Protein AF-0000000079811947 (afdb_homodimer)

Organism: NCBI:txid164759

pLDDT: mean 90.36, std 11.95, range [21.62, 98.85]

Structure (mmCIF, N/CA/C/O backbone):
data_AF-0000000079811947-model_v1
#
loop_
_entity.id
_entity.type
_entity.pdbx_description
1 polymer 'Indolepyruvate ferredoxin oxidoreductase'
#
loop_
_atom_site.group_PDB
_atom_site.id
_atom_site.type_symbol
_atom_site.label_atom_id
_atom_site.label_alt_id
_atom_site.label_comp_id
_atom_site.label_asym_id
_atom_site.label_entity_id
_atom_site.label_seq_id
_atom_site.pdbx_PDB_ins_code
_atom_site.Cartn_x
_atom_site.Cartn_y
_atom_site.Cartn_z
_atom_site.occupancy
_atom_site.B_iso_or_equiv
_atom_site.auth_seq_id
_atom_site.auth_comp_id
_atom_site.auth_asym_id
_atom_site.auth_atom_id
_atom_site.pdbx_PDB_model_num
ATOM 1 N N . MET A 1 1 ? 15.472 59.55 -11.015 1 23.84 1 MET A N 1
ATOM 2 C CA . MET A 1 1 ? 14.933 58.221 -10.739 1 23.84 1 MET A CA 1
ATOM 3 C C . MET A 1 1 ? 13.987 57.776 -11.849 1 23.84 1 MET A C 1
ATOM 5 O O . MET A 1 1 ? 13.243 56.807 -11.685 1 23.84 1 MET A O 1
ATOM 9 N N . ASN A 1 2 ? 13.659 58.74 -12.715 1 32.26 2 ASN A N 1
ATOM 10 C CA . ASN A 1 2 ? 12.814 58.668 -13.902 1 32.26 2 ASN A CA 1
ATOM 11 C C . ASN A 1 2 ? 13.448 57.808 -14.992 1 32.26 2 ASN A C 1
ATOM 13 O O . ASN A 1 2 ? 13.295 58.093 -16.181 1 32.26 2 ASN A O 1
ATOM 17 N N . ALA A 1 3 ? 14.489 57.061 -14.61 1 42.93 3 ALA A N 1
ATOM 18 C CA . ALA A 1 3 ? 15.051 56.309 -15.73 1 42.93 3 ALA A CA 1
ATOM 19 C C . ALA A 1 3 ? 13.996 55.414 -16.374 1 42.93 3 ALA A C 1
ATOM 21 O O . ALA A 1 3 ? 13.211 54.768 -15.676 1 42.93 3 ALA A O 1
ATOM 22 N N . PRO A 1 4 ? 13.808 55.761 -17.505 1 48.73 4 PRO A N 1
ATOM 23 C CA . PRO A 1 4 ? 12.836 54.958 -18.251 1 48.73 4 PRO A CA 1
ATOM 24 C C . PRO A 1 4 ? 13.058 53.456 -18.082 1 48.73 4 PRO A C 1
ATOM 26 O O . PRO A 1 4 ? 14.194 53.014 -17.889 1 48.73 4 PRO A O 1
ATOM 29 N N . LEU A 1 5 ? 12.103 52.808 -17.611 1 61.78 5 LEU A N 1
ATOM 30 C CA . LEU A 1 5 ? 12.156 51.353 -17.514 1 61.78 5 LEU A CA 1
ATOM 31 C C . LEU A 1 5 ? 12.822 50.75 -18.747 1 61.78 5 LEU A C 1
ATOM 33 O O . LEU A 1 5 ? 12.631 51.24 -19.862 1 61.78 5 LEU A O 1
ATOM 37 N N . PRO A 1 6 ? 13.879 49.937 -18.548 1 66.42 6 PRO A N 1
ATOM 38 C CA . PRO A 1 6 ? 14.433 49.225 -19.701 1 66.42 6 PRO A CA 1
ATOM 39 C C . PRO A 1 6 ? 13.353 48.658 -20.62 1 66.42 6 PRO A C 1
ATOM 41 O O . PRO A 1 6 ? 12.256 48.33 -20.16 1 66.42 6 PRO A O 1
ATOM 44 N N . GLU A 1 7 ? 13.578 48.6 -21.884 1 66.15 7 GLU A N 1
ATOM 45 C CA . GLU A 1 7 ? 12.621 48.226 -22.922 1 66.15 7 GLU A CA 1
ATOM 46 C C . GLU A 1 7 ? 12.004 46.859 -22.637 1 66.15 7 GLU A C 1
ATOM 48 O O . GLU A 1 7 ? 10.808 46.655 -22.853 1 66.15 7 GLU A O 1
ATOM 53 N N . HIS A 1 8 ? 12.875 46.01 -22.162 1 71.32 8 HIS A N 1
ATOM 54 C CA . HIS A 1 8 ? 12.344 44.674 -21.919 1 71.32 8 HIS A CA 1
ATOM 55 C C . HIS A 1 8 ? 11.344 44.679 -20.768 1 71.32 8 HIS A C 1
ATOM 57 O O . HIS A 1 8 ? 10.37 43.922 -20.782 1 71.32 8 HIS A O 1
ATOM 63 N N . VAL A 1 9 ? 11.397 45.459 -19.792 1 70.35 9 VAL A N 1
ATOM 64 C CA . VAL A 1 9 ? 10.468 45.6 -18.675 1 70.35 9 VAL A CA 1
ATOM 65 C C . VAL A 1 9 ? 9.185 46.276 -19.153 1 70.35 9 VAL A C 1
ATOM 67 O O . VAL A 1 9 ? 8.083 45.862 -18.784 1 70.35 9 VAL A O 1
ATOM 70 N N . ARG A 1 10 ? 9.376 47.264 -19.998 1 75.29 10 ARG A N 1
ATOM 71 C CA . ARG A 1 10 ? 8.216 47.964 -20.539 1 75.29 10 ARG A CA 1
ATOM 72 C C . ARG A 1 10 ? 7.317 47.012 -21.321 1 75.29 10 ARG A C 1
ATOM 74 O O . ARG A 1 10 ? 6.094 47.038 -21.169 1 75.29 10 ARG A O 1
ATOM 81 N N . ARG A 1 11 ? 7.932 46.272 -22.177 1 74.57 11 ARG A N 1
ATOM 82 C CA . ARG A 1 11 ? 7.171 45.312 -22.971 1 74.57 11 ARG A CA 1
ATOM 83 C C . ARG A 1 11 ? 6.459 44.304 -22.075 1 74.57 11 ARG A C 1
ATOM 85 O O . ARG A 1 11 ? 5.322 43.915 -22.351 1 74.57 11 ARG A O 1
ATOM 92 N N . ALA A 1 12 ? 7.112 43.898 -21.093 1 75.83 12 ALA A N 1
ATOM 93 C CA . ALA A 1 12 ? 6.515 42.938 -20.169 1 75.83 12 ALA A CA 1
ATOM 94 C C . ALA A 1 12 ? 5.307 43.541 -19.457 1 75.83 12 ALA A C 1
ATOM 96 O O . ALA A 1 12 ? 4.302 42.859 -19.24 1 75.83 12 ALA A O 1
ATOM 97 N N . LEU A 1 13 ? 5.412 44.73 -19.106 1 71.4 13 LEU A N 1
ATOM 98 C CA . LEU A 1 13 ? 4.337 45.435 -18.415 1 71.4 13 LEU A CA 1
ATOM 99 C C . LEU A 1 13 ? 3.096 45.53 -19.296 1 71.4 13 LEU A C 1
ATOM 101 O O . LEU A 1 13 ? 1.972 45.565 -18.791 1 71.4 13 LEU A O 1
ATOM 105 N N . GLU A 1 14 ? 3.399 45.426 -20.551 1 74.6 14 GLU A N 1
ATOM 106 C CA . GLU A 1 14 ? 2.287 45.604 -21.48 1 74.6 14 GLU A CA 1
ATOM 107 C C . GLU A 1 14 ? 1.735 44.26 -21.945 1 74.6 14 GLU A C 1
ATOM 109 O O . GLU A 1 14 ? 0.546 44.143 -22.248 1 74.6 14 GLU A O 1
ATOM 114 N N . THR A 1 15 ? 2.461 43.238 -21.929 1 79.75 15 THR A N 1
ATOM 115 C CA . THR A 1 15 ? 2.056 42.056 -22.683 1 79.75 15 THR A CA 1
ATOM 116 C C . THR A 1 15 ? 1.842 40.867 -21.751 1 79.75 15 THR A C 1
ATOM 118 O O . THR A 1 15 ? 1.172 39.899 -22.116 1 79.75 15 THR A O 1
ATOM 121 N N . VAL A 1 16 ? 2.298 40.85 -20.615 1 81.72 16 VAL A N 1
ATOM 122 C CA . VAL A 1 16 ? 2.256 39.685 -19.737 1 81.72 16 VAL A CA 1
ATOM 123 C C . VAL A 1 16 ? 0.822 39.435 -19.276 1 81.72 16 VAL A C 1
ATOM 125 O O . VAL A 1 16 ? 0.085 40.379 -18.982 1 81.72 16 VAL A O 1
ATOM 128 N N . THR A 1 17 ? 0.377 38.181 -19.291 1 83.96 17 THR A N 1
ATOM 129 C CA . THR A 1 17 ? -0.928 37.763 -18.792 1 83.96 17 THR A CA 1
ATOM 130 C C . THR A 1 17 ? -0.787 36.593 -17.822 1 83.96 17 THR A C 1
ATOM 132 O O . THR A 1 17 ? 0.25 35.928 -17.79 1 83.96 17 THR A O 1
ATOM 135 N N . LEU A 1 18 ? -1.871 36.332 -17.084 1 84.12 18 LEU A N 1
ATOM 136 C CA . LEU A 1 18 ? -1.845 35.238 -16.121 1 84.12 18 LEU A CA 1
ATOM 137 C C . LEU A 1 18 ? -1.899 33.888 -16.829 1 84.12 18 LEU A C 1
ATOM 139 O O . LEU A 1 18 ? -1.563 32.859 -16.24 1 84.12 18 LEU A O 1
ATOM 143 N N . GLU A 1 19 ? -2.267 33.838 -18.063 1 86.24 19 GLU A N 1
ATOM 144 C CA . GLU A 1 19 ? -2.406 32.6 -18.824 1 86.24 19 GLU A CA 1
ATOM 145 C C . GLU A 1 19 ? -1.085 32.202 -19.477 1 86.24 19 GLU A C 1
ATOM 147 O O . GLU A 1 19 ? -0.946 31.084 -19.978 1 86.24 19 GLU A O 1
ATOM 152 N N . ASP A 1 20 ? -0.154 33.045 -19.407 1 88.58 20 ASP A N 1
ATOM 153 C CA . ASP A 1 20 ? 1.135 32.79 -20.041 1 88.58 20 ASP A CA 1
ATOM 154 C C . ASP A 1 20 ? 1.746 31.484 -19.538 1 88.58 20 ASP A C 1
ATOM 156 O O . ASP A 1 20 ? 2.471 30.808 -20.271 1 88.58 20 ASP A O 1
ATOM 160 N N . LYS A 1 21 ? 1.383 31.148 -18.393 1 90.33 21 LYS A N 1
ATOM 161 C CA . LYS A 1 21 ? 1.944 29.929 -17.818 1 90.33 21 LYS A CA 1
ATOM 162 C C . LYS A 1 21 ? 1.524 28.699 -18.618 1 90.33 21 LYS A C 1
ATOM 164 O O . LYS A 1 21 ? 2.247 27.701 -18.658 1 90.33 21 LYS A O 1
ATOM 169 N N . TYR A 1 22 ? 0.369 28.744 -19.404 1 90.99 22 TYR A N 1
ATOM 170 C CA . TYR A 1 22 ? -0.113 27.592 -20.157 1 90.99 22 TYR A CA 1
ATOM 171 C C . TYR A 1 22 ? -0.054 27.857 -21.657 1 90.99 22 TYR A C 1
ATOM 173 O O . TYR A 1 22 ? -0.005 26.92 -22.457 1 90.99 22 TYR A O 1
ATOM 181 N N . THR A 1 23 ? -0.07 29.221 -22.159 1 88.76 23 THR A N 1
ATOM 182 C CA . THR A 1 23 ? -0.285 29.561 -23.561 1 88.76 23 THR A CA 1
ATOM 183 C C . THR A 1 23 ? 1.009 30.052 -24.204 1 88.76 23 THR A C 1
ATOM 185 O O . THR A 1 23 ? 1.143 30.042 -25.429 1 88.76 23 THR A O 1
ATOM 188 N N . LEU A 1 24 ? 2.002 30.337 -23.377 1 89.61 24 LEU A N 1
ATOM 189 C CA . LEU A 1 24 ? 3.249 30.858 -23.924 1 89.61 24 LEU A CA 1
ATOM 190 C C . LEU A 1 24 ? 4.068 29.743 -24.567 1 89.61 24 LEU A C 1
ATOM 192 O O . LEU A 1 24 ? 4.36 28.732 -23.925 1 89.61 24 LEU A O 1
ATOM 196 N N . GLY A 1 25 ? 4.514 29.56 -25.865 1 85.46 25 GLY A N 1
ATOM 197 C CA . GLY A 1 25 ? 5.268 28.534 -26.567 1 85.46 25 GLY A CA 1
ATOM 198 C C . GLY A 1 25 ? 6.762 28.616 -26.317 1 85.46 25 GLY A C 1
ATOM 199 O O . GLY A 1 25 ? 7.458 27.598 -26.346 1 85.46 25 GLY A O 1
ATOM 200 N N . HIS A 1 26 ? 7.205 29.725 -26.279 1 89.35 26 HIS A N 1
ATOM 201 C CA . HIS A 1 26 ? 8.619 29.983 -26.03 1 89.35 26 HIS A CA 1
ATOM 202 C C . HIS A 1 26 ? 8.804 31.135 -25.048 1 89.35 26 HIS A C 1
ATOM 204 O O . HIS A 1 26 ? 7.957 32.027 -24.964 1 89.35 26 HIS A O 1
ATOM 210 N N . GLY A 1 27 ? 10.046 31.493 -24.074 1 89.34 27 GLY A N 1
ATOM 211 C CA . GLY A 1 27 ? 10.333 32.579 -23.151 1 89.34 27 GLY A CA 1
ATOM 212 C C . GLY A 1 27 ? 10.171 32.184 -21.695 1 89.34 27 GLY A C 1
ATOM 213 O O . GLY A 1 27 ? 10.242 31.001 -21.356 1 89.34 27 GLY A O 1
ATOM 214 N N . ARG A 1 28 ? 9.981 33.278 -20.801 1 91.52 28 ARG A N 1
ATOM 215 C CA . ARG A 1 28 ? 9.874 33.044 -19.364 1 91.52 28 ARG A CA 1
ATOM 216 C C . ARG A 1 28 ? 8.45 33.286 -18.874 1 91.52 28 ARG A C 1
ATOM 218 O O . ARG A 1 28 ? 7.781 34.217 -19.329 1 91.52 28 ARG A O 1
ATOM 225 N N . ALA A 1 29 ? 7.995 32.477 -18.061 1 93.14 29 ALA A N 1
ATOM 226 C CA . ALA A 1 29 ? 6.685 32.596 -17.426 1 93.14 29 ALA A CA 1
ATOM 227 C C . ALA A 1 29 ? 6.793 32.445 -15.912 1 93.14 29 ALA A C 1
ATOM 229 O O . ALA A 1 29 ? 7.641 31.7 -15.414 1 93.14 29 ALA A O 1
ATOM 230 N N . PHE A 1 30 ? 5.972 33.206 -15.222 1 94.3 30 PHE A N 1
ATOM 231 C CA . PHE A 1 30 ? 5.889 33.086 -13.771 1 94.3 30 PHE A CA 1
ATOM 232 C C . PHE A 1 30 ? 4.877 32.018 -13.373 1 94.3 30 PHE A C 1
ATOM 234 O O . PHE A 1 30 ? 3.704 32.098 -13.744 1 94.3 30 PHE A O 1
ATOM 241 N N . MET A 1 31 ? 5.346 30.955 -12.655 1 95.03 31 MET A N 1
ATOM 242 C CA . MET A 1 31 ? 4.4 29.907 -12.282 1 95.03 31 MET A CA 1
ATOM 243 C C . MET A 1 31 ? 4.877 29.159 -11.041 1 95.03 31 MET A C 1
ATOM 245 O O . MET A 1 31 ? 6.063 29.195 -10.708 1 95.03 31 MET A O 1
ATOM 249 N N . SER A 1 32 ? 3.997 28.501 -10.354 1 94.94 32 SER A N 1
ATOM 250 C CA . SER A 1 32 ? 4.295 27.655 -9.203 1 94.94 32 SER A CA 1
ATOM 251 C C . SER A 1 32 ? 4.704 26.252 -9.639 1 94.94 32 SER A C 1
ATOM 253 O O . SER A 1 32 ? 4.576 25.9 -10.813 1 94.94 32 SER A O 1
ATOM 255 N N . GLY A 1 33 ? 5.218 25.458 -8.666 1 96.12 33 GLY A N 1
ATOM 256 C CA . GLY A 1 33 ? 5.543 24.069 -8.953 1 96.12 33 GLY A CA 1
ATOM 257 C C . GLY A 1 33 ? 4.348 23.263 -9.427 1 96.12 33 GLY A C 1
ATOM 258 O O . GLY A 1 33 ? 4.478 22.412 -10.309 1 96.12 33 GLY A O 1
ATOM 259 N N . VAL A 1 34 ? 3.165 23.483 -8.892 1 95.81 34 VAL A N 1
ATOM 260 C CA . VAL A 1 34 ? 1.936 22.798 -9.278 1 95.81 34 VAL A CA 1
ATOM 261 C C . VAL A 1 34 ? 1.582 23.146 -10.722 1 95.81 34 VAL A C 1
ATOM 263 O O . VAL A 1 34 ? 1.202 22.271 -11.503 1 95.81 34 VAL A O 1
ATOM 266 N N . GLN A 1 35 ? 1.721 24.394 -11.065 1 96.64 35 GLN A N 1
ATOM 267 C CA . GLN A 1 35 ? 1.411 24.84 -12.419 1 96.64 35 GLN A CA 1
ATOM 268 C C . GLN A 1 35 ? 2.413 24.28 -13.425 1 96.64 35 GLN A C 1
ATOM 270 O O . GLN A 1 35 ? 2.055 23.985 -14.567 1 96.64 35 GLN A O 1
ATOM 275 N N . ALA A 1 36 ? 3.657 24.135 -12.984 1 97.51 36 ALA A N 1
ATOM 276 C CA . ALA A 1 36 ? 4.658 23.495 -13.835 1 97.51 36 ALA A CA 1
ATOM 277 C C . ALA A 1 36 ? 4.282 22.045 -14.128 1 97.51 36 ALA A C 1
ATOM 279 O O . ALA A 1 36 ? 4.493 21.556 -15.24 1 97.51 36 ALA A O 1
ATOM 280 N N . LEU A 1 37 ? 3.744 21.37 -13.162 1 98.09 37 LEU A N 1
ATOM 281 C CA . LEU A 1 37 ? 3.3 19.992 -13.343 1 98.09 37 LEU A CA 1
ATOM 282 C C . LEU A 1 37 ? 2.144 19.919 -14.335 1 98.09 37 LEU A C 1
ATOM 284 O O . LEU A 1 37 ? 2.003 18.93 -15.059 1 98.09 37 LEU A O 1
ATOM 288 N N . VAL A 1 38 ? 1.289 20.966 -14.333 1 97.87 38 VAL A N 1
ATOM 289 C CA . VAL A 1 38 ? 0.188 21.025 -15.289 1 97.87 38 VAL A CA 1
ATOM 290 C C . VAL A 1 38 ? 0.738 21.24 -16.697 1 97.87 38 VAL A C 1
ATOM 292 O O . VAL A 1 38 ? 0.225 20.669 -17.663 1 97.87 38 VAL A O 1
ATOM 295 N N . ARG A 1 39 ? 1.798 22.036 -16.844 1 97.26 39 ARG A N 1
ATOM 296 C CA . ARG A 1 39 ? 2.393 22.385 -18.13 1 97.26 39 ARG A CA 1
ATOM 297 C C . ARG A 1 39 ? 3.184 21.214 -18.702 1 97.26 39 ARG A C 1
ATOM 299 O O . ARG A 1 39 ? 3.308 21.078 -19.921 1 97.26 39 ARG A O 1
ATOM 306 N N . LEU A 1 40 ? 3.723 20.304 -17.9 1 97.68 40 LEU A N 1
ATOM 307 C CA . LEU A 1 40 ? 4.66 19.247 -18.264 1 97.68 40 LEU A CA 1
ATOM 308 C C . LEU A 1 40 ? 4.063 18.335 -19.331 1 97.68 40 LEU A C 1
ATOM 310 O O . LEU A 1 40 ? 4.691 18.083 -20.361 1 97.68 40 LEU A O 1
ATOM 314 N N . PRO A 1 41 ? 2.832 17.77 -19.125 1 97.94 41 PRO A N 1
ATOM 315 C CA . PRO A 1 41 ? 2.289 16.89 -20.163 1 97.94 41 PRO A CA 1
ATOM 316 C C . PRO A 1 41 ? 2.024 17.62 -21.477 1 97.94 41 PRO A C 1
ATOM 318 O O . PRO A 1 41 ? 2.101 17.016 -22.55 1 97.94 41 PRO A O 1
ATOM 321 N N . MET A 1 42 ? 1.718 18.931 -21.475 1 96.94 42 MET A N 1
ATOM 322 C CA . MET A 1 42 ? 1.542 19.715 -22.694 1 96.94 42 MET A CA 1
ATOM 323 C C . MET A 1 42 ? 2.854 19.827 -23.463 1 96.94 42 MET A C 1
ATOM 325 O O . MET A 1 42 ? 2.877 19.677 -24.686 1 96.94 42 MET A O 1
ATOM 329 N N . LEU A 1 43 ? 3.891 20.076 -22.69 1 96.34 43 LEU A N 1
ATOM 330 C CA . LEU A 1 43 ? 5.212 20.18 -23.298 1 96.34 43 LEU A CA 1
ATOM 331 C C . LEU A 1 43 ? 5.624 18.856 -23.934 1 96.34 43 LEU A C 1
ATOM 333 O O . LEU A 1 43 ? 6.233 18.84 -25.006 1 96.34 43 LEU A O 1
ATOM 337 N N . GLN A 1 44 ? 5.356 17.728 -23.262 1 97.14 44 GLN A N 1
ATOM 338 C CA . GLN A 1 44 ? 5.684 16.415 -23.807 1 97.14 44 GLN A CA 1
ATOM 339 C C . GLN A 1 44 ? 4.945 16.163 -25.118 1 97.14 44 GLN A C 1
ATOM 341 O O . GLN A 1 44 ? 5.527 15.651 -26.077 1 97.14 44 GLN A O 1
ATOM 346 N N . ARG A 1 45 ? 3.651 16.473 -25.215 1 97.02 45 ARG A N 1
ATOM 347 C CA . ARG A 1 45 ? 2.86 16.305 -26.43 1 97.02 45 ARG A CA 1
ATOM 348 C C . ARG A 1 45 ? 3.424 17.145 -27.571 1 97.02 45 ARG A C 1
ATOM 350 O O . ARG A 1 45 ? 3.5 16.682 -28.711 1 97.02 45 ARG A O 1
ATOM 357 N N . GLN A 1 46 ? 3.793 18.4 -27.214 1 95.63 46 GLN A N 1
ATOM 358 C CA . GLN A 1 46 ? 4.386 19.282 -28.214 1 95.63 46 GLN A CA 1
ATOM 359 C C . GLN A 1 46 ? 5.67 18.684 -28.783 1 95.63 46 GLN A C 1
ATOM 361 O O . GLN A 1 46 ? 5.896 18.724 -29.995 1 95.63 46 GLN A O 1
ATOM 366 N N . ARG A 1 47 ? 6.436 18.159 -27.973 1 96.31 47 ARG A N 1
ATOM 367 C CA . ARG A 1 47 ? 7.695 17.555 -28.398 1 96.31 47 ARG A CA 1
ATOM 368 C C . ARG A 1 47 ? 7.447 16.316 -29.252 1 96.31 47 ARG A C 1
ATOM 370 O O . ARG A 1 47 ? 8.142 16.09 -30.245 1 96.31 47 ARG A O 1
ATOM 377 N N . ASP A 1 48 ? 6.517 15.474 -28.885 1 97.48 48 ASP A N 1
ATOM 378 C CA . ASP A 1 48 ? 6.168 14.285 -29.656 1 97.48 48 ASP A CA 1
ATOM 379 C C . ASP A 1 48 ? 5.662 14.661 -31.047 1 97.48 48 ASP A C 1
ATOM 381 O O . ASP A 1 48 ? 6.037 14.034 -32.04 1 97.48 48 ASP A O 1
ATOM 385 N N . ALA A 1 49 ? 4.796 15.65 -31.099 1 96.4 49 ALA A N 1
ATOM 386 C CA . ALA A 1 49 ? 4.27 16.117 -32.379 1 96.4 49 ALA A CA 1
ATOM 387 C C . ALA A 1 49 ? 5.393 16.613 -33.285 1 96.4 49 ALA A C 1
ATOM 389 O O . ALA A 1 49 ? 5.343 16.428 -34.504 1 96.4 49 ALA A O 1
ATOM 390 N N . ALA A 1 50 ? 6.362 17.23 -32.681 1 95.4 50 ALA A N 1
ATOM 391 C CA . ALA A 1 50 ? 7.479 17.794 -33.434 1 95.4 50 ALA A CA 1
ATOM 392 C C . ALA A 1 50 ? 8.289 16.696 -34.118 1 95.4 50 ALA A C 1
ATOM 394 O O . ALA A 1 50 ? 8.934 16.937 -35.141 1 95.4 50 ALA A O 1
ATOM 395 N N . VAL A 1 51 ? 8.245 15.464 -33.622 1 95.33 51 VAL A N 1
ATOM 396 C CA . VAL A 1 51 ? 9 14.378 -34.239 1 95.33 51 VAL A CA 1
ATOM 397 C C . VAL A 1 51 ? 8.046 13.433 -34.966 1 95.33 51 VAL A C 1
ATOM 399 O O . VAL A 1 51 ? 8.4 12.289 -35.261 1 95.33 51 VAL A O 1
ATOM 402 N N . GLY A 1 52 ? 6.78 13.764 -35.109 1 96.39 52 GLY A N 1
ATOM 403 C CA . GLY A 1 52 ? 5.835 13.055 -35.956 1 96.39 52 GLY A CA 1
ATOM 404 C C . GLY A 1 52 ? 5.05 11.99 -35.213 1 96.39 52 GLY A C 1
ATOM 405 O O . GLY A 1 52 ? 4.451 11.108 -35.832 1 96.39 52 GLY A O 1
ATOM 406 N N . LEU A 1 53 ? 5.077 12.006 -33.904 1 97.63 53 LEU A N 1
ATOM 407 C CA . LEU A 1 53 ? 4.327 11.033 -33.116 1 97.63 53 LEU A CA 1
ATOM 408 C C . LEU A 1 53 ? 2.99 11.611 -32.666 1 97.63 53 LEU A C 1
ATOM 410 O O . LEU A 1 53 ? 2.931 12.744 -32.181 1 97.63 53 LEU A O 1
ATOM 414 N N . ASN A 1 54 ? 2.013 10.896 -32.907 1 97.84 54 ASN A N 1
ATOM 415 C CA . ASN A 1 54 ? 0.695 11.255 -32.395 1 97.84 54 ASN A CA 1
ATOM 416 C C . ASN A 1 54 ? 0.409 10.579 -31.058 1 97.84 54 ASN A C 1
ATOM 418 O O . ASN A 1 54 ? -0.241 9.533 -31.012 1 97.84 54 ASN A O 1
ATOM 422 N N . THR A 1 55 ? 0.796 11.214 -30.021 1 98.22 55 THR A N 1
ATOM 423 C CA . THR A 1 55 ? 0.635 10.659 -28.682 1 98.22 55 THR A CA 1
ATOM 424 C C . THR A 1 55 ? -0.441 11.416 -27.909 1 98.22 55 THR A C 1
ATOM 426 O O . THR A 1 55 ? -0.947 12.438 -28.377 1 98.22 55 THR A O 1
ATOM 429 N N . ALA A 1 56 ? -0.871 10.903 -26.8 1 98.54 56 ALA A N 1
ATOM 430 C CA . ALA A 1 56 ? -1.787 11.517 -25.842 1 98.54 56 ALA A CA 1
ATOM 431 C C . ALA A 1 56 ? -1.273 11.357 -24.414 1 98.54 56 ALA A C 1
ATOM 433 O O . ALA A 1 56 ? -0.251 10.707 -24.184 1 98.54 56 ALA A O 1
ATOM 434 N N . GLY A 1 57 ? -1.925 12.069 -23.539 1 98.56 57 GLY A N 1
ATOM 435 C CA . GLY A 1 57 ? -1.544 11.988 -22.138 1 98.56 57 GLY A CA 1
ATOM 436 C C . GLY A 1 57 ? -2.707 11.659 -21.221 1 98.56 57 GLY A C 1
ATOM 437 O O . GLY A 1 57 ? -3.864 11.916 -21.561 1 98.56 57 GLY A O 1
ATOM 438 N N . PHE A 1 58 ? -2.421 11.025 -20.144 1 98.75 58 PHE A N 1
ATOM 439 C CA . PHE A 1 58 ? -3.39 10.673 -19.112 1 98.75 58 PHE A CA 1
ATOM 440 C C . PHE A 1 58 ? -2.84 10.983 -17.725 1 98.75 58 PHE A C 1
ATOM 442 O O . PHE A 1 58 ? -1.752 10.528 -17.367 1 98.75 58 PHE A O 1
ATOM 449 N N . VAL A 1 59 ? -3.533 11.808 -16.939 1 98.71 59 VAL A N 1
ATOM 450 C CA . VAL A 1 59 ? -3.121 12.157 -15.584 1 98.71 59 VAL A CA 1
ATOM 451 C C . VAL A 1 59 ? -4.158 11.655 -14.582 1 98.71 59 VAL A C 1
ATOM 453 O O . VAL A 1 59 ? -5.356 11.898 -14.745 1 98.71 59 VAL A O 1
ATOM 456 N N . SER A 1 60 ? -3.757 10.897 -13.556 1 98.32 60 SER A N 1
ATOM 457 C CA . SER A 1 60 ? -4.638 10.428 -12.491 1 98.32 60 SER A CA 1
ATOM 458 C C . SER A 1 60 ? -3.918 10.406 -11.147 1 98.32 60 SER A C 1
ATOM 460 O O . SER A 1 60 ? -2.705 10.192 -11.09 1 98.32 60 SER A O 1
ATOM 462 N N . GLY A 1 61 ? -4.502 10.638 -10.121 1 97.08 61 GLY A N 1
ATOM 463 C CA . GLY A 1 61 ? -3.974 10.666 -8.766 1 97.08 61 GLY A CA 1
ATOM 464 C C . GLY A 1 61 ? -5.011 11.054 -7.729 1 97.08 61 GLY A C 1
ATOM 465 O O . GLY A 1 61 ? -6.213 10.984 -7.99 1 97.08 61 GLY A O 1
ATOM 466 N N . TYR A 1 62 ? -4.57 11.282 -6.536 1 95.37 62 TYR A N 1
ATOM 467 C CA . TYR A 1 62 ? -5.435 11.711 -5.442 1 95.37 62 TYR A CA 1
ATOM 468 C C . TYR A 1 62 ? -4.834 12.903 -4.708 1 95.37 62 TYR A C 1
ATOM 470 O O . TYR A 1 62 ? -3.619 12.969 -4.508 1 95.37 62 TYR A O 1
ATOM 478 N N . ARG A 1 63 ? -5.602 13.72 -4.314 1 92.54 63 ARG A N 1
ATOM 479 C CA . ARG A 1 63 ? -5.195 14.989 -3.721 1 92.54 63 ARG A CA 1
ATOM 480 C C . ARG A 1 63 ? -4.655 14.786 -2.309 1 92.54 63 ARG A C 1
ATOM 482 O O . ARG A 1 63 ? -5.171 13.959 -1.555 1 92.54 63 ARG A O 1
ATOM 489 N N . GLY A 1 64 ? -3.65 15.527 -1.941 1 89.54 64 GLY A N 1
ATOM 490 C CA . GLY A 1 64 ? -3.006 15.595 -0.638 1 89.54 64 GLY A CA 1
ATOM 491 C C . GLY A 1 64 ? -1.791 16.502 -0.62 1 89.54 64 GLY A C 1
ATOM 492 O O . GLY A 1 64 ? -1.028 16.547 -1.588 1 89.54 64 GLY A O 1
ATOM 493 N N . SER A 1 65 ? -1.646 17.25 0.469 1 85.3 65 SER A N 1
ATOM 494 C CA . SER A 1 65 ? -0.502 18.15 0.573 1 85.3 65 SER A CA 1
ATOM 495 C C . SER A 1 65 ? 0.812 17.398 0.394 1 85.3 65 SER A C 1
ATOM 497 O O . SER A 1 65 ? 0.977 16.293 0.914 1 85.3 65 SER A O 1
ATOM 499 N N . PRO A 1 66 ? 1.71 17.988 -0.471 1 90.28 66 PRO A N 1
ATOM 500 C CA . PRO A 1 66 ? 1.785 19.324 -1.068 1 90.28 66 PRO A CA 1
ATOM 501 C C . PRO A 1 66 ? 1.197 19.375 -2.476 1 90.28 66 PRO A C 1
ATOM 503 O O . PRO A 1 66 ? 1.282 20.406 -3.148 1 90.28 66 PRO A O 1
ATOM 506 N N . LEU A 1 67 ? 0.542 18.276 -2.898 1 93.72 67 LEU A N 1
ATOM 507 C CA . LEU A 1 67 ? -0.075 18.225 -4.219 1 93.72 67 LEU A CA 1
ATOM 508 C C . LEU A 1 67 ? -1.59 18.372 -4.118 1 93.72 67 LEU A C 1
ATOM 510 O O . LEU A 1 67 ? -2.327 17.832 -4.946 1 93.72 67 LEU A O 1
ATOM 514 N N . GLY A 1 68 ? -2.067 18.953 -3.057 1 88.6 68 GLY A N 1
ATOM 515 C CA . GLY A 1 68 ? -3.494 19.055 -2.797 1 88.6 68 GLY A CA 1
ATOM 516 C C . GLY A 1 68 ? -4.234 19.866 -3.844 1 88.6 68 GLY A C 1
ATOM 517 O O . GLY A 1 68 ? -5.386 19.57 -4.167 1 88.6 68 GLY A O 1
ATOM 518 N N . GLY A 1 69 ? -3.611 20.906 -4.444 1 89.54 69 GLY A N 1
ATOM 519 C CA . GLY A 1 69 ? -4.262 21.784 -5.404 1 89.54 69 GLY A CA 1
ATOM 520 C C . GLY A 1 69 ? -3.999 21.392 -6.845 1 89.54 69 GLY A C 1
ATOM 521 O O . GLY A 1 69 ? -4.445 22.072 -7.771 1 89.54 69 GLY A O 1
ATOM 522 N N . TYR A 1 70 ? -3.278 20.32 -7.093 1 95.52 70 TYR A N 1
ATOM 523 C CA . TYR A 1 70 ? -2.911 19.901 -8.441 1 95.52 70 TYR A CA 1
ATOM 524 C C . TYR A 1 70 ? -4.147 19.543 -9.257 1 95.52 70 TYR A C 1
ATOM 526 O O . TYR A 1 70 ? -4.254 19.914 -10.429 1 95.52 70 TYR A O 1
ATOM 534 N N . ASP A 1 71 ? -5.097 18.764 -8.662 1 94.61 71 ASP A N 1
ATOM 535 C CA . ASP A 1 71 ? -6.307 18.383 -9.384 1 94.61 71 ASP A CA 1
ATOM 536 C C . ASP A 1 71 ? -7.129 19.612 -9.767 1 94.61 71 ASP A C 1
ATOM 538 O O . ASP A 1 71 ? -7.637 19.701 -10.886 1 94.61 71 ASP A O 1
ATOM 542 N N . GLN A 1 72 ? -7.227 20.58 -8.809 1 92.21 72 GLN A N 1
ATOM 543 C CA . GLN A 1 72 ? -7.942 21.815 -9.113 1 92.21 72 GLN A CA 1
ATOM 544 C C . GLN A 1 72 ? -7.269 22.574 -10.253 1 92.21 72 GLN A C 1
ATOM 546 O O . GLN A 1 72 ? -7.946 23.151 -11.107 1 92.21 72 GLN A O 1
ATOM 551 N N . ALA A 1 73 ? -5.938 22.571 -10.212 1 94.63 73 ALA A N 1
ATOM 552 C CA . ALA A 1 73 ? -5.195 23.234 -11.28 1 94.63 73 ALA A CA 1
ATOM 553 C C . ALA A 1 73 ? -5.428 22.544 -12.621 1 94.63 73 ALA A C 1
ATOM 555 O O . ALA A 1 73 ? -5.525 23.205 -13.658 1 94.63 73 ALA A O 1
ATOM 556 N N . LEU A 1 74 ? -5.5 21.233 -12.636 1 96.82 74 LEU A N 1
ATOM 557 C CA . LEU A 1 74 ? -5.769 20.473 -13.852 1 96.82 74 LEU A CA 1
ATOM 558 C C . LEU A 1 74 ? -7.166 20.775 -14.384 1 96.82 74 LEU A C 1
ATOM 560 O O . LEU A 1 74 ? -7.351 20.945 -15.591 1 96.82 74 LEU A O 1
ATOM 564 N N . TRP A 1 75 ? -8.161 20.877 -13.546 1 93.36 75 TRP A N 1
ATOM 565 C CA . TRP A 1 75 ? -9.519 21.227 -13.949 1 93.36 75 TRP A CA 1
ATOM 566 C C . TRP A 1 75 ? -9.573 22.646 -14.505 1 93.36 75 TRP A C 1
ATOM 568 O O . TRP A 1 75 ? -10.262 22.906 -15.494 1 93.36 75 TRP A O 1
ATOM 578 N N . GLY A 1 76 ? -8.812 23.537 -13.787 1 92.19 76 GLY A N 1
ATOM 579 C CA . GLY A 1 76 ? -8.768 24.917 -14.242 1 92.19 76 GLY A CA 1
ATOM 580 C C . GLY A 1 76 ? -8.16 25.071 -15.623 1 92.19 76 GLY A C 1
ATOM 581 O O . GLY A 1 76 ? -8.52 25.985 -16.368 1 92.19 76 GLY A O 1
ATOM 582 N N . ALA A 1 77 ? -7.264 24.117 -15.981 1 96.3 77 ALA A N 1
ATOM 583 C CA . ALA A 1 77 ? -6.563 24.193 -17.26 1 96.3 77 ALA A CA 1
ATOM 584 C C . ALA A 1 77 ? -7.155 23.213 -18.269 1 96.3 77 ALA A C 1
ATOM 586 O O . ALA A 1 77 ? -6.514 22.876 -19.267 1 96.3 77 ALA A O 1
ATOM 587 N N . ARG A 1 78 ? -8.331 22.715 -18.074 1 95.22 78 ARG A N 1
ATOM 588 C CA . ARG A 1 78 ? -8.922 21.623 -18.84 1 95.22 78 ARG A CA 1
ATOM 589 C C . ARG A 1 78 ? -8.948 21.949 -20.329 1 95.22 78 ARG A C 1
ATOM 591 O O . ARG A 1 78 ? -8.723 21.072 -21.166 1 95.22 78 ARG A O 1
ATOM 598 N N . LYS A 1 79 ? -9.191 23.227 -20.744 1 95.95 79 LYS A N 1
ATOM 599 C CA . LYS A 1 79 ? -9.248 23.62 -22.148 1 95.95 79 LYS A CA 1
ATOM 600 C C . LYS A 1 79 ? -7.887 23.459 -22.82 1 95.95 79 LYS A C 1
ATOM 602 O O . LYS A 1 79 ? -7.793 22.912 -23.921 1 95.95 79 LYS A O 1
ATOM 607 N N . HIS A 1 80 ? -6.901 23.933 -22.119 1 96.42 80 HIS A N 1
ATOM 608 C CA . HIS A 1 80 ? -5.546 23.84 -22.651 1 96.42 80 HIS A CA 1
ATOM 609 C C . HIS A 1 80 ? -5.084 22.389 -22.729 1 96.42 80 HIS A C 1
ATOM 611 O O . HIS A 1 80 ? -4.403 22 -23.682 1 96.42 80 HIS A O 1
ATOM 617 N N . LEU A 1 81 ? -5.446 21.544 -21.763 1 97.86 81 LEU A N 1
ATOM 618 C CA . LEU A 1 81 ? -5.08 20.132 -21.741 1 97.86 81 LEU A CA 1
ATOM 619 C C . LEU A 1 81 ? -5.735 19.382 -22.896 1 97.86 81 LEU A C 1
ATOM 621 O O . LEU A 1 81 ? -5.091 18.561 -23.553 1 97.86 81 LEU A O 1
ATOM 625 N N . ALA A 1 82 ? -7.011 19.654 -23.153 1 97 82 ALA A N 1
ATOM 626 C CA . ALA A 1 82 ? -7.75 18.993 -24.226 1 97 82 ALA A CA 1
ATOM 627 C C . ALA A 1 82 ? -7.121 19.283 -25.585 1 97 82 ALA A C 1
ATOM 629 O O . ALA A 1 82 ? -7.084 18.413 -26.458 1 97 82 ALA A O 1
ATOM 630 N N . GLU A 1 83 ? -6.636 20.487 -25.73 1 96.15 83 GLU A N 1
ATOM 631 C CA . GLU A 1 83 ? -5.981 20.875 -26.976 1 96.15 83 GLU A CA 1
ATOM 632 C C . GLU A 1 83 ? -4.711 20.062 -27.208 1 96.15 83 GLU A C 1
ATOM 634 O O . GLU A 1 83 ? -4.275 19.893 -28.349 1 96.15 83 GLU A O 1
ATOM 639 N N . HIS A 1 84 ? -4.195 19.537 -26.179 1 96.96 84 HIS A N 1
ATOM 640 C CA . HIS A 1 84 ? -2.977 18.74 -26.27 1 96.96 84 HIS A CA 1
ATOM 641 C C . HIS A 1 84 ? -3.272 17.258 -26.063 1 96.96 84 HIS A C 1
ATOM 643 O O . HIS A 1 84 ? -2.368 16.478 -25.753 1 96.96 84 HIS A O 1
ATOM 649 N N . HIS A 1 85 ? -4.485 16.813 -26.149 1 97.67 85 HIS A N 1
ATOM 650 C CA . HIS A 1 85 ? -4.938 15.432 -26.035 1 97.67 85 HIS A CA 1
ATOM 651 C C . HIS A 1 85 ? -4.614 14.857 -24.66 1 97.67 85 HIS A C 1
ATOM 653 O O . HIS A 1 85 ? -4.198 13.701 -24.548 1 97.67 85 HIS A O 1
ATOM 659 N N . VAL A 1 86 ? -4.651 15.679 -23.591 1 98.41 86 VAL A N 1
ATOM 660 C CA . VAL A 1 86 ? -4.381 15.199 -22.24 1 98.41 86 VAL A CA 1
ATOM 661 C C . VAL A 1 86 ? -5.692 15.053 -21.472 1 98.41 86 VAL A C 1
ATOM 663 O O . VAL A 1 86 ? -6.474 16.002 -21.378 1 98.41 86 VAL A O 1
ATOM 666 N N . VAL A 1 87 ? -5.927 13.835 -20.941 1 98.17 87 VAL A N 1
ATOM 667 C CA . VAL A 1 87 ? -7.131 13.549 -20.168 1 98.17 87 VAL A CA 1
ATOM 668 C C . VAL A 1 87 ? -6.786 13.476 -18.683 1 98.17 87 VAL A C 1
ATOM 670 O O . VAL A 1 87 ? -5.836 12.793 -18.292 1 98.17 87 VAL A O 1
ATOM 673 N N . PHE A 1 88 ? -7.496 14.29 -17.952 1 97.43 88 PHE A N 1
ATOM 674 C CA . PHE A 1 88 ? -7.385 14.187 -16.502 1 97.43 88 PHE A CA 1
ATOM 675 C C . PHE A 1 88 ? -8.561 13.41 -15.923 1 97.43 88 PHE A C 1
ATOM 677 O O . PHE A 1 88 ? -9.719 13.757 -16.162 1 97.43 88 PHE A O 1
ATOM 684 N N . GLN A 1 89 ? -8.286 12.278 -15.2 1 96.35 89 GLN A N 1
ATOM 685 C CA . GLN A 1 89 ? -9.268 11.433 -14.53 1 96.35 89 GLN A CA 1
ATOM 686 C C . GLN A 1 89 ? -8.891 11.202 -13.069 1 96.35 89 GLN A C 1
ATOM 688 O O . GLN A 1 89 ? -8.047 10.356 -12.767 1 96.35 89 GLN A O 1
ATOM 693 N N . PRO A 1 90 ? -9.586 11.914 -12.101 1 94.54 90 PRO A N 1
ATOM 694 C CA . PRO A 1 90 ? -9.239 11.715 -10.692 1 94.54 90 PRO A CA 1
ATOM 695 C C . PRO A 1 90 ? -9.453 10.276 -10.229 1 94.54 90 PRO A C 1
ATOM 697 O O . PRO A 1 90 ? -10.383 9.607 -10.689 1 94.54 90 PRO A O 1
ATOM 700 N N . GLY A 1 91 ? -8.597 9.799 -9.343 1 95.67 91 GLY A N 1
ATOM 701 C CA . GLY A 1 91 ? -8.781 8.494 -8.728 1 95.67 91 GLY A CA 1
ATOM 702 C C . GLY A 1 91 ? -9.618 8.542 -7.464 1 95.67 91 GLY A C 1
ATOM 703 O O . GLY A 1 91 ? -9.566 9.521 -6.716 1 95.67 91 GLY A O 1
ATOM 704 N N . VAL A 1 92 ? -10.385 7.476 -7.191 1 95.55 92 VAL A N 1
ATOM 705 C CA . VAL A 1 92 ? -11.064 7.314 -5.909 1 95.55 92 VAL A CA 1
ATOM 706 C C . VAL A 1 92 ? -10.039 7.316 -4.777 1 95.55 92 VAL A C 1
ATOM 708 O O . VAL A 1 92 ? -10.292 7.867 -3.703 1 95.55 92 VAL A O 1
ATOM 711 N N . ASN A 1 93 ? -8.993 6.728 -4.985 1 95.74 93 ASN A N 1
ATOM 712 C CA . ASN A 1 93 ? -7.814 6.721 -4.125 1 95.74 93 ASN A CA 1
ATOM 713 C C . ASN A 1 93 ? -6.529 6.581 -4.936 1 95.74 93 ASN A C 1
ATOM 715 O O . ASN A 1 93 ? -6.571 6.5 -6.165 1 95.74 93 ASN A O 1
ATOM 719 N N . GLU A 1 94 ? -5.371 6.613 -4.383 1 97.18 94 GLU A N 1
ATOM 720 C CA . GLU A 1 94 ? -4.077 6.632 -5.057 1 97.18 94 GLU A CA 1
ATOM 721 C C . GLU A 1 94 ? -3.807 5.312 -5.773 1 97.18 94 GLU A C 1
ATOM 723 O O . GLU A 1 94 ? -3.259 5.299 -6.877 1 97.18 94 GLU A O 1
ATOM 728 N N . GLU A 1 95 ? -4.174 4.184 -5.191 1 97.14 95 GLU A N 1
ATOM 729 C CA . GLU A 1 95 ? -3.929 2.864 -5.764 1 97.14 95 GLU A CA 1
ATOM 730 C C . GLU A 1 95 ? -4.713 2.67 -7.058 1 97.14 95 GLU A C 1
ATOM 732 O O . GLU A 1 95 ? -4.182 2.143 -8.039 1 97.14 95 GLU A O 1
ATOM 737 N N . LEU A 1 96 ? -5.998 3.04 -7.114 1 98.25 96 LEU A N 1
ATOM 738 C CA . LEU A 1 96 ? -6.832 2.883 -8.301 1 98.25 96 LEU A CA 1
ATOM 739 C C . LEU A 1 96 ? -6.429 3.879 -9.384 1 98.25 96 LEU A C 1
ATOM 741 O O . LEU A 1 96 ? -6.526 3.579 -10.576 1 98.25 96 LEU A O 1
ATOM 745 N N . ALA A 1 97 ? -5.914 5.084 -8.946 1 98.48 97 ALA A N 1
ATOM 746 C CA . ALA A 1 97 ? -5.326 6.008 -9.912 1 98.48 97 ALA A CA 1
ATOM 747 C C . ALA A 1 97 ? -4.133 5.375 -10.622 1 98.48 97 ALA A C 1
ATOM 749 O O . ALA A 1 97 ? -4.006 5.474 -11.845 1 98.48 97 ALA A O 1
ATOM 750 N N . ALA A 1 98 ? -3.235 4.747 -9.843 1 98.71 98 ALA A N 1
ATOM 751 C CA . ALA A 1 98 ? -2.067 4.087 -10.421 1 98.71 98 ALA A CA 1
ATOM 752 C C . ALA A 1 98 ? -2.483 2.95 -11.35 1 98.71 98 ALA A C 1
ATOM 754 O O . ALA A 1 98 ? -1.843 2.714 -12.377 1 98.71 98 ALA A O 1
ATOM 755 N N . THR A 1 99 ? -3.524 2.218 -10.975 1 98.65 99 THR A N 1
ATOM 756 C CA . THR A 1 99 ? -4.032 1.126 -11.799 1 98.65 99 THR A CA 1
ATOM 757 C C . THR A 1 99 ? -4.541 1.651 -13.138 1 98.65 99 THR A C 1
ATOM 759 O O . THR A 1 99 ? -4.31 1.035 -14.181 1 98.65 99 THR A O 1
ATOM 762 N N . ALA A 1 100 ? -5.26 2.779 -13.115 1 98.73 100 ALA A N 1
ATOM 763 C CA . ALA A 1 100 ? -5.731 3.406 -14.347 1 98.73 100 ALA A CA 1
ATOM 764 C C . ALA A 1 100 ? -4.561 3.815 -15.237 1 98.73 100 ALA A C 1
ATOM 766 O O . ALA A 1 100 ? -4.594 3.607 -16.452 1 98.73 100 ALA A O 1
ATOM 767 N N . VAL A 1 101 ? -3.529 4.392 -14.648 1 98.8 101 VAL A N 1
ATOM 768 C CA . VAL A 1 101 ? -2.352 4.792 -15.412 1 98.8 101 VAL A CA 1
ATOM 769 C C . VAL A 1 101 ? -1.705 3.563 -16.046 1 98.8 101 VAL A C 1
ATOM 771 O O . VAL A 1 101 ? -1.248 3.615 -17.19 1 98.8 101 VAL A O 1
ATOM 774 N N . TRP A 1 102 ? -1.616 2.46 -15.253 1 98.56 102 TRP A N 1
ATOM 775 C CA . TRP A 1 102 ? -1.085 1.21 -15.788 1 98.56 102 TRP A CA 1
ATOM 776 C C . TRP A 1 102 ? -1.855 0.78 -17.032 1 98.56 102 TRP A C 1
ATOM 778 O O . TRP A 1 102 ? -1.269 0.256 -17.982 1 98.56 102 TRP A O 1
ATOM 788 N N . GLY A 1 103 ? -3.175 1.031 -17.085 1 98.06 103 GLY A N 1
ATOM 789 C CA . GLY A 1 103 ? -4.013 0.672 -18.218 1 98.06 103 GLY A CA 1
ATOM 790 C C . GLY A 1 103 ? -3.616 1.377 -19.501 1 98.06 103 GLY A C 1
ATOM 791 O O . GLY A 1 103 ? -3.737 0.811 -20.59 1 98.06 103 GLY A O 1
ATOM 792 N N . THR A 1 104 ? -3.126 2.616 -19.426 1 98.42 104 THR A N 1
ATOM 793 C CA . THR A 1 104 ? -2.728 3.374 -20.606 1 98.42 104 THR A CA 1
ATOM 794 C C . THR A 1 104 ? -1.537 2.715 -21.297 1 98.42 104 THR A C 1
ATOM 796 O O . THR A 1 104 ? -1.337 2.888 -22.501 1 98.42 104 THR A O 1
ATOM 799 N N . GLN A 1 105 ? -0.764 1.971 -20.526 1 98.06 105 GLN A N 1
ATOM 800 C CA . GLN A 1 105 ? 0.439 1.35 -21.068 1 98.06 105 GLN A CA 1
ATOM 801 C C . GLN A 1 105 ? 0.114 0.023 -21.749 1 98.06 105 GLN A C 1
ATOM 803 O O . GLN A 1 105 ? 0.988 -0.599 -22.357 1 98.06 105 GLN A O 1
ATOM 808 N N . GLN A 1 106 ? -1.116 -0.437 -21.717 1 96.83 106 GLN A N 1
ATOM 809 C CA . GLN A 1 106 ? -1.495 -1.753 -22.22 1 96.83 106 GLN A CA 1
ATOM 810 C C . GLN A 1 106 ? -2.098 -1.655 -23.618 1 96.83 106 GLN A C 1
ATOM 812 O O . GLN A 1 106 ? -2.498 -2.666 -24.199 1 96.83 106 GLN A O 1
ATOM 817 N N . LEU A 1 107 ? -2.155 -0.507 -24.214 1 96.38 107 LEU A N 1
ATOM 818 C CA . LEU A 1 107 ? -2.855 -0.298 -25.476 1 96.38 107 LEU A CA 1
ATOM 819 C C . LEU A 1 107 ? -2.131 -0.997 -26.622 1 96.38 107 LEU A C 1
ATOM 821 O O . LEU A 1 107 ? -2.759 -1.412 -27.599 1 96.38 107 LEU A O 1
ATOM 825 N N . ASP A 1 108 ? -0.838 -1.211 -26.473 1 94.05 108 ASP A N 1
ATOM 826 C CA . ASP A 1 108 ? -0.061 -1.899 -27.5 1 94.05 108 ASP A CA 1
ATOM 827 C C . ASP A 1 108 ? -0.389 -3.39 -27.53 1 94.05 108 ASP A C 1
ATOM 829 O O . ASP A 1 108 ? -0.058 -4.084 -28.493 1 94.05 108 ASP A O 1
ATOM 833 N N . ILE A 1 109 ? -0.984 -3.848 -26.517 1 94.09 109 ILE A N 1
ATOM 834 C CA . ILE A 1 109 ? -1.41 -5.242 -26.472 1 94.09 109 ILE A CA 1
ATOM 835 C C . ILE A 1 109 ? -2.591 -5.452 -27.417 1 94.09 109 ILE A C 1
ATOM 837 O O . ILE A 1 109 ? -2.821 -6.566 -27.895 1 94.09 109 ILE A O 1
ATOM 841 N N . TYR A 1 110 ? -3.272 -4.276 -27.716 1 93.28 110 TYR A N 1
ATOM 842 C CA . TYR A 1 110 ? -4.412 -4.28 -28.627 1 93.28 110 TYR A CA 1
ATOM 843 C C . TYR A 1 110 ? -4.206 -3.286 -29.763 1 93.28 110 TYR A C 1
ATOM 845 O O . TYR A 1 110 ? -4.964 -2.322 -29.898 1 93.28 110 TYR A O 1
ATOM 853 N N . PRO A 1 111 ? -3.317 -3.482 -30.663 1 92.43 111 PRO A N 1
ATOM 854 C CA . PRO A 1 111 ? -2.888 -2.487 -31.649 1 92.43 111 PRO A CA 1
ATOM 855 C C . PRO A 1 111 ? -3.994 -2.118 -32.635 1 92.43 111 PRO A C 1
ATOM 857 O O . PRO A 1 111 ? -4.01 -1.003 -33.162 1 92.43 111 PRO A O 1
ATOM 860 N N . GLN A 1 112 ? -4.934 -3.02 -32.807 1 92.62 112 GLN A N 1
ATOM 861 C CA . GLN A 1 112 ? -5.971 -2.774 -33.803 1 92.62 112 GLN A CA 1
ATOM 862 C C . GLN A 1 112 ? -6.973 -1.734 -33.308 1 92.62 112 GLN A C 1
ATOM 864 O O . GLN A 1 112 ? -7.654 -1.09 -34.109 1 92.62 112 GLN A O 1
ATOM 869 N N . SER A 1 113 ? -6.926 -1.523 -32.054 1 94.2 113 SER A N 1
ATOM 870 C CA . SER A 1 113 ? -7.984 -0.679 -31.509 1 94.2 113 SER A CA 1
ATOM 871 C C . SER A 1 113 ? -7.421 0.627 -30.958 1 94.2 113 SER A C 1
ATOM 873 O O . SER A 1 113 ? -8.174 1.487 -30.496 1 94.2 113 SER A O 1
ATOM 875 N N . LYS A 1 114 ? -6.149 0.91 -30.973 1 95.66 114 LYS A N 1
ATOM 876 C CA . LYS A 1 114 ? -5.593 2.095 -30.327 1 95.66 114 LYS A CA 1
ATOM 877 C C . LYS A 1 114 ? -5.753 3.329 -31.21 1 95.66 114 LYS A C 1
ATOM 879 O O . LYS A 1 114 ? -5.627 3.243 -32.434 1 95.66 114 LYS A O 1
ATOM 884 N N . LYS A 1 115 ? -6.012 4.497 -30.704 1 97.31 115 LYS A N 1
ATOM 885 C CA . LYS A 1 115 ? -6.242 5.763 -31.394 1 97.31 115 LYS A CA 1
ATOM 886 C C . LYS A 1 115 ? -4.941 6.543 -31.559 1 97.31 115 LYS A C 1
ATOM 888 O O . LYS A 1 115 ? -4.826 7.387 -32.45 1 97.31 115 LYS A O 1
ATOM 893 N N . TYR A 1 116 ? -4.003 6.267 -30.697 1 98.12 116 TYR A N 1
ATOM 894 C CA . TYR A 1 116 ? -2.766 7.037 -30.636 1 98.12 116 TYR A CA 1
ATOM 895 C C . TYR A 1 116 ? -1.55 6.12 -30.685 1 98.12 116 TYR A C 1
ATOM 897 O O . TYR A 1 116 ? -1.662 4.916 -30.443 1 98.12 116 TYR A O 1
ATOM 905 N N . ASP A 1 117 ? -0.426 6.629 -30.989 1 97.41 117 ASP A N 1
ATOM 906 C CA . ASP A 1 117 ? 0.807 5.851 -31.057 1 97.41 117 ASP A CA 1
ATOM 907 C C . ASP A 1 117 ? 1.27 5.431 -29.664 1 97.41 117 ASP A C 1
ATOM 909 O O . ASP A 1 117 ? 1.979 4.434 -29.513 1 97.41 117 ASP A O 1
ATOM 913 N N . GLY A 1 118 ? 0.909 6.221 -28.689 1 97.44 118 GLY A N 1
ATOM 914 C CA . GLY A 1 118 ? 1.212 5.994 -27.285 1 97.44 118 GLY A CA 1
ATOM 915 C C . GLY A 1 118 ? 0.522 6.979 -26.359 1 97.44 118 GLY A C 1
ATOM 916 O O . GLY A 1 118 ? 0.147 8.075 -26.779 1 97.44 118 GLY A O 1
ATOM 917 N N . VAL A 1 119 ? 0.335 6.585 -25.174 1 98.6 119 VAL A N 1
ATOM 918 C CA . VAL A 1 119 ? -0.258 7.449 -24.159 1 98.6 119 VAL A CA 1
ATOM 919 C C . VAL A 1 119 ? 0.681 7.559 -22.96 1 98.6 119 VAL A C 1
ATOM 921 O O . VAL A 1 119 ? 0.898 6.58 -22.242 1 98.6 119 VAL A O 1
ATOM 924 N N . PHE A 1 120 ? 1.271 8.701 -22.783 1 98.53 120 PHE A N 1
ATOM 925 C CA . PHE A 1 120 ? 2.113 8.862 -21.604 1 98.53 120 PHE A CA 1
ATOM 926 C C . PHE A 1 120 ? 1.266 9.125 -20.364 1 98.53 120 PHE A C 1
ATOM 928 O O . PHE A 1 120 ? 0.211 9.757 -20.45 1 98.53 120 PHE A O 1
ATOM 935 N N . GLY A 1 121 ? 1.667 8.575 -19.269 1 98.57 121 GLY A N 1
ATOM 936 C CA . GLY A 1 121 ? 0.885 8.643 -18.045 1 98.57 121 GLY A CA 1
ATOM 937 C C . GLY A 1 121 ? 1.578 9.413 -16.936 1 98.57 121 GLY A C 1
ATOM 938 O O . GLY A 1 121 ? 2.802 9.358 -16.806 1 98.57 121 GLY A O 1
ATOM 939 N N . ILE A 1 122 ? 0.854 10.152 -16.105 1 98.85 122 ILE A N 1
ATOM 940 C CA . ILE A 1 122 ? 1.328 10.787 -14.88 1 98.85 122 ILE A CA 1
ATOM 941 C C . ILE A 1 122 ? 0.45 10.361 -13.706 1 98.85 122 ILE A C 1
ATOM 943 O O . ILE A 1 122 ? -0.766 10.568 -13.725 1 98.85 122 ILE A O 1
ATOM 947 N N . TRP A 1 123 ? 1.017 9.718 -12.766 1 98.73 123 TRP A N 1
ATOM 948 C CA . TRP A 1 123 ? 0.386 9.451 -11.478 1 98.73 123 TRP A CA 1
ATOM 949 C C . TRP A 1 123 ? 0.83 10.468 -10.433 1 98.73 123 TRP A C 1
ATOM 951 O O . TRP A 1 123 ? 1.99 10.886 -10.417 1 98.73 123 TRP A O 1
ATOM 961 N N . TYR A 1 124 ? -0.031 10.902 -9.532 1 98.29 124 TYR A N 1
ATOM 962 C CA . TYR A 1 124 ? 0.407 11.786 -8.457 1 98.29 124 TYR A CA 1
ATOM 963 C C . TYR A 1 124 ? -0.236 11.394 -7.132 1 98.29 124 TYR A C 1
ATOM 965 O O . TYR A 1 124 ? -1.369 10.908 -7.105 1 98.29 124 TYR A O 1
ATOM 973 N N . GLY A 1 125 ? 0.407 11.523 -6.067 1 96.53 125 GLY A N 1
ATOM 974 C CA . GLY A 1 125 ? -0.043 11.287 -4.705 1 96.53 125 GLY A CA 1
ATOM 975 C C . GLY A 1 125 ? 0.915 11.826 -3.659 1 96.53 125 GLY A C 1
ATOM 976 O O . GLY A 1 125 ? 2.089 12.066 -3.949 1 96.53 125 GLY A O 1
ATOM 977 N N . LYS A 1 126 ? 0.455 12.1 -2.456 1 94.22 126 LYS A N 1
ATOM 978 C CA . LYS A 1 126 ? 1.327 12.498 -1.355 1 94.22 126 LYS A CA 1
ATOM 979 C C . LYS A 1 126 ? 2.129 11.309 -0.832 1 94.22 126 LYS A C 1
ATOM 981 O O . LYS A 1 126 ? 1.945 10.18 -1.291 1 94.22 126 LYS A O 1
ATOM 986 N N . GLY A 1 127 ? 3.039 11.503 0.156 1 94.19 127 GLY A N 1
ATOM 987 C CA . GLY A 1 127 ? 3.899 10.459 0.689 1 94.19 127 GLY A CA 1
ATOM 988 C C . GLY A 1 127 ? 3.137 9.217 1.112 1 94.19 127 GLY A C 1
ATOM 989 O O . GLY A 1 127 ? 3.394 8.122 0.605 1 94.19 127 GLY A O 1
ATOM 990 N N . PRO A 1 128 ? 2.132 9.325 1.97 1 94.46 128 PRO A N 1
ATOM 991 C CA . PRO A 1 128 ? 1.331 8.169 2.379 1 94.46 128 PRO A CA 1
ATOM 992 C C . PRO A 1 128 ? 0.624 7.496 1.205 1 94.46 128 PRO A C 1
ATOM 994 O O . PRO A 1 128 ? 0.409 6.282 1.223 1 94.46 128 PRO A O 1
ATOM 997 N N . GLY A 1 129 ? 0.276 8.319 0.191 1 95.77 129 GLY A N 1
ATOM 998 C CA . GLY A 1 129 ? -0.308 7.753 -1.014 1 95.77 129 GLY A CA 1
ATOM 999 C C . GLY A 1 129 ? 0.642 6.839 -1.765 1 95.77 129 GLY A C 1
ATOM 1000 O O . GLY A 1 129 ? 0.223 5.819 -2.316 1 95.77 129 GLY A O 1
ATOM 1001 N N . VAL A 1 130 ? 1.969 7.204 -1.826 1 97.58 130 VAL A N 1
ATOM 1002 C CA . VAL A 1 130 ? 2.996 6.36 -2.428 1 97.58 130 VAL A CA 1
ATOM 1003 C C . VAL A 1 130 ? 3.069 5.027 -1.687 1 97.58 130 VAL A C 1
ATOM 1005 O O . VAL A 1 130 ? 3.149 3.966 -2.31 1 97.58 130 VAL A O 1
ATOM 1008 N N . ASP A 1 131 ? 2.98 5.126 -0.346 1 97.02 131 ASP A N 1
ATOM 1009 C CA . ASP A 1 131 ? 3.079 3.939 0.498 1 97.02 131 ASP A CA 1
ATOM 1010 C C . ASP A 1 131 ? 1.928 2.974 0.225 1 97.02 131 ASP A C 1
ATOM 1012 O O . ASP A 1 131 ? 2.098 1.756 0.309 1 97.02 131 ASP A O 1
ATOM 1016 N N . ARG A 1 132 ? 0.844 3.451 -0.152 1 95.4 132 ARG A N 1
ATOM 1017 C CA . ARG A 1 132 ? -0.338 2.628 -0.389 1 95.4 132 ARG A CA 1
ATOM 1018 C C . ARG A 1 132 ? -0.261 1.938 -1.747 1 95.4 132 ARG A C 1
ATOM 1020 O O . ARG A 1 132 ? -0.947 0.941 -1.982 1 95.4 132 ARG A O 1
ATOM 1027 N N . CYS A 1 133 ? 0.607 2.395 -2.675 1 97.64 133 CYS A N 1
ATOM 1028 C CA . CYS A 1 133 ? 0.557 2.002 -4.078 1 97.64 133 CYS A CA 1
ATOM 1029 C C . CYS A 1 133 ? 1.645 0.983 -4.398 1 97.64 133 CYS A C 1
ATOM 1031 O O . CYS A 1 133 ? 1.856 0.638 -5.562 1 97.64 133 CYS A O 1
ATOM 1033 N N . SER A 1 134 ? 2.379 0.436 -3.396 1 97.6 134 SER A N 1
ATOM 1034 C CA . SER A 1 134 ? 3.533 -0.405 -3.695 1 97.6 134 SER A CA 1
ATOM 1035 C C . SER A 1 134 ? 3.125 -1.642 -4.49 1 97.6 134 SER A C 1
ATOM 1037 O O . SER A 1 134 ? 3.878 -2.113 -5.344 1 97.6 134 SER A O 1
ATOM 1039 N N . ASP A 1 135 ? 1.934 -2.182 -4.253 1 96.96 135 ASP A N 1
ATOM 1040 C CA . ASP A 1 135 ? 1.489 -3.381 -4.957 1 96.96 135 ASP A CA 1
ATOM 1041 C C . ASP A 1 135 ? 1.311 -3.109 -6.448 1 96.96 135 ASP A C 1
ATOM 1043 O O . ASP A 1 135 ? 1.832 -3.847 -7.287 1 96.96 135 ASP A O 1
ATOM 1047 N N . VAL A 1 136 ? 0.585 -2.078 -6.832 1 97.76 136 VAL A N 1
ATOM 1048 C CA . VAL A 1 136 ? 0.356 -1.751 -8.236 1 97.76 136 VAL A CA 1
ATOM 1049 C C . VAL A 1 136 ? 1.658 -1.275 -8.876 1 97.76 136 VAL A C 1
ATOM 1051 O O . VAL A 1 136 ? 1.915 -1.546 -10.051 1 97.76 136 VAL A O 1
ATOM 1054 N N . PHE A 1 137 ? 2.541 -0.519 -8.137 1 98.24 137 PHE A N 1
ATOM 1055 C CA . PHE A 1 137 ? 3.82 -0.062 -8.668 1 98.24 137 PHE A CA 1
ATOM 1056 C C . PHE A 1 137 ? 4.688 -1.244 -9.082 1 98.24 137 PHE A C 1
ATOM 1058 O O . PHE A 1 137 ? 5.29 -1.232 -10.157 1 98.24 137 PHE A O 1
ATOM 1065 N N . LYS A 1 138 ? 4.763 -2.26 -8.255 1 97.29 138 LYS A N 1
ATOM 1066 C CA . LYS A 1 138 ? 5.595 -3.42 -8.56 1 97.29 138 LYS A CA 1
ATOM 1067 C C . LYS A 1 138 ? 5.054 -4.183 -9.766 1 97.29 138 LYS A C 1
ATOM 1069 O O . LYS A 1 138 ? 5.812 -4.553 -10.665 1 97.29 138 LYS A O 1
ATOM 1074 N N . HIS A 1 139 ? 3.724 -4.41 -9.822 1 96.53 139 HIS A N 1
ATOM 1075 C CA . HIS A 1 139 ? 3.118 -5.133 -10.935 1 96.53 139 HIS A CA 1
ATOM 1076 C C . HIS A 1 139 ? 3.318 -4.388 -12.25 1 96.53 139 HIS A C 1
ATOM 1078 O O . HIS A 1 139 ? 3.729 -4.982 -13.249 1 96.53 139 HIS A O 1
ATOM 1084 N N . ALA A 1 140 ? 3.038 -3.118 -12.209 1 97.28 140 ALA A N 1
ATOM 1085 C CA . ALA A 1 140 ? 3.115 -2.305 -13.42 1 97.28 140 ALA A CA 1
ATOM 1086 C C . ALA A 1 140 ? 4.556 -2.175 -13.903 1 97.28 140 ALA A C 1
ATOM 1088 O O . ALA A 1 140 ? 4.821 -2.219 -15.107 1 97.28 140 ALA A O 1
ATOM 1089 N N . ASN A 1 141 ? 5.415 -1.986 -12.93 1 97.26 141 ASN A N 1
ATOM 1090 C CA . ASN A 1 141 ? 6.818 -1.82 -13.294 1 97.26 141 ASN A CA 1
ATOM 1091 C C . ASN A 1 141 ? 7.404 -3.105 -13.871 1 97.26 141 ASN A C 1
ATOM 1093 O O . ASN A 1 141 ? 8.234 -3.061 -14.78 1 97.26 141 ASN A O 1
ATOM 1097 N N . MET A 1 142 ? 7.065 -4.252 -13.349 1 95.93 142 MET A N 1
ATOM 1098 C CA . MET A 1 142 ? 7.495 -5.538 -13.889 1 95.93 142 MET A CA 1
ATOM 1099 C C . MET A 1 142 ? 6.946 -5.749 -15.296 1 95.93 142 MET A C 1
ATOM 1101 O O . MET A 1 142 ? 7.648 -6.258 -16.171 1 95.93 142 MET A O 1
ATOM 1105 N N . ALA A 1 143 ? 5.677 -5.357 -15.527 1 95.96 143 ALA A N 1
ATOM 1106 C CA . ALA A 1 143 ? 5.059 -5.496 -16.843 1 95.96 143 ALA A CA 1
ATOM 1107 C C . ALA A 1 143 ? 5.761 -4.617 -17.874 1 95.96 143 ALA A C 1
ATOM 1109 O O . ALA A 1 143 ? 5.968 -5.035 -19.016 1 95.96 143 ALA A O 1
ATOM 1110 N N . GLY A 1 144 ? 6.067 -3.372 -17.44 1 96.68 144 GLY A N 1
ATOM 1111 C CA . GLY A 1 144 ? 6.749 -2.439 -18.322 1 96.68 144 GLY A CA 1
ATOM 1112 C C . GLY A 1 144 ? 5.813 -1.427 -18.958 1 96.68 144 GLY A C 1
ATOM 1113 O O . GLY A 1 144 ? 4.591 -1.557 -18.861 1 96.68 144 GLY A O 1
ATOM 1114 N N . THR A 1 145 ? 6.341 -0.398 -19.531 1 98.15 145 THR A N 1
ATOM 1115 C CA . THR A 1 145 ? 5.574 0.649 -20.197 1 98.15 145 THR A CA 1
ATOM 1116 C C . THR A 1 145 ? 5.437 0.354 -21.688 1 98.15 145 THR A C 1
ATOM 1118 O O . THR A 1 145 ? 6.108 -0.537 -22.213 1 98.15 145 THR A O 1
ATOM 1121 N N . ALA A 1 146 ? 4.542 1.061 -22.376 1 97.29 146 ALA A N 1
ATOM 1122 C CA . ALA A 1 146 ? 4.435 1.017 -23.832 1 97.29 146 ALA A CA 1
ATOM 1123 C C . ALA A 1 146 ? 5.599 1.753 -24.49 1 97.29 146 ALA A C 1
ATOM 1125 O O . ALA A 1 146 ? 6.167 2.678 -23.905 1 97.29 146 ALA A O 1
ATOM 1126 N N . ARG A 1 147 ? 5.891 1.453 -25.705 1 95.13 147 ARG A N 1
ATOM 1127 C CA . ARG A 1 147 ? 7.043 1.978 -26.432 1 95.13 147 ARG A CA 1
ATOM 1128 C C . ARG A 1 147 ? 7.006 3.501 -26.49 1 95.13 147 ARG A C 1
ATOM 1130 O O . ARG A 1 147 ? 8.029 4.16 -26.292 1 95.13 147 ARG A O 1
ATOM 1137 N N . HIS A 1 148 ? 5.845 4.11 -26.781 1 96.85 148 HIS A N 1
ATOM 1138 C CA . HIS A 1 148 ? 5.706 5.559 -26.885 1 96.85 148 HIS A CA 1
ATOM 1139 C C . HIS A 1 148 ? 4.811 6.107 -25.778 1 96.85 148 HIS A C 1
ATOM 1141 O O . HIS A 1 148 ? 4.209 7.172 -25.931 1 96.85 148 HIS A O 1
ATOM 1147 N N . GLY A 1 149 ? 4.613 5.332 -24.761 1 97.38 149 GLY A N 1
ATOM 1148 C CA . GLY A 1 149 ? 3.917 5.799 -23.572 1 97.38 149 GLY A CA 1
ATOM 1149 C C . GLY A 1 149 ? 4.827 6.514 -22.591 1 97.38 149 GLY A C 1
ATOM 1150 O O . GLY A 1 149 ? 5.285 7.627 -22.858 1 97.38 149 GLY A O 1
ATOM 1151 N N . GLY A 1 150 ? 5.292 5.699 -21.545 1 97.73 150 GLY A N 1
ATOM 1152 C CA . GLY A 1 150 ? 6.085 6.254 -20.459 1 97.73 150 GLY A CA 1
ATOM 1153 C C . GLY A 1 150 ? 5.244 6.741 -19.295 1 97.73 150 GLY A C 1
ATOM 1154 O O . GLY A 1 150 ? 4.143 7.26 -19.491 1 97.73 150 GLY A O 1
ATOM 1155 N N . VAL A 1 151 ? 5.72 6.558 -18.122 1 98.76 151 VAL A N 1
ATOM 1156 C CA . VAL A 1 151 ? 4.936 6.914 -16.944 1 98.76 151 VAL A CA 1
ATOM 1157 C C . VAL A 1 151 ? 5.826 7.623 -15.925 1 98.76 151 VAL A C 1
ATOM 1159 O O . VAL A 1 151 ? 6.973 7.223 -15.709 1 98.76 151 VAL A O 1
ATOM 1162 N N . ILE A 1 152 ? 5.33 8.705 -15.346 1 98.72 152 ILE A N 1
ATOM 1163 C CA . ILE A 1 152 ? 5.959 9.38 -14.215 1 98.72 152 ILE A CA 1
ATOM 1164 C C . ILE A 1 152 ? 5.068 9.257 -12.981 1 98.72 152 ILE A C 1
ATOM 1166 O O . ILE A 1 152 ? 3.866 9.524 -13.046 1 98.72 152 ILE A O 1
ATOM 1170 N N . ALA A 1 153 ? 5.612 8.796 -11.911 1 98.72 153 ALA A N 1
ATOM 1171 C CA . ALA A 1 153 ? 4.935 8.811 -10.617 1 98.72 153 ALA A CA 1
ATOM 1172 C C . ALA A 1 153 ? 5.405 9.987 -9.766 1 98.72 153 ALA A C 1
ATOM 1174 O O . ALA A 1 153 ? 6.484 9.938 -9.17 1 98.72 153 ALA A O 1
ATOM 1175 N N . VAL A 1 154 ? 4.583 11.002 -9.631 1 98.59 154 VAL A N 1
ATOM 1176 C CA . VAL A 1 154 ? 4.939 12.212 -8.896 1 98.59 154 VAL A CA 1
ATOM 1177 C C . VAL A 1 154 ? 4.585 12.043 -7.421 1 98.59 154 VAL A C 1
ATOM 1179 O O . VAL A 1 154 ? 3.414 11.88 -7.072 1 98.59 154 VAL A O 1
ATOM 1182 N N . ALA A 1 155 ? 5.568 12.067 -6.57 1 97.79 155 ALA A N 1
ATOM 1183 C CA . ALA A 1 155 ? 5.365 11.942 -5.129 1 97.79 155 ALA A CA 1
ATOM 1184 C C . ALA A 1 155 ? 5.487 13.298 -4.439 1 97.79 155 ALA A C 1
ATOM 1186 O O . ALA A 1 155 ? 6.439 14.043 -4.685 1 97.79 155 ALA A O 1
ATOM 1187 N N . GLY A 1 156 ? 4.47 13.656 -3.641 1 96.21 156 GLY A N 1
ATOM 1188 C CA . GLY A 1 156 ? 4.547 14.842 -2.803 1 96.21 156 GLY A CA 1
ATOM 1189 C C . GLY A 1 156 ? 4.985 14.541 -1.382 1 96.21 156 GLY A C 1
ATOM 1190 O O . GLY A 1 156 ? 4.151 14.272 -0.514 1 96.21 156 GLY A O 1
ATOM 1191 N N . ASP A 1 157 ? 6.279 14.704 -1.069 1 95.26 157 ASP A N 1
ATOM 1192 C CA . ASP A 1 157 ? 6.817 14.401 0.253 1 95.26 157 ASP A CA 1
ATOM 1193 C C . ASP A 1 157 ? 6.74 15.619 1.17 1 95.26 157 ASP A C 1
ATOM 1195 O O . ASP A 1 157 ? 7.041 16.738 0.751 1 95.26 157 ASP A O 1
ATOM 1199 N N . ASP A 1 158 ? 6.266 15.367 2.341 1 91.87 158 ASP A N 1
ATOM 1200 C CA . ASP A 1 158 ? 6.281 16.349 3.421 1 91.87 158 ASP A CA 1
ATOM 1201 C C . ASP A 1 158 ? 7.307 15.976 4.488 1 91.87 158 ASP A C 1
ATOM 1203 O O . ASP A 1 158 ? 6.964 15.36 5.499 1 91.87 158 ASP A O 1
ATOM 1207 N N . HIS A 1 159 ? 8.512 16.439 4.325 1 92.49 159 HIS A N 1
ATOM 1208 C CA . HIS A 1 159 ? 9.642 15.992 5.131 1 92.49 159 HIS A CA 1
ATOM 1209 C C . HIS A 1 159 ? 9.469 16.391 6.592 1 92.49 159 HIS A C 1
ATOM 1211 O O . HIS A 1 159 ? 9.958 15.702 7.491 1 92.49 159 HIS A O 1
ATOM 1217 N N . ILE A 1 160 ? 8.753 17.514 6.859 1 90.73 160 ILE A N 1
ATOM 1218 C CA . ILE A 1 160 ? 8.661 18.005 8.229 1 90.73 160 ILE A CA 1
ATOM 1219 C C . ILE A 1 160 ? 7.231 17.841 8.741 1 90.73 160 ILE A C 1
ATOM 1221 O O . ILE A 1 160 ? 6.886 18.348 9.811 1 90.73 160 ILE A O 1
ATOM 1225 N N . SER A 1 161 ? 6.338 17.187 7.98 1 89.23 161 SER A N 1
ATOM 1226 C CA . SER A 1 161 ? 4.961 16.894 8.364 1 89.23 161 SER A CA 1
ATOM 1227 C C . SER A 1 161 ? 4.209 18.166 8.742 1 89.23 161 SER A C 1
ATOM 1229 O O . SER A 1 161 ? 3.639 18.256 9.831 1 89.23 161 SER A O 1
ATOM 1231 N N . LYS A 1 162 ? 4.257 19.111 7.917 1 79.91 162 LYS A N 1
ATOM 1232 C CA . LYS A 1 162 ? 3.526 20.355 8.142 1 79.91 162 LYS A CA 1
ATOM 1233 C C . LYS A 1 162 ? 2.026 20.154 7.942 1 79.91 162 LYS A C 1
ATOM 1235 O O . LYS A 1 162 ? 1.214 20.799 8.609 1 79.91 162 LYS A O 1
ATOM 1240 N N . SER A 1 163 ? 1.708 19.281 7.024 1 78.62 163 SER A N 1
ATOM 1241 C CA . SER A 1 163 ? 0.303 19.054 6.701 1 78.62 163 SER A CA 1
ATOM 1242 C C . SER A 1 163 ? 0.005 17.567 6.544 1 78.62 163 SER A C 1
ATOM 1244 O O . SER A 1 163 ? -0.923 17.186 5.827 1 78.62 163 SER A O 1
ATOM 1246 N N . SER A 1 164 ? 0.842 16.754 7.088 1 85.59 164 SER A N 1
ATOM 1247 C CA . SER A 1 164 ? 0.667 15.31 6.965 1 85.59 164 SER A CA 1
ATOM 1248 C C . SER A 1 164 ? 0.689 14.632 8.33 1 85.59 164 SER A C 1
ATOM 1250 O O . SER A 1 164 ? 1.078 15.244 9.327 1 85.59 164 SER A O 1
ATOM 1252 N N . THR A 1 165 ? 0.299 13.446 8.348 1 86.75 165 THR A N 1
ATOM 1253 C CA . THR A 1 165 ? 0.223 12.686 9.59 1 86.75 165 THR A CA 1
ATOM 1254 C C . THR A 1 165 ? 1.579 12.078 9.936 1 86.75 165 THR A C 1
ATOM 1256 O O . THR A 1 165 ? 1.794 11.626 11.062 1 86.75 165 THR A O 1
ATOM 1259 N N . ALA A 1 166 ? 2.493 12.145 8.946 1 88.55 166 ALA A N 1
ATOM 1260 C CA . ALA A 1 166 ? 3.822 11.578 9.158 1 88.55 166 ALA A CA 1
ATOM 1261 C C . ALA A 1 166 ? 4.877 12.336 8.357 1 88.55 166 ALA A C 1
ATOM 1263 O O . ALA A 1 166 ? 4.592 12.845 7.27 1 88.55 166 ALA A O 1
ATOM 1264 N N . ALA A 1 167 ? 6.097 12.448 8.957 1 91.94 167 ALA A N 1
ATOM 1265 C CA . ALA A 1 167 ? 7.231 12.936 8.176 1 91.94 167 ALA A CA 1
ATOM 1266 C C . ALA A 1 167 ? 7.671 11.901 7.144 1 91.94 167 ALA A C 1
ATOM 1268 O O . ALA A 1 167 ? 8.008 10.768 7.496 1 91.94 167 ALA A O 1
ATOM 1269 N N . HIS A 1 168 ? 7.631 12.29 5.876 1 91.73 168 HIS A N 1
ATOM 1270 C CA . HIS A 1 168 ? 7.657 11.226 4.878 1 91.73 168 HIS A CA 1
ATOM 1271 C C . HIS A 1 168 ? 8.842 11.387 3.933 1 91.73 168 HIS A C 1
ATOM 1273 O O . HIS A 1 168 ? 9.259 12.509 3.636 1 91.73 168 HIS A O 1
ATOM 1279 N N . GLN A 1 169 ? 9.363 10.292 3.483 1 95.09 169 GLN A N 1
ATOM 1280 C CA . GLN A 1 169 ? 10.36 10.123 2.432 1 95.09 169 GLN A CA 1
ATOM 1281 C C . GLN A 1 169 ? 9.99 8.969 1.504 1 95.09 169 GLN A C 1
ATOM 1283 O O . GLN A 1 169 ? 9.917 7.817 1.936 1 95.09 169 GLN A O 1
ATOM 1288 N N . SER A 1 170 ? 9.794 9.266 0.204 1 97.01 170 SER A N 1
ATOM 1289 C CA . SER A 1 170 ? 9.268 8.265 -0.719 1 97.01 170 SER A CA 1
ATOM 1290 C C . SER A 1 170 ? 10.394 7.496 -1.401 1 97.01 170 SER A C 1
ATOM 1292 O O . SER A 1 170 ? 10.158 6.45 -2.01 1 97.01 170 SER A O 1
ATOM 1294 N N . ASP A 1 171 ? 11.674 7.864 -1.254 1 96.96 171 ASP A N 1
ATOM 1295 C CA . ASP A 1 171 ? 12.803 7.275 -1.968 1 96.96 171 ASP A CA 1
ATOM 1296 C C . ASP A 1 171 ? 12.889 5.772 -1.715 1 96.96 171 ASP A C 1
ATOM 1298 O O . ASP A 1 171 ? 13.096 4.991 -2.646 1 96.96 171 ASP A O 1
ATOM 1302 N N . HIS A 1 172 ? 12.686 5.414 -0.516 1 97.26 172 HIS A N 1
ATOM 1303 C CA . HIS A 1 172 ? 12.895 4.022 -0.137 1 97.26 172 HIS A CA 1
ATOM 1304 C C . HIS A 1 172 ? 11.796 3.126 -0.698 1 97.26 172 HIS A C 1
ATOM 1306 O O . HIS A 1 172 ? 12.045 1.967 -1.035 1 97.26 172 HIS A O 1
ATOM 1312 N N . ILE A 1 173 ? 10.592 3.63 -0.837 1 98.08 173 ILE A N 1
ATOM 1313 C CA . ILE A 1 173 ? 9.504 2.857 -1.425 1 98.08 173 ILE A CA 1
ATOM 1314 C C . ILE A 1 173 ? 9.698 2.758 -2.937 1 98.08 173 ILE A C 1
ATOM 1316 O O . ILE A 1 173 ? 9.525 1.687 -3.523 1 98.08 173 ILE A O 1
ATOM 1320 N N . PHE A 1 174 ? 10.047 3.892 -3.614 1 98.34 174 PHE A N 1
ATOM 1321 C CA . PHE A 1 174 ? 10.313 3.856 -5.047 1 98.34 174 PHE A CA 1
ATOM 1322 C C . PHE A 1 174 ? 11.444 2.885 -5.363 1 98.34 174 PHE A C 1
ATOM 1324 O O . PHE A 1 174 ? 11.364 2.124 -6.33 1 98.34 174 PHE A O 1
ATOM 1331 N N . LYS A 1 175 ? 12.454 2.945 -4.497 1 97.41 175 LYS A N 1
ATOM 1332 C CA . LYS A 1 175 ? 13.571 2.018 -4.658 1 97.41 175 LYS A CA 1
ATOM 1333 C C . LYS A 1 175 ? 13.111 0.571 -4.504 1 97.41 175 LYS A C 1
ATOM 1335 O O . LYS A 1 175 ? 13.509 -0.298 -5.282 1 97.41 175 LYS A O 1
ATOM 1340 N N . ALA A 1 176 ? 12.309 0.309 -3.499 1 97.5 176 ALA A N 1
ATOM 1341 C CA . ALA A 1 176 ? 11.803 -1.041 -3.266 1 97.5 176 ALA A CA 1
ATOM 1342 C C . ALA A 1 176 ? 10.986 -1.534 -4.457 1 97.5 176 ALA A C 1
ATOM 1344 O O . ALA A 1 176 ? 10.997 -2.725 -4.775 1 97.5 176 ALA A O 1
ATOM 1345 N N . CYS A 1 177 ? 10.324 -0.627 -5.199 1 97.49 177 CYS A N 1
ATOM 1346 C CA . CYS A 1 177 ? 9.479 -0.976 -6.335 1 97.49 177 CYS A CA 1
ATOM 1347 C C . CYS A 1 177 ? 10.269 -0.931 -7.637 1 97.49 177 CYS A C 1
ATOM 1349 O O . CYS A 1 177 ? 9.741 -1.26 -8.701 1 97.49 177 CYS A O 1
ATOM 1351 N N . GLY A 1 178 ? 11.511 -0.472 -7.597 1 96.77 178 GLY A N 1
ATOM 1352 C CA . GLY A 1 178 ? 12.398 -0.465 -8.75 1 96.77 178 GLY A CA 1
ATOM 1353 C C . GLY A 1 178 ? 12.187 0.732 -9.657 1 96.77 178 GLY A C 1
ATOM 1354 O O . GLY A 1 178 ? 12.467 0.666 -10.856 1 96.77 178 GLY A O 1
ATOM 1355 N N . LEU A 1 179 ? 11.66 1.846 -9.177 1 98.27 179 LEU A N 1
ATOM 1356 C CA . LEU A 1 179 ? 11.44 3.053 -9.966 1 98.27 179 LEU A CA 1
ATOM 1357 C C . LEU A 1 179 ? 12.615 4.016 -9.826 1 98.27 179 LEU A C 1
ATOM 1359 O O . LEU A 1 179 ? 12.954 4.431 -8.716 1 98.27 179 LEU A O 1
ATOM 1363 N N . PRO A 1 180 ? 13.208 4.383 -10.922 1 98.39 180 PRO A N 1
ATOM 1364 C CA . PRO A 1 180 ? 14.2 5.455 -10.803 1 98.39 180 PRO A CA 1
ATOM 1365 C C . PRO A 1 180 ? 13.621 6.731 -10.196 1 98.39 180 PRO A C 1
ATOM 1367 O O . PRO A 1 180 ? 12.477 7.092 -10.485 1 98.39 180 PRO A O 1
ATOM 1370 N N . VAL A 1 181 ? 14.454 7.462 -9.39 1 98.45 181 VAL A N 1
ATOM 1371 C CA . VAL A 1 181 ? 13.902 8.571 -8.618 1 98.45 181 VAL A CA 1
ATOM 1372 C C . VAL A 1 181 ? 14.561 9.879 -9.049 1 98.45 181 VAL A C 1
ATOM 1374 O O . VAL A 1 181 ? 15.722 10.134 -8.721 1 98.45 181 VAL A O 1
ATOM 1377 N N . PHE A 1 182 ? 13.8 10.684 -9.767 1 98.66 182 PHE A N 1
ATOM 1378 C CA . PHE A 1 182 ? 14.202 12.054 -10.064 1 98.66 182 PHE A CA 1
ATOM 1379 C C . PHE A 1 182 ? 13.863 12.981 -8.902 1 98.66 182 PHE A C 1
ATOM 1381 O O . PHE A 1 182 ? 12.799 12.857 -8.293 1 98.66 182 PHE A O 1
ATOM 1388 N N . PHE A 1 183 ? 14.788 13.862 -8.524 1 98 183 PHE A N 1
ATOM 1389 C CA . PHE A 1 183 ? 14.547 14.775 -7.412 1 98 183 PHE A CA 1
ATOM 1390 C C . PHE A 1 183 ? 14.837 16.214 -7.821 1 98 183 PHE A C 1
ATOM 1392 O O . PHE A 1 183 ? 15.941 16.717 -7.6 1 98 183 PHE A O 1
ATOM 1399 N N . PRO A 1 184 ? 13.829 16.93 -8.305 1 97.22 184 PRO A N 1
ATOM 1400 C CA . PRO A 1 184 ? 14.019 18.317 -8.736 1 97.22 184 PRO A CA 1
ATOM 1401 C C . PRO A 1 184 ? 14.38 19.25 -7.583 1 97.22 184 PRO A C 1
ATOM 1403 O O . PRO A 1 184 ? 13.853 19.103 -6.477 1 97.22 184 PRO A O 1
ATOM 1406 N N . SER A 1 185 ? 15.218 20.216 -7.858 1 96.34 185 SER A N 1
ATOM 1407 C CA . SER A 1 185 ? 15.644 21.166 -6.836 1 96.34 185 SER A CA 1
ATOM 1408 C C . SER A 1 185 ? 14.911 22.496 -6.977 1 96.34 185 SER A C 1
ATOM 1410 O O . SER A 1 185 ? 14.982 23.347 -6.088 1 96.34 185 SER A O 1
ATOM 1412 N N . SER A 1 186 ? 14.228 22.744 -8.09 1 95.77 186 SER A N 1
ATOM 1413 C CA . SER A 1 186 ? 13.542 24 -8.375 1 95.77 186 SER A CA 1
ATOM 1414 C C . SER A 1 186 ? 12.318 23.774 -9.257 1 95.77 186 SER A C 1
ATOM 1416 O O . SER A 1 186 ? 12.104 22.668 -9.759 1 95.77 186 SER A O 1
ATOM 1418 N N . VAL A 1 187 ? 11.562 24.804 -9.499 1 96.2 187 VAL A N 1
ATOM 1419 C CA . VAL A 1 187 ? 10.389 24.726 -10.362 1 96.2 187 VAL A CA 1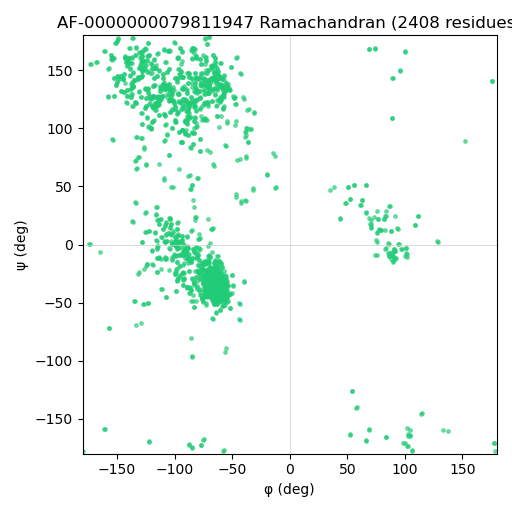
ATOM 1420 C C . VAL A 1 187 ? 10.821 24.425 -11.795 1 96.2 187 VAL A C 1
ATOM 1422 O O . VAL A 1 187 ? 10.171 23.645 -12.495 1 96.2 187 VAL A O 1
ATOM 1425 N N . GLN A 1 188 ? 11.94 25.06 -12.249 1 95.73 188 GLN A N 1
ATOM 1426 C CA . GLN A 1 188 ? 12.485 24.786 -13.574 1 95.73 188 GLN A CA 1
ATOM 1427 C C . GLN A 1 188 ? 12.801 23.302 -13.742 1 95.73 188 GLN A C 1
ATOM 1429 O O . GLN A 1 188 ? 12.529 22.719 -14.794 1 95.73 188 GLN A O 1
ATOM 1434 N N . ASP A 1 189 ? 13.331 22.696 -12.695 1 96.41 189 ASP A N 1
ATOM 1435 C CA . ASP A 1 189 ? 13.72 21.289 -12.733 1 96.41 189 ASP A CA 1
ATOM 1436 C C . ASP A 1 189 ? 12.5 20.387 -12.911 1 96.41 189 ASP A C 1
ATOM 1438 O O . ASP A 1 189 ? 12.612 19.282 -13.445 1 96.41 189 ASP A O 1
ATOM 1442 N N . ILE A 1 190 ? 11.373 20.798 -12.426 1 97.5 190 ILE A N 1
ATOM 1443 C CA . ILE A 1 190 ? 10.173 19.984 -12.583 1 97.5 190 ILE A CA 1
ATOM 1444 C C . ILE A 1 190 ? 9.902 19.745 -14.067 1 97.5 190 ILE A C 1
ATOM 1446 O O . ILE A 1 190 ? 9.599 18.622 -14.475 1 97.5 190 ILE A O 1
ATOM 1450 N N . LEU A 1 191 ? 10.081 20.779 -14.89 1 97.09 191 LEU A N 1
ATOM 1451 C CA . LEU A 1 191 ? 9.852 20.64 -16.324 1 97.09 191 LEU A CA 1
ATOM 1452 C C . LEU A 1 191 ? 10.995 19.877 -16.985 1 97.09 191 LEU A C 1
ATOM 1454 O O . LEU A 1 191 ? 10.762 18.91 -17.713 1 97.09 191 LEU A O 1
ATOM 1458 N N . ASP A 1 192 ? 12.233 20.297 -16.691 1 97.67 192 ASP A N 1
ATOM 1459 C CA . ASP A 1 192 ? 13.39 19.701 -17.353 1 97.67 192 ASP A CA 1
ATOM 1460 C C . ASP A 1 192 ? 13.517 18.219 -17.008 1 97.67 192 ASP A C 1
ATOM 1462 O O . ASP A 1 192 ? 13.666 17.379 -17.898 1 97.67 192 ASP A O 1
ATOM 1466 N N . MET A 1 193 ? 13.472 17.911 -15.764 1 97.87 193 MET A N 1
ATOM 1467 C CA . MET A 1 193 ? 13.626 16.527 -15.326 1 97.87 193 MET A CA 1
ATOM 1468 C C . MET A 1 193 ? 12.388 15.706 -15.672 1 97.87 193 MET A C 1
ATOM 1470 O O . MET A 1 193 ? 12.483 14.5 -15.907 1 97.87 193 MET A O 1
ATOM 1474 N N . GLY A 1 194 ? 11.213 16.398 -15.659 1 98.26 194 GLY A N 1
ATOM 1475 C CA . GLY A 1 194 ? 10.016 15.693 -16.089 1 98.26 194 GLY A CA 1
ATOM 1476 C C . GLY A 1 194 ? 10.118 15.151 -17.502 1 98.26 194 GLY A C 1
ATOM 1477 O O . GLY A 1 194 ? 9.721 14.014 -17.767 1 98.26 194 GLY A O 1
ATOM 1478 N N . LEU A 1 195 ? 10.667 15.938 -18.403 1 98.3 195 LEU A N 1
ATOM 1479 C CA . LEU A 1 195 ? 10.85 15.498 -19.781 1 98.3 195 LEU A CA 1
ATOM 1480 C C . LEU A 1 195 ? 11.849 14.349 -19.857 1 98.3 195 LEU A C 1
ATOM 1482 O O . LEU A 1 195 ? 11.647 13.393 -20.61 1 98.3 195 LEU A O 1
ATOM 1486 N N . HIS A 1 196 ? 12.919 14.465 -19.072 1 98.57 196 HIS A N 1
ATOM 1487 C CA . HIS A 1 196 ? 13.877 13.368 -19.006 1 98.57 196 HIS A CA 1
ATOM 1488 C C . HIS A 1 196 ? 13.245 12.12 -18.398 1 98.57 196 HIS A C 1
ATOM 1490 O O . HIS A 1 196 ? 13.554 10.999 -18.808 1 98.57 196 HIS A O 1
ATOM 1496 N N . ALA A 1 197 ? 12.414 12.294 -17.393 1 98.67 197 ALA A N 1
ATOM 1497 C CA . ALA A 1 197 ? 11.771 11.158 -16.738 1 98.67 197 ALA A CA 1
ATOM 1498 C C . ALA A 1 197 ? 10.888 10.389 -17.716 1 98.67 197 ALA A C 1
ATOM 1500 O O . ALA A 1 197 ? 10.858 9.156 -17.698 1 98.67 197 ALA A O 1
ATOM 1501 N N . PHE A 1 198 ? 10.14 11.076 -18.618 1 98.46 198 PHE A N 1
ATOM 1502 C CA . PHE A 1 198 ? 9.357 10.416 -19.656 1 98.46 198 PHE A CA 1
ATOM 1503 C C . PHE A 1 198 ? 10.263 9.645 -20.609 1 98.46 198 PHE A C 1
ATOM 1505 O O . PHE A 1 198 ? 9.979 8.495 -20.95 1 98.46 198 PHE A O 1
ATOM 1512 N N . ALA A 1 199 ? 11.289 10.328 -20.999 1 98.42 199 ALA A N 1
ATOM 1513 C CA . ALA A 1 199 ? 12.192 9.726 -21.976 1 98.42 199 ALA A CA 1
ATOM 1514 C C . ALA A 1 199 ? 12.859 8.476 -21.409 1 98.42 199 ALA A C 1
ATOM 1516 O O . ALA A 1 199 ? 13 7.469 -22.108 1 98.42 199 ALA A O 1
ATOM 1517 N N . LEU A 1 200 ? 13.287 8.581 -20.177 1 98.5 200 LEU A N 1
ATOM 1518 C CA . LEU A 1 200 ? 13.878 7.421 -19.52 1 98.5 200 LEU A CA 1
ATOM 1519 C C . LEU A 1 200 ? 12.869 6.282 -19.416 1 98.5 200 LEU A C 1
ATOM 1521 O O . LEU A 1 200 ? 13.207 5.123 -19.664 1 98.5 200 LEU A O 1
ATOM 1525 N N . SER A 1 201 ? 11.684 6.572 -19.017 1 98.67 201 SER A N 1
ATOM 1526 C CA . SER A 1 201 ? 10.622 5.577 -18.913 1 98.67 201 SER A CA 1
ATOM 1527 C C . SER A 1 201 ? 10.382 4.884 -20.25 1 98.67 201 SER A C 1
ATOM 1529 O O . SER A 1 201 ? 10.249 3.659 -20.305 1 98.67 201 SER A O 1
ATOM 1531 N N . ARG A 1 202 ? 10.328 5.628 -21.374 1 97.98 202 ARG A N 1
ATOM 1532 C CA . ARG A 1 202 ? 10.107 5.092 -22.713 1 97.98 202 ARG A CA 1
ATOM 1533 C C . ARG A 1 202 ? 11.269 4.204 -23.146 1 97.98 202 ARG A C 1
ATOM 1535 O O . ARG A 1 202 ? 11.062 3.165 -23.777 1 97.98 202 ARG A O 1
ATOM 1542 N N . PHE A 1 203 ? 12.451 4.571 -22.831 1 97.68 203 PHE A N 1
ATOM 1543 C CA . PHE A 1 203 ? 13.63 3.836 -23.275 1 97.68 203 PHE A CA 1
ATOM 1544 C C . PHE A 1 203 ? 13.777 2.531 -22.502 1 97.68 203 PHE A C 1
ATOM 1546 O O . PHE A 1 203 ? 14.07 1.487 -23.088 1 97.68 203 PHE A O 1
ATOM 1553 N N . SER A 1 204 ? 13.543 2.57 -21.179 1 97.58 204 SER A N 1
ATOM 1554 C CA . SER A 1 204 ? 13.89 1.455 -20.303 1 97.58 204 SER A CA 1
ATOM 1555 C C . SER A 1 204 ? 12.681 0.566 -20.034 1 97.58 204 SER A C 1
ATOM 1557 O O . SER A 1 204 ? 12.824 -0.55 -19.53 1 97.58 204 SER A O 1
ATOM 1559 N N . GLY A 1 205 ? 11.495 1.057 -20.337 1 97.79 205 GLY A N 1
ATOM 1560 C CA . GLY A 1 205 ? 10.29 0.315 -20.005 1 97.79 205 GLY A CA 1
ATOM 1561 C C . GLY A 1 205 ? 9.93 0.388 -18.533 1 97.79 205 GLY A C 1
ATOM 1562 O O . GLY A 1 205 ? 9.022 -0.309 -18.075 1 97.79 205 GLY A O 1
ATOM 1563 N N . LEU A 1 206 ? 10.578 1.266 -17.703 1 98.54 206 LEU A N 1
ATOM 1564 C CA . LEU A 1 206 ? 10.326 1.428 -16.275 1 98.54 206 LEU A CA 1
ATOM 1565 C C . LEU A 1 206 ? 9.375 2.592 -16.019 1 98.54 206 LEU A C 1
ATOM 1567 O O . LEU A 1 206 ? 9.303 3.528 -16.819 1 98.54 206 LEU A O 1
ATOM 1571 N N . TRP A 1 207 ? 8.617 2.499 -14.942 1 98.64 207 TRP A N 1
ATOM 1572 C CA . TRP A 1 207 ? 8.032 3.719 -14.394 1 98.64 207 TRP A CA 1
ATOM 1573 C C . TRP A 1 207 ? 9.1 4.588 -13.74 1 98.64 207 TRP A C 1
ATOM 1575 O O . TRP A 1 207 ? 10.021 4.075 -13.1 1 98.64 207 TRP A O 1
ATOM 1585 N N . SER A 1 208 ? 9.016 5.894 -13.906 1 98.56 208 SER A N 1
ATOM 1586 C CA . SER A 1 208 ? 9.952 6.812 -13.266 1 98.56 208 SER A CA 1
ATOM 1587 C C . SER A 1 208 ? 9.287 7.569 -12.121 1 98.56 208 SER A C 1
ATOM 1589 O O . SER A 1 208 ? 8.142 8.009 -12.243 1 98.56 208 SER A O 1
ATOM 1591 N N . GLY A 1 209 ? 10.004 7.62 -11.02 1 98.33 209 GLY A N 1
ATOM 1592 C CA . GLY A 1 209 ? 9.536 8.457 -9.926 1 98.33 209 GLY A CA 1
ATOM 1593 C C . GLY A 1 209 ? 10.035 9.887 -10.014 1 98.33 209 GLY A C 1
ATOM 1594 O O . GLY A 1 209 ? 11.171 10.129 -10.426 1 98.33 209 GLY A O 1
ATOM 1595 N N . LEU A 1 210 ? 9.211 10.821 -9.72 1 98.46 210 LEU A N 1
ATOM 1596 C CA . LEU A 1 210 ? 9.555 12.228 -9.547 1 98.46 210 LEU A CA 1
ATOM 1597 C C . LEU A 1 210 ? 9.189 12.709 -8.147 1 98.46 210 LEU A C 1
ATOM 1599 O O . LEU A 1 210 ? 8.027 13.021 -7.877 1 98.46 210 LEU A O 1
ATOM 1603 N N . LYS A 1 211 ? 10.153 12.775 -7.306 1 97.6 211 LYS A N 1
ATOM 1604 C CA . LYS A 1 211 ? 9.934 13.182 -5.921 1 97.6 211 LYS A CA 1
ATOM 1605 C C . LYS A 1 211 ? 9.915 14.702 -5.791 1 97.6 211 LYS A C 1
ATOM 1607 O O . LYS A 1 211 ? 10.886 15.373 -6.146 1 97.6 211 LYS A O 1
ATOM 1612 N N . THR A 1 212 ? 8.829 15.185 -5.358 1 96.28 212 THR A N 1
ATOM 1613 C CA . THR A 1 212 ? 8.724 16.616 -5.097 1 96.28 212 THR A CA 1
ATOM 1614 C C . THR A 1 212 ? 8.454 16.878 -3.618 1 96.28 212 THR A C 1
ATOM 1616 O O . THR A 1 212 ? 7.903 16.023 -2.921 1 96.28 212 THR A O 1
ATOM 1619 N N . ILE A 1 213 ? 8.878 17.982 -3.149 1 94.26 213 ILE A N 1
ATOM 1620 C CA . ILE A 1 213 ? 8.663 18.333 -1.749 1 94.26 213 ILE A CA 1
ATOM 1621 C C . ILE A 1 213 ? 7.901 19.654 -1.66 1 94.26 213 ILE A C 1
ATOM 1623 O O . ILE A 1 213 ? 7.807 20.391 -2.644 1 94.26 213 ILE A O 1
ATOM 1627 N N . GLN A 1 214 ? 7.384 19.913 -0.589 1 89.92 214 GLN A N 1
ATOM 1628 C CA . GLN A 1 214 ? 6.541 21.08 -0.351 1 89.92 214 GLN A CA 1
ATOM 1629 C C . GLN A 1 214 ? 7.267 22.369 -0.726 1 89.92 214 GLN A C 1
ATOM 1631 O O . GLN A 1 214 ? 6.703 23.23 -1.404 1 89.92 214 GLN A O 1
ATOM 1636 N N . GLU A 1 215 ? 8.537 22.505 -0.462 1 91.02 215 GLU A N 1
ATOM 1637 C CA . GLU A 1 215 ? 9.307 23.73 -0.655 1 91.02 215 GLU A CA 1
ATOM 1638 C C . GLU A 1 215 ? 9.504 24.03 -2.138 1 91.02 215 GLU A C 1
ATOM 1640 O O . GLU A 1 215 ? 9.762 25.174 -2.517 1 91.02 215 GLU A O 1
ATOM 1645 N N . VAL A 1 216 ? 9.356 22.964 -2.944 1 93.06 216 VAL A N 1
ATOM 1646 C CA . VAL A 1 216 ? 9.546 23.178 -4.375 1 93.06 216 VAL A CA 1
ATOM 1647 C C . VAL A 1 216 ? 8.189 23.344 -5.057 1 93.06 216 VAL A C 1
ATOM 1649 O O . VAL A 1 216 ? 7.995 24.268 -5.85 1 93.06 216 VAL A O 1
ATOM 1652 N N . VAL A 1 217 ? 7.197 22.588 -4.677 1 92.94 217 VAL A N 1
ATOM 1653 C CA . VAL A 1 217 ? 5.903 22.583 -5.351 1 92.94 217 VAL A CA 1
ATOM 1654 C C . VAL A 1 217 ? 5.12 23.84 -4.977 1 92.94 217 VAL A C 1
ATOM 1656 O O . VAL A 1 217 ? 4.374 24.381 -5.797 1 92.94 217 VAL A O 1
ATOM 1659 N N . GLU A 1 218 ? 5.311 24.324 -3.786 1 90.1 218 GLU A N 1
ATOM 1660 C CA . GLU A 1 218 ? 4.578 25.498 -3.321 1 90.1 218 GLU A CA 1
ATOM 1661 C C . GLU A 1 218 ? 5.41 26.767 -3.479 1 90.1 218 GLU A C 1
ATOM 1663 O O . GLU A 1 218 ? 5.139 27.779 -2.828 1 90.1 218 GLU A O 1
ATOM 1668 N N . SER A 1 219 ? 6.4 26.668 -4.308 1 94.44 219 SER A N 1
ATOM 1669 C CA . SER A 1 219 ? 7.19 27.84 -4.671 1 94.44 219 SER A CA 1
ATOM 1670 C C . SER A 1 219 ? 6.869 28.307 -6.087 1 94.44 219 SER A C 1
ATOM 1672 O O . SER A 1 219 ? 6.402 27.521 -6.914 1 94.44 219 SER A O 1
ATOM 1674 N N . SER A 1 220 ? 6.966 29.532 -6.274 1 95.46 220 SER A N 1
ATOM 1675 C CA . SER A 1 220 ? 6.792 30.116 -7.601 1 95.46 220 SER A CA 1
ATOM 1676 C C . SER A 1 220 ? 8.063 30.817 -8.068 1 95.46 220 SER A C 1
ATOM 1678 O O . SER A 1 220 ? 8.82 31.348 -7.253 1 95.46 220 SER A O 1
ATOM 1680 N N . SER A 1 221 ? 8.314 30.712 -9.318 1 95.06 221 SER A N 1
ATOM 1681 C CA . SER A 1 221 ? 9.495 31.341 -9.902 1 95.06 221 SER A CA 1
ATOM 1682 C C . SER A 1 221 ? 9.28 31.658 -11.378 1 95.06 221 SER A C 1
ATOM 1684 O O . SER A 1 221 ? 8.33 31.166 -11.992 1 95.06 221 SER A O 1
ATOM 1686 N N . SER A 1 222 ? 10.071 32.521 -11.861 1 93.4 222 SER A N 1
ATOM 1687 C CA . SER A 1 222 ? 10.126 32.782 -13.295 1 93.4 222 SER A CA 1
ATOM 1688 C C . SER A 1 222 ? 10.981 31.743 -14.013 1 93.4 222 SER A C 1
ATOM 1690 O O . SER A 1 222 ? 12.18 31.628 -13.749 1 93.4 222 SER A O 1
ATOM 1692 N N . ILE A 1 223 ? 10.333 30.97 -14.884 1 92.89 223 ILE A N 1
ATOM 1693 C CA . ILE A 1 223 ? 11.101 29.875 -15.467 1 92.89 223 ILE A CA 1
ATOM 1694 C C . ILE A 1 223 ? 10.946 29.889 -16.986 1 92.89 223 ILE A C 1
ATOM 1696 O O . ILE A 1 223 ? 9.99 30.461 -17.514 1 92.89 223 ILE A O 1
ATOM 1700 N N . SER A 1 224 ? 11.852 29.241 -17.661 1 93.2 224 SER A N 1
ATOM 1701 C CA . SER A 1 224 ? 11.817 29.087 -19.111 1 93.2 224 SER A CA 1
ATOM 1702 C C . SER A 1 224 ? 10.881 27.956 -19.525 1 93.2 224 SER A C 1
ATOM 1704 O O . SER A 1 224 ? 10.913 26.872 -18.94 1 93.2 224 SER A O 1
ATOM 1706 N N . VAL A 1 225 ? 9.998 28.172 -20.55 1 92.17 225 VAL A N 1
ATOM 1707 C CA . VAL A 1 225 ? 9.043 27.153 -20.975 1 92.17 225 VAL A CA 1
ATOM 1708 C C . VAL A 1 225 ? 9.364 26.705 -22.399 1 92.17 225 VAL A C 1
ATOM 1710 O O . VAL A 1 225 ? 8.515 26.123 -23.079 1 92.17 225 VAL A O 1
ATOM 1713 N N . ASP A 1 226 ? 10.605 26.908 -22.869 1 92.17 226 ASP A N 1
ATOM 1714 C CA . ASP A 1 226 ? 11.011 26.541 -24.222 1 92.17 226 ASP A CA 1
ATOM 1715 C C . ASP A 1 226 ? 11.024 25.024 -24.398 1 92.17 226 ASP A C 1
ATOM 1717 O O . ASP A 1 226 ? 11.752 24.319 -23.697 1 92.17 226 ASP A O 1
ATOM 1721 N N . PRO A 1 227 ? 10.302 24.492 -25.364 1 89.12 227 PRO A N 1
ATOM 1722 C CA . PRO A 1 227 ? 10.244 23.039 -25.545 1 89.12 227 PRO A CA 1
ATOM 1723 C C . PRO A 1 227 ? 11.585 22.442 -25.962 1 89.12 227 PRO A C 1
ATOM 1725 O O . PRO A 1 227 ? 11.823 21.248 -25.763 1 89.12 227 PRO A O 1
ATOM 1728 N N . ASP A 1 228 ? 12.477 23.237 -26.529 1 90.28 228 ASP A N 1
ATOM 1729 C CA . ASP A 1 228 ? 13.739 22.729 -27.057 1 90.28 228 ASP A CA 1
ATOM 1730 C C . ASP A 1 228 ? 14.875 22.934 -26.056 1 90.28 228 ASP A C 1
ATOM 1732 O O . ASP A 1 228 ? 16.04 22.688 -26.374 1 90.28 228 ASP A O 1
ATOM 1736 N N . ARG A 1 229 ? 14.459 23.379 -24.879 1 91.99 229 ARG A N 1
ATOM 1737 C CA . ARG A 1 229 ? 15.463 23.627 -23.849 1 91.99 229 ARG A CA 1
ATOM 1738 C C . ARG A 1 229 ? 16.167 22.335 -23.448 1 91.99 229 ARG A C 1
ATOM 1740 O O . ARG A 1 229 ? 17.382 22.324 -23.237 1 91.99 229 ARG A O 1
ATOM 1747 N N . VAL A 1 230 ? 15.413 21.273 -23.345 1 95.06 230 VAL A N 1
ATOM 1748 C CA . VAL A 1 230 ? 15.946 19.982 -22.925 1 95.06 230 VAL A CA 1
ATOM 1749 C C . VAL A 1 230 ? 16.352 19.166 -24.15 1 95.06 230 VAL A C 1
ATOM 1751 O O . VAL A 1 230 ? 15.533 18.92 -25.039 1 95.06 230 VAL A O 1
ATOM 1754 N N . LYS A 1 231 ? 17.606 18.827 -24.226 1 95.37 231 LYS A N 1
ATOM 1755 C CA . LYS A 1 231 ? 18.115 17.986 -25.305 1 95.37 231 LYS A CA 1
ATOM 1756 C C . LYS A 1 231 ? 18.319 16.549 -24.832 1 95.37 231 LYS A C 1
ATOM 1758 O O . LYS A 1 231 ? 19.205 16.278 -24.018 1 95.37 231 LYS A O 1
ATOM 1763 N N . ILE A 1 232 ? 17.6 15.636 -25.374 1 96.85 232 ILE A N 1
ATOM 1764 C CA . ILE A 1 232 ? 17.625 14.238 -24.957 1 96.85 232 ILE A CA 1
ATOM 1765 C C . ILE A 1 232 ? 18.555 13.443 -25.87 1 96.85 232 ILE A C 1
ATOM 1767 O O . ILE A 1 232 ? 18.43 13.502 -27.096 1 96.85 232 ILE A O 1
ATOM 1771 N N . VAL A 1 233 ? 19.458 12.685 -25.283 1 97.17 233 VAL A N 1
ATOM 1772 C CA . VAL A 1 233 ? 20.399 11.828 -25.996 1 97.17 233 VAL A CA 1
ATOM 1773 C C . VAL A 1 233 ? 20.089 10.362 -25.703 1 97.17 233 VAL A C 1
ATOM 1775 O O . VAL A 1 233 ? 20.026 9.955 -24.541 1 97.17 233 VAL A O 1
ATOM 1778 N N . MET A 1 234 ? 19.858 9.565 -26.732 1 95.79 234 MET A N 1
ATOM 1779 C CA . MET A 1 234 ? 19.594 8.14 -26.549 1 95.79 234 MET A CA 1
ATOM 1780 C C . MET A 1 234 ? 20.896 7.363 -26.385 1 95.79 234 MET A C 1
ATOM 1782 O O . MET A 1 234 ? 21.87 7.619 -27.094 1 95.79 234 MET A O 1
ATOM 1786 N N . PRO A 1 235 ? 20.904 6.382 -25.449 1 94.44 235 PRO A N 1
ATOM 1787 C CA . PRO A 1 235 ? 22.124 5.606 -25.216 1 94.44 235 PRO A CA 1
ATOM 1788 C C . PRO A 1 235 ? 22.536 4.775 -26.429 1 94.44 235 PRO A C 1
ATOM 1790 O O . PRO A 1 235 ? 21.68 4.213 -27.116 1 94.44 235 PRO A O 1
ATOM 1793 N N . GLU A 1 236 ? 23.82 4.59 -26.665 1 89.65 236 GLU A N 1
ATOM 1794 C CA . GLU A 1 236 ? 24.363 3.775 -27.747 1 89.65 236 GLU A CA 1
ATOM 1795 C C . GLU A 1 236 ? 25.086 2.546 -27.203 1 89.65 236 GLU A C 1
ATOM 1797 O O . GLU A 1 236 ? 25.401 1.621 -27.955 1 89.65 236 GLU A O 1
ATOM 1802 N N . ASP A 1 237 ? 25.319 2.485 -25.977 1 86.42 237 ASP A N 1
ATOM 1803 C CA . ASP A 1 237 ? 26.143 1.437 -25.383 1 86.42 237 ASP A CA 1
ATOM 1804 C C . ASP A 1 237 ? 25.28 0.395 -24.675 1 86.42 237 ASP A C 1
ATOM 1806 O O . ASP A 1 237 ? 25.766 -0.339 -23.812 1 86.42 237 ASP A O 1
ATOM 1810 N N . PHE A 1 238 ? 23.996 0.338 -24.877 1 92.42 238 PHE A N 1
ATOM 1811 C CA . PHE A 1 238 ? 23.123 -0.66 -24.271 1 92.42 238 PHE A CA 1
ATOM 1812 C C . PHE A 1 238 ? 22.555 -1.597 -25.33 1 92.42 238 PHE A C 1
ATOM 1814 O O . PHE A 1 238 ? 21.972 -1.145 -26.318 1 92.42 238 PHE A O 1
ATOM 1821 N N . THR A 1 239 ? 22.729 -2.94 -25.109 1 91.92 239 THR A N 1
ATOM 1822 C CA . THR A 1 239 ? 22.184 -3.933 -26.029 1 91.92 239 THR A CA 1
ATOM 1823 C C . THR A 1 239 ? 20.765 -4.323 -25.625 1 91.92 239 THR A C 1
ATOM 1825 O O . THR A 1 239 ? 20.561 -4.957 -24.588 1 91.92 239 THR A O 1
ATOM 1828 N N . MET A 1 240 ? 19.821 -4.004 -26.453 1 93.42 240 MET A N 1
ATOM 1829 C CA . MET A 1 240 ? 18.418 -4.31 -26.187 1 93.42 240 MET A CA 1
ATOM 1830 C C . MET A 1 240 ? 18.157 -5.808 -26.302 1 93.42 240 MET A C 1
ATOM 1832 O O . MET A 1 240 ? 18.636 -6.457 -27.234 1 93.42 240 MET A O 1
ATOM 1836 N N . PRO A 1 241 ? 17.504 -6.408 -25.336 1 92.25 241 PRO A N 1
ATOM 1837 C CA . PRO A 1 241 ? 17.153 -7.824 -25.47 1 92.25 241 PRO A CA 1
ATOM 1838 C C . PRO A 1 241 ? 16.129 -8.076 -26.575 1 92.25 241 PRO A C 1
ATOM 1840 O O . PRO A 1 241 ? 15.451 -7.145 -27.017 1 92.25 241 PRO A O 1
ATOM 1843 N N . PRO A 1 242 ? 16.057 -9.451 -26.995 1 91 242 PRO A N 1
ATOM 1844 C CA . PRO A 1 242 ? 15.025 -9.771 -27.984 1 91 242 PRO A CA 1
ATOM 1845 C C . PRO A 1 242 ? 13.621 -9.394 -27.515 1 91 242 PRO A C 1
ATOM 1847 O O . PRO A 1 242 ? 13.245 -9.693 -26.379 1 91 242 PRO A O 1
ATOM 1850 N N . GLY A 1 243 ? 12.932 -8.739 -28.355 1 91.2 243 GLY A N 1
ATOM 1851 C CA . GLY A 1 243 ? 11.569 -8.329 -28.057 1 91.2 243 GLY A CA 1
ATOM 1852 C C . GLY A 1 243 ? 11.492 -7.008 -27.316 1 91.2 243 GLY A C 1
ATOM 1853 O O . GLY A 1 243 ? 10.405 -6.46 -27.123 1 91.2 243 GLY A O 1
ATOM 1854 N N . GLY A 1 244 ? 12.619 -6.518 -26.872 1 94.46 244 GLY A N 1
ATOM 1855 C CA . GLY A 1 244 ? 12.666 -5.213 -26.231 1 94.46 244 GLY A CA 1
ATOM 1856 C C . GLY A 1 244 ? 12.309 -5.26 -24.757 1 94.46 244 GLY A C 1
ATOM 1857 O O . GLY A 1 244 ? 12.353 -6.324 -24.136 1 94.46 244 GLY A O 1
ATOM 1858 N N . LEU A 1 245 ? 12.029 -4.103 -24.104 1 96.29 245 LEU A N 1
ATOM 1859 C CA . LEU A 1 245 ? 11.87 -4.009 -22.657 1 96.29 245 LEU A CA 1
ATOM 1860 C C . LEU A 1 245 ? 10.444 -3.611 -22.291 1 96.29 245 LEU A C 1
ATOM 1862 O O . LEU A 1 245 ? 10.093 -3.562 -21.11 1 96.29 245 LEU A O 1
ATOM 1866 N N . HIS A 1 246 ? 9.666 -3.364 -23.269 1 97.13 246 HIS A N 1
ATOM 1867 C CA . HIS A 1 246 ? 8.323 -2.831 -23.07 1 97.13 246 HIS A CA 1
ATOM 1868 C C . HIS A 1 246 ? 7.332 -3.942 -22.742 1 97.13 246 HIS A C 1
ATOM 1870 O O . HIS A 1 246 ? 7.688 -5.122 -22.757 1 97.13 246 HIS A O 1
ATOM 1876 N N . ILE A 1 247 ? 6.145 -3.562 -22.309 1 95.73 247 ILE A N 1
ATOM 1877 C CA . ILE A 1 247 ? 5.102 -4.494 -21.894 1 95.73 247 ILE A CA 1
ATOM 1878 C C . ILE A 1 247 ? 4.761 -5.435 -23.048 1 95.73 247 ILE A C 1
ATOM 1880 O O . ILE A 1 247 ? 4.674 -5.006 -24.201 1 95.73 247 ILE A O 1
ATOM 1884 N N . ARG A 1 248 ? 4.704 -6.683 -22.68 1 92.38 248 ARG A N 1
ATOM 1885 C CA . ARG A 1 248 ? 4.366 -7.754 -23.612 1 92.38 248 ARG A CA 1
ATOM 1886 C C . ARG A 1 248 ? 3.393 -8.744 -22.978 1 92.38 248 ARG A C 1
ATOM 1888 O O . ARG A 1 248 ? 3.478 -9.026 -21.782 1 92.38 248 ARG A O 1
ATOM 1895 N N . TRP A 1 249 ? 2.504 -9.161 -23.686 1 89.67 249 TRP A N 1
ATOM 1896 C CA . TRP A 1 249 ? 1.614 -10.249 -23.295 1 89.67 249 TRP A CA 1
ATOM 1897 C C . TRP A 1 249 ? 1.755 -11.436 -24.242 1 89.67 249 TRP A C 1
ATOM 1899 O O . TRP A 1 249 ? 1.856 -11.259 -25.458 1 89.67 249 TRP A O 1
ATOM 1909 N N . PRO A 1 250 ? 1.794 -12.699 -23.577 1 89.56 250 PRO A N 1
ATOM 1910 C CA . PRO A 1 250 ? 1.452 -13.218 -22.251 1 89.56 250 PRO A CA 1
ATOM 1911 C C . PRO A 1 250 ? 2.682 -13.597 -21.431 1 89.56 250 PRO A C 1
ATOM 1913 O O . PRO A 1 250 ? 2.715 -14.668 -20.819 1 89.56 250 PRO A O 1
ATOM 1916 N N . ASP A 1 251 ? 3.563 -12.677 -21.228 1 88.93 251 ASP A N 1
ATOM 1917 C CA . ASP A 1 251 ? 4.765 -13.003 -20.466 1 88.93 251 ASP A CA 1
ATOM 1918 C C . ASP A 1 251 ? 4.409 -13.528 -19.077 1 88.93 251 ASP A C 1
ATOM 1920 O O . ASP A 1 251 ? 3.566 -12.952 -18.387 1 88.93 251 ASP A O 1
ATOM 1924 N N . ALA A 1 252 ? 5.07 -14.601 -18.67 1 89.83 252 ALA A N 1
ATOM 1925 C CA . ALA A 1 252 ? 4.92 -15.151 -17.325 1 89.83 252 ALA A CA 1
ATOM 1926 C C . ALA A 1 252 ? 5.599 -14.259 -16.289 1 89.83 252 ALA A C 1
ATOM 1928 O O . ALA A 1 252 ? 6.475 -13.46 -16.627 1 89.83 252 ALA A O 1
ATOM 1929 N N . PRO A 1 253 ? 5.248 -14.4 -15.04 1 91.85 253 PRO A N 1
ATOM 1930 C CA . PRO A 1 253 ? 5.823 -13.563 -13.985 1 91.85 253 PRO A CA 1
ATOM 1931 C C . PRO A 1 253 ? 7.345 -13.66 -13.918 1 91.85 253 PRO A C 1
ATOM 1933 O O . PRO A 1 253 ? 8.025 -12.646 -13.739 1 91.85 253 PRO A O 1
ATOM 1936 N N . LEU A 1 254 ? 7.91 -14.842 -14.102 1 94.2 254 LEU A N 1
ATOM 1937 C CA . LEU A 1 254 ? 9.356 -15.011 -14.012 1 94.2 254 LEU A CA 1
ATOM 1938 C C . LEU A 1 254 ? 10.057 -14.336 -15.186 1 94.2 254 LEU A C 1
ATOM 1940 O O . LEU A 1 254 ? 11.18 -13.846 -15.046 1 94.2 254 LEU A O 1
ATOM 1944 N N . GLU A 1 255 ? 9.367 -14.306 -16.34 1 94.36 255 GLU A N 1
ATOM 1945 C CA . GLU A 1 255 ? 9.919 -13.594 -17.489 1 94.36 255 GLU A CA 1
ATOM 1946 C C . GLU A 1 255 ? 9.922 -12.086 -17.255 1 94.36 255 GLU A C 1
ATOM 1948 O O . GLU A 1 255 ? 10.864 -11.394 -17.647 1 94.36 255 GLU A O 1
ATOM 1953 N N . GLN A 1 256 ? 8.855 -11.625 -16.672 1 95.15 256 GLN A N 1
ATOM 1954 C CA . GLN A 1 256 ? 8.776 -10.204 -16.348 1 95.15 256 GLN A CA 1
ATOM 1955 C C . GLN A 1 256 ? 9.857 -9.806 -15.347 1 95.15 256 GLN A C 1
ATOM 1957 O O . GLN A 1 256 ? 10.494 -8.762 -15.496 1 95.15 256 GLN A O 1
ATOM 1962 N N . GLU A 1 257 ? 10.055 -10.629 -14.325 1 95.42 257 GLU A N 1
ATOM 1963 C CA . GLU A 1 257 ? 11.108 -10.368 -13.349 1 95.42 257 GLU A CA 1
ATOM 1964 C C . GLU A 1 257 ? 12.484 -10.366 -14.008 1 95.42 257 GLU A C 1
ATOM 1966 O O . GLU A 1 257 ? 13.327 -9.523 -13.695 1 95.42 257 GLU A O 1
ATOM 1971 N N . ALA A 1 258 ? 12.712 -11.367 -14.901 1 94.55 258 ALA A N 1
ATOM 1972 C CA . ALA A 1 258 ? 13.997 -11.46 -15.59 1 94.55 258 ALA A CA 1
ATOM 1973 C C . ALA A 1 258 ? 14.276 -10.198 -16.402 1 94.55 258 ALA A C 1
ATOM 1975 O O . ALA A 1 258 ? 15.408 -9.707 -16.428 1 94.55 258 ALA A O 1
ATOM 1976 N N . ARG A 1 259 ? 13.315 -9.693 -17.029 1 94.62 259 ARG A N 1
ATOM 1977 C CA . ARG A 1 259 ? 13.497 -8.479 -17.817 1 94.62 259 ARG A CA 1
ATOM 1978 C C . ARG A 1 259 ? 13.834 -7.291 -16.923 1 94.62 259 ARG A C 1
ATOM 1980 O O . ARG A 1 259 ? 14.618 -6.42 -17.307 1 94.62 259 ARG A O 1
ATOM 1987 N N . LEU A 1 260 ? 13.18 -7.219 -15.781 1 95.26 260 LEU A N 1
ATOM 1988 C CA . LEU A 1 260 ? 13.427 -6.138 -14.833 1 95.26 260 LEU A CA 1
ATOM 1989 C C . LEU A 1 260 ? 14.845 -6.214 -14.278 1 95.26 260 LEU A C 1
ATOM 1991 O O . LEU A 1 260 ? 15.59 -5.233 -14.329 1 95.26 260 LEU A O 1
ATOM 1995 N N . MET A 1 261 ? 15.284 -7.409 -13.83 1 93.43 261 MET A N 1
ATOM 1996 C CA . MET A 1 261 ? 16.526 -7.595 -13.085 1 93.43 261 MET A CA 1
ATOM 1997 C C . MET A 1 261 ? 17.723 -7.652 -14.029 1 93.43 261 MET A C 1
ATOM 1999 O O . MET A 1 261 ? 18.831 -7.261 -13.658 1 93.43 261 MET A O 1
ATOM 2003 N N . ASP A 1 262 ? 17.46 -8.106 -15.27 1 93.11 262 ASP A N 1
ATOM 2004 C CA . ASP A 1 262 ? 18.582 -8.336 -16.175 1 93.11 262 ASP A CA 1
ATOM 2005 C C . ASP A 1 262 ? 18.816 -7.127 -17.077 1 93.11 262 ASP A C 1
ATOM 2007 O O . ASP A 1 262 ? 19.932 -6.909 -17.554 1 93.11 262 ASP A O 1
ATOM 2011 N N . TYR A 1 263 ? 17.737 -6.33 -17.331 1 94.36 263 TYR A N 1
ATOM 2012 C CA . TYR A 1 263 ? 17.92 -5.394 -18.435 1 94.36 263 TYR A CA 1
ATOM 2013 C C . TYR A 1 263 ? 17.413 -4.005 -18.062 1 94.36 263 TYR A C 1
ATOM 2015 O O . TYR A 1 263 ? 18.124 -3.012 -18.232 1 94.36 263 TYR A O 1
ATOM 2023 N N . LYS A 1 264 ? 16.242 -3.83 -17.522 1 96.23 264 LYS A N 1
ATOM 2024 C CA . LYS A 1 264 ? 15.546 -2.549 -17.43 1 96.23 264 LYS A CA 1
ATOM 2025 C C . LYS A 1 264 ? 16.335 -1.555 -16.583 1 96.23 264 LYS A C 1
ATOM 2027 O O . LYS A 1 264 ? 16.47 -0.386 -16.953 1 96.23 264 LYS A O 1
ATOM 2032 N N . TRP A 1 265 ? 16.803 -1.904 -15.435 1 95.3 265 TRP A N 1
ATOM 2033 C CA . TRP A 1 265 ? 17.55 -0.99 -14.577 1 95.3 265 TRP A CA 1
ATOM 2034 C C . TRP A 1 265 ? 18.848 -0.553 -15.247 1 95.3 265 TRP A C 1
ATOM 2036 O O . TRP A 1 265 ? 19.288 0.587 -15.078 1 95.3 265 TRP A O 1
ATOM 2046 N N . TYR A 1 266 ? 19.45 -1.402 -15.994 1 94.24 266 TYR A N 1
ATOM 2047 C CA . TYR A 1 266 ? 20.705 -1.095 -16.671 1 94.24 266 TYR A CA 1
ATOM 2048 C C . TYR A 1 266 ? 20.468 -0.188 -17.873 1 94.24 266 TYR A C 1
ATOM 2050 O O . TYR A 1 266 ? 21.312 0.647 -18.205 1 94.24 266 TYR A O 1
ATOM 2058 N N . ALA A 1 267 ? 19.292 -0.43 -18.462 1 96.03 267 ALA A N 1
ATOM 2059 C CA . ALA A 1 267 ? 18.895 0.524 -19.494 1 96.03 267 ALA A CA 1
ATOM 2060 C C . ALA A 1 267 ? 18.733 1.926 -18.912 1 96.03 267 ALA A C 1
ATOM 2062 O O . ALA A 1 267 ? 19.118 2.914 -19.541 1 96.03 267 ALA A O 1
ATOM 2063 N N . ALA A 1 268 ? 18.163 2.032 -17.748 1 96.81 268 ALA A N 1
ATOM 2064 C CA . ALA A 1 268 ? 18.011 3.321 -17.079 1 96.81 268 ALA A CA 1
ATOM 2065 C C . ALA A 1 268 ? 19.37 3.951 -16.787 1 96.81 268 ALA A C 1
ATOM 2067 O O . ALA A 1 268 ? 19.555 5.157 -16.969 1 96.81 268 ALA A O 1
ATOM 2068 N N . LEU A 1 269 ? 20.313 3.169 -16.329 1 95.83 269 LEU A N 1
ATOM 2069 C CA . LEU A 1 269 ? 21.655 3.658 -16.03 1 95.83 269 LEU A CA 1
ATOM 2070 C C . LEU A 1 269 ? 22.346 4.155 -17.295 1 95.83 269 LEU A C 1
ATOM 2072 O O . LEU A 1 269 ? 23.041 5.173 -17.269 1 95.83 269 LEU A O 1
ATOM 2076 N N . ALA A 1 270 ? 22.134 3.414 -18.376 1 95.77 270 ALA A N 1
ATOM 2077 C CA . ALA A 1 270 ? 22.693 3.85 -19.653 1 95.77 270 ALA A CA 1
ATOM 2078 C C . ALA A 1 270 ? 22.141 5.214 -20.057 1 95.77 270 ALA A C 1
ATOM 2080 O O . ALA A 1 270 ? 22.881 6.069 -20.549 1 95.77 270 ALA A O 1
ATOM 2081 N N . TYR A 1 271 ? 20.887 5.399 -19.858 1 97.19 271 TYR A N 1
ATOM 2082 C CA . TYR A 1 271 ? 20.258 6.674 -20.185 1 97.19 271 TYR A CA 1
ATOM 2083 C C . TYR A 1 271 ? 20.819 7.796 -19.32 1 97.19 271 TYR A C 1
ATOM 2085 O O . TYR A 1 271 ? 21.109 8.886 -19.818 1 97.19 271 TYR A O 1
ATOM 2093 N N . ILE A 1 272 ? 20.91 7.587 -18.018 1 97.44 272 ILE A N 1
ATOM 2094 C CA . ILE A 1 272 ? 21.413 8.585 -17.08 1 97.44 272 ILE A CA 1
ATOM 2095 C C . ILE A 1 272 ? 22.833 8.989 -17.468 1 97.44 272 ILE A C 1
ATOM 2097 O O . ILE A 1 272 ? 23.183 10.171 -17.424 1 97.44 272 ILE A O 1
ATOM 2101 N N . ARG A 1 273 ? 23.621 8.062 -17.857 1 95.14 273 ARG A N 1
ATOM 2102 C CA . ARG A 1 273 ? 25.001 8.306 -18.264 1 95.14 273 ARG A CA 1
ATOM 2103 C C . ARG A 1 273 ? 25.056 9.125 -19.549 1 95.14 273 ARG A C 1
ATOM 2105 O O . ARG A 1 273 ? 25.782 10.118 -19.628 1 95.14 273 ARG A O 1
ATOM 2112 N N . ALA A 1 274 ? 24.258 8.73 -20.53 1 96.35 274 ALA A N 1
ATOM 2113 C CA . ALA A 1 274 ? 24.274 9.378 -21.839 1 96.35 274 ALA A CA 1
ATOM 2114 C C . ALA A 1 274 ? 23.849 10.84 -21.732 1 96.35 274 ALA A C 1
ATOM 2116 O O . ALA A 1 274 ? 24.353 11.695 -22.465 1 96.35 274 ALA A O 1
ATOM 2117 N N . ASN A 1 275 ? 22.926 11.118 -20.835 1 97.8 275 ASN A N 1
ATOM 2118 C CA . ASN A 1 275 ? 22.385 12.468 -20.722 1 97.8 275 ASN A CA 1
ATOM 2119 C C . ASN A 1 275 ? 23.049 13.245 -19.589 1 97.8 275 ASN A C 1
ATOM 2121 O O . ASN A 1 275 ? 22.674 14.385 -19.308 1 97.8 275 ASN A O 1
ATOM 2125 N N . LYS A 1 276 ? 23.989 12.67 -18.823 1 96.33 276 LYS A N 1
ATOM 2126 C CA . LYS A 1 276 ? 24.727 13.302 -17.733 1 96.33 276 LYS A CA 1
ATOM 2127 C C . LYS A 1 276 ? 23.779 13.987 -16.752 1 96.33 276 LYS A C 1
ATOM 2129 O O . LYS A 1 276 ? 23.933 15.174 -16.459 1 96.33 276 LYS A O 1
ATOM 2134 N N . LEU A 1 277 ? 22.796 13.25 -16.345 1 97.78 277 LEU A N 1
ATOM 2135 C CA . LEU A 1 277 ? 21.782 13.817 -15.463 1 97.78 277 LEU A CA 1
ATOM 2136 C C . LEU A 1 277 ? 22.369 14.131 -14.091 1 97.78 277 LEU A C 1
ATOM 2138 O O . LEU A 1 277 ? 21.834 14.967 -13.358 1 97.78 277 LEU A O 1
ATOM 2142 N N . ASN A 1 278 ? 23.434 13.413 -13.667 1 98.01 278 ASN A N 1
ATOM 2143 C CA . ASN A 1 278 ? 24.28 13.778 -12.536 1 98.01 278 ASN A CA 1
ATOM 2144 C C . ASN A 1 278 ? 25.599 14.391 -12.996 1 98.01 278 ASN A C 1
ATOM 2146 O O . ASN A 1 278 ? 26.244 13.873 -13.909 1 98.01 278 ASN A O 1
ATOM 2150 N N . TYR A 1 279 ? 25.976 15.547 -12.452 1 97.46 279 TYR A N 1
ATOM 2151 C CA . TYR A 1 279 ? 27.153 16.208 -13.003 1 97.46 279 TYR A CA 1
ATOM 2152 C C . TYR A 1 279 ? 27.803 17.118 -11.968 1 97.46 279 TYR A C 1
ATOM 2154 O O . TYR A 1 279 ? 27.176 17.481 -10.97 1 97.46 279 TYR A O 1
ATOM 2162 N N . ASN A 1 280 ? 29.034 17.533 -12.152 1 97.98 280 ASN A N 1
ATOM 2163 C CA . ASN A 1 280 ? 29.771 18.472 -11.314 1 97.98 280 ASN A CA 1
ATOM 2164 C C . ASN A 1 280 ? 29.426 19.919 -11.656 1 97.98 280 ASN A C 1
ATOM 2166 O O . ASN A 1 280 ? 29.512 20.324 -12.816 1 97.98 280 ASN A O 1
ATOM 2170 N N . VAL A 1 281 ? 29.006 20.627 -10.699 1 97 281 VAL A N 1
ATOM 2171 C CA . VAL A 1 281 ? 28.675 22.035 -10.893 1 97 281 VAL A CA 1
ATOM 2172 C C . VAL A 1 281 ? 29.917 22.893 -10.662 1 97 281 VAL A C 1
ATOM 2174 O O . VAL A 1 281 ? 30.082 23.94 -11.293 1 97 281 VAL A O 1
ATOM 2177 N N . ILE A 1 282 ? 30.753 22.52 -9.705 1 97.32 282 ILE A N 1
ATOM 2178 C CA . ILE A 1 282 ? 32.065 23.098 -9.434 1 97.32 282 ILE A CA 1
ATOM 2179 C C . ILE A 1 282 ? 33.135 22.012 -9.523 1 97.32 282 ILE A C 1
ATOM 2181 O O . ILE A 1 282 ? 32.987 20.936 -8.939 1 97.32 282 ILE A O 1
ATOM 2185 N N . GLN A 1 283 ? 34.093 22.244 -10.259 1 96.76 283 GLN A N 1
ATOM 2186 C CA . GLN A 1 283 ? 35.18 21.279 -10.387 1 96.76 283 GLN A CA 1
ATOM 2187 C C . GLN A 1 283 ? 36.49 21.971 -10.752 1 96.76 283 GLN A C 1
ATOM 2189 O O . GLN A 1 283 ? 36.494 22.946 -11.506 1 96.76 283 GLN A O 1
ATOM 2194 N N . GLY A 1 284 ? 37.647 21.494 -10.21 1 93.42 284 GLY A N 1
ATOM 2195 C CA . GLY A 1 284 ? 38.993 21.932 -10.541 1 93.42 284 GLY A CA 1
ATOM 2196 C C . GLY A 1 284 ? 39.984 20.788 -10.649 1 93.42 284 GLY A C 1
ATOM 2197 O O . GLY A 1 284 ? 39.677 19.657 -10.268 1 93.42 284 GLY A O 1
ATOM 2198 N N . PRO A 1 285 ? 41.112 20.953 -11.113 1 90.86 285 PRO A N 1
ATOM 2199 C CA . PRO A 1 285 ? 42.1 19.903 -11.372 1 90.86 285 PRO A CA 1
ATOM 2200 C C . PRO A 1 285 ? 42.708 19.336 -10.091 1 90.86 285 PRO A C 1
ATOM 2202 O O . PRO A 1 285 ? 43.199 18.204 -10.084 1 90.86 285 PRO A O 1
ATOM 2205 N N . GLN A 1 286 ? 42.733 20.037 -9.047 1 91.7 286 GLN A N 1
ATOM 2206 C CA . GLN A 1 286 ? 43.375 19.588 -7.815 1 91.7 286 GLN A CA 1
ATOM 2207 C C . GLN A 1 286 ? 42.355 19.423 -6.692 1 91.7 286 GLN A C 1
ATOM 2209 O O . GLN A 1 286 ? 42.665 19.669 -5.525 1 91.7 286 GLN A O 1
ATOM 2214 N N . ASP A 1 287 ? 41.237 19.069 -7.028 1 96.5 287 ASP A N 1
ATOM 2215 C CA . ASP A 1 287 ? 40.165 18.937 -6.046 1 96.5 287 ASP A CA 1
ATOM 2216 C C . ASP A 1 287 ? 40.476 17.83 -5.04 1 96.5 287 ASP A C 1
ATOM 2218 O O . ASP A 1 287 ? 41.021 16.787 -5.406 1 96.5 287 ASP A O 1
ATOM 2222 N N . ARG A 1 288 ? 40.178 17.97 -3.804 1 96.17 288 ARG A N 1
ATOM 2223 C CA . ARG A 1 288 ? 40.467 16.991 -2.761 1 96.17 288 ARG A CA 1
ATOM 2224 C C . ARG A 1 288 ? 39.238 16.736 -1.894 1 96.17 288 ARG A C 1
ATOM 2226 O O . ARG A 1 288 ? 39.17 15.729 -1.186 1 96.17 288 ARG A O 1
ATOM 2233 N N . PHE A 1 289 ? 38.345 17.774 -1.867 1 97.03 289 PHE A N 1
ATOM 2234 C CA . PHE A 1 289 ? 37.128 17.662 -1.072 1 97.03 289 PHE A CA 1
ATOM 2235 C C . PHE A 1 289 ? 35.892 17.722 -1.962 1 97.03 289 PHE A C 1
ATOM 2237 O O . PHE A 1 289 ? 35.677 18.709 -2.668 1 97.03 289 PHE A O 1
ATOM 2244 N N . GLY A 1 290 ? 35.107 16.592 -1.934 1 98.28 290 GLY A N 1
ATOM 2245 C CA . GLY A 1 290 ? 33.905 16.531 -2.75 1 98.28 290 GLY A CA 1
ATOM 2246 C C . GLY A 1 290 ? 32.628 16.659 -1.942 1 98.28 290 GLY A C 1
ATOM 2247 O O . GLY A 1 290 ? 32.532 16.127 -0.834 1 98.28 290 GLY A O 1
ATOM 2248 N N . ILE A 1 291 ? 31.658 17.46 -2.369 1 98.62 291 ILE A N 1
ATOM 2249 C CA . ILE A 1 291 ? 30.313 17.552 -1.813 1 98.62 291 ILE A CA 1
ATOM 2250 C C . ILE A 1 291 ? 29.295 17.059 -2.838 1 98.62 291 ILE A C 1
ATOM 2252 O O . ILE A 1 291 ? 29.265 17.539 -3.973 1 98.62 291 ILE A O 1
ATOM 2256 N N . ILE A 1 292 ? 28.534 16.056 -2.508 1 98.51 292 ILE A N 1
ATOM 2257 C CA . ILE A 1 292 ? 27.486 15.537 -3.378 1 98.51 292 ILE A CA 1
ATOM 2258 C C . ILE A 1 292 ? 26.119 15.777 -2.741 1 98.51 292 ILE A C 1
ATOM 2260 O O . ILE A 1 292 ? 25.93 15.521 -1.549 1 98.51 292 ILE A O 1
ATOM 2264 N N . ALA A 1 293 ? 25.193 16.415 -3.457 1 98.23 293 ALA A N 1
ATOM 2265 C CA . ALA A 1 293 ? 23.896 16.81 -2.914 1 98.23 293 ALA A CA 1
ATOM 2266 C C . ALA A 1 293 ? 22.794 16.656 -3.959 1 98.23 293 ALA A C 1
ATOM 2268 O O . ALA A 1 293 ? 23.074 16.566 -5.156 1 98.23 293 ALA A O 1
ATOM 2269 N N . SER A 1 294 ? 21.547 16.59 -3.528 1 97.07 294 SER A N 1
ATOM 2270 C CA . SER A 1 294 ? 20.405 16.44 -4.424 1 97.07 294 SER A CA 1
ATOM 2271 C C . SER A 1 294 ? 19.209 17.249 -3.935 1 97.07 294 SER A C 1
ATOM 2273 O O . SER A 1 294 ? 19.109 17.564 -2.747 1 97.07 294 SER A O 1
ATOM 2275 N N . GLY A 1 295 ? 18.266 17.6 -4.845 1 95.45 295 GLY A N 1
ATOM 2276 C CA . GLY A 1 295 ? 17.023 18.267 -4.491 1 95.45 295 GLY A CA 1
ATOM 2277 C C . GLY A 1 295 ? 17.238 19.585 -3.771 1 95.45 295 GLY A C 1
ATOM 2278 O O . GLY A 1 295 ? 18.169 20.328 -4.089 1 95.45 295 GLY A O 1
ATOM 2279 N N . LYS A 1 296 ? 16.471 19.847 -2.841 1 94.34 296 LYS A N 1
ATOM 2280 C CA . LYS A 1 296 ? 16.528 21.075 -2.054 1 94.34 296 LYS A CA 1
ATOM 2281 C C . LYS A 1 296 ? 17.853 21.187 -1.306 1 94.34 296 LYS A C 1
ATOM 2283 O O . LYS A 1 296 ? 18.386 22.286 -1.136 1 94.34 296 LYS A O 1
ATOM 2288 N N . ALA A 1 297 ? 18.414 20.078 -0.913 1 96.64 297 ALA A N 1
ATOM 2289 C CA . ALA A 1 297 ? 19.673 20.074 -0.173 1 96.64 297 ALA A CA 1
ATOM 2290 C C . ALA A 1 297 ? 20.82 20.586 -1.039 1 96.64 297 ALA A C 1
ATOM 2292 O O . ALA A 1 297 ? 21.762 21.2 -0.533 1 96.64 297 ALA A O 1
ATOM 2293 N N . TYR A 1 298 ? 20.787 20.456 -2.377 1 97.19 298 TYR A N 1
ATOM 2294 C CA . TYR A 1 298 ? 21.781 21.019 -3.283 1 97.19 298 TYR A CA 1
ATOM 2295 C C . TYR A 1 298 ? 21.765 22.542 -3.234 1 97.19 298 TYR A C 1
ATOM 2297 O O . TYR A 1 298 ? 22.817 23.177 -3.125 1 97.19 298 TYR A O 1
ATOM 2305 N N . ASN A 1 299 ? 20.499 23.045 -3.306 1 96.48 299 ASN A N 1
ATOM 2306 C CA . ASN A 1 299 ? 20.359 24.496 -3.238 1 96.48 299 ASN A CA 1
ATOM 2307 C C . ASN A 1 299 ? 20.812 25.04 -1.886 1 96.48 299 ASN A C 1
ATOM 2309 O O . ASN A 1 299 ? 21.467 26.082 -1.82 1 96.48 299 ASN A O 1
ATOM 2313 N N . ASP A 1 300 ? 20.452 24.326 -0.888 1 96.98 300 ASP A N 1
ATOM 2314 C CA . ASP A 1 300 ? 20.869 24.734 0.45 1 96.98 300 ASP A CA 1
ATOM 2315 C C . ASP A 1 300 ? 22.387 24.668 0.596 1 96.98 300 ASP A C 1
ATOM 2317 O O . ASP A 1 300 ? 22.982 25.473 1.315 1 96.98 300 ASP A O 1
ATOM 2321 N N . THR A 1 301 ? 22.971 23.663 -0.037 1 98.11 301 THR A N 1
ATOM 2322 C CA . THR A 1 301 ? 24.425 23.538 -0.028 1 98.11 301 THR A CA 1
ATOM 2323 C C . THR A 1 301 ? 25.074 24.723 -0.737 1 98.11 301 THR A C 1
ATOM 2325 O O . THR A 1 301 ? 26.051 25.29 -0.243 1 98.11 301 THR A O 1
ATOM 2328 N N . ARG A 1 302 ? 24.593 25.06 -1.908 1 96.93 302 ARG A N 1
ATOM 2329 C CA . ARG A 1 302 ? 25.112 26.212 -2.639 1 96.93 302 ARG A CA 1
ATOM 2330 C C . ARG A 1 302 ? 25.018 27.481 -1.8 1 96.93 302 ARG A C 1
ATOM 2332 O O . ARG A 1 302 ? 25.952 28.285 -1.773 1 96.93 302 ARG A O 1
ATOM 2339 N N . GLN A 1 303 ? 23.863 27.664 -1.107 1 95.96 303 GLN A N 1
ATOM 2340 C CA . GLN A 1 303 ? 23.688 28.824 -0.24 1 95.96 303 GLN A CA 1
ATOM 2341 C C . GLN A 1 303 ? 24.666 28.789 0.93 1 95.96 303 GLN A C 1
ATOM 2343 O O . GLN A 1 303 ? 25.222 29.821 1.313 1 95.96 303 GLN A O 1
ATOM 2348 N N . ALA A 1 304 ? 24.82 27.607 1.512 1 97.13 304 ALA A N 1
ATOM 2349 C CA . ALA A 1 304 ? 25.752 27.451 2.626 1 97.13 304 ALA A CA 1
ATOM 2350 C C . ALA A 1 304 ? 27.163 27.868 2.223 1 97.13 304 ALA A C 1
ATOM 2352 O O . ALA A 1 304 ? 27.871 28.516 2.998 1 97.13 304 ALA A O 1
ATOM 2353 N N . LEU A 1 305 ? 27.603 27.46 1.031 1 97.38 305 LEU A N 1
ATOM 2354 C CA . LEU A 1 305 ? 28.925 27.819 0.53 1 97.38 305 LEU A CA 1
ATOM 2355 C C . LEU A 1 305 ? 29.059 29.331 0.382 1 97.38 305 LEU A C 1
ATOM 2357 O O . LEU A 1 305 ? 30.053 29.916 0.818 1 97.38 305 LEU A O 1
ATOM 2361 N N . VAL A 1 306 ? 28.056 29.956 -0.17 1 94.1 306 VAL A N 1
ATOM 2362 C CA . VAL A 1 306 ? 28.073 31.402 -0.36 1 94.1 306 VAL A CA 1
ATOM 2363 C C . VAL A 1 306 ? 28.092 32.102 0.998 1 94.1 306 VAL A C 1
ATOM 2365 O O . VAL A 1 306 ? 28.812 33.085 1.186 1 94.1 306 VAL A O 1
ATOM 2368 N N . ASP A 1 307 ? 27.311 31.595 1.905 1 94.23 307 ASP A N 1
ATOM 2369 C CA . ASP A 1 307 ? 27.243 32.181 3.24 1 94.23 307 ASP A CA 1
ATOM 2370 C C . ASP A 1 307 ? 28.599 32.114 3.939 1 94.23 307 ASP A C 1
ATOM 2372 O O . ASP A 1 307 ? 28.945 33.002 4.72 1 94.23 307 ASP A O 1
ATOM 2376 N N . LEU A 1 308 ? 29.335 31.075 3.676 1 96.25 308 LEU A N 1
ATOM 2377 C CA . LEU A 1 308 ? 30.645 30.878 4.288 1 96.25 308 LEU A CA 1
ATOM 2378 C C . LEU A 1 308 ? 31.713 31.684 3.557 1 96.25 308 LEU A C 1
ATOM 2380 O O . LEU A 1 308 ? 32.889 31.645 3.928 1 96.25 308 LEU A O 1
ATOM 2384 N N . GLY A 1 309 ? 31.325 32.359 2.51 1 93.22 309 GLY A N 1
ATOM 2385 C CA . GLY A 1 309 ? 32.257 33.145 1.718 1 93.22 309 GLY A CA 1
ATOM 2386 C C . GLY A 1 309 ? 33.031 32.315 0.71 1 93.22 309 GLY A C 1
ATOM 2387 O O . GLY A 1 309 ? 34.124 32.7 0.289 1 93.22 309 GLY A O 1
ATOM 2388 N N . LEU A 1 310 ? 32.489 31.221 0.392 1 96.31 310 LEU A N 1
ATOM 2389 C CA . LEU A 1 310 ? 33.132 30.318 -0.555 1 96.31 310 LEU A CA 1
ATOM 2390 C C . LEU A 1 310 ? 32.446 30.378 -1.916 1 96.31 310 LEU A C 1
ATOM 2392 O O . LEU A 1 310 ? 31.693 29.469 -2.276 1 96.31 310 LEU A O 1
ATOM 2396 N N . ASP A 1 311 ? 32.697 31.375 -2.668 1 93.18 311 ASP A N 1
ATOM 2397 C CA . ASP A 1 311 ? 32.158 31.449 -4.023 1 93.18 311 ASP A CA 1
ATOM 2398 C C . ASP A 1 311 ? 32.826 30.424 -4.937 1 93.18 311 ASP A C 1
ATOM 2400 O O . ASP A 1 311 ? 33.727 29.699 -4.511 1 93.18 311 ASP A O 1
ATOM 2404 N N . ASP A 1 312 ? 32.459 30.346 -6.125 1 94.97 312 ASP A N 1
ATOM 2405 C CA . ASP A 1 312 ? 32.938 29.312 -7.038 1 94.97 312 ASP A CA 1
ATOM 2406 C C . ASP A 1 312 ? 34.455 29.381 -7.197 1 94.97 312 ASP A C 1
ATOM 2408 O O . ASP A 1 312 ? 35.129 28.349 -7.22 1 94.97 312 ASP A O 1
ATOM 2412 N N . ASP A 1 313 ? 34.969 30.565 -7.289 1 94.4 313 ASP A N 1
ATOM 2413 C CA . ASP A 1 313 ? 36.407 30.74 -7.468 1 94.4 313 ASP A CA 1
ATOM 2414 C C . ASP A 1 313 ? 37.172 30.308 -6.219 1 94.4 313 ASP A C 1
ATOM 2416 O O . ASP A 1 313 ? 38.216 29.66 -6.317 1 94.4 313 ASP A O 1
ATOM 2420 N N . THR A 1 314 ? 36.65 30.709 -5.103 1 95.33 314 THR A N 1
ATOM 2421 C CA . THR A 1 314 ? 37.278 30.301 -3.851 1 95.33 314 THR A CA 1
ATOM 2422 C C . THR A 1 314 ? 37.219 28.786 -3.685 1 95.33 314 THR A C 1
ATOM 2424 O O . THR A 1 314 ? 38.166 28.173 -3.187 1 95.33 314 THR A O 1
ATOM 2427 N N . CYS A 1 315 ? 36.13 28.145 -4.068 1 97.19 315 CYS A N 1
ATOM 2428 C CA . CYS A 1 315 ? 36 26.694 -4.01 1 97.19 315 CYS A CA 1
ATOM 2429 C C . CYS A 1 315 ? 37.061 26.016 -4.869 1 97.19 315 CYS A C 1
ATOM 2431 O O . CYS A 1 315 ? 37.715 25.071 -4.425 1 97.19 315 CYS A O 1
ATOM 2433 N N . ARG A 1 316 ? 37.255 26.477 -6.041 1 96.39 316 ARG A N 1
ATOM 2434 C CA . ARG A 1 316 ? 38.263 25.912 -6.934 1 96.39 316 ARG A CA 1
ATOM 2435 C C . ARG A 1 316 ? 39.663 26.08 -6.354 1 96.39 316 ARG A C 1
ATOM 2437 O O . ARG A 1 316 ? 40.49 25.17 -6.442 1 96.39 316 ARG A O 1
ATOM 2444 N N . GLN A 1 317 ? 39.87 27.182 -5.724 1 94.31 317 GLN A N 1
ATOM 2445 C CA . GLN A 1 317 ? 41.167 27.451 -5.11 1 94.31 317 GLN A CA 1
ATOM 2446 C C . GLN A 1 317 ? 41.439 26.492 -3.955 1 94.31 317 GLN A C 1
ATOM 2448 O O . GLN A 1 317 ? 42.574 26.051 -3.761 1 94.31 317 GLN A O 1
ATOM 2453 N N . LEU A 1 318 ? 40.44 26.146 -3.303 1 95.78 318 LEU A N 1
ATOM 2454 C CA . LEU A 1 318 ? 40.58 25.31 -2.116 1 95.78 318 LEU A CA 1
ATOM 2455 C C . LEU A 1 318 ? 40.497 23.832 -2.479 1 95.78 318 LEU A C 1
ATOM 2457 O O . LEU A 1 318 ? 40.689 22.966 -1.622 1 95.78 318 LEU A O 1
ATOM 2461 N N . GLY A 1 319 ? 40.204 23.342 -4.053 1 96.84 319 GLY A N 1
ATOM 2462 C CA . GLY A 1 319 ? 40.068 21.961 -4.487 1 96.84 319 GLY A CA 1
ATOM 2463 C C . GLY A 1 319 ? 38.755 21.33 -4.064 1 96.84 319 GLY A C 1
ATOM 2464 O O . GLY A 1 319 ? 38.724 20.17 -3.648 1 96.84 319 GLY A O 1
ATOM 2465 N N . ILE A 1 320 ? 37.648 22.27 -3.809 1 97.95 320 ILE A N 1
ATOM 2466 C CA . ILE A 1 320 ? 36.313 21.776 -3.487 1 97.95 320 ILE A CA 1
ATOM 2467 C C . ILE A 1 320 ? 35.554 21.464 -4.774 1 97.95 320 ILE A C 1
ATOM 2469 O O . ILE A 1 320 ? 35.46 22.308 -5.668 1 97.95 320 ILE A O 1
ATOM 2473 N N . ARG A 1 321 ? 35.073 20.259 -4.905 1 98.21 321 ARG A N 1
ATOM 2474 C CA . ARG A 1 321 ? 34.23 19.816 -6.011 1 98.21 321 ARG A CA 1
ATOM 2475 C C . ARG A 1 321 ? 32.781 19.654 -5.565 1 98.21 321 ARG A C 1
ATOM 2477 O O . ARG A 1 321 ? 32.514 19.111 -4.49 1 98.21 321 ARG A O 1
ATOM 2484 N N . VAL A 1 322 ? 31.777 20.222 -6.264 1 98.42 322 VAL A N 1
ATOM 2485 C CA . VAL A 1 322 ? 30.365 20.078 -5.926 1 98.42 322 VAL A CA 1
ATOM 2486 C C . VAL A 1 322 ? 29.645 19.305 -7.029 1 98.42 322 VAL A C 1
ATOM 2488 O O . VAL A 1 322 ? 29.714 19.678 -8.202 1 98.42 322 VAL A O 1
ATOM 2491 N N . HIS A 1 323 ? 28.984 18.227 -6.639 1 98.43 323 HIS A N 1
ATOM 2492 C CA . HIS A 1 323 ? 28.296 17.324 -7.555 1 98.43 323 HIS A CA 1
ATOM 2493 C C . HIS A 1 323 ? 26.789 17.343 -7.319 1 98.43 323 HIS A C 1
ATOM 2495 O O . HIS A 1 323 ? 26.327 17.069 -6.209 1 98.43 323 HIS A O 1
ATOM 2501 N N . LYS A 1 324 ? 26.01 17.696 -8.316 1 98.31 324 LYS A N 1
ATOM 2502 C CA . LYS A 1 324 ? 24.552 17.678 -8.234 1 98.31 324 LYS A CA 1
ATOM 2503 C C . LYS A 1 324 ? 23.989 16.353 -8.738 1 98.31 324 LYS A C 1
ATOM 2505 O O . LYS A 1 324 ? 24.286 15.932 -9.858 1 98.31 324 LYS A O 1
ATOM 2510 N N . VAL A 1 325 ? 23.195 15.689 -7.926 1 98.23 325 VAL A N 1
ATOM 2511 C CA . VAL A 1 325 ? 22.55 14.431 -8.287 1 98.23 325 VAL A CA 1
ATOM 2512 C C . VAL A 1 325 ? 21.076 14.677 -8.601 1 98.23 325 VAL A C 1
ATOM 2514 O O . VAL A 1 325 ? 20.291 15.002 -7.708 1 98.23 325 VAL A O 1
ATOM 2517 N N . ASN A 1 326 ? 20.657 14.487 -9.824 1 98.14 326 ASN A N 1
ATOM 2518 C CA . ASN A 1 326 ? 19.266 14.663 -10.226 1 98.14 326 ASN A CA 1
ATOM 2519 C C . ASN A 1 326 ? 18.488 13.353 -10.138 1 98.14 326 ASN A C 1
ATOM 2521 O O . ASN A 1 326 ? 17.274 13.36 -9.924 1 98.14 326 ASN A O 1
ATOM 2525 N N . VAL A 1 327 ? 19.149 12.225 -10.433 1 98.32 327 VAL A N 1
ATOM 2526 C CA . VAL A 1 327 ? 18.553 10.906 -10.248 1 98.32 327 VAL A CA 1
ATOM 2527 C C . VAL A 1 327 ? 19.217 10.2 -9.069 1 98.32 327 VAL A C 1
ATOM 2529 O O . VAL A 1 327 ? 20.331 9.686 -9.191 1 98.32 327 VAL A O 1
ATOM 2532 N N . VAL A 1 328 ? 18.465 10.05 -8.043 1 97.32 328 VAL A N 1
ATOM 2533 C CA . VAL A 1 328 ? 19.032 9.647 -6.76 1 97.32 328 VAL A CA 1
ATOM 2534 C C . VAL A 1 328 ? 19.147 8.125 -6.702 1 97.32 328 VAL A C 1
ATOM 2536 O O . VAL A 1 328 ? 19.978 7.588 -5.966 1 97.32 328 VAL A O 1
ATOM 2539 N N . TRP A 1 329 ? 18.331 7.416 -7.354 1 97.13 329 TRP A N 1
ATOM 2540 C CA . TRP A 1 329 ? 18.377 5.96 -7.438 1 97.13 329 TRP A CA 1
ATOM 2541 C C . TRP A 1 329 ? 17.891 5.478 -8.8 1 97.13 329 TRP A C 1
ATOM 2543 O O . TRP A 1 329 ? 16.865 5.945 -9.301 1 97.13 329 TRP A O 1
ATOM 2553 N N . PRO A 1 330 ? 18.524 4.645 -9.445 1 95.33 330 PRO A N 1
ATOM 2554 C CA . PRO A 1 330 ? 19.86 4.179 -9.069 1 95.33 330 PRO A CA 1
ATOM 2555 C C . PRO A 1 330 ? 20.948 5.21 -9.361 1 95.33 330 PRO A C 1
ATOM 2557 O O . PRO A 1 330 ? 20.876 5.922 -10.366 1 95.33 330 PRO A O 1
ATOM 2560 N N . LEU A 1 331 ? 21.888 5.244 -8.46 1 95.91 331 LEU A N 1
ATOM 2561 C CA . LEU A 1 331 ? 23.022 6.135 -8.68 1 95.91 331 LEU A CA 1
ATOM 2562 C C . LEU A 1 331 ? 23.953 5.576 -9.751 1 95.91 331 LEU A C 1
ATOM 2564 O O . LEU A 1 331 ? 24.473 4.467 -9.61 1 95.91 331 LEU A O 1
ATOM 2568 N N . GLU A 1 332 ? 24.202 6.296 -10.825 1 93.66 332 GLU A N 1
ATOM 2569 C CA . GLU A 1 332 ? 24.993 5.807 -11.95 1 93.66 332 GLU A CA 1
ATOM 2570 C C . GLU A 1 332 ? 26.466 5.678 -11.575 1 93.66 332 GLU A C 1
ATOM 2572 O O . GLU A 1 332 ? 27.079 6.638 -11.102 1 93.66 332 GLU A O 1
ATOM 2577 N N . ALA A 1 333 ? 27.092 4.628 -11.821 1 90.64 333 ALA A N 1
ATOM 2578 C CA . ALA A 1 333 ? 28.386 4.24 -11.265 1 90.64 333 ALA A CA 1
ATOM 2579 C C . ALA A 1 333 ? 29.523 5.003 -11.936 1 90.64 333 ALA A C 1
ATOM 2581 O O . ALA A 1 333 ? 30.442 5.479 -11.265 1 90.64 333 ALA A O 1
ATOM 2582 N N . THR A 1 334 ? 29.588 5.129 -13.229 1 89.83 334 THR A N 1
ATOM 2583 C CA . THR A 1 334 ? 30.691 5.756 -13.948 1 89.83 334 THR A CA 1
ATOM 2584 C C . THR A 1 334 ? 30.794 7.237 -13.595 1 89.83 334 THR A C 1
ATOM 2586 O O . THR A 1 334 ? 31.887 7.744 -13.333 1 89.83 334 THR A O 1
ATOM 2589 N N . ILE A 1 335 ? 29.671 7.841 -13.569 1 93.24 335 ILE A N 1
ATOM 2590 C CA . ILE A 1 335 ? 29.632 9.256 -13.216 1 93.24 335 ILE A CA 1
ATOM 2591 C C . ILE A 1 335 ? 30.072 9.438 -11.765 1 93.24 335 ILE A C 1
ATOM 2593 O O . ILE A 1 335 ? 30.804 10.377 -11.445 1 93.24 335 ILE A O 1
ATOM 2597 N N . THR A 1 336 ? 29.639 8.579 -10.921 1 93.31 336 THR A N 1
ATOM 2598 C CA . THR A 1 336 ? 29.971 8.649 -9.502 1 93.31 336 THR A CA 1
ATOM 2599 C C . THR A 1 336 ? 31.465 8.422 -9.284 1 93.31 336 THR A C 1
ATOM 2601 O O . THR A 1 336 ? 32.089 9.103 -8.468 1 93.31 336 THR A O 1
ATOM 2604 N N . ARG A 1 337 ? 32.078 7.564 -9.963 1 91.56 337 ARG A N 1
ATOM 2605 C CA . ARG A 1 337 ? 33.507 7.287 -9.855 1 91.56 337 ARG A CA 1
ATOM 2606 C C . ARG A 1 337 ? 34.333 8.453 -10.39 1 91.56 337 ARG A C 1
ATOM 2608 O O . ARG A 1 337 ? 35.363 8.807 -9.813 1 91.56 337 ARG A O 1
ATOM 2615 N N . ASP A 1 338 ? 33.844 8.933 -11.507 1 92.46 338 ASP A N 1
ATOM 2616 C CA . ASP A 1 338 ? 34.508 10.114 -12.05 1 92.46 338 ASP A CA 1
ATOM 2617 C C . ASP A 1 338 ? 34.496 11.262 -11.044 1 92.46 338 ASP A C 1
ATOM 2619 O O . ASP A 1 338 ? 35.495 11.967 -10.885 1 92.46 338 ASP A O 1
ATOM 2623 N N . PHE A 1 339 ? 33.521 11.448 -10.401 1 96.1 339 PHE A N 1
ATOM 2624 C CA . PHE A 1 339 ? 33.401 12.457 -9.356 1 96.1 339 PHE A CA 1
ATOM 2625 C C . PHE A 1 339 ? 34.364 12.169 -8.211 1 96.1 339 PHE A C 1
ATOM 2627 O O . PHE A 1 339 ? 35.012 13.081 -7.694 1 96.1 339 PHE A O 1
ATOM 2634 N N . ALA A 1 340 ? 34.379 10.952 -7.828 1 94.94 340 ALA A N 1
ATOM 2635 C CA . ALA A 1 340 ? 35.125 10.556 -6.635 1 94.94 340 ALA A CA 1
ATOM 2636 C C . ALA A 1 340 ? 36.629 10.585 -6.894 1 94.94 340 ALA A C 1
ATOM 2638 O O . ALA A 1 340 ? 37.425 10.672 -5.956 1 94.94 340 ALA A O 1
ATOM 2639 N N . GLN A 1 341 ? 37.07 10.487 -8.123 1 93.01 341 GLN A N 1
ATOM 2640 C CA . GLN A 1 341 ? 38.478 10.364 -8.485 1 93.01 341 GLN A CA 1
ATOM 2641 C C . GLN A 1 341 ? 39.281 11.562 -7.986 1 93.01 341 GLN A C 1
ATOM 2643 O O . GLN A 1 341 ? 38.92 12.711 -8.251 1 93.01 341 GLN A O 1
ATOM 2648 N N . GLY A 1 342 ? 40.284 11.245 -7.271 1 93.66 342 GLY A N 1
ATOM 2649 C CA . GLY A 1 342 ? 41.209 12.273 -6.819 1 93.66 342 GLY A CA 1
ATOM 2650 C C . GLY A 1 342 ? 40.814 12.887 -5.489 1 93.66 342 GLY A C 1
ATOM 2651 O O . GLY A 1 342 ? 41.585 13.644 -4.896 1 93.66 342 GLY A O 1
ATOM 2652 N N . LEU A 1 343 ? 39.701 12.58 -4.952 1 96.35 343 LEU A N 1
ATOM 2653 C CA . LEU A 1 343 ? 39.214 13.183 -3.717 1 96.35 343 LEU A CA 1
ATOM 2654 C C . LEU A 1 343 ? 39.734 12.425 -2.5 1 96.35 343 LEU A C 1
ATOM 2656 O O . LEU A 1 343 ? 39.859 11.199 -2.534 1 96.35 343 LEU A O 1
ATOM 2660 N N . GLN A 1 344 ? 39.95 13.116 -1.468 1 94.22 344 GLN A N 1
ATOM 2661 C CA . GLN A 1 344 ? 40.311 12.522 -0.185 1 94.22 344 GLN A CA 1
ATOM 2662 C C . GLN A 1 344 ? 39.07 12.195 0.64 1 94.22 344 GLN A C 1
ATOM 2664 O O . GLN A 1 344 ? 39.064 11.23 1.406 1 94.22 344 GLN A O 1
ATOM 2669 N N . GLU A 1 345 ? 38.115 13.077 0.508 1 94.56 345 GLU A N 1
ATOM 2670 C CA . GLU A 1 345 ? 36.886 12.935 1.281 1 94.56 345 GLU A CA 1
ATOM 2671 C C . GLU A 1 345 ? 35.674 13.407 0.483 1 94.56 345 GLU A C 1
ATOM 2673 O O . GLU A 1 345 ? 35.77 14.358 -0.296 1 94.56 345 GLU A O 1
ATOM 2678 N N . ILE A 1 346 ? 34.589 12.685 0.684 1 96.98 346 ILE A N 1
ATOM 2679 C CA . ILE A 1 346 ? 33.311 13.066 0.091 1 96.98 346 ILE A CA 1
ATOM 2680 C C . ILE A 1 346 ? 32.287 13.32 1.194 1 96.98 346 ILE A C 1
ATOM 2682 O O . ILE A 1 346 ? 32.102 12.485 2.083 1 96.98 346 ILE A O 1
ATOM 2686 N N . LEU A 1 347 ? 31.653 14.467 1.207 1 97.47 347 LEU A N 1
ATOM 2687 C CA . LEU A 1 347 ? 30.52 14.771 2.075 1 97.47 347 LEU A CA 1
ATOM 2688 C C . LEU A 1 347 ? 29.203 14.628 1.319 1 97.47 347 LEU A C 1
ATOM 2690 O O . LEU A 1 347 ? 28.988 15.297 0.306 1 97.47 347 LEU A O 1
ATOM 2694 N N . VAL A 1 348 ? 28.351 13.731 1.766 1 97.71 348 VAL A N 1
ATOM 2695 C CA . VAL A 1 348 ? 27.044 13.536 1.148 1 97.71 348 VAL A CA 1
ATOM 2696 C C . VAL A 1 348 ? 25.996 14.368 1.882 1 97.71 348 VAL A C 1
ATOM 2698 O O . VAL A 1 348 ? 25.758 14.166 3.076 1 97.71 348 VAL A O 1
ATOM 2701 N N . VAL A 1 349 ? 25.389 15.334 1.194 1 98.19 349 VAL A N 1
ATOM 2702 C CA . VAL A 1 349 ? 24.352 16.188 1.763 1 98.19 349 VAL A CA 1
ATOM 2703 C C . VAL A 1 349 ? 22.99 15.796 1.195 1 98.19 349 VAL A C 1
ATOM 2705 O O . VAL A 1 349 ? 22.611 16.242 0.109 1 98.19 349 VAL A O 1
ATOM 2708 N N . GLU A 1 350 ? 22.304 14.999 1.854 1 96.41 350 GLU A N 1
ATOM 2709 C CA . GLU A 1 350 ? 20.963 14.587 1.45 1 96.41 350 GLU A CA 1
ATOM 2710 C C . GLU A 1 350 ? 19.979 14.695 2.611 1 96.41 350 GLU A C 1
ATOM 2712 O O . GLU A 1 350 ? 20.343 14.454 3.764 1 96.41 350 GLU A O 1
ATOM 2717 N N . GLU A 1 351 ? 18.828 15.087 2.282 1 94.45 351 GLU A N 1
ATOM 2718 C CA . GLU A 1 351 ? 17.793 15.228 3.302 1 94.45 351 GLU A CA 1
ATOM 2719 C C . GLU A 1 351 ? 17.202 13.873 3.68 1 94.45 351 GLU A C 1
ATOM 2721 O O . GLU A 1 351 ? 17.027 13.005 2.822 1 94.45 351 GLU A O 1
ATOM 2726 N N . LYS A 1 352 ? 16.867 13.717 4.995 1 95.45 352 LYS A N 1
ATOM 2727 C CA . LYS A 1 352 ? 16.227 12.513 5.519 1 95.45 352 LYS A CA 1
ATOM 2728 C C . LYS A 1 352 ? 17.184 11.325 5.488 1 95.45 352 LYS A C 1
ATOM 2730 O O . LYS A 1 352 ? 18.404 11.502 5.506 1 95.45 352 LYS A O 1
ATOM 2735 N N . ARG A 1 353 ? 16.681 10.097 5.515 1 93.44 353 ARG A N 1
ATOM 2736 C CA . ARG A 1 353 ? 17.468 8.869 5.566 1 93.44 353 ARG A CA 1
ATOM 2737 C C . ARG A 1 353 ? 18.341 8.725 4.324 1 93.44 353 ARG A C 1
ATOM 2739 O O . ARG A 1 353 ? 17.934 9.109 3.225 1 93.44 353 ARG A O 1
ATOM 2746 N N . GLN A 1 354 ? 19.46 8.121 4.452 1 94.16 354 GLN A N 1
ATOM 2747 C CA . GLN A 1 354 ? 20.491 8.02 3.425 1 94.16 354 GLN A CA 1
ATOM 2748 C C . GLN A 1 354 ? 20.011 7.179 2.245 1 94.16 354 GLN A C 1
ATOM 2750 O O . GLN A 1 354 ? 19.403 6.124 2.435 1 94.16 354 GLN A O 1
ATOM 2755 N N . VAL A 1 355 ? 20.218 7.63 1.113 1 95.79 355 VAL A N 1
ATOM 2756 C CA . VAL A 1 355 ? 20.019 6.884 -0.125 1 95.79 355 VAL A CA 1
ATOM 2757 C C . VAL A 1 355 ? 21.291 6.934 -0.968 1 95.79 355 VAL A C 1
ATOM 2759 O O . VAL A 1 355 ? 21.842 5.893 -1.334 1 95.79 355 VAL A O 1
ATOM 2762 N N . ILE A 1 356 ? 21.796 8.144 -1.173 1 9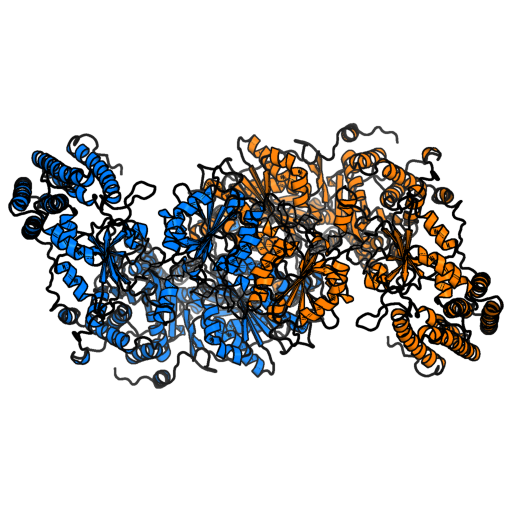7 356 ILE A N 1
ATOM 2763 C CA . ILE A 1 356 ? 22.984 8.367 -1.99 1 97 356 ILE A CA 1
ATOM 2764 C C . ILE A 1 356 ? 24.218 7.839 -1.262 1 97 356 ILE A C 1
ATOM 2766 O O . ILE A 1 356 ? 25.067 7.178 -1.865 1 97 356 ILE A O 1
ATOM 2770 N N . GLU A 1 357 ? 24.32 8.107 0.002 1 95.32 357 GLU A N 1
ATOM 2771 C CA . GLU A 1 357 ? 25.484 7.714 0.79 1 95.32 357 GLU A CA 1
ATOM 2772 C C . GLU A 1 357 ? 25.716 6.207 0.718 1 95.32 357 GLU A C 1
ATOM 2774 O O . GLU A 1 357 ? 26.846 5.756 0.52 1 95.32 357 GLU A O 1
ATOM 2779 N N . TYR A 1 358 ? 24.618 5.428 0.845 1 92.86 358 TYR A N 1
ATOM 2780 C CA . TYR A 1 358 ? 24.725 3.975 0.781 1 92.86 358 TYR A CA 1
ATOM 2781 C C . TYR A 1 358 ? 25.212 3.525 -0.592 1 92.86 358 TYR A C 1
ATOM 2783 O O . TYR A 1 358 ? 26.047 2.624 -0.696 1 92.86 358 TYR A O 1
ATOM 2791 N N . GLN A 1 359 ? 24.743 4.139 -1.561 1 94.08 359 GLN A N 1
ATOM 2792 C CA . GLN A 1 359 ? 25.055 3.728 -2.926 1 94.08 359 GLN A CA 1
ATOM 2793 C C . GLN A 1 359 ? 26.506 4.046 -3.278 1 94.08 359 GLN A C 1
ATOM 2795 O O . GLN A 1 359 ? 27.168 3.268 -3.968 1 94.08 359 GLN A O 1
ATOM 2800 N N . ILE A 1 360 ? 27.011 5.215 -2.816 1 93.83 360 ILE A N 1
ATOM 2801 C CA . ILE A 1 360 ? 28.392 5.59 -3.101 1 93.83 360 ILE A CA 1
ATOM 2802 C C . ILE A 1 360 ? 29.344 4.591 -2.448 1 93.83 360 ILE A C 1
ATOM 2804 O O . ILE A 1 360 ? 30.314 4.15 -3.069 1 93.83 360 ILE A O 1
ATOM 2808 N N . LYS A 1 361 ? 29.093 4.25 -1.264 1 91.36 361 LYS A N 1
ATOM 2809 C CA . LYS A 1 361 ? 29.931 3.289 -0.552 1 91.36 361 LYS A CA 1
ATOM 2810 C C . LYS A 1 361 ? 29.911 1.927 -1.24 1 91.36 361 LYS A C 1
ATOM 2812 O O . LYS A 1 361 ? 30.939 1.25 -1.319 1 91.36 361 LYS A O 1
ATOM 2817 N N . GLU A 1 362 ? 28.74 1.551 -1.683 1 89.1 362 GLU A N 1
ATOM 2818 C CA . GLU A 1 362 ? 28.617 0.282 -2.395 1 89.1 362 GLU A CA 1
ATOM 2819 C C . GLU A 1 362 ? 29.409 0.302 -3.699 1 89.1 362 GLU A C 1
ATOM 2821 O O . GLU A 1 362 ? 30.143 -0.642 -3.999 1 89.1 362 GLU A O 1
ATOM 2826 N N . GLU A 1 363 ? 29.229 1.393 -4.404 1 88.26 363 GLU A N 1
ATOM 2827 C CA . GLU A 1 363 ? 29.83 1.502 -5.73 1 88.26 363 GLU A CA 1
ATOM 2828 C C . GLU A 1 363 ? 31.352 1.565 -5.642 1 88.26 363 GLU A C 1
ATOM 2830 O O . GLU A 1 363 ? 32.051 1.11 -6.55 1 88.26 363 GLU A O 1
ATOM 2835 N N . LEU A 1 364 ? 31.908 2.133 -4.581 1 90.21 364 LEU A N 1
ATOM 2836 C CA . LEU A 1 364 ? 33.343 2.374 -4.484 1 90.21 364 LEU A CA 1
ATOM 2837 C C . LEU A 1 364 ? 34.023 1.285 -3.662 1 90.21 364 LEU A C 1
ATOM 2839 O O . LEU A 1 364 ? 35.252 1.249 -3.566 1 90.21 364 LEU A O 1
ATOM 2843 N N . TYR A 1 365 ? 33.332 0.324 -3.137 1 89.04 365 TYR A N 1
ATOM 2844 C CA . TYR A 1 365 ? 33.878 -0.623 -2.171 1 89.04 365 TYR A CA 1
ATOM 2845 C C . TYR A 1 365 ? 34.984 -1.464 -2.797 1 89.04 365 TYR A C 1
ATOM 2847 O O . TYR A 1 365 ? 36.093 -1.539 -2.264 1 89.04 365 TYR A O 1
ATOM 2855 N N . ASN A 1 366 ? 34.613 -2.169 -3.859 1 84.07 366 ASN A N 1
ATOM 2856 C CA . ASN A 1 366 ? 35.576 -3.075 -4.475 1 84.07 366 ASN A CA 1
ATOM 2857 C C . ASN A 1 366 ? 36.466 -2.349 -5.48 1 84.07 366 ASN A C 1
ATOM 2859 O O . ASN A 1 366 ? 37.178 -2.985 -6.259 1 84.07 366 ASN A O 1
ATOM 2863 N N . TRP A 1 367 ? 36.417 -0.976 -5.456 1 81.31 367 TRP A N 1
ATOM 2864 C CA . TRP A 1 367 ? 37.281 -0.178 -6.32 1 81.31 367 TRP A CA 1
ATOM 2865 C C . TRP A 1 367 ? 38.728 -0.231 -5.843 1 81.31 367 TRP A C 1
ATOM 2867 O O . TRP A 1 367 ? 39.024 -0.824 -4.803 1 81.31 367 TRP A O 1
ATOM 2877 N N . ARG A 1 368 ? 39.682 0.328 -6.603 1 76.73 368 ARG A N 1
ATOM 2878 C CA . ARG A 1 368 ? 41.097 0.357 -6.245 1 76.73 368 ARG A CA 1
ATOM 2879 C C . ARG A 1 368 ? 41.31 1.068 -4.913 1 76.73 368 ARG A C 1
ATOM 2881 O O . ARG A 1 368 ? 40.767 2.151 -4.687 1 76.73 368 ARG A O 1
ATOM 2888 N N . ALA A 1 369 ? 41.987 0.448 -4.006 1 70.69 369 ALA A N 1
ATOM 2889 C CA . ALA A 1 369 ? 42.127 0.897 -2.623 1 70.69 369 ALA A CA 1
ATOM 2890 C C . ALA A 1 369 ? 42.869 2.228 -2.551 1 70.69 369 ALA A C 1
ATOM 2892 O O . ALA A 1 369 ? 42.636 3.028 -1.641 1 70.69 369 ALA A O 1
ATOM 2893 N N . ASP A 1 370 ? 43.713 2.487 -3.491 1 74.97 370 ASP A N 1
ATOM 2894 C CA . ASP A 1 370 ? 44.579 3.66 -3.411 1 74.97 370 ASP A CA 1
ATOM 2895 C C . ASP A 1 370 ? 43.828 4.925 -3.819 1 74.97 370 ASP A C 1
ATOM 2897 O O . ASP A 1 370 ? 44.304 6.038 -3.588 1 74.97 370 ASP A O 1
ATOM 2901 N N . VAL A 1 371 ? 42.705 4.747 -4.311 1 78.13 371 VAL A N 1
ATOM 2902 C CA . VAL A 1 371 ? 42.014 5.932 -4.81 1 78.13 371 VAL A CA 1
ATOM 2903 C C . VAL A 1 371 ? 40.667 6.078 -4.106 1 78.13 371 VAL A C 1
ATOM 2905 O O . VAL A 1 371 ? 39.868 6.949 -4.457 1 78.13 371 VAL A O 1
ATOM 2908 N N . ARG A 1 372 ? 40.366 5.402 -3.107 1 86.02 372 ARG A N 1
ATOM 2909 C CA . ARG A 1 372 ? 39.052 5.444 -2.473 1 86.02 372 ARG A CA 1
ATOM 2910 C C . ARG A 1 372 ? 38.99 6.541 -1.415 1 86.02 372 ARG A C 1
ATOM 2912 O O . ARG A 1 372 ? 39.746 6.515 -0.442 1 86.02 372 ARG A O 1
ATOM 2919 N N . PRO A 1 373 ? 38.053 7.43 -1.61 1 92.47 373 PRO A N 1
ATOM 2920 C CA . PRO A 1 373 ? 37.923 8.499 -0.617 1 92.47 373 PRO A CA 1
ATOM 2921 C C . PRO A 1 373 ? 37.139 8.063 0.619 1 92.47 373 PRO A C 1
ATOM 2923 O O . PRO A 1 373 ? 36.409 7.069 0.573 1 92.47 373 PRO A O 1
ATOM 2926 N N . ASN A 1 374 ? 37.338 8.827 1.706 1 90.49 374 ASN A N 1
ATOM 2927 C CA . ASN A 1 374 ? 36.43 8.702 2.842 1 90.49 374 ASN A CA 1
ATOM 2928 C C . ASN A 1 374 ? 35.046 9.255 2.515 1 90.49 374 ASN A C 1
ATOM 2930 O O . ASN A 1 374 ? 34.924 10.287 1.854 1 90.49 374 ASN A O 1
ATOM 2934 N N . VAL A 1 375 ? 34.028 8.588 2.831 1 93.6 375 VAL A N 1
ATOM 2935 C CA . VAL A 1 375 ? 32.671 9.035 2.534 1 93.6 375 VAL A CA 1
ATOM 2936 C C . VAL A 1 375 ? 31.904 9.26 3.835 1 93.6 375 VAL A C 1
ATOM 2938 O O . VAL A 1 375 ? 31.782 8.349 4.657 1 93.6 375 VAL A O 1
ATOM 2941 N N . LEU A 1 376 ? 31.418 10.46 4.027 1 92.16 376 LEU A N 1
ATOM 2942 C CA . LEU A 1 376 ? 30.624 10.821 5.197 1 92.16 376 LEU A CA 1
ATOM 2943 C C . LEU A 1 376 ? 29.338 11.527 4.784 1 92.16 376 LEU A C 1
ATOM 2945 O O . LEU A 1 376 ? 29.264 12.109 3.699 1 92.16 376 LEU A O 1
ATOM 2949 N N . GLY A 1 377 ? 28.343 11.483 5.54 1 93.21 377 GLY A N 1
ATOM 2950 C CA . GLY A 1 377 ? 27.086 12.187 5.346 1 93.21 377 GLY A CA 1
ATOM 2951 C C . GLY A 1 377 ? 26.312 12.393 6.634 1 93.21 377 GLY A C 1
ATOM 2952 O O . GLY A 1 377 ? 26.445 13.431 7.285 1 93.21 377 GLY A O 1
ATOM 2953 N N . LYS A 1 378 ? 25.781 11.363 7.149 1 91.37 378 LYS A N 1
ATOM 2954 C CA . LYS A 1 378 ? 24.949 11.457 8.345 1 91.37 378 LYS A CA 1
ATOM 2955 C C . LYS A 1 378 ? 25.795 11.367 9.612 1 91.37 378 LYS A C 1
ATOM 2957 O O . LYS A 1 378 ? 25.594 12.135 10.555 1 91.37 378 LYS A O 1
ATOM 2962 N N . PHE A 1 379 ? 26.749 10.469 9.594 1 88.18 379 PHE A N 1
ATOM 2963 C CA . PHE A 1 379 ? 27.512 10.17 10.8 1 88.18 379 PHE A CA 1
ATOM 2964 C C . PHE A 1 379 ? 28.892 10.814 10.74 1 88.18 379 PHE A C 1
ATOM 2966 O O . PHE A 1 379 ? 29.558 10.773 9.703 1 88.18 379 PHE A O 1
ATOM 2973 N N . ASP A 1 380 ? 29.17 11.455 11.874 1 87.08 380 ASP A N 1
ATOM 2974 C CA . ASP A 1 380 ? 30.482 12.084 11.983 1 87.08 380 ASP A CA 1
ATOM 2975 C C . ASP A 1 380 ? 31.536 11.081 12.447 1 87.08 380 ASP A C 1
ATOM 2977 O O . ASP A 1 380 ? 31.263 10.238 13.304 1 87.08 380 ASP A O 1
ATOM 2981 N N . GLU A 1 381 ? 32.668 11.075 11.835 1 78.36 381 GLU A N 1
ATOM 2982 C CA . GLU A 1 381 ? 33.76 10.203 12.255 1 78.36 381 GLU A CA 1
ATOM 2983 C C . GLU A 1 381 ? 34.54 10.815 13.415 1 78.36 381 GLU A C 1
ATOM 2985 O O . GLU A 1 381 ? 34.826 12.014 13.413 1 78.36 381 GLU A O 1
ATOM 2990 N N . ILE A 1 382 ? 34.619 10.122 14.484 1 71.62 382 ILE A N 1
ATOM 2991 C CA . ILE A 1 382 ? 35.443 10.569 15.601 1 71.62 382 ILE A CA 1
ATOM 2992 C C . ILE A 1 382 ? 36.9 10.188 15.353 1 71.62 382 ILE A C 1
ATOM 2994 O O . ILE A 1 382 ? 37.187 9.095 14.858 1 71.62 382 ILE A O 1
ATOM 2998 N N . GLU A 1 383 ? 37.682 11.202 15.546 1 64.35 383 GLU A N 1
ATOM 2999 C CA . GLU A 1 383 ? 39.108 10.971 15.332 1 64.35 383 GLU A CA 1
ATOM 3000 C C . GLU A 1 383 ? 39.576 9.709 16.051 1 64.35 383 GLU A C 1
ATOM 3002 O O . GLU A 1 383 ? 39.311 9.533 17.242 1 64.35 383 GLU A O 1
ATOM 3007 N N . GLY A 1 384 ? 40.134 8.89 15.432 1 61.87 384 GLY A N 1
ATOM 3008 C CA . GLY A 1 384 ? 40.677 7.67 16.007 1 61.87 384 GLY A CA 1
ATOM 3009 C C . GLY A 1 384 ? 39.681 6.526 16.029 1 61.87 384 GLY A C 1
ATOM 3010 O O . GLY A 1 384 ? 40.032 5.397 16.38 1 61.87 384 GLY A O 1
ATOM 3011 N N . ASP A 1 385 ? 38.443 6.94 15.692 1 62.13 385 ASP A N 1
ATOM 3012 C CA . ASP A 1 385 ? 37.407 5.913 15.74 1 62.13 385 ASP A CA 1
ATOM 3013 C C . ASP A 1 385 ? 37.359 5.119 14.436 1 62.13 385 ASP A C 1
ATOM 3015 O O . ASP A 1 385 ? 37.076 5.677 13.374 1 62.13 385 ASP A O 1
ATOM 3019 N N . ASN A 1 386 ? 37.973 4.062 14.429 1 62.34 386 ASN A N 1
ATOM 3020 C CA . ASN A 1 386 ? 37.963 3.185 13.263 1 62.34 386 ASN A CA 1
ATOM 3021 C C . ASN A 1 386 ? 36.718 2.303 13.236 1 62.34 386 ASN A C 1
ATOM 3023 O O . ASN A 1 386 ? 36.766 1.169 12.756 1 62.34 386 ASN A O 1
ATOM 3027 N N . SER A 1 387 ? 35.687 2.81 13.923 1 59.53 387 SER A N 1
ATOM 3028 C CA . SER A 1 387 ? 34.558 1.912 14.142 1 59.53 387 SER A CA 1
ATOM 3029 C C . SER A 1 387 ? 33.698 1.79 12.888 1 59.53 387 SER A C 1
ATOM 3031 O O . SER A 1 387 ? 32.794 0.954 12.828 1 59.53 387 SER A O 1
ATOM 3033 N N . GLY A 1 388 ? 34.038 2.308 11.858 1 58.3 388 GLY A N 1
ATOM 3034 C CA . GLY A 1 388 ? 33.438 1.917 10.593 1 58.3 388 GLY A CA 1
ATOM 3035 C C . GLY A 1 388 ? 32.121 2.617 10.315 1 58.3 388 GLY A C 1
ATOM 3036 O O . GLY A 1 388 ? 31.433 2.294 9.344 1 58.3 388 GLY A O 1
ATOM 3037 N N . GLY A 1 389 ? 31.449 3.517 11.16 1 65.11 389 GLY A N 1
ATOM 3038 C CA . GLY A 1 389 ? 30.305 4.275 10.679 1 65.11 389 GLY A CA 1
ATOM 3039 C C . GLY A 1 389 ? 29.127 4.246 11.633 1 65.11 389 GLY A C 1
ATOM 3040 O O . GLY A 1 389 ? 29.287 3.944 12.818 1 65.11 389 GLY A O 1
ATOM 3041 N N . GLU A 1 390 ? 27.868 4.548 11.132 1 70.54 390 GLU A N 1
ATOM 3042 C CA . GLU A 1 390 ? 26.628 4.829 11.85 1 70.54 390 GLU A CA 1
ATOM 3043 C C . GLU A 1 390 ? 26.146 3.602 12.619 1 70.54 390 GLU A C 1
ATOM 3045 O O . GLU A 1 390 ? 25.712 3.714 13.768 1 70.54 390 GLU A O 1
ATOM 3050 N N . TRP A 1 391 ? 26.304 2.428 12.128 1 76.83 391 TRP A N 1
ATOM 3051 C CA . TRP A 1 391 ? 25.645 1.24 12.662 1 76.83 391 TRP A CA 1
ATOM 3052 C C . TRP A 1 391 ? 26.518 0.558 13.71 1 76.83 391 TRP A C 1
ATOM 3054 O O . TRP A 1 391 ? 26.073 -0.371 14.388 1 76.83 391 TRP A O 1
ATOM 3064 N N . SER A 1 392 ? 27.832 1.051 13.916 1 74.23 392 SER A N 1
ATOM 3065 C CA . SER A 1 392 ? 28.778 0.407 14.821 1 74.23 392 SER A CA 1
ATOM 3066 C C . SER A 1 392 ? 28.722 1.028 16.213 1 74.23 392 SER A C 1
ATOM 3068 O O . SER A 1 392 ? 29.264 0.471 17.169 1 74.23 392 SER A O 1
ATOM 3070 N N . MET A 1 393 ? 28.009 2.09 16.249 1 74.32 393 MET A N 1
ATOM 3071 C CA . MET A 1 393 ? 27.923 2.774 17.537 1 74.32 393 MET A CA 1
ATOM 3072 C C . MET A 1 393 ? 26.61 2.447 18.24 1 74.32 393 MET A C 1
ATOM 3074 O O . MET A 1 393 ? 25.548 2.458 17.616 1 74.32 393 MET A O 1
ATOM 3078 N N . PRO A 1 394 ? 26.711 2.116 19.491 1 72.53 394 PRO A N 1
ATOM 3079 C CA . PRO A 1 394 ? 25.48 1.8 20.22 1 72.53 394 PRO A CA 1
ATOM 3080 C C . PRO A 1 394 ? 24.492 2.964 20.241 1 72.53 394 PRO A C 1
ATOM 3082 O O . PRO A 1 394 ? 23.279 2.75 20.158 1 72.53 394 PRO A O 1
ATOM 3085 N N . ASN A 1 395 ? 25.088 4.254 20.412 1 75.07 395 ASN A N 1
ATOM 3086 C CA . ASN A 1 395 ? 24.226 5.43 20.421 1 75.07 395 ASN A CA 1
ATOM 3087 C C . ASN A 1 395 ? 24.693 6.476 19.412 1 75.07 395 ASN A C 1
ATOM 3089 O O . ASN A 1 395 ? 25.283 7.489 19.79 1 75.07 395 ASN A O 1
ATOM 3093 N N . PRO A 1 396 ? 24.332 6.293 18.244 1 69.06 396 PRO A N 1
ATOM 3094 C CA . PRO A 1 396 ? 24.896 7.154 17.202 1 69.06 396 PRO A CA 1
ATOM 3095 C C . PRO A 1 396 ? 24.288 8.555 17.2 1 69.06 396 PRO A C 1
ATOM 3097 O O . PRO A 1 396 ? 24.869 9.483 16.633 1 69.06 396 PRO A O 1
ATOM 3100 N N . SER A 1 397 ? 23.109 8.749 17.866 1 75.97 397 SER A N 1
ATOM 3101 C CA . SER A 1 397 ? 22.421 10.035 17.797 1 75.97 397 SER A CA 1
ATOM 3102 C C . SER A 1 397 ? 23.274 11.151 18.39 1 75.97 397 SER A C 1
ATOM 3104 O O . SER A 1 397 ? 23.023 12.331 18.139 1 75.97 397 SER A O 1
ATOM 3106 N N . GLN A 1 398 ? 24.304 10.767 19.002 1 76.81 398 GLN A N 1
ATOM 3107 C CA . GLN A 1 398 ? 25.166 11.764 19.628 1 76.81 398 GLN A CA 1
ATOM 3108 C C . GLN A 1 398 ? 26.246 12.243 18.661 1 76.81 398 GLN A C 1
ATOM 3110 O O . GLN A 1 398 ? 26.894 13.263 18.902 1 76.81 398 GLN A O 1
ATOM 3115 N N . ASN A 1 399 ? 26.33 11.67 17.483 1 84.21 399 ASN A N 1
ATOM 3116 C CA . ASN A 1 399 ? 27.435 11.982 16.582 1 84.21 399 ASN A CA 1
ATOM 3117 C C . ASN A 1 399 ? 26.945 12.231 15.159 1 84.21 399 ASN A C 1
ATOM 3119 O O . ASN A 1 399 ? 27.604 11.839 14.194 1 84.21 399 ASN A O 1
ATOM 3123 N N . TRP A 1 400 ? 25.824 12.827 15.054 1 89.85 400 TRP A N 1
ATOM 3124 C CA . TRP A 1 400 ? 25.336 13.153 13.718 1 89.85 400 TRP A CA 1
ATOM 3125 C C . TRP A 1 400 ? 26.116 14.32 13.123 1 89.85 400 TRP A C 1
ATOM 3127 O O . TRP A 1 400 ? 26.388 15.308 13.81 1 89.85 400 TRP A O 1
ATOM 3137 N N . LEU A 1 401 ? 26.565 14.171 11.996 1 93.41 401 LEU A N 1
ATOM 3138 C CA . LEU A 1 401 ? 27.093 15.291 11.225 1 93.41 401 LEU A CA 1
ATOM 3139 C C . LEU A 1 401 ? 25.97 16.045 10.522 1 93.41 401 LEU A C 1
ATOM 3141 O O . LEU A 1 401 ? 25.855 17.265 10.659 1 93.41 401 LEU A O 1
ATOM 3145 N N . LEU A 1 402 ? 25.125 15.377 9.747 1 95.25 402 LEU A N 1
ATOM 3146 C CA . LEU A 1 402 ? 23.856 15.827 9.186 1 95.25 402 LEU A CA 1
ATOM 3147 C C . LEU A 1 402 ? 22.711 14.93 9.645 1 95.25 402 LEU A C 1
ATOM 3149 O O . LEU A 1 402 ? 22.786 13.705 9.517 1 95.25 402 LEU A O 1
ATOM 3153 N N . ARG A 1 403 ? 21.742 15.429 10.176 1 93 403 ARG A N 1
ATOM 3154 C CA . ARG A 1 403 ? 20.673 14.651 10.795 1 93 403 ARG A CA 1
ATOM 3155 C C . ARG A 1 403 ? 19.871 13.89 9.744 1 93 403 ARG A C 1
ATOM 3157 O O . ARG A 1 403 ? 19.636 14.399 8.646 1 93 403 ARG A O 1
ATOM 3164 N N . PRO A 1 404 ? 19.393 12.64 9.986 1 93.49 404 PRO A N 1
ATOM 3165 C CA . PRO A 1 404 ? 18.581 11.838 9.067 1 93.49 404 PRO A CA 1
ATOM 3166 C C . PRO A 1 404 ? 17.084 12.089 9.23 1 93.49 404 PRO A C 1
ATOM 3168 O O . PRO A 1 404 ? 16.266 11.325 8.711 1 93.49 404 PRO A O 1
ATOM 3171 N N . LYS A 1 405 ? 16.674 13.053 10.022 1 93.93 405 LYS A N 1
ATOM 3172 C CA . LYS A 1 405 ? 15.286 13.4 10.31 1 93.93 405 LYS A CA 1
ATOM 3173 C C . LYS A 1 405 ? 15.006 14.864 9.982 1 93.93 405 LYS A C 1
ATOM 3175 O O . LYS A 1 405 ? 15.936 15.658 9.821 1 93.93 405 LYS A O 1
ATOM 3180 N N . ALA A 1 406 ? 13.827 15.208 9.851 1 93.22 406 ALA A N 1
ATOM 3181 C CA . ALA A 1 406 ? 13.413 16.578 9.559 1 93.22 406 ALA A CA 1
ATOM 3182 C C . ALA A 1 406 ? 14.144 17.123 8.336 1 93.22 406 ALA A C 1
ATOM 3184 O O . ALA A 1 406 ? 14.635 16.356 7.505 1 93.22 406 ALA A O 1
ATOM 3185 N N . ASP A 1 407 ? 14.181 18.352 8.08 1 92.61 407 ASP A N 1
ATOM 3186 C CA . ASP A 1 407 ? 14.817 18.967 6.92 1 92.61 407 ASP A CA 1
ATOM 3187 C C . ASP A 1 407 ? 16.214 19.479 7.266 1 92.61 407 ASP A C 1
ATOM 3189 O O . ASP A 1 407 ? 16.577 19.56 8.441 1 92.61 407 ASP A O 1
ATOM 3193 N N . LEU A 1 408 ? 17.018 19.7 6.307 1 95.44 408 LEU A N 1
ATOM 3194 C CA . LEU A 1 408 ? 18.289 20.406 6.427 1 95.44 408 LEU A CA 1
ATOM 3195 C C . LEU A 1 408 ? 18.132 21.876 6.053 1 95.44 408 LEU A C 1
ATOM 3197 O O . LEU A 1 408 ? 17.268 22.226 5.246 1 95.44 408 LEU A O 1
ATOM 3201 N N . THR A 1 409 ? 18.879 22.767 6.692 1 93.93 409 THR A N 1
ATOM 3202 C CA . THR A 1 409 ? 18.932 24.186 6.357 1 93.93 409 THR A CA 1
ATOM 3203 C C . THR A 1 409 ? 20.34 24.587 5.926 1 93.93 409 THR A C 1
ATOM 3205 O O . THR A 1 409 ? 21.306 23.873 6.2 1 93.93 409 THR A O 1
ATOM 3208 N N . PRO A 1 410 ? 20.479 25.653 5.223 1 95.9 410 PRO A N 1
ATOM 3209 C CA . PRO A 1 410 ? 21.823 26.116 4.87 1 95.9 410 PRO A CA 1
ATOM 3210 C C . PRO A 1 410 ? 22.733 26.269 6.087 1 95.9 410 PRO A C 1
ATOM 3212 O O . PRO A 1 410 ? 23.928 25.972 6.009 1 95.9 410 PRO A O 1
ATOM 3215 N N . ALA A 1 411 ? 22.148 26.688 7.202 1 94.6 411 ALA A N 1
ATOM 3216 C CA . ALA A 1 411 ? 22.931 26.865 8.421 1 94.6 411 ALA A CA 1
ATOM 3217 C C . ALA A 1 411 ? 23.502 25.534 8.904 1 94.6 411 ALA A C 1
ATOM 3219 O O . ALA A 1 411 ? 24.672 25.456 9.287 1 94.6 411 ALA A O 1
ATOM 3220 N N . ILE A 1 412 ? 22.703 24.49 8.917 1 95.11 412 ILE A N 1
ATOM 3221 C CA . ILE A 1 412 ? 23.13 23.161 9.342 1 95.11 412 ILE A CA 1
ATOM 3222 C C . ILE A 1 412 ? 24.224 22.647 8.408 1 95.11 412 ILE A C 1
ATOM 3224 O O . ILE A 1 412 ? 25.226 22.092 8.862 1 95.11 412 ILE A O 1
ATOM 3228 N N . ILE A 1 413 ? 24.04 22.815 7.144 1 97.56 413 ILE A N 1
ATOM 3229 C CA . ILE A 1 413 ? 24.984 22.348 6.135 1 97.56 413 ILE A CA 1
ATOM 3230 C C . ILE A 1 413 ? 26.288 23.135 6.244 1 97.56 413 ILE A C 1
ATOM 3232 O O . ILE A 1 413 ? 27.375 22.567 6.121 1 97.56 413 ILE A O 1
ATOM 3236 N N . ALA A 1 414 ? 26.196 24.475 6.47 1 97.11 414 ALA A N 1
ATOM 3237 C CA . ALA A 1 414 ? 27.377 25.322 6.618 1 97.11 414 ALA A CA 1
ATOM 3238 C C . ALA A 1 414 ? 28.249 24.848 7.777 1 97.11 414 ALA A C 1
ATOM 3240 O O . ALA A 1 414 ? 29.477 24.813 7.665 1 97.11 414 ALA A O 1
ATOM 3241 N N . LYS A 1 415 ? 27.625 24.515 8.883 1 95.92 415 LYS A N 1
ATOM 3242 C CA . LYS A 1 415 ? 28.363 24.016 10.04 1 95.92 415 LYS A CA 1
ATOM 3243 C C . LYS A 1 415 ? 29.112 22.73 9.7 1 95.92 415 LYS A C 1
ATOM 3245 O O . LYS A 1 415 ? 30.261 22.548 10.108 1 95.92 415 LYS A O 1
ATOM 3250 N N . ALA A 1 416 ? 28.453 21.815 8.98 1 96.7 416 ALA A N 1
ATOM 3251 C CA . ALA A 1 416 ? 29.067 20.547 8.595 1 96.7 416 ALA A CA 1
ATOM 3252 C C . ALA A 1 416 ? 30.25 20.773 7.658 1 96.7 416 ALA A C 1
ATOM 3254 O O . ALA A 1 416 ? 31.303 20.15 7.816 1 96.7 416 ALA A O 1
ATOM 3255 N N . ILE A 1 417 ? 30.097 21.621 6.669 1 97.59 417 ILE A N 1
ATOM 3256 C CA . ILE A 1 417 ? 31.142 21.907 5.693 1 97.59 417 ILE A CA 1
ATOM 3257 C C . ILE A 1 417 ? 32.339 22.549 6.391 1 97.59 417 ILE A C 1
ATOM 3259 O O . ILE A 1 417 ? 33.486 22.166 6.149 1 97.59 417 ILE A O 1
ATOM 3263 N N . ALA A 1 418 ? 32.074 23.568 7.238 1 96.97 418 ALA A N 1
ATOM 3264 C CA . ALA A 1 418 ? 33.141 24.25 7.965 1 96.97 418 ALA A CA 1
ATOM 3265 C C . ALA A 1 418 ? 33.951 23.265 8.803 1 96.97 418 ALA A C 1
ATOM 3267 O O . ALA A 1 418 ? 35.182 23.334 8.837 1 96.97 418 ALA A O 1
ATOM 3268 N N . LYS A 1 419 ? 33.257 22.425 9.466 1 94.49 419 LYS A N 1
ATOM 3269 C CA . LYS A 1 419 ? 33.914 21.426 10.303 1 94.49 419 LYS A CA 1
ATOM 3270 C C . LYS A 1 419 ? 34.855 20.551 9.479 1 94.49 419 LYS A C 1
ATOM 3272 O O . LYS A 1 419 ? 35.993 20.303 9.883 1 94.49 419 LYS A O 1
ATOM 3277 N N . ARG A 1 420 ? 34.406 20.042 8.324 1 95.33 420 ARG A N 1
ATOM 3278 C CA . ARG A 1 420 ? 35.201 19.151 7.484 1 95.33 420 ARG A CA 1
ATOM 3279 C C . ARG A 1 420 ? 36.382 19.891 6.865 1 95.33 420 ARG A C 1
ATOM 3281 O O . ARG A 1 420 ? 37.486 19.348 6.78 1 95.33 420 ARG A O 1
ATOM 3288 N N . LEU A 1 421 ? 36.18 21.119 6.4 1 96.1 421 LEU A N 1
ATOM 3289 C CA . LEU A 1 421 ? 37.229 21.901 5.754 1 96.1 421 LEU A CA 1
ATOM 3290 C C . LEU A 1 421 ? 38.331 22.258 6.747 1 96.1 421 LEU A C 1
ATOM 3292 O O . LEU A 1 421 ? 39.512 22.263 6.394 1 96.1 421 LEU A O 1
ATOM 3296 N N . LYS A 1 422 ? 37.936 22.611 7.934 1 94.68 422 LYS A N 1
ATOM 3297 C CA . LYS A 1 422 ? 38.929 22.884 8.969 1 94.68 422 LYS A CA 1
ATOM 3298 C C . LYS A 1 422 ? 39.799 21.659 9.232 1 94.68 422 LYS A C 1
ATOM 3300 O O . LYS A 1 422 ? 41.016 21.777 9.39 1 94.68 422 LYS A O 1
ATOM 3305 N N . LYS A 1 423 ? 39.17 20.531 9.283 1 92.38 423 LYS A N 1
ATOM 3306 C CA . LYS A 1 423 ? 39.896 19.283 9.498 1 92.38 423 LYS A CA 1
ATOM 3307 C C . LYS A 1 423 ? 40.869 19.008 8.355 1 92.38 423 LYS A C 1
ATOM 3309 O O . LYS A 1 423 ? 41.977 18.518 8.581 1 92.38 423 LYS A O 1
ATOM 3314 N N . LEU A 1 424 ? 40.471 19.245 7.103 1 92.55 424 LEU A N 1
ATOM 3315 C CA . LEU A 1 424 ? 41.297 18.994 5.927 1 92.55 424 LEU A CA 1
ATOM 3316 C C . LEU A 1 424 ? 42.383 20.055 5.788 1 92.55 424 LEU A C 1
ATOM 3318 O O . LEU A 1 424 ? 43.354 19.864 5.053 1 92.55 424 LEU A O 1
ATOM 3322 N N . GLY A 1 425 ? 42.24 21.216 6.492 1 92.67 425 GLY A N 1
ATOM 3323 C CA . GLY A 1 425 ? 43.23 22.281 6.473 1 92.67 425 GLY A CA 1
ATOM 3324 C C . GLY A 1 425 ? 43.004 23.288 5.361 1 92.67 425 GLY A C 1
ATOM 3325 O O . GLY A 1 425 ? 43.055 22.938 4.18 1 92.67 425 GLY A O 1
ATOM 3326 N N . VAL A 1 426 ? 42.568 24.539 5.71 1 94.09 426 VAL A N 1
ATOM 3327 C CA . VAL A 1 426 ? 42.392 25.645 4.774 1 94.09 426 VAL A CA 1
ATOM 3328 C C . VAL A 1 426 ? 43.08 26.896 5.316 1 94.09 426 VAL A C 1
ATOM 3330 O O . VAL A 1 426 ? 43.416 26.963 6.501 1 94.09 426 VAL A O 1
ATOM 3333 N N . PRO A 1 427 ? 43.302 27.924 4.503 1 94.93 427 PRO A N 1
ATOM 3334 C CA . PRO A 1 427 ? 43.974 29.143 4.957 1 94.93 427 PRO A CA 1
ATOM 3335 C C . PRO A 1 427 ? 43.233 29.836 6.098 1 94.93 427 PRO A C 1
ATOM 3337 O O . PRO A 1 427 ? 42.005 29.751 6.183 1 94.93 427 PRO A O 1
ATOM 3340 N N . GLU A 1 428 ? 43.962 30.573 6.819 1 95.02 428 GLU A N 1
ATOM 3341 C CA . GLU A 1 428 ? 43.45 31.183 8.043 1 95.02 428 GLU A CA 1
ATOM 3342 C C . GLU A 1 428 ? 42.384 32.23 7.733 1 95.02 428 GLU A C 1
ATOM 3344 O O . GLU A 1 428 ? 41.441 32.411 8.507 1 95.02 428 GLU A O 1
ATOM 3349 N N . ASP A 1 429 ? 42.596 32.921 6.703 1 94.53 429 ASP A N 1
ATOM 3350 C CA . ASP A 1 429 ? 41.624 33.943 6.327 1 94.53 429 ASP A CA 1
ATOM 3351 C C . ASP A 1 429 ? 40.268 33.32 6.003 1 94.53 429 ASP A C 1
ATOM 3353 O O . ASP A 1 429 ? 39.224 33.9 6.306 1 94.53 429 ASP A O 1
ATOM 3357 N N . ILE A 1 430 ? 40.385 32.189 5.421 1 95.02 430 ILE A N 1
ATOM 3358 C CA . ILE A 1 430 ? 39.163 31.465 5.091 1 95.02 430 ILE A CA 1
ATOM 3359 C C . ILE A 1 430 ? 38.51 30.946 6.371 1 95.02 430 ILE A C 1
ATOM 3361 O O . ILE A 1 430 ? 37.285 30.99 6.512 1 95.02 430 ILE A O 1
ATOM 3365 N N . VAL A 1 431 ? 39.27 30.418 7.267 1 96.43 431 VAL A N 1
ATOM 3366 C CA . VAL A 1 431 ? 38.759 29.948 8.55 1 96.43 431 VAL A CA 1
ATOM 3367 C C . VAL A 1 431 ? 38.05 31.09 9.274 1 96.43 431 VAL A C 1
ATOM 3369 O O . VAL A 1 431 ? 36.97 30.9 9.84 1 96.43 431 VAL A O 1
ATOM 3372 N N . ALA A 1 432 ? 38.661 32.236 9.206 1 95.53 432 ALA A N 1
ATOM 3373 C CA . ALA A 1 432 ? 38.094 33.399 9.884 1 95.53 432 ALA A CA 1
ATOM 3374 C C . ALA A 1 432 ? 36.747 33.784 9.279 1 95.53 432 ALA A C 1
ATOM 3376 O O . ALA A 1 432 ? 35.82 34.161 10 1 95.53 432 ALA A O 1
ATOM 3377 N N . ARG A 1 433 ? 36.686 33.744 8.044 1 93.49 433 ARG A N 1
ATOM 3378 C CA . ARG A 1 433 ? 35.442 34.066 7.352 1 93.49 433 ARG A CA 1
ATOM 3379 C C . ARG A 1 433 ? 34.342 33.073 7.712 1 93.49 433 ARG A C 1
ATOM 3381 O O . ARG A 1 433 ? 33.197 33.465 7.948 1 93.49 433 ARG A O 1
ATOM 3388 N N . MET A 1 434 ? 34.637 31.815 7.662 1 96.16 434 MET A N 1
ATOM 3389 C CA . MET A 1 434 ? 33.666 30.778 7.998 1 96.16 434 MET A CA 1
ATOM 3390 C C . MET A 1 434 ? 33.197 30.92 9.442 1 96.16 434 MET A C 1
ATOM 3392 O O . MET A 1 434 ? 32.001 30.827 9.723 1 96.16 434 MET A O 1
ATOM 3396 N N . ASP A 1 435 ? 34.133 31.19 10.305 1 95.92 435 ASP A N 1
ATOM 3397 C CA . ASP A 1 435 ? 33.807 31.32 11.722 1 95.92 435 ASP A CA 1
ATOM 3398 C C . ASP A 1 435 ? 32.91 32.531 11.97 1 95.92 435 ASP A C 1
ATOM 3400 O O . ASP A 1 435 ? 32.056 32.506 12.859 1 95.92 435 ASP A O 1
ATOM 3404 N N . ALA A 1 436 ? 33.209 33.558 11.217 1 94.24 436 ALA A N 1
ATOM 3405 C CA . ALA A 1 436 ? 32.38 34.752 11.355 1 94.24 436 ALA A CA 1
ATOM 3406 C C . ALA A 1 436 ? 30.915 34.439 11.059 1 94.24 436 ALA A C 1
ATOM 3408 O O . ALA A 1 436 ? 30.02 34.891 11.777 1 94.24 436 ALA A O 1
ATOM 3409 N N . ARG A 1 437 ? 30.671 33.735 10.003 1 93.05 437 ARG A N 1
ATOM 3410 C CA . ARG A 1 437 ? 29.304 33.367 9.648 1 93.05 437 ARG A CA 1
ATOM 3411 C C . ARG A 1 437 ? 28.704 32.422 10.684 1 93.05 437 ARG A C 1
ATOM 3413 O O . ARG A 1 437 ? 27.545 32.577 11.075 1 93.05 437 ARG A O 1
ATOM 3420 N N . ILE A 1 438 ? 29.413 31.422 11.131 1 94.94 438 ILE A N 1
ATOM 3421 C CA . ILE A 1 438 ? 28.94 30.426 12.086 1 94.94 438 ILE A CA 1
ATOM 3422 C C . ILE A 1 438 ? 28.588 31.104 13.408 1 94.94 438 ILE A C 1
ATOM 3424 O O . ILE A 1 438 ? 27.592 30.754 14.046 1 94.94 438 ILE A O 1
ATOM 3428 N N . SER A 1 439 ? 29.449 32.077 13.807 1 93.33 439 SER A N 1
ATOM 3429 C CA . SER A 1 439 ? 29.209 32.8 15.052 1 93.33 439 SER A CA 1
ATOM 3430 C C . SER A 1 439 ? 27.884 33.554 15.007 1 93.33 439 SER A C 1
ATOM 3432 O O . SER A 1 439 ? 27.185 33.652 16.017 1 93.33 439 SER A O 1
ATOM 3434 N N . VAL A 1 440 ? 27.515 34.087 13.849 1 92.03 440 VAL A N 1
ATOM 3435 C CA . VAL A 1 440 ? 26.251 34.79 13.659 1 92.03 440 VAL A CA 1
ATOM 3436 C C . VAL A 1 440 ? 25.088 33.812 13.809 1 92.03 440 VAL A C 1
ATOM 3438 O O . VAL A 1 440 ? 24.092 34.118 14.468 1 92.03 440 VAL A O 1
ATOM 3441 N N . VAL A 1 441 ? 25.13 32.687 13.134 1 92.78 441 VAL A N 1
ATOM 3442 C CA . VAL A 1 441 ? 24.09 31.664 13.177 1 92.78 441 VAL A CA 1
ATOM 3443 C C . VAL A 1 441 ? 23.92 31.159 14.608 1 92.78 441 VAL A C 1
ATOM 3445 O O . VAL A 1 441 ? 22.795 31.018 15.093 1 92.78 441 VAL A O 1
ATOM 3448 N N . GLU A 1 442 ? 24.993 30.863 15.267 1 93.43 442 GLU A N 1
ATOM 3449 C CA . GLU A 1 442 ? 24.953 30.351 16.634 1 93.43 442 GLU A CA 1
ATOM 3450 C C . GLU A 1 442 ? 24.384 31.391 17.596 1 93.43 442 GLU A C 1
ATOM 3452 O O . GLU A 1 442 ? 23.664 31.046 18.535 1 93.43 442 GLU A O 1
ATOM 3457 N N . ALA A 1 443 ? 24.784 32.625 17.368 1 91.37 443 ALA A N 1
ATOM 3458 C CA . ALA A 1 443 ? 24.242 33.694 18.202 1 91.37 443 ALA A CA 1
ATOM 3459 C C . ALA A 1 443 ? 22.723 33.77 18.076 1 91.37 443 ALA A C 1
ATOM 3461 O O . ALA A 1 443 ? 22.021 33.986 19.067 1 91.37 443 ALA A O 1
ATOM 3462 N N . ARG A 1 444 ? 22.233 33.652 16.865 1 89.75 444 ARG A N 1
ATOM 3463 C CA . ARG A 1 444 ? 20.792 33.69 16.636 1 89.75 444 ARG A CA 1
ATOM 3464 C C . ARG A 1 444 ? 20.106 32.484 17.269 1 89.75 444 ARG A C 1
ATOM 3466 O O . ARG A 1 444 ? 19.034 32.615 17.863 1 89.75 444 ARG A O 1
ATOM 3473 N N . GLU A 1 445 ? 20.631 31.307 17.06 1 88.64 445 GLU A N 1
ATOM 3474 C CA . GLU A 1 445 ? 20.071 30.092 17.645 1 88.64 445 GLU A CA 1
ATOM 3475 C C . GLU A 1 445 ? 20.024 30.183 19.168 1 88.64 445 GLU A C 1
ATOM 3477 O O . GLU A 1 445 ? 19.043 29.772 19.79 1 88.64 445 GLU A O 1
ATOM 3482 N N . ARG A 1 446 ? 21.092 30.653 19.794 1 88.56 446 ARG A N 1
ATOM 3483 C CA . ARG A 1 446 ? 21.131 30.855 21.239 1 88.56 446 ARG A CA 1
ATOM 3484 C C . ARG A 1 446 ? 20.081 31.87 21.678 1 88.56 446 ARG A C 1
ATOM 3486 O O . ARG A 1 446 ? 19.424 31.687 22.705 1 88.56 446 ARG A O 1
ATOM 3493 N N . GLY A 1 447 ? 19.967 32.951 20.909 1 85.69 447 GLY A N 1
ATOM 3494 C CA . GLY A 1 447 ? 18.964 33.959 21.213 1 85.69 447 GLY A CA 1
ATOM 3495 C C . GLY A 1 447 ? 17.548 33.417 21.196 1 85.69 447 GLY A C 1
ATOM 3496 O O . GLY A 1 447 ? 16.706 33.84 21.991 1 85.69 447 GLY A O 1
ATOM 3497 N N . LEU A 1 448 ? 17.276 32.549 20.284 1 86.96 448 LEU A N 1
ATOM 3498 C CA . LEU A 1 448 ? 15.949 31.954 20.166 1 86.96 448 LEU A CA 1
ATOM 3499 C C . LEU A 1 448 ? 15.622 31.107 21.391 1 86.96 448 LEU A C 1
ATOM 3501 O O . LEU A 1 448 ? 14.462 31.021 21.8 1 86.96 448 LEU A O 1
ATOM 3505 N N . LEU A 1 449 ? 16.641 30.403 21.945 1 81.9 449 LEU A N 1
ATOM 3506 C CA . LEU A 1 449 ? 16.446 29.587 23.139 1 81.9 449 LEU A CA 1
ATOM 3507 C C . LEU A 1 449 ? 16.154 30.462 24.354 1 81.9 449 LEU A C 1
ATOM 3509 O O . LEU A 1 449 ? 15.506 30.016 25.303 1 81.9 449 LEU A O 1
ATOM 3513 N N . GLU A 1 450 ? 16.529 31.691 24.316 1 78.47 450 GLU A N 1
ATOM 3514 C CA . GLU A 1 450 ? 16.419 32.587 25.463 1 78.47 450 GLU A CA 1
ATOM 3515 C C . GLU A 1 450 ? 15.093 33.341 25.449 1 78.47 450 GLU A C 1
ATOM 3517 O O . GLU A 1 450 ? 14.701 33.938 26.455 1 78.47 450 GLU A O 1
ATOM 3522 N N . VAL A 1 451 ? 14.535 33.268 24.28 1 80.99 451 VAL A N 1
ATOM 3523 C CA . VAL A 1 451 ? 13.242 33.942 24.231 1 80.99 451 VAL A CA 1
ATOM 3524 C C . VAL A 1 451 ? 12.275 33.277 25.208 1 80.99 451 VAL A C 1
ATOM 3526 O O . VAL A 1 451 ? 11.872 32.129 25.008 1 80.99 451 VAL A O 1
ATOM 3529 N N . LYS A 1 452 ? 12.04 33.797 26.313 1 74.91 452 LYS A N 1
ATOM 3530 C CA . LYS A 1 452 ? 11.2 33.252 27.375 1 74.91 452 LYS A CA 1
ATOM 3531 C C . LYS A 1 452 ? 9.836 33.936 27.402 1 74.91 452 LYS A C 1
ATOM 3533 O O . LYS A 1 452 ? 8.906 33.452 28.051 1 74.91 452 LYS A O 1
ATOM 3538 N N . THR A 1 453 ? 9.742 35.023 26.644 1 77.55 453 THR A N 1
ATOM 3539 C CA . THR A 1 453 ? 8.474 35.742 26.7 1 77.55 453 THR A CA 1
ATOM 3540 C C . THR A 1 453 ? 7.372 34.951 26.001 1 77.55 453 THR A C 1
ATOM 3542 O O . THR A 1 453 ? 7.624 34.279 24.999 1 77.55 453 THR A O 1
ATOM 3545 N N . ASP A 1 454 ? 6.281 34.999 26.572 1 83.1 454 ASP A N 1
ATOM 3546 C CA . ASP A 1 454 ? 5.13 34.321 25.983 1 83.1 454 ASP A CA 1
ATOM 3547 C C . ASP A 1 454 ? 4.633 35.06 24.742 1 83.1 454 ASP A C 1
ATOM 3549 O O . ASP A 1 454 ? 4.179 36.203 24.834 1 83.1 454 ASP A O 1
ATOM 3553 N N . THR A 1 455 ? 4.829 34.594 23.598 1 86.57 455 THR A N 1
ATOM 3554 C CA . THR A 1 455 ? 4.396 35.211 22.349 1 86.57 455 THR A CA 1
ATOM 3555 C C . THR A 1 455 ? 3.099 34.577 21.853 1 86.57 455 THR A C 1
ATOM 3557 O O . THR A 1 455 ? 2.544 35.002 20.838 1 86.57 455 THR A O 1
ATOM 3560 N N . GLY A 1 456 ? 2.623 33.639 22.717 1 85 456 GLY A N 1
ATOM 3561 C CA . GLY A 1 456 ? 1.403 32.968 22.3 1 85 456 GLY A CA 1
ATOM 3562 C C . GLY A 1 456 ? 1.604 32.047 21.112 1 85 456 GLY A C 1
ATOM 3563 O O . GLY A 1 456 ? 2.703 31.971 20.558 1 85 456 GLY A O 1
ATOM 3564 N N . GLU A 1 457 ? 0.634 31.209 20.776 1 84.96 457 GLU A N 1
ATOM 3565 C CA . GLU A 1 457 ? 0.649 30.294 19.639 1 84.96 457 GLU A CA 1
ATOM 3566 C C . GLU A 1 457 ? -0.689 30.303 18.905 1 84.96 457 GLU A C 1
ATOM 3568 O O . GLU A 1 457 ? -1.745 30.416 19.53 1 84.96 457 GLU A O 1
ATOM 3573 N N . ARG A 1 458 ? -0.602 30.332 17.624 1 87.05 458 ARG A N 1
ATOM 3574 C CA . ARG A 1 458 ? -1.807 30.191 16.813 1 87.05 458 ARG A CA 1
ATOM 3575 C C . ARG A 1 458 ? -2.023 28.738 16.403 1 87.05 458 ARG A C 1
ATOM 3577 O O . ARG A 1 458 ? -1.612 28.327 15.316 1 87.05 458 ARG A O 1
ATOM 3584 N N . MET A 1 459 ? -2.691 28.033 17.21 1 84.24 459 MET A N 1
ATOM 3585 C CA . MET A 1 459 ? -3.003 26.628 16.96 1 84.24 459 MET A CA 1
ATOM 3586 C C . MET A 1 459 ? -4.068 26.491 15.878 1 84.24 459 MET A C 1
ATOM 3588 O O . MET A 1 459 ? -5.031 27.26 15.847 1 84.24 459 MET A O 1
ATOM 3592 N N . PRO A 1 460 ? -3.851 25.509 14.967 1 84.59 460 PRO A N 1
ATOM 3593 C CA . PRO A 1 460 ? -4.938 25.249 14.02 1 84.59 460 PRO A CA 1
ATOM 3594 C C . PRO A 1 460 ? -6.261 24.932 14.713 1 84.59 460 PRO A C 1
ATOM 3596 O O . PRO A 1 460 ? -6.278 24.227 15.725 1 84.59 460 PRO A O 1
ATOM 3599 N N . TRP A 1 461 ? -7.331 25.486 14.163 1 89.25 461 TRP A N 1
ATOM 3600 C CA . TRP A 1 461 ? -8.652 25.369 14.772 1 89.25 461 TRP A CA 1
ATOM 3601 C C . TRP A 1 461 ? -9.732 25.22 13.705 1 89.25 461 TRP A C 1
ATOM 3603 O O . TRP A 1 461 ? -9.486 25.474 12.524 1 89.25 461 TRP A O 1
ATOM 3613 N N . PHE A 1 462 ? -10.858 24.767 14.074 1 91.79 462 PHE A N 1
ATOM 3614 C CA . PHE A 1 462 ? -11.963 24.684 13.126 1 91.79 462 PHE A CA 1
ATOM 3615 C C . PHE A 1 462 ? -12.401 26.075 12.682 1 91.79 462 PHE A C 1
ATOM 3617 O O . PHE A 1 462 ? -12.322 27.033 13.454 1 91.79 462 PHE A O 1
ATOM 3624 N N . CYS A 1 463 ? -12.881 26.253 11.475 1 90.02 463 CYS A N 1
ATOM 3625 C CA . CYS A 1 463 ? -13.387 27.515 10.947 1 90.02 463 CYS A CA 1
ATOM 3626 C C . CYS A 1 463 ? -14.632 27.963 11.703 1 90.02 463 CYS A C 1
ATOM 3628 O O . CYS A 1 463 ? -15.328 27.142 12.302 1 90.02 463 CYS A O 1
ATOM 3630 N N . SER A 1 464 ? -14.889 29.261 11.656 1 90.84 464 SER A N 1
ATOM 3631 C CA . SER A 1 464 ? -16.133 29.781 12.215 1 90.84 464 SER A CA 1
ATOM 3632 C C . SER A 1 464 ? -17.348 29.146 11.546 1 90.84 464 SER A C 1
ATOM 3634 O O . SER A 1 464 ? -17.451 29.134 10.317 1 90.84 464 SER A O 1
ATOM 3636 N N . GLY A 1 465 ? -18.217 28.615 12.376 1 91.83 465 GLY A N 1
ATOM 3637 C CA . GLY A 1 465 ? -19.435 28.021 11.847 1 91.83 465 GLY A CA 1
ATOM 3638 C C . GLY A 1 465 ? -19.224 26.629 11.283 1 91.83 465 GLY A C 1
ATOM 3639 O O . GLY A 1 465 ? -20.114 26.075 10.634 1 91.83 465 GLY A O 1
ATOM 3640 N N . CYS A 1 466 ? -18.115 26.06 11.556 1 93.73 466 CYS A N 1
ATOM 3641 C CA . CYS A 1 466 ? -17.752 24.76 11.004 1 93.73 466 CYS A CA 1
ATOM 3642 C C . CYS A 1 466 ? -18.601 23.652 11.616 1 93.73 466 CYS A C 1
ATOM 3644 O O . CYS A 1 466 ? -18.793 23.611 12.832 1 93.73 466 CYS A O 1
ATOM 3646 N N . PRO A 1 467 ? -19.107 22.7 10.829 1 95.7 467 PRO A N 1
ATOM 3647 C CA . PRO A 1 467 ? -19.882 21.586 11.379 1 95.7 467 PRO A CA 1
ATOM 3648 C C . PRO A 1 467 ? -19.059 20.695 12.306 1 95.7 467 PRO A C 1
ATOM 3650 O O . PRO A 1 467 ? -19.617 20.01 13.167 1 95.7 467 PRO A O 1
ATOM 3653 N N . HIS A 1 468 ? -17.787 20.652 12.203 1 95.4 468 HIS A N 1
ATOM 3654 C CA . HIS A 1 468 ? -16.934 19.86 13.081 1 95.4 468 HIS A CA 1
ATOM 3655 C C . HIS A 1 468 ? -17.042 20.333 14.527 1 95.4 468 HIS A C 1
ATOM 3657 O O . HIS A 1 468 ? -16.761 19.573 15.456 1 95.4 468 HIS A O 1
ATOM 3663 N N . ASN A 1 469 ? -17.354 21.614 14.722 1 94.26 469 ASN A N 1
ATOM 3664 C CA . ASN A 1 469 ? -17.487 22.178 16.061 1 94.26 469 ASN A CA 1
ATOM 3665 C C . ASN A 1 469 ? -18.545 21.44 16.877 1 94.26 469 ASN A C 1
ATOM 3667 O O . ASN A 1 469 ? -18.468 21.397 18.106 1 94.26 469 ASN A O 1
ATOM 3671 N N . THR A 1 470 ? -19.504 20.872 16.19 1 93.92 470 THR A N 1
ATOM 3672 C CA . THR A 1 470 ? -20.565 20.144 16.877 1 93.92 470 THR A CA 1
ATOM 3673 C C . THR A 1 470 ? -20.401 18.639 16.683 1 93.92 470 THR A C 1
ATOM 3675 O O . THR A 1 470 ? -20.49 17.871 17.643 1 93.92 470 THR A O 1
ATOM 3678 N N . SER A 1 471 ? -20.126 18.208 15.491 1 96.14 471 SER A N 1
ATOM 3679 C CA . SER A 1 471 ? -20.146 16.795 15.124 1 96.14 471 SER A CA 1
ATOM 3680 C C . SER A 1 471 ? -19.064 16.016 15.863 1 96.14 471 SER A C 1
ATOM 3682 O O . SER A 1 471 ? -19.172 14.8 16.03 1 96.14 471 SER A O 1
ATOM 3684 N N . THR A 1 472 ? -17.98 16.641 16.327 1 96.69 472 THR A N 1
ATOM 3685 C CA . THR A 1 472 ? -16.864 15.923 16.932 1 96.69 472 THR A CA 1
ATOM 3686 C C . THR A 1 472 ? -17.05 15.808 18.443 1 96.69 472 THR A C 1
ATOM 3688 O O . THR A 1 472 ? -16.238 15.183 19.128 1 96.69 472 THR A O 1
ATOM 3691 N N . ARG A 1 473 ? -18.068 16.426 19.01 1 95.69 473 ARG A N 1
ATOM 3692 C CA . ARG A 1 473 ? -18.367 16.293 20.432 1 95.69 473 ARG A CA 1
ATOM 3693 C C . ARG A 1 473 ? -18.862 14.888 20.759 1 95.69 473 ARG A C 1
ATOM 3695 O O . ARG A 1 473 ? -19.594 14.283 19.972 1 95.69 473 ARG A O 1
ATOM 3702 N N . VAL A 1 474 ? -18.449 14.344 21.851 1 96.54 474 VAL A N 1
ATOM 3703 C CA . VAL A 1 474 ? -18.936 13.052 22.323 1 96.54 474 VAL A CA 1
ATOM 3704 C C . VAL A 1 474 ? -19.474 13.19 23.745 1 96.54 474 VAL A C 1
ATOM 3706 O O . VAL A 1 474 ? -19.081 14.101 24.478 1 96.54 474 VAL A O 1
ATOM 3709 N N . PRO A 1 475 ? -20.379 12.369 24.188 1 95.34 475 PRO A N 1
ATOM 3710 C CA . PRO A 1 475 ? -20.933 12.451 25.542 1 95.34 475 PRO A CA 1
ATOM 3711 C C . PRO A 1 475 ? -19.889 12.182 26.623 1 95.34 475 PRO A C 1
ATOM 3713 O O . PRO A 1 475 ? -18.879 11.524 26.362 1 95.34 475 PRO A O 1
ATOM 3716 N N . GLU A 1 476 ? -20.179 12.75 27.75 1 92.73 476 GLU A N 1
ATOM 3717 C CA . GLU A 1 476 ? -19.323 12.484 28.902 1 92.73 476 GLU A CA 1
ATOM 3718 C C . GLU A 1 476 ? -19.156 10.985 29.131 1 92.73 476 GLU A C 1
ATOM 3720 O O . GLU A 1 476 ? -20.117 10.222 29.013 1 92.73 476 GLU A O 1
ATOM 3725 N N . GLY A 1 477 ? -17.976 10.629 29.351 1 92.73 477 GLY A N 1
ATOM 3726 C CA . GLY A 1 477 ? -17.683 9.226 29.597 1 92.73 477 GLY A CA 1
ATOM 3727 C C . GLY A 1 477 ? -17.352 8.455 28.333 1 92.73 477 GLY A C 1
ATOM 3728 O O . GLY A 1 477 ? -17.029 7.266 28.391 1 92.73 477 GLY A O 1
ATOM 3729 N N . SER A 1 478 ? -17.445 9.102 27.244 1 96.04 478 SER A N 1
ATOM 3730 C CA . SER A 1 478 ? -17.125 8.477 25.965 1 96.04 478 SER A CA 1
ATOM 3731 C C . SER A 1 478 ? -15.816 9.016 25.398 1 96.04 478 SER A C 1
ATOM 3733 O O . SER A 1 478 ? -15.346 10.079 25.81 1 96.04 478 SER A O 1
ATOM 3735 N N . ARG A 1 479 ? -15.2 8.251 24.552 1 94.72 479 ARG A N 1
ATOM 3736 C CA . ARG A 1 479 ? -14.028 8.727 23.823 1 94.72 479 ARG A CA 1
ATOM 3737 C C . ARG A 1 479 ? -14.185 8.495 22.324 1 94.72 479 ARG A C 1
ATOM 3739 O O . ARG A 1 479 ? -14.997 7.671 21.899 1 94.72 479 ARG A O 1
ATOM 3746 N N . ALA A 1 480 ? -13.463 9.25 21.568 1 97.08 480 ALA A N 1
ATOM 3747 C CA . ALA A 1 480 ? -13.507 9.146 20.112 1 97.08 480 ALA A CA 1
ATOM 3748 C C . ALA A 1 480 ? -12.102 9.018 19.529 1 97.08 480 ALA A C 1
ATOM 3750 O O . ALA A 1 480 ? -11.113 9.3 20.21 1 97.08 480 ALA A O 1
ATOM 3751 N N . VAL A 1 481 ? -12.029 8.483 18.367 1 96.53 481 VAL A N 1
ATOM 3752 C CA . VAL A 1 481 ? -10.792 8.466 17.592 1 96.53 481 VAL A CA 1
ATOM 3753 C C . VAL A 1 481 ? -10.924 9.397 16.389 1 96.53 481 VAL A C 1
ATOM 3755 O O . VAL A 1 481 ? -12.011 9.546 15.827 1 96.53 481 VAL A O 1
ATOM 3758 N N . ALA A 1 482 ? -9.852 10.001 16.02 1 94.74 482 ALA A N 1
ATOM 3759 C CA . ALA A 1 482 ? -9.874 11.059 15.012 1 94.74 482 ALA A CA 1
ATOM 3760 C C . ALA A 1 482 ? -9.881 10.474 13.603 1 94.74 482 ALA A C 1
ATOM 3762 O O . ALA A 1 482 ? -9.276 9.427 13.355 1 94.74 482 ALA A O 1
ATOM 3763 N N . GLY A 1 483 ? -10.533 11.157 12.687 1 93.74 483 GLY A N 1
ATOM 3764 C CA . GLY A 1 483 ? -10.446 10.852 11.268 1 93.74 483 GLY A CA 1
ATOM 3765 C C . GLY A 1 483 ? -9.451 11.727 10.529 1 93.74 483 GLY A C 1
ATOM 3766 O O . GLY A 1 483 ? -9.089 12.804 11.007 1 93.74 483 GLY A O 1
ATOM 3767 N N . ILE A 1 484 ? -9.02 11.267 9.357 1 93.41 484 ILE A N 1
ATOM 3768 C CA . ILE A 1 484 ? -8.113 12.045 8.521 1 93.41 484 ILE A CA 1
ATOM 3769 C C . ILE A 1 484 ? -8.873 13.195 7.864 1 93.41 484 ILE A C 1
ATOM 3771 O O . ILE A 1 484 ? -10.024 13.031 7.452 1 93.41 484 ILE A O 1
ATOM 3775 N N . GLY A 1 485 ? -8.334 14.361 7.815 1 89.69 485 GLY A N 1
ATOM 3776 C CA . GLY A 1 485 ? -8.973 15.587 7.365 1 89.69 485 GLY A CA 1
ATOM 3777 C C . GLY A 1 485 ? -9.132 16.617 8.468 1 89.69 485 GLY A C 1
ATOM 3778 O O . GLY A 1 485 ? -8.322 16.671 9.395 1 89.69 485 GLY A O 1
ATOM 3779 N N . CYS A 1 486 ? -10.171 17.322 8.414 1 91.16 486 CYS A N 1
ATOM 3780 C CA . CYS A 1 486 ? -10.367 18.368 9.411 1 91.16 486 CYS A CA 1
ATOM 3781 C C . CYS A 1 486 ? -10.629 17.768 10.787 1 91.16 486 CYS A C 1
ATOM 3783 O O . CYS A 1 486 ? -10.344 18.397 11.808 1 91.16 486 CYS A O 1
ATOM 3785 N N . HIS A 1 487 ? -11.074 16.454 10.837 1 92.12 487 HIS A N 1
ATOM 3786 C CA . HIS A 1 487 ? -11.324 15.747 12.088 1 92.12 487 HIS A CA 1
ATOM 3787 C C . HIS A 1 487 ? -10.052 15.633 12.921 1 92.12 487 HIS A C 1
ATOM 3789 O O . HIS A 1 487 ? -10.116 15.501 14.145 1 92.12 487 HIS A O 1
ATOM 3795 N N . TYR A 1 488 ? -8.961 15.693 12.227 1 91.44 488 TYR A N 1
ATOM 3796 C CA . TYR A 1 488 ? -7.671 15.49 12.878 1 91.44 488 TYR A CA 1
ATOM 3797 C C . TYR A 1 488 ? -7.427 16.548 13.947 1 91.44 488 TYR A C 1
ATOM 3799 O O . TYR A 1 488 ? -6.807 16.268 14.976 1 91.44 488 TYR A O 1
ATOM 3807 N N . MET A 1 489 ? -7.95 17.727 13.784 1 90.5 489 MET A N 1
ATOM 3808 C CA . MET A 1 489 ? -7.716 18.857 14.679 1 90.5 489 MET A CA 1
ATOM 3809 C C . MET A 1 489 ? -8.404 18.639 16.022 1 90.5 489 MET A C 1
ATOM 3811 O O . MET A 1 489 ? -8.056 19.281 17.015 1 90.5 489 MET A O 1
ATOM 3815 N N . ALA A 1 490 ? -9.366 17.658 16.075 1 93.48 490 ALA A N 1
ATOM 3816 C CA . ALA A 1 490 ? -10.034 17.335 17.333 1 93.48 490 ALA A CA 1
ATOM 3817 C C . ALA A 1 490 ? -9.038 16.815 18.365 1 93.48 490 ALA A C 1
ATOM 3819 O O . ALA A 1 490 ? -9.282 16.9 19.571 1 93.48 490 ALA A O 1
ATOM 3820 N N . ASN A 1 491 ? -7.892 16.358 17.903 1 91.23 491 ASN A N 1
ATOM 3821 C CA . ASN A 1 491 ? -6.87 15.837 18.804 1 91.23 491 ASN A CA 1
ATOM 3822 C C . ASN A 1 491 ? -6.3 16.934 19.699 1 91.23 491 ASN A C 1
ATOM 3824 O O . ASN A 1 491 ? -5.776 16.651 20.778 1 91.23 491 ASN A O 1
ATOM 3828 N N . TRP A 1 492 ? -6.457 18.19 19.282 1 87.5 492 TRP A N 1
ATOM 3829 C CA . TRP A 1 492 ? -5.855 19.297 20.019 1 87.5 492 TRP A CA 1
ATOM 3830 C C . TRP A 1 492 ? -6.897 20.017 20.868 1 87.5 492 TRP A C 1
ATOM 3832 O O . TRP A 1 492 ? -6.588 21.01 21.531 1 87.5 492 TRP A O 1
ATOM 3842 N N . MET A 1 493 ? -8.082 19.521 20.802 1 89.59 493 MET A N 1
ATOM 3843 C CA . MET A 1 493 ? -9.178 20.137 21.545 1 89.59 493 MET A CA 1
ATOM 3844 C C . MET A 1 493 ? -9.595 19.263 22.724 1 89.59 493 MET A C 1
ATOM 3846 O O . MET A 1 493 ? -10.286 18.26 22.545 1 89.59 493 MET A O 1
ATOM 3850 N N . PRO A 1 494 ? -9.225 19.59 23.858 1 82.7 494 PRO A N 1
ATOM 3851 C CA . PRO A 1 494 ? -9.407 18.731 25.031 1 82.7 494 PRO A CA 1
ATOM 3852 C C . PRO A 1 494 ? -10.87 18.367 25.275 1 82.7 494 PRO A C 1
ATOM 3854 O O . PRO A 1 494 ? -11.163 17.287 25.794 1 82.7 494 PRO A O 1
ATOM 3857 N N . ASP A 1 495 ? -11.731 19.203 24.912 1 87.31 495 ASP A N 1
ATOM 3858 C CA . ASP A 1 495 ? -13.139 18.976 25.22 1 87.31 495 ASP A CA 1
ATOM 3859 C C . ASP A 1 495 ? -13.754 17.957 24.262 1 87.31 495 ASP A C 1
ATOM 3861 O O . ASP A 1 495 ? -14.903 17.547 24.438 1 87.31 495 ASP A O 1
ATOM 3865 N N . ARG A 1 496 ? -13.042 17.48 23.288 1 92.86 496 ARG A N 1
ATOM 3866 C CA . ARG A 1 496 ? -13.582 16.558 22.294 1 92.86 496 ARG A CA 1
ATOM 3867 C C . ARG A 1 496 ? -13.27 15.111 22.663 1 92.86 496 ARG A C 1
ATOM 3869 O O . ARG A 1 496 ? -13.78 14.181 22.034 1 92.86 496 ARG A O 1
ATOM 3876 N N . ALA A 1 497 ? -12.454 14.87 23.662 1 94.39 497 ALA A N 1
ATOM 3877 C CA . ALA A 1 497 ? -12.087 13.535 24.127 1 94.39 497 ALA A CA 1
ATOM 3878 C C . ALA A 1 497 ? -11.675 12.642 22.96 1 94.39 497 ALA A C 1
ATOM 3880 O O . ALA A 1 497 ? -12.14 11.505 22.846 1 94.39 497 ALA A O 1
ATOM 3881 N N . THR A 1 498 ? -11.036 13.225 22.019 1 95.12 498 THR A N 1
ATOM 3882 C CA . THR A 1 498 ? -10.545 12.509 20.846 1 95.12 498 THR A CA 1
ATOM 3883 C C . THR A 1 498 ? -9.045 12.252 20.959 1 95.12 498 THR A C 1
ATOM 3885 O O . THR A 1 498 ? -8.274 13.165 21.26 1 95.12 498 THR A O 1
ATOM 3888 N N . SER A 1 499 ? -8.756 10.957 20.846 1 93.1 499 SER A N 1
ATOM 3889 C CA . SER A 1 499 ? -7.333 10.645 20.928 1 93.1 499 SER A CA 1
ATOM 3890 C C . SER A 1 499 ? -6.923 9.645 19.852 1 93.1 499 SER A C 1
ATOM 3892 O O . SER A 1 499 ? -7.683 8.731 19.524 1 93.1 499 SER A O 1
ATOM 3894 N N . THR A 1 500 ? -5.706 9.896 19.321 1 92.79 500 THR A N 1
ATOM 3895 C CA . THR A 1 500 ? -5.025 9.038 18.358 1 92.79 500 THR A CA 1
ATOM 3896 C C . THR A 1 500 ? -5.672 9.151 16.981 1 92.79 500 THR A C 1
ATOM 3898 O O . THR A 1 500 ? -6.699 9.815 16.824 1 92.79 500 THR A O 1
ATOM 3901 N N . PHE A 1 501 ? -5.018 8.608 15.965 1 93.01 501 PHE A N 1
ATOM 3902 C CA . PHE A 1 501 ? -5.45 8.582 14.573 1 93.01 501 PHE A CA 1
ATOM 3903 C C . PHE A 1 501 ? -4.892 7.359 13.856 1 93.01 501 PHE A C 1
ATOM 3905 O O . PHE A 1 501 ? -4.187 6.547 14.459 1 93.01 501 PHE A O 1
ATOM 3912 N N . THR A 1 502 ? -5.301 7.148 12.677 1 94.35 502 THR A N 1
ATOM 3913 C CA . THR A 1 502 ? -4.782 6.076 11.835 1 94.35 502 THR A CA 1
ATOM 3914 C C . THR A 1 502 ? -4.537 6.576 10.414 1 94.35 502 THR A C 1
ATOM 3916 O O . THR A 1 502 ? -4.704 7.764 10.13 1 94.35 502 THR A O 1
ATOM 3919 N N . GLN A 1 503 ? -4.016 5.72 9.564 1 95.19 503 GLN A N 1
ATOM 3920 C CA . GLN A 1 503 ? -3.881 6.068 8.153 1 95.19 503 GLN A CA 1
ATOM 3921 C C . GLN A 1 503 ? -5.247 6.258 7.501 1 95.19 503 GLN A C 1
ATOM 3923 O O . GLN A 1 503 ? -6.26 5.78 8.017 1 95.19 503 GLN A O 1
ATOM 3928 N N . MET A 1 504 ? -5.329 6.91 6.43 1 95.42 504 MET A N 1
ATOM 3929 C CA . MET A 1 504 ? -6.579 7.191 5.73 1 95.42 504 MET A CA 1
ATOM 3930 C C . MET A 1 504 ? -7.245 5.899 5.268 1 95.42 504 MET A C 1
ATOM 3932 O O . MET A 1 504 ? -6.621 5.083 4.588 1 95.42 504 MET A O 1
ATOM 3936 N N . GLY A 1 505 ? -8.457 5.68 5.635 1 95.35 505 GLY A N 1
ATOM 3937 C CA . GLY A 1 505 ? -9.207 4.493 5.255 1 95.35 505 GLY A CA 1
ATOM 3938 C C . GLY A 1 505 ? -9.268 3.449 6.353 1 95.35 505 GLY A C 1
ATOM 3939 O O . GLY A 1 505 ? -10.004 2.466 6.243 1 95.35 505 GLY A O 1
ATOM 3940 N N . GLY A 1 506 ? -8.53 3.647 7.453 1 97.37 506 GLY A N 1
ATOM 3941 C CA . GLY A 1 506 ? -8.496 2.699 8.556 1 97.37 506 GLY A CA 1
ATOM 3942 C C . GLY A 1 506 ? -9.18 3.216 9.808 1 97.37 506 GLY A C 1
ATOM 3943 O O . GLY A 1 506 ? -9.074 2.608 10.875 1 97.37 506 GLY A O 1
ATOM 3944 N N . GLU A 1 507 ? -9.949 4.282 9.755 1 97.41 507 GLU A N 1
ATOM 3945 C CA . GLU A 1 507 ? -10.555 4.935 10.912 1 97.41 507 GLU A CA 1
ATOM 3946 C C . GLU A 1 507 ? -11.43 3.963 11.699 1 97.41 507 GLU A C 1
ATOM 3948 O O . GLU A 1 507 ? -12.283 3.283 11.124 1 97.41 507 GLU A O 1
ATOM 3953 N N . GLY A 1 508 ? -11.171 3.895 12.944 1 97.76 508 GLY A N 1
ATOM 3954 C CA . GLY A 1 508 ? -11.996 3.086 13.828 1 97.76 508 GLY A CA 1
ATOM 3955 C C . GLY A 1 508 ? -11.514 1.653 13.948 1 97.76 508 GLY A C 1
ATOM 3956 O O . GLY A 1 508 ? -11.862 0.954 14.902 1 97.76 508 GLY A O 1
ATOM 3957 N N . VAL A 1 509 ? -10.637 1.169 13.078 1 98.48 509 VAL A N 1
ATOM 3958 C CA . VAL A 1 509 ? -10.29 -0.247 13.017 1 98.48 509 VAL A CA 1
ATOM 3959 C C . VAL A 1 509 ? -9.299 -0.585 14.128 1 98.48 509 VAL A C 1
ATOM 3961 O O . VAL A 1 509 ? -9.177 -1.745 14.528 1 98.48 509 VAL A O 1
ATOM 3964 N N . THR A 1 510 ? -8.534 0.385 14.622 1 98.26 510 THR A N 1
ATOM 3965 C CA . THR A 1 510 ? -7.694 0.117 15.784 1 98.26 510 THR A CA 1
ATOM 3966 C C . THR A 1 510 ? -8.531 -0.407 16.947 1 98.26 510 THR A C 1
ATOM 3968 O O . THR A 1 510 ? -8.045 -1.191 17.765 1 98.26 510 THR A O 1
ATOM 3971 N N . TRP A 1 511 ? -9.828 -0.021 17.039 1 98.13 511 TRP A N 1
ATOM 3972 C CA . TRP A 1 511 ? -10.741 -0.49 18.077 1 98.13 511 TRP A CA 1
ATOM 3973 C C . TRP A 1 511 ? -10.984 -1.991 17.95 1 98.13 511 TRP A C 1
ATOM 3975 O O . TRP A 1 511 ? -11.138 -2.688 18.956 1 98.13 511 TRP A O 1
ATOM 3985 N N . VAL A 1 512 ? -10.998 -2.531 16.747 1 97.83 512 VAL A N 1
ATOM 3986 C CA . VAL A 1 512 ? -11.189 -3.958 16.514 1 97.83 512 VAL A CA 1
ATOM 3987 C C . VAL A 1 512 ? -10.117 -4.752 17.257 1 97.83 512 VAL A C 1
ATOM 3989 O O . VAL A 1 512 ? -10.393 -5.825 17.799 1 97.83 512 VAL A O 1
ATOM 3992 N N . GLY A 1 513 ? -8.891 -4.214 17.263 1 98 513 GLY A N 1
ATOM 3993 C CA . GLY A 1 513 ? -7.794 -4.855 17.97 1 98 513 GLY A CA 1
ATOM 3994 C C . GLY A 1 513 ? -7.827 -4.613 19.468 1 98 513 GLY A C 1
ATOM 3995 O O . GLY A 1 513 ? -7.317 -5.424 20.244 1 98 513 GLY A O 1
ATOM 3996 N N . GLN A 1 514 ? -8.453 -3.514 19.933 1 97.89 514 GLN A N 1
ATOM 3997 C CA . GLN A 1 514 ? -8.502 -3.139 21.342 1 97.89 514 GLN A CA 1
ATOM 3998 C C . GLN A 1 514 ? -9.66 -3.832 22.056 1 97.89 514 GLN A C 1
ATOM 4000 O O . GLN A 1 514 ? -9.515 -4.278 23.196 1 97.89 514 GLN A O 1
ATOM 4005 N N . ALA A 1 515 ? -10.77 -3.952 21.448 1 97.79 515 ALA A N 1
ATOM 4006 C CA . ALA A 1 515 ? -12.079 -4.253 22.022 1 97.79 515 ALA A CA 1
ATOM 4007 C C . ALA A 1 515 ? -12.03 -5.525 22.864 1 97.79 515 ALA A C 1
ATOM 4009 O O . ALA A 1 515 ? -12.574 -5.566 23.97 1 97.79 515 ALA A O 1
ATOM 4010 N N . PRO A 1 516 ? -11.344 -6.614 22.354 1 97.54 516 PRO A N 1
ATOM 4011 C CA . PRO A 1 516 ? -11.358 -7.839 23.157 1 97.54 516 PRO A CA 1
ATOM 4012 C C . PRO A 1 516 ? -10.549 -7.709 24.445 1 97.54 516 PRO A C 1
ATOM 4014 O O . PRO A 1 516 ? -10.682 -8.538 25.349 1 97.54 516 PRO A O 1
ATOM 4017 N N . PHE A 1 517 ? -9.748 -6.627 24.625 1 98.27 517 PHE A N 1
ATOM 4018 C CA . PHE A 1 517 ? -8.758 -6.616 25.696 1 98.27 517 PHE A CA 1
ATOM 4019 C C . PHE A 1 517 ? -8.939 -5.394 26.588 1 98.27 517 PHE A C 1
ATOM 4021 O O . PHE A 1 517 ? -8.042 -5.043 27.358 1 98.27 517 PHE A O 1
ATOM 4028 N N . THR A 1 518 ? -9.995 -4.647 26.467 1 97.52 518 THR A N 1
ATOM 4029 C CA . THR A 1 518 ? -10.283 -3.451 27.251 1 97.52 518 THR A CA 1
ATOM 4030 C C . THR A 1 518 ? -11.635 -3.574 27.948 1 97.52 518 THR A C 1
ATOM 4032 O O . THR A 1 518 ? -12.472 -4.389 27.552 1 97.52 518 THR A O 1
ATOM 4035 N N . LYS A 1 519 ? -11.817 -2.826 28.972 1 96.59 519 LYS A N 1
ATOM 4036 C CA . LYS A 1 519 ? -13.089 -2.776 29.686 1 96.59 519 LYS A CA 1
ATOM 4037 C C . LYS A 1 519 ? -14.038 -1.765 29.049 1 96.59 519 LYS A C 1
ATOM 4039 O O . LYS A 1 519 ? -15.242 -1.782 29.315 1 96.59 519 LYS A O 1
ATOM 4044 N N . ASP A 1 520 ? -13.491 -0.943 28.174 1 95.79 520 ASP A N 1
ATOM 4045 C CA . ASP A 1 520 ? -14.358 -0.022 27.446 1 95.79 520 ASP A CA 1
ATOM 4046 C C . ASP A 1 520 ? -15.339 -0.78 26.554 1 95.79 520 ASP A C 1
ATOM 4048 O O . ASP A 1 520 ? -14.96 -1.744 25.885 1 95.79 520 ASP A O 1
ATOM 4052 N N . LYS A 1 521 ? -16.472 -0.355 26.53 1 95.8 521 LYS A N 1
ATOM 4053 C CA . LYS A 1 521 ? -17.508 -1.117 25.839 1 95.8 521 LYS A CA 1
ATOM 4054 C C . LYS A 1 521 ? -17.749 -0.57 24.435 1 95.8 521 LYS A C 1
ATOM 4056 O O . LYS A 1 521 ? -18.335 -1.251 23.59 1 95.8 521 LYS A O 1
ATOM 4061 N N . HIS A 1 522 ? -17.327 0.742 24.277 1 97.38 522 HIS A N 1
ATOM 4062 C CA . HIS A 1 522 ? -17.716 1.409 23.04 1 97.38 522 HIS A CA 1
ATOM 4063 C C . HIS A 1 522 ? -16.782 2.572 22.723 1 97.38 522 HIS A C 1
ATOM 4065 O O . HIS A 1 522 ? -16.207 3.177 23.631 1 97.38 522 HIS A O 1
ATOM 4071 N N . VAL A 1 523 ? -16.632 2.877 21.436 1 97.84 523 VAL A N 1
ATOM 4072 C CA . VAL A 1 523 ? -15.928 4.088 21.029 1 97.84 523 VAL A CA 1
ATOM 4073 C C . VAL A 1 523 ? -16.663 4.747 19.863 1 97.84 523 VAL A C 1
ATOM 4075 O O . VAL A 1 523 ? -17.427 4.09 19.153 1 97.84 523 VAL A O 1
ATOM 4078 N N . PHE A 1 524 ? -16.477 6.057 19.687 1 98.33 524 PHE A N 1
ATOM 4079 C CA . PHE A 1 524 ? -16.916 6.779 18.498 1 98.33 524 PHE A CA 1
ATOM 4080 C C . PHE A 1 524 ? -15.764 6.954 17.515 1 98.33 524 PHE A C 1
ATOM 4082 O O . PHE A 1 524 ? -14.617 7.148 17.923 1 98.33 524 PHE A O 1
ATOM 4089 N N . ALA A 1 525 ? -16.026 6.812 16.272 1 98.12 525 ALA A N 1
ATOM 4090 C CA . ALA A 1 525 ? -15.018 7.042 15.24 1 98.12 525 ALA A CA 1
ATOM 4091 C C . ALA A 1 525 ? -15.45 8.156 14.29 1 98.12 525 ALA A C 1
ATOM 4093 O O . ALA A 1 525 ? -16.491 8.055 13.637 1 98.12 525 ALA A O 1
ATOM 4094 N N . ASN A 1 526 ? -14.67 9.237 14.222 1 97.92 526 ASN A N 1
ATOM 4095 C CA . ASN A 1 526 ? -14.941 10.309 13.27 1 97.92 526 ASN A CA 1
ATOM 4096 C C . ASN A 1 526 ? -14.476 9.94 11.864 1 97.92 526 ASN A C 1
ATOM 4098 O O . ASN A 1 526 ? -13.372 9.422 11.686 1 97.92 526 ASN A O 1
ATOM 4102 N N . LEU A 1 527 ? -15.315 10.139 10.872 1 97.66 527 LEU A N 1
ATOM 4103 C CA . LEU A 1 527 ? -15.038 9.825 9.475 1 97.66 527 LEU A CA 1
ATOM 4104 C C . LEU A 1 527 ? -15.616 10.893 8.553 1 97.66 527 LEU A C 1
ATOM 4106 O O . LEU A 1 527 ? -16.785 11.264 8.682 1 97.66 527 LEU A O 1
ATOM 4110 N N . GLY A 1 528 ? -14.85 11.433 7.691 1 96.31 528 GLY A N 1
ATOM 4111 C CA . GLY A 1 528 ? -15.341 12.409 6.732 1 96.31 528 GLY A CA 1
ATOM 4112 C C . GLY A 1 528 ? -15.949 11.776 5.494 1 96.31 528 GLY A C 1
ATOM 4113 O O . GLY A 1 528 ? -15.637 10.631 5.159 1 96.31 528 GLY A O 1
ATOM 4114 N N . ASP A 1 529 ? -16.774 12.531 4.766 1 95.17 529 ASP A N 1
ATOM 4115 C CA . ASP A 1 529 ? -17.402 12.041 3.543 1 95.17 529 ASP A CA 1
ATOM 4116 C C . ASP A 1 529 ? -16.356 11.735 2.473 1 95.17 529 ASP A C 1
ATOM 4118 O O . ASP A 1 529 ? -16.469 10.741 1.753 1 95.17 529 ASP A O 1
ATOM 4122 N N . GLY A 1 530 ? -15.331 12.604 2.36 1 94.7 530 GLY A N 1
ATOM 4123 C CA . GLY A 1 530 ? -14.262 12.336 1.411 1 94.7 530 GLY A CA 1
ATOM 4124 C C . GLY A 1 530 ? -13.526 11.039 1.692 1 94.7 530 GLY A C 1
ATOM 4125 O O . GLY A 1 530 ? -13.22 10.28 0.77 1 94.7 530 GLY A O 1
ATOM 4126 N N . THR A 1 531 ? -13.189 10.733 2.969 1 95.98 531 THR A N 1
ATOM 4127 C CA . THR A 1 531 ? -12.483 9.512 3.343 1 95.98 531 THR A CA 1
ATOM 4128 C C . THR A 1 531 ? -13.391 8.295 3.192 1 95.98 531 THR A C 1
ATOM 4130 O O . THR A 1 531 ? -12.929 7.211 2.83 1 95.98 531 THR A O 1
ATOM 4133 N N . TYR A 1 532 ? -14.692 8.49 3.523 1 96.41 532 TYR A N 1
ATOM 4134 C CA . TYR A 1 532 ? -15.646 7.413 3.281 1 96.41 532 TYR A CA 1
ATOM 4135 C C . TYR A 1 532 ? -15.594 6.954 1.829 1 96.41 532 TYR A C 1
ATOM 4137 O O . TYR A 1 532 ? -15.546 5.753 1.552 1 96.41 532 TYR A O 1
ATOM 4145 N N . PHE A 1 533 ? -15.65 7.991 0.858 1 96.13 533 PHE A N 1
ATOM 4146 C CA . PHE A 1 533 ? -15.629 7.704 -0.571 1 96.13 533 PHE A CA 1
ATOM 4147 C C . PHE A 1 533 ? -14.298 7.086 -0.98 1 96.13 533 PHE A C 1
ATOM 4149 O O . PHE A 1 533 ? -14.255 6.201 -1.837 1 96.13 533 PHE A O 1
ATOM 4156 N N . HIS A 1 534 ? -13.243 7.571 -0.369 1 95.64 534 HIS A N 1
ATOM 4157 C CA . HIS A 1 534 ? -11.889 7.1 -0.639 1 95.64 534 HIS A CA 1
ATOM 4158 C C . HIS A 1 534 ? -11.751 5.614 -0.326 1 95.64 534 HIS A C 1
ATOM 4160 O O . HIS A 1 534 ? -11.349 4.829 -1.188 1 95.64 534 HIS A O 1
ATOM 4166 N N . SER A 1 535 ? -12.069 5.146 0.935 1 95.98 535 SER A N 1
ATOM 4167 C CA . SER A 1 535 ? -11.927 3.743 1.308 1 95.98 535 SER A CA 1
ATOM 4168 C C . SER A 1 535 ? -12.49 3.481 2.701 1 95.98 535 SER A C 1
ATOM 4170 O O . SER A 1 535 ? -12.4 2.363 3.213 1 95.98 535 SER A O 1
ATOM 4172 N N . GLY A 1 536 ? -13.011 4.493 3.354 1 97.12 536 GLY A N 1
ATOM 4173 C CA . GLY A 1 536 ? -13.508 4.361 4.714 1 97.12 536 GLY A CA 1
ATOM 4174 C C . GLY A 1 536 ? -14.616 3.334 4.848 1 97.12 536 GLY A C 1
ATOM 4175 O O . GLY A 1 536 ? -14.835 2.787 5.931 1 97.12 536 GLY A O 1
ATOM 4176 N N . LEU A 1 537 ? -15.324 3.091 3.765 1 96.93 537 LEU A N 1
ATOM 4177 C CA . LEU A 1 537 ? -16.371 2.075 3.763 1 96.93 537 LEU A CA 1
ATOM 4178 C C . LEU A 1 537 ? -15.811 0.716 4.171 1 96.93 537 LEU A C 1
ATOM 4180 O O . LEU A 1 537 ? -16.489 -0.064 4.842 1 96.93 537 LEU A O 1
ATOM 4184 N N . LEU A 1 538 ? -14.583 0.404 3.791 1 96.97 538 LEU A N 1
ATOM 4185 C CA . LEU A 1 538 ? -13.98 -0.883 4.117 1 96.97 538 LEU A CA 1
ATOM 4186 C C . LEU A 1 538 ? -13.683 -0.981 5.61 1 96.97 538 LEU A C 1
ATOM 4188 O O . LEU A 1 538 ? -13.704 -2.074 6.181 1 96.97 538 LEU A O 1
ATOM 4192 N N . ALA A 1 539 ? -13.341 0.185 6.212 1 98.01 539 ALA A N 1
ATOM 4193 C CA . ALA A 1 539 ? -13.152 0.193 7.66 1 98.01 539 ALA A CA 1
ATOM 4194 C C . ALA A 1 539 ? -14.446 -0.169 8.384 1 98.01 539 ALA A C 1
ATOM 4196 O O . ALA A 1 539 ? -14.427 -0.91 9.37 1 98.01 539 ALA A O 1
ATOM 4197 N N . ILE A 1 540 ? -15.523 0.374 7.937 1 97.57 540 ILE A N 1
ATOM 4198 C CA . ILE A 1 540 ? -16.827 0.055 8.509 1 97.57 540 ILE A CA 1
ATOM 4199 C C . ILE A 1 540 ? -17.136 -1.425 8.298 1 97.57 540 ILE A C 1
ATOM 4201 O O . ILE A 1 540 ? -17.611 -2.103 9.212 1 97.57 540 ILE A O 1
ATOM 4205 N N . ARG A 1 541 ? -16.895 -1.944 7.09 1 96.11 541 ARG A N 1
ATOM 4206 C CA . ARG A 1 541 ? -17.073 -3.362 6.798 1 96.11 541 ARG A CA 1
ATOM 4207 C C . ARG A 1 541 ? -16.274 -4.226 7.769 1 96.11 541 ARG A C 1
ATOM 4209 O O . ARG A 1 541 ? -16.768 -5.247 8.25 1 96.11 541 ARG A O 1
ATOM 4216 N N . GLN A 1 542 ? -14.975 -3.87 8.013 1 97.13 542 GLN A N 1
ATOM 4217 C CA . GLN A 1 542 ? -14.13 -4.597 8.954 1 97.13 542 GLN A CA 1
ATOM 4218 C C . GLN A 1 542 ? -14.737 -4.596 10.353 1 97.13 542 GLN A C 1
ATOM 4220 O O . GLN A 1 542 ? -14.708 -5.613 11.049 1 97.13 542 GLN A O 1
ATOM 4225 N N . SER A 1 543 ? -15.235 -3.465 10.791 1 97.43 543 SER A N 1
ATOM 4226 C CA . SER A 1 543 ? -15.838 -3.35 12.115 1 97.43 543 SER A CA 1
ATOM 4227 C C . SER A 1 543 ? -17.08 -4.226 12.234 1 97.43 543 SER A C 1
ATOM 4229 O O . SER A 1 543 ? -17.305 -4.856 13.27 1 97.43 543 SER A O 1
ATOM 4231 N N . ILE A 1 544 ? -17.894 -4.239 11.193 1 95.46 544 ILE A N 1
ATOM 4232 C CA . ILE A 1 544 ? -19.087 -5.078 11.178 1 95.46 544 ILE A CA 1
ATOM 4233 C C . ILE A 1 544 ? -18.682 -6.55 11.211 1 95.46 544 ILE A C 1
ATOM 4235 O O . ILE A 1 544 ? -19.233 -7.335 11.988 1 95.46 544 ILE A O 1
ATOM 4239 N N . ALA A 1 545 ? -17.717 -6.955 10.377 1 94.14 545 ALA A N 1
ATOM 4240 C CA . ALA A 1 545 ? -17.265 -8.34 10.279 1 94.14 545 ALA A CA 1
ATOM 4241 C C . ALA A 1 545 ? -16.709 -8.832 11.613 1 94.14 545 ALA A C 1
ATOM 4243 O O . ALA A 1 545 ? -16.838 -10.011 11.949 1 94.14 545 ALA A O 1
ATOM 4244 N N . SER A 1 546 ? -16.1 -7.951 12.389 1 95.03 546 SER A N 1
ATOM 4245 C CA . SER A 1 546 ? -15.474 -8.327 13.652 1 95.03 546 SER A CA 1
ATOM 4246 C C . SER A 1 546 ? -16.487 -8.328 14.792 1 95.03 546 SER A C 1
ATOM 4248 O O . SER A 1 546 ? -16.186 -8.787 15.896 1 95.03 546 SER A O 1
ATOM 4250 N N . GLY A 1 547 ? -17.704 -7.684 14.55 1 93.13 547 GLY A N 1
ATOM 4251 C CA . GLY A 1 547 ? -18.702 -7.58 15.602 1 93.13 547 GLY A CA 1
ATOM 4252 C C . GLY A 1 547 ? -18.372 -6.517 16.633 1 93.13 547 GLY A C 1
ATOM 4253 O O . GLY A 1 547 ? -18.913 -6.531 17.741 1 93.13 547 GLY A O 1
ATOM 4254 N N . ALA A 1 548 ? -17.563 -5.552 16.31 1 95.44 548 ALA A N 1
ATOM 4255 C CA . ALA A 1 548 ? -17.114 -4.523 17.244 1 95.44 548 ALA A CA 1
ATOM 4256 C C . ALA A 1 548 ? -18.25 -3.564 17.591 1 95.44 548 ALA A C 1
ATOM 4258 O O . ALA A 1 548 ? -19.06 -3.214 16.729 1 95.44 548 ALA A O 1
ATOM 4259 N N . ASN A 1 549 ? -18.31 -3.14 18.879 1 97.7 549 ASN A N 1
ATOM 4260 C CA . ASN A 1 549 ? -19.226 -2.093 19.318 1 97.7 549 ASN A CA 1
ATOM 4261 C C . ASN A 1 549 ? -18.654 -0.703 19.058 1 97.7 549 ASN A C 1
ATOM 4263 O O . ASN A 1 549 ? -17.907 -0.17 19.881 1 97.7 549 ASN A O 1
ATOM 4267 N N . ILE A 1 550 ? -19.02 -0.133 17.977 1 98.34 550 ILE A N 1
ATOM 4268 C CA . ILE A 1 550 ? -18.447 1.131 17.528 1 98.34 550 ILE A CA 1
ATOM 4269 C C . ILE A 1 550 ? -19.51 1.948 16.797 1 98.34 550 ILE A C 1
ATOM 4271 O O . ILE A 1 550 ? -20.407 1.387 16.164 1 98.34 550 ILE A O 1
ATOM 4275 N N . THR A 1 551 ? -19.483 3.234 16.921 1 98.68 551 THR A N 1
ATOM 4276 C CA . THR A 1 551 ? -20.343 4.131 16.156 1 98.68 551 THR A CA 1
ATOM 4277 C C . THR A 1 551 ? -19.513 5.025 15.24 1 98.68 551 THR A C 1
ATOM 4279 O O . THR A 1 551 ? -18.676 5.799 15.711 1 98.68 551 THR A O 1
ATOM 4282 N N . TYR A 1 552 ? -19.757 4.893 14.004 1 98.58 552 TYR A N 1
ATOM 4283 C CA . TYR A 1 552 ? -19.125 5.799 13.051 1 98.58 552 TYR A CA 1
ATOM 4284 C C . TYR A 1 552 ? -19.939 7.078 12.893 1 98.58 552 TYR A C 1
ATOM 4286 O O . TYR A 1 552 ? -21.15 7.026 12.667 1 98.58 552 TYR A O 1
ATOM 4294 N N . LYS A 1 553 ? -19.32 8.198 13.062 1 98.19 553 LYS A N 1
ATOM 4295 C CA . LYS A 1 553 ? -19.906 9.502 12.764 1 98.19 553 LYS A CA 1
ATOM 4296 C C . LYS A 1 553 ? -19.381 10.052 11.441 1 98.19 553 LYS A C 1
ATOM 4298 O O . LYS A 1 553 ? -18.325 10.686 11.402 1 98.19 553 LYS A O 1
ATOM 4303 N N . ILE A 1 554 ? -20.176 9.906 10.423 1 98.04 554 ILE A N 1
ATOM 4304 C CA . ILE A 1 554 ? -19.783 10.343 9.088 1 98.04 554 ILE A CA 1
ATOM 4305 C C . ILE A 1 554 ? -20.226 11.788 8.867 1 98.04 554 ILE A C 1
ATOM 4307 O O . ILE A 1 554 ? -21.418 12.061 8.712 1 98.04 554 ILE A O 1
ATOM 4311 N N . LEU A 1 555 ? -19.318 12.662 8.884 1 97.79 555 LEU A N 1
ATOM 4312 C CA . LEU A 1 555 ? -19.649 14.055 8.605 1 97.79 555 LEU A CA 1
ATOM 4313 C C . LEU A 1 555 ? -19.724 14.306 7.103 1 97.79 555 LEU A C 1
ATOM 4315 O O . LEU A 1 555 ? -18.708 14.241 6.407 1 97.79 555 LEU A O 1
ATOM 4319 N N . TYR A 1 556 ? -20.859 14.512 6.607 1 96.54 556 TYR A N 1
ATOM 4320 C CA . TYR A 1 556 ? -21.079 14.881 5.213 1 96.54 556 TYR A CA 1
ATOM 4321 C C . TYR A 1 556 ? -21.132 16.396 5.051 1 96.54 556 TYR A C 1
ATOM 4323 O O . TYR A 1 556 ? -22.176 17.014 5.269 1 96.54 556 TYR A O 1
ATOM 4331 N N . ASN A 1 557 ? -20.053 16.982 4.651 1 94.25 557 ASN A N 1
ATOM 4332 C CA . ASN A 1 557 ? -20.018 18.426 4.446 1 94.25 557 ASN A CA 1
ATOM 4333 C C . ASN A 1 557 ? -19.951 18.78 2.963 1 94.25 557 ASN A C 1
ATOM 4335 O O . ASN A 1 557 ? -19.733 19.939 2.606 1 94.25 557 ASN A O 1
ATOM 4339 N N . ASP A 1 558 ? -19.99 17.692 2.083 1 90.55 558 ASP A N 1
ATOM 4340 C CA . ASP A 1 558 ? -20.147 17.729 0.632 1 90.55 558 ASP A CA 1
ATOM 4341 C C . ASP A 1 558 ? -18.898 18.295 -0.04 1 90.55 558 ASP A C 1
ATOM 4343 O O . ASP A 1 558 ? -18.98 18.875 -1.125 1 90.55 558 ASP A O 1
ATOM 4347 N N . ALA A 1 559 ? -17.775 18.323 0.664 1 91.18 559 ALA A N 1
ATOM 4348 C CA . ALA A 1 559 ? -16.507 18.801 0.121 1 91.18 559 ALA A CA 1
ATOM 4349 C C . ALA A 1 559 ? -15.327 18.072 0.758 1 91.18 559 ALA A C 1
ATOM 4351 O O . ALA A 1 559 ? -15.365 17.734 1.944 1 91.18 559 ALA A O 1
ATOM 4352 N N . VAL A 1 560 ? -14.337 17.811 -0.028 1 90.55 560 VAL A N 1
ATOM 4353 C CA . VAL A 1 560 ? -13.055 17.441 0.561 1 90.55 560 VAL A CA 1
ATOM 4354 C C . VAL A 1 560 ? -12.337 18.691 1.064 1 90.55 560 VAL A C 1
ATOM 4356 O O . VAL A 1 560 ? -11.507 19.265 0.355 1 90.55 560 VAL A O 1
ATOM 4359 N N . ALA A 1 561 ? -12.503 19.06 2.195 1 85.78 561 ALA A N 1
ATOM 4360 C CA . ALA A 1 561 ? -12.342 20.412 2.722 1 85.78 561 ALA A CA 1
ATOM 4361 C C . ALA A 1 561 ? -10.868 20.75 2.925 1 85.78 561 ALA A C 1
ATOM 4363 O O . ALA A 1 561 ? -10.412 21.827 2.534 1 85.78 561 ALA A O 1
ATOM 4364 N N . MET A 1 562 ? -10.09 19.845 3.463 1 83.53 562 MET A N 1
ATOM 4365 C CA . MET A 1 562 ? -8.724 20.15 3.877 1 83.53 562 MET A CA 1
ATOM 4366 C C . MET A 1 562 ? -7.825 20.373 2.666 1 83.53 562 MET A C 1
ATOM 4368 O O . MET A 1 562 ? -6.796 21.044 2.766 1 83.53 562 MET A O 1
ATOM 4372 N N . THR A 1 563 ? -8.233 19.819 1.58 1 81.1 563 THR A N 1
ATOM 4373 C CA . THR A 1 563 ? -7.374 19.918 0.406 1 81.1 563 THR A CA 1
ATOM 4374 C C . THR A 1 563 ? -7.862 21.021 -0.529 1 81.1 563 THR A C 1
ATOM 4376 O O . THR A 1 563 ? -7.393 21.132 -1.664 1 81.1 563 THR A O 1
ATOM 4379 N N . GLY A 1 564 ? -8.821 21.801 -0.17 1 78.98 564 GLY A N 1
ATOM 4380 C CA . GLY A 1 564 ? -9.188 22.953 -0.978 1 78.98 564 GLY A CA 1
ATOM 4381 C C . GLY A 1 564 ? -10.667 23.002 -1.31 1 78.98 564 GLY A C 1
ATOM 4382 O O . GLY A 1 564 ? -11.118 23.896 -2.029 1 78.98 564 GLY A O 1
ATOM 4383 N N . GLY A 1 565 ? -11.44 22.032 -0.783 1 85.03 565 GLY A N 1
ATOM 4384 C CA . GLY A 1 565 ? -12.886 22.095 -0.931 1 85.03 565 GLY A CA 1
ATOM 4385 C C . GLY A 1 565 ? -13.38 21.486 -2.23 1 85.03 565 GLY A C 1
ATOM 4386 O O . GLY A 1 565 ? -14.313 22.002 -2.848 1 85.03 565 GLY A O 1
ATOM 4387 N N . GLN A 1 566 ? -12.703 20.466 -2.69 1 87.09 566 GLN A N 1
ATOM 4388 C CA . GLN A 1 566 ? -13.137 19.764 -3.893 1 87.09 566 GLN A CA 1
ATOM 4389 C C . GLN A 1 566 ? -14.455 19.031 -3.658 1 87.09 566 GLN A C 1
ATOM 4391 O O . GLN A 1 566 ? -14.767 18.652 -2.527 1 87.09 566 GLN A O 1
ATOM 4396 N N . GLN A 1 567 ? -15.142 18.841 -4.662 1 84.87 567 GLN A N 1
ATOM 4397 C CA . GLN A 1 567 ? -16.394 18.097 -4.569 1 84.87 567 GLN A CA 1
ATOM 4398 C C . GLN A 1 567 ? -16.14 16.639 -4.198 1 84.87 567 GLN A C 1
ATOM 4400 O O . GLN A 1 567 ? -15.191 16.024 -4.688 1 84.87 567 GLN A O 1
ATOM 4405 N N . VAL A 1 568 ? -17.039 16.102 -3.373 1 87.65 568 VAL A N 1
ATOM 4406 C CA . VAL A 1 568 ? -16.903 14.711 -2.955 1 87.65 568 VAL A CA 1
ATOM 4407 C C . VAL A 1 568 ? -17.462 13.789 -4.037 1 87.65 568 VAL A C 1
ATOM 4409 O O . VAL A 1 568 ? -18.502 14.08 -4.633 1 87.65 568 VAL A O 1
ATOM 4412 N N . GLY A 1 569 ? -16.853 12.621 -4.3 1 76.62 569 GLY A N 1
ATOM 4413 C CA . GLY A 1 569 ? -17.351 11.566 -5.168 1 76.62 569 GLY A CA 1
ATOM 4414 C C . GLY A 1 569 ? -16.692 11.557 -6.534 1 76.62 569 GLY A C 1
ATOM 4415 O O . GLY A 1 569 ? -16.799 10.577 -7.274 1 76.62 569 GLY A O 1
ATOM 4416 N N . GLU A 1 570 ? -15.851 12.455 -6.802 1 68.08 570 GLU A N 1
ATOM 4417 C CA . GLU A 1 570 ? -15.124 12.554 -8.064 1 68.08 570 GLU A CA 1
ATOM 4418 C C . GLU A 1 570 ? -16.045 12.302 -9.253 1 68.08 570 GLU A C 1
ATOM 4420 O O . GLU A 1 570 ? -15.648 11.661 -10.229 1 68.08 570 GLU A O 1
ATOM 4425 N N . ARG A 1 571 ? -17.347 12.499 -9.055 1 69.65 571 ARG A N 1
ATOM 4426 C CA . ARG A 1 571 ? -18.334 12.353 -10.12 1 69.65 571 ARG A CA 1
ATOM 4427 C C . ARG A 1 571 ? -19.243 13.575 -10.196 1 69.65 571 ARG A C 1
ATOM 4429 O O . ARG A 1 571 ? -19.381 14.314 -9.219 1 69.65 571 ARG A O 1
ATOM 4436 N N . PRO A 1 572 ? -19.679 13.773 -11.33 1 64.83 572 PRO A N 1
ATOM 4437 C CA . PRO A 1 572 ? -20.475 14.989 -11.513 1 64.83 572 PRO A CA 1
ATOM 4438 C C . PRO A 1 572 ? -21.657 15.071 -10.55 1 64.83 572 PRO A C 1
ATOM 4440 O O . PRO A 1 572 ? -22.003 16.158 -10.081 1 64.83 572 PRO A O 1
ATOM 4443 N N . GLU A 1 573 ? -22.183 13.846 -10.216 1 67.3 573 GLU A N 1
ATOM 4444 C CA . GLU A 1 573 ? -23.35 13.868 -9.34 1 67.3 573 GLU A CA 1
ATOM 4445 C C . GLU A 1 573 ? -22.938 13.855 -7.871 1 67.3 573 GLU A C 1
ATOM 4447 O O . GLU A 1 573 ? -23.78 14.009 -6.983 1 67.3 573 GLU A O 1
ATOM 4452 N N . GLY A 1 574 ? -21.693 13.775 -7.674 1 76.32 574 GLY A N 1
ATOM 4453 C CA . GLY A 1 574 ? -21.203 13.67 -6.309 1 76.32 574 GLY A CA 1
ATOM 4454 C C . GLY A 1 574 ? -21.598 12.371 -5.632 1 76.32 574 GLY A C 1
ATOM 4455 O O . GLY A 1 574 ? -21.877 11.375 -6.302 1 76.32 574 GLY A O 1
ATOM 4456 N N . HIS A 1 575 ? -21.409 12.246 -4.36 1 87.06 575 HIS A N 1
ATOM 4457 C CA . HIS A 1 575 ? -21.801 11.137 -3.497 1 87.06 575 HIS A CA 1
ATOM 4458 C C . HIS A 1 575 ? -22.75 11.603 -2.398 1 87.06 575 HIS A C 1
ATOM 4460 O O . HIS A 1 575 ? -22.315 12.193 -1.406 1 87.06 575 HIS A O 1
ATOM 4466 N N . SER A 1 576 ? -23.972 11.324 -2.478 1 89.43 576 SER A N 1
ATOM 4467 C CA . SER A 1 576 ? -25.011 11.932 -1.653 1 89.43 576 SER A CA 1
ATOM 4468 C C . SER A 1 576 ? -25.158 11.203 -0.322 1 89.43 576 SER A C 1
ATOM 4470 O O . SER A 1 576 ? -24.643 10.096 -0.154 1 89.43 576 SER A O 1
ATOM 4472 N N . VAL A 1 577 ? -25.874 11.802 0.609 1 93.17 577 VAL A N 1
ATOM 4473 C CA . VAL A 1 577 ? -26.197 11.209 1.903 1 93.17 577 VAL A CA 1
ATOM 4474 C C . VAL A 1 577 ? -27.023 9.941 1.7 1 93.17 577 VAL A C 1
ATOM 4476 O O . VAL A 1 577 ? -26.822 8.943 2.396 1 93.17 577 VAL A O 1
ATOM 4479 N N . ALA A 1 578 ? -27.976 9.986 0.755 1 90.23 578 ALA A N 1
ATOM 4480 C CA . ALA A 1 578 ? -28.822 8.832 0.463 1 90.23 578 ALA A CA 1
ATOM 4481 C C . ALA A 1 578 ? -27.984 7.638 0.014 1 90.23 578 ALA A C 1
ATOM 4483 O O . ALA A 1 578 ? -28.232 6.505 0.434 1 90.23 578 ALA A O 1
ATOM 4484 N N . GLN A 1 579 ? -27.082 7.85 -0.894 1 90.69 579 GLN A N 1
ATOM 4485 C CA . GLN A 1 579 ? -26.21 6.78 -1.365 1 90.69 579 GLN A CA 1
ATOM 4486 C C . GLN A 1 579 ? -25.428 6.16 -0.211 1 90.69 579 GLN A C 1
ATOM 4488 O O . GLN A 1 579 ? -25.286 4.938 -0.135 1 90.69 579 GLN A O 1
ATOM 4493 N N . ILE A 1 580 ? -24.85 7.026 0.676 1 94.86 580 ILE A N 1
ATOM 4494 C CA . ILE A 1 580 ? -24.106 6.546 1.835 1 94.86 580 ILE A CA 1
ATOM 4495 C C . ILE A 1 580 ? -25.021 5.706 2.724 1 94.86 580 ILE A C 1
ATOM 4497 O O . ILE A 1 580 ? -24.636 4.625 3.176 1 94.86 580 ILE A O 1
ATOM 4501 N N . ALA A 1 581 ? -26.246 6.187 2.948 1 94.07 581 ALA A N 1
ATOM 4502 C CA . ALA A 1 581 ? -27.195 5.493 3.814 1 94.07 581 ALA A CA 1
ATOM 4503 C C . ALA A 1 581 ? -27.551 4.121 3.249 1 94.07 581 ALA A C 1
ATOM 4505 O O . ALA A 1 581 ? -27.605 3.134 3.987 1 94.07 581 ALA A O 1
ATOM 4506 N N . HIS A 1 582 ? -27.874 4.058 1.962 1 91.55 582 HIS A N 1
ATOM 4507 C CA . HIS A 1 582 ? -28.197 2.784 1.329 1 91.55 582 HIS A CA 1
ATOM 4508 C C . HIS A 1 582 ? -27.025 1.812 1.417 1 91.55 582 HIS A C 1
ATOM 4510 O O . HIS A 1 582 ? -27.22 0.618 1.654 1 91.55 582 HIS A O 1
ATOM 4516 N N . SER A 1 583 ? -25.868 2.314 1.183 1 93.22 583 SER A N 1
ATOM 4517 C CA . SER A 1 583 ? -24.672 1.481 1.254 1 93.22 583 SER A CA 1
ATOM 4518 C C . SER A 1 583 ? -24.466 0.93 2.661 1 93.22 583 SER A C 1
ATOM 4520 O O . SER A 1 583 ? -24.151 -0.25 2.831 1 93.22 583 SER A O 1
ATOM 4522 N N . LEU A 1 584 ? -24.566 1.786 3.65 1 95.21 584 LEU A N 1
ATOM 4523 C CA . LEU A 1 584 ? -24.352 1.371 5.032 1 95.21 584 LEU A CA 1
ATOM 4524 C C . LEU A 1 584 ? -25.392 0.339 5.457 1 95.21 584 LEU A C 1
ATOM 4526 O O . LEU A 1 584 ? -25.072 -0.612 6.174 1 95.21 584 LEU A O 1
ATOM 4530 N N . ARG A 1 585 ? -26.583 0.565 5.042 1 90.74 585 ARG A N 1
ATOM 4531 C CA . ARG A 1 585 ? -27.626 -0.419 5.316 1 90.74 585 ARG A CA 1
ATOM 4532 C C . ARG A 1 585 ? -27.282 -1.769 4.696 1 90.74 585 ARG A C 1
ATOM 4534 O O . ARG A 1 585 ? -27.45 -2.811 5.333 1 90.74 585 ARG A O 1
ATOM 4541 N N . ALA A 1 586 ? -26.845 -1.712 3.474 1 90.17 586 ALA A N 1
ATOM 4542 C CA . ALA A 1 586 ? -26.476 -2.936 2.767 1 90.17 586 ALA A CA 1
ATOM 4543 C C . ALA A 1 586 ? -25.333 -3.656 3.477 1 90.17 586 ALA A C 1
ATOM 4545 O O . ALA A 1 586 ? -25.263 -4.887 3.462 1 90.17 586 ALA A O 1
ATOM 4546 N N . GLU A 1 587 ? -24.437 -2.947 4.084 1 91.37 587 GLU A N 1
ATOM 4547 C CA . GLU A 1 587 ? -23.298 -3.525 4.791 1 91.37 587 GLU A CA 1
ATOM 4548 C C . GLU A 1 587 ? -23.74 -4.212 6.08 1 91.37 587 GLU A C 1
ATOM 4550 O O . GLU A 1 587 ? -23.052 -5.104 6.581 1 91.37 587 GLU A O 1
ATOM 4555 N N . GLY A 1 588 ? -24.835 -3.704 6.695 1 88.58 588 GLY A N 1
ATOM 4556 C CA . GLY A 1 588 ? -25.35 -4.371 7.881 1 88.58 588 GLY A CA 1
ATOM 4557 C C . GLY A 1 588 ? -25.168 -3.558 9.148 1 88.58 588 GLY A C 1
ATOM 4558 O O . GLY A 1 588 ? -25.127 -4.114 10.248 1 88.58 588 GLY A O 1
ATOM 4559 N N . VAL A 1 589 ? -25.057 -2.222 9.027 1 93.3 589 VAL A N 1
ATOM 4560 C CA . VAL A 1 589 ? -25.044 -1.375 10.215 1 93.3 589 VAL A CA 1
ATOM 4561 C C . VAL A 1 589 ? -26.319 -1.601 11.025 1 93.3 589 VAL A C 1
ATOM 4563 O O . VAL A 1 589 ? -27.418 -1.642 10.467 1 93.3 589 VAL A O 1
ATOM 4566 N N . VAL A 1 590 ? -26.159 -1.717 12.35 1 92.39 590 VAL A N 1
ATOM 4567 C CA . VAL A 1 590 ? -27.264 -2.13 13.209 1 92.39 590 VAL A CA 1
ATOM 4568 C C . VAL A 1 590 ? -28.28 -0.996 13.325 1 92.39 590 VAL A C 1
ATOM 4570 O O . VAL A 1 590 ? -29.489 -1.238 13.35 1 92.39 590 VAL A O 1
ATOM 4573 N N . ARG A 1 591 ? -27.808 0.232 13.47 1 95.04 591 ARG A N 1
ATOM 4574 C CA . ARG A 1 591 ? -28.634 1.43 13.576 1 95.04 591 ARG A CA 1
ATOM 4575 C C . ARG A 1 591 ? -27.998 2.601 12.833 1 95.04 591 ARG A C 1
ATOM 4577 O O . ARG A 1 591 ? -26.78 2.785 12.88 1 95.04 591 ARG A O 1
ATOM 4584 N N . LEU A 1 592 ? -28.834 3.266 12.062 1 96.42 592 LEU A N 1
ATOM 4585 C CA . LEU A 1 592 ? -28.385 4.373 11.224 1 96.42 592 LEU A CA 1
ATOM 4586 C C . LEU A 1 592 ? -29.37 5.535 11.285 1 96.42 592 LEU A C 1
ATOM 4588 O O . LEU A 1 592 ? -30.581 5.334 11.164 1 96.42 592 LEU A O 1
ATOM 4592 N N . VAL A 1 593 ? -28.872 6.758 11.554 1 96.63 593 VAL A N 1
ATOM 4593 C CA . VAL A 1 593 ? -29.717 7.947 11.555 1 96.63 593 VAL A CA 1
ATOM 4594 C C . VAL A 1 593 ? -29 9.091 10.842 1 96.63 593 VAL A C 1
ATOM 4596 O O . VAL A 1 593 ? -27.797 9.013 10.582 1 96.63 593 VAL A O 1
ATOM 4599 N N . VAL A 1 594 ? -29.704 10.105 10.402 1 96.4 594 VAL A N 1
ATOM 4600 C CA . VAL A 1 594 ? -29.154 11.333 9.838 1 96.4 594 VAL A CA 1
ATOM 4601 C C . VAL A 1 594 ? -29.392 12.495 10.799 1 96.4 594 VAL A C 1
ATOM 4603 O O . VAL A 1 594 ? -30.482 12.632 11.361 1 96.4 594 VAL A O 1
ATOM 4606 N N . VAL A 1 595 ? -28.408 13.202 11.125 1 97.02 595 VAL A N 1
ATOM 4607 C CA . VAL A 1 595 ? -28.479 14.431 11.908 1 97.02 595 VAL A CA 1
ATOM 4608 C C . VAL A 1 595 ? -28.1 15.624 11.033 1 97.02 595 VAL A C 1
ATOM 4610 O O . VAL A 1 595 ? -27.144 15.555 10.257 1 97.02 595 VAL A O 1
ATOM 4613 N N . THR A 1 596 ? -28.872 16.699 11.109 1 95.14 596 THR A N 1
ATOM 4614 C CA . THR A 1 596 ? -28.632 17.843 10.238 1 95.14 596 THR A CA 1
ATOM 4615 C C . THR A 1 596 ? -29.152 19.128 10.877 1 95.14 596 THR A C 1
ATOM 4617 O O . THR A 1 596 ? -29.918 19.082 11.841 1 95.14 596 THR A O 1
ATOM 4620 N N . ASP A 1 597 ? -28.67 20.235 10.422 1 91.47 597 ASP A N 1
ATOM 4621 C CA . ASP A 1 597 ? -29.208 21.528 10.833 1 91.47 597 ASP A CA 1
ATOM 4622 C C . ASP A 1 597 ? -30.464 21.879 10.038 1 91.47 597 ASP A C 1
ATOM 4624 O O . ASP A 1 597 ? -31.185 22.816 10.387 1 91.47 597 ASP A O 1
ATOM 4628 N N . GLU A 1 598 ? -30.759 21.019 9.015 1 91.19 598 GLU A N 1
ATOM 4629 C CA . GLU A 1 598 ? -31.928 21.238 8.168 1 91.19 598 GLU A CA 1
ATOM 4630 C C . GLU A 1 598 ? -32.714 19.945 7.967 1 91.19 598 GLU A C 1
ATOM 4632 O O . GLU A 1 598 ? -32.814 19.441 6.847 1 91.19 598 GLU A O 1
ATOM 4637 N N . PRO A 1 599 ? -33.401 19.437 8.901 1 92.32 599 PRO A N 1
ATOM 4638 C CA . PRO A 1 599 ? -34.125 18.172 8.751 1 92.32 599 PRO A CA 1
ATOM 4639 C C . PRO A 1 599 ? -35.182 18.224 7.651 1 92.32 599 PRO A C 1
ATOM 4641 O O . PRO A 1 599 ? -35.488 17.2 7.034 1 92.32 599 PRO A O 1
ATOM 4644 N N . GLU A 1 600 ? -35.733 19.438 7.379 1 86.65 600 GLU A N 1
ATOM 4645 C CA . GLU A 1 600 ? -36.823 19.609 6.423 1 86.65 600 GLU A CA 1
ATOM 4646 C C . GLU A 1 600 ? -36.394 19.198 5.017 1 86.65 600 GLU A C 1
ATOM 4648 O O . GLU A 1 600 ? -37.23 18.827 4.191 1 86.65 600 GLU A O 1
ATOM 4653 N N . LYS A 1 601 ? -35.116 19.291 4.787 1 85.16 601 LYS A N 1
ATOM 4654 C CA . LYS A 1 601 ? -34.644 18.965 3.444 1 85.16 601 LYS A CA 1
ATOM 4655 C C . LYS A 1 601 ? -34.887 17.495 3.118 1 85.16 601 LYS A C 1
ATOM 4657 O O . LYS A 1 601 ? -34.907 17.108 1.947 1 85.16 601 LYS A O 1
ATOM 4662 N N . TYR A 1 602 ? -35.093 16.638 4.094 1 85.9 602 TYR A N 1
ATOM 4663 C CA . TYR A 1 602 ? -35.326 15.215 3.874 1 85.9 602 TYR A CA 1
ATOM 4664 C C . TYR A 1 602 ? -36.815 14.892 3.926 1 85.9 602 TYR A C 1
ATOM 4666 O O . TYR A 1 602 ? -37.216 13.748 3.7 1 85.9 602 TYR A O 1
ATOM 4674 N N . HIS A 1 603 ? -37.591 15.953 4.377 1 69.6 603 HIS A N 1
ATOM 4675 C CA . HIS A 1 603 ? -39.036 15.761 4.404 1 69.6 603 HIS A CA 1
ATOM 4676 C C . HIS A 1 603 ? -39.646 15.975 3.023 1 69.6 603 HIS A C 1
ATOM 4678 O O . HIS A 1 603 ? -39.605 17.085 2.487 1 69.6 603 HIS A O 1
ATOM 4684 N N . GLY A 1 604 ? -40.042 15.102 2.253 1 54.48 604 GLY A N 1
ATOM 4685 C CA . GLY A 1 604 ? -40.806 15.18 1.018 1 54.48 604 GLY A CA 1
ATOM 4686 C C . GLY A 1 604 ? -39.936 15.356 -0.212 1 54.48 604 GLY A C 1
ATOM 4687 O O . GLY A 1 604 ? -40.439 15.649 -1.298 1 54.48 604 GLY A O 1
ATOM 4688 N N . ARG A 1 605 ? -38.625 15.682 -0.095 1 47.03 605 ARG A N 1
ATOM 4689 C CA . ARG A 1 605 ? -37.848 16.153 -1.237 1 47.03 605 ARG A CA 1
ATOM 4690 C C . ARG A 1 605 ? -37.47 14.998 -2.157 1 47.03 605 ARG A C 1
ATOM 4692 O O . ARG A 1 605 ? -37.008 13.953 -1.692 1 47.03 605 ARG A O 1
ATOM 4699 N N . THR A 1 606 ? -38.123 15.006 -3.243 1 40.51 606 THR A N 1
ATOM 4700 C CA . THR A 1 606 ? -37.693 14.259 -4.42 1 40.51 606 THR A CA 1
ATOM 4701 C C . THR A 1 606 ? -36.433 14.876 -5.02 1 40.51 606 THR A C 1
ATOM 4703 O O . THR A 1 606 ? -36.399 16.073 -5.31 1 40.51 606 THR A O 1
ATOM 4706 N N . HIS A 1 607 ? -35.323 14.685 -4.561 1 39.16 607 HIS A N 1
ATOM 4707 C CA . HIS A 1 607 ? -34.133 15.257 -5.181 1 39.16 607 HIS A CA 1
ATOM 4708 C C . HIS A 1 607 ? -34.134 15.027 -6.689 1 39.16 607 HIS A C 1
ATOM 4710 O O . HIS A 1 607 ? -34.637 14.007 -7.166 1 39.16 607 HIS A O 1
ATOM 4716 N N . PRO A 1 608 ? -33.977 16.047 -7.419 1 37.14 608 PRO A N 1
ATOM 4717 C CA . PRO A 1 608 ? -33.918 15.89 -8.874 1 37.14 608 PRO A CA 1
ATOM 4718 C C . PRO A 1 608 ? -32.897 14.843 -9.315 1 37.14 608 PRO A C 1
ATOM 4720 O O . PRO A 1 608 ? -31.868 14.666 -8.659 1 37.14 608 PRO A O 1
ATOM 4723 N N . ALA A 1 609 ? -33.402 14.055 -10.185 1 37.12 609 ALA A N 1
ATOM 4724 C CA . ALA A 1 609 ? -32.728 12.917 -10.805 1 37.12 609 ALA A CA 1
ATOM 4725 C C . ALA A 1 609 ? -31.422 13.347 -11.466 1 37.12 609 ALA A C 1
ATOM 4727 O O . ALA A 1 609 ? -31.405 14.277 -12.276 1 37.12 609 ALA A O 1
ATOM 4728 N N . ASN A 1 610 ? -30.317 13.475 -10.92 1 31.3 610 ASN A N 1
ATOM 4729 C CA . ASN A 1 610 ? -29.118 13.667 -11.729 1 31.3 610 ASN A CA 1
ATOM 4730 C C . ASN A 1 610 ? -28.968 12.57 -12.779 1 31.3 610 ASN A C 1
ATOM 4732 O O . ASN A 1 610 ? -29.52 11.479 -12.626 1 31.3 610 ASN A O 1
ATOM 4736 N N . ALA A 1 611 ? -28.586 12.836 -14.026 1 37.12 611 ALA A N 1
ATOM 4737 C CA . ALA A 1 611 ? -28.437 11.947 -15.176 1 37.12 611 ALA A CA 1
ATOM 4738 C C . ALA A 1 611 ? -27.759 10.64 -14.774 1 37.12 611 ALA A C 1
ATOM 4740 O O . ALA A 1 611 ? -28.06 9.581 -15.329 1 37.12 611 ALA A O 1
ATOM 4741 N N . ALA A 1 612 ? -26.691 10.831 -14.146 1 35.54 612 ALA A N 1
ATOM 4742 C CA . ALA A 1 612 ? -25.918 9.622 -13.873 1 35.54 612 ALA A CA 1
ATOM 4743 C C . ALA A 1 612 ? -26.744 8.607 -13.089 1 35.54 612 ALA A C 1
ATOM 4745 O O . ALA A 1 612 ? -26.336 7.455 -12.93 1 35.54 612 ALA A O 1
ATOM 4746 N N . ARG A 1 613 ? -27.762 9.099 -12.395 1 43.05 613 ARG A N 1
ATOM 4747 C CA . ARG A 1 613 ? -28.727 8.429 -11.528 1 43.05 613 ARG A CA 1
ATOM 4748 C C . ARG A 1 613 ? -30.05 8.205 -12.252 1 43.05 613 ARG A C 1
ATOM 4750 O O . ARG A 1 613 ? -31.033 7.781 -11.642 1 43.05 613 ARG A O 1
ATOM 4757 N N . ALA A 1 614 ? -30.169 8.724 -13.321 1 43.87 614 ALA A N 1
ATOM 4758 C CA . ALA A 1 614 ? -31.388 8.596 -14.116 1 43.87 614 ALA A CA 1
ATOM 4759 C C . ALA A 1 614 ? -31.954 7.181 -14.027 1 43.87 614 ALA A C 1
ATOM 4761 O O . ALA A 1 614 ? -33.173 6.992 -14.027 1 43.87 614 ALA A O 1
ATOM 4762 N N . GLY A 1 615 ? -31.079 6.244 -13.886 1 44.14 615 GLY A N 1
ATOM 4763 C CA . GLY A 1 615 ? -31.696 4.93 -13.967 1 44.14 615 GLY A CA 1
ATOM 4764 C C . GLY A 1 615 ? -32.169 4.409 -12.623 1 44.14 615 GLY A C 1
ATOM 4765 O O . GLY A 1 615 ? -32.788 3.345 -12.547 1 44.14 615 GLY A O 1
ATOM 4766 N N . HIS A 1 616 ? -31.689 5.144 -11.494 1 47.2 616 HIS A N 1
ATOM 4767 C CA . HIS A 1 616 ? -32.184 4.633 -10.22 1 47.2 616 HIS A CA 1
ATOM 4768 C C . HIS A 1 616 ? -32.699 5.764 -9.336 1 47.2 616 HIS A C 1
ATOM 4770 O O . HIS A 1 616 ? -32.083 6.093 -8.32 1 47.2 616 HIS A O 1
ATOM 4776 N N . PRO A 1 617 ? -33.774 6.414 -9.76 1 46.78 617 PRO A N 1
ATOM 4777 C CA . PRO A 1 617 ? -34.311 7.599 -9.087 1 46.78 617 PRO A CA 1
ATOM 4778 C C . PRO A 1 617 ? -34.502 7.39 -7.587 1 46.78 617 PRO A C 1
ATOM 4780 O O . PRO A 1 617 ? -34.47 8.353 -6.816 1 46.78 617 PRO A O 1
ATOM 4783 N N . GLU A 1 618 ? -34.686 6.156 -7.196 1 48.59 618 GLU A N 1
ATOM 4784 C CA . GLU A 1 618 ? -34.979 5.866 -5.796 1 48.59 618 GLU A CA 1
ATOM 4785 C C . GLU A 1 618 ? -33.762 6.123 -4.912 1 48.59 618 GLU A C 1
ATOM 4787 O O . GLU A 1 618 ? -33.895 6.3 -3.7 1 48.59 618 GLU A O 1
ATOM 4792 N N . LEU A 1 619 ? -32.563 6.166 -5.463 1 52.19 619 LEU A N 1
ATOM 4793 C CA . LEU A 1 619 ? -31.344 6.354 -4.685 1 52.19 619 LEU A CA 1
ATOM 4794 C C . LEU A 1 619 ? -31.046 7.837 -4.491 1 52.19 619 LEU A C 1
ATOM 4796 O O . LEU A 1 619 ? -30.135 8.199 -3.743 1 52.19 619 LEU A O 1
ATOM 4800 N N . LEU A 1 620 ? -31.53 8.619 -5.282 1 47.86 620 LEU A N 1
ATOM 4801 C CA . LEU A 1 620 ? -31.156 10.029 -5.26 1 47.86 620 LEU A CA 1
ATOM 4802 C C . LEU A 1 620 ? -31.64 10.699 -3.979 1 47.86 620 LEU A C 1
ATOM 4804 O O . LEU A 1 620 ? -30.929 11.521 -3.396 1 47.86 620 LEU A O 1
ATOM 4808 N N . ASN A 1 621 ? -32.824 10.785 -3.77 1 54.87 621 ASN A N 1
ATOM 4809 C CA . ASN A 1 621 ? -33.248 11.719 -2.732 1 54.87 621 ASN A CA 1
ATOM 4810 C C . ASN A 1 621 ? -33.933 10.998 -1.575 1 54.87 621 ASN A C 1
ATOM 4812 O O . ASN A 1 621 ? -34.307 11.625 -0.582 1 54.87 621 ASN A O 1
ATOM 4816 N N . ASP A 1 622 ? -33.771 9.601 -1.685 1 73.3 622 ASP A N 1
ATOM 4817 C CA . ASP A 1 622 ? -34.558 8.975 -0.628 1 73.3 622 ASP A CA 1
ATOM 4818 C C . ASP A 1 622 ? -33.679 8.11 0.273 1 73.3 622 ASP A C 1
ATOM 4820 O O . ASP A 1 622 ? -32.846 7.343 -0.215 1 73.3 622 ASP A O 1
ATOM 4824 N N . LEU A 1 623 ? -33.767 8.554 1.478 1 87.52 623 LEU A N 1
ATOM 4825 C CA . LEU A 1 623 ? -33.164 7.698 2.494 1 87.52 623 LEU A CA 1
ATOM 4826 C C . LEU A 1 623 ? -33.828 6.325 2.512 1 87.52 623 LEU A C 1
ATOM 4828 O O . LEU A 1 623 ? -35.004 6.195 2.165 1 87.52 623 LEU A O 1
ATOM 4832 N N . PRO A 1 624 ? -33.06 5.294 2.748 1 83.28 624 PRO A N 1
ATOM 4833 C CA . PRO A 1 624 ? -33.721 4 2.931 1 83.28 624 PRO A CA 1
ATOM 4834 C C . PRO A 1 624 ? -34.851 4.054 3.957 1 83.28 624 PRO A C 1
ATOM 4836 O O . PRO A 1 624 ? -34.819 4.88 4.873 1 83.28 624 PRO A O 1
ATOM 4839 N N . PRO A 1 625 ? -35.798 3.175 3.792 1 78.5 625 PRO A N 1
ATOM 4840 C CA . PRO A 1 625 ? -36.89 3.162 4.768 1 78.5 625 PRO A CA 1
ATOM 4841 C C . PRO A 1 625 ? -36.405 2.915 6.194 1 78.5 625 PRO A C 1
ATOM 4843 O O . PRO A 1 625 ? -35.503 2.101 6.411 1 78.5 625 PRO A O 1
ATOM 4846 N N . GLY A 1 626 ? -36.948 3.656 7.109 1 80.21 626 GLY A N 1
ATOM 4847 C CA . GLY A 1 626 ? -36.671 3.41 8.515 1 80.21 626 GLY A CA 1
ATOM 4848 C C . GLY A 1 626 ? -35.581 4.305 9.074 1 80.21 626 GLY A C 1
ATOM 4849 O O . GLY A 1 626 ? -35.335 4.312 10.282 1 80.21 626 GLY A O 1
ATOM 4850 N N . ILE A 1 627 ? -34.985 5.111 8.254 1 90.12 627 ILE A N 1
ATOM 4851 C CA . ILE A 1 627 ? -33.938 6.001 8.742 1 90.12 627 ILE A CA 1
ATOM 4852 C C . ILE A 1 627 ? -34.561 7.295 9.26 1 90.12 627 ILE A C 1
ATOM 4854 O O . ILE A 1 627 ? -35.247 8.002 8.517 1 90.12 627 ILE A O 1
ATOM 4858 N N . GLU A 1 628 ? -34.317 7.536 10.471 1 92.66 628 GLU A N 1
ATOM 4859 C CA . GLU A 1 628 ? -34.843 8.744 11.097 1 92.66 628 GLU A CA 1
ATOM 4860 C C . GLU A 1 628 ? -33.895 9.924 10.903 1 92.66 628 GLU A C 1
ATOM 4862 O O . GLU A 1 628 ? -32.683 9.739 10.776 1 92.66 628 GLU A O 1
ATOM 4867 N N . VAL A 1 629 ? -34.484 11.105 10.724 1 94.79 629 VAL A N 1
ATOM 4868 C CA . VAL A 1 629 ? -33.73 12.344 10.565 1 94.79 629 VAL A CA 1
ATOM 4869 C C . VAL A 1 629 ? -33.973 13.254 11.767 1 94.79 629 VAL A C 1
ATOM 4871 O O . VAL A 1 629 ? -35.122 13.527 12.124 1 94.79 629 VAL A O 1
ATOM 4874 N N . PHE A 1 630 ? -32.89 13.667 12.422 1 95.11 630 PHE A N 1
ATOM 4875 C CA . PHE A 1 630 ? -32.988 14.509 13.609 1 95.11 630 PHE A CA 1
ATOM 4876 C C . PHE A 1 630 ? -32.252 15.827 13.4 1 95.11 630 PHE A C 1
ATOM 4878 O O . PHE A 1 630 ? -31.38 15.927 12.534 1 95.11 630 PHE A O 1
ATOM 4885 N N . HIS A 1 631 ? -32.643 16.848 14.137 1 93.55 631 HIS A N 1
ATOM 4886 C CA . HIS A 1 631 ? -31.87 18.085 14.175 1 93.55 631 HIS A CA 1
ATOM 4887 C C . HIS A 1 631 ? -30.558 17.891 14.929 1 93.55 631 HIS A C 1
ATOM 4889 O O . HIS A 1 631 ? -30.494 17.111 15.882 1 93.55 631 HIS A O 1
ATOM 4895 N N . ARG A 1 632 ? -29.595 18.574 14.612 1 94.5 632 ARG A N 1
ATOM 4896 C CA . ARG A 1 632 ? -28.257 18.429 15.175 1 94.5 632 ARG A CA 1
ATOM 4897 C C . ARG A 1 632 ? -28.267 18.672 16.681 1 94.5 632 ARG A C 1
ATOM 4899 O O . ARG A 1 632 ? -27.377 18.206 17.396 1 94.5 632 ARG A O 1
ATOM 4906 N N . ASP A 1 633 ? -29.16 19.364 17.205 1 90.73 633 ASP A N 1
ATOM 4907 C CA . ASP A 1 633 ? -29.256 19.635 18.636 1 90.73 633 ASP A CA 1
ATOM 4908 C C . ASP A 1 633 ? -29.543 18.355 19.419 1 90.73 633 ASP A C 1
ATOM 4910 O O . ASP A 1 633 ? -29.35 18.31 20.636 1 90.73 633 ASP A O 1
ATOM 4914 N N . GLU A 1 634 ? -29.979 17.288 18.744 1 93.91 634 GLU A N 1
ATOM 4915 C CA . GLU A 1 634 ? -30.299 16.024 19.4 1 93.91 634 GLU A CA 1
ATOM 4916 C C . GLU A 1 634 ? -29.103 15.077 19.388 1 93.91 634 GLU A C 1
ATOM 4918 O O . GLU A 1 634 ? -29.203 13.936 19.843 1 93.91 634 GLU A O 1
ATOM 4923 N N . LEU A 1 635 ? -28.035 15.516 18.906 1 96.22 635 LEU A N 1
ATOM 4924 C CA . LEU A 1 635 ? -26.865 14.668 18.706 1 96.22 635 LEU A CA 1
ATOM 4925 C C . LEU A 1 635 ? -26.449 14 20.012 1 96.22 635 LEU A C 1
ATOM 4927 O O . LEU A 1 635 ? -26.143 12.805 20.034 1 96.22 635 LEU A O 1
ATOM 4931 N N . ASP A 1 636 ? -26.347 14.763 21.129 1 94.8 636 ASP A N 1
ATOM 4932 C CA . ASP A 1 636 ? -25.911 14.205 22.405 1 94.8 636 ASP A CA 1
ATOM 4933 C C . ASP A 1 636 ? -26.813 13.051 22.837 1 94.8 636 ASP A C 1
ATOM 4935 O O . ASP A 1 636 ? -26.326 11.996 23.248 1 94.8 636 ASP A O 1
ATOM 4939 N N . ARG A 1 637 ? -28.137 13.217 22.772 1 94.81 637 ARG A N 1
ATOM 4940 C CA . ARG A 1 637 ? -29.099 12.178 23.123 1 94.81 637 ARG A CA 1
ATOM 4941 C C . ARG A 1 637 ? -28.914 10.942 22.25 1 94.81 637 ARG A C 1
ATOM 4943 O O . ARG A 1 637 ? -28.902 9.816 22.753 1 94.81 637 ARG A O 1
ATOM 4950 N N . ILE A 1 638 ? -28.759 11.157 20.952 1 97.48 638 ILE A N 1
ATOM 4951 C CA . ILE A 1 638 ? -28.6 10.066 19.995 1 97.48 638 ILE A CA 1
ATOM 4952 C C . ILE A 1 638 ? -27.319 9.294 20.302 1 97.48 638 ILE A C 1
ATOM 4954 O O . ILE A 1 638 ? -27.309 8.061 20.28 1 97.48 638 ILE A O 1
ATOM 4958 N N . GLN A 1 639 ? -26.273 9.98 20.556 1 98.18 639 GLN A N 1
ATOM 4959 C CA . GLN A 1 639 ? -24.996 9.342 20.859 1 98.18 639 GLN A CA 1
ATOM 4960 C C . GLN A 1 639 ? -25.088 8.505 22.133 1 98.18 639 GLN A C 1
ATOM 4962 O O . GLN A 1 639 ? -24.517 7.415 22.208 1 98.18 639 GLN A O 1
ATOM 4967 N N . ARG A 1 640 ? -25.71 9 23.174 1 97.03 640 ARG A N 1
ATOM 4968 C CA . ARG A 1 640 ? -25.893 8.243 24.408 1 97.03 640 ARG A CA 1
ATOM 4969 C C . ARG A 1 640 ? -26.678 6.961 24.153 1 97.03 640 ARG A C 1
ATOM 4971 O O . ARG A 1 640 ? -26.379 5.917 24.736 1 97.03 640 ARG A O 1
ATOM 4978 N N . GLU A 1 641 ? -27.658 7.085 23.288 1 97.36 641 GLU A N 1
ATOM 4979 C CA . GLU A 1 641 ? -28.411 5.896 22.9 1 97.36 641 GLU A CA 1
ATOM 4980 C C . GLU A 1 641 ? -27.525 4.901 22.156 1 97.36 641 GLU A C 1
ATOM 4982 O O . GLU A 1 641 ? -27.53 3.707 22.463 1 97.36 641 GLU A O 1
ATOM 4987 N N . PHE A 1 642 ? -26.756 5.358 21.251 1 98.04 642 PHE A N 1
ATOM 4988 C CA . PHE A 1 642 ? -25.978 4.515 20.351 1 98.04 642 PHE A CA 1
ATOM 4989 C C . PHE A 1 642 ? -24.846 3.823 21.1 1 98.04 642 PHE A C 1
ATOM 4991 O O . PHE A 1 642 ? -24.478 2.693 20.773 1 98.04 642 PHE A O 1
ATOM 4998 N N . ARG A 1 643 ? -24.183 4.467 22.014 1 97.28 643 ARG A N 1
ATOM 4999 C CA . ARG A 1 643 ? -23.053 3.879 22.725 1 97.28 643 ARG A CA 1
ATOM 5000 C C . ARG A 1 643 ? -23.473 2.617 23.472 1 97.28 643 ARG A C 1
ATOM 5002 O O . ARG A 1 643 ? -22.63 1.794 23.834 1 97.28 643 ARG A O 1
ATOM 5009 N N . GLU A 1 644 ? -24.851 2.4 23.682 1 96.55 644 GLU A N 1
ATOM 5010 C CA . GLU A 1 644 ? -25.371 1.248 24.412 1 96.55 644 GLU A CA 1
ATOM 5011 C C . GLU A 1 644 ? -25.82 0.145 23.458 1 96.55 644 GLU A C 1
ATOM 5013 O O . GLU A 1 644 ? -26.188 -0.948 23.892 1 96.55 644 GLU A O 1
ATOM 5018 N N . ILE A 1 645 ? -25.753 0.382 22.202 1 96.66 645 ILE A N 1
ATOM 5019 C CA . ILE A 1 645 ? -26.176 -0.604 21.213 1 96.66 645 ILE A CA 1
ATOM 5020 C C . ILE A 1 645 ? -24.997 -1.501 20.842 1 96.66 645 ILE A C 1
ATOM 5022 O O . ILE A 1 645 ? -23.912 -1.01 20.522 1 96.66 645 ILE A O 1
ATOM 5026 N N . THR A 1 646 ? -25.2 -2.769 20.878 1 95.53 646 THR A N 1
ATOM 5027 C CA . THR A 1 646 ? -24.156 -3.715 20.498 1 95.53 646 THR A CA 1
ATOM 5028 C C . THR A 1 646 ? -24.024 -3.794 18.98 1 95.53 646 THR A C 1
ATOM 5030 O O . THR A 1 646 ? -25.028 -3.87 18.268 1 95.53 646 THR A O 1
ATOM 5033 N N . GLY A 1 647 ? -22.763 -3.799 18.524 1 94.86 647 GLY A N 1
ATOM 5034 C CA . GLY A 1 647 ? -22.491 -3.851 17.097 1 94.86 647 GLY A CA 1
ATOM 5035 C C . GLY A 1 647 ? -22.095 -2.507 16.515 1 94.86 647 GLY A C 1
ATOM 5036 O O . GLY A 1 647 ? -21.907 -1.537 17.252 1 94.86 647 GLY A O 1
ATOM 5037 N N . CYS A 1 648 ? -21.953 -2.429 15.189 1 96.37 648 CYS A N 1
ATOM 5038 C CA . CYS A 1 648 ? -21.525 -1.217 14.498 1 96.37 648 CYS A CA 1
ATOM 5039 C C . CYS A 1 648 ? -22.719 -0.337 14.151 1 96.37 648 CYS A C 1
ATOM 5041 O O . CYS A 1 648 ? -23.661 -0.79 13.499 1 96.37 648 CYS A O 1
ATOM 5043 N N . THR A 1 649 ? -22.752 0.831 14.638 1 97.55 649 THR A N 1
ATOM 5044 C CA . THR A 1 649 ? -23.778 1.822 14.33 1 97.55 649 THR A CA 1
ATOM 5045 C C . THR A 1 649 ? -23.175 3.016 13.596 1 97.55 649 THR A C 1
ATOM 5047 O O . THR A 1 649 ? -21.952 3.158 13.532 1 97.55 649 THR A O 1
ATOM 5050 N N . ALA A 1 650 ? -24.076 3.848 12.959 1 98.2 650 ALA A N 1
ATOM 5051 C CA . ALA A 1 650 ? -23.558 4.99 12.211 1 98.2 650 ALA A CA 1
ATOM 5052 C C . ALA A 1 650 ? -24.497 6.188 12.319 1 98.2 650 ALA A C 1
ATOM 5054 O O . ALA A 1 650 ? -25.719 6.026 12.354 1 98.2 650 ALA A O 1
ATOM 5055 N N . ILE A 1 651 ? -23.945 7.323 12.406 1 98.41 651 ILE A N 1
ATOM 5056 C CA . ILE A 1 651 ? -24.629 8.609 12.333 1 98.41 651 ILE A CA 1
ATOM 5057 C C . ILE A 1 651 ? -24.107 9.404 11.139 1 98.41 651 ILE A C 1
ATOM 5059 O O . ILE A 1 651 ? -22.907 9.667 11.037 1 98.41 651 ILE A O 1
ATOM 5063 N N . ILE A 1 652 ? -24.952 9.712 10.201 1 97.91 652 ILE A N 1
ATOM 5064 C CA . ILE A 1 652 ? -24.565 10.634 9.139 1 97.91 652 ILE A CA 1
ATOM 5065 C C . ILE A 1 652 ? -24.879 12.068 9.56 1 97.91 652 ILE A C 1
ATOM 5067 O O . ILE A 1 652 ? -26.046 12.433 9.719 1 97.91 652 ILE A O 1
ATOM 5071 N N . TYR A 1 653 ? -23.871 12.811 9.862 1 97.9 653 TYR A N 1
ATOM 5072 C CA . TYR A 1 653 ? -24.019 14.223 10.198 1 97.9 653 TYR A CA 1
ATOM 5073 C C . TYR A 1 653 ? -23.944 15.091 8.947 1 97.9 653 TYR A C 1
ATOM 5075 O O . TYR A 1 653 ? -22.856 15.354 8.431 1 97.9 653 TYR A O 1
ATOM 5083 N N . ASP A 1 654 ? -25.06 15.583 8.486 1 96.41 654 ASP A N 1
ATOM 5084 C CA . ASP A 1 654 ? -25.15 16.326 7.233 1 96.41 654 ASP A CA 1
ATOM 5085 C C . ASP A 1 654 ? -25.17 17.831 7.488 1 96.41 654 ASP A C 1
ATOM 5087 O O . ASP A 1 654 ? -26.169 18.372 7.968 1 96.41 654 ASP A O 1
ATOM 5091 N N . GLN A 1 655 ? -24.128 18.522 7.212 1 95.64 655 GLN A N 1
ATOM 5092 C CA . GLN A 1 655 ? -24.011 19.976 7.264 1 95.64 655 GLN A CA 1
ATOM 5093 C C . GLN A 1 655 ? -22.866 20.467 6.383 1 95.64 655 GLN A C 1
ATOM 5095 O O . GLN A 1 655 ? -21.721 20.041 6.548 1 95.64 655 GLN A O 1
ATOM 5100 N N . THR A 1 656 ? -23.101 21.357 5.533 1 94.38 656 THR A N 1
ATOM 5101 C CA . THR A 1 656 ? -22.139 21.824 4.541 1 94.38 656 THR A CA 1
ATOM 5102 C C . THR A 1 656 ? -20.955 22.511 5.216 1 94.38 656 THR A C 1
ATOM 5104 O O . THR A 1 656 ? -21.122 23.19 6.232 1 94.38 656 THR A O 1
ATOM 5107 N N . CYS A 1 657 ? -19.791 22.406 4.685 1 94.17 657 CYS A N 1
ATOM 5108 C CA . CYS A 1 657 ? -18.568 23.056 5.142 1 94.17 657 CYS A CA 1
ATOM 5109 C C . CYS A 1 657 ? -18.753 24.566 5.231 1 94.17 657 CYS A C 1
ATOM 5111 O O . CYS A 1 657 ? -19.264 25.189 4.299 1 94.17 657 CYS A O 1
ATOM 5113 N N . ALA A 1 658 ? -18.3 25.174 6.304 1 92.62 658 ALA A N 1
ATOM 5114 C CA . ALA A 1 658 ? -18.493 26.602 6.54 1 92.62 658 ALA A CA 1
ATOM 5115 C C . ALA A 1 658 ? -17.74 27.435 5.507 1 92.62 658 ALA A C 1
ATOM 5117 O O . ALA A 1 658 ? -18.254 28.445 5.02 1 92.62 658 ALA A O 1
ATOM 5118 N N . THR A 1 659 ? -16.57 27.001 5.199 1 88.63 659 THR A N 1
ATOM 5119 C CA . THR A 1 659 ? -15.77 27.726 4.218 1 88.63 659 THR A CA 1
ATOM 5120 C C . THR A 1 659 ? -16.395 27.626 2.83 1 88.63 659 THR A C 1
ATOM 5122 O O . THR A 1 659 ? -16.39 28.597 2.07 1 88.63 659 THR A O 1
ATOM 5125 N N . GLU A 1 660 ? -16.913 26.484 2.512 1 90.36 660 GLU A N 1
ATOM 5126 C CA . GLU A 1 660 ? -17.565 26.317 1.216 1 90.36 660 GLU A CA 1
ATOM 5127 C C . GLU A 1 660 ? -18.856 27.127 1.14 1 90.36 660 GLU A C 1
ATOM 5129 O O . GLU A 1 660 ? -19.201 27.656 0.081 1 90.36 660 GLU A O 1
ATOM 5134 N N . LYS A 1 661 ? -19.596 27.228 2.237 1 91.21 661 LYS A N 1
ATOM 5135 C CA . LYS A 1 661 ? -20.778 28.085 2.268 1 91.21 661 LYS A CA 1
ATOM 5136 C C . LYS A 1 661 ? -20.415 29.534 1.957 1 91.21 661 LYS A C 1
ATOM 5138 O O . LYS A 1 661 ? -21.1 30.197 1.176 1 91.21 661 LYS A O 1
ATOM 5143 N N . ARG A 1 662 ? -19.404 29.932 2.583 1 86.49 662 ARG A N 1
ATOM 5144 C CA . ARG A 1 662 ? -18.963 31.306 2.369 1 86.49 662 ARG A CA 1
ATOM 5145 C C . ARG A 1 662 ? -18.594 31.543 0.909 1 86.49 662 ARG A C 1
ATOM 5147 O O . ARG A 1 662 ? -18.974 32.56 0.324 1 86.49 662 ARG A O 1
ATOM 5154 N N . ARG A 1 663 ? -17.825 30.613 0.325 1 83.78 663 ARG A N 1
ATOM 5155 C CA . ARG A 1 663 ? -17.411 30.733 -1.069 1 83.78 663 ARG A CA 1
ATOM 5156 C C . ARG A 1 663 ? -18.619 30.743 -2 1 83.78 663 ARG A C 1
ATOM 5158 O O . ARG A 1 663 ? -18.683 31.543 -2.936 1 83.78 663 ARG A O 1
ATOM 5165 N N . ARG A 1 664 ? -19.553 29.863 -1.74 1 89.65 664 ARG A N 1
ATOM 5166 C CA . ARG A 1 664 ? -20.736 29.758 -2.588 1 89.65 664 ARG A CA 1
ATOM 5167 C C . ARG A 1 664 ? -21.629 30.985 -2.436 1 89.65 664 ARG A C 1
ATOM 5169 O O . ARG A 1 664 ? -22.241 31.438 -3.406 1 89.65 664 ARG A O 1
ATOM 5176 N N . ARG A 1 665 ? -21.71 31.525 -1.234 1 89.29 665 ARG A N 1
ATOM 5177 C CA . ARG A 1 665 ? -22.47 32.751 -1.017 1 89.29 665 ARG A CA 1
ATOM 5178 C C . ARG A 1 665 ? -21.834 33.928 -1.75 1 89.29 665 ARG A C 1
ATOM 5180 O O . ARG A 1 665 ? -22.533 34.729 -2.373 1 89.29 665 ARG A O 1
ATOM 5187 N N . LYS A 1 666 ? -20.576 33.981 -1.653 1 80.03 666 LYS A N 1
ATOM 5188 C CA . LYS A 1 666 ? -19.851 35.044 -2.343 1 80.03 666 LYS A CA 1
ATOM 5189 C C . LYS A 1 666 ? -20.067 34.967 -3.852 1 80.03 666 LYS A C 1
ATOM 5191 O O . LYS A 1 666 ? -20.1 35.994 -4.533 1 80.03 666 LYS A O 1
ATOM 5196 N N . ARG A 1 667 ? -20.25 33.76 -4.349 1 83.8 667 ARG A N 1
ATOM 5197 C CA . ARG A 1 667 ? -20.422 33.557 -5.784 1 83.8 667 ARG A CA 1
ATOM 5198 C C . ARG A 1 667 ? -21.898 33.579 -6.167 1 83.8 667 ARG A C 1
ATOM 5200 O O . ARG A 1 667 ? -22.245 33.384 -7.334 1 83.8 667 ARG A O 1
ATOM 5207 N N . GLY A 1 668 ? -22.764 33.681 -5.211 1 84.97 668 GLY A N 1
ATOM 5208 C CA . GLY A 1 668 ? -24.194 33.744 -5.465 1 84.97 668 GLY A CA 1
ATOM 5209 C C . GLY A 1 668 ? -24.825 32.379 -5.667 1 84.97 668 GLY A C 1
ATOM 5210 O O . GLY A 1 668 ? -25.947 32.275 -6.166 1 84.97 668 GLY A O 1
ATOM 5211 N N . LEU A 1 669 ? -24.117 31.288 -5.355 1 89.3 669 LEU A N 1
ATOM 5212 C CA . LEU A 1 669 ? -24.599 29.929 -5.578 1 89.3 669 LEU A CA 1
ATOM 5213 C C . LEU A 1 669 ? -25.382 29.426 -4.37 1 89.3 669 LEU A C 1
ATOM 5215 O O . LEU A 1 669 ? -26.047 28.39 -4.444 1 89.3 669 LEU A O 1
ATOM 5219 N N . LEU A 1 670 ? -25.333 30.132 -3.238 1 90.67 670 LEU A N 1
ATOM 5220 C CA . LEU A 1 670 ? -26.074 29.833 -2.017 1 90.67 670 LEU A CA 1
ATOM 5221 C C . LEU A 1 670 ? -26.648 31.106 -1.404 1 90.67 670 LEU A C 1
ATOM 5223 O O . LEU A 1 670 ? -25.985 32.146 -1.388 1 90.67 670 LEU A O 1
ATOM 5227 N N . ALA A 1 671 ? -27.796 31.043 -0.964 1 88.09 671 ALA A N 1
ATOM 5228 C CA . ALA A 1 671 ? -28.452 32.205 -0.371 1 88.09 671 ALA A CA 1
ATOM 5229 C C . ALA A 1 671 ? -27.822 32.566 0.971 1 88.09 671 ALA A C 1
ATOM 5231 O O . ALA A 1 671 ? -27.48 31.682 1.76 1 88.09 671 ALA A O 1
ATOM 5232 N N . THR A 1 672 ? -27.575 33.82 1.251 1 88.95 672 THR A N 1
ATOM 5233 C CA . THR A 1 672 ? -27.12 34.304 2.55 1 88.95 672 THR A CA 1
ATOM 5234 C C . THR A 1 672 ? -28.305 34.57 3.473 1 88.95 672 THR A C 1
ATOM 5236 O O . THR A 1 672 ? -29.216 35.322 3.122 1 88.95 672 THR A O 1
ATOM 5239 N N . PRO A 1 673 ? -28.356 33.967 4.592 1 87.97 673 PRO A N 1
ATOM 5240 C CA . PRO A 1 673 ? -29.464 34.23 5.514 1 87.97 673 PRO A CA 1
ATOM 5241 C C . PRO A 1 673 ? -29.538 35.692 5.947 1 87.97 673 PRO A C 1
ATOM 5243 O O . PRO A 1 673 ? -28.508 36.307 6.236 1 87.97 673 PRO A O 1
ATOM 5246 N N . ALA A 1 674 ? -30.675 36.215 5.948 1 88.64 674 ALA A N 1
ATOM 5247 C CA . ALA A 1 674 ? -30.89 37.589 6.393 1 88.64 674 ALA A CA 1
ATOM 5248 C C . ALA A 1 674 ? -31.057 37.654 7.909 1 88.64 674 ALA A C 1
ATOM 5250 O O . ALA A 1 674 ? -32.083 38.125 8.406 1 88.64 674 ALA A O 1
ATOM 5251 N N . LYS A 1 675 ? -30.221 37.118 8.647 1 92.29 675 LYS A N 1
ATOM 5252 C CA . LYS A 1 675 ? -30.205 37.034 10.104 1 92.29 675 LYS A CA 1
ATOM 5253 C C . LYS A 1 675 ? -28.787 37.184 10.648 1 92.29 675 LYS A C 1
ATOM 5255 O O . LYS A 1 675 ? -27.865 36.51 10.186 1 92.29 675 LYS A O 1
ATOM 5260 N N . THR A 1 676 ? -28.515 38.11 11.485 1 94.09 676 THR A N 1
ATOM 5261 C CA . THR A 1 676 ? -27.209 38.317 12.1 1 94.09 676 THR A CA 1
ATOM 5262 C C . THR A 1 676 ? -27.328 38.362 13.62 1 94.09 676 THR A C 1
ATOM 5264 O O . THR A 1 676 ? -28.39 38.687 14.156 1 94.09 676 THR A O 1
ATOM 5267 N N . VAL A 1 677 ? -26.323 37.999 14.307 1 95.4 677 VAL A N 1
ATOM 5268 C CA . VAL A 1 677 ? -26.317 37.95 15.766 1 95.4 677 VAL A CA 1
ATOM 5269 C C . VAL A 1 677 ? -25.536 39.14 16.319 1 95.4 677 VAL A C 1
ATOM 5271 O O . VAL A 1 677 ? -24.462 39.476 15.814 1 95.4 677 VAL A O 1
ATOM 5274 N N . VAL A 1 678 ? -26.055 39.801 17.271 1 95.55 678 VAL A N 1
ATOM 5275 C CA . VAL A 1 678 ? -25.4 40.897 17.978 1 95.55 678 VAL A CA 1
ATOM 5276 C C . VAL A 1 678 ? -25.454 40.647 19.483 1 95.55 678 VAL A C 1
ATOM 5278 O O . VAL A 1 678 ? -26.431 40.091 19.992 1 95.55 678 VAL A O 1
ATOM 5281 N N . ILE A 1 679 ? -24.489 41.033 20.166 1 96.41 679 ILE A N 1
ATOM 5282 C CA . ILE A 1 679 ? -24.44 40.88 21.616 1 96.41 679 ILE A CA 1
ATOM 5283 C C . ILE A 1 679 ? -24.523 42.252 22.282 1 96.41 679 ILE A C 1
ATOM 5285 O O . ILE A 1 679 ? -23.801 43.177 21.904 1 96.41 679 ILE A O 1
ATOM 5289 N N . ASN A 1 680 ? -25.431 42.453 23.21 1 96.7 680 ASN A N 1
ATOM 5290 C CA . ASN A 1 680 ? -25.424 43.636 24.064 1 96.7 680 ASN A CA 1
ATOM 5291 C C . ASN A 1 680 ? -24.309 43.57 25.104 1 96.7 680 ASN A C 1
ATOM 5293 O O . ASN A 1 680 ? -24.431 42.863 26.106 1 96.7 680 ASN A O 1
ATOM 5297 N N . GLU A 1 681 ? -23.365 44.295 24.972 1 95.17 681 GLU A N 1
ATOM 5298 C CA . GLU A 1 681 ? -22.15 44.216 25.778 1 95.17 681 GLU A CA 1
ATOM 5299 C C . GLU A 1 681 ? -22.435 44.554 27.239 1 95.17 681 GLU A C 1
ATOM 5301 O O . GLU A 1 681 ? -21.766 44.046 28.141 1 95.17 681 GLU A O 1
ATOM 5306 N N . LEU A 1 682 ? -23.426 45.396 27.481 1 95.33 682 LEU A N 1
ATOM 5307 C CA . LEU A 1 682 ? -23.732 45.789 28.853 1 95.33 682 LEU A CA 1
ATOM 5308 C C . LEU A 1 682 ? -24.451 44.666 29.592 1 95.33 682 LEU A C 1
ATOM 5310 O O . LEU A 1 682 ? -24.397 44.593 30.822 1 95.33 682 LEU A O 1
ATOM 5314 N N . VAL A 1 683 ? -25.155 43.84 28.863 1 96.73 683 VAL A N 1
ATOM 5315 C CA . VAL A 1 683 ? -25.816 42.689 29.469 1 96.73 683 VAL A CA 1
ATOM 5316 C C . VAL A 1 683 ? -24.822 41.538 29.612 1 96.73 683 VAL A C 1
ATOM 5318 O O . VAL A 1 683 ? -24.91 40.747 30.554 1 96.73 683 VAL A O 1
ATOM 5321 N N . CYS A 1 684 ? -23.893 41.409 28.702 1 96.33 684 CYS A N 1
ATOM 5322 C CA . CYS A 1 684 ? -22.901 40.341 28.678 1 96.33 684 CYS A CA 1
ATOM 5323 C C . CYS A 1 684 ? -22.037 40.369 29.933 1 96.33 684 CYS A C 1
ATOM 5325 O O . CYS A 1 684 ? -21.622 41.439 30.382 1 96.33 684 CYS A O 1
ATOM 5327 N N . GLU A 1 685 ? -21.773 39.21 30.469 1 94.77 685 GLU A N 1
ATOM 5328 C CA . GLU A 1 685 ? -20.956 39.1 31.674 1 94.77 685 GLU A CA 1
ATOM 5329 C C . GLU A 1 685 ? -19.573 38.539 31.354 1 94.77 685 GLU A C 1
ATOM 5331 O O . GLU A 1 685 ? -18.801 38.222 32.261 1 94.77 685 GLU A O 1
ATOM 5336 N N . GLY A 1 686 ? -19.317 38.301 30.06 1 93.63 686 GLY A N 1
ATOM 5337 C CA . GLY A 1 686 ? -18.005 37.836 29.637 1 93.63 686 GLY A CA 1
ATOM 5338 C C . GLY A 1 686 ? -17.677 36.442 30.137 1 93.63 686 GLY A C 1
ATOM 5339 O O . GLY A 1 686 ? -16.51 36.116 30.362 1 93.63 686 GLY A O 1
ATOM 5340 N N . CYS A 1 687 ? -18.656 35.605 30.375 1 93.64 687 CYS A N 1
ATOM 5341 C CA . CYS A 1 687 ? -18.459 34.298 30.991 1 93.64 687 CYS A CA 1
ATOM 5342 C C . CYS A 1 687 ? -17.872 33.307 29.993 1 93.64 687 CYS A C 1
ATOM 5344 O O . CYS A 1 687 ? -17.301 32.288 30.385 1 93.64 687 CYS A O 1
ATOM 5346 N N . GLY A 1 688 ? -17.997 33.528 28.677 1 92.05 688 GLY A N 1
ATOM 5347 C CA . GLY A 1 688 ? -17.377 32.682 27.669 1 92.05 688 GLY A CA 1
ATOM 5348 C C . GLY A 1 688 ? -18.218 31.472 27.306 1 92.05 688 GLY A C 1
ATOM 5349 O O . GLY A 1 688 ? -17.843 30.689 26.432 1 92.05 688 GLY A O 1
ATOM 5350 N N . ASP A 1 689 ? -19.372 31.266 27.849 1 94.03 689 ASP A N 1
ATOM 5351 C CA . ASP A 1 689 ? -20.207 30.106 27.556 1 94.03 689 ASP A CA 1
ATOM 5352 C C . ASP A 1 689 ? -20.561 30.045 26.072 1 94.03 689 ASP A C 1
ATOM 5354 O O . ASP A 1 689 ? -20.695 28.959 25.504 1 94.03 689 ASP A O 1
ATOM 5358 N N . CYS A 1 690 ? -20.776 31.195 25.473 1 94.25 690 CYS A N 1
ATOM 5359 C CA . CYS A 1 690 ? -21.072 31.241 24.045 1 94.25 690 CYS A CA 1
ATOM 5360 C C . CYS A 1 690 ? -19.924 30.657 23.231 1 94.25 690 CYS A C 1
ATOM 5362 O O . CYS A 1 690 ? -20.151 29.989 22.221 1 94.25 690 CYS A O 1
ATOM 5364 N N . SER A 1 691 ? -18.662 30.851 23.634 1 92.65 691 SER A N 1
ATOM 5365 C CA . SER A 1 691 ? -17.495 30.279 22.969 1 92.65 691 SER A CA 1
ATOM 5366 C C . SER A 1 691 ? -17.42 28.771 23.186 1 92.65 691 SER A C 1
ATOM 5368 O O . SER A 1 691 ? -17.04 28.027 22.28 1 92.65 691 SER A O 1
ATOM 5370 N N . VAL A 1 692 ? -17.763 28.351 24.339 1 91.1 692 VAL A N 1
ATOM 5371 C CA . VAL A 1 692 ? -17.74 26.926 24.65 1 91.1 692 VAL A CA 1
ATOM 5372 C C . VAL A 1 692 ? -18.769 26.193 23.792 1 91.1 692 VAL A C 1
ATOM 5374 O O . VAL A 1 692 ? -18.494 25.109 23.272 1 91.1 692 VAL A O 1
ATOM 5377 N N . GLN A 1 693 ? -19.941 26.851 23.657 1 91.78 693 GLN A N 1
ATOM 5378 C CA . GLN A 1 693 ? -21.024 26.214 22.915 1 91.78 693 GLN A CA 1
ATOM 5379 C C . GLN A 1 693 ? -20.737 26.214 21.416 1 91.78 693 GLN A C 1
ATOM 5381 O O . GLN A 1 693 ? -21.052 25.247 20.719 1 91.78 693 GLN A O 1
ATOM 5386 N N . SER A 1 694 ? -20.14 27.207 20.979 1 93.2 694 SER A N 1
ATOM 5387 C CA . SER A 1 694 ? -19.964 27.334 19.536 1 93.2 694 SER A CA 1
ATOM 5388 C C . SER A 1 694 ? -18.57 26.889 19.107 1 93.2 694 SER A C 1
ATOM 5390 O O . SER A 1 694 ? -18.357 26.529 17.948 1 93.2 694 SER A O 1
ATOM 5392 N N . ASN A 1 695 ? -17.593 26.948 19.961 1 92.71 695 ASN A N 1
ATOM 5393 C CA . ASN A 1 695 ? -16.197 26.708 19.613 1 92.71 695 ASN A CA 1
ATOM 5394 C C . ASN A 1 695 ? -15.756 27.57 18.433 1 92.71 695 ASN A C 1
ATOM 5396 O O . ASN A 1 695 ? -15.006 27.112 17.57 1 92.71 695 ASN A O 1
ATOM 5400 N N . CYS A 1 696 ? -16.241 28.865 18.417 1 91.74 696 CYS A N 1
ATOM 5401 C CA . CYS A 1 696 ? -16.148 29.71 17.232 1 91.74 696 CYS A CA 1
ATOM 5402 C C . CYS A 1 696 ? -15.144 30.837 17.443 1 91.74 696 CYS A C 1
ATOM 5404 O O . CYS A 1 696 ? -15.124 31.467 18.502 1 91.74 696 CYS A O 1
ATOM 5406 N N . LEU A 1 697 ? -14.431 31.167 16.373 1 88.2 697 LEU A N 1
ATOM 5407 C CA . LEU A 1 697 ? -13.414 32.21 16.444 1 88.2 697 LEU A CA 1
ATOM 5408 C C . LEU A 1 697 ? -14.012 33.575 16.118 1 88.2 697 LEU A C 1
ATOM 5410 O O . LEU A 1 697 ? -13.375 34.606 16.344 1 88.2 697 LEU A O 1
ATOM 5414 N N . SER A 1 698 ? -15.231 33.61 15.728 1 90.25 698 SER A N 1
ATOM 5415 C CA . SER A 1 698 ? -15.874 34.882 15.417 1 90.25 698 SER A CA 1
ATOM 5416 C C . SER A 1 698 ? -16.498 35.505 16.661 1 90.25 698 SER A C 1
ATOM 5418 O O . SER A 1 698 ? -16.953 36.65 16.627 1 90.25 698 SER A O 1
ATOM 5420 N N . VAL A 1 699 ? -16.566 34.7 17.722 1 93.29 699 VAL A N 1
ATOM 5421 C CA . VAL A 1 699 ? -16.912 35.273 19.019 1 93.29 699 VAL A CA 1
ATOM 5422 C C . VAL A 1 699 ? -15.664 35.863 19.672 1 93.29 699 VAL A C 1
ATOM 5424 O O . VAL A 1 699 ? -14.822 35.128 20.194 1 93.29 699 VAL A O 1
ATOM 5427 N N . GLU A 1 700 ? -15.605 37.17 19.683 1 90.4 700 GLU A N 1
ATOM 5428 C CA . GLU A 1 700 ? -14.361 37.817 20.088 1 90.4 700 GLU A CA 1
ATOM 5429 C C . GLU A 1 700 ? -14.537 38.581 21.397 1 90.4 700 GLU A C 1
ATOM 5431 O O . GLU A 1 700 ? -15.63 39.065 21.698 1 90.4 700 GLU A O 1
ATOM 5436 N N . PRO A 1 701 ? -13.463 38.648 22.146 1 90.55 701 PRO A N 1
ATOM 5437 C CA . PRO A 1 701 ? -13.513 39.505 23.333 1 90.55 701 PRO A CA 1
ATOM 5438 C C . PRO A 1 701 ? -13.463 40.992 22.989 1 90.55 701 PRO A C 1
ATOM 5440 O O . PRO A 1 701 ? -12.808 41.384 22.02 1 90.55 701 PRO A O 1
ATOM 5443 N N . VAL A 1 702 ? -14.204 41.784 23.686 1 89.08 702 VAL A N 1
ATOM 5444 C CA . VAL A 1 702 ? -14.166 43.235 23.537 1 89.08 702 VAL A CA 1
ATOM 5445 C C . VAL A 1 702 ? -13.996 43.891 24.905 1 89.08 702 VAL A C 1
ATOM 5447 O O . VAL A 1 702 ? -14.676 43.524 25.866 1 89.08 702 VAL A O 1
ATOM 5450 N N . GLU A 1 703 ? -13.019 44.737 25.023 1 87.17 703 GLU A N 1
ATOM 5451 C CA . GLU A 1 703 ? -12.795 45.448 26.278 1 87.17 703 GLU A CA 1
ATOM 5452 C C . GLU A 1 703 ? -13.736 46.642 26.412 1 87.17 703 GLU A C 1
ATOM 5454 O O . GLU A 1 703 ? -13.865 47.444 25.485 1 87.17 703 GLU A O 1
ATOM 5459 N N . THR A 1 704 ? -14.504 46.691 27.519 1 88.82 704 THR A N 1
ATOM 5460 C CA . THR A 1 704 ? -15.415 47.797 27.796 1 88.82 704 THR A CA 1
ATOM 5461 C C . THR A 1 704 ? -15.095 48.437 29.143 1 88.82 704 THR A C 1
ATOM 5463 O O . THR A 1 704 ? -14.28 47.914 29.907 1 88.82 704 THR A O 1
ATOM 5466 N N . GLU A 1 705 ? -15.739 49.48 29.413 1 87.72 705 GLU A N 1
ATOM 5467 C CA . GLU A 1 705 ? -15.58 50.168 30.691 1 87.72 705 GLU A CA 1
ATOM 5468 C C . GLU A 1 705 ? -16.017 49.281 31.853 1 87.72 705 GLU A C 1
ATOM 5470 O O . GLU A 1 705 ? -15.497 49.403 32.964 1 87.72 705 GLU A O 1
ATOM 5475 N N . PHE A 1 706 ? -16.871 48.415 31.602 1 91.57 706 PHE A N 1
ATOM 5476 C CA . PHE A 1 706 ? -17.41 47.557 32.65 1 91.57 706 PHE A CA 1
ATOM 5477 C C . PHE A 1 706 ? -16.804 46.161 32.571 1 91.57 706 PHE A C 1
ATOM 5479 O O . PHE A 1 706 ? -17.44 45.179 32.962 1 91.57 706 PHE A O 1
ATOM 5486 N N . GLY A 1 707 ? -15.582 46.099 31.915 1 87.32 707 GLY A N 1
ATOM 5487 C CA . GLY A 1 707 ? -14.855 44.841 31.837 1 87.32 707 GLY A CA 1
ATOM 5488 C C . GLY A 1 707 ? -14.9 44.211 30.458 1 87.32 707 GLY A C 1
ATOM 5489 O O . GLY A 1 707 ? -15.525 44.751 29.543 1 87.32 707 GLY A O 1
ATOM 5490 N N . ARG A 1 708 ? -14.316 43.061 30.338 1 89.79 708 ARG A N 1
ATOM 5491 C CA . ARG A 1 708 ? -14.244 42.337 29.073 1 89.79 708 ARG A CA 1
ATOM 5492 C C . ARG A 1 708 ? -15.568 41.648 28.76 1 89.79 708 ARG A C 1
ATOM 5494 O O . ARG A 1 708 ? -16.143 40.977 29.62 1 89.79 708 ARG A O 1
ATOM 5501 N N . LYS A 1 709 ? -16.056 41.895 27.659 1 94.4 709 LYS A N 1
ATOM 5502 C CA . LYS A 1 709 ? -17.289 41.294 27.159 1 94.4 709 LYS A CA 1
ATOM 5503 C C . LYS A 1 709 ? -17.05 40.566 25.839 1 94.4 709 LYS A C 1
ATOM 5505 O O . LYS A 1 709 ? -15.909 40.247 25.499 1 94.4 709 LYS A O 1
ATOM 5510 N N . ARG A 1 710 ? -18.156 40.156 25.156 1 94.04 710 ARG A N 1
ATOM 5511 C CA . ARG A 1 710 ? -18.044 39.462 23.878 1 94.04 710 ARG A CA 1
ATOM 5512 C C . ARG A 1 710 ? -18.746 40.239 22.769 1 94.04 710 ARG A C 1
ATOM 5514 O O . ARG A 1 710 ? -19.666 41.016 23.035 1 94.04 710 ARG A O 1
ATOM 5521 N N . ARG A 1 711 ? -18.259 40.075 21.576 1 93.12 711 ARG A N 1
ATOM 5522 C CA . ARG A 1 711 ? -18.887 40.606 20.37 1 93.12 711 ARG A CA 1
ATOM 5523 C C . ARG A 1 711 ? -18.776 39.617 19.215 1 93.12 711 ARG A C 1
ATOM 5525 O O . ARG A 1 711 ? -17.893 38.757 19.21 1 93.12 711 ARG A O 1
ATOM 5532 N N . ILE A 1 712 ? -19.676 39.687 18.305 1 93.81 712 ILE A N 1
ATOM 5533 C CA . ILE A 1 712 ? -19.613 38.849 17.112 1 93.81 712 ILE A CA 1
ATOM 5534 C C . ILE A 1 712 ? -18.94 39.616 15.977 1 93.81 712 ILE A C 1
ATOM 5536 O O . ILE A 1 712 ? -19.379 40.709 15.612 1 93.81 712 ILE A O 1
ATOM 5540 N N . ASN A 1 713 ? -17.877 39.087 15.443 1 87.88 713 ASN A N 1
ATOM 5541 C CA . ASN A 1 713 ? -17.256 39.652 14.25 1 87.88 713 ASN A CA 1
ATOM 5542 C C . ASN A 1 713 ? -18.066 39.342 12.995 1 87.88 713 ASN A C 1
ATOM 5544 O O . ASN A 1 713 ? -18.058 38.21 12.509 1 87.88 713 ASN A O 1
ATOM 5548 N N . GLN A 1 714 ? -18.692 40.337 12.488 1 86.69 714 GLN A N 1
ATOM 5549 C CA . GLN A 1 714 ? -19.626 40.142 11.385 1 86.69 714 GLN A CA 1
ATOM 5550 C C . GLN A 1 714 ? -18.891 39.774 10.1 1 86.69 714 GLN A C 1
ATOM 5552 O O . GLN A 1 714 ? -19.475 39.173 9.195 1 86.69 714 GLN A O 1
ATOM 5557 N N . SER A 1 715 ? -17.636 40.11 10.007 1 76.42 715 SER A N 1
ATOM 5558 C CA . SER A 1 715 ? -16.875 39.855 8.788 1 76.42 715 SER A CA 1
ATOM 5559 C C . SER A 1 715 ? -16.456 38.392 8.694 1 76.42 715 SER A C 1
ATOM 5561 O O . SER A 1 715 ? -16.255 37.868 7.596 1 76.42 715 SER A O 1
ATOM 5563 N N . THR A 1 716 ? -16.259 37.748 9.803 1 83.08 716 THR A N 1
ATOM 5564 C CA . THR A 1 716 ? -15.745 36.383 9.787 1 83.08 716 THR A CA 1
ATOM 5565 C C . THR A 1 716 ? -16.842 35.388 10.154 1 83.08 716 THR A C 1
ATOM 5567 O O . THR A 1 716 ? -16.672 34.178 9.987 1 83.08 716 THR A O 1
ATOM 5570 N N . CYS A 1 717 ? -17.955 35.872 10.651 1 90.61 717 CYS A N 1
ATOM 5571 C CA . CYS A 1 717 ? -19.052 34.993 11.043 1 90.61 717 CYS A CA 1
ATOM 5572 C C . CYS A 1 717 ? -19.663 34.308 9.826 1 90.61 717 CYS A C 1
ATOM 5574 O O . CYS A 1 717 ? -19.916 34.954 8.807 1 90.61 717 CYS A O 1
ATOM 5576 N N . ASN A 1 718 ? -19.9 32.994 9.905 1 90.36 718 ASN A N 1
ATOM 5577 C CA . ASN A 1 718 ? -20.479 32.235 8.802 1 90.36 718 ASN A CA 1
ATOM 5578 C C . ASN A 1 718 ? -21.934 31.868 9.077 1 90.36 718 ASN A C 1
ATOM 5580 O O . ASN A 1 718 ? -22.502 31.011 8.397 1 90.36 718 ASN A O 1
ATOM 5584 N N . LYS A 1 719 ? -22.518 32.447 10.13 1 91.49 719 LYS A N 1
ATOM 5585 C CA . LYS A 1 719 ? -23.952 32.443 10.401 1 91.49 719 LYS A CA 1
ATOM 5586 C C . LYS A 1 719 ? -24.451 31.033 10.703 1 91.49 719 LYS A C 1
ATOM 5588 O O . LYS A 1 719 ? -25.422 30.57 10.1 1 91.49 719 LYS A O 1
ATOM 5593 N N . ASP A 1 720 ? -23.854 30.295 11.609 1 90.97 720 ASP A N 1
ATOM 5594 C CA . ASP A 1 720 ? -24.334 28.983 12.031 1 90.97 720 ASP A CA 1
ATOM 5595 C C . ASP A 1 720 ? -25.184 29.089 13.294 1 90.97 720 ASP A C 1
ATOM 5597 O O . ASP A 1 720 ? -25.843 28.124 13.689 1 90.97 720 ASP A O 1
ATOM 5601 N N . TYR A 1 721 ? -25.12 30.176 14.07 1 92.78 721 TYR A N 1
ATOM 5602 C CA . TYR A 1 721 ? -25.989 30.597 15.163 1 92.78 721 TYR A CA 1
ATOM 5603 C C . TYR A 1 721 ? -25.808 29.7 16.382 1 92.78 721 TYR A C 1
ATOM 5605 O O . TYR A 1 721 ? -26.676 29.645 17.255 1 92.78 721 TYR A O 1
ATOM 5613 N N . SER A 1 722 ? -24.717 28.904 16.387 1 92.68 722 SER A N 1
ATOM 5614 C CA . SER A 1 722 ? -24.476 28.045 17.541 1 92.68 722 SER A CA 1
ATOM 5615 C C . SER A 1 722 ? -24.133 28.866 18.779 1 92.68 722 SER A C 1
ATOM 5617 O O . SER A 1 722 ? -24.355 28.421 19.907 1 92.68 722 SER A O 1
ATOM 5619 N N . CYS A 1 723 ? -23.616 30.07 18.628 1 94.17 723 CYS A N 1
ATOM 5620 C CA . CYS A 1 723 ? -23.221 30.925 19.742 1 94.17 723 CYS A CA 1
ATOM 5621 C C . CYS A 1 723 ? -24.433 31.345 20.564 1 94.17 723 CYS A C 1
ATOM 5623 O O . CYS A 1 723 ? -24.327 31.553 21.774 1 94.17 723 CYS A O 1
ATOM 5625 N N . VAL A 1 724 ? -25.616 31.362 19.943 1 94.53 724 VAL A N 1
ATOM 5626 C CA . VAL A 1 724 ? -26.837 31.803 20.61 1 94.53 724 VAL A CA 1
ATOM 5627 C C . VAL A 1 724 ? -27.256 30.772 21.655 1 94.53 724 VAL A C 1
ATOM 5629 O O . VAL A 1 724 ? -28.034 31.079 22.562 1 94.53 724 VAL A O 1
ATOM 5632 N N . LYS A 1 725 ? -26.669 29.634 21.568 1 92.14 725 LYS A N 1
ATOM 5633 C CA . LYS A 1 725 ? -26.987 28.582 22.53 1 92.14 725 LYS A CA 1
ATOM 5634 C C . LYS A 1 725 ? -26.317 28.846 23.875 1 92.14 725 LYS A C 1
ATOM 5636 O O . LYS A 1 725 ? -26.677 28.237 24.884 1 92.14 725 LYS A O 1
ATOM 5641 N N . GLY A 1 726 ? -25.342 29.726 23.882 1 93.14 726 GLY A N 1
ATOM 5642 C CA . GLY A 1 726 ? -24.831 30.147 25.176 1 93.14 726 GLY A CA 1
ATOM 5643 C C . GLY A 1 726 ? -25.91 30.681 26.099 1 93.14 726 GLY A C 1
ATOM 5644 O O . GLY A 1 726 ? -26.821 31.385 25.657 1 93.14 726 GLY A O 1
ATOM 5645 N N . PHE A 1 727 ? -25.871 30.275 27.35 1 94.74 727 PHE A N 1
ATOM 5646 C CA . PHE A 1 727 ? -26.92 30.645 28.293 1 94.74 727 PHE A CA 1
ATOM 5647 C C . PHE A 1 727 ? -26.733 32.078 28.777 1 94.74 727 PHE A C 1
ATOM 5649 O O . PHE A 1 727 ? -26.223 32.306 29.876 1 94.74 727 PHE A O 1
ATOM 5656 N N . CYS A 1 728 ? -27.174 33.008 27.93 1 94.25 728 CYS A N 1
ATOM 5657 C CA . CYS A 1 728 ? -26.939 34.432 28.139 1 94.25 728 CYS A CA 1
ATOM 5658 C C . CYS A 1 728 ? -28.037 35.267 27.491 1 94.25 728 CYS A C 1
ATOM 5660 O O . CYS A 1 728 ? -28.378 35.055 26.326 1 94.25 728 CYS A O 1
ATOM 5662 N N . PRO A 1 729 ? -28.628 36.124 28.194 1 95.6 729 PRO A N 1
ATOM 5663 C CA . PRO A 1 729 ? -29.698 36.947 27.625 1 95.6 729 PRO A CA 1
ATOM 5664 C C . PRO A 1 729 ? -29.167 38.108 26.788 1 95.6 729 PRO A C 1
ATOM 5666 O O . PRO A 1 729 ? -29.949 38.922 26.289 1 95.6 729 PRO A O 1
ATOM 5669 N N . SER A 1 730 ? -27.939 38.222 26.571 1 96.77 730 SER A N 1
ATOM 5670 C CA . SER A 1 730 ? -27.349 39.361 25.875 1 96.77 730 SER A CA 1
ATOM 5671 C C . SER A 1 730 ? -27.528 39.241 24.366 1 96.77 730 SER A C 1
ATOM 5673 O O . SER A 1 730 ? -27.328 40.211 23.632 1 96.77 730 SER A O 1
ATOM 5675 N N . PHE A 1 731 ? -27.917 38.075 23.8 1 96.79 731 PHE A N 1
ATOM 5676 C CA . PHE A 1 731 ? -27.973 37.821 22.365 1 96.79 731 PHE A CA 1
ATOM 5677 C C . PHE A 1 731 ? -29.243 38.407 21.76 1 96.79 731 PHE A C 1
ATOM 5679 O O . PHE A 1 731 ? -30.336 38.224 22.301 1 96.79 731 PHE A O 1
ATOM 5686 N N . VAL A 1 732 ? -29.059 39.098 20.702 1 96.06 732 VAL A N 1
ATOM 5687 C CA . VAL A 1 732 ? -30.142 39.621 19.875 1 96.06 732 VAL A CA 1
ATOM 5688 C C . VAL A 1 732 ? -29.879 39.287 18.408 1 96.06 732 VAL A C 1
ATOM 5690 O O . VAL A 1 732 ? -28.746 39.394 17.934 1 96.06 732 VAL A O 1
ATOM 5693 N N . THR A 1 733 ? -30.847 38.77 17.748 1 95.82 733 THR A N 1
ATOM 5694 C CA . THR A 1 733 ? -30.701 38.56 16.312 1 95.82 733 THR A CA 1
ATOM 5695 C C . THR A 1 733 ? -31.441 39.641 15.528 1 95.82 733 THR A C 1
ATOM 5697 O O . THR A 1 733 ? -32.569 40.001 15.871 1 95.82 733 THR A O 1
ATOM 5700 N N . VAL A 1 734 ? -30.752 40.172 14.574 1 95.54 734 VAL A N 1
ATOM 5701 C CA . VAL A 1 734 ? -31.338 41.129 13.642 1 95.54 734 VAL A CA 1
ATOM 5702 C C . VAL A 1 734 ? -31.766 40.411 12.364 1 95.54 734 VAL A C 1
ATOM 5704 O O . VAL A 1 734 ? -30.925 39.898 11.622 1 95.54 734 VAL A O 1
ATOM 5707 N N . GLU A 1 735 ? -33.036 40.397 12.16 1 94.9 735 GLU A N 1
ATOM 5708 C CA . GLU A 1 735 ? -33.555 39.628 11.033 1 94.9 735 GLU A CA 1
ATOM 5709 C C . GLU A 1 735 ? -34.145 40.545 9.965 1 94.9 735 GLU A C 1
ATOM 5711 O O . GLU A 1 735 ? -34.93 41.444 10.276 1 94.9 735 GLU A O 1
ATOM 5716 N N . GLY A 1 736 ? -33.819 40.371 8.722 1 88.99 736 GLY A N 1
ATOM 5717 C CA . GLY A 1 736 ? -34.34 41.14 7.603 1 88.99 736 GLY A CA 1
ATOM 5718 C C . GLY A 1 736 ? -33.507 42.366 7.282 1 88.99 736 GLY A C 1
ATOM 5719 O O . GLY A 1 736 ? -33.713 43.011 6.252 1 88.99 736 GLY A O 1
ATOM 5720 N N . GLY A 1 737 ? -32.572 42.704 8.153 1 86.71 737 GLY A N 1
ATOM 5721 C CA . GLY A 1 737 ? -31.734 43.875 7.948 1 86.71 737 GLY A CA 1
ATOM 5722 C C . GLY A 1 737 ? -30.418 43.554 7.266 1 86.71 737 GLY A C 1
ATOM 5723 O O . GLY A 1 737 ? -30.016 42.391 7.196 1 86.71 737 GLY A O 1
ATOM 5724 N N . GLN A 1 738 ? -29.92 44.575 6.647 1 86.03 738 GLN A N 1
ATOM 5725 C CA . GLN A 1 738 ? -28.602 44.458 6.032 1 86.03 738 GLN A CA 1
ATOM 5726 C C . GLN A 1 738 ? -27.575 45.315 6.766 1 86.03 738 GLN A C 1
ATOM 5728 O O . GLN A 1 738 ? -27.895 46.407 7.241 1 86.03 738 GLN A O 1
ATOM 5733 N N . LEU A 1 739 ? -26.377 44.806 7.023 1 84.82 739 LEU A N 1
ATOM 5734 C CA . LEU A 1 739 ? -25.298 45.566 7.644 1 84.82 739 LEU A CA 1
ATOM 5735 C C . LEU A 1 739 ? -24.969 46.81 6.826 1 84.82 739 LEU A C 1
ATOM 5737 O O . LEU A 1 739 ? -24.865 46.742 5.599 1 84.82 739 LEU A O 1
ATOM 5741 N N . LYS A 1 740 ? -24.937 47.852 7.502 1 78.39 740 LYS A N 1
ATOM 5742 C CA . LYS A 1 740 ? -24.592 49.092 6.812 1 78.39 740 LYS A CA 1
ATOM 5743 C C . LYS A 1 740 ? -23.168 49.038 6.264 1 78.39 740 LYS A C 1
ATOM 5745 O O . LYS A 1 740 ? -22.261 48.533 6.928 1 78.39 74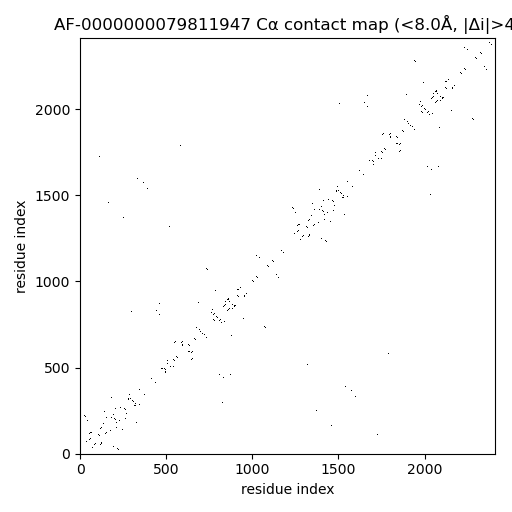0 LYS A O 1
ATOM 5750 N N . LYS A 1 741 ? -23.18 49.17 4.941 1 67.21 741 LYS A N 1
ATOM 5751 C CA . LYS A 1 741 ? -21.856 49.293 4.337 1 67.21 741 LYS A CA 1
ATOM 5752 C C . LYS A 1 741 ? -21.146 50.554 4.821 1 67.21 741 LYS A C 1
ATOM 5754 O O . LYS A 1 741 ? -21.764 51.615 4.938 1 67.21 741 LYS A O 1
ATOM 5759 N N . PRO A 1 742 ? -20.052 50.376 5.653 1 57.38 742 PRO A N 1
ATOM 5760 C CA . PRO A 1 742 ? -19.345 51.577 6.105 1 57.38 742 PRO A CA 1
ATOM 5761 C C . PRO A 1 742 ? -19.334 52.685 5.055 1 57.38 742 PRO A C 1
ATOM 5763 O O . PRO A 1 742 ? -19.122 52.416 3.87 1 57.38 742 PRO A O 1
ATOM 5766 N N . LYS A 1 743 ? -20.251 53.718 5.175 1 51.7 743 LYS A N 1
ATOM 5767 C CA . LYS A 1 743 ? -20.211 54.86 4.266 1 51.7 743 LYS A CA 1
ATOM 5768 C C . LYS A 1 743 ? -18.773 55.252 3.939 1 51.7 743 LYS A C 1
ATOM 5770 O O . LYS A 1 743 ? -17.931 55.35 4.835 1 51.7 743 LYS A O 1
ATOM 5775 N N . LYS A 1 744 ? -18.3 54.841 2.808 1 50.24 744 LYS A N 1
ATOM 5776 C CA . LYS A 1 744 ? -17.062 55.419 2.292 1 50.24 744 LYS A CA 1
ATOM 5777 C C . LYS A 1 744 ? -16.919 56.879 2.714 1 50.24 744 LYS A C 1
ATOM 5779 O O . LYS A 1 744 ? -17.422 57.778 2.038 1 50.24 744 LYS A O 1
ATOM 5784 N N . GLU A 1 745 ? -17.117 57.148 3.962 1 48.3 745 GLU A N 1
ATOM 5785 C CA . GLU A 1 745 ? -16.815 58.561 4.174 1 48.3 745 GLU A CA 1
ATOM 5786 C C . GLU A 1 745 ? -15.409 58.903 3.692 1 48.3 745 GLU A C 1
ATOM 5788 O O . GLU A 1 745 ? -14.46 58.159 3.948 1 48.3 745 GLU A O 1
ATOM 5793 N N . LYS A 1 746 ? -15.326 59.544 2.638 1 51.51 746 LYS A N 1
ATOM 5794 C CA . LYS A 1 746 ? -14.146 60.101 1.983 1 51.51 746 LYS A CA 1
ATOM 5795 C C . LYS A 1 746 ? -13.26 60.84 2.982 1 51.51 746 LYS A C 1
ATOM 5797 O O . LYS A 1 746 ? -13.193 62.071 2.967 1 51.51 746 LYS A O 1
ATOM 5802 N N . LYS A 1 747 ? -13.096 60.283 4.193 1 58.22 747 LYS A N 1
ATOM 5803 C CA . LYS A 1 747 ? -12.319 61.03 5.177 1 58.22 747 LYS A CA 1
ATOM 5804 C C . LYS A 1 747 ? -10.913 61.324 4.66 1 58.22 747 LYS A C 1
ATOM 5806 O O . LYS A 1 747 ? -10.336 62.367 4.973 1 58.22 747 LYS A O 1
ATOM 5811 N N . GLY A 1 748 ? -10.354 60.297 3.977 1 64.36 748 GLY A N 1
ATOM 5812 C CA . GLY A 1 748 ? -9.043 60.612 3.433 1 64.36 748 GLY A CA 1
ATOM 5813 C C . GLY A 1 748 ? -8.961 60.429 1.929 1 64.36 748 GLY A C 1
ATOM 5814 O O . GLY A 1 748 ? -9.285 59.358 1.411 1 64.36 748 GLY A O 1
ATOM 5815 N N . ASP A 1 749 ? -9.041 61.582 1.242 1 77 749 ASP A N 1
ATOM 5816 C CA . ASP A 1 749 ? -8.904 61.579 -0.211 1 77 749 ASP A CA 1
ATOM 5817 C C . ASP A 1 749 ? -7.44 61.705 -0.626 1 77 749 ASP A C 1
ATOM 5819 O O . ASP A 1 749 ? -6.803 62.729 -0.37 1 77 749 ASP A O 1
ATOM 5823 N N . LEU A 1 750 ? -6.904 60.644 -1.144 1 83.17 750 LEU A N 1
ATOM 5824 C CA . LEU A 1 750 ? -5.502 60.58 -1.543 1 83.17 750 LEU A CA 1
ATOM 5825 C C . LEU A 1 750 ? -5.168 61.69 -2.533 1 83.17 750 LEU A C 1
ATOM 5827 O O . LEU A 1 750 ? -4.024 62.146 -2.598 1 83.17 750 LEU A O 1
ATOM 5831 N N . SER A 1 751 ? -6.162 62.12 -3.319 1 78.21 751 SER A N 1
ATOM 5832 C CA . SER A 1 751 ? -5.954 63.125 -4.357 1 78.21 751 SER A CA 1
ATOM 5833 C C . SER A 1 751 ? -5.66 64.493 -3.75 1 78.21 751 SER A C 1
ATOM 5835 O O . SER A 1 751 ? -5.037 65.342 -4.392 1 78.21 751 SER A O 1
ATOM 5837 N N . THR A 1 752 ? -6.057 64.678 -2.491 1 77.96 752 THR A N 1
ATOM 5838 C CA . THR A 1 752 ? -5.909 65.983 -1.857 1 77.96 752 THR A CA 1
ATOM 5839 C C . THR A 1 752 ? -4.631 66.038 -1.025 1 77.96 752 THR A C 1
ATOM 5841 O O . THR A 1 752 ? -4.255 67.1 -0.523 1 77.96 752 THR A O 1
ATOM 5844 N N . MET A 1 753 ? -4.021 65.006 -1.01 1 83.99 753 MET A N 1
ATOM 5845 C CA . MET A 1 753 ? -2.831 64.957 -0.165 1 83.99 753 MET A CA 1
ATOM 5846 C C . MET A 1 753 ? -1.578 65.287 -0.969 1 83.99 753 MET A C 1
ATOM 5848 O O . MET A 1 753 ? -1.509 64.999 -2.165 1 83.99 753 MET A O 1
ATOM 5852 N N . ALA A 1 754 ? -0.652 65.93 -0.438 1 86.53 754 ALA A N 1
ATOM 5853 C CA . ALA A 1 754 ? 0.603 66.32 -1.075 1 86.53 754 ALA A CA 1
ATOM 5854 C C . ALA A 1 754 ? 1.42 65.094 -1.474 1 86.53 754 ALA A C 1
ATOM 5856 O O . ALA A 1 754 ? 1.388 64.069 -0.788 1 86.53 754 ALA A O 1
ATOM 5857 N N . PRO A 1 755 ? 2.024 65.16 -2.532 1 89.77 755 PRO A N 1
ATOM 5858 C CA . PRO A 1 755 ? 2.894 64.047 -2.922 1 89.77 755 PRO A CA 1
ATOM 5859 C C . PRO A 1 755 ? 4.003 63.782 -1.907 1 89.77 755 PRO A C 1
ATOM 5861 O O . PRO A 1 755 ? 4.498 64.715 -1.269 1 89.77 755 PRO A O 1
ATOM 5864 N N . ILE A 1 756 ? 4.259 62.617 -1.751 1 93.44 756 ILE A N 1
ATOM 5865 C CA . ILE A 1 756 ? 5.314 62.245 -0.816 1 93.44 756 ILE A CA 1
ATOM 5866 C C . ILE A 1 756 ? 6.563 61.823 -1.588 1 93.44 756 ILE A C 1
ATOM 5868 O O . ILE A 1 756 ? 6.472 61.394 -2.74 1 93.44 756 ILE A O 1
ATOM 5872 N N . PRO A 1 757 ? 7.763 61.985 -1.057 1 94.12 757 PRO A N 1
ATOM 5873 C CA . PRO A 1 757 ? 9.006 61.653 -1.758 1 94.12 757 PRO A CA 1
ATOM 5874 C C . PRO A 1 757 ? 9.117 60.166 -2.088 1 94.12 757 PRO A C 1
ATOM 5876 O O . PRO A 1 757 ? 8.64 59.323 -1.324 1 94.12 757 PRO A O 1
ATOM 5879 N N . GLU A 1 758 ? 9.699 59.86 -3.137 1 94.63 758 GLU A N 1
ATOM 5880 C CA . GLU A 1 758 ? 9.982 58.475 -3.501 1 94.63 758 GLU A CA 1
ATOM 5881 C C . GLU A 1 758 ? 11.152 57.92 -2.694 1 94.63 758 GLU A C 1
ATOM 5883 O O . GLU A 1 758 ? 12.131 58.627 -2.444 1 94.63 758 GLU A O 1
ATOM 5888 N N . PRO A 1 759 ? 11.006 56.752 -2.265 1 95.95 759 PRO A N 1
ATOM 5889 C CA . PRO A 1 759 ? 12.104 56.182 -1.48 1 95.95 759 PRO A CA 1
ATOM 5890 C C . PRO A 1 759 ? 13.262 55.699 -2.35 1 95.95 759 PRO A C 1
ATOM 5892 O O . PRO A 1 759 ? 13.087 55.483 -3.552 1 95.95 759 PRO A O 1
ATOM 5895 N N . VAL A 1 760 ? 14.367 55.579 -1.732 1 94.82 760 VAL A N 1
ATOM 5896 C CA . VAL A 1 760 ? 15.496 54.922 -2.383 1 94.82 760 VAL A CA 1
ATOM 5897 C C . VAL A 1 760 ? 15.364 53.408 -2.243 1 94.82 760 VAL A C 1
ATOM 5899 O O . VAL A 1 760 ? 15.306 52.884 -1.128 1 94.82 760 VAL A O 1
ATOM 5902 N N . LEU A 1 761 ? 15.281 52.781 -3.316 1 94.88 761 LEU A N 1
ATOM 5903 C CA . LEU A 1 761 ? 15.062 51.339 -3.299 1 94.88 761 LEU A CA 1
ATOM 5904 C C . LEU A 1 761 ? 16.383 50.591 -3.156 1 94.88 761 LEU A C 1
ATOM 5906 O O . LEU A 1 761 ? 17.415 51.042 -3.66 1 94.88 761 LEU A O 1
ATOM 5910 N N . PRO A 1 762 ? 16.36 49.54 -2.429 1 94.2 762 PRO A N 1
ATOM 5911 C CA . PRO A 1 762 ? 17.599 48.772 -2.276 1 94.2 762 PRO A CA 1
ATOM 5912 C C . PRO A 1 762 ? 18.046 48.108 -3.576 1 94.2 762 PRO A C 1
ATOM 5914 O O . PRO A 1 762 ? 17.211 47.763 -4.416 1 94.2 762 PRO A O 1
ATOM 5917 N N . ALA A 1 763 ? 19.349 47.943 -3.631 1 89.29 763 ALA A N 1
ATOM 5918 C CA . ALA A 1 763 ? 19.911 47.19 -4.749 1 89.29 763 ALA A CA 1
ATOM 5919 C C . ALA A 1 763 ? 19.95 45.696 -4.439 1 89.29 763 ALA A C 1
ATOM 5921 O O . ALA A 1 763 ? 20.47 45.284 -3.399 1 89.29 763 ALA A O 1
ATOM 5922 N N . ALA A 1 764 ? 19.261 44.88 -5.038 1 92.4 764 ALA A N 1
ATOM 5923 C CA . ALA A 1 764 ? 19.17 43.442 -4.8 1 92.4 764 ALA A CA 1
ATOM 5924 C C . ALA A 1 764 ? 20.246 42.689 -5.578 1 92.4 764 ALA A C 1
ATOM 5926 O O . ALA A 1 764 ? 19.945 41.744 -6.31 1 92.4 764 ALA A O 1
ATOM 5927 N N . GLU A 1 765 ? 21.534 43.005 -5.313 1 91.27 765 GLU A N 1
ATOM 5928 C CA . GLU A 1 765 ? 22.642 42.295 -5.945 1 91.27 765 GLU A CA 1
ATOM 5929 C C . GLU A 1 765 ? 22.74 40.86 -5.437 1 91.27 765 GLU A C 1
ATOM 5931 O O . GLU A 1 765 ? 23.127 39.957 -6.182 1 91.27 765 GLU A O 1
ATOM 5936 N N . ALA A 1 766 ? 22.513 40.766 -4.196 1 91.02 766 ALA A N 1
ATOM 5937 C CA . ALA A 1 766 ? 22.279 39.463 -3.58 1 91.02 766 ALA A CA 1
ATOM 5938 C C . ALA A 1 766 ? 20.799 39.261 -3.269 1 91.02 766 ALA A C 1
ATOM 5940 O O . ALA A 1 766 ? 20.001 40.194 -3.386 1 91.02 766 ALA A O 1
ATOM 5941 N N . ALA A 1 767 ? 20.482 38.101 -2.967 1 94.76 767 ALA A N 1
ATOM 5942 C CA . ALA A 1 767 ? 19.08 37.799 -2.691 1 94.76 767 ALA A CA 1
ATOM 5943 C C . ALA A 1 767 ? 18.546 38.666 -1.555 1 94.76 767 ALA A C 1
ATOM 5945 O O . ALA A 1 767 ? 19.133 38.712 -0.472 1 94.76 767 ALA A O 1
ATOM 5946 N N . TRP A 1 768 ? 17.564 39.48 -1.833 1 97.04 768 TRP A N 1
ATOM 5947 C CA . TRP A 1 768 ? 16.841 40.27 -0.841 1 97.04 768 TRP A CA 1
ATOM 5948 C C . TRP A 1 768 ? 15.706 39.46 -0.222 1 97.04 768 TRP A C 1
ATOM 5950 O O . TRP A 1 768 ? 14.738 39.115 -0.904 1 97.04 768 TRP A O 1
ATOM 5960 N N . GLY A 1 769 ? 15.834 39.066 1.056 1 97.14 769 GLY A N 1
ATOM 5961 C CA . GLY A 1 769 ? 14.884 38.165 1.69 1 97.14 769 GLY A CA 1
ATOM 5962 C C . GLY A 1 769 ? 13.737 38.89 2.369 1 97.14 769 GLY A C 1
ATOM 5963 O O . GLY A 1 769 ? 13.959 39.755 3.219 1 97.14 769 GLY A O 1
ATOM 5964 N N . ILE A 1 770 ? 12.508 38.604 1.992 1 98.09 770 ILE A N 1
ATOM 5965 C CA . ILE A 1 770 ? 11.293 39.16 2.578 1 98.09 770 ILE A CA 1
ATOM 5966 C C . ILE A 1 770 ? 10.447 38.038 3.174 1 98.09 770 ILE A C 1
ATOM 5968 O O . ILE A 1 770 ? 10.208 37.019 2.522 1 98.09 770 ILE A O 1
ATOM 5972 N N . VAL A 1 771 ? 10.039 38.139 4.409 1 97.79 771 VAL A N 1
ATOM 5973 C CA . VAL A 1 771 ? 9.125 37.186 5.032 1 97.79 771 VAL A CA 1
ATOM 5974 C C . VAL A 1 771 ? 7.806 37.878 5.367 1 97.79 771 VAL A C 1
ATOM 5976 O O . VAL A 1 771 ? 7.79 38.891 6.07 1 97.79 771 VAL A O 1
ATOM 5979 N N . VAL A 1 772 ? 6.748 37.399 4.814 1 97.28 772 VAL A N 1
ATOM 5980 C CA . VAL A 1 772 ? 5.412 37.868 5.165 1 97.28 772 VAL A CA 1
ATOM 5981 C C . VAL A 1 772 ? 4.763 36.894 6.146 1 97.28 772 VAL A C 1
ATOM 5983 O O . VAL A 1 772 ? 4.58 35.716 5.831 1 97.28 772 VAL A O 1
ATOM 5986 N N . ALA A 1 773 ? 4.472 37.294 7.326 1 95.3 773 ALA A N 1
ATOM 5987 C CA . ALA A 1 773 ? 3.921 36.432 8.369 1 95.3 773 ALA A CA 1
ATOM 5988 C C . ALA A 1 773 ? 2.526 36.893 8.781 1 95.3 773 ALA A C 1
ATOM 5990 O O . ALA A 1 773 ? 2.334 38.051 9.159 1 95.3 773 ALA A O 1
ATOM 5991 N N . GLY A 1 774 ? 1.598 36.13 8.644 1 92 774 GLY A N 1
ATOM 5992 C CA . GLY A 1 774 ? 0.24 36.499 9.012 1 92 774 GLY A CA 1
ATOM 5993 C C . GLY A 1 774 ? -0.673 35.302 9.201 1 92 774 GLY A C 1
ATOM 5994 O O . GLY A 1 774 ? -0.214 34.216 9.563 1 92 774 GLY A O 1
ATOM 5995 N N . VAL A 1 775 ? -1.968 35.563 9.093 1 87.09 775 VAL A N 1
ATOM 5996 C CA . VAL A 1 775 ? -2.988 34.547 9.327 1 87.09 775 VAL A CA 1
ATOM 5997 C C . VAL A 1 775 ? -3.565 34.077 7.994 1 87.09 775 VAL A C 1
ATOM 5999 O O . VAL A 1 775 ? -3.776 34.882 7.084 1 87.09 775 VAL A O 1
ATOM 6002 N N . GLY A 1 776 ? -3.735 32.746 7.956 1 80.16 776 GLY A N 1
ATOM 6003 C CA . GLY A 1 776 ? -4.293 32.172 6.742 1 80.16 776 GLY A CA 1
ATOM 6004 C C . GLY A 1 776 ? -5.63 32.776 6.357 1 80.16 776 GLY A C 1
ATOM 6005 O O . GLY A 1 776 ? -6.479 33.019 7.218 1 80.16 776 GLY A O 1
ATOM 6006 N N . GLY A 1 777 ? -5.779 33.087 5.125 1 74.3 777 GLY A N 1
ATOM 6007 C CA . GLY A 1 777 ? -7.036 33.6 4.603 1 74.3 777 GLY A CA 1
ATOM 6008 C C . GLY A 1 777 ? -7.094 35.115 4.568 1 74.3 777 GLY A C 1
ATOM 6009 O O . GLY A 1 777 ? -8.067 35.693 4.08 1 74.3 777 GLY A O 1
ATOM 6010 N N . THR A 1 778 ? -5.996 35.774 5.008 1 77.52 778 THR A N 1
ATOM 6011 C CA . THR A 1 778 ? -6.014 37.23 5.093 1 77.52 778 THR A CA 1
ATOM 6012 C C . THR A 1 778 ? -5.212 37.848 3.952 1 77.52 778 THR A C 1
ATOM 6014 O O . THR A 1 778 ? -5.087 39.072 3.866 1 77.52 778 THR A O 1
ATOM 6017 N N . GLY A 1 779 ? -4.618 36.996 3.172 1 81.59 779 GLY A N 1
ATOM 6018 C CA . GLY A 1 779 ? -3.971 37.527 1.983 1 81.59 779 GLY A CA 1
ATOM 6019 C C . GLY A 1 779 ? -2.457 37.495 2.062 1 81.59 779 GLY A C 1
ATOM 6020 O O . GLY A 1 779 ? -1.774 38.155 1.276 1 81.59 779 GLY A O 1
ATOM 6021 N N . VAL A 1 780 ? -1.881 36.753 2.933 1 90.52 780 VAL A N 1
ATOM 6022 C CA . VAL A 1 780 ? -0.433 36.63 3.068 1 90.52 780 VAL A CA 1
ATOM 6023 C C . VAL A 1 780 ? 0.161 36.068 1.778 1 90.52 780 VAL A C 1
ATOM 6025 O O . VAL A 1 780 ? 1.153 36.591 1.265 1 90.52 780 VAL A O 1
ATOM 6028 N N . ILE A 1 781 ? -0.435 35.059 1.244 1 89.35 781 ILE A N 1
ATOM 6029 C CA . ILE A 1 781 ? 0.039 34.415 0.024 1 89.35 781 ILE A CA 1
ATOM 6030 C C . ILE A 1 781 ? -0.153 35.354 -1.164 1 89.35 781 ILE A C 1
ATOM 6032 O O . ILE A 1 781 ? 0.676 35.388 -2.077 1 89.35 781 ILE A O 1
ATOM 6036 N N . THR A 1 782 ? -1.123 36.187 -1.116 1 90.25 782 THR A N 1
ATOM 6037 C CA . THR A 1 782 ? -1.379 37.161 -2.171 1 90.25 782 THR A CA 1
ATOM 6038 C C . THR A 1 782 ? -0.247 38.181 -2.252 1 90.25 782 THR A C 1
ATOM 6040 O O . THR A 1 782 ? 0.18 38.558 -3.345 1 90.25 782 THR A O 1
ATOM 6043 N N . ILE A 1 783 ? 0.207 38.6 -1.106 1 94.97 783 ILE A N 1
ATOM 6044 C CA . ILE A 1 783 ? 1.313 39.551 -1.082 1 94.97 783 ILE A CA 1
ATOM 6045 C C . ILE A 1 783 ? 2.546 38.926 -1.73 1 94.97 783 ILE A C 1
ATOM 6047 O O . ILE A 1 783 ? 3.255 39.585 -2.494 1 94.97 783 ILE A O 1
ATOM 6051 N N . GLY A 1 784 ? 2.787 37.667 -1.377 1 94.73 784 GLY A N 1
ATOM 6052 C CA . GLY A 1 784 ? 3.89 36.961 -2.01 1 94.73 784 GLY A CA 1
ATOM 6053 C C . GLY A 1 784 ? 3.761 36.884 -3.519 1 94.73 784 GLY A C 1
ATOM 6054 O O . GLY A 1 784 ? 4.74 37.083 -4.242 1 94.73 784 GLY A O 1
ATOM 6055 N N . SER A 1 785 ? 2.588 36.645 -3.972 1 94 785 SER A N 1
ATOM 6056 C CA . SER A 1 785 ? 2.332 36.525 -5.404 1 94 785 SER A CA 1
ATOM 6057 C C . SER A 1 785 ? 2.495 37.868 -6.109 1 94 785 SER A C 1
ATOM 6059 O O . SER A 1 785 ? 2.948 37.923 -7.254 1 94 785 SER A O 1
ATOM 6061 N N . LEU A 1 786 ? 2.073 38.927 -5.471 1 95.41 786 LEU A N 1
ATOM 6062 C CA . LEU A 1 786 ? 2.206 40.266 -6.034 1 95.41 786 LEU A CA 1
ATOM 6063 C C . LEU A 1 786 ? 3.674 40.646 -6.192 1 95.41 786 LEU A C 1
ATOM 6065 O O . LEU A 1 786 ? 4.076 41.171 -7.233 1 95.41 786 LEU A O 1
ATOM 6069 N N . LEU A 1 787 ? 4.408 40.376 -5.16 1 97.16 787 LEU A N 1
ATOM 6070 C CA . LEU A 1 787 ? 5.838 40.66 -5.216 1 97.16 787 LEU A CA 1
ATOM 6071 C C . LEU A 1 787 ? 6.514 39.83 -6.302 1 97.16 787 LEU A C 1
ATOM 6073 O O . LEU A 1 787 ? 7.378 40.332 -7.024 1 97.16 787 LEU A O 1
ATOM 6077 N N . GLY A 1 788 ? 6.11 38.565 -6.356 1 96.35 788 GLY A N 1
ATOM 6078 C CA . GLY A 1 788 ? 6.67 37.682 -7.367 1 96.35 788 GLY A CA 1
ATOM 6079 C C . GLY A 1 788 ? 6.387 38.143 -8.784 1 96.35 788 GLY A C 1
ATOM 6080 O O . GLY A 1 788 ? 7.288 38.172 -9.625 1 96.35 788 GLY A O 1
ATOM 6081 N N . MET A 1 789 ? 5.18 38.466 -9.089 1 95.59 789 MET A N 1
ATOM 6082 C CA . MET A 1 789 ? 4.791 38.923 -10.42 1 95.59 789 MET A CA 1
ATOM 6083 C C . MET A 1 789 ? 5.489 40.232 -10.773 1 95.59 789 MET A C 1
ATOM 6085 O O . MET A 1 789 ? 5.953 40.409 -11.9 1 95.59 789 MET A O 1
ATOM 6089 N N . ALA A 1 790 ? 5.551 41.181 -9.816 1 96.42 790 ALA A N 1
ATOM 6090 C CA . ALA A 1 790 ? 6.23 42.452 -10.051 1 96.42 790 ALA A CA 1
ATOM 6091 C C . ALA A 1 790 ? 7.698 42.232 -10.407 1 96.42 790 ALA A C 1
ATOM 6093 O O . ALA A 1 790 ? 8.233 42.897 -11.298 1 96.42 790 ALA A O 1
ATOM 6094 N N . ALA A 1 791 ? 8.336 41.365 -9.645 1 96.57 791 ALA A N 1
ATOM 6095 C CA . ALA A 1 791 ? 9.731 41.048 -9.938 1 96.57 791 ALA A CA 1
ATOM 6096 C C . ALA A 1 791 ? 9.875 40.439 -11.33 1 96.57 791 ALA A C 1
ATOM 6098 O O . ALA A 1 791 ? 10.828 40.743 -12.052 1 96.57 791 ALA A O 1
ATOM 6099 N N . HIS A 1 792 ? 8.986 39.528 -11.702 1 94.89 792 HIS A N 1
ATOM 6100 C CA . HIS A 1 792 ? 8.978 38.915 -13.025 1 94.89 792 HIS A CA 1
ATOM 6101 C C . HIS A 1 792 ? 8.838 39.968 -14.119 1 94.89 792 HIS A C 1
ATOM 6103 O O . HIS A 1 792 ? 9.52 39.9 -15.144 1 94.89 792 HIS A O 1
ATOM 6109 N N . LEU A 1 793 ? 8.003 40.937 -13.947 1 94.32 793 LEU A N 1
ATOM 6110 C CA . LEU A 1 793 ? 7.768 42.01 -14.907 1 94.32 793 LEU A CA 1
ATOM 6111 C C . LEU A 1 793 ? 9.032 42.834 -15.123 1 94.32 793 LEU A C 1
ATOM 6113 O O . LEU A 1 793 ? 9.274 43.331 -16.225 1 94.32 793 LEU A O 1
ATOM 6117 N N . GLU A 1 794 ? 9.847 42.909 -14.082 1 93.67 794 GLU A N 1
ATOM 6118 C CA . GLU A 1 794 ? 11.072 43.7 -14.162 1 93.67 794 GLU A CA 1
ATOM 6119 C C . GLU A 1 794 ? 12.24 42.859 -14.668 1 93.67 794 GLU A C 1
ATOM 6121 O O . GLU A 1 794 ? 13.372 43.342 -14.743 1 93.67 794 GLU A O 1
ATOM 6126 N N . GLY A 1 795 ? 11.955 41.542 -14.883 1 91.22 795 GLY A N 1
ATOM 6127 C CA . GLY A 1 795 ? 12.997 40.654 -15.372 1 91.22 795 GLY A CA 1
ATOM 6128 C C . GLY A 1 795 ? 13.976 40.232 -14.294 1 91.22 795 GLY A C 1
ATOM 6129 O O . GLY A 1 795 ? 15.046 39.698 -14.594 1 91.22 795 GLY A O 1
ATOM 6130 N N . LYS A 1 796 ? 13.647 40.473 -13.051 1 94.34 796 LYS A N 1
ATOM 6131 C CA . LYS A 1 796 ? 14.487 40.07 -11.927 1 94.34 796 LYS A CA 1
ATOM 6132 C C . LYS A 1 796 ? 14.274 38.6 -11.579 1 94.34 796 LYS A C 1
ATOM 6134 O O . LYS A 1 796 ? 13.294 37.99 -12.012 1 94.34 796 LYS A O 1
ATOM 6139 N N . GLY A 1 797 ? 15.283 38.098 -10.814 1 94.07 797 GLY A N 1
ATOM 6140 C CA . GLY A 1 797 ? 15.065 36.78 -10.238 1 94.07 797 GLY A CA 1
ATOM 6141 C C . GLY A 1 797 ? 14.144 36.801 -9.034 1 94.07 797 GLY A C 1
ATOM 6142 O O . GLY A 1 797 ? 14.186 37.733 -8.228 1 94.07 797 GLY A O 1
ATOM 6143 N N . VAL A 1 798 ? 13.27 35.821 -8.971 1 96.13 798 VAL A N 1
ATOM 6144 C CA . VAL A 1 798 ? 12.361 35.793 -7.83 1 96.13 798 VAL A CA 1
ATOM 6145 C C . VAL A 1 798 ? 11.989 34.349 -7.501 1 96.13 798 VAL A C 1
ATOM 6147 O O . VAL A 1 798 ? 11.818 33.524 -8.402 1 96.13 798 VAL A O 1
ATOM 6150 N N . ILE A 1 799 ? 11.919 34.01 -6.225 1 96.34 799 ILE A N 1
ATOM 6151 C CA . ILE A 1 799 ? 11.353 32.772 -5.7 1 96.34 799 ILE A CA 1
ATOM 6152 C C . ILE A 1 799 ? 10.433 33.085 -4.522 1 96.34 799 ILE A C 1
ATOM 6154 O O . ILE A 1 799 ? 10.804 33.838 -3.619 1 96.34 799 ILE A O 1
ATOM 6158 N N . THR A 1 800 ? 9.223 32.708 -4.606 1 96.45 800 THR A N 1
ATOM 6159 C CA . THR A 1 800 ? 8.29 32.808 -3.489 1 96.45 800 THR A CA 1
ATOM 6160 C C . THR A 1 800 ? 7.952 31.425 -2.94 1 96.45 800 THR A C 1
ATOM 6162 O O . THR A 1 800 ? 7.802 30.469 -3.703 1 96.45 800 THR A O 1
ATOM 6165 N N . GLN A 1 801 ? 7.954 31.196 -1.68 1 95.13 801 GLN A N 1
ATOM 6166 C CA . GLN A 1 801 ? 7.565 29.947 -1.035 1 95.13 801 GLN A CA 1
ATOM 6167 C C . GLN A 1 801 ? 6.474 30.181 0.006 1 95.13 801 GLN A C 1
ATOM 6169 O O . GLN A 1 801 ? 6.67 30.936 0.96 1 95.13 801 GLN A O 1
ATOM 6174 N N . ASP A 1 802 ? 5.408 29.576 -0.212 1 90.43 802 ASP A N 1
ATOM 6175 C CA . ASP A 1 802 ? 4.261 29.748 0.675 1 90.43 802 ASP A CA 1
ATOM 6176 C C . ASP A 1 802 ? 4.102 28.547 1.604 1 90.43 802 ASP A C 1
ATOM 6178 O O . ASP A 1 802 ? 4.299 27.403 1.189 1 90.43 802 ASP A O 1
ATOM 6182 N N . ALA A 1 803 ? 3.908 28.775 2.826 1 83.69 803 ALA A N 1
ATOM 6183 C CA . ALA A 1 803 ? 3.626 27.744 3.82 1 83.69 803 ALA A CA 1
ATOM 6184 C C . ALA A 1 803 ? 2.274 27.98 4.487 1 83.69 803 ALA A C 1
ATOM 6186 O O . ALA A 1 803 ? 2.149 28.836 5.366 1 83.69 803 ALA A O 1
ATOM 6187 N N . ALA A 1 804 ? 1.341 27.191 3.935 1 72.77 804 ALA A N 1
ATOM 6188 C CA . ALA A 1 804 ? 0.013 27.261 4.538 1 72.77 804 ALA A CA 1
ATOM 6189 C C . ALA A 1 804 ? -0.148 26.211 5.634 1 72.77 804 ALA A C 1
ATOM 6191 O O . ALA A 1 804 ? 0.359 25.094 5.512 1 72.77 804 ALA A O 1
ATOM 6192 N N . GLY A 1 805 ? -0.381 26.546 6.862 1 64.59 805 GLY A N 1
ATOM 6193 C CA . GLY A 1 805 ? -0.617 25.6 7.94 1 64.59 805 GLY A CA 1
ATOM 6194 C C . GLY A 1 805 ? -1.798 24.683 7.682 1 64.59 805 GLY A C 1
ATOM 6195 O O . GLY A 1 805 ? -2.273 24.579 6.549 1 64.59 805 GLY A O 1
ATOM 6196 N N . LEU A 1 806 ? -2.183 23.793 8.591 1 66.42 806 LEU A N 1
ATOM 6197 C CA . LEU A 1 806 ? -3.203 22.752 8.528 1 66.42 806 LEU A CA 1
ATOM 6198 C C . LEU A 1 806 ? -4.599 23.362 8.451 1 66.42 806 LEU A C 1
ATOM 6200 O O . LEU A 1 806 ? -5.54 22.712 7.992 1 66.42 806 LEU A O 1
ATOM 6204 N N . ALA A 1 807 ? -4.711 24.613 8.861 1 63.8 807 ALA A N 1
ATOM 6205 C CA . ALA A 1 807 ? -6.035 25.229 8.857 1 63.8 807 ALA A CA 1
ATOM 6206 C C . ALA A 1 807 ? -6.178 26.214 7.7 1 63.8 807 ALA A C 1
ATOM 6208 O O . ALA A 1 807 ? -5.266 26.998 7.428 1 63.8 807 ALA A O 1
ATOM 6209 N N . GLN A 1 808 ? -7.253 26.019 7.138 1 60.12 808 GLN A N 1
ATOM 6210 C CA . GLN A 1 808 ? -7.508 26.911 6.011 1 60.12 808 GLN A CA 1
ATOM 6211 C C . GLN A 1 808 ? -7.598 28.364 6.468 1 60.12 808 GLN A C 1
ATOM 6213 O O . GLN A 1 808 ? -7.199 29.275 5.74 1 60.12 808 GLN A O 1
ATOM 6218 N N . LYS A 1 809 ? -8.177 28.483 7.691 1 66.44 809 LYS A N 1
ATOM 6219 C CA . LYS A 1 809 ? -8.316 29.837 8.218 1 66.44 809 LYS A CA 1
ATOM 6220 C C . LYS A 1 809 ? -7.914 29.898 9.689 1 66.44 809 LYS A C 1
ATOM 6222 O O . LYS A 1 809 ? -8.201 28.977 10.456 1 66.44 809 LYS A O 1
ATOM 6227 N N . GLY A 1 810 ? -7.183 30.871 9.994 1 69.78 810 GLY A N 1
ATOM 6228 C CA . GLY A 1 810 ? -6.917 31.128 11.4 1 69.78 810 GLY A CA 1
ATOM 6229 C C . GLY A 1 810 ? -5.55 30.644 11.847 1 69.78 810 GLY A C 1
ATOM 6230 O O . GLY A 1 810 ? -5.078 31.008 12.925 1 69.78 810 GLY A O 1
ATOM 6231 N N . GLY A 1 811 ? -4.959 29.897 10.942 1 77.72 811 GLY A N 1
ATOM 6232 C CA . GLY A 1 811 ? -3.65 29.388 11.321 1 77.72 811 GLY A CA 1
ATOM 6233 C C . GLY A 1 811 ? -2.507 30.253 10.825 1 77.72 811 GLY A C 1
ATOM 6234 O O . GLY A 1 811 ? -2.724 31.209 10.078 1 77.72 811 GLY A O 1
ATOM 6235 N N . SER A 1 812 ? -1.348 29.975 11.318 1 87.72 812 SER A N 1
ATOM 6236 C CA . SER A 1 812 ? -0.153 30.704 10.908 1 87.72 812 SER A CA 1
ATOM 6237 C C . SER A 1 812 ? 0.167 30.459 9.437 1 87.72 812 SER A C 1
ATOM 6239 O O . SER A 1 812 ? 0.07 29.329 8.955 1 87.72 812 SER A O 1
ATOM 6241 N N . THR A 1 813 ? 0.464 31.474 8.737 1 89.57 813 THR A N 1
ATOM 6242 C CA . THR A 1 813 ? 0.84 31.387 7.33 1 89.57 813 THR A CA 1
ATOM 6243 C C . THR A 1 813 ? 2.064 32.251 7.043 1 89.57 813 THR A C 1
ATOM 6245 O O . THR A 1 813 ? 2.205 33.342 7.6 1 89.57 813 THR A O 1
ATOM 6248 N N . TRP A 1 814 ? 2.923 31.755 6.221 1 93.05 814 TRP A N 1
ATOM 6249 C CA . TRP A 1 814 ? 4.118 32.49 5.82 1 93.05 814 TRP A CA 1
ATOM 6250 C C . TRP A 1 814 ? 4.246 32.535 4.301 1 93.05 814 TRP A C 1
ATOM 6252 O O . TRP A 1 814 ? 3.816 31.61 3.608 1 93.05 814 TRP A O 1
ATOM 6262 N N . SER A 1 815 ? 4.798 33.545 3.809 1 95.55 815 SER A N 1
ATOM 6263 C CA . SER A 1 815 ? 5.315 33.636 2.448 1 95.55 815 SER A CA 1
ATOM 6264 C C . SER A 1 815 ? 6.755 34.139 2.435 1 95.55 815 SER A C 1
ATOM 6266 O O . SER A 1 815 ? 7.029 35.264 2.857 1 95.55 815 SER A O 1
ATOM 6268 N N . HIS A 1 816 ? 7.652 33.371 2.06 1 96.9 816 HIS A N 1
ATOM 6269 C CA . HIS A 1 816 ? 9.045 33.756 1.866 1 96.9 816 HIS A CA 1
ATOM 6270 C C . HIS A 1 816 ? 9.295 34.221 0.435 1 96.9 816 HIS A C 1
ATOM 6272 O O . HIS A 1 816 ? 8.966 33.512 -0.518 1 96.9 816 HIS A O 1
ATOM 6278 N N . VAL A 1 817 ? 9.816 35.401 0.303 1 97.34 817 VAL A N 1
ATOM 6279 C CA . VAL A 1 817 ? 10.079 35.957 -1.02 1 97.34 817 VAL A CA 1
ATOM 6280 C C . VAL A 1 817 ? 11.546 36.366 -1.127 1 97.34 817 VAL A C 1
ATOM 6282 O O . VAL A 1 817 ? 12.062 37.083 -0.267 1 97.34 817 VAL A O 1
ATOM 6285 N N . GLN A 1 818 ? 12.158 35.886 -2.073 1 97.26 818 GLN A N 1
ATOM 6286 C CA . GLN A 1 818 ? 13.524 36.298 -2.376 1 97.26 818 GLN A CA 1
ATOM 6287 C C . GLN A 1 818 ? 13.613 36.936 -3.76 1 97.26 818 GLN A C 1
ATOM 6289 O O . GLN A 1 818 ? 13.153 36.357 -4.746 1 97.26 818 GLN A O 1
ATOM 6294 N N . ILE A 1 819 ? 14.179 38.126 -3.858 1 97.3 819 ILE A N 1
ATOM 6295 C CA . ILE A 1 819 ? 14.296 38.873 -5.105 1 97.3 819 ILE A CA 1
ATOM 6296 C C . ILE A 1 819 ? 15.755 39.259 -5.34 1 97.3 819 ILE A C 1
ATOM 6298 O O . ILE A 1 819 ? 16.452 39.671 -4.41 1 97.3 819 ILE A O 1
ATOM 6302 N N . ALA A 1 820 ? 16.218 39.067 -6.514 1 96.9 820 ALA A N 1
ATOM 6303 C CA . ALA A 1 820 ? 17.562 39.487 -6.901 1 96.9 820 ALA A CA 1
ATOM 6304 C C . ALA A 1 820 ? 17.573 40.054 -8.318 1 96.9 820 ALA A C 1
ATOM 6306 O O . ALA A 1 820 ? 16.719 39.708 -9.139 1 96.9 820 ALA A O 1
ATOM 6307 N N . ASN A 1 821 ? 18.548 40.849 -8.638 1 94.68 821 ASN A N 1
ATOM 6308 C CA . ASN A 1 821 ? 18.672 41.418 -9.976 1 94.68 821 ASN A CA 1
ATOM 6309 C C . ASN A 1 821 ? 18.94 40.339 -11.021 1 94.68 821 ASN A C 1
ATOM 6311 O O . ASN A 1 821 ? 18.507 40.458 -12.169 1 94.68 821 ASN A O 1
ATOM 6315 N N . ARG A 1 822 ? 19.619 39.279 -10.543 1 91.74 822 ARG A N 1
ATOM 6316 C CA . ARG A 1 822 ? 19.895 38.12 -11.385 1 91.74 822 ARG A CA 1
ATOM 6317 C C . ARG A 1 822 ? 19.36 36.841 -10.75 1 91.74 822 ARG A C 1
ATOM 6319 O O . ARG A 1 822 ? 19.609 36.575 -9.572 1 91.74 822 ARG A O 1
ATOM 6326 N N . PRO A 1 823 ? 18.699 36.049 -11.528 1 90.01 823 PRO A N 1
ATOM 6327 C CA . PRO A 1 823 ? 18.1 34.832 -10.976 1 90.01 823 PRO A CA 1
ATOM 6328 C C . PRO A 1 823 ? 19.13 33.907 -10.332 1 90.01 823 PRO A C 1
ATOM 6330 O O . PRO A 1 823 ? 18.822 33.22 -9.355 1 90.01 823 PRO A O 1
ATOM 6333 N N . GLU A 1 824 ? 20.333 33.898 -10.703 1 88.67 824 GLU A N 1
ATOM 6334 C CA . GLU A 1 824 ? 21.363 32.968 -10.248 1 88.67 824 GLU A CA 1
ATOM 6335 C C . GLU A 1 824 ? 21.822 33.304 -8.832 1 88.67 824 GLU A C 1
ATOM 6337 O O . GLU A 1 824 ? 22.466 32.486 -8.172 1 88.67 824 GLU A O 1
ATOM 6342 N N . ALA A 1 825 ? 21.444 34.508 -8.434 1 92.28 825 ALA A N 1
ATOM 6343 C CA . ALA A 1 825 ? 21.86 34.934 -7.1 1 92.28 825 ALA A CA 1
ATOM 6344 C C . ALA A 1 825 ? 20.953 34.339 -6.026 1 92.28 825 ALA A C 1
ATOM 6346 O O . ALA A 1 825 ? 21.289 34.362 -4.84 1 92.28 825 ALA A O 1
ATOM 6347 N N . ILE A 1 826 ? 19.878 33.752 -6.427 1 94.38 826 ILE A N 1
ATOM 6348 C CA . ILE A 1 826 ? 18.961 33.128 -5.48 1 94.38 826 ILE A CA 1
ATOM 6349 C C . ILE A 1 826 ? 19.166 31.615 -5.484 1 94.38 826 ILE A C 1
ATOM 6351 O O . ILE A 1 826 ? 19.004 30.963 -6.518 1 94.38 826 ILE A O 1
ATOM 6355 N N . HIS A 1 827 ? 19.425 31.074 -4.358 1 91.44 827 HIS A N 1
ATOM 6356 C CA . HIS A 1 827 ? 19.694 29.641 -4.319 1 91.44 827 HIS A CA 1
ATOM 6357 C C . HIS A 1 827 ? 18.583 28.893 -3.59 1 91.44 827 HIS A C 1
ATOM 6359 O O . HIS A 1 827 ? 18.199 27.794 -3.996 1 91.44 827 HIS A O 1
ATOM 6365 N N . THR A 1 828 ? 18.065 29.467 -2.548 1 92.39 828 THR A N 1
ATOM 6366 C CA . THR A 1 828 ? 17.13 28.741 -1.695 1 92.39 828 THR A CA 1
ATOM 6367 C C . THR A 1 828 ? 15.701 29.224 -1.925 1 92.39 828 THR A C 1
ATOM 6369 O O . THR A 1 828 ? 15.486 30.294 -2.497 1 92.39 828 THR A O 1
ATOM 6372 N N . THR A 1 829 ? 14.793 28.465 -1.428 1 91.58 829 THR A N 1
ATOM 6373 C CA . THR A 1 829 ? 13.387 28.823 -1.576 1 91.58 829 THR A CA 1
ATOM 6374 C C . THR A 1 829 ? 12.903 29.623 -0.37 1 91.58 829 THR A C 1
ATOM 6376 O O . THR A 1 829 ? 11.923 30.365 -0.463 1 91.58 829 THR A O 1
ATOM 6379 N N . LYS A 1 830 ? 13.57 29.453 0.746 1 92.85 830 LYS A N 1
ATOM 6380 C CA . LYS A 1 830 ? 13.177 30.145 1.97 1 92.85 830 LYS A CA 1
ATOM 6381 C C . LYS A 1 830 ? 14.275 31.095 2.441 1 92.85 830 LYS A C 1
ATOM 6383 O O . LYS A 1 830 ? 15.453 30.885 2.145 1 92.85 830 LYS A O 1
ATOM 6388 N N . VAL A 1 831 ? 13.773 32.083 3.098 1 94.94 831 VAL A N 1
ATOM 6389 C CA . VAL A 1 831 ? 14.727 32.964 3.763 1 94.94 831 VAL A CA 1
ATOM 6390 C C . VAL A 1 831 ? 15.343 32.248 4.963 1 94.94 831 VAL A C 1
ATOM 6392 O O . VAL A 1 831 ? 14.626 31.78 5.85 1 94.94 831 VAL A O 1
ATOM 6395 N N . ASP A 1 832 ? 16.568 32.123 5.005 1 91.83 832 ASP A N 1
ATOM 6396 C CA . ASP A 1 832 ? 17.256 31.299 5.995 1 91.83 832 ASP A CA 1
ATOM 6397 C C . ASP A 1 832 ? 17.482 32.073 7.292 1 91.83 832 ASP A C 1
ATOM 6399 O O . ASP A 1 832 ? 17.042 33.217 7.423 1 91.83 832 ASP A O 1
ATOM 6403 N N . THR A 1 833 ? 18.194 31.444 8.201 1 92.56 833 THR A N 1
ATOM 6404 C CA . THR A 1 833 ? 18.478 31.982 9.526 1 92.56 833 THR A CA 1
ATOM 6405 C C . THR A 1 833 ? 19.258 33.29 9.423 1 92.56 833 THR A C 1
ATOM 6407 O O . THR A 1 833 ? 20.308 33.344 8.779 1 92.56 833 THR A O 1
ATOM 6410 N N . ALA A 1 834 ? 18.711 34.302 9.999 1 93.85 834 ALA A N 1
ATOM 6411 C CA . ALA A 1 834 ? 19.363 35.602 10.131 1 93.85 834 ALA A CA 1
ATOM 6412 C C . ALA A 1 834 ? 19.631 36.222 8.763 1 93.85 834 ALA A C 1
ATOM 6414 O O . ALA A 1 834 ? 20.648 36.891 8.566 1 93.85 834 ALA A O 1
ATOM 6415 N N . LYS A 1 835 ? 18.671 36.03 7.85 1 94.02 835 LYS A N 1
ATOM 6416 C CA . LYS A 1 835 ? 18.938 36.506 6.496 1 94.02 835 LYS A CA 1
ATOM 6417 C C . LYS A 1 835 ? 17.802 37.392 5.991 1 94.02 835 LYS A C 1
ATOM 6419 O O . LYS A 1 835 ? 17.863 37.911 4.874 1 94.02 835 LYS A O 1
ATOM 6424 N N . ALA A 1 836 ? 16.813 37.644 6.782 1 96.82 836 ALA A N 1
ATOM 6425 C CA . ALA A 1 836 ? 15.7 38.483 6.347 1 96.82 836 ALA A CA 1
ATOM 6426 C C . ALA A 1 836 ? 16.105 39.954 6.306 1 96.82 836 ALA A C 1
ATOM 6428 O O . ALA A 1 836 ? 16.783 40.443 7.213 1 96.82 836 ALA A O 1
ATOM 6429 N N . ASP A 1 837 ? 15.783 40.605 5.237 1 97.93 837 ASP A N 1
ATOM 6430 C CA . ASP A 1 837 ? 15.975 42.048 5.131 1 97.93 837 ASP A CA 1
ATOM 6431 C C . ASP A 1 837 ? 14.719 42.802 5.562 1 97.93 837 ASP A C 1
ATOM 6433 O O . ASP A 1 837 ? 14.803 43.93 6.052 1 97.93 837 ASP A O 1
ATOM 6437 N N . LEU A 1 838 ? 13.65 42.108 5.334 1 98.32 838 LEU A N 1
ATOM 6438 C CA . LEU A 1 838 ? 12.351 42.694 5.648 1 98.32 838 LEU A CA 1
ATOM 6439 C C . LEU A 1 838 ? 11.385 41.632 6.161 1 98.32 838 LEU A C 1
ATOM 6441 O O . LEU A 1 838 ? 11.32 40.529 5.612 1 98.32 838 LEU A O 1
ATOM 6445 N N . VAL A 1 839 ? 10.739 41.888 7.245 1 98.41 839 VAL A N 1
ATOM 6446 C CA . VAL A 1 839 ? 9.62 41.078 7.714 1 98.41 839 VAL A CA 1
ATOM 6447 C C . VAL A 1 839 ? 8.349 41.924 7.749 1 98.41 839 VAL A C 1
ATOM 6449 O O . VAL A 1 839 ? 8.315 42.978 8.388 1 98.41 839 VAL A O 1
ATOM 6452 N N . ILE A 1 840 ? 7.401 41.527 6.979 1 98.21 840 ILE A N 1
ATOM 6453 C CA . ILE A 1 840 ? 6.079 42.138 7.066 1 98.21 840 ILE A CA 1
ATOM 6454 C C . ILE A 1 840 ? 5.193 41.318 8.002 1 98.21 840 ILE A C 1
ATOM 6456 O O . ILE A 1 840 ? 4.662 40.277 7.61 1 98.21 840 ILE A O 1
ATOM 6460 N N . GLY A 1 841 ? 5.106 41.809 9.236 1 96.98 841 GLY A N 1
ATOM 6461 C CA . GLY A 1 841 ? 4.319 41.107 10.238 1 96.98 841 GLY A CA 1
ATOM 6462 C C . GLY A 1 841 ? 2.859 41.518 10.245 1 96.98 841 GLY A C 1
ATOM 6463 O O . GLY A 1 841 ? 2.468 42.425 10.981 1 96.98 841 GLY A O 1
ATOM 6464 N N . CYS A 1 842 ? 2.076 40.788 9.537 1 95.1 842 CYS A N 1
ATOM 6465 C CA . CYS A 1 842 ? 0.656 41.105 9.437 1 95.1 842 CYS A CA 1
ATOM 6466 C C . CYS A 1 842 ? -0.087 40.681 10.698 1 95.1 842 CYS A C 1
ATOM 6468 O O . CYS A 1 842 ? -1.199 41.146 10.955 1 95.1 842 CYS A O 1
ATOM 6470 N N . ASP A 1 843 ? 0.524 39.789 11.469 1 93.23 843 ASP A N 1
ATOM 6471 C CA . ASP A 1 843 ? 0.039 39.309 12.759 1 93.23 843 ASP A CA 1
ATOM 6472 C C . ASP A 1 843 ? 1.179 39.2 13.769 1 93.23 843 ASP A C 1
ATOM 6474 O O . ASP A 1 843 ? 2.191 38.549 13.502 1 93.23 843 ASP A O 1
ATOM 6478 N N . PRO A 1 844 ? 1.015 39.802 14.895 1 94.46 844 PRO A N 1
ATOM 6479 C CA . PRO A 1 844 ? 2.123 39.847 15.852 1 94.46 844 PRO A CA 1
ATOM 6480 C C . PRO A 1 844 ? 2.525 38.463 16.355 1 94.46 844 PRO A C 1
ATOM 6482 O O . PRO A 1 844 ? 3.715 38.185 16.525 1 94.46 844 PRO A O 1
ATOM 6485 N N . ILE A 1 845 ? 1.563 37.621 16.603 1 93.39 845 ILE A N 1
ATOM 6486 C CA . ILE A 1 845 ? 1.855 36.297 17.141 1 93.39 845 ILE A CA 1
ATOM 6487 C C . ILE A 1 845 ? 2.704 35.511 16.145 1 93.39 845 ILE A C 1
ATOM 6489 O O . ILE A 1 845 ? 3.684 34.867 16.528 1 93.39 845 ILE A O 1
ATOM 6493 N N . VAL A 1 846 ? 2.387 35.552 14.88 1 93.57 846 VAL A N 1
ATOM 6494 C CA . VAL A 1 846 ? 3.116 34.809 13.857 1 93.57 846 VAL A CA 1
ATOM 6495 C C . VAL A 1 846 ? 4.463 35.477 13.594 1 93.57 846 VAL A C 1
ATOM 6497 O O . VAL A 1 846 ? 5.461 34.798 13.34 1 93.57 846 VAL A O 1
ATOM 6500 N N . ALA A 1 847 ? 4.495 36.758 13.653 1 95.6 847 ALA A N 1
ATOM 6501 C CA . ALA A 1 847 ? 5.742 37.491 13.453 1 95.6 847 ALA A CA 1
ATOM 6502 C C . ALA A 1 847 ? 6.742 37.185 14.564 1 95.6 847 ALA A C 1
ATOM 6504 O O . ALA A 1 847 ? 7.953 37.18 14.333 1 95.6 847 ALA A O 1
ATOM 6505 N N . ALA A 1 848 ? 6.179 36.897 15.754 1 94.9 848 ALA A N 1
ATOM 6506 C CA . ALA A 1 848 ? 7.038 36.645 16.908 1 94.9 848 ALA A CA 1
ATOM 6507 C C . ALA A 1 848 ? 7.26 35.149 17.11 1 94.9 848 ALA A C 1
ATOM 6509 O O . ALA A 1 848 ? 7.898 34.735 18.081 1 94.9 848 ALA A O 1
ATOM 6510 N N . ASN A 1 849 ? 6.716 34.442 16.241 1 92.48 849 ASN A N 1
ATOM 6511 C CA . ASN A 1 849 ? 6.933 33 16.291 1 92.48 849 ASN A CA 1
ATOM 6512 C C . ASN A 1 849 ? 8.405 32.648 16.095 1 92.48 849 ASN A C 1
ATOM 6514 O O . ASN A 1 849 ? 9.127 33.352 15.387 1 92.48 849 ASN A O 1
ATOM 6518 N N . LYS A 1 850 ? 8.826 31.572 16.652 1 90.72 850 LYS A N 1
ATOM 6519 C CA . LYS A 1 850 ? 10.229 31.169 16.625 1 90.72 850 LYS A CA 1
ATOM 6520 C C . LYS A 1 850 ? 10.739 31.052 15.191 1 90.72 850 LYS A C 1
ATOM 6522 O O . LYS A 1 850 ? 11.884 31.406 14.903 1 90.72 850 LYS A O 1
ATOM 6527 N N . ALA A 1 851 ? 9.941 30.542 14.35 1 89.73 851 ALA A N 1
ATOM 6528 C CA . ALA A 1 851 ? 10.337 30.355 12.957 1 89.73 851 ALA A CA 1
ATOM 6529 C C . ALA A 1 851 ? 10.604 31.695 12.278 1 89.73 851 ALA A C 1
ATOM 6531 O O . ALA A 1 851 ? 11.522 31.814 11.464 1 89.73 851 ALA A O 1
ATOM 6532 N N . THR A 1 852 ? 9.763 32.679 12.559 1 95.03 852 THR A N 1
ATOM 6533 C CA . THR A 1 852 ? 9.953 33.999 11.969 1 95.03 852 THR A CA 1
ATOM 6534 C C . THR A 1 852 ? 11.15 34.705 12.6 1 95.03 852 THR A C 1
ATOM 6536 O O . THR A 1 852 ? 11.947 35.333 11.899 1 95.03 852 THR A O 1
ATOM 6539 N N . LEU A 1 853 ? 11.241 34.563 13.913 1 95.23 853 LEU A N 1
ATOM 6540 C CA . LEU A 1 853 ? 12.337 35.192 14.642 1 95.23 853 LEU A CA 1
ATOM 6541 C C . LEU A 1 853 ? 13.683 34.645 14.178 1 95.23 853 LEU A C 1
ATOM 6543 O O . LEU A 1 853 ? 14.678 35.373 14.153 1 95.23 853 LEU A O 1
ATOM 6547 N N . ALA A 1 854 ? 13.655 33.45 13.812 1 94.02 854 ALA A N 1
ATOM 6548 C CA . ALA A 1 854 ? 14.891 32.802 13.381 1 94.02 854 ALA A CA 1
ATOM 6549 C C . ALA A 1 854 ? 15.463 33.481 12.14 1 94.02 854 ALA A C 1
ATOM 6551 O O . ALA A 1 854 ? 16.682 33.529 11.957 1 94.02 854 ALA A O 1
ATOM 6552 N N . ALA A 1 855 ? 14.64 34.04 11.313 1 95.73 855 ALA A N 1
ATOM 6553 C CA . ALA A 1 855 ? 15.077 34.646 10.058 1 95.73 855 ALA A CA 1
ATOM 6554 C C . ALA A 1 855 ? 15.585 36.068 10.283 1 95.73 855 ALA A C 1
ATOM 6556 O O . ALA A 1 855 ? 16.225 36.651 9.405 1 95.73 855 ALA A O 1
ATOM 6557 N N . MET A 1 856 ? 15.471 36.635 11.475 1 96.58 856 MET A N 1
ATOM 6558 C CA . MET A 1 856 ? 15.769 38.038 11.751 1 96.58 856 MET A CA 1
ATOM 6559 C C . MET A 1 856 ? 17.2 38.202 12.254 1 96.58 856 MET A C 1
ATOM 6561 O O . MET A 1 856 ? 17.753 37.29 12.872 1 96.58 856 MET A O 1
ATOM 6565 N N . GLN A 1 857 ? 17.728 39.307 11.929 1 94.13 857 GLN A N 1
ATOM 6566 C CA . GLN A 1 857 ? 19.064 39.675 12.387 1 94.13 857 GLN A CA 1
ATOM 6567 C C . GLN A 1 857 ? 19.113 41.138 12.819 1 94.13 857 GLN A C 1
ATOM 6569 O O . GLN A 1 857 ? 18.653 42.021 12.092 1 94.13 857 GLN A O 1
ATOM 6574 N N . PRO A 1 858 ? 19.717 41.43 13.976 1 91.8 858 PRO A N 1
ATOM 6575 C CA . PRO A 1 858 ? 19.868 42.826 14.394 1 91.8 858 PRO A CA 1
ATOM 6576 C C . PRO A 1 858 ? 20.72 43.643 13.425 1 91.8 858 PRO A C 1
ATOM 6578 O O . PRO A 1 858 ? 21.731 43.149 12.918 1 91.8 858 PRO A O 1
ATOM 6581 N N . GLY A 1 859 ? 20.284 44.798 13.155 1 90.97 859 GLY A N 1
ATOM 6582 C CA . GLY A 1 859 ? 21.043 45.687 12.29 1 90.97 859 GLY A CA 1
ATOM 6583 C C . GLY A 1 859 ? 20.767 45.463 10.815 1 90.97 859 GLY A C 1
ATOM 6584 O O . GLY A 1 859 ? 21.128 46.293 9.978 1 90.97 859 GLY A O 1
ATOM 6585 N N . ARG A 1 860 ? 20.041 44.472 10.481 1 92.94 860 ARG A N 1
ATOM 6586 C CA . ARG A 1 860 ? 19.779 44.15 9.081 1 92.94 860 ARG A CA 1
ATOM 6587 C C . ARG A 1 860 ? 18.281 44.127 8.796 1 92.94 860 ARG A C 1
ATOM 6589 O O . ARG A 1 860 ? 17.815 44.759 7.845 1 92.94 860 ARG A O 1
ATOM 6596 N N . THR A 1 861 ? 17.539 43.434 9.571 1 97.62 861 THR A N 1
ATOM 6597 C CA . THR A 1 861 ? 16.133 43.159 9.297 1 97.62 861 THR A CA 1
ATOM 6598 C C . THR A 1 861 ? 15.256 44.321 9.755 1 97.62 861 THR A C 1
ATOM 6600 O O . THR A 1 861 ? 15.322 44.736 10.914 1 97.62 861 THR A O 1
ATOM 6603 N N . PHE A 1 862 ? 14.505 44.879 8.889 1 98.03 862 PHE A N 1
ATOM 6604 C CA . PHE A 1 862 ? 13.435 45.803 9.244 1 98.03 862 PHE A CA 1
ATOM 6605 C C . PHE A 1 862 ? 12.109 45.066 9.391 1 98.03 862 PHE A C 1
ATOM 6607 O O . PHE A 1 862 ? 11.797 44.175 8.598 1 98.03 862 PHE A O 1
ATOM 6614 N N . VAL A 1 863 ? 11.366 45.363 10.444 1 98.34 863 VAL A N 1
ATOM 6615 C CA . VAL A 1 863 ? 10.083 44.702 10.661 1 98.34 863 VAL A CA 1
ATOM 6616 C C . VAL A 1 863 ? 8.955 45.729 10.598 1 98.34 863 VAL A C 1
ATOM 6618 O O . VAL A 1 863 ? 8.95 46.702 11.355 1 98.34 863 VAL A O 1
ATOM 6621 N N . ALA A 1 864 ? 8.067 45.621 9.625 1 98.12 864 ALA A N 1
ATOM 6622 C CA . ALA A 1 864 ? 6.786 46.324 9.635 1 98.12 864 ALA A CA 1
ATOM 6623 C C . ALA A 1 864 ? 5.714 45.499 10.34 1 98.12 864 ALA A C 1
ATOM 6625 O O . ALA A 1 864 ? 5.3 44.45 9.841 1 98.12 864 ALA A O 1
ATOM 6626 N N . LEU A 1 865 ? 5.289 45.937 11.496 1 97.24 865 LEU A N 1
ATOM 6627 C CA . LEU A 1 865 ? 4.442 45.103 12.343 1 97.24 865 LEU A CA 1
ATOM 6628 C C . LEU A 1 865 ? 3.06 45.726 12.511 1 97.24 865 LEU A C 1
ATOM 6630 O O . LEU A 1 865 ? 2.943 46.886 12.915 1 97.24 865 LEU A O 1
ATOM 6634 N N . ASN A 1 866 ? 2.108 44.977 12.132 1 96.04 866 ASN A N 1
ATOM 6635 C CA . ASN A 1 866 ? 0.743 45.324 12.515 1 96.04 866 ASN A CA 1
ATOM 6636 C C . ASN A 1 866 ? 0.483 45.028 13.989 1 96.04 866 ASN A C 1
ATOM 6638 O O . ASN A 1 866 ? 0.547 43.874 14.416 1 96.04 866 ASN A O 1
ATOM 6642 N N . SER A 1 867 ? 0.135 45.948 14.753 1 93.3 867 SER A N 1
ATOM 6643 C CA . SER A 1 867 ? 0.013 45.777 16.198 1 93.3 867 SER A CA 1
ATOM 6644 C C . SER A 1 867 ? -1.385 45.303 16.582 1 93.3 867 SER A C 1
ATOM 6646 O O . SER A 1 867 ? -1.639 44.981 17.745 1 93.3 867 SER A O 1
ATOM 6648 N N . HIS A 1 868 ? -2.243 45.19 15.57 1 88.4 868 HIS A N 1
ATOM 6649 C CA . HIS A 1 868 ? -3.615 44.801 15.874 1 88.4 868 HIS A CA 1
ATOM 6650 C C . HIS A 1 868 ? -3.674 43.387 16.443 1 88.4 868 HIS A C 1
ATOM 6652 O O . HIS A 1 868 ? -3.106 42.457 15.866 1 88.4 868 HIS A O 1
ATOM 6658 N N . GLY A 1 869 ? -4.342 43.265 17.57 1 83.4 869 GLY A N 1
ATOM 6659 C CA . GLY A 1 869 ? -4.464 41.956 18.193 1 83.4 869 GLY A CA 1
ATOM 6660 C C . GLY A 1 869 ? -5.695 41.193 17.742 1 83.4 869 GLY A C 1
ATOM 6661 O O . GLY A 1 869 ? -6.823 41.598 18.031 1 83.4 869 GLY A O 1
ATOM 6662 N N . THR A 1 870 ? -5.52 40.209 16.944 1 81.7 870 THR A N 1
ATOM 6663 C CA . THR A 1 870 ? -6.605 39.301 16.587 1 81.7 870 THR A CA 1
ATOM 6664 C C . THR A 1 870 ? -6.615 38.083 17.507 1 81.7 870 THR A C 1
ATOM 6666 O O . THR A 1 870 ? -5.566 37.494 17.777 1 81.7 870 THR A O 1
ATOM 6669 N N . PRO A 1 871 ? -7.776 37.716 18 1 83.29 871 PRO A N 1
ATOM 6670 C CA . PRO A 1 871 ? -7.846 36.594 18.94 1 83.29 871 PRO A CA 1
ATOM 6671 C C . PRO A 1 871 ? -7.34 35.286 18.336 1 83.29 871 PRO A C 1
ATOM 6673 O O . PRO A 1 871 ? -7.517 35.045 17.139 1 83.29 871 PRO A O 1
ATOM 6676 N N . ALA A 1 872 ? -6.675 34.483 19.182 1 86.9 872 ALA A N 1
ATOM 6677 C CA . ALA A 1 872 ? -6.233 33.136 18.83 1 86.9 872 ALA A CA 1
ATOM 6678 C C . ALA A 1 872 ? -7.186 32.082 19.387 1 86.9 872 ALA A C 1
ATOM 6680 O O . ALA A 1 872 ? -8.073 32.398 20.183 1 86.9 872 ALA A O 1
ATOM 6681 N N . ALA A 1 873 ? -7.005 30.844 19.059 1 86.54 873 ALA A N 1
ATOM 6682 C CA . ALA A 1 873 ? -7.889 29.747 19.443 1 86.54 873 ALA A CA 1
ATOM 6683 C C . ALA A 1 873 ? -7.913 29.568 20.959 1 86.54 873 ALA A C 1
ATOM 6685 O O . ALA A 1 873 ? -8.913 29.114 21.521 1 86.54 873 ALA A O 1
ATOM 6686 N N . ALA A 1 874 ? -6.866 29.935 21.621 1 85.06 874 ALA A N 1
ATOM 6687 C CA . ALA A 1 874 ? -6.765 29.777 23.069 1 85.06 874 ALA A CA 1
ATOM 6688 C C . ALA A 1 874 ? -7.883 30.531 23.783 1 85.06 874 ALA A C 1
ATOM 6690 O O . ALA A 1 874 ? -8.304 30.142 24.875 1 85.06 874 ALA A O 1
ATOM 6691 N N . PHE A 1 875 ? -8.424 31.579 23.202 1 86.87 875 PHE A N 1
ATOM 6692 C CA . PHE A 1 875 ? -9.441 32.41 23.835 1 86.87 875 PHE A CA 1
ATOM 6693 C C . PHE A 1 875 ? -10.749 31.643 23.987 1 86.87 875 PHE A C 1
ATOM 6695 O O . PHE A 1 875 ? -11.575 31.976 24.84 1 86.87 875 PHE A O 1
ATOM 6702 N N . VAL A 1 876 ? -10.932 30.617 23.181 1 86.57 876 VAL A N 1
ATOM 6703 C CA . VAL A 1 876 ? -12.189 29.877 23.153 1 86.57 876 VAL A CA 1
ATOM 6704 C C . VAL A 1 876 ? -12.412 29.184 24.495 1 86.57 876 VAL A C 1
ATOM 6706 O O . VAL A 1 876 ? -13.542 29.111 24.984 1 86.57 876 VAL A O 1
ATOM 6709 N N . HIS A 1 877 ? -11.306 28.822 25.116 1 83.22 877 HIS A N 1
ATOM 6710 C CA . HIS A 1 877 ? -11.463 28.093 26.369 1 83.22 877 HIS A CA 1
ATOM 6711 C C . HIS A 1 877 ? -10.903 28.887 27.544 1 83.22 877 HIS A C 1
ATOM 6713 O O . HIS A 1 877 ? -10.857 28.389 28.671 1 83.22 877 HIS A O 1
ATOM 6719 N N . ASN A 1 878 ? -10.481 30.053 27.24 1 86.59 878 ASN A N 1
ATOM 6720 C CA . ASN A 1 878 ? -9.962 30.936 28.279 1 86.59 878 ASN A CA 1
ATOM 6721 C C . ASN A 1 878 ? -10.543 32.342 28.163 1 86.59 878 ASN A C 1
ATOM 6723 O O . ASN A 1 878 ? -9.977 33.197 27.48 1 86.59 878 ASN A O 1
ATOM 6727 N N . PRO A 1 879 ? -11.566 32.51 28.853 1 84.27 879 PRO A N 1
ATOM 6728 C CA . PRO A 1 879 ? -12.221 33.817 28.758 1 84.27 879 PRO A CA 1
ATOM 6729 C C . PRO A 1 879 ? -11.301 34.968 29.158 1 84.27 879 PRO A C 1
ATOM 6731 O O . PRO A 1 879 ? -11.57 36.124 28.821 1 84.27 879 PRO A O 1
ATOM 6734 N N . ASN A 1 880 ? -10.238 34.636 29.889 1 85.41 880 ASN A N 1
ATOM 6735 C CA . ASN A 1 880 ? -9.327 35.674 30.357 1 85.41 880 ASN A CA 1
ATOM 6736 C C . ASN A 1 880 ? -8.106 35.801 29.45 1 85.41 880 ASN A C 1
ATOM 6738 O O . ASN A 1 880 ? -7.147 36.497 29.786 1 85.41 880 ASN A O 1
ATOM 6742 N N . TRP A 1 881 ? -8.226 35.183 28.329 1 86.75 881 TRP A N 1
ATOM 6743 C CA . TRP A 1 881 ? -7.093 35.24 27.411 1 86.75 881 TRP A CA 1
ATOM 6744 C C . TRP A 1 881 ? -6.823 36.674 26.967 1 86.75 881 TRP A C 1
ATOM 6746 O O . TRP A 1 881 ? -7.757 37.432 26.692 1 86.75 881 TRP A O 1
ATOM 6756 N N . GLN A 1 882 ? -5.596 37.088 26.996 1 85.3 882 GLN A N 1
ATOM 6757 C CA . GLN A 1 882 ? -5.178 38.4 26.513 1 85.3 882 GLN A CA 1
ATOM 6758 C C . GLN A 1 882 ? -4.179 38.272 25.368 1 85.3 882 GLN A C 1
ATOM 6760 O O . GLN A 1 882 ? -3.313 37.395 25.387 1 85.3 882 GLN A O 1
ATOM 6765 N N . PHE A 1 883 ? -4.48 39.125 24.426 1 88.7 883 PHE A N 1
ATOM 6766 C CA . PHE A 1 883 ? -3.536 39.139 23.315 1 88.7 883 PHE A CA 1
ATOM 6767 C C . PHE A 1 883 ? -2.141 39.522 23.795 1 88.7 883 PHE A C 1
ATOM 6769 O O . PHE A 1 883 ? -1.971 40.53 24.485 1 88.7 883 PHE A O 1
ATOM 6776 N N . PRO A 1 884 ? -1.161 38.75 23.509 1 90.3 884 PRO A N 1
ATOM 6777 C CA . PRO A 1 884 ? 0.187 39.02 24.014 1 90.3 884 PRO A CA 1
ATOM 6778 C C . PRO A 1 884 ? 0.919 40.086 23.201 1 90.3 884 PRO A C 1
ATOM 6780 O O . PRO A 1 884 ? 2.011 39.833 22.686 1 90.3 884 PRO A O 1
ATOM 6783 N N . ALA A 1 885 ? 0.384 41.223 23.092 1 88.82 885 ALA A N 1
ATOM 6784 C CA . ALA A 1 885 ? 0.917 42.293 22.253 1 88.82 885 ALA A CA 1
ATOM 6785 C C . ALA A 1 885 ? 2.308 42.714 22.719 1 88.82 885 ALA A C 1
ATOM 6787 O O . ALA A 1 885 ? 3.235 42.816 21.912 1 88.82 885 ALA A O 1
ATOM 6788 N N . ASP A 1 886 ? 2.47 42.943 24.041 1 88.06 886 ASP A N 1
ATOM 6789 C CA . ASP A 1 886 ? 3.736 43.424 24.586 1 88.06 886 ASP A CA 1
ATOM 6790 C C . ASP A 1 886 ? 4.833 42.373 24.435 1 88.06 886 ASP A C 1
ATOM 6792 O O . ASP A 1 886 ? 5.979 42.703 24.12 1 88.06 886 ASP A O 1
ATOM 6796 N N . GLY A 1 887 ? 4.35 41.229 24.697 1 91.93 887 GLY A N 1
ATOM 6797 C CA . GLY A 1 887 ? 5.322 40.157 24.551 1 91.93 887 GLY A CA 1
ATOM 6798 C C . GLY A 1 887 ? 5.826 39.999 23.128 1 91.93 887 GLY A C 1
ATOM 6799 O O . GLY A 1 887 ? 7.018 39.778 22.908 1 91.93 887 GLY A O 1
ATOM 6800 N N . CYS A 1 888 ? 4.943 40.099 22.15 1 94.54 888 CYS A N 1
ATOM 6801 C CA . CYS A 1 888 ? 5.31 39.961 20.745 1 94.54 888 CYS A CA 1
ATOM 6802 C C . CYS A 1 888 ? 6.22 41.101 20.305 1 94.54 888 CYS A C 1
ATOM 6804 O O . CYS A 1 888 ? 7.249 40.869 19.666 1 94.54 888 CYS A O 1
ATOM 6806 N N . GLU A 1 889 ? 5.883 42.309 20.663 1 93.83 889 GLU A N 1
ATOM 6807 C CA . GLU A 1 889 ? 6.676 43.475 20.283 1 93.83 889 GLU A CA 1
ATOM 6808 C C . GLU A 1 889 ? 8.061 43.432 20.923 1 93.83 889 GLU A C 1
ATOM 6810 O O . GLU A 1 889 ? 9.059 43.762 20.278 1 93.83 889 GLU A O 1
ATOM 6815 N N . ALA A 1 890 ? 8.057 42.977 22.182 1 92.8 890 ALA A N 1
ATOM 6816 C CA . ALA A 1 890 ? 9.329 42.888 22.895 1 92.8 890 ALA A CA 1
ATOM 6817 C C . ALA A 1 890 ? 10.244 41.847 22.257 1 92.8 890 ALA A C 1
ATOM 6819 O O . ALA A 1 890 ? 11.45 42.069 22.124 1 92.8 890 ALA A O 1
ATOM 6820 N N . ALA A 1 891 ? 9.622 40.762 21.939 1 94.48 891 ALA A N 1
ATOM 6821 C CA . ALA A 1 891 ? 10.409 39.693 21.328 1 94.48 891 ALA A CA 1
ATOM 6822 C C . ALA A 1 891 ? 10.993 40.138 19.991 1 94.48 891 ALA A C 1
ATOM 6824 O O . ALA A 1 891 ? 12.142 39.821 19.672 1 94.48 891 ALA A O 1
ATOM 6825 N N . ILE A 1 892 ? 10.256 40.867 19.192 1 95.85 892 ILE A N 1
ATOM 6826 C CA . ILE A 1 892 ? 10.699 41.329 17.881 1 95.85 892 ILE A CA 1
ATOM 6827 C C . ILE A 1 892 ? 11.728 42.445 18.047 1 95.85 892 ILE A C 1
ATOM 6829 O O . ILE A 1 892 ? 12.733 42.482 17.333 1 95.85 892 ILE A O 1
ATOM 6833 N N . ALA A 1 893 ? 11.482 43.321 19.005 1 94.08 893 ALA A N 1
ATOM 6834 C CA . ALA A 1 893 ? 12.427 44.403 19.269 1 94.08 893 ALA A CA 1
ATOM 6835 C C . ALA A 1 893 ? 13.783 43.853 19.701 1 94.08 893 ALA A C 1
ATOM 6837 O O . ALA A 1 893 ? 14.827 44.391 19.323 1 94.08 893 ALA A O 1
ATOM 6838 N N . GLN A 1 894 ? 13.676 42.878 20.478 1 91.63 894 GLN A N 1
ATOM 6839 C CA . GLN A 1 894 ? 14.913 42.241 20.919 1 91.63 894 GLN A CA 1
ATOM 6840 C C . GLN A 1 894 ? 15.642 41.587 19.749 1 91.63 894 GLN A C 1
ATOM 6842 O O . GLN A 1 894 ? 16.874 41.558 19.717 1 91.63 894 GLN A O 1
ATOM 6847 N N . ALA A 1 895 ? 14.884 41.085 18.828 1 93.78 895 ALA A N 1
ATOM 6848 C CA . ALA A 1 895 ? 15.454 40.333 17.714 1 93.78 895 ALA A CA 1
ATOM 6849 C C . ALA A 1 895 ? 16.104 41.267 16.697 1 93.78 895 ALA A C 1
ATOM 6851 O O . ALA A 1 895 ? 17.099 40.909 16.062 1 93.78 895 ALA A O 1
ATOM 6852 N N . VAL A 1 896 ? 15.598 42.545 16.457 1 95.3 896 VAL A N 1
ATOM 6853 C CA . VAL A 1 896 ? 16.089 43.358 15.349 1 95.3 896 VAL A CA 1
ATOM 6854 C C . VAL A 1 896 ? 16.596 44.698 15.876 1 95.3 896 VAL A C 1
ATOM 6856 O O . VAL A 1 896 ? 17.335 45.404 15.185 1 95.3 896 VAL A O 1
ATOM 6859 N N . GLY A 1 897 ? 16.284 45.142 17.083 1 92.08 897 GLY A N 1
ATOM 6860 C CA . GLY A 1 897 ? 16.532 46.471 17.617 1 92.08 897 GLY A CA 1
ATOM 6861 C C . GLY A 1 897 ? 15.343 47.403 17.476 1 92.08 897 GLY A C 1
ATOM 6862 O O . GLY A 1 897 ? 14.612 47.339 16.485 1 92.08 897 GLY A O 1
ATOM 6863 N N . ALA A 1 898 ? 15.142 48.301 18.299 1 91.01 898 ALA A N 1
ATOM 6864 C CA . ALA A 1 898 ? 13.98 49.184 18.361 1 91.01 898 ALA A CA 1
ATOM 6865 C C . ALA A 1 898 ? 13.941 50.125 17.16 1 91.01 898 ALA A C 1
ATOM 6867 O O . ALA A 1 898 ? 12.863 50.479 16.677 1 91.01 898 ALA A O 1
ATOM 6868 N N . GLU A 1 899 ? 15.101 50.398 16.636 1 92.53 899 GLU A N 1
ATOM 6869 C CA . GLU A 1 899 ? 15.193 51.35 15.533 1 92.53 899 GLU A CA 1
ATOM 6870 C C . GLU A 1 899 ? 14.714 50.727 14.225 1 92.53 899 GLU A C 1
ATOM 6872 O O . GLU A 1 899 ? 14.313 51.439 13.302 1 92.53 899 GLU A O 1
ATOM 6877 N N . LEU A 1 900 ? 14.707 49.468 14.144 1 96.46 900 LEU A N 1
ATOM 6878 C CA . LEU A 1 900 ? 14.337 48.784 12.91 1 96.46 900 LEU A CA 1
ATOM 6879 C C . LEU A 1 900 ? 12.961 48.139 13.037 1 96.46 900 LEU A C 1
ATOM 6881 O O . LEU A 1 900 ? 12.63 47.219 12.286 1 96.46 900 LEU A O 1
ATOM 6885 N N . LEU A 1 901 ? 12.219 48.609 14.006 1 96.63 901 LEU A N 1
ATOM 6886 C CA . LEU A 1 901 ? 10.853 48.133 14.199 1 96.63 901 LEU A CA 1
ATOM 6887 C C . LEU A 1 901 ? 9.847 49.247 13.931 1 96.63 901 LEU A C 1
ATOM 6889 O O . LEU A 1 901 ? 9.86 50.278 14.608 1 96.63 901 LEU A O 1
ATOM 6893 N N . GLY A 1 902 ? 9.061 49.109 12.823 1 96.26 902 GLY A N 1
ATOM 6894 C CA . GLY A 1 902 ? 7.916 49.97 12.571 1 96.26 902 GLY A CA 1
ATOM 6895 C C . GLY A 1 902 ? 6.598 49.347 12.988 1 96.26 902 GLY A C 1
ATOM 6896 O O . GLY A 1 902 ? 6.188 48.322 12.439 1 96.26 902 GLY A O 1
ATOM 6897 N N . VAL A 1 903 ? 5.985 49.919 13.997 1 95.09 903 VAL A N 1
ATOM 6898 C CA . VAL A 1 903 ? 4.78 49.317 14.558 1 95.09 903 VAL A CA 1
ATOM 6899 C C . VAL A 1 903 ? 3.633 50.323 14.519 1 95.09 903 VAL A C 1
ATOM 6901 O O . VAL A 1 903 ? 3.829 51.51 14.793 1 95.09 903 VAL A O 1
ATOM 6904 N N . PHE A 1 904 ? 2.506 49.94 14.032 1 94.52 904 PHE A N 1
ATOM 6905 C CA . PHE A 1 904 ? 1.277 50.72 14.116 1 94.52 904 PHE A CA 1
ATOM 6906 C C . PHE A 1 904 ? 0.058 49.835 13.888 1 94.52 904 PHE A C 1
ATOM 6908 O O . PHE A 1 904 ? 0.19 48.683 13.47 1 94.52 904 PHE A O 1
ATOM 6915 N N . ASP A 1 905 ? -1.051 50.267 14.169 1 94.15 905 ASP A N 1
ATOM 6916 C CA . ASP A 1 905 ? -2.288 49.518 13.967 1 94.15 905 ASP A CA 1
ATOM 6917 C C . ASP A 1 905 ? -2.791 49.667 12.533 1 94.15 905 ASP A C 1
ATOM 6919 O O . ASP A 1 905 ? -3.678 50.479 12.261 1 94.15 905 ASP A O 1
ATOM 6923 N N . ALA A 1 906 ? -2.307 48.843 11.716 1 94.98 906 ALA A N 1
ATOM 6924 C CA . ALA A 1 906 ? -2.614 48.921 10.29 1 94.98 906 ALA A CA 1
ATOM 6925 C C . ALA A 1 906 ? -4.069 48.548 10.021 1 94.98 906 ALA A C 1
ATOM 6927 O O . ALA A 1 906 ? -4.685 49.063 9.085 1 94.98 906 ALA A O 1
ATOM 6928 N N . GLU A 1 907 ? -4.538 47.685 10.771 1 90.53 907 GLU A N 1
ATOM 6929 C CA . GLU A 1 907 ? -5.923 47.267 10.576 1 90.53 907 GLU A CA 1
ATOM 6930 C C . GLU A 1 907 ? -6.891 48.414 10.852 1 90.53 907 GLU A C 1
ATOM 6932 O O . GLU A 1 907 ? -7.895 48.568 10.154 1 90.53 907 GLU A O 1
ATOM 6937 N N . GLN A 1 908 ? -6.606 49.151 11.882 1 86.48 908 GLN A N 1
ATOM 6938 C CA . GLN A 1 908 ? -7.426 50.322 12.175 1 86.48 908 GLN A CA 1
ATOM 6939 C C . GLN A 1 908 ? -7.405 51.313 11.015 1 86.48 908 GLN A C 1
ATOM 6941 O O . GLN A 1 908 ? -8.446 51.847 10.629 1 86.48 908 GLN A O 1
ATOM 6946 N N . VAL A 1 909 ? -6.263 51.518 10.491 1 90.54 909 VAL A N 1
ATOM 6947 C CA . VAL A 1 909 ? -6.114 52.442 9.372 1 90.54 909 VAL A CA 1
ATOM 6948 C C . VAL A 1 909 ? -6.905 51.931 8.17 1 90.54 909 VAL A C 1
ATOM 6950 O O . VAL A 1 909 ? -7.629 52.694 7.526 1 90.54 909 VAL A O 1
ATOM 6953 N N . ALA A 1 910 ? -6.733 50.666 7.871 1 90.7 910 ALA A N 1
ATOM 6954 C CA . ALA A 1 910 ? -7.421 50.067 6.73 1 90.7 910 ALA A CA 1
ATOM 6955 C C . ALA A 1 910 ? -8.936 50.138 6.904 1 90.7 910 ALA A C 1
ATOM 6957 O O . ALA A 1 910 ? -9.662 50.451 5.957 1 90.7 910 ALA A O 1
ATOM 6958 N N . SER A 1 911 ? -9.384 49.813 8.093 1 83.54 911 SER A N 1
ATOM 6959 C CA . SER A 1 911 ? -10.818 49.815 8.364 1 83.54 911 SER A CA 1
ATOM 6960 C C . SER A 1 911 ? -11.392 51.226 8.294 1 83.54 911 SER A C 1
ATOM 6962 O O . SER A 1 911 ? -12.498 51.428 7.789 1 83.54 911 SER A O 1
ATOM 6964 N N . GLN A 1 912 ? -10.653 52.215 8.757 1 83.23 912 GLN A N 1
ATOM 6965 C CA . GLN A 1 912 ? -11.145 53.586 8.853 1 83.23 912 GLN A CA 1
ATOM 6966 C C . GLN A 1 912 ? -11.074 54.291 7.502 1 83.23 912 GLN A C 1
ATOM 6968 O O . GLN A 1 912 ? -11.975 55.053 7.144 1 83.23 912 GLN A O 1
ATOM 6973 N N . LEU A 1 913 ? -10.088 53.991 6.798 1 87.25 913 LEU A N 1
ATOM 6974 C CA . LEU A 1 913 ? -9.877 54.755 5.573 1 87.25 913 LEU A CA 1
ATOM 6975 C C . LEU A 1 913 ? -10.431 54.008 4.364 1 87.25 913 LEU A C 1
ATOM 6977 O O . LEU A 1 913 ? -10.835 54.628 3.378 1 87.25 913 LEU A O 1
ATOM 6981 N N . LEU A 1 914 ? -10.394 52.677 4.454 1 87.43 914 LEU A N 1
ATOM 6982 C CA . LEU A 1 914 ? -10.788 51.899 3.285 1 87.43 914 LEU A CA 1
ATOM 6983 C C . LEU A 1 914 ? -12.051 51.093 3.569 1 87.43 914 LEU A C 1
ATOM 6985 O O . LEU A 1 914 ? -12.615 50.475 2.663 1 87.43 914 LEU A O 1
ATOM 6989 N N . GLY A 1 915 ? -12.435 51.024 4.802 1 75.67 915 GLY A N 1
ATOM 6990 C CA . GLY A 1 915 ? -13.715 50.426 5.148 1 75.67 915 GLY A CA 1
ATOM 6991 C C . GLY A 1 915 ? -13.617 48.943 5.454 1 75.67 915 GLY A C 1
ATOM 6992 O O . GLY A 1 915 ? -14.604 48.319 5.848 1 75.67 915 GLY A O 1
ATOM 6993 N N . ASP A 1 916 ? -12.457 48.408 5.263 1 78.14 916 ASP A N 1
ATOM 6994 C CA . ASP A 1 916 ? -12.342 46.967 5.468 1 78.14 916 ASP A CA 1
ATOM 6995 C C . ASP A 1 916 ? -10.93 46.586 5.907 1 78.14 916 ASP A C 1
ATOM 6997 O O . ASP A 1 916 ? -9.947 47.096 5.366 1 78.14 916 ASP A O 1
ATOM 7001 N N . SER A 1 917 ? -10.907 45.729 6.84 1 82.46 917 SER A N 1
ATOM 7002 C CA . SER A 1 917 ? -9.621 45.284 7.367 1 82.46 917 SER A CA 1
ATOM 7003 C C . SER A 1 917 ? -8.894 44.389 6.369 1 82.46 917 SER A C 1
ATOM 7005 O O . SER A 1 917 ? -7.693 44.147 6.504 1 82.46 917 SER A O 1
ATOM 7007 N N . ILE A 1 918 ? -9.567 43.875 5.303 1 79.15 918 ILE A N 1
ATOM 7008 C CA . ILE A 1 918 ? -8.985 42.959 4.328 1 79.15 918 ILE A CA 1
ATOM 7009 C C . ILE A 1 918 ? -7.827 43.642 3.605 1 79.15 918 ILE A C 1
ATOM 7011 O O . ILE A 1 918 ? -6.965 42.973 3.029 1 79.15 918 ILE A O 1
ATOM 7015 N N . TYR A 1 919 ? -7.702 45.031 3.636 1 89.94 919 TYR A N 1
ATOM 7016 C CA . TYR A 1 919 ? -6.695 45.794 2.908 1 89.94 919 TYR A CA 1
ATOM 7017 C C . TYR A 1 919 ? -5.468 46.045 3.777 1 89.94 919 TYR A C 1
ATOM 7019 O O . TYR A 1 919 ? -4.535 46.735 3.36 1 89.94 919 TYR A O 1
ATOM 7027 N N . THR A 1 920 ? -5.457 45.405 4.954 1 92.66 920 THR A N 1
ATOM 7028 C CA . THR A 1 920 ? -4.36 45.595 5.896 1 92.66 920 THR A CA 1
ATOM 7029 C C . THR A 1 920 ? -3.031 45.179 5.271 1 92.66 920 THR A C 1
ATOM 7031 O O . THR A 1 920 ? -2.03 45.886 5.399 1 92.66 920 THR A O 1
ATOM 7034 N N . ASN A 1 921 ? -3.003 44.077 4.516 1 94.42 921 ASN A N 1
ATOM 7035 C CA . ASN A 1 921 ? -1.747 43.526 4.016 1 94.42 921 ASN A CA 1
ATOM 7036 C C . ASN A 1 921 ? -1.17 44.378 2.89 1 94.42 921 ASN A C 1
ATOM 7038 O O . ASN A 1 921 ? 0.025 44.682 2.886 1 94.42 921 ASN A O 1
ATOM 7042 N N . PRO A 1 922 ? -1.976 44.816 1.941 1 95.38 922 PRO A N 1
ATOM 7043 C CA . PRO A 1 922 ? -1.433 45.743 0.945 1 95.38 922 PRO A CA 1
ATOM 7044 C C . PRO A 1 922 ? -0.983 47.068 1.556 1 95.38 922 PRO A C 1
ATOM 7046 O O . PRO A 1 922 ? -0.031 47.685 1.069 1 95.38 922 PRO A O 1
ATOM 7049 N N . LEU A 1 923 ? -1.668 47.517 2.602 1 96.69 923 LEU A N 1
ATOM 7050 C CA . LEU A 1 923 ? -1.272 48.725 3.318 1 96.69 923 LEU A CA 1
ATOM 7051 C C . LEU A 1 923 ? 0.105 48.556 3.95 1 96.69 923 LEU A C 1
ATOM 7053 O O . LEU A 1 923 ? 0.958 49.439 3.835 1 96.69 923 LEU A O 1
ATOM 7057 N N . MET A 1 924 ? 0.292 47.419 4.551 1 97.63 924 MET A N 1
ATOM 7058 C CA . MET A 1 924 ? 1.586 47.126 5.162 1 97.63 924 MET A CA 1
ATOM 7059 C C . MET A 1 924 ? 2.686 47.074 4.108 1 97.63 924 MET A C 1
ATOM 7061 O O . MET A 1 924 ? 3.824 47.465 4.373 1 97.63 924 MET A O 1
ATOM 7065 N N . LEU A 1 925 ? 2.36 46.5 2.948 1 97.85 925 LEU A N 1
ATOM 7066 C CA . LEU A 1 925 ? 3.317 46.468 1.847 1 97.85 925 LEU A CA 1
ATOM 7067 C C . LEU A 1 925 ? 3.708 47.88 1.425 1 97.85 925 LEU A C 1
ATOM 7069 O O . LEU A 1 925 ? 4.882 48.152 1.164 1 97.85 925 LEU A O 1
ATOM 7073 N N . GLY A 1 926 ? 2.728 48.785 1.314 1 97.86 926 GLY A N 1
ATOM 7074 C CA . GLY A 1 926 ? 3.016 50.176 1.006 1 97.86 926 GLY A CA 1
ATOM 7075 C C . GLY A 1 926 ? 3.908 50.843 2.036 1 97.86 926 GLY A C 1
ATOM 7076 O O . GLY A 1 926 ? 4.792 51.627 1.684 1 97.86 926 GLY A O 1
ATOM 7077 N N . TYR A 1 927 ? 3.635 50.582 3.319 1 98.1 927 TYR A N 1
ATOM 7078 C CA . TYR A 1 927 ? 4.461 51.1 4.404 1 98.1 927 TYR A CA 1
ATOM 7079 C C . TYR A 1 927 ? 5.911 50.657 4.245 1 98.1 927 TYR A C 1
ATOM 7081 O O . TYR A 1 927 ? 6.828 51.479 4.314 1 98.1 927 TYR A O 1
ATOM 7089 N N . ALA A 1 928 ? 6.104 49.365 4.015 1 98.17 928 ALA A N 1
ATOM 7090 C CA . ALA A 1 928 ? 7.443 48.799 3.877 1 98.17 928 ALA A CA 1
ATOM 7091 C C . ALA A 1 928 ? 8.157 49.37 2.655 1 98.17 928 ALA A C 1
ATOM 7093 O O . ALA A 1 928 ? 9.368 49.601 2.687 1 98.17 928 ALA A O 1
ATOM 7094 N N . TRP A 1 929 ? 7.422 49.502 1.541 1 98.27 929 TRP A N 1
ATOM 7095 C CA . TRP A 1 929 ? 8.005 50.043 0.318 1 98.27 929 TRP A CA 1
ATOM 7096 C C . TRP A 1 929 ? 8.482 51.476 0.529 1 98.27 929 TRP A C 1
ATOM 7098 O O . TRP A 1 929 ? 9.568 51.848 0.078 1 98.27 929 TRP A O 1
ATOM 7108 N N . GLN A 1 930 ? 7.691 52.342 1.151 1 97.58 930 GLN A N 1
ATOM 7109 C CA . GLN A 1 930 ? 8.035 53.739 1.391 1 97.58 930 GLN A CA 1
ATOM 7110 C C . GLN A 1 930 ? 9.248 53.856 2.31 1 97.58 930 GLN A C 1
ATOM 7112 O O . GLN A 1 930 ? 9.993 54.836 2.242 1 97.58 930 GLN A O 1
ATOM 7117 N N . LYS A 1 931 ? 9.448 52.817 3.112 1 97.25 931 LYS A N 1
ATOM 7118 C CA . LYS A 1 931 ? 10.623 52.777 3.978 1 97.25 931 LYS A CA 1
ATOM 7119 C C . LYS A 1 931 ? 11.855 52.303 3.212 1 97.25 931 LYS A C 1
ATOM 7121 O O . LYS A 1 931 ? 12.94 52.184 3.785 1 97.25 931 LYS A O 1
ATOM 7126 N N . GLY A 1 932 ? 11.987 51.634 1.756 1 96.43 932 GLY A N 1
ATOM 7127 C CA . GLY A 1 932 ? 13.097 51.258 0.896 1 96.43 932 GLY A CA 1
ATOM 7128 C C . GLY A 1 932 ? 13.557 49.827 1.106 1 96.43 932 GLY A C 1
ATOM 7129 O O . GLY A 1 932 ? 14.738 49.518 0.938 1 96.43 932 GLY A O 1
ATOM 7130 N N . ARG A 1 933 ? 12.372 49.372 1.608 1 97.19 933 ARG A N 1
ATOM 7131 C CA . ARG A 1 933 ? 12.783 48.025 1.992 1 97.19 933 ARG A CA 1
ATOM 7132 C C . ARG A 1 933 ? 12.285 46.993 0.986 1 97.19 933 ARG A C 1
ATOM 7134 O O . ARG A 1 933 ? 12.451 45.789 1.191 1 97.19 933 ARG A O 1
ATOM 7141 N N . VAL A 1 934 ? 11.624 47.371 -0.093 1 98.06 934 VAL A N 1
ATOM 7142 C CA . VAL A 1 934 ? 11.18 46.492 -1.17 1 98.06 934 VAL A CA 1
ATOM 7143 C C . VAL A 1 934 ? 11.915 46.844 -2.461 1 98.06 934 VAL A C 1
ATOM 7145 O O . VAL A 1 934 ? 11.818 47.973 -2.95 1 98.06 934 VAL A O 1
ATOM 7148 N N . PRO A 1 935 ? 12.626 45.9 -3.051 1 97.54 935 PRO A N 1
ATOM 7149 C CA . PRO A 1 935 ? 13.487 46.211 -4.194 1 97.54 935 PRO A CA 1
ATOM 7150 C C . PRO A 1 935 ? 12.74 46.164 -5.525 1 97.54 935 PRO A C 1
ATOM 7152 O O . PRO A 1 935 ? 13.243 45.599 -6.5 1 97.54 935 PRO A O 1
ATOM 7155 N N . LEU A 1 936 ? 11.556 46.789 -5.68 1 97 936 LEU A N 1
ATOM 7156 C CA . LEU A 1 936 ? 10.741 46.808 -6.89 1 97 936 LEU A CA 1
ATOM 7157 C C . LEU A 1 936 ? 10.2 48.209 -7.158 1 97 936 LEU A C 1
ATOM 7159 O O . LEU A 1 936 ? 9.877 48.944 -6.222 1 97 936 LEU A O 1
ATOM 7163 N N . SER A 1 937 ? 10.055 48.491 -8.568 1 95.1 937 SER A N 1
ATOM 7164 C CA . SER A 1 937 ? 9.572 49.808 -8.97 1 95.1 937 SER A CA 1
ATOM 7165 C C . SER A 1 937 ? 8.086 49.968 -8.666 1 95.1 937 SER A C 1
ATOM 7167 O O . SER A 1 937 ? 7.359 48.978 -8.56 1 95.1 937 SER A O 1
ATOM 7169 N N . HIS A 1 938 ? 7.692 51.173 -8.343 1 95.43 938 HIS A N 1
ATOM 7170 C CA . HIS A 1 938 ? 6.284 51.494 -8.138 1 95.43 938 HIS A CA 1
ATOM 7171 C C . HIS A 1 938 ? 5.431 51.001 -9.302 1 95.43 938 HIS A C 1
ATOM 7173 O O . HIS A 1 938 ? 4.36 50.427 -9.094 1 95.43 938 HIS A O 1
ATOM 7179 N N . ALA A 1 939 ? 5.811 51.13 -10.51 1 94.23 939 ALA A N 1
ATOM 7180 C CA . ALA A 1 939 ? 5.075 50.757 -11.716 1 94.23 939 ALA A CA 1
ATOM 7181 C C . ALA A 1 939 ? 4.855 49.248 -11.779 1 94.23 939 ALA A C 1
ATOM 7183 O O . ALA A 1 939 ? 3.788 48.787 -12.192 1 94.23 939 ALA A O 1
ATOM 7184 N N . ALA A 1 940 ? 5.847 48.523 -11.468 1 95.31 940 ALA A N 1
ATOM 7185 C CA . ALA A 1 940 ? 5.737 47.067 -11.507 1 95.31 940 ALA A CA 1
ATOM 7186 C C . ALA A 1 940 ? 4.73 46.565 -10.476 1 95.31 940 ALA A C 1
ATOM 7188 O O . ALA A 1 940 ? 3.974 45.629 -10.743 1 95.31 940 ALA A O 1
ATOM 7189 N N . LEU A 1 941 ? 4.692 47.11 -9.258 1 96.62 941 LEU A N 1
ATOM 7190 C CA . LEU A 1 941 ? 3.767 46.709 -8.203 1 96.62 941 LEU A CA 1
ATOM 7191 C C . LEU A 1 941 ? 2.329 47.038 -8.588 1 96.62 941 LEU A C 1
ATOM 7193 O O . LEU A 1 941 ? 1.421 46.236 -8.356 1 96.62 941 LEU A O 1
ATOM 7197 N N . MET A 1 942 ? 2.124 48.209 -9.197 1 95.5 942 MET A N 1
ATOM 7198 C CA . MET A 1 942 ? 0.786 48.59 -9.639 1 95.5 942 MET A CA 1
ATOM 7199 C C . MET A 1 942 ? 0.287 47.654 -10.735 1 95.5 942 MET A C 1
ATOM 7201 O O . MET A 1 942 ? -0.869 47.228 -10.714 1 95.5 942 MET A O 1
ATOM 7205 N N . ARG A 1 943 ? 1.159 47.291 -11.611 1 94.84 943 ARG A N 1
ATOM 7206 C CA . ARG A 1 943 ? 0.781 46.385 -12.691 1 94.84 943 ARG A CA 1
ATOM 7207 C C . ARG A 1 943 ? 0.449 44.998 -12.151 1 94.84 943 ARG A C 1
ATOM 7209 O O . ARG A 1 943 ? -0.475 44.342 -12.637 1 94.84 943 ARG A O 1
ATOM 7216 N N . ALA A 1 944 ? 1.213 44.562 -11.242 1 95.38 944 ALA A N 1
ATOM 7217 C CA . ALA A 1 944 ? 0.945 43.263 -10.63 1 95.38 944 ALA A CA 1
ATOM 7218 C C . ALA A 1 944 ? -0.437 43.237 -9.983 1 95.38 944 ALA A C 1
ATOM 7220 O O . ALA A 1 944 ? -1.139 42.225 -10.046 1 95.38 944 ALA A O 1
ATOM 7221 N N . MET A 1 945 ? -0.859 44.273 -9.286 1 95 945 MET A N 1
ATOM 7222 C CA . MET A 1 945 ? -2.178 44.358 -8.667 1 95 945 MET A CA 1
ATOM 7223 C C . MET A 1 945 ? -3.277 44.349 -9.725 1 95 945 MET A C 1
ATOM 7225 O O . MET A 1 945 ? -4.346 43.774 -9.511 1 95 945 MET A O 1
ATOM 7229 N N . GLU A 1 946 ? -3.03 44.945 -10.884 1 93.62 946 GLU A N 1
ATOM 7230 C CA . GLU A 1 946 ? -3.986 44.928 -11.987 1 93.62 946 GLU A CA 1
ATOM 7231 C C . GLU A 1 946 ? -4.166 43.516 -12.538 1 93.62 946 GLU A C 1
ATOM 7233 O O . GLU A 1 946 ? -5.29 43.091 -12.814 1 93.62 946 GLU A O 1
ATOM 7238 N N . LEU A 1 947 ? -3.125 42.833 -12.689 1 91.27 947 LEU A N 1
ATOM 7239 C CA . LEU A 1 947 ? -3.159 41.477 -13.228 1 91.27 947 LEU A CA 1
ATOM 7240 C C . LEU A 1 947 ? -3.869 40.528 -12.268 1 91.27 947 LEU A C 1
ATOM 7242 O O . LEU A 1 947 ? -4.536 39.586 -12.701 1 91.27 947 LEU A O 1
ATOM 7246 N N . ASN A 1 948 ? -3.621 40.766 -10.968 1 87.81 948 ASN A N 1
ATOM 7247 C CA . ASN A 1 948 ? -4.321 39.938 -9.992 1 87.81 948 ASN A CA 1
ATOM 7248 C C . ASN A 1 948 ? -5.836 40.059 -10.138 1 87.81 948 ASN A C 1
ATOM 7250 O O . ASN A 1 948 ? -6.571 39.123 -9.82 1 87.81 948 ASN A O 1
ATOM 7254 N N . GLY A 1 949 ? -6.368 41.308 -10.569 1 81.5 949 GLY A N 1
ATOM 7255 C CA . GLY A 1 949 ? -7.732 41.518 -11.028 1 81.5 949 GLY A CA 1
ATOM 7256 C C . GLY A 1 949 ? -8.744 41.543 -9.899 1 81.5 949 GLY A C 1
ATOM 7257 O O . GLY A 1 949 ? -9.945 41.686 -10.138 1 81.5 949 GLY A O 1
ATOM 7258 N N . VAL A 1 950 ? -8.336 41.43 -8.652 1 79.15 950 VAL A N 1
ATOM 7259 C CA . VAL A 1 950 ? -9.27 41.42 -7.531 1 79.15 950 VAL A CA 1
ATOM 7260 C C . VAL A 1 950 ? -9.221 42.763 -6.806 1 79.15 950 VAL A C 1
ATOM 7262 O O . VAL A 1 950 ? -8.171 43.165 -6.3 1 79.15 950 VAL A O 1
ATOM 7265 N N . GLN A 1 951 ? -10.324 43.56 -6.603 1 83.78 951 GLN A N 1
ATOM 7266 C CA . GLN A 1 951 ? -10.443 44.838 -5.908 1 83.78 951 GLN A CA 1
ATOM 7267 C C . GLN A 1 951 ? -9.228 45.722 -6.172 1 83.78 951 GLN A C 1
ATOM 7269 O O . GLN A 1 951 ? -8.588 46.202 -5.234 1 83.78 951 GLN A O 1
ATOM 7274 N N . VAL A 1 952 ? -8.901 45.835 -7.526 1 91.22 952 VAL A N 1
ATOM 7275 C CA . VAL A 1 952 ? -7.671 46.469 -7.987 1 91.22 952 VAL A CA 1
ATOM 7276 C C . VAL A 1 952 ? -7.574 47.883 -7.42 1 91.22 952 VAL A C 1
ATOM 7278 O O . VAL A 1 952 ? -6.561 48.25 -6.819 1 91.22 952 VAL A O 1
ATOM 7281 N N . GLU A 1 953 ? -8.561 48.686 -7.383 1 91.13 953 GLU A N 1
ATOM 7282 C CA . GLU A 1 953 ? -8.519 50.085 -6.965 1 91.13 953 GLU A CA 1
ATOM 7283 C C . GLU A 1 953 ? -8.336 50.204 -5.455 1 91.13 953 GLU A C 1
ATOM 7285 O O . GLU A 1 953 ? -7.56 51.038 -4.983 1 91.13 953 GLU A O 1
ATOM 7290 N N . ASN A 1 954 ? -9.043 49.624 -4.32 1 90.12 954 ASN A N 1
ATOM 7291 C CA . ASN A 1 954 ? -8.925 49.629 -2.866 1 90.12 954 ASN A CA 1
ATOM 7292 C C . ASN A 1 954 ? -7.542 49.168 -2.414 1 90.12 954 ASN A C 1
ATOM 7294 O O . ASN A 1 954 ? -7.01 49.667 -1.421 1 90.12 954 ASN A O 1
ATOM 7298 N N . ASN A 1 955 ? -6.967 48.051 -3.505 1 94.16 955 ASN A N 1
ATOM 7299 C CA . ASN A 1 955 ? -5.63 47.577 -3.164 1 94.16 955 ASN A CA 1
ATOM 7300 C C . ASN A 1 955 ? -4.567 48.626 -3.475 1 94.16 955 ASN A C 1
ATOM 7302 O O . ASN A 1 955 ? -3.595 48.771 -2.731 1 94.16 955 ASN A O 1
ATOM 7306 N N . LYS A 1 956 ? -4.715 49.32 -4.611 1 95.52 956 LYS A N 1
ATOM 7307 C CA . LYS A 1 956 ? -3.803 50.412 -4.941 1 95.52 956 LYS A CA 1
ATOM 7308 C C . LYS A 1 956 ? -3.901 51.539 -3.917 1 95.52 956 LYS A C 1
ATOM 7310 O O . LYS A 1 956 ? -2.883 52.092 -3.496 1 95.52 956 LYS A O 1
ATOM 7315 N N . ALA A 1 957 ? -5.133 51.817 -3.52 1 94.57 957 ALA A N 1
ATOM 7316 C CA . ALA A 1 957 ? -5.344 52.84 -2.499 1 94.57 957 ALA A CA 1
ATOM 7317 C C . ALA A 1 957 ? -4.728 52.42 -1.167 1 94.57 957 ALA A C 1
ATOM 7319 O O . ALA A 1 957 ? -4.151 53.245 -0.455 1 94.57 957 ALA A O 1
ATOM 7320 N N . ALA A 1 958 ? -4.927 51.191 -0.795 1 95.76 958 ALA A N 1
ATOM 7321 C CA . ALA A 1 958 ? -4.343 50.667 0.438 1 95.76 958 ALA A CA 1
ATOM 7322 C C . ALA A 1 958 ? -2.824 50.814 0.431 1 95.76 958 ALA A C 1
ATOM 7324 O O . ALA A 1 958 ? -2.227 51.192 1.442 1 95.76 958 ALA A O 1
ATOM 7325 N N . PHE A 1 959 ? -2.241 50.496 -0.716 1 96.81 959 PHE A N 1
ATOM 7326 C CA . PHE A 1 959 ? -0.798 50.643 -0.874 1 96.81 959 PHE A CA 1
ATOM 7327 C C . PHE A 1 959 ? -0.373 52.088 -0.645 1 96.81 959 PHE A C 1
ATOM 7329 O O . PHE A 1 959 ? 0.605 52.349 0.058 1 96.81 959 PHE A O 1
ATOM 7336 N N . GLU A 1 960 ? -1.098 52.985 -1.16 1 95.86 960 GLU A N 1
ATOM 7337 C CA . GLU A 1 960 ? -0.761 54.401 -1.055 1 95.86 960 GLU A CA 1
ATOM 7338 C C . GLU A 1 960 ? -0.942 54.907 0.374 1 95.86 960 GLU A C 1
ATOM 7340 O O . GLU A 1 960 ? -0.167 55.742 0.845 1 95.86 960 GLU A O 1
ATOM 7345 N N . TRP A 1 961 ? -1.946 54.49 1.012 1 95.86 961 TRP A N 1
ATOM 7346 C CA . TRP A 1 961 ? -2.136 54.854 2.413 1 95.86 961 TRP A CA 1
ATOM 7347 C C . TRP A 1 961 ? -0.991 54.328 3.272 1 95.86 961 TRP A C 1
ATOM 7349 O O . TRP A 1 961 ? -0.583 54.976 4.238 1 95.86 961 TRP A O 1
ATOM 7359 N N . GLY A 1 962 ? -0.566 53.127 2.931 1 97.28 962 GLY A N 1
ATOM 7360 C CA . GLY A 1 962 ? 0.602 52.601 3.62 1 97.28 962 GLY A CA 1
ATOM 7361 C C . GLY A 1 962 ? 1.829 53.48 3.471 1 97.28 962 GLY A C 1
ATOM 7362 O O . GLY A 1 962 ? 2.562 53.701 4.438 1 97.28 962 GLY A O 1
ATOM 7363 N N . ARG A 1 963 ? 2.036 53.952 2.256 1 97.15 963 ARG A N 1
ATOM 7364 C CA . ARG A 1 963 ? 3.15 54.861 2.007 1 97.15 963 ARG A CA 1
ATOM 7365 C C . ARG A 1 963 ? 3.046 56.107 2.88 1 97.15 963 ARG A C 1
ATOM 7367 O O . ARG A 1 963 ? 4.042 56.558 3.451 1 97.15 963 ARG A O 1
ATOM 7374 N N . ARG A 1 964 ? 1.885 56.587 3.044 1 96.19 964 ARG A N 1
ATOM 7375 C CA . ARG A 1 964 ? 1.664 57.812 3.805 1 96.19 964 ARG A CA 1
ATOM 7376 C C . ARG A 1 964 ? 1.84 57.567 5.3 1 96.19 964 ARG A C 1
ATOM 7378 O O . ARG A 1 964 ? 2.299 58.449 6.029 1 96.19 964 ARG A O 1
ATOM 7385 N N . CYS A 1 965 ? 1.444 56.382 5.768 1 96.81 965 CYS A N 1
ATOM 7386 C CA . CYS A 1 965 ? 1.675 56.026 7.163 1 96.81 965 CYS A CA 1
ATOM 7387 C C . CYS A 1 965 ? 3.166 55.984 7.475 1 96.81 965 CYS A C 1
ATOM 7389 O O . CYS A 1 965 ? 3.585 56.35 8.575 1 96.81 965 CYS A O 1
ATOM 7391 N N . ALA A 1 966 ? 3.891 55.547 6.519 1 97.04 966 ALA A N 1
ATOM 7392 C CA . ALA A 1 966 ? 5.337 55.454 6.701 1 97.04 966 ALA A CA 1
ATOM 7393 C C . ALA A 1 966 ? 5.977 56.839 6.731 1 97.04 966 ALA A C 1
ATOM 7395 O O . ALA A 1 966 ? 6.958 57.062 7.444 1 97.04 966 ALA A O 1
ATOM 7396 N N . HIS A 1 967 ? 5.436 57.742 5.903 1 95.5 967 HIS A N 1
ATOM 7397 C CA . HIS A 1 967 ? 5.97 59.095 5.801 1 95.5 967 HIS A CA 1
ATOM 7398 C C . HIS A 1 967 ? 5.563 59.941 7.003 1 95.5 967 HIS A C 1
ATOM 7400 O O . HIS A 1 967 ? 6.393 60.648 7.579 1 95.5 967 HIS A O 1
ATOM 7406 N N . ASN A 1 968 ? 4.249 59.888 7.366 1 94.1 968 ASN A N 1
ATOM 7407 C CA . ASN A 1 968 ? 3.713 60.644 8.493 1 94.1 968 ASN A CA 1
ATOM 7408 C C . ASN A 1 968 ? 2.474 59.973 9.08 1 94.1 968 ASN A C 1
ATOM 7410 O O . ASN A 1 968 ? 1.348 60.294 8.697 1 94.1 968 ASN A O 1
ATOM 7414 N N . LEU A 1 969 ? 2.711 59.129 10.011 1 93.44 969 LEU A N 1
ATOM 7415 C CA . LEU A 1 969 ? 1.631 58.349 10.608 1 93.44 969 LEU A CA 1
ATOM 7416 C C . LEU A 1 969 ? 0.643 59.256 11.334 1 93.44 969 LEU A C 1
ATOM 7418 O O . LEU A 1 969 ? -0.568 59.032 11.277 1 93.44 969 LEU A O 1
ATOM 7422 N N . ALA A 1 970 ? 1.16 60.265 11.974 1 90.29 970 ALA A N 1
ATOM 7423 C CA . ALA A 1 970 ? 0.33 61.174 12.76 1 90.29 970 ALA A CA 1
ATOM 7424 C C . ALA A 1 970 ? -0.662 61.918 11.87 1 90.29 970 ALA A C 1
ATOM 7426 O O . ALA A 1 970 ? -1.812 62.135 12.26 1 90.29 970 ALA A O 1
ATOM 7427 N N . GLU A 1 971 ? -0.145 62.277 10.719 1 89.11 971 GLU A N 1
ATOM 7428 C CA . GLU A 1 971 ? -1.008 62.984 9.778 1 89.11 971 GLU A CA 1
ATOM 7429 C C . GLU A 1 971 ? -2.144 62.089 9.292 1 89.11 971 GLU A C 1
ATOM 7431 O O . GLU A 1 971 ? -3.277 62.548 9.129 1 89.11 971 GLU A O 1
ATOM 7436 N N . VAL A 1 972 ? -1.829 60.888 9.052 1 92.03 972 VAL A N 1
ATOM 7437 C CA . VAL A 1 972 ? -2.837 59.947 8.576 1 92.03 972 VAL A CA 1
ATOM 7438 C C . VAL A 1 972 ? -3.843 59.66 9.689 1 92.03 972 VAL A C 1
ATOM 7440 O O . VAL A 1 972 ? -5.05 59.601 9.443 1 92.03 972 VAL A O 1
ATOM 7443 N N . GLN A 1 973 ? -3.315 59.483 10.913 1 88.4 973 GLN A N 1
ATOM 7444 C CA . GLN A 1 973 ? -4.181 59.194 12.051 1 88.4 973 GLN A CA 1
ATOM 7445 C C . GLN A 1 973 ? -5.104 60.371 12.354 1 88.4 973 GLN A C 1
ATOM 7447 O O . GLN A 1 973 ? -6.235 60.18 12.805 1 88.4 973 GLN A O 1
ATOM 7452 N N . ALA A 1 974 ? -4.686 61.676 12.012 1 83.02 974 ALA A N 1
ATOM 7453 C CA . ALA A 1 974 ? -5.457 62.895 12.245 1 83.02 974 ALA A CA 1
ATOM 7454 C C . ALA A 1 974 ? -6.697 62.938 11.358 1 83.02 974 ALA A C 1
ATOM 7456 O O . ALA A 1 974 ? -7.685 63.597 11.692 1 83.02 974 ALA A O 1
ATOM 7457 N N . LEU A 1 975 ? -6.599 62.158 10.297 1 85.39 975 LEU A N 1
ATOM 7458 C CA . LEU A 1 975 ? -7.705 62.142 9.347 1 85.39 975 LEU A CA 1
ATOM 7459 C C . LEU A 1 975 ? -8.909 61.407 9.928 1 85.39 975 LEU A C 1
ATOM 7461 O O . LEU A 1 975 ? -10.046 61.648 9.515 1 85.39 975 LEU A O 1
ATOM 7465 N N . PHE A 1 976 ? -8.73 60.509 10.683 1 76.89 976 PHE A N 1
ATOM 7466 C CA . PHE A 1 976 ? -9.866 59.782 11.238 1 76.89 976 PHE A CA 1
ATOM 7467 C C . PHE A 1 976 ? -9.884 59.885 12.758 1 76.89 976 PHE A C 1
ATOM 7469 O O . PHE A 1 976 ? -10.818 59.409 13.407 1 76.89 976 PHE A O 1
ATOM 7476 N N . LYS A 1 977 ? -8.93 60.441 13.248 1 62.8 977 LYS A N 1
ATOM 7477 C CA . LYS A 1 977 ? -8.982 60.718 14.68 1 62.8 977 LYS A CA 1
ATOM 7478 C C . LYS A 1 977 ? -9.965 61.845 14.987 1 62.8 977 LYS A C 1
ATOM 7480 O O . LYS A 1 977 ? -10.298 62.086 16.149 1 62.8 977 LYS A O 1
ATOM 7485 N N . ALA A 1 978 ? -10.286 62.845 14.023 1 48.81 978 ALA A N 1
ATOM 7486 C CA . ALA A 1 978 ? -11.175 63.891 14.524 1 48.81 978 ALA A CA 1
ATOM 7487 C C . ALA A 1 978 ? -12.322 63.294 15.334 1 48.81 978 ALA A C 1
ATOM 7489 O O . ALA A 1 978 ? -12.73 63.857 16.352 1 48.81 978 ALA A O 1
ATOM 7490 N N . ALA A 1 979 ? -13.04 62.557 14.543 1 41.7 979 ALA A N 1
ATOM 7491 C CA . ALA A 1 979 ? -14.283 62.156 15.198 1 41.7 979 ALA A CA 1
ATOM 7492 C C . ALA A 1 979 ? -14.007 61.227 16.376 1 41.7 979 ALA A C 1
ATOM 7494 O O . ALA A 1 979 ? -14.935 60.792 17.062 1 41.7 979 ALA A O 1
ATOM 7495 N N . GLN A 1 980 ? -12.908 60.563 16.221 1 38.26 980 GLN A N 1
ATOM 7496 C CA . GLN A 1 980 ? -12.734 59.743 17.415 1 38.26 980 GLN A CA 1
ATOM 7497 C C . GLN A 1 980 ? -12.481 60.609 18.646 1 38.26 980 GLN A C 1
ATOM 7499 O O . GLN A 1 980 ? -11.503 61.358 18.693 1 38.26 980 GLN A O 1
ATOM 7504 N N . VAL A 1 981 ? -13.445 61.307 19.059 1 34.65 981 VAL A N 1
ATOM 7505 C CA . VAL A 1 981 ? -13.33 61.694 20.462 1 34.65 981 VAL A CA 1
ATOM 7506 C C . VAL A 1 981 ? -12.25 60.856 21.142 1 34.65 981 VAL A C 1
ATOM 7508 O O . VAL A 1 981 ? -12.301 59.624 21.113 1 34.65 981 VAL A O 1
ATOM 7511 N N . ILE A 1 982 ? -11.002 61.204 20.927 1 34.85 982 ILE A N 1
ATOM 7512 C CA . ILE A 1 982 ? -9.989 60.638 21.811 1 34.85 982 ILE A CA 1
ATOM 7513 C C . ILE A 1 982 ? -10.661 59.992 23.019 1 34.85 982 ILE A C 1
ATOM 7515 O O . ILE A 1 982 ? -11.18 60.688 23.895 1 34.85 982 ILE A O 1
ATOM 7519 N N . GLN A 1 983 ? -11.536 59.285 22.784 1 33.43 983 GLN A N 1
ATOM 7520 C CA . GLN A 1 983 ? -11.836 58.531 23.996 1 33.43 983 GLN A CA 1
ATOM 7521 C C . GLN A 1 983 ? -10.558 58.139 24.731 1 33.43 983 GLN A C 1
ATOM 7523 O O . GLN A 1 983 ? -9.9 57.162 24.365 1 33.43 983 GLN A O 1
ATOM 7528 N N . PHE A 1 984 ? -9.558 59.021 24.771 1 34.32 984 PHE A N 1
ATOM 7529 C CA . PHE A 1 984 ? -8.592 58.783 25.837 1 34.32 984 PHE A CA 1
ATOM 7530 C C . PHE A 1 984 ? -9.193 57.898 26.923 1 34.32 984 PHE A C 1
ATOM 7532 O O . PHE A 1 984 ? -10.019 58.355 27.716 1 34.32 984 PHE A O 1
ATOM 7539 N N . VAL A 1 985 ? -9.531 56.846 26.557 1 39.44 985 VAL A N 1
ATOM 7540 C CA . VAL A 1 985 ? -9.854 55.939 27.653 1 39.44 985 VAL A CA 1
ATOM 7541 C C . VAL A 1 985 ? -8.815 56.079 28.764 1 39.44 985 VAL A C 1
ATOM 7543 O O . VAL A 1 985 ? -7.722 55.515 28.674 1 39.44 985 VAL A O 1
ATOM 7546 N N . LYS A 1 986 ? -8.33 57.305 28.984 1 43.83 986 LYS A N 1
ATOM 7547 C CA . LYS A 1 986 ? -7.664 57.424 30.278 1 43.83 986 LYS A CA 1
ATOM 7548 C C . LYS A 1 986 ? -8.301 56.498 31.31 1 43.83 986 LYS A C 1
ATOM 7550 O O . LYS A 1 986 ? -9.527 56.394 31.386 1 43.83 986 LYS A O 1
ATOM 7555 N N . LYS A 1 987 ? -7.517 55.652 31.638 1 54.32 987 LYS A N 1
ATOM 7556 C CA . LYS A 1 987 ? -8.018 54.909 32.791 1 54.32 987 LYS A CA 1
ATOM 7557 C C . LYS A 1 987 ? -8.732 55.834 33.773 1 54.32 987 LYS A C 1
ATOM 7559 O O . LYS A 1 987 ? -8.146 56.805 34.256 1 54.32 987 LYS A O 1
ATOM 7564 N N . PRO A 1 988 ? -10.028 55.936 33.598 1 63.48 988 PRO A N 1
ATOM 7565 C CA . PRO A 1 988 ? -10.722 56.83 34.528 1 63.48 988 PRO A CA 1
ATOM 7566 C C . PRO A 1 988 ? -10.119 56.805 35.931 1 63.48 988 PRO A C 1
ATOM 7568 O O . PRO A 1 988 ? -9.696 55.748 36.407 1 63.48 988 PRO A O 1
ATOM 7571 N N . GLY A 1 989 ? -9.649 57.933 36.245 1 77.14 989 GLY A N 1
ATOM 7572 C CA . GLY A 1 989 ? -9.23 57.981 37.637 1 77.14 989 GLY A CA 1
ATOM 7573 C C . GLY A 1 989 ? -10.261 57.407 38.59 1 77.14 989 GLY A C 1
ATOM 7574 O O . GLY A 1 989 ? -11.395 57.131 38.193 1 77.14 989 GLY A O 1
ATOM 7575 N N . LEU A 1 990 ? -9.93 57.066 39.667 1 89.27 990 LEU A N 1
ATOM 7576 C CA . LEU A 1 990 ? -10.815 56.468 40.66 1 89.27 990 LEU A CA 1
ATOM 7577 C C . LEU A 1 990 ? -12.093 57.286 40.812 1 89.27 990 LEU A C 1
ATOM 7579 O O . LEU A 1 990 ? -13.187 56.724 40.904 1 89.27 990 LEU A O 1
ATOM 7583 N N . ALA A 1 991 ? -11.973 58.623 40.707 1 90.64 991 ALA A N 1
ATOM 7584 C CA . ALA A 1 991 ? -13.134 59.49 40.891 1 90.64 991 ALA A CA 1
ATOM 7585 C C . ALA A 1 991 ? -14.105 59.362 39.72 1 90.64 991 ALA A C 1
ATOM 7587 O O . ALA A 1 991 ? -15.323 59.334 39.915 1 90.64 991 ALA A O 1
ATOM 7588 N N . GLU A 1 992 ? -13.552 59.358 38.576 1 91.41 992 GLU A N 1
ATOM 7589 C CA . GLU A 1 992 ? -14.38 59.215 37.383 1 91.41 992 GLU A CA 1
ATOM 7590 C C . GLU A 1 992 ? -15.035 57.838 37.327 1 91.41 992 GLU A C 1
ATOM 7592 O O . GLU A 1 992 ? -16.183 57.707 36.896 1 91.41 992 GLU A O 1
ATOM 7597 N N . MET A 1 993 ? -14.265 56.847 37.696 1 92.96 993 MET A N 1
ATOM 7598 C CA . MET A 1 993 ? -14.794 55.487 37.735 1 92.96 993 MET A CA 1
ATOM 7599 C C . MET A 1 993 ? -15.964 55.386 38.708 1 92.96 993 MET A C 1
ATOM 7601 O O . MET A 1 993 ? -16.999 54.801 38.382 1 92.96 993 MET A O 1
ATOM 7605 N N . VAL A 1 994 ? -15.826 56.005 39.857 1 94.93 994 VAL A N 1
ATOM 7606 C CA . VAL A 1 994 ? -16.863 55.953 40.882 1 94.93 994 VAL A CA 1
ATOM 7607 C C . VAL A 1 994 ? -18.074 56.77 40.435 1 94.93 994 VAL A C 1
ATOM 7609 O O . VAL A 1 994 ? -19.217 56.347 40.618 1 94.93 994 VAL A O 1
ATOM 7612 N N . ALA A 1 995 ? -17.782 57.932 39.818 1 94.8 995 ALA A N 1
ATOM 7613 C CA . ALA A 1 995 ? -18.871 58.794 39.366 1 94.8 995 ALA A CA 1
ATOM 7614 C C . ALA A 1 995 ? -19.738 58.084 38.329 1 94.8 995 ALA A C 1
ATOM 7616 O O . ALA A 1 995 ? -20.965 58.203 38.35 1 94.8 995 ALA A O 1
ATOM 7617 N N . LYS A 1 996 ? -19.107 57.429 37.46 1 94.13 996 LYS A N 1
ATOM 7618 C CA . LYS A 1 996 ? -19.827 56.693 36.425 1 94.13 996 LYS A CA 1
ATOM 7619 C C . LYS A 1 996 ? -20.67 55.575 37.031 1 94.13 996 LYS A C 1
ATOM 7621 O O . LYS A 1 996 ? -21.776 55.3 36.562 1 94.13 996 LYS A O 1
ATOM 7626 N N . ARG A 1 997 ? -20.167 54.953 37.965 1 96.79 997 ARG A N 1
ATOM 7627 C CA . ARG A 1 997 ? -20.869 53.845 38.603 1 96.79 997 ARG A CA 1
ATOM 7628 C C . ARG A 1 997 ? -21.999 54.352 39.493 1 96.79 997 ARG A C 1
ATOM 7630 O O . ARG A 1 997 ? -23.033 53.695 39.626 1 96.79 997 ARG A O 1
ATOM 7637 N N . VAL A 1 998 ? -21.814 55.565 40.164 1 96.53 998 VAL A N 1
ATOM 7638 C CA . VAL A 1 998 ? -22.89 56.192 40.925 1 96.53 998 VAL 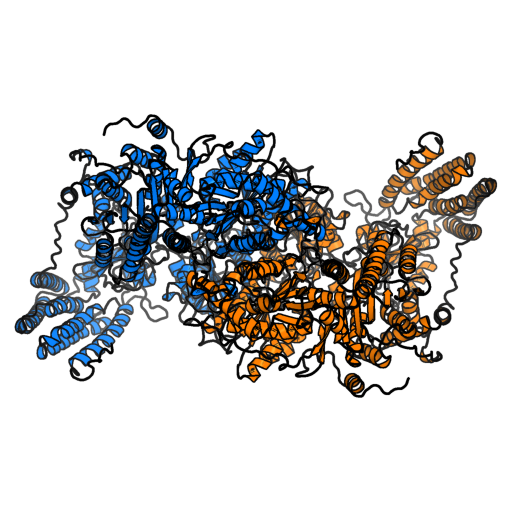A CA 1
ATOM 7639 C C . VAL A 1 998 ? -24.045 56.545 39.991 1 96.53 998 VAL A C 1
ATOM 7641 O O . VAL A 1 998 ? -25.211 56.312 40.32 1 96.53 998 VAL A O 1
ATOM 7644 N N . ASP A 1 999 ? -23.676 57.064 38.925 1 95.63 999 ASP A N 1
ATOM 7645 C CA . ASP A 1 999 ? -24.692 57.402 37.932 1 95.63 999 ASP A CA 1
ATOM 7646 C C . ASP A 1 999 ? -25.429 56.153 37.454 1 95.63 999 ASP A C 1
ATOM 7648 O O . ASP A 1 999 ? -26.654 56.162 37.321 1 95.63 999 ASP A O 1
ATOM 7652 N N . PHE A 1 1000 ? -24.659 55.125 37.186 1 96.01 1000 PHE A N 1
ATOM 7653 C CA . PHE A 1 1000 ? -25.238 53.872 36.717 1 96.01 1000 PHE A CA 1
ATOM 7654 C C . PHE A 1 1000 ? -26.175 53.282 37.765 1 96.01 1000 PHE A C 1
ATOM 7656 O O . PHE A 1 1000 ? -27.274 52.83 37.438 1 96.01 1000 PHE A O 1
ATOM 7663 N N . LEU A 1 1001 ? -25.816 53.251 39.068 1 96.89 1001 LEU A N 1
ATOM 7664 C CA . LEU A 1 1001 ? -26.606 52.662 40.143 1 96.89 1001 LEU A CA 1
ATOM 7665 C C . LEU A 1 1001 ? -27.855 53.493 40.418 1 96.89 1001 LEU A C 1
ATOM 7667 O O . LEU A 1 1001 ? -28.868 52.965 40.882 1 96.89 1001 LEU A O 1
ATOM 7671 N N . THR A 1 1002 ? -27.726 54.867 40.217 1 96.21 1002 THR A N 1
ATOM 7672 C CA . THR A 1 1002 ? -28.91 55.71 40.337 1 96.21 1002 THR A CA 1
ATOM 7673 C C . THR A 1 1002 ? -29.973 55.298 39.323 1 96.21 1002 THR A C 1
ATOM 7675 O O . THR A 1 1002 ? -31.162 55.26 39.643 1 96.21 1002 THR A O 1
ATOM 7678 N N . GLY A 1 1003 ? -29.46 54.988 38.117 1 94.05 1003 GLY A N 1
ATOM 7679 C CA . GLY A 1 1003 ? -30.358 54.471 37.096 1 94.05 1003 GLY A CA 1
ATOM 7680 C C . GLY A 1 1003 ? -30.816 53.051 37.369 1 94.05 1003 GLY A C 1
ATOM 7681 O O . GLY A 1 1003 ? -31.946 52.683 37.041 1 94.05 1003 GLY A O 1
ATOM 7682 N N . TYR A 1 1004 ? -29.98 52.177 38.038 1 95.72 1004 TYR A N 1
ATOM 7683 C CA . TYR A 1 1004 ? -30.265 50.79 38.388 1 95.72 1004 TYR A CA 1
ATOM 7684 C C . TYR A 1 1004 ? -31.365 50.708 39.439 1 95.72 1004 TYR A C 1
ATOM 7686 O O . TYR A 1 1004 ? -32.314 49.933 39.295 1 95.72 1004 TYR A O 1
ATOM 7694 N N . GLN A 1 1005 ? -31.237 51.528 40.498 1 94.83 1005 GLN A N 1
ATOM 7695 C CA . GLN A 1 1005 ? -32.191 51.515 41.602 1 94.83 1005 GLN A CA 1
ATOM 7696 C C . GLN A 1 1005 ? -32.612 52.932 41.982 1 94.83 1005 GLN A C 1
ATOM 7698 O O . GLN A 1 1005 ? -33.72 53.363 41.659 1 94.83 1005 GLN A O 1
ATOM 7703 N N . ASN A 1 1006 ? -31.699 53.777 42.577 1 94.67 1006 ASN A N 1
ATOM 7704 C CA . ASN A 1 1006 ? -31.952 55.164 42.95 1 94.67 1006 ASN A CA 1
ATOM 7705 C C . ASN A 1 1006 ? -30.719 55.811 43.574 1 94.67 1006 ASN A C 1
ATOM 7707 O O . ASN A 1 1006 ? -29.675 55.169 43.704 1 94.67 1006 ASN A O 1
ATOM 7711 N N . ALA A 1 1007 ? -30.863 57.054 43.98 1 95.65 1007 ALA A N 1
ATOM 7712 C CA . ALA A 1 1007 ? -29.746 57.846 44.49 1 95.65 1007 ALA A CA 1
ATOM 7713 C C . ALA A 1 1007 ? -29.28 57.326 45.848 1 95.65 1007 ALA A C 1
ATOM 7715 O O . ALA A 1 1007 ? -28.089 57.377 46.163 1 95.65 1007 ALA A O 1
ATOM 7716 N N . ALA A 1 1008 ? -30.189 56.833 46.637 1 95.61 1008 ALA A N 1
ATOM 7717 C CA . ALA A 1 1008 ? -29.83 56.323 47.957 1 95.61 1008 ALA A CA 1
ATOM 7718 C C . ALA A 1 1008 ? -28.961 55.073 47.844 1 95.61 1008 ALA A C 1
ATOM 7720 O O . ALA A 1 1008 ? -28.011 54.899 48.611 1 95.61 1008 ALA A O 1
ATOM 7721 N N . TYR A 1 1009 ? -29.421 54.328 46.927 1 95.68 1009 TYR A N 1
ATOM 7722 C CA . TYR A 1 1009 ? -28.657 53.111 46.68 1 95.68 1009 TYR A CA 1
ATOM 7723 C C . TYR A 1 1009 ? -27.254 53.439 46.183 1 95.68 1009 TYR A C 1
ATOM 7725 O O . TYR A 1 1009 ? -26.278 52.81 46.6 1 95.68 1009 TYR A O 1
ATOM 7733 N N . ALA A 1 1010 ? -2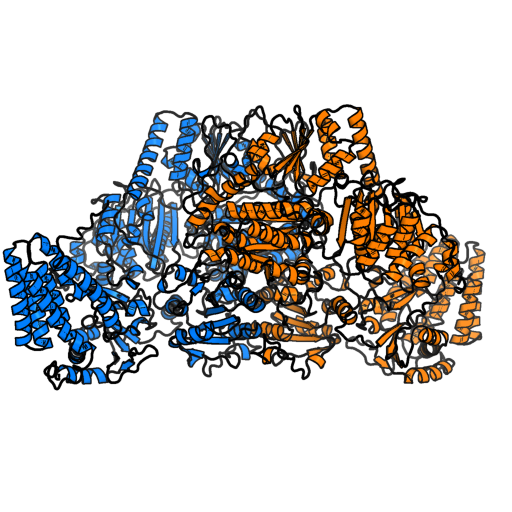7.098 54.385 45.333 1 97.35 1010 ALA A N 1
ATOM 7734 C CA . ALA A 1 1010 ? -25.813 54.85 44.818 1 97.35 1010 ALA A CA 1
ATOM 7735 C C . ALA A 1 1010 ? -24.964 55.459 45.929 1 97.35 1010 ALA A C 1
ATOM 7737 O O . ALA A 1 1010 ? -23.739 55.319 45.931 1 97.35 1010 ALA A O 1
ATOM 7738 N N . ALA A 1 1011 ? -25.618 56.075 46.85 1 96.77 1011 ALA A N 1
ATOM 7739 C CA . ALA A 1 1011 ? -24.916 56.706 47.965 1 96.77 1011 ALA A CA 1
ATOM 7740 C C . ALA A 1 1011 ? -24.296 55.66 48.886 1 96.77 1011 ALA A C 1
ATOM 7742 O O . ALA A 1 1011 ? -23.225 55.882 49.456 1 96.77 1011 ALA A O 1
ATOM 7743 N N . GLU A 1 1012 ? -25.062 54.604 49.038 1 96.01 1012 GLU A N 1
ATOM 7744 C CA . GLU A 1 1012 ? -24.508 53.513 49.834 1 96.01 1012 GLU A CA 1
ATOM 7745 C C . GLU A 1 1012 ? -23.203 52.999 49.233 1 96.01 1012 GLU A C 1
ATOM 7747 O O . GLU A 1 1012 ? -22.26 52.684 49.961 1 96.01 1012 GLU A O 1
ATOM 7752 N N . TYR A 1 1013 ? -23.233 52.792 47.95 1 96.56 1013 TYR A N 1
ATOM 7753 C CA . TYR A 1 1013 ? -22.04 52.381 47.218 1 96.56 1013 TYR A CA 1
ATOM 7754 C C . TYR A 1 1013 ? -20.905 53.378 47.421 1 96.56 1013 TYR A C 1
ATOM 7756 O O . TYR A 1 1013 ? -19.783 52.992 47.755 1 96.56 1013 TYR A O 1
ATOM 7764 N N . GLN A 1 1014 ? -21.272 54.693 47.311 1 96.76 1014 GLN A N 1
ATOM 7765 C CA . GLN A 1 1014 ? -20.258 55.735 47.431 1 96.76 1014 GLN A CA 1
ATOM 7766 C C . GLN A 1 1014 ? -19.695 55.794 48.848 1 96.76 1014 GLN A C 1
ATOM 7768 O O . GLN A 1 1014 ? -18.484 55.929 49.036 1 96.76 1014 GLN A O 1
ATOM 7773 N N . ALA A 1 1015 ? -20.747 55.66 49.852 1 96.9 1015 ALA A N 1
ATOM 7774 C CA . ALA A 1 1015 ? -20.35 55.711 51.256 1 96.9 1015 ALA A CA 1
ATOM 7775 C C . ALA A 1 1015 ? -19.385 54.578 51.595 1 96.9 1015 ALA A C 1
ATOM 7777 O O . ALA A 1 1015 ? -18.43 54.773 52.351 1 96.9 1015 ALA A O 1
ATOM 7778 N N . PHE A 1 1016 ? -19.486 53.55 51.001 1 97.19 1016 PHE A N 1
ATOM 7779 C CA . PHE A 1 1016 ? -18.659 52.382 51.282 1 97.19 1016 PHE A CA 1
ATOM 7780 C C . PHE A 1 1016 ? -17.304 52.499 50.594 1 97.19 1016 PHE A C 1
ATOM 7782 O O . PHE A 1 1016 ? -16.274 52.158 51.179 1 97.19 1016 PHE A O 1
ATOM 7789 N N . VAL A 1 1017 ? -17.215 52.831 49.31 1 97.46 1017 VAL A N 1
ATOM 7790 C CA . VAL A 1 1017 ? -15.967 53.004 48.574 1 97.46 1017 VAL A CA 1
ATOM 7791 C C . VAL A 1 1017 ? -15.102 54.055 49.264 1 97.46 1017 VAL A C 1
ATOM 7793 O O . VAL A 1 1017 ? -13.879 53.911 49.337 1 97.46 1017 VAL A O 1
ATOM 7796 N N . ASP A 1 1018 ? -15.735 55.103 49.842 1 95.69 1018 ASP A N 1
ATOM 7797 C CA . ASP A 1 1018 ? -15.016 56.15 50.561 1 95.69 1018 ASP A CA 1
ATOM 7798 C C . ASP A 1 1018 ? -14.393 55.605 51.845 1 95.69 1018 ASP A C 1
ATOM 7800 O O . ASP A 1 1018 ? -13.299 56.018 52.234 1 95.69 1018 ASP A O 1
ATOM 7804 N N . LYS A 1 1019 ? -15.144 54.768 52.4 1 96.35 1019 LYS A N 1
ATOM 7805 C CA . LYS A 1 1019 ? -14.627 54.116 53.6 1 96.35 1019 LYS A CA 1
ATOM 7806 C C . LYS A 1 1019 ? -13.362 53.319 53.291 1 96.35 1019 LYS A C 1
ATOM 7808 O O . LYS A 1 1019 ? -12.391 53.368 54.048 1 96.35 1019 LYS A O 1
ATOM 7813 N N . VAL A 1 1020 ? -13.408 52.568 52.206 1 97.35 1020 VAL A N 1
ATOM 7814 C CA . VAL A 1 1020 ? -12.252 51.778 51.794 1 97.35 1020 VAL A CA 1
ATOM 7815 C C . VAL A 1 1020 ? -11.099 52.706 51.418 1 97.35 1020 VAL A C 1
ATOM 7817 O O . VAL A 1 1020 ? -9.947 52.45 51.776 1 97.35 1020 VAL A O 1
ATOM 7820 N N . ARG A 1 1021 ? -11.417 53.74 50.722 1 95.44 1021 ARG A N 1
ATOM 7821 C CA . ARG A 1 1021 ? -10.41 54.709 50.303 1 95.44 1021 ARG A CA 1
ATOM 7822 C C . ARG A 1 1021 ? -9.713 55.332 51.508 1 95.44 1021 ARG A C 1
ATOM 7824 O O . ARG A 1 1021 ? -8.489 55.476 51.519 1 95.44 1021 ARG A O 1
ATOM 7831 N N . ALA A 1 1022 ? -10.344 55.626 52.591 1 94.58 1022 ALA A N 1
ATOM 7832 C CA . ALA A 1 1022 ? -9.792 56.236 53.797 1 94.58 1022 ALA A CA 1
ATOM 7833 C C . ALA A 1 1022 ? -8.831 55.285 54.503 1 94.58 1022 ALA A C 1
ATOM 7835 O O . ALA A 1 1022 ? -7.777 55.704 54.987 1 94.58 1022 ALA A O 1
ATOM 7836 N N . ALA A 1 1023 ? -8.773 53.866 54.705 1 94.92 1023 ALA A N 1
ATOM 7837 C CA . ALA A 1 1023 ? -7.927 52.848 55.324 1 94.92 1023 ALA A CA 1
ATOM 7838 C C . ALA A 1 1023 ? -6.65 52.632 54.518 1 94.92 1023 ALA A C 1
ATOM 7840 O O . ALA A 1 1023 ? -5.571 52.456 55.088 1 94.92 1023 ALA A O 1
ATOM 7841 N N . GLU A 1 1024 ? -7.283 52.725 53.102 1 94.52 1024 GLU A N 1
ATOM 7842 C CA . GLU A 1 1024 ? -6.135 52.483 52.234 1 94.52 1024 GLU A CA 1
ATOM 7843 C C . GLU A 1 1024 ? -5.199 53.689 52.207 1 94.52 1024 GLU A C 1
ATOM 7845 O O . GLU A 1 1024 ? -3.98 53.533 52.114 1 94.52 1024 GLU A O 1
ATOM 7850 N N . ASP A 1 1025 ? -5.684 54.901 52.335 1 89.27 1025 ASP A N 1
ATOM 7851 C CA . ASP A 1 1025 ? -4.888 56.125 52.342 1 89.27 1025 ASP A CA 1
ATOM 7852 C C . ASP A 1 1025 ? -3.962 56.171 53.555 1 89.27 1025 ASP A C 1
ATOM 7854 O O . ASP A 1 1025 ? -2.858 56.715 53.48 1 89.27 1025 ASP A O 1
ATOM 7858 N N . SER A 1 1026 ? -4.406 55.502 54.711 1 85.87 1026 SER A N 1
ATOM 7859 C CA . SER A 1 1026 ? -3.606 55.435 55.929 1 85.87 1026 SER A CA 1
ATOM 7860 C C . SER A 1 1026 ? -2.355 54.588 55.724 1 85.87 1026 SER A C 1
ATOM 7862 O O . SER A 1 1026 ? -1.382 54.716 56.47 1 85.87 1026 SER A O 1
ATOM 7864 N N . LEU A 1 1027 ? -2.348 53.978 54.505 1 90.19 1027 LEU A N 1
ATOM 7865 C CA . LEU A 1 1027 ? -1.194 53.128 54.233 1 90.19 1027 LEU A CA 1
ATOM 7866 C C . LEU A 1 1027 ? -0.235 53.808 53.262 1 90.19 1027 LEU A C 1
ATOM 7868 O O . LEU A 1 1027 ? 0.933 53.425 53.165 1 90.19 1027 LEU A O 1
ATOM 7872 N N . GLY A 1 1028 ? -0.6 54.811 52.408 1 82.19 1028 GLY A N 1
ATOM 7873 C CA . GLY A 1 1028 ? 0.221 55.554 51.466 1 82.19 1028 GLY A CA 1
ATOM 7874 C C . GLY A 1 1028 ? 0.67 54.721 50.28 1 82.19 1028 GLY A C 1
ATOM 7875 O O . GLY A 1 1028 ? 1.734 54.97 49.707 1 82.19 1028 GLY A O 1
ATOM 7876 N N . GLN A 1 1029 ? 0.071 53.576 49.854 1 77.6 1029 GLN A N 1
ATOM 7877 C CA . GLN A 1 1029 ? 0.57 52.664 48.831 1 77.6 1029 GLN A CA 1
ATOM 7878 C C . GLN A 1 1029 ? -0.37 52.617 47.63 1 77.6 1029 GLN A C 1
ATOM 7880 O O . GLN A 1 1029 ? -0.476 51.59 46.957 1 77.6 1029 GLN A O 1
ATOM 7885 N N . GLY A 1 1030 ? -1.215 53.738 47.329 1 84.02 1030 GLY A N 1
ATOM 7886 C CA . GLY A 1 1030 ? -2.018 53.794 46.118 1 84.02 1030 GLY A CA 1
ATOM 7887 C C . GLY A 1 1030 ? -3.485 53.49 46.36 1 84.02 1030 GLY A C 1
ATOM 7888 O O . GLY A 1 1030 ? -3.986 53.666 47.472 1 84.02 1030 GLY A O 1
ATOM 7889 N N . THR A 1 1031 ? -4.291 53.177 45.186 1 92.55 1031 THR A N 1
ATOM 7890 C CA . THR A 1 1031 ? -5.735 53.001 45.294 1 92.55 1031 THR A CA 1
ATOM 7891 C C . THR A 1 1031 ? -6.159 51.649 44.729 1 92.55 1031 THR A C 1
ATOM 7893 O O . THR A 1 1031 ? -7.26 51.512 44.192 1 92.55 1031 THR A O 1
ATOM 7896 N N . ARG A 1 1032 ? -5.243 50.623 44.771 1 93.44 1032 ARG A N 1
ATOM 7897 C CA . ARG A 1 1032 ? -5.522 49.341 44.132 1 93.44 1032 ARG A CA 1
ATOM 7898 C C . ARG A 1 1032 ? -6.705 48.644 44.797 1 93.44 1032 ARG A C 1
ATOM 7900 O O . ARG A 1 1032 ? -7.548 48.057 44.116 1 93.44 1032 ARG A O 1
ATOM 7907 N N . LEU A 1 1033 ? -6.66 48.668 46.04 1 95.4 1033 LEU A N 1
ATOM 7908 C CA . LEU A 1 1033 ? -7.758 48.032 46.76 1 95.4 1033 LEU A CA 1
ATOM 7909 C C . LEU A 1 1033 ? -9.067 48.778 46.525 1 95.4 1033 LEU A C 1
ATOM 7911 O O . LEU A 1 1033 ? -10.106 48.157 46.288 1 95.4 1033 LEU A O 1
ATOM 7915 N N . THR A 1 1034 ? -9.005 50.137 46.59 1 96.01 1034 THR A N 1
ATOM 7916 C CA . THR A 1 1034 ? -10.189 50.959 46.363 1 96.01 1034 THR A CA 1
ATOM 7917 C C . THR A 1 1034 ? -10.736 50.743 44.955 1 96.01 1034 THR A C 1
ATOM 7919 O O . THR A 1 1034 ? -11.951 50.676 44.759 1 96.01 1034 THR A O 1
ATOM 7922 N N . GLU A 1 1035 ? -9.883 50.638 44.006 1 95.15 1035 GLU A N 1
ATOM 7923 C CA . GLU A 1 1035 ? -10.309 50.404 42.629 1 95.15 1035 GLU A CA 1
ATOM 7924 C C . GLU A 1 1035 ? -10.98 49.042 42.483 1 95.15 1035 GLU A C 1
ATOM 7926 O O . GLU A 1 1035 ? -11.997 48.915 41.797 1 95.15 1035 GLU A O 1
ATOM 7931 N N . ALA A 1 1036 ? -10.369 48.047 43.063 1 95.79 1036 ALA A N 1
ATOM 7932 C CA . ALA A 1 1036 ? -10.954 46.709 43.016 1 95.79 1036 ALA A CA 1
ATOM 7933 C C . ALA A 1 1036 ? -12.346 46.697 43.64 1 95.79 1036 ALA A C 1
ATOM 7935 O O . ALA A 1 1036 ? -13.284 46.136 43.068 1 95.79 1036 ALA A O 1
ATOM 7936 N N . VAL A 1 1037 ? -12.415 47.328 44.762 1 97.13 1037 VAL A N 1
ATOM 7937 C CA . VAL A 1 1037 ? -13.699 47.342 45.456 1 97.13 1037 VAL A CA 1
ATOM 7938 C C . VAL A 1 1037 ? -14.707 48.168 44.661 1 97.13 1037 VAL A C 1
ATOM 7940 O O . VAL A 1 1037 ? -15.886 47.814 44.584 1 97.13 1037 VAL A O 1
ATOM 7943 N N . ALA A 1 1038 ? -14.203 49.277 44.145 1 96.49 1038 ALA A N 1
ATOM 7944 C CA . ALA A 1 1038 ? -15.091 50.098 43.325 1 96.49 1038 ALA A CA 1
ATOM 7945 C C . ALA A 1 1038 ? -15.652 49.296 42.154 1 96.49 1038 ALA A C 1
ATOM 7947 O O . ALA A 1 1038 ? -16.837 49.403 41.832 1 96.49 1038 ALA A O 1
ATOM 7948 N N . ARG A 1 1039 ? -14.872 48.513 41.525 1 95.56 1039 ARG A N 1
ATOM 7949 C CA . ARG A 1 1039 ? -15.279 47.735 40.359 1 95.56 1039 ARG A CA 1
ATOM 7950 C C . ARG A 1 1039 ? -16.198 46.587 40.761 1 95.56 1039 ARG A C 1
ATOM 7952 O O . ARG A 1 1039 ? -17.226 46.354 40.121 1 95.56 1039 ARG A O 1
ATOM 7959 N N . TYR A 1 1040 ? -15.874 45.928 41.769 1 96.41 1040 TYR A N 1
ATOM 7960 C CA . TYR A 1 1040 ? -16.525 44.638 41.969 1 96.41 1040 TYR A CA 1
ATOM 7961 C C . TYR A 1 1040 ? -17.702 44.764 42.929 1 96.41 1040 TYR A C 1
ATOM 7963 O O . TYR A 1 1040 ? -18.639 43.964 42.881 1 96.41 1040 TYR A O 1
ATOM 7971 N N . LEU A 1 1041 ? -17.644 45.769 43.911 1 97.45 1041 LEU A N 1
ATOM 7972 C CA . LEU A 1 1041 ? -18.878 46.045 44.638 1 97.45 1041 LEU A CA 1
ATOM 7973 C C . LEU A 1 1041 ? -19.977 46.508 43.688 1 97.45 1041 LEU A C 1
ATOM 7975 O O . LEU A 1 1041 ? -21.136 46.11 43.831 1 97.45 1041 LEU A O 1
ATOM 7979 N N . PHE A 1 1042 ? -19.565 47.341 42.824 1 96.86 1042 PHE A N 1
ATOM 7980 C CA . PHE A 1 1042 ? -20.508 47.786 41.806 1 96.86 1042 PHE A CA 1
ATOM 7981 C C . PHE A 1 1042 ? -21.085 46.598 41.045 1 96.86 1042 PHE A C 1
ATOM 7983 O O . PHE A 1 1042 ? -22.297 46.52 40.832 1 96.86 1042 PHE A O 1
ATOM 7990 N N . LYS A 1 1043 ? -20.203 45.692 40.511 1 96.29 1043 LYS A N 1
ATOM 7991 C CA . LYS A 1 1043 ? -20.632 44.52 39.754 1 96.29 1043 LYS A CA 1
ATOM 7992 C C . LYS A 1 1043 ? -21.658 43.705 40.537 1 96.29 1043 LYS A C 1
ATOM 7994 O O . LYS A 1 1043 ? -22.65 43.241 39.972 1 96.29 1043 LYS A O 1
ATOM 7999 N N . LEU A 1 1044 ? -21.437 43.523 41.808 1 97.03 1044 LEU A N 1
ATOM 8000 C CA . LEU A 1 1044 ? -22.342 42.741 42.645 1 97.03 1044 LEU A CA 1
ATOM 8001 C C . LEU A 1 1044 ? -23.645 43.494 42.887 1 97.03 1044 LEU A C 1
ATOM 8003 O O . LEU A 1 1044 ? -24.714 42.884 42.963 1 97.03 1044 LEU A O 1
ATOM 8007 N N . MET A 1 1045 ? -23.535 44.808 43.062 1 97.03 1045 MET A N 1
ATOM 8008 C CA . MET A 1 1045 ? -24.709 45.619 43.372 1 97.03 1045 MET A CA 1
ATOM 8009 C C . MET A 1 1045 ? -25.588 45.797 42.138 1 97.03 1045 MET A C 1
ATOM 8011 O O . MET A 1 1045 ? -26.805 45.954 42.255 1 97.03 1045 MET A O 1
ATOM 8015 N N . ALA A 1 1046 ? -24.892 45.777 41 1 96.3 1046 ALA A N 1
ATOM 8016 C CA . ALA A 1 1046 ? -25.643 45.949 39.759 1 96.3 1046 ALA A CA 1
ATOM 8017 C C . ALA A 1 1046 ? -25.835 44.615 39.044 1 96.3 1046 ALA A C 1
ATOM 8019 O O . ALA A 1 1046 ? -25.509 44.483 37.862 1 96.3 1046 ALA A O 1
ATOM 8020 N N . TYR A 1 1047 ? -26.305 43.602 39.796 1 95.1 1047 TYR A N 1
ATOM 8021 C CA . TYR A 1 1047 ? -26.54 42.311 39.16 1 95.1 1047 TYR A CA 1
ATOM 8022 C C . TYR A 1 1047 ? -27.669 42.402 38.14 1 95.1 1047 TYR A C 1
ATOM 8024 O O . TYR A 1 1047 ? -28.555 43.252 38.261 1 95.1 1047 TYR A O 1
ATOM 8032 N N . LYS A 1 1048 ? -27.574 41.622 37.128 1 95.42 1048 LYS A N 1
ATOM 8033 C CA . LYS A 1 1048 ? -28.472 41.689 35.979 1 95.42 1048 LYS A CA 1
ATOM 8034 C C . LYS A 1 1048 ? -29.733 40.863 36.217 1 95.42 1048 LYS A C 1
ATOM 8036 O O . LYS A 1 1048 ? -29.852 39.743 35.715 1 95.42 1048 LYS A O 1
ATOM 8041 N N . ASP A 1 1049 ? -30.657 41.429 36.878 1 93.94 1049 ASP A N 1
ATOM 8042 C CA . ASP A 1 1049 ? -31.954 40.786 37.065 1 93.94 1049 ASP A CA 1
ATOM 8043 C C . ASP A 1 1049 ? -32.898 41.107 35.908 1 93.94 1049 ASP A C 1
ATOM 8045 O O . ASP A 1 1049 ? -32.485 41.702 34.911 1 93.94 1049 ASP A O 1
ATOM 8049 N N . GLU A 1 1050 ? -34.106 40.743 35.998 1 93.78 1050 GLU A N 1
ATOM 8050 C CA . GLU A 1 1050 ? -35.087 40.886 34.927 1 93.78 1050 GLU A CA 1
ATOM 8051 C C . GLU A 1 1050 ? -35.34 42.355 34.603 1 93.78 1050 GLU A C 1
ATOM 8053 O O . GLU A 1 1050 ? -35.459 42.727 33.434 1 93.78 1050 GLU A O 1
ATOM 8058 N N . TYR A 1 1051 ? -35.444 43.225 35.531 1 95.59 1051 TYR A N 1
ATOM 8059 C CA . TYR A 1 1051 ? -35.673 44.651 35.33 1 95.59 1051 TYR A CA 1
ATOM 8060 C C . TYR A 1 1051 ? -34.48 45.303 34.642 1 95.59 1051 TYR A C 1
ATOM 8062 O O . TYR A 1 1051 ? -34.649 46.147 33.759 1 95.59 1051 TYR A O 1
ATOM 8070 N N . GLU A 1 1052 ? -33.285 44.929 35.254 1 95.91 1052 GLU A N 1
ATOM 8071 C CA . GLU A 1 1052 ? -32.072 45.531 34.708 1 95.91 1052 GLU A CA 1
ATOM 8072 C C . GLU A 1 1052 ? -31.836 45.087 33.267 1 95.91 1052 GLU A C 1
ATOM 8074 O O . GLU A 1 1052 ? -31.432 45.889 32.422 1 95.91 1052 GLU A O 1
ATOM 8079 N N . VAL A 1 1053 ? -31.98 43.78 32.913 1 96.17 1053 VAL A N 1
ATOM 8080 C CA . VAL A 1 1053 ? -31.852 43.291 31.544 1 96.17 1053 VAL A CA 1
ATOM 8081 C C . VAL A 1 1053 ? -32.825 44.037 30.635 1 96.17 1053 VAL A C 1
ATOM 8083 O O . VAL A 1 1053 ? -32.469 44.426 29.52 1 96.17 1053 VAL A O 1
ATOM 8086 N N . ALA A 1 1054 ? -34 44.194 31.147 1 95.89 1054 ALA A N 1
ATOM 8087 C CA . ALA A 1 1054 ? -35.003 44.941 30.393 1 95.89 1054 ALA A CA 1
ATOM 8088 C C . ALA A 1 1054 ? -34.549 46.377 30.148 1 95.89 1054 ALA A C 1
ATOM 8090 O O . ALA A 1 1054 ? -34.678 46.895 29.036 1 95.89 1054 ALA A O 1
ATOM 8091 N N . ARG A 1 1055 ? -34.083 47.033 31.209 1 96.49 1055 ARG A N 1
ATOM 8092 C CA . ARG A 1 1055 ? -33.623 48.414 31.106 1 96.49 1055 ARG A CA 1
ATOM 8093 C C . ARG A 1 1055 ? -32.482 48.537 30.101 1 96.49 1055 ARG A C 1
ATOM 8095 O O . ARG A 1 1055 ? -32.469 49.456 29.278 1 96.49 1055 ARG A O 1
ATOM 8102 N N . LEU A 1 1056 ? -31.588 47.626 30.127 1 96.7 1056 LEU A N 1
ATOM 8103 C CA . LEU A 1 1056 ? -30.398 47.708 29.288 1 96.7 1056 LEU A CA 1
ATOM 8104 C C . LEU A 1 1056 ? -30.74 47.426 27.829 1 96.7 1056 LEU A C 1
ATOM 8106 O O . LEU A 1 1056 ? -30.131 47.998 26.922 1 96.7 1056 LEU A O 1
ATOM 8110 N N . HIS A 1 1057 ? -31.701 46.586 27.533 1 96.08 1057 HIS A N 1
ATOM 8111 C CA . HIS A 1 1057 ? -32.104 46.288 26.163 1 96.08 1057 HIS A CA 1
ATOM 8112 C C . HIS A 1 1057 ? -32.91 47.435 25.564 1 96.08 1057 HIS A C 1
ATOM 8114 O O . HIS A 1 1057 ? -33.022 47.548 24.341 1 96.08 1057 HIS A O 1
ATOM 8120 N N . THR A 1 1058 ? -33.555 48.257 26.505 1 93.7 1058 THR A N 1
ATOM 8121 C CA . THR A 1 1058 ? -34.383 49.36 26.03 1 93.7 1058 THR A CA 1
ATOM 8122 C C . THR A 1 1058 ? -33.636 50.685 26.145 1 93.7 1058 THR A C 1
ATOM 8124 O O . THR A 1 1058 ? -34.19 51.744 25.84 1 93.7 1058 THR A O 1
ATOM 8127 N N . ASP A 1 1059 ? -32.388 50.523 26.399 1 93.04 1059 ASP A N 1
ATOM 8128 C CA . ASP A 1 1059 ? -31.538 51.705 26.507 1 93.04 1059 ASP A CA 1
ATOM 8129 C C . ASP A 1 1059 ? -31.24 52.294 25.13 1 93.04 1059 ASP A C 1
ATOM 8131 O O . ASP A 1 1059 ? -31.026 51.556 24.166 1 93.04 1059 ASP A O 1
ATOM 8135 N N . LYS A 1 1060 ? -30.697 53.626 24.265 1 90.75 1060 LYS A N 1
ATOM 8136 C CA . LYS A 1 1060 ? -30.481 54.348 23.014 1 90.75 1060 LYS A CA 1
ATOM 8137 C C . LYS A 1 1060 ? -29.101 54.044 22.436 1 90.75 1060 LYS A C 1
ATOM 8139 O O . LYS A 1 1060 ? -28.934 53.98 21.216 1 90.75 1060 LYS A O 1
ATOM 8144 N N . ALA A 1 1061 ? -28.675 53.815 24.106 1 90.62 1061 ALA A N 1
ATOM 8145 C CA . ALA A 1 1061 ? -27.322 53.538 23.63 1 90.62 1061 ALA A CA 1
ATOM 8146 C C . ALA A 1 1061 ? -27.279 52.247 22.818 1 90.62 1061 ALA A C 1
ATOM 8148 O O . ALA A 1 1061 ? -26.567 52.16 21.814 1 90.62 1061 ALA A O 1
ATOM 8149 N N . PHE A 1 1062 ? -28.005 51.212 23.237 1 93.22 1062 PHE A N 1
ATOM 8150 C CA . PHE A 1 1062 ? -28.015 49.935 22.533 1 93.22 1062 PHE A CA 1
ATOM 8151 C C . PHE A 1 1062 ? -28.805 50.041 21.233 1 93.22 1062 PHE A C 1
ATOM 8153 O O . PHE A 1 1062 ? -28.387 49.509 20.203 1 93.22 1062 PHE A O 1
ATOM 8160 N N . THR A 1 1063 ? -29.886 50.713 21.347 1 91.24 1063 THR A N 1
ATOM 8161 C CA . THR A 1 1063 ? -30.713 50.872 20.156 1 91.24 1063 THR A CA 1
ATOM 8162 C C . THR A 1 1063 ? -29.981 51.688 19.095 1 91.24 1063 THR A C 1
ATOM 8164 O O . THR A 1 1063 ? -30.079 51.393 17.901 1 91.24 1063 THR A O 1
ATOM 8167 N N . ASP A 1 1064 ? -29.313 52.699 19.593 1 92.08 1064 ASP A N 1
ATOM 8168 C CA . ASP A 1 1064 ? -28.547 53.53 18.669 1 92.08 1064 ASP A CA 1
ATOM 8169 C C . ASP A 1 1064 ? -27.407 52.738 18.033 1 92.08 1064 ASP A C 1
ATOM 8171 O O . ASP A 1 1064 ? -27.08 52.942 16.862 1 92.08 1064 ASP A O 1
ATOM 8175 N N . LYS A 1 1065 ? -26.89 51.944 18.824 1 90.97 1065 LYS A N 1
ATOM 8176 C CA . LYS A 1 1065 ? -25.821 51.098 18.3 1 90.97 1065 LYS A CA 1
ATOM 8177 C C . LYS A 1 1065 ? -26.335 50.189 17.188 1 90.97 1065 LYS A C 1
ATOM 8179 O O . LYS A 1 1065 ? -25.683 50.035 16.153 1 90.97 1065 LYS A O 1
ATOM 8184 N N . ILE A 1 1066 ? -27.466 49.624 17.333 1 92.64 1066 ILE A N 1
ATOM 8185 C CA . ILE A 1 1066 ? -28.057 48.751 16.325 1 92.64 1066 ILE A CA 1
ATOM 8186 C C . ILE A 1 1066 ? -28.416 49.566 15.084 1 92.64 1066 ILE A C 1
ATOM 8188 O O . ILE A 1 1066 ? -28.165 49.134 13.956 1 92.64 1066 ILE A O 1
ATOM 8192 N N . ALA A 1 1067 ? -29.033 50.822 15.351 1 88.91 1067 ALA A N 1
ATOM 8193 C CA . ALA A 1 1067 ? -29.438 51.689 14.248 1 88.91 1067 ALA A CA 1
ATOM 8194 C C . ALA A 1 1067 ? -28.227 52.168 13.453 1 88.91 1067 ALA A C 1
ATOM 8196 O O . ALA A 1 1067 ? -28.32 52.394 12.245 1 88.91 1067 ALA A O 1
ATOM 8197 N N . ALA A 1 1068 ? -27.101 52.163 14.105 1 86.2 1068 ALA A N 1
ATOM 8198 C CA . ALA A 1 1068 ? -25.867 52.591 13.451 1 86.2 1068 ALA A CA 1
ATOM 8199 C C . ALA A 1 1068 ? -25.259 51.457 12.631 1 86.2 1068 ALA A C 1
ATOM 8201 O O . ALA A 1 1068 ? -24.557 51.701 11.647 1 86.2 1068 ALA A O 1
ATOM 8202 N N . MET A 1 1069 ? -25.57 50.231 12.923 1 88.87 1069 MET A N 1
ATOM 8203 C CA . MET A 1 1069 ? -24.952 49.067 12.295 1 88.87 1069 MET A CA 1
ATOM 8204 C C . MET A 1 1069 ? -25.826 48.528 11.168 1 88.87 1069 MET A C 1
ATOM 8206 O O . MET A 1 1069 ? -25.324 47.913 10.226 1 88.87 1069 MET A O 1
ATOM 8210 N N . TYR A 1 1070 ? -27.084 48.683 11.298 1 90.98 1070 TYR A N 1
ATOM 8211 C CA . TYR A 1 1070 ? -27.978 48.02 10.355 1 90.98 1070 TYR A CA 1
ATOM 8212 C C . TYR A 1 1070 ? -28.89 49.029 9.667 1 90.98 1070 TYR A C 1
ATOM 8214 O O . TYR A 1 1070 ? -29.19 50.087 10.226 1 90.98 1070 TYR A O 1
ATOM 8222 N N . GLU A 1 1071 ? -29.235 48.682 8.385 1 88.96 1071 GLU A N 1
ATOM 8223 C CA . GLU A 1 1071 ? -30.202 49.473 7.63 1 88.96 1071 GLU A CA 1
ATOM 8224 C C . GLU A 1 1071 ? -31.326 48.597 7.084 1 88.96 1071 GLU A C 1
ATOM 8226 O O . GLU A 1 1071 ? -31.21 47.37 7.065 1 88.96 1071 GLU A O 1
ATOM 8231 N N . GLY A 1 1072 ? -32.446 49.277 6.814 1 86.92 1072 GLY A N 1
ATOM 8232 C CA . GLY A 1 1072 ? -33.603 48.576 6.283 1 86.92 1072 GLY A CA 1
ATOM 8233 C C . GLY A 1 1072 ? -34.652 48.272 7.336 1 86.92 1072 GLY A C 1
ATOM 8234 O O . GLY A 1 1072 ? -34.59 48.794 8.451 1 86.92 1072 GLY A O 1
ATOM 8235 N N . ASP A 1 1073 ? -35.632 47.456 6.894 1 89.22 1073 ASP A N 1
ATOM 8236 C CA . ASP A 1 1073 ? -36.698 47.03 7.795 1 89.22 1073 ASP A CA 1
ATOM 8237 C C . ASP A 1 1073 ? -36.337 45.721 8.494 1 89.22 1073 ASP A C 1
ATOM 8239 O O . ASP A 1 1073 ? -36.279 44.667 7.857 1 89.22 1073 ASP A O 1
ATOM 8243 N N . TYR A 1 1074 ? -35.774 45.877 9.735 1 93.62 1074 TYR A N 1
ATOM 8244 C CA . TYR A 1 1074 ? -35.357 44.675 10.448 1 93.62 1074 TYR A CA 1
ATOM 8245 C C . TYR A 1 1074 ? -36.167 44.489 11.726 1 93.62 1074 TYR A C 1
ATOM 8247 O O . TYR A 1 1074 ? -36.781 45.437 12.222 1 93.62 1074 TYR A O 1
ATOM 8255 N N . LYS A 1 1075 ? -36.255 43.277 12.144 1 94.3 1075 LYS A N 1
ATOM 8256 C CA . LYS A 1 1075 ? -36.868 42.9 13.415 1 94.3 1075 LYS A CA 1
ATOM 8257 C C . LYS A 1 1075 ? -35.818 42.414 14.409 1 94.3 1075 LYS A C 1
ATOM 8259 O O . LYS A 1 1075 ? -34.869 41.725 14.031 1 94.3 1075 LYS A O 1
ATOM 8264 N N . LEU A 1 1076 ? -35.998 42.85 15.647 1 95.37 1076 LEU A N 1
ATOM 8265 C CA . LEU A 1 1076 ? -35.101 42.402 16.707 1 95.37 1076 LEU A CA 1
ATOM 8266 C C . LEU A 1 1076 ? -35.703 41.227 17.47 1 95.37 1076 LEU A C 1
ATOM 8268 O O . LEU A 1 1076 ? -36.852 41.294 17.914 1 95.37 1076 LEU A O 1
ATOM 8272 N N . VAL A 1 1077 ? -34.967 40.162 17.486 1 95.69 1077 VAL A N 1
ATOM 8273 C CA . VAL A 1 1077 ? -35.383 38.97 18.216 1 95.69 1077 VAL A CA 1
ATOM 8274 C C . VAL A 1 1077 ? -34.456 38.745 19.409 1 95.69 1077 VAL A C 1
ATOM 8276 O O . VAL A 1 1077 ? -33.232 38.728 19.257 1 95.69 1077 VAL A O 1
ATOM 8279 N N . HIS A 1 1078 ? -35.016 38.63 20.631 1 95.91 1078 HIS A N 1
ATOM 8280 C CA . HIS A 1 1078 ? -34.234 38.418 21.844 1 95.91 1078 HIS A CA 1
ATOM 8281 C C . HIS A 1 1078 ? -34.233 36.948 22.249 1 95.91 1078 HIS A C 1
ATOM 8283 O O . HIS A 1 1078 ? -35.228 36.246 22.056 1 95.91 1078 HIS A O 1
ATOM 8289 N N . HIS A 1 1079 ? -33.177 36.464 22.741 1 95.76 1079 HIS A N 1
ATOM 8290 C CA . HIS A 1 1079 ? -33.034 35.085 23.195 1 95.76 1079 HIS A CA 1
ATOM 8291 C C . HIS A 1 1079 ? -32.95 35.01 24.715 1 95.76 1079 HIS A C 1
ATOM 8293 O O . HIS A 1 1079 ? -31.963 35.451 25.309 1 95.76 1079 HIS A O 1
ATOM 8299 N N . LEU A 1 1080 ? -33.957 34.447 25.37 1 94.89 1080 LEU A N 1
ATOM 8300 C CA . LEU A 1 1080 ? -34.088 34.516 26.821 1 94.89 1080 LEU A CA 1
ATOM 8301 C C . LEU A 1 1080 ? -34.565 33.183 27.388 1 94.89 1080 LEU A C 1
ATOM 8303 O O . LEU A 1 1080 ? -35.084 32.341 26.652 1 94.89 1080 LEU A O 1
ATOM 8307 N N . ALA A 1 1081 ? -34.313 33.049 28.678 1 92.9 1081 ALA A N 1
ATOM 8308 C CA . ALA A 1 1081 ? -34.867 31.957 29.474 1 92.9 1081 ALA A CA 1
ATOM 8309 C C . ALA A 1 1081 ? -35.497 32.481 30.761 1 92.9 1081 ALA A C 1
ATOM 8311 O O . ALA A 1 1081 ? -34.947 32.295 31.849 1 92.9 1081 ALA A O 1
ATOM 8312 N N . PRO A 1 1082 ? -36.608 33.053 30.618 1 86.87 1082 PRO A N 1
ATOM 8313 C CA . PRO A 1 1082 ? -37.25 33.547 31.838 1 86.87 1082 PRO A CA 1
ATOM 8314 C C . PRO A 1 1082 ? -37.535 32.436 32.846 1 86.87 1082 PRO A C 1
ATOM 8316 O O . PRO A 1 1082 ? -38.124 31.411 32.491 1 86.87 1082 PRO A O 1
ATOM 8319 N N . PRO A 1 1083 ? -37.082 32.52 34.035 1 80.35 1083 PRO A N 1
ATOM 8320 C CA . PRO A 1 1083 ? -37.119 31.431 35.014 1 80.35 1083 PRO A CA 1
ATOM 8321 C C . PRO A 1 1083 ? -38.526 30.882 35.232 1 80.35 1083 PRO A C 1
ATOM 8323 O O . PRO A 1 1083 ? -38.692 29.693 35.517 1 80.35 1083 PRO A O 1
ATOM 8326 N N . LEU A 1 1084 ? -39.533 31.674 35.117 1 77.92 1084 LEU A N 1
ATOM 8327 C CA . LEU A 1 1084 ? -40.877 31.218 35.456 1 77.92 1084 LEU A CA 1
ATOM 8328 C C . LEU A 1 1084 ? -41.546 30.558 34.255 1 77.92 1084 LEU A C 1
ATOM 8330 O O . LEU A 1 1084 ? -42.49 29.78 34.415 1 77.92 1084 LEU A O 1
ATOM 8334 N N . LEU A 1 1085 ? -41.073 30.683 33.026 1 82.12 1085 LEU A N 1
ATOM 8335 C CA . LEU A 1 1085 ? -41.77 30.238 31.824 1 82.12 1085 LEU A CA 1
ATOM 8336 C C . LEU A 1 1085 ? -40.885 29.316 30.993 1 82.12 1085 LEU A C 1
ATOM 8338 O O . LEU A 1 1085 ? -41.379 28.58 30.135 1 82.12 1085 LEU A O 1
ATOM 8342 N N . ALA A 1 1086 ? -39.596 29.406 31.213 1 86.48 1086 ALA A N 1
ATOM 8343 C CA . ALA A 1 1086 ? -38.661 28.686 30.353 1 86.48 1086 ALA A CA 1
ATOM 8344 C C . ALA A 1 1086 ? -38.695 27.188 30.64 1 86.48 1086 ALA A C 1
ATOM 8346 O O . ALA A 1 1086 ? -38.884 26.773 31.785 1 86.48 1086 ALA A O 1
ATOM 8347 N N . LYS A 1 1087 ? -38.467 26.343 29.611 1 87.57 1087 LYS A N 1
ATOM 8348 C CA . LYS A 1 1087 ? -38.381 24.89 29.734 1 87.57 1087 LYS A CA 1
ATOM 8349 C C . LYS A 1 1087 ? -37.035 24.466 30.314 1 87.57 1087 LYS A C 1
ATOM 8351 O O . LYS A 1 1087 ? -36.081 25.247 30.319 1 87.57 1087 LYS A O 1
ATOM 8356 N N . HIS A 1 1088 ? -37.063 23.32 30.901 1 88.68 1088 HIS A N 1
ATOM 8357 C CA . HIS A 1 1088 ? -35.836 22.719 31.414 1 88.68 1088 HIS A CA 1
ATOM 8358 C C . HIS A 1 1088 ? -35.374 21.568 30.527 1 88.68 1088 HIS A C 1
ATOM 8360 O O . HIS A 1 1088 ? -36.197 20.852 29.953 1 88.68 1088 HIS A O 1
ATOM 8366 N N . ASN A 1 1089 ? -34.152 21.534 30.301 1 84.38 1089 ASN A N 1
ATOM 8367 C CA . ASN A 1 1089 ? -33.613 20.378 29.592 1 84.38 1089 ASN A CA 1
ATOM 8368 C C . ASN A 1 1089 ? -33.482 19.167 30.512 1 84.38 1089 ASN A C 1
ATOM 8370 O O . ASN A 1 1089 ? -33.976 19.184 31.641 1 84.38 1089 ASN A O 1
ATOM 8374 N N . ASP A 1 1090 ? -32.856 18.074 30.054 1 76.79 1090 ASP A N 1
ATOM 8375 C CA . ASP A 1 1090 ? -32.769 16.803 30.768 1 76.79 1090 ASP A CA 1
ATOM 8376 C C . ASP A 1 1090 ? -31.863 16.921 31.991 1 76.79 1090 ASP A C 1
ATOM 8378 O O . ASP A 1 1090 ? -31.956 16.115 32.919 1 76.79 1090 ASP A O 1
ATOM 8382 N N . LYS A 1 1091 ? -31.001 17.871 32.024 1 81.14 1091 LYS A N 1
ATOM 8383 C CA . LYS A 1 1091 ? -30.107 18.075 33.159 1 81.14 1091 LYS A CA 1
ATOM 8384 C C . LYS A 1 1091 ? -30.704 19.061 34.159 1 81.14 1091 LYS A C 1
ATOM 8386 O O . LYS A 1 1091 ? -30.047 19.444 35.129 1 81.14 1091 LYS A O 1
ATOM 8391 N N . GLY A 1 1092 ? -31.897 19.571 33.883 1 83.02 1092 GLY A N 1
ATOM 8392 C CA . GLY A 1 1092 ? -32.579 20.49 34.78 1 83.02 1092 GLY A CA 1
ATOM 8393 C C . GLY A 1 1092 ? -32.21 21.942 34.54 1 83.02 1092 GLY A C 1
ATOM 8394 O O . GLY A 1 1092 ? -32.587 22.82 35.319 1 83.02 1092 GLY A O 1
ATOM 8395 N N . GLU A 1 1093 ? -31.559 22.195 33.468 1 89.2 1093 GLU A N 1
ATOM 8396 C CA . GLU A 1 1093 ? -31.145 23.56 33.154 1 89.2 1093 GLU A CA 1
ATOM 8397 C C . GLU A 1 1093 ? -32.185 24.267 32.29 1 89.2 1093 GLU A C 1
ATOM 8399 O O . GLU A 1 1093 ? -32.819 23.642 31.436 1 89.2 1093 GLU A O 1
ATOM 8404 N N . LEU A 1 1094 ? -32.347 25.472 32.498 1 89.9 1094 LEU A N 1
ATOM 8405 C CA . LEU A 1 1094 ? -33.275 26.253 31.688 1 89.9 1094 LEU A CA 1
ATOM 8406 C C . LEU A 1 1094 ? -32.779 26.367 30.251 1 89.9 1094 LEU A C 1
ATOM 8408 O O . LEU A 1 1094 ? -31.573 26.461 30.011 1 89.9 1094 LEU A O 1
ATOM 8412 N N . VAL A 1 1095 ? -33.702 26.343 29.322 1 89.99 1095 VAL A N 1
ATOM 8413 C CA . VAL A 1 1095 ? -33.357 26.436 27.908 1 89.99 1095 VAL A CA 1
ATOM 8414 C C . VAL A 1 1095 ? -33.793 27.792 27.357 1 89.99 1095 VAL A C 1
ATOM 8416 O O . VAL A 1 1095 ? -34.896 28.261 27.647 1 89.99 1095 VAL A O 1
ATOM 8419 N N . LYS A 1 1096 ? -32.969 28.336 26.639 1 91.64 1096 LYS A N 1
ATOM 8420 C CA . LYS A 1 1096 ? -33.248 29.627 26.017 1 91.64 1096 LYS A CA 1
ATOM 8421 C C . LYS A 1 1096 ? -34.18 29.469 24.819 1 91.64 1096 LYS A C 1
ATOM 8423 O O . LYS A 1 1096 ? -34.093 28.484 24.083 1 91.64 1096 LYS A O 1
ATOM 8428 N N . GLN A 1 1097 ? -35.018 30.502 24.628 1 91.76 1097 GLN A N 1
ATOM 8429 C CA . GLN A 1 1097 ? -35.926 30.56 23.487 1 91.76 1097 GLN A CA 1
ATOM 8430 C C . GLN A 1 1097 ? -35.887 31.933 22.823 1 91.76 1097 GLN A C 1
ATOM 8432 O O . GLN A 1 1097 ? -35.382 32.896 23.404 1 91.76 1097 GLN A O 1
ATOM 8437 N N . SER A 1 1098 ? -36.393 32.008 21.601 1 93.49 1098 SER A N 1
ATOM 8438 C CA . SER A 1 1098 ? -36.435 33.258 20.848 1 93.49 1098 SER A CA 1
ATOM 8439 C C . SER A 1 1098 ? -37.757 33.987 21.06 1 93.49 1098 SER A C 1
ATOM 8441 O O . SER A 1 1098 ? -38.822 33.365 21.062 1 93.49 1098 SER A O 1
ATOM 8443 N N . TYR A 1 1099 ? -37.652 35.241 21.281 1 94.02 1099 TYR A N 1
ATOM 8444 C CA . TYR A 1 1099 ? -38.827 36.088 21.456 1 94.02 1099 TYR A CA 1
ATOM 8445 C C . TYR A 1 1099 ? -38.826 37.237 20.454 1 94.02 1099 TYR A C 1
ATOM 8447 O O . TYR A 1 1099 ? -37.82 37.933 20.3 1 94.02 1099 TYR A O 1
ATOM 8455 N N . GLY A 1 1100 ? -39.857 37.5 19.859 1 92.01 1100 GLY A N 1
ATOM 8456 C CA . GLY A 1 1100 ? -39.982 38.484 18.796 1 92.01 1100 GLY A CA 1
ATOM 8457 C C . GLY A 1 1100 ? -39.954 39.914 19.301 1 92.01 1100 GLY A C 1
ATOM 8458 O O . GLY A 1 1100 ? -39.708 40.156 20.484 1 92.01 1100 GLY A O 1
ATOM 8459 N N . PRO A 1 1101 ? -40.313 40.863 18.468 1 91.15 1101 PRO A N 1
ATOM 8460 C CA . PRO A 1 1101 ? -40.165 42.292 18.749 1 91.15 1101 PRO A CA 1
ATOM 8461 C C . PRO A 1 1101 ? -41.055 42.763 19.897 1 91.15 1101 PRO A C 1
ATOM 8463 O O . PRO A 1 1101 ? -40.765 43.781 20.531 1 91.15 1101 PRO A O 1
ATOM 8466 N N . TRP A 1 1102 ? -42.06 42.02 20.213 1 93.04 1102 TRP A N 1
ATOM 8467 C CA . TRP A 1 1102 ? -42.99 42.41 21.268 1 93.04 1102 TRP A CA 1
ATOM 8468 C C . TRP A 1 1102 ? -42.285 42.479 22.618 1 93.04 1102 TRP A C 1
ATOM 8470 O O . TRP A 1 1102 ? -42.705 43.222 23.508 1 93.04 1102 TRP A O 1
ATOM 8480 N N . VAL A 1 1103 ? -41.267 41.804 22.819 1 93.91 1103 VAL A N 1
ATOM 8481 C CA . VAL A 1 1103 ? -40.564 41.717 24.095 1 93.91 1103 VAL A CA 1
ATOM 8482 C C . VAL A 1 1103 ? -39.932 43.066 24.43 1 93.91 1103 VAL A C 1
ATOM 8484 O O . VAL A 1 1103 ? -39.828 43.436 25.603 1 93.91 1103 VAL A O 1
ATOM 8487 N N . ARG A 1 1104 ? -39.579 43.825 23.479 1 92.04 1104 ARG A N 1
ATOM 8488 C CA . ARG A 1 1104 ? -38.972 45.128 23.731 1 92.04 1104 ARG A CA 1
ATOM 8489 C C . ARG A 1 1104 ? -39.967 46.078 24.39 1 92.04 1104 ARG A C 1
ATOM 8491 O O . ARG A 1 1104 ? -39.6 46.853 25.275 1 92.04 1104 ARG A O 1
ATOM 8498 N N . LYS A 1 1105 ? -41.23 45.983 23.944 1 92.79 1105 LYS A N 1
ATOM 8499 C CA . LYS A 1 1105 ? -42.271 46.771 24.598 1 92.79 1105 LYS A CA 1
ATOM 8500 C C . LYS A 1 1105 ? -42.493 46.306 26.034 1 92.79 1105 LYS A C 1
ATOM 8502 O O . LYS A 1 1105 ? -42.662 47.125 26.939 1 92.79 1105 LYS A O 1
ATOM 8507 N N . ALA A 1 1106 ? -42.455 45.048 26.113 1 94.73 1106 ALA A N 1
ATOM 8508 C CA . ALA A 1 1106 ? -42.589 44.484 27.453 1 94.73 1106 ALA A CA 1
ATOM 8509 C C . ALA A 1 1106 ? -41.417 44.893 28.34 1 94.73 1106 ALA A C 1
ATOM 8511 O O . ALA A 1 1106 ? -41.591 45.14 29.536 1 94.73 1106 ALA A O 1
ATOM 8512 N N . PHE A 1 1107 ? -40.258 44.943 27.782 1 96.19 1107 PHE A N 1
ATOM 8513 C CA . PHE A 1 1107 ? -39.071 45.373 28.512 1 96.19 1107 PHE A CA 1
ATOM 8514 C C . PHE A 1 1107 ? -39.205 46.824 28.957 1 96.19 1107 PHE A C 1
ATOM 8516 O O . PHE A 1 1107 ? -38.763 47.187 30.049 1 96.19 1107 PHE A O 1
ATOM 8523 N N . GLY A 1 1108 ? -39.794 47.632 28.142 1 94.52 1108 GLY A N 1
ATOM 8524 C CA . GLY A 1 1108 ? -40.022 49.018 28.52 1 94.52 1108 GLY A CA 1
ATOM 8525 C C . GLY A 1 1108 ? -40.848 49.164 29.784 1 94.52 1108 GLY A C 1
ATOM 8526 O O . GLY A 1 1108 ? -40.549 50.005 30.634 1 94.52 1108 GLY A O 1
ATOM 8527 N N . VAL A 1 1109 ? -41.848 48.305 29.912 1 95.13 1109 VAL A N 1
ATOM 8528 C CA . VAL A 1 1109 ? -42.714 48.327 31.087 1 95.13 1109 VAL A CA 1
ATOM 8529 C C . VAL A 1 1109 ? -41.969 47.748 32.288 1 95.13 1109 VAL A C 1
ATOM 8531 O O . VAL A 1 1109 ? -42.019 48.309 33.385 1 95.13 1109 VAL A O 1
ATOM 8534 N N . LEU A 1 1110 ? -41.32 46.702 32.067 1 94.75 1110 LEU A N 1
ATOM 8535 C CA . LEU A 1 1110 ? -40.619 46.011 33.144 1 94.75 1110 LEU A CA 1
ATOM 8536 C C . LEU A 1 1110 ? -39.508 46.883 33.717 1 94.75 1110 LEU A C 1
ATOM 8538 O O . LEU A 1 1110 ? -39.269 46.877 34.927 1 94.75 1110 LEU A O 1
ATOM 8542 N N . ALA A 1 1111 ? -38.848 47.613 32.934 1 95.07 1111 ALA A N 1
ATOM 8543 C CA . ALA A 1 1111 ? -37.754 48.479 33.364 1 95.07 1111 ALA A CA 1
ATOM 8544 C C . ALA A 1 1111 ? -38.247 49.538 34.346 1 95.07 1111 ALA A C 1
ATOM 8546 O O . ALA A 1 1111 ? -37.521 49.931 35.263 1 95.07 1111 ALA A O 1
ATOM 8547 N N . ARG A 1 1112 ? -39.567 49.841 34.22 1 93.26 1112 ARG A N 1
ATOM 8548 C CA . ARG A 1 1112 ? -40.14 50.867 35.085 1 93.26 1112 ARG A CA 1
ATOM 8549 C C . ARG A 1 1112 ? -40.532 50.285 36.439 1 93.26 1112 ARG A C 1
ATOM 8551 O O . ARG A 1 1112 ? -40.737 51.026 37.403 1 93.26 1112 ARG A O 1
ATOM 8558 N N . MET A 1 1113 ? -41.127 48.536 36.573 1 94.09 1113 MET A N 1
ATOM 8559 C CA . MET A 1 1113 ? -41.506 47.846 37.803 1 94.09 1113 MET A CA 1
ATOM 8560 C C . MET A 1 1113 ? -40.281 47.558 38.665 1 94.09 1113 MET A C 1
ATOM 8562 O O . MET A 1 1113 ? -40.344 46.746 39.589 1 94.09 1113 MET A O 1
ATOM 8566 N N . LYS A 1 1114 ? -38.65 48.65 38.391 1 93.36 1114 LYS A N 1
ATOM 8567 C CA . LYS A 1 1114 ? -37.4 48.41 39.107 1 93.36 1114 LYS A CA 1
ATOM 8568 C C . LYS A 1 1114 ? -37.556 48.696 40.598 1 93.36 1114 LYS A C 1
ATOM 8570 O O . LYS A 1 1114 ? -36.84 48.125 41.423 1 93.36 1114 LYS A O 1
ATOM 8575 N N . GLY A 1 1115 ? -38.424 49.628 40.955 1 91.89 1115 GLY A N 1
ATOM 8576 C CA . GLY A 1 1115 ? -38.647 49.956 42.354 1 91.89 1115 GLY A CA 1
ATOM 8577 C C . GLY A 1 1115 ? -39.104 48.769 43.18 1 91.89 1115 GLY A C 1
ATOM 8578 O O . GLY A 1 1115 ? -38.963 48.767 44.405 1 91.89 1115 GLY A O 1
ATOM 8579 N N . LEU A 1 1116 ? -39.856 47.72 42.246 1 92.79 1116 LEU A N 1
ATOM 8580 C CA . LEU A 1 1116 ? -40.348 46.529 42.93 1 92.79 1116 LEU A CA 1
ATOM 8581 C C . LEU A 1 1116 ? -39.19 45.644 43.381 1 92.79 1116 LEU A C 1
ATOM 8583 O O . LEU A 1 1116 ? -39.375 44.742 44.201 1 92.79 1116 LEU A O 1
ATOM 8587 N N . ARG A 1 1117 ? -37.747 45.952 43.195 1 92.51 1117 ARG A N 1
ATOM 8588 C CA . ARG A 1 1117 ? -36.57 45.149 43.508 1 92.51 1117 ARG A CA 1
ATOM 8589 C C . ARG A 1 1117 ? -36.359 45.052 45.016 1 92.51 1117 ARG A C 1
ATOM 8591 O O . ARG A 1 1117 ? -36.271 46.072 45.703 1 92.51 1117 ARG A O 1
ATOM 8598 N N . GLY A 1 1118 ? -36.176 43.897 45.526 1 85.56 1118 GLY A N 1
ATOM 8599 C CA . GLY A 1 1118 ? -35.851 43.67 46.925 1 85.56 1118 GLY A CA 1
ATOM 8600 C C . GLY A 1 1118 ? -37.041 43.843 47.85 1 85.56 1118 GLY A C 1
ATOM 8601 O O . GLY A 1 1118 ? -36.944 43.584 49.051 1 85.56 1118 GLY A O 1
ATOM 8602 N N . THR A 1 1119 ? -38.181 44.385 47.23 1 89.04 1119 THR A N 1
ATOM 8603 C CA . THR A 1 1119 ? -39.368 44.551 48.061 1 89.04 1119 THR A CA 1
ATOM 8604 C C . THR A 1 1119 ? -40.153 43.245 48.15 1 89.04 1119 THR A C 1
ATOM 8606 O O . THR A 1 1119 ? -39.864 42.29 47.425 1 89.04 1119 THR A O 1
ATOM 8609 N N . ALA A 1 1120 ? -41.036 43.043 49.003 1 89.01 1120 ALA A N 1
ATOM 8610 C CA . ALA A 1 1120 ? -41.861 41.845 49.141 1 89.01 1120 ALA A CA 1
ATOM 8611 C C . ALA A 1 1120 ? -42.692 41.604 47.884 1 89.01 1120 ALA A C 1
ATOM 8613 O O . ALA A 1 1120 ? -43.106 40.474 47.613 1 89.01 1120 ALA A O 1
ATOM 8614 N N . LEU A 1 1121 ? -42.808 42.527 47.076 1 91.19 1121 LEU A N 1
ATOM 8615 C CA . LEU A 1 1121 ? -43.638 42.43 45.881 1 91.19 1121 LEU A CA 1
ATOM 8616 C C . LEU A 1 1121 ? -42.802 42.034 44.669 1 91.19 1121 LEU A C 1
ATOM 8618 O O . LEU A 1 1121 ? -43.332 41.884 43.566 1 91.19 1121 LEU A O 1
ATOM 8622 N N . ASP A 1 1122 ? -41.562 41.804 44.956 1 92.01 1122 ASP A N 1
ATOM 8623 C CA . ASP A 1 1122 ? -40.673 41.377 43.88 1 92.01 1122 ASP A CA 1
ATOM 8624 C C . ASP A 1 1122 ? -40.814 39.88 43.613 1 92.01 1122 ASP A C 1
ATOM 8626 O O . ASP A 1 1122 ? -40.209 39.061 44.308 1 92.01 1122 ASP A O 1
ATOM 8630 N N . VAL A 1 1123 ? -41.529 39.487 42.597 1 88.08 1123 VAL A N 1
ATOM 8631 C CA . VAL A 1 1123 ? -41.817 38.093 42.276 1 88.08 1123 VAL A CA 1
ATOM 8632 C C . VAL A 1 1123 ? -40.532 37.382 41.858 1 88.08 1123 VAL A C 1
ATOM 8634 O O . VAL A 1 1123 ? -40.377 36.18 42.086 1 88.08 1123 VAL A O 1
ATOM 8637 N N . PHE A 1 1124 ? -39.615 38.009 41.242 1 90.09 1124 PHE A N 1
ATOM 8638 C CA . PHE A 1 1124 ? -38.37 37.418 40.766 1 90.09 1124 PHE A CA 1
ATOM 8639 C C . PHE A 1 1124 ? -37.364 37.286 41.903 1 90.09 1124 PHE A C 1
ATOM 8641 O O . PHE A 1 1124 ? -36.445 36.468 41.834 1 90.09 1124 PHE A O 1
ATOM 8648 N N . GLY A 1 1125 ? -37.491 38.031 42.932 1 89.72 1125 GLY A N 1
ATOM 8649 C CA . GLY A 1 1125 ? -36.553 38.08 44.042 1 89.72 1125 GLY A CA 1
ATOM 8650 C C . GLY A 1 1125 ? -36.564 36.821 44.888 1 89.72 1125 GLY A C 1
ATOM 8651 O O . GLY A 1 1125 ? -35.636 36.58 45.664 1 89.72 1125 GLY A O 1
ATOM 8652 N N . ARG A 1 1126 ? -37.421 35.536 45.008 1 87.3 1126 ARG A N 1
ATOM 8653 C CA . ARG A 1 1126 ? -37.551 34.336 45.828 1 87.3 1126 ARG A CA 1
ATOM 8654 C C . ARG A 1 1126 ? -36.769 33.174 45.226 1 87.3 1126 ARG A C 1
ATOM 8656 O O . ARG A 1 1126 ? -36.63 32.121 45.853 1 87.3 1126 ARG A O 1
ATOM 8663 N N . THR A 1 1127 ? -36.342 33.777 43.769 1 89.23 1127 THR A N 1
ATOM 8664 C CA . THR A 1 1127 ? -35.523 32.732 43.165 1 89.23 1127 THR A CA 1
ATOM 8665 C C . THR A 1 1127 ? -34.198 32.586 43.909 1 89.23 1127 THR A C 1
ATOM 8667 O O . THR A 1 1127 ? -33.725 33.536 44.537 1 89.23 1127 THR A O 1
ATOM 8670 N N . GLU A 1 1128 ? -33.652 31.409 43.832 1 90.35 1128 GLU A N 1
ATOM 8671 C CA . GLU A 1 1128 ? -32.387 31.153 44.515 1 90.35 1128 GLU A CA 1
ATOM 8672 C C . GLU A 1 1128 ? -31.276 32.045 43.97 1 90.35 1128 GLU A C 1
ATOM 8674 O O . GLU A 1 1128 ? -30.386 32.461 44.715 1 90.35 1128 GLU A O 1
ATOM 8679 N N . GLU A 1 1129 ? -31.266 32.32 42.714 1 92.35 1129 GLU A N 1
ATOM 8680 C CA . GLU A 1 1129 ? -30.245 33.156 42.089 1 92.35 1129 GLU A CA 1
ATOM 8681 C C . GLU A 1 1129 ? -30.279 34.577 42.646 1 92.35 1129 GLU A C 1
ATOM 8683 O O . GLU A 1 1129 ? -29.235 35.146 42.971 1 92.35 1129 GLU A O 1
ATOM 8688 N N . ARG A 1 1130 ? -31.472 35.198 42.836 1 93.56 1130 ARG A N 1
ATOM 8689 C CA . ARG A 1 1130 ? -31.602 36.564 43.333 1 93.56 1130 ARG A CA 1
ATOM 8690 C C . ARG A 1 1130 ? -31.264 36.641 44.818 1 93.56 1130 ARG A C 1
ATOM 8692 O O . ARG A 1 1130 ? -30.652 37.611 45.271 1 93.56 1130 ARG A O 1
ATOM 8699 N N . LYS A 1 1131 ? -31.651 35.607 45.511 1 94.1 1131 LYS A N 1
ATOM 8700 C CA . LYS A 1 1131 ? -31.293 35.556 46.926 1 94.1 1131 LYS A CA 1
ATOM 8701 C C . LYS A 1 1131 ? -29.779 35.514 47.109 1 94.1 1131 LYS A C 1
ATOM 8703 O O . LYS A 1 1131 ? -29.232 36.211 47.966 1 94.1 1131 LYS A O 1
ATOM 8708 N N . THR A 1 1132 ? -29.274 34.703 46.279 1 95.63 1132 THR A N 1
ATOM 8709 C CA . THR A 1 1132 ? -27.826 34.542 46.357 1 95.63 1132 THR A CA 1
ATOM 8710 C C . THR A 1 1132 ? -27.116 35.839 45.981 1 95.63 1132 THR A C 1
ATOM 8712 O O . THR A 1 1132 ? -26.112 36.204 46.596 1 95.63 1132 THR A O 1
ATOM 8715 N N . GLU A 1 1133 ? -27.585 36.57 45.002 1 95.75 1133 GLU A N 1
ATOM 8716 C CA . GLU A 1 1133 ? -26.97 37.816 44.556 1 95.75 1133 GLU A CA 1
ATOM 8717 C C . GLU A 1 1133 ? -27.041 38.886 45.642 1 95.75 1133 GLU A C 1
ATOM 8719 O O . GLU A 1 1133 ? -26.077 39.624 45.858 1 95.75 1133 GLU A O 1
ATOM 8724 N N . ARG A 1 1134 ? -28.128 38.956 46.381 1 95.14 1134 ARG A N 1
ATOM 8725 C CA . ARG A 1 1134 ? -28.26 39.911 47.476 1 95.14 1134 ARG A CA 1
ATOM 8726 C C . ARG A 1 1134 ? -27.362 39.53 48.648 1 95.14 1134 ARG A C 1
ATOM 8728 O O . ARG A 1 1134 ? -26.776 40.399 49.296 1 95.14 1134 ARG A O 1
ATOM 8735 N N . ALA A 1 1135 ? -27.349 38.219 48.811 1 95.44 1135 ALA A N 1
ATOM 8736 C CA . ALA A 1 1135 ? -26.49 37.737 49.889 1 95.44 1135 ALA A CA 1
ATOM 8737 C C . ALA A 1 1135 ? -25.022 38.032 49.594 1 95.44 1135 ALA A C 1
ATOM 8739 O O . ALA A 1 1135 ? -24.245 38.321 50.507 1 95.44 1135 ALA A O 1
ATOM 8740 N N . LEU A 1 1136 ? -24.675 37.919 48.321 1 96.85 1136 LEU A N 1
ATOM 8741 C CA . LEU A 1 1136 ? -23.29 38.115 47.908 1 96.85 1136 LEU A CA 1
ATOM 8742 C C . LEU A 1 1136 ? -22.834 39.542 48.193 1 96.85 1136 LEU A C 1
ATOM 8744 O O . LEU A 1 1136 ? -21.665 39.773 48.51 1 96.85 1136 LEU A O 1
ATOM 8748 N N . ILE A 1 1137 ? -23.741 40.579 48.094 1 96.87 1137 ILE A N 1
ATOM 8749 C CA . ILE A 1 1137 ? -23.403 41.969 48.38 1 96.87 1137 ILE A CA 1
ATOM 8750 C C . ILE A 1 1137 ? -23.009 42.112 49.849 1 96.87 1137 ILE A C 1
ATOM 8752 O O . ILE A 1 1137 ? -21.978 42.709 50.166 1 96.87 1137 ILE A O 1
ATOM 8756 N N . ARG A 1 1138 ? -23.754 41.465 50.706 1 96.14 1138 ARG A N 1
ATOM 8757 C CA . ARG A 1 1138 ? -23.506 41.536 52.142 1 96.14 1138 ARG A CA 1
ATOM 8758 C C . ARG A 1 1138 ? -22.246 40.763 52.519 1 96.14 1138 ARG A C 1
ATOM 8760 O O . ARG A 1 1138 ? -21.447 41.228 53.334 1 96.14 1138 ARG A O 1
ATOM 8767 N N . GLU A 1 1139 ? -22.217 39.67 51.854 1 96.41 1139 GLU A N 1
ATOM 8768 C CA . GLU A 1 1139 ? -21.05 38.84 52.136 1 96.41 1139 GLU A CA 1
ATOM 8769 C C . GLU A 1 1139 ? -19.761 39.537 51.709 1 96.41 1139 GLU A C 1
ATOM 8771 O O . GLU A 1 1139 ? -18.757 39.488 52.422 1 96.41 1139 GLU A O 1
ATOM 8776 N N . TYR A 1 1140 ? -19.795 40.125 50.603 1 97.14 1140 TYR A N 1
ATOM 8777 C CA . TYR A 1 1140 ? -18.622 40.815 50.079 1 97.14 1140 TYR A CA 1
ATOM 8778 C C . TYR A 1 1140 ? -18.257 42.01 50.951 1 97.14 1140 TYR A C 1
ATOM 8780 O O . TYR A 1 1140 ? -17.084 42.216 51.274 1 97.14 1140 TYR A O 1
ATOM 8788 N N . ARG A 1 1141 ? -19.242 42.797 51.428 1 97.07 1141 ARG A N 1
ATOM 8789 C CA . ARG A 1 1141 ? -18.992 43.959 52.276 1 97.07 1141 ARG A CA 1
ATOM 8790 C C . ARG A 1 1141 ? -18.411 43.54 53.622 1 97.07 1141 ARG A C 1
ATOM 8792 O O . ARG A 1 1141 ? -17.479 44.171 54.124 1 97.07 1141 ARG A O 1
ATOM 8799 N N . ALA A 1 1142 ? -19.015 42.48 54.141 1 96.4 1142 ALA A N 1
ATOM 8800 C CA . ALA A 1 1142 ? -18.507 41.965 55.409 1 96.4 1142 ALA A CA 1
ATOM 8801 C C . ALA A 1 1142 ? -17.057 41.508 55.275 1 96.4 1142 ALA A C 1
ATOM 8803 O O . ALA A 1 1142 ? -16.251 41.703 56.188 1 96.4 1142 ALA A O 1
ATOM 8804 N N . CYS A 1 1143 ? -16.84 40.891 54.124 1 97.13 1143 CYS A N 1
ATOM 8805 C CA . CYS A 1 1143 ? -15.485 40.43 53.842 1 97.13 1143 CYS A CA 1
ATOM 8806 C C . CYS A 1 1143 ? -14.519 41.605 53.742 1 97.13 1143 CYS A C 1
ATOM 8808 O O . CYS A 1 1143 ? -13.441 41.579 54.338 1 97.13 1143 CYS A O 1
ATOM 8810 N N . ILE A 1 1144 ? -14.874 42.667 53.061 1 97.29 1144 ILE A N 1
ATOM 8811 C CA . ILE A 1 1144 ? -14.026 43.843 52.897 1 97.29 1144 ILE A CA 1
ATOM 8812 C C . ILE A 1 1144 ? -13.826 44.527 54.247 1 97.29 1144 ILE A C 1
ATOM 8814 O O . ILE A 1 1144 ? -12.732 45.008 54.55 1 97.29 1144 ILE A O 1
ATOM 8818 N N . GLU A 1 1145 ? -14.822 44.591 55.119 1 96.67 1145 GLU A N 1
ATOM 8819 C CA . GLU A 1 1145 ? -14.711 45.189 56.446 1 96.67 1145 GLU A CA 1
ATOM 8820 C C . GLU A 1 1145 ? -13.721 44.422 57.317 1 96.67 1145 GLU A C 1
ATOM 8822 O O . GLU A 1 1145 ? -12.968 45.022 58.087 1 96.67 1145 GLU A O 1
ATOM 8827 N N . GLU A 1 1146 ? -13.803 43.21 57.032 1 96.19 1146 GLU A N 1
ATOM 8828 C CA . GLU A 1 1146 ? -12.821 42.399 57.746 1 96.19 1146 GLU A CA 1
ATOM 8829 C C . GLU A 1 1146 ? -11.404 42.704 57.271 1 96.19 1146 GLU A C 1
ATOM 8831 O O . GLU A 1 1146 ? -10.47 42.75 58.075 1 96.19 1146 GLU A O 1
ATOM 8836 N N . LEU A 1 1147 ? -11.251 42.842 56.006 1 96.81 1147 LEU A N 1
ATOM 8837 C CA . LEU A 1 1147 ? -9.944 43.164 55.442 1 96.81 1147 LEU A CA 1
ATOM 8838 C C . LEU A 1 1147 ? -9.446 44.509 55.958 1 96.81 1147 LEU A C 1
ATOM 8840 O O . LEU A 1 1147 ? -8.254 44.672 56.229 1 96.81 1147 LEU A O 1
ATOM 8844 N N . LEU A 1 1148 ? -10.371 45.458 56.118 1 95.6 1148 LEU A N 1
ATOM 8845 C CA . LEU A 1 1148 ? -10.004 46.814 56.51 1 95.6 1148 LEU A CA 1
ATOM 8846 C C . LEU A 1 1148 ? -9.491 46.846 57.946 1 95.6 1148 LEU A C 1
ATOM 8848 O O . LEU A 1 1148 ? -8.617 47.649 58.28 1 95.6 1148 LEU A O 1
ATOM 8852 N N . LYS A 1 1149 ? -9.9 45.979 58.772 1 93.43 1149 LYS A N 1
ATOM 8853 C CA . LYS A 1 1149 ? -9.474 45.91 60.167 1 93.43 1149 LYS A CA 1
ATOM 8854 C C . LYS A 1 1149 ? -8.036 45.41 60.279 1 93.43 1149 LYS A C 1
ATOM 8856 O O . LYS A 1 1149 ? -7.319 45.771 61.215 1 93.43 1149 LYS A O 1
ATOM 8861 N N . GLY A 1 1150 ? -7.752 44.558 59.309 1 91.69 1150 GLY A N 1
ATOM 8862 C CA . GLY A 1 1150 ? -6.411 43.998 59.357 1 91.69 1150 GLY A CA 1
ATOM 8863 C C . GLY A 1 1150 ? -5.526 44.471 58.219 1 91.69 1150 GLY A C 1
ATOM 8864 O O . GLY A 1 1150 ? -4.5 43.854 57.925 1 91.69 1150 GLY A O 1
ATOM 8865 N N . LEU A 1 1151 ? -5.859 45.565 57.645 1 93.75 1151 LEU A N 1
ATOM 8866 C CA . LEU A 1 1151 ? -5.161 46.021 56.449 1 93.75 1151 LEU A CA 1
ATOM 8867 C C . LEU A 1 1151 ? -3.821 46.654 56.81 1 93.75 1151 LEU A C 1
ATOM 8869 O O . LEU A 1 1151 ? -3.763 47.562 57.641 1 93.75 1151 LEU A O 1
ATOM 8873 N N . THR A 1 1152 ? -2.717 46.099 56.362 1 92.68 1152 THR A N 1
ATOM 8874 C CA . THR A 1 1152 ? -1.371 46.653 56.454 1 92.68 1152 THR A CA 1
ATOM 8875 C C . THR A 1 1152 ? -0.718 46.718 55.077 1 92.68 1152 THR A C 1
ATOM 8877 O O . THR A 1 1152 ? -1.245 46.168 54.107 1 92.68 1152 THR A O 1
ATOM 8880 N N . ALA A 1 1153 ? 0.303 47.329 54.959 1 90.77 1153 ALA A N 1
ATOM 8881 C CA . ALA A 1 1153 ? 1.017 47.475 53.693 1 90.77 1153 ALA A CA 1
ATOM 8882 C C . ALA A 1 1153 ? 1.445 46.117 53.145 1 90.77 1153 ALA A C 1
ATOM 8884 O O . ALA A 1 1153 ? 1.447 45.904 51.93 1 90.77 1153 ALA A O 1
ATOM 8885 N N . GLU A 1 1154 ? 1.825 45.228 54.107 1 90.16 1154 GLU A N 1
ATOM 8886 C CA . GLU A 1 1154 ? 2.307 43.909 53.707 1 90.16 1154 GLU A CA 1
ATOM 8887 C C . GLU A 1 1154 ? 1.166 43.037 53.192 1 90.16 1154 GLU A C 1
ATOM 8889 O O . GLU A 1 1154 ? 1.388 42.122 52.396 1 90.16 1154 GLU A O 1
ATOM 8894 N N . ARG A 1 1155 ? -0.005 43.318 53.629 1 92.87 1155 ARG A N 1
ATOM 8895 C CA . ARG A 1 1155 ? -1.137 42.45 53.323 1 92.87 1155 ARG A CA 1
ATOM 8896 C C . ARG A 1 1155 ? -1.997 43.043 52.211 1 92.87 1155 ARG A C 1
ATOM 8898 O O . ARG A 1 1155 ? -3.006 42.454 51.819 1 92.87 1155 ARG A O 1
ATOM 8905 N N . LEU A 1 1156 ? -1.605 44.148 51.751 1 93.97 1156 LEU A N 1
ATOM 8906 C CA . LEU A 1 1156 ? -2.402 44.875 50.769 1 93.97 1156 LEU A CA 1
ATOM 8907 C C . LEU A 1 1156 ? -2.608 44.04 49.51 1 93.97 1156 LEU A C 1
ATOM 8909 O O . LEU A 1 1156 ? -3.704 44.018 48.946 1 93.97 1156 LEU A O 1
ATOM 8913 N N . ALA A 1 1157 ? -1.567 43.333 49.049 1 93.76 1157 ALA A N 1
ATOM 8914 C CA . ALA A 1 1157 ? -1.656 42.54 47.826 1 93.76 1157 ALA A CA 1
ATOM 8915 C C . ALA A 1 1157 ? -2.683 41.42 47.972 1 93.76 1157 ALA A C 1
ATOM 8917 O O . ALA A 1 1157 ? -3.429 41.128 47.035 1 93.76 1157 ALA A O 1
ATOM 8918 N N . LEU A 1 1158 ? -2.619 40.824 49.065 1 94.4 1158 LEU A N 1
ATOM 8919 C CA . LEU A 1 1158 ? -3.572 39.753 49.335 1 94.4 1158 LEU A CA 1
ATOM 8920 C C . LEU A 1 1158 ? -4.99 40.303 49.446 1 94.4 1158 LEU A C 1
ATOM 8922 O O . LEU A 1 1158 ? -5.944 39.666 48.992 1 94.4 1158 LEU A O 1
ATOM 8926 N N . ALA A 1 1159 ? -5.149 41.499 50.071 1 95.88 1159 ALA A N 1
ATOM 8927 C CA . ALA A 1 1159 ? -6.459 42.139 50.172 1 95.88 1159 ALA A CA 1
ATOM 8928 C C . ALA A 1 1159 ? -7.025 42.452 48.79 1 95.88 1159 ALA A C 1
ATOM 8930 O O . ALA A 1 1159 ? -8.224 42.288 48.552 1 95.88 1159 ALA A O 1
ATOM 8931 N N . VAL A 1 1160 ? -6.181 42.871 47.899 1 96.05 1160 VAL A N 1
ATOM 8932 C CA . VAL A 1 1160 ? -6.616 43.195 46.544 1 96.05 1160 VAL A CA 1
ATOM 8933 C C . VAL A 1 1160 ? -7.059 41.922 45.825 1 96.05 1160 VAL A C 1
ATOM 8935 O O . VAL A 1 1160 ? -8.065 41.922 45.113 1 96.05 1160 VAL A O 1
ATOM 8938 N N . GLU A 1 1161 ? -6.322 40.839 45.983 1 95.37 1161 GLU A N 1
ATOM 8939 C CA . GLU A 1 1161 ? -6.669 39.563 45.364 1 95.37 1161 GLU A CA 1
ATOM 8940 C C . GLU A 1 1161 ? -8.029 39.068 45.847 1 95.37 1161 GLU A C 1
ATOM 8942 O O . GLU A 1 1161 ? -8.829 38.564 45.055 1 95.37 1161 GLU A O 1
ATOM 8947 N N . ILE A 1 1162 ? -8.21 39.245 47.095 1 96.64 1162 ILE A N 1
ATOM 8948 C CA . ILE A 1 1162 ? -9.481 38.823 47.674 1 96.64 1162 ILE A CA 1
ATOM 8949 C C . ILE A 1 1162 ? -10.603 39.728 47.171 1 96.64 1162 ILE A C 1
ATOM 8951 O O . ILE A 1 1162 ? -11.701 39.256 46.868 1 96.64 1162 ILE A O 1
ATOM 8955 N N . ALA A 1 1163 ? -10.283 41.019 47.092 1 96.84 1163 ALA A N 1
ATOM 8956 C CA . ALA A 1 1163 ? -11.284 41.983 46.642 1 96.84 1163 ALA A CA 1
ATOM 8957 C C . ALA A 1 1163 ? -11.669 41.735 45.186 1 96.84 1163 ALA A C 1
ATOM 8959 O O . ALA A 1 1163 ? -12.73 42.173 44.735 1 96.84 1163 ALA A O 1
ATOM 8960 N N . ARG A 1 1164 ? -10.932 40.915 44.378 1 95.98 1164 ARG A N 1
ATOM 8961 C CA . ARG A 1 1164 ? -11.168 40.701 42.954 1 95.98 1164 ARG A CA 1
ATOM 8962 C C . ARG A 1 1164 ? -11.945 39.411 42.715 1 95.98 1164 ARG A C 1
ATOM 8964 O O . ARG A 1 1164 ? -12.304 39.098 41.578 1 95.98 1164 ARG A O 1
ATOM 8971 N N . ILE A 1 1165 ? -12.294 38.686 43.59 1 95.1 1165 ILE A N 1
ATOM 8972 C CA . ILE A 1 1165 ? -12.936 37.38 43.484 1 95.1 1165 ILE A CA 1
ATOM 8973 C C . ILE A 1 1165 ? -14.219 37.501 42.664 1 95.1 1165 ILE A C 1
ATOM 8975 O O . ILE A 1 1165 ? -14.539 36.617 41.866 1 95.1 1165 ILE A O 1
ATOM 8979 N N . PRO A 1 1166 ? -14.963 38.598 42.835 1 95.28 1166 PRO A N 1
ATOM 8980 C CA . PRO A 1 1166 ? -16.195 38.702 42.05 1 95.28 1166 PRO A CA 1
ATOM 8981 C C . PRO A 1 1166 ? -15.937 38.716 40.545 1 95.28 1166 PRO A C 1
ATOM 8983 O O . PRO A 1 1166 ? -16.862 38.517 39.754 1 95.28 1166 PRO A O 1
ATOM 8986 N N . GLU A 1 1167 ? -14.745 38.921 40.148 1 92.56 1167 GLU A N 1
ATOM 8987 C CA . GLU A 1 1167 ? -14.392 38.861 38.733 1 92.56 1167 GLU A CA 1
ATOM 8988 C C . GLU A 1 1167 ? -14.681 37.481 38.15 1 92.56 1167 GLU A C 1
ATOM 8990 O O . GLU A 1 1167 ? -15.022 37.358 36.972 1 92.56 1167 GLU A O 1
ATOM 8995 N N . ASP A 1 1168 ? -14.616 36.472 38.974 1 93.64 1168 ASP A N 1
ATOM 8996 C CA . ASP A 1 1168 ? -14.769 35.09 38.53 1 93.64 1168 ASP A CA 1
ATOM 8997 C C . ASP A 1 1168 ? -16.233 34.658 38.573 1 93.64 1168 ASP A C 1
ATOM 8999 O O . ASP A 1 1168 ? -16.582 33.581 38.085 1 93.64 1168 ASP A O 1
ATOM 9003 N N . ILE A 1 1169 ? -17.025 35.48 39.127 1 95.92 1169 ILE A N 1
ATOM 9004 C CA . ILE A 1 1169 ? -18.448 35.164 39.166 1 95.92 1169 ILE A CA 1
ATOM 9005 C C . ILE A 1 1169 ? -19.139 35.74 37.931 1 95.92 1169 ILE A C 1
ATOM 9007 O O . ILE A 1 1169 ? -19.522 36.912 37.917 1 95.92 1169 ILE A O 1
ATOM 9011 N N . ARG A 1 1170 ? -19.282 34.904 36.948 1 94.84 1170 ARG A N 1
ATOM 9012 C CA . ARG A 1 1170 ? -19.801 35.371 35.667 1 94.84 1170 ARG A CA 1
ATOM 9013 C C . ARG A 1 1170 ? -20.932 34.474 35.175 1 94.84 1170 ARG A C 1
ATOM 9015 O O . ARG A 1 1170 ? -21.043 33.32 35.594 1 94.84 1170 ARG A O 1
ATOM 9022 N N . GLY A 1 1171 ? -21.786 35.125 34.4 1 95.09 1171 GLY A N 1
ATOM 9023 C CA . GLY A 1 1171 ? -22.785 34.329 33.704 1 95.09 1171 GLY A CA 1
ATOM 9024 C C . GLY A 1 1171 ? -24.168 34.438 34.318 1 95.09 1171 GLY A C 1
ATOM 9025 O O . GLY A 1 1171 ? -24.429 35.34 35.116 1 95.09 1171 GLY A O 1
ATOM 9026 N N . TYR A 1 1172 ? -25.026 33.532 33.956 1 95.38 1172 TYR A N 1
ATOM 9027 C CA . TYR A 1 1172 ? -26.421 33.48 34.379 1 95.38 1172 TYR A CA 1
ATOM 9028 C C . TYR A 1 1172 ? -26.843 32.048 34.688 1 95.38 1172 TYR A C 1
ATOM 9030 O O . TYR A 1 1172 ? -26.281 31.097 34.142 1 95.38 1172 TYR A O 1
ATOM 9038 N N . GLY A 1 1173 ? -27.778 31.907 35.564 1 92.75 1173 GLY A N 1
ATOM 9039 C CA . GLY A 1 1173 ? -28.333 30.596 35.859 1 92.75 1173 GLY A CA 1
ATOM 9040 C C . GLY A 1 1173 ? -27.278 29.573 36.237 1 92.75 1173 GLY A C 1
ATOM 9041 O O . GLY A 1 1173 ? -26.443 29.827 37.108 1 92.75 1173 GLY A O 1
ATOM 9042 N N . HIS A 1 1174 ? -27.337 28.442 35.472 1 93.11 1174 HIS A N 1
ATOM 9043 C CA . HIS A 1 1174 ? -26.449 27.332 35.796 1 93.11 1174 HIS A CA 1
ATOM 9044 C C . HIS A 1 1174 ? -24.996 27.681 35.492 1 93.11 1174 HIS A C 1
ATOM 9046 O O . HIS A 1 1174 ? -24.08 27.145 36.12 1 93.11 1174 HIS A O 1
ATOM 9052 N N . VAL A 1 1175 ? -24.713 28.576 34.555 1 94.84 1175 VAL A N 1
ATOM 9053 C CA . VAL A 1 1175 ? -23.357 29.017 34.247 1 94.84 1175 VAL A CA 1
ATOM 9054 C C . VAL A 1 1175 ? -22.799 29.828 35.414 1 94.84 1175 VAL A C 1
ATOM 9056 O O . VAL A 1 1175 ? -21.646 29.646 35.81 1 94.84 1175 VAL A O 1
ATOM 9059 N N . LYS A 1 1176 ? -23.555 30.735 35.954 1 95.77 1176 LYS A N 1
ATOM 9060 C CA . LYS A 1 1176 ? -23.133 31.532 37.102 1 95.77 1176 LYS A CA 1
ATOM 9061 C C . LYS A 1 1176 ? -22.901 30.652 38.327 1 95.77 1176 LYS A C 1
ATOM 9063 O O . LYS A 1 1176 ? -21.963 30.881 39.093 1 95.77 1176 LYS A O 1
ATOM 9068 N N . GLU A 1 1177 ? -23.826 29.715 38.464 1 94.8 1177 GLU A N 1
ATOM 9069 C CA . GLU A 1 1177 ? -23.684 28.795 39.589 1 94.8 1177 GLU A CA 1
ATOM 9070 C C . GLU A 1 1177 ? -22.352 28.053 39.531 1 94.8 1177 GLU A C 1
ATOM 9072 O O . GLU A 1 1177 ? -21.699 27.858 40.559 1 94.8 1177 GLU A O 1
ATOM 9077 N N . ARG A 1 1178 ? -22.041 27.59 38.378 1 94.01 1178 ARG A N 1
ATOM 9078 C CA . ARG A 1 1178 ? -20.777 26.882 38.204 1 94.01 1178 ARG A CA 1
ATOM 9079 C C . ARG A 1 1178 ? -19.592 27.79 38.515 1 94.01 1178 ARG A C 1
ATOM 9081 O O . ARG A 1 1178 ? -18.647 27.378 39.191 1 94.01 1178 ARG A O 1
ATOM 9088 N N . HIS A 1 1179 ? -19.608 29.034 38.069 1 95.07 1179 HIS A N 1
ATOM 9089 C CA . HIS A 1 1179 ? -18.523 29.98 38.306 1 95.07 1179 HIS A CA 1
ATOM 9090 C C . HIS A 1 1179 ? -18.46 30.39 39.773 1 95.07 1179 HIS A C 1
ATOM 9092 O O . HIS A 1 1179 ? -17.375 30.628 40.309 1 95.07 1179 HIS A O 1
ATOM 9098 N N . LEU A 1 1180 ? -19.634 30.515 40.423 1 96.66 1180 LEU A N 1
ATOM 9099 C CA . LEU A 1 1180 ? -19.686 30.87 41.837 1 96.66 1180 LEU A CA 1
ATOM 9100 C C . LEU A 1 1180 ? -19.062 29.776 42.696 1 96.66 1180 LEU A C 1
ATOM 9102 O O . LEU A 1 1180 ? -18.335 30.068 43.648 1 96.66 1180 LEU A O 1
ATOM 9106 N N . GLN A 1 1181 ? -19.448 28.578 42.328 1 95.88 1181 GLN A N 1
ATOM 9107 C CA . GLN A 1 1181 ? -18.877 27.46 43.071 1 95.88 1181 GLN A CA 1
ATOM 9108 C C . GLN A 1 1181 ? -17.353 27.472 42.999 1 95.88 1181 GLN A C 1
ATOM 9110 O O . GLN A 1 1181 ? -16.676 27.276 44.011 1 95.88 1181 GLN A O 1
ATOM 9115 N N . ALA A 1 1182 ? -16.886 27.687 41.868 1 94.92 1182 ALA A N 1
ATOM 9116 C CA . ALA A 1 1182 ? -15.438 27.754 41.691 1 94.92 1182 ALA A CA 1
ATOM 9117 C C . ALA A 1 1182 ? -14.851 28.959 42.421 1 94.92 1182 ALA A C 1
ATOM 9119 O O . ALA A 1 1182 ? -13.776 28.867 43.019 1 94.92 1182 ALA A O 1
ATOM 9120 N N . ALA A 1 1183 ? -15.493 30.164 42.423 1 95.92 1183 ALA A N 1
ATOM 9121 C CA . ALA A 1 1183 ? -15.037 31.397 43.06 1 95.92 1183 ALA A CA 1
ATOM 9122 C C . ALA A 1 1183 ? -15.039 31.262 44.58 1 95.92 1183 ALA A C 1
ATOM 9124 O O . ALA A 1 1183 ? -14.149 31.783 45.257 1 95.92 1183 ALA A O 1
ATOM 9125 N N . ARG A 1 1184 ? -16.057 30.622 45.144 1 96.34 1184 ARG A N 1
ATOM 9126 C CA . ARG A 1 1184 ? -16.158 30.421 46.586 1 96.34 1184 ARG A CA 1
ATOM 9127 C C . ARG A 1 1184 ? -14.995 29.581 47.104 1 96.34 1184 ARG A C 1
ATOM 9129 O O . ARG A 1 1184 ? -14.449 29.86 48.174 1 96.34 1184 ARG A O 1
ATOM 9136 N N . LYS A 1 1185 ? -14.731 28.543 46.295 1 95.93 1185 LYS A N 1
ATOM 9137 C CA . LYS A 1 1185 ? -13.587 27.725 46.687 1 95.93 1185 LYS A CA 1
ATOM 9138 C C . LYS A 1 1185 ? -12.312 28.56 46.755 1 95.93 1185 LYS A C 1
ATOM 9140 O O . LYS A 1 1185 ? -11.528 28.43 47.698 1 95.93 1185 LYS A O 1
ATOM 9145 N N . LYS A 1 1186 ? -12.149 29.36 45.79 1 95.51 1186 LYS A N 1
ATOM 9146 C CA . LYS A 1 1186 ? -11.001 30.262 45.769 1 95.51 1186 LYS A CA 1
ATOM 9147 C C . LYS A 1 1186 ? -11.086 31.287 46.896 1 95.51 1186 LYS A C 1
ATOM 9149 O O . LYS A 1 1186 ? -10.083 31.586 47.548 1 95.51 1186 LYS A O 1
ATOM 9154 N N . TRP A 1 1187 ? -12.293 31.848 47.151 1 95.55 1187 TRP A N 1
ATOM 9155 C CA . TRP A 1 1187 ? -12.562 32.835 48.192 1 95.55 1187 TRP A CA 1
ATOM 9156 C C . TRP A 1 1187 ? -12.191 32.292 49.567 1 95.55 1187 TRP A C 1
ATOM 9158 O O . TRP A 1 1187 ? -11.424 32.917 50.303 1 95.55 1187 TRP A O 1
ATOM 9168 N N . PHE A 1 1188 ? -12.789 30.671 49.527 1 94.88 1188 PHE A N 1
ATOM 9169 C CA . PHE A 1 1188 ? -12.561 30.063 50.832 1 94.88 1188 PHE A CA 1
ATOM 9170 C C . PHE A 1 1188 ? -11.085 29.736 51.027 1 94.88 1188 PHE A C 1
ATOM 9172 O O . PHE A 1 1188 ? -10.531 29.962 52.105 1 94.88 1188 PHE A O 1
ATOM 9179 N N . ALA A 1 1189 ? -10.315 29.695 50.195 1 95.43 1189 ALA A N 1
ATOM 9180 C CA . ALA A 1 1189 ? -8.884 29.415 50.267 1 95.43 1189 ALA A CA 1
ATOM 9181 C C . ALA A 1 1189 ? -8.09 30.686 50.555 1 95.43 1189 ALA A C 1
ATOM 9183 O O . ALA A 1 1189 ? -7.133 30.664 51.333 1 95.43 1189 ALA A O 1
ATOM 9184 N N . LEU A 1 1190 ? -8.432 31.929 50.042 1 95.75 1190 LEU A N 1
ATOM 9185 C CA . LEU A 1 1190 ? -7.733 33.197 50.22 1 95.75 1190 LEU A CA 1
ATOM 9186 C C . LEU A 1 1190 ? -8.01 33.781 51.601 1 95.75 1190 LEU A C 1
ATOM 9188 O O . LEU A 1 1190 ? -7.121 34.371 52.22 1 95.75 1190 LEU A O 1
ATOM 9192 N N . MET A 1 1191 ? -9.192 33.717 52.189 1 95.25 1191 MET A N 1
ATOM 9193 C CA . MET A 1 1191 ? -9.558 34.226 53.507 1 95.25 1191 MET A CA 1
ATOM 9194 C C . MET A 1 1191 ? -8.868 33.43 54.61 1 95.25 1191 MET A C 1
ATOM 9196 O O . MET A 1 1191 ? -8.509 33.984 55.65 1 95.25 1191 MET A O 1
ATOM 9200 N N . ASP A 1 1192 ? -8.654 32.123 54.239 1 93.87 1192 ASP A N 1
ATOM 9201 C CA . ASP A 1 1192 ? -7.892 31.312 55.183 1 93.87 1192 ASP A CA 1
ATOM 9202 C C . ASP A 1 1192 ? -6.45 31.803 55.291 1 93.87 1192 ASP A C 1
ATOM 9204 O O . ASP A 1 1192 ? -5.884 31.848 56.385 1 93.87 1192 ASP A O 1
ATOM 9208 N N . ARG A 1 1193 ? -5.973 32.138 54.161 1 92.93 1193 ARG A N 1
ATOM 9209 C CA . ARG A 1 1193 ? -4.631 32.71 54.162 1 92.93 1193 ARG A CA 1
ATOM 9210 C C . ARG A 1 1193 ? -4.607 34.05 54.889 1 92.93 1193 ARG A C 1
ATOM 9212 O O . ARG A 1 1193 ? -3.622 34.386 55.549 1 92.93 1193 ARG A O 1
ATOM 9219 N N . TRP A 1 1194 ? -5.663 34.883 54.816 1 94.68 1194 TRP A N 1
ATOM 9220 C CA . TRP A 1 1194 ? -5.779 36.184 55.467 1 94.68 1194 TRP A CA 1
ATOM 9221 C C . TRP A 1 1194 ? -5.875 36.029 56.981 1 94.68 1194 TRP A C 1
ATOM 9223 O O . TRP A 1 1194 ? -5.253 36.786 57.73 1 94.68 1194 TRP A O 1
ATOM 9233 N N . ARG A 1 1195 ? -6.543 35.001 57.462 1 93.53 1195 ARG A N 1
ATOM 9234 C CA . ARG A 1 1195 ? -6.814 34.794 58.881 1 93.53 1195 ARG A CA 1
ATOM 9235 C C . ARG A 1 1195 ? -5.656 34.071 59.56 1 93.53 1195 ARG A C 1
ATOM 9237 O O . ARG A 1 1195 ? -5.472 34.184 60.774 1 93.53 1195 ARG A O 1
ATOM 9244 N N . ALA A 1 1196 ? -4.962 32.604 58.821 1 79.95 1196 ALA A N 1
ATOM 9245 C CA . ALA A 1 1196 ? -3.821 31.899 59.4 1 79.95 1196 ALA A CA 1
ATOM 9246 C C . ALA A 1 1196 ? -2.517 32.326 58.733 1 79.95 1196 ALA A C 1
ATOM 9248 O O . ALA A 1 1196 ? -1.941 31.573 57.943 1 79.95 1196 ALA A O 1
ATOM 9249 N N . PRO A 1 1197 ? -2.115 33.936 58.994 1 61.02 1197 PRO A N 1
ATOM 9250 C CA . PRO A 1 1197 ? -0.949 34.419 58.25 1 61.02 1197 PRO A CA 1
ATOM 9251 C C . PRO A 1 1197 ? 0.318 33.624 58.558 1 61.02 1197 PRO A C 1
ATOM 9253 O O . PRO A 1 1197 ? 1.281 33.669 57.788 1 61.02 1197 PRO A O 1
ATOM 9256 N N . HIS A 1 1198 ? 0.639 33.164 59.867 1 52.66 1198 HIS A N 1
ATOM 9257 C CA . HIS A 1 1198 ? 1.93 32.577 60.205 1 52.66 1198 HIS A CA 1
ATOM 9258 C C . HIS A 1 1198 ? 2.132 31.242 59.496 1 52.66 1198 HIS A C 1
ATOM 9260 O O . HIS A 1 1198 ? 3.173 30.601 59.655 1 52.66 1198 HIS A O 1
ATOM 9266 N N . ALA A 1 1199 ? 1.276 30.376 59.433 1 41.7 1199 ALA A N 1
ATOM 9267 C CA . ALA A 1 1199 ? 1.541 28.99 59.057 1 41.7 1199 ALA A CA 1
ATOM 9268 C C . ALA A 1 1199 ? 2.231 28.913 57.698 1 41.7 1199 ALA A C 1
ATOM 9270 O O . ALA A 1 1199 ? 3.223 28.198 57.538 1 41.7 1199 ALA A O 1
ATOM 9271 N N . GLY A 1 1200 ? 1.508 28.846 56.496 1 37.31 1200 GLY A N 1
ATOM 9272 C CA . GLY A 1 1200 ? 1.901 28.232 55.237 1 37.31 1200 GLY A CA 1
ATOM 9273 C C . GLY A 1 1200 ? 2.769 29.134 54.38 1 37.31 1200 GLY A C 1
ATOM 9274 O O . GLY A 1 1200 ? 2.27 29.808 53.477 1 37.31 1200 GLY A O 1
ATOM 9275 N N . ALA A 1 1201 ? 3.579 29.975 54.992 1 39.54 1201 ALA A N 1
ATOM 9276 C CA . ALA A 1 1201 ? 4.473 30.412 53.923 1 39.54 1201 ALA A CA 1
ATOM 9277 C C . ALA A 1 1201 ? 4.965 29.224 53.1 1 39.54 1201 ALA A C 1
ATOM 9279 O O . ALA A 1 1201 ? 5.649 28.34 53.622 1 39.54 1201 ALA A O 1
ATOM 9280 N N . PRO A 1 1202 ? 4.116 28.626 52.279 1 33.85 1202 PRO A N 1
ATOM 9281 C CA . PRO A 1 1202 ? 4.821 27.627 51.472 1 33.85 1202 PRO A CA 1
ATOM 9282 C C . PRO A 1 1202 ? 6.218 28.082 51.058 1 33.85 1202 PRO A C 1
ATOM 9284 O O . PRO A 1 1202 ? 6.414 29.25 50.712 1 33.85 1202 PRO A O 1
ATOM 9287 N N . ARG A 1 1203 ? 7.221 27.635 51.813 1 32.71 1203 ARG A N 1
ATOM 9288 C CA . ARG A 1 1203 ? 8.57 27.686 51.259 1 32.71 1203 ARG A CA 1
ATOM 9289 C C . ARG A 1 1203 ? 8.56 27.38 49.765 1 32.71 1203 ARG A C 1
ATOM 9291 O O . ARG A 1 1203 ? 8.103 26.315 49.347 1 32.71 1203 ARG A O 1
ATOM 9298 N N . GLN A 1 1204 ? 8.393 28.303 48.95 1 27.19 1204 GLN A N 1
ATOM 9299 C CA . GLN A 1 1204 ? 8.809 28.07 47.572 1 27.19 1204 GLN A CA 1
ATOM 9300 C C . GLN A 1 1204 ? 10.096 27.252 47.517 1 27.19 1204 GLN A C 1
ATOM 9302 O O . GLN A 1 1204 ? 11.125 27.667 48.054 1 27.19 1204 GLN A O 1
ATOM 9307 N N . VAL A 1 1205 ? 9.885 26.039 47.801 1 23.27 1205 VAL A N 1
ATOM 9308 C CA . VAL A 1 1205 ? 11.021 25.326 47.225 1 23.27 1205 VAL A CA 1
ATOM 9309 C C . VAL A 1 1205 ? 11.261 25.804 45.795 1 23.27 1205 VAL A C 1
ATOM 9311 O O . VAL A 1 1205 ? 10.353 25.767 44.961 1 23.27 1205 VAL A O 1
ATOM 9314 N N . ALA A 1 1206 ? 12.261 26.526 45.685 1 22.1 1206 ALA A N 1
ATOM 9315 C CA . ALA A 1 1206 ? 13.097 26.504 44.488 1 22.1 1206 ALA A CA 1
ATOM 9316 C C . ALA A 1 1206 ? 13.395 25.072 44.054 1 22.1 1206 ALA A C 1
ATOM 9318 O O . ALA A 1 1206 ? 13.756 24.229 44.879 1 22.1 1206 ALA A O 1
ATOM 9319 N N . MET B 1 1 ? 15.772 -59.943 11.774 1 24.96 1 MET B N 1
ATOM 9320 C CA . MET B 1 1 ? 15.438 -58.548 11.5 1 24.96 1 MET B CA 1
ATOM 9321 C C . MET B 1 1 ? 14.468 -58.005 12.544 1 24.96 1 MET B C 1
ATOM 9323 O O . MET B 1 1 ? 13.823 -56.979 12.323 1 24.96 1 MET B O 1
ATOM 9327 N N . ASN B 1 2 ? 14.063 -58.911 13.45 1 32.36 2 ASN B N 1
ATOM 9328 C CA . ASN B 1 2 ? 13.175 -58.807 14.603 1 32.36 2 ASN B CA 1
ATOM 9329 C C . ASN B 1 2 ? 13.77 -57.918 15.692 1 32.36 2 ASN B C 1
ATOM 9331 O O . ASN B 1 2 ? 13.519 -58.132 16.879 1 32.36 2 ASN B O 1
ATOM 9335 N N . ALA B 1 3 ? 14.83 -57.151 15.332 1 43.57 3 ALA B N 1
ATOM 9336 C CA . ALA B 1 3 ? 15.347 -56.373 16.454 1 43.57 3 ALA B CA 1
ATOM 9337 C C . ALA B 1 3 ? 14.261 -55.479 17.048 1 43.57 3 ALA B C 1
ATOM 9339 O O . ALA B 1 3 ? 13.485 -54.863 16.313 1 43.57 3 ALA B O 1
ATOM 9340 N N . PRO B 1 4 ? 14.083 -55.818 18.177 1 47.88 4 PRO B N 1
ATOM 9341 C CA . PRO B 1 4 ? 13.072 -55.011 18.864 1 47.88 4 PRO B CA 1
ATOM 9342 C C . PRO B 1 4 ? 13.28 -53.511 18.665 1 47.88 4 PRO B C 1
ATOM 9344 O O . PRO B 1 4 ? 14.417 -53.056 18.513 1 47.88 4 PRO B O 1
ATOM 9347 N N . LEU B 1 5 ? 12.334 -52.929 18.141 1 61.23 5 LEU B N 1
ATOM 9348 C CA . LEU B 1 5 ? 12.369 -51.477 18.008 1 61.23 5 LEU B CA 1
ATOM 9349 C C . LEU B 1 5 ? 12.947 -50.83 19.262 1 61.23 5 LEU B C 1
ATOM 9351 O O . LEU B 1 5 ? 12.711 -51.305 20.375 1 61.23 5 LEU B O 1
ATOM 9355 N N . PRO B 1 6 ? 13.985 -49.961 19.111 1 66.38 6 PRO B N 1
ATOM 9356 C CA . PRO B 1 6 ? 14.464 -49.208 20.272 1 66.38 6 PRO B CA 1
ATOM 9357 C C . PRO B 1 6 ? 13.327 -48.654 21.127 1 66.38 6 PRO B C 1
ATOM 9359 O O . PRO B 1 6 ? 12.244 -48.367 20.61 1 66.38 6 PRO B O 1
ATOM 9362 N N . GLU B 1 7 ? 13.522 -48.547 22.469 1 67.06 7 GLU B N 1
ATOM 9363 C CA . GLU B 1 7 ? 12.507 -48.188 23.456 1 67.06 7 GLU B CA 1
ATOM 9364 C C . GLU B 1 7 ? 11.873 -46.839 23.128 1 67.06 7 GLU B C 1
ATOM 9366 O O . GLU B 1 7 ? 10.66 -46.666 23.271 1 67.06 7 GLU B O 1
ATOM 9371 N N . HIS B 1 8 ? 12.932 -45.96 22.779 1 71.96 8 HIS B N 1
ATOM 9372 C CA . HIS B 1 8 ? 12.378 -44.643 22.486 1 71.96 8 HIS B CA 1
ATOM 9373 C C . HIS B 1 8 ? 11.428 -44.697 21.294 1 71.96 8 HIS B C 1
ATOM 9375 O O . HIS B 1 8 ? 10.431 -43.972 21.255 1 71.96 8 HIS B O 1
ATOM 9381 N N . VAL B 1 9 ? 11.339 -45.498 20.262 1 71.59 9 VAL B N 1
ATOM 9382 C CA . VAL B 1 9 ? 10.465 -45.68 19.108 1 71.59 9 VAL B CA 1
ATOM 9383 C C . VAL B 1 9 ? 9.179 -46.382 19.539 1 71.59 9 VAL B C 1
ATOM 9385 O O . VAL B 1 9 ? 8.084 -45.994 19.125 1 71.59 9 VAL B O 1
ATOM 9388 N N . ARG B 1 10 ? 9.33 -47.355 20.397 1 75.8 10 ARG B N 1
ATOM 9389 C CA . ARG B 1 10 ? 8.163 -48.08 20.889 1 75.8 10 ARG B CA 1
ATOM 9390 C C . ARG B 1 10 ? 7.205 -47.144 21.619 1 75.8 10 ARG B C 1
ATOM 9392 O O . ARG B 1 10 ? 5.992 -47.202 21.41 1 75.8 10 ARG B O 1
ATOM 9399 N N . ARG B 1 11 ? 7.744 -46.358 22.519 1 74.83 11 ARG B N 1
ATOM 9400 C CA . ARG B 1 11 ? 6.925 -45.406 23.262 1 74.83 11 ARG B CA 1
ATOM 9401 C C . ARG B 1 11 ? 6.235 -44.424 22.321 1 74.83 11 ARG B C 1
ATOM 9403 O O . ARG B 1 11 ? 5.077 -44.061 22.535 1 74.83 11 ARG B O 1
ATOM 9410 N N . ALA B 1 12 ? 6.936 -44.041 21.358 1 75.81 12 ALA B N 1
ATOM 9411 C CA . ALA B 1 12 ? 6.362 -43.108 20.392 1 75.81 12 ALA B CA 1
ATOM 9412 C C . ALA B 1 12 ? 5.201 -43.747 19.635 1 75.81 12 ALA B C 1
ATOM 9414 O O . ALA B 1 12 ? 4.187 -43.095 19.375 1 75.81 12 ALA B O 1
ATOM 9415 N N . LEU B 1 13 ? 5.312 -44.947 19.296 1 72.26 13 LEU B N 1
ATOM 9416 C CA . LEU B 1 13 ? 4.282 -45.683 18.571 1 72.26 13 LEU B CA 1
ATOM 9417 C C . LEU B 1 13 ? 3.009 -45.797 19.402 1 72.26 13 LEU B C 1
ATOM 9419 O O . LEU B 1 13 ? 1.907 -45.855 18.852 1 72.26 13 LEU B O 1
ATOM 9423 N N . GLU B 1 14 ? 3.271 -45.66 20.688 1 75.25 14 GLU B N 1
ATOM 9424 C CA . GLU B 1 14 ? 2.127 -45.859 21.572 1 75.25 14 GLU B CA 1
ATOM 9425 C C . GLU B 1 14 ? 1.525 -44.525 22.005 1 75.25 14 GLU B C 1
ATOM 9427 O O . GLU B 1 14 ? 0.326 -44.438 22.275 1 75.25 14 GLU B O 1
ATOM 9432 N N . THR B 1 15 ? 2.216 -43.458 21.997 1 80.83 15 THR B N 1
ATOM 9433 C CA . THR B 1 15 ? 1.759 -42.281 22.727 1 80.83 15 THR B CA 1
ATOM 9434 C C . THR B 1 15 ? 1.557 -41.102 21.78 1 80.83 15 THR B C 1
ATOM 9436 O O . THR B 1 15 ? 0.865 -40.139 22.117 1 80.83 15 THR B O 1
ATOM 9439 N N . VAL B 1 16 ? 2.043 -41.092 20.641 1 83.41 16 VAL B N 1
ATOM 9440 C CA . VAL B 1 16 ? 2.012 -39.935 19.752 1 83.41 16 VAL B CA 1
ATOM 9441 C C . VAL B 1 16 ? 0.589 -39.712 19.245 1 83.41 16 VAL B C 1
ATOM 9443 O O . VAL B 1 16 ? -0.122 -40.669 18.93 1 83.41 16 VAL B O 1
ATOM 9446 N N . THR B 1 17 ? 0.103 -38.456 19.237 1 85.33 17 THR B N 1
ATOM 9447 C CA . THR B 1 17 ? -1.192 -38.061 18.693 1 85.33 17 THR B CA 1
ATOM 9448 C C . THR B 1 17 ? -1.037 -36.895 17.721 1 85.33 17 THR B C 1
ATOM 9450 O O . THR B 1 17 ? -0.011 -36.211 17.722 1 85.33 17 THR B O 1
ATOM 9453 N N . LEU B 1 18 ? -2.107 -36.658 16.926 1 85.92 18 LEU B N 1
ATOM 9454 C CA . LEU B 1 18 ? -2.06 -35.565 15.961 1 85.92 18 LEU B CA 1
ATOM 9455 C C . LEU B 1 18 ? -2.158 -34.215 16.663 1 85.92 18 LEU B C 1
ATOM 9457 O O . LEU B 1 18 ? -1.811 -33.183 16.084 1 85.92 18 LEU B O 1
ATOM 9461 N N . GLU B 1 19 ? -2.549 -34.156 17.878 1 87.77 19 GLU B N 1
ATOM 9462 C CA . GLU B 1 19 ? -2.73 -32.922 18.636 1 87.77 19 GLU B CA 1
ATOM 9463 C C . GLU B 1 19 ? -1.435 -32.505 19.327 1 87.77 19 GLU B C 1
ATOM 9465 O O . GLU B 1 19 ? -1.322 -31.38 19.82 1 87.77 19 GLU B O 1
ATOM 9470 N N . ASP B 1 20 ? -0.497 -33.336 19.305 1 89.5 20 ASP B N 1
ATOM 9471 C CA . ASP B 1 20 ? 0.765 -33.064 19.986 1 89.5 20 ASP B CA 1
ATOM 9472 C C . ASP B 1 20 ? 1.374 -31.748 19.509 1 89.5 20 ASP B C 1
ATOM 9474 O O . ASP B 1 20 ? 2.049 -31.056 20.275 1 89.5 20 ASP B O 1
ATOM 9478 N N . LYS B 1 21 ? 1.059 -31.417 18.364 1 90.95 21 LYS B N 1
ATOM 9479 C CA . LYS B 1 21 ? 1.632 -30.193 17.813 1 90.95 21 LYS B CA 1
ATOM 9480 C C . LYS B 1 21 ? 1.172 -28.968 18.599 1 90.95 21 LYS B C 1
ATOM 9482 O O . LYS B 1 21 ? 1.887 -27.967 18.671 1 90.95 21 LYS B O 1
ATOM 9487 N N . TYR B 1 22 ? -0.015 -29.02 19.341 1 91.43 22 TYR B N 1
ATOM 9488 C CA . TYR B 1 22 ? -0.539 -27.873 20.073 1 91.43 22 TYR B CA 1
ATOM 9489 C C . TYR B 1 22 ? -0.539 -28.137 21.574 1 91.43 22 TYR B C 1
ATOM 9491 O O . TYR B 1 22 ? -0.529 -27.2 22.375 1 91.43 22 TYR B O 1
ATOM 9499 N N . THR B 1 23 ? -0.566 -29.518 22.064 1 89.3 23 THR B N 1
ATOM 9500 C CA . THR B 1 23 ? -0.835 -29.861 23.456 1 89.3 23 THR B CA 1
ATOM 9501 C C . THR B 1 23 ? 0.435 -30.348 24.148 1 89.3 23 THR B C 1
ATOM 9503 O O . THR B 1 23 ? 0.519 -30.341 25.378 1 89.3 23 THR B O 1
ATOM 9506 N N . LEU B 1 24 ? 1.481 -30.586 23.381 1 90.2 24 LEU B N 1
ATOM 9507 C CA . LEU B 1 24 ? 2.71 -31.096 23.981 1 90.2 24 LEU B CA 1
ATOM 9508 C C . LEU B 1 24 ? 3.485 -29.976 24.667 1 90.2 24 LEU B C 1
ATOM 9510 O O . LEU B 1 24 ? 3.791 -28.956 24.046 1 90.2 24 LEU B O 1
ATOM 9514 N N . GLY B 1 25 ? 4.168 -29.548 26.111 1 86.38 25 GLY B N 1
ATOM 9515 C CA . GLY B 1 25 ? 4.856 -28.513 26.866 1 86.38 25 GLY B CA 1
ATOM 9516 C C . GLY B 1 25 ? 6.362 -28.543 26.683 1 86.38 25 GLY B C 1
ATOM 9517 O O . GLY B 1 25 ? 7.024 -27.507 26.773 1 86.38 25 GLY B O 1
ATOM 9518 N N . HIS B 1 26 ? 6.518 -29.629 26.639 1 89.59 26 HIS B N 1
ATOM 9519 C CA . HIS B 1 26 ? 7.946 -29.85 26.445 1 89.59 26 HIS B CA 1
ATOM 9520 C C . HIS B 1 26 ? 8.2 -30.989 25.463 1 89.59 26 HIS B C 1
ATOM 9522 O O . HIS B 1 26 ? 7.374 -31.895 25.331 1 89.59 26 HIS B O 1
ATOM 9528 N N . GLY B 1 27 ? 9.493 -31.602 24.415 1 89.68 27 GLY B N 1
ATOM 9529 C CA . GLY B 1 27 ? 9.837 -32.681 23.503 1 89.68 27 GLY B CA 1
ATOM 9530 C C . GLY B 1 27 ? 9.732 -32.284 22.042 1 89.68 27 GLY B C 1
ATOM 9531 O O . GLY B 1 27 ? 9.819 -31.101 21.707 1 89.68 27 GLY B O 1
ATOM 9532 N N . ARG B 1 28 ? 9.573 -33.413 21.135 1 91.67 28 ARG B N 1
ATOM 9533 C CA . ARG B 1 28 ? 9.523 -33.179 19.696 1 91.67 28 ARG B CA 1
ATOM 9534 C C . ARG B 1 28 ? 8.124 -33.437 19.147 1 91.67 28 ARG B C 1
ATOM 9536 O O . ARG B 1 28 ? 7.448 -34.377 19.572 1 91.67 28 ARG B O 1
ATOM 9543 N N . ALA B 1 29 ? 7.693 -32.632 18.316 1 93.41 29 ALA B N 1
ATOM 9544 C CA . ALA B 1 29 ? 6.412 -32.769 17.627 1 93.41 29 ALA B CA 1
ATOM 9545 C C . ALA B 1 29 ? 6.583 -32.618 16.118 1 93.41 29 ALA B C 1
ATOM 9547 O O . ALA B 1 29 ? 7.442 -31.863 15.656 1 93.41 29 ALA B O 1
ATOM 9548 N N . PHE B 1 30 ? 5.803 -33.374 15.36 1 94.81 30 PHE B N 1
ATOM 9549 C CA . PHE B 1 30 ? 5.779 -33.258 13.907 1 94.81 30 PHE B CA 1
ATOM 9550 C C . PHE B 1 30 ? 4.771 -32.204 13.464 1 94.81 30 PHE B C 1
ATOM 9552 O O . PHE B 1 30 ? 3.582 -32.304 13.776 1 94.81 30 PHE B O 1
ATOM 9559 N N . MET B 1 31 ? 5.248 -31.158 12.801 1 95.23 31 MET B N 1
ATOM 9560 C CA . MET B 1 31 ? 4.308 -30.12 12.389 1 95.23 31 MET B CA 1
ATOM 9561 C C . MET B 1 31 ? 4.827 -29.37 11.167 1 95.23 31 MET B C 1
ATOM 9563 O O . MET B 1 31 ? 6.026 -29.392 10.883 1 95.23 31 MET B O 1
ATOM 9567 N N . SER B 1 32 ? 3.968 -28.728 10.432 1 95.07 32 SER B N 1
ATOM 9568 C CA . SER B 1 32 ? 4.305 -27.88 9.294 1 95.07 32 SER B CA 1
ATOM 9569 C C . SER B 1 32 ? 4.679 -26.472 9.745 1 95.07 32 SER B C 1
ATOM 9571 O O . SER B 1 32 ? 4.501 -26.121 10.914 1 95.07 32 SER B O 1
ATOM 9573 N N . GLY B 1 33 ? 5.226 -25.671 8.793 1 96.2 33 GLY B N 1
ATOM 9574 C CA . GLY B 1 33 ? 5.518 -24.279 9.093 1 96.2 33 GLY B CA 1
ATOM 9575 C C . GLY B 1 33 ? 4.293 -23.489 9.515 1 96.2 33 GLY B C 1
ATOM 9576 O O . GLY B 1 33 ? 4.372 -22.639 10.405 1 96.2 33 GLY B O 1
ATOM 9577 N N . VAL B 1 34 ? 3.138 -23.731 8.933 1 95.92 34 VAL B N 1
ATOM 9578 C CA . VAL B 1 34 ? 1.883 -23.064 9.264 1 95.92 34 VAL B CA 1
ATOM 9579 C C . VAL B 1 34 ? 1.471 -23.417 10.691 1 95.92 34 VAL B C 1
ATOM 9581 O O . VAL B 1 34 ? 1.048 -22.546 11.455 1 95.92 34 VAL B O 1
ATOM 9584 N N . GLN B 1 35 ? 1.617 -24.657 11.043 1 96.71 35 GLN B N 1
ATOM 9585 C CA . GLN B 1 35 ? 1.255 -25.107 12.382 1 96.71 35 GLN B CA 1
ATOM 9586 C C . GLN B 1 35 ? 2.204 -24.534 13.431 1 96.71 35 GLN B C 1
ATOM 9588 O O . GLN B 1 35 ? 1.792 -24.243 14.556 1 96.71 35 GLN B O 1
ATOM 9593 N N . ALA B 1 36 ? 3.461 -24.371 13.046 1 97.56 36 ALA B N 1
ATOM 9594 C CA . ALA B 1 36 ? 4.414 -23.718 13.939 1 97.56 36 ALA B CA 1
ATOM 9595 C C . ALA B 1 36 ? 4.006 -22.273 14.215 1 97.56 36 ALA B C 1
ATOM 9597 O O . ALA B 1 36 ? 4.16 -21.782 15.335 1 97.56 36 ALA B O 1
ATOM 9598 N N . LEU B 1 37 ? 3.501 -21.606 13.223 1 98.11 37 LEU B N 1
ATOM 9599 C CA . LEU B 1 37 ? 3.03 -20.235 13.382 1 98.11 37 LEU B CA 1
ATOM 9600 C C . LEU B 1 37 ? 1.829 -20.178 14.321 1 98.11 37 LEU B C 1
ATOM 9602 O O . LEU B 1 37 ? 1.639 -19.19 15.034 1 98.11 37 LEU B O 1
ATOM 9606 N N . VAL B 1 38 ? 0.989 -21.235 14.29 1 97.88 38 VAL B N 1
ATOM 9607 C CA . VAL B 1 38 ? -0.153 -21.311 15.195 1 97.88 38 VAL B CA 1
ATOM 9608 C C . VAL B 1 38 ? 0.336 -21.516 16.627 1 97.88 38 VAL B C 1
ATOM 9610 O O . VAL B 1 38 ? -0.226 -20.951 17.569 1 97.88 38 VAL B O 1
ATOM 9613 N N . ARG B 1 39 ? 1.395 -22.301 16.822 1 97.28 39 ARG B N 1
ATOM 9614 C CA . ARG B 1 39 ? 1.935 -22.639 18.135 1 97.28 39 ARG B CA 1
ATOM 9615 C C . ARG B 1 39 ? 2.686 -21.458 18.739 1 97.28 39 ARG B C 1
ATOM 9617 O O . ARG B 1 39 ? 2.756 -21.32 19.962 1 97.28 39 ARG B O 1
ATOM 9624 N N . LEU B 1 40 ? 3.251 -20.554 17.952 1 97.73 40 LEU B N 1
ATOM 9625 C CA . LEU B 1 40 ? 4.156 -19.483 18.356 1 97.73 40 LEU B CA 1
ATOM 9626 C C . LEU B 1 40 ? 3.499 -18.58 19.395 1 97.73 40 LEU B C 1
ATOM 9628 O O . LEU B 1 40 ? 4.079 -18.317 20.451 1 97.73 40 LEU B O 1
ATOM 9632 N N . PRO B 1 41 ? 2.265 -18.034 19.142 1 97.99 41 PRO B N 1
ATOM 9633 C CA . PRO B 1 41 ? 1.663 -17.162 20.153 1 97.99 41 PRO B CA 1
ATOM 9634 C C . PRO B 1 41 ? 1.351 -17.897 21.455 1 97.99 41 PRO B C 1
ATOM 9636 O O . PRO B 1 41 ? 1.371 -17.292 22.53 1 97.99 41 PRO B O 1
ATOM 9639 N N . MET B 1 42 ? 1.067 -19.213 21.45 1 96.98 42 MET B N 1
ATOM 9640 C CA . MET B 1 42 ? 0.851 -20 22.661 1 96.98 42 MET B CA 1
ATOM 9641 C C . MET B 1 42 ? 2.131 -20.093 23.485 1 96.98 42 MET B C 1
ATOM 9643 O O . MET B 1 42 ? 2.1 -19.94 24.707 1 96.98 42 MET B O 1
ATOM 9647 N N . LEU B 1 43 ? 3.197 -20.331 22.751 1 96.41 43 LEU B N 1
ATOM 9648 C CA . LEU B 1 43 ? 4.494 -20.416 23.414 1 96.41 43 LEU B CA 1
ATOM 9649 C C . LEU B 1 43 ? 4.86 -19.087 24.064 1 96.41 43 LEU B C 1
ATOM 9651 O O . LEU B 1 43 ? 5.42 -19.062 25.163 1 96.41 43 LEU B O 1
ATOM 9655 N N . GLN B 1 44 ? 4.61 -17.967 23.38 1 97.16 44 GLN B N 1
ATOM 9656 C CA . GLN B 1 44 ? 4.895 -16.649 23.938 1 97.16 44 GLN B CA 1
ATOM 9657 C C . GLN B 1 44 ? 4.096 -16.408 25.215 1 97.16 44 GLN B C 1
ATOM 9659 O O . GLN B 1 44 ? 4.629 -15.888 26.198 1 97.16 44 GLN B O 1
ATOM 9664 N N . ARG B 1 45 ? 2.802 -16.739 25.263 1 97.05 45 ARG B N 1
ATOM 9665 C CA . ARG B 1 45 ? 1.957 -16.583 26.442 1 97.05 45 ARG B CA 1
ATOM 9666 C C . ARG B 1 45 ? 2.481 -17.418 27.606 1 97.05 45 ARG B C 1
ATOM 9668 O O . ARG B 1 45 ? 2.502 -16.955 28.748 1 97.05 45 ARG B O 1
ATOM 9675 N N . GLN B 1 46 ? 2.884 -18.681 27.267 1 95.65 46 GLN B N 1
ATOM 9676 C CA . GLN B 1 46 ? 3.446 -19.557 28.29 1 95.65 46 GLN B CA 1
ATOM 9677 C C . GLN B 1 46 ? 4.692 -18.94 28.918 1 95.65 46 GLN B C 1
ATOM 9679 O O . GLN B 1 46 ? 4.865 -18.983 30.138 1 95.65 46 GLN B O 1
ATOM 9684 N N . ARG B 1 47 ? 5.509 -18.388 28.14 1 96.29 47 ARG B N 1
ATOM 9685 C CA . ARG B 1 47 ? 6.738 -17.769 28.626 1 96.29 47 ARG B CA 1
ATOM 9686 C C . ARG B 1 47 ? 6.434 -16.534 29.466 1 96.29 47 ARG B C 1
ATOM 9688 O O . ARG B 1 47 ? 7.08 -16.298 30.489 1 96.29 47 ARG B O 1
ATOM 9695 N N . ASP B 1 48 ? 5.505 -15.706 29.057 1 97.47 48 ASP B N 1
ATOM 9696 C CA . ASP B 1 48 ? 5.103 -14.522 29.811 1 97.47 48 ASP B CA 1
ATOM 9697 C C . ASP B 1 48 ? 4.538 -14.906 31.176 1 97.47 48 ASP B C 1
ATOM 9699 O O . ASP B 1 48 ? 4.858 -14.274 32.186 1 97.47 48 ASP B O 1
ATOM 9703 N N . ALA B 1 49 ? 3.678 -15.904 31.183 1 96.41 49 ALA B N 1
ATOM 9704 C CA . ALA B 1 49 ? 3.1 -16.379 32.438 1 96.41 49 ALA B CA 1
ATOM 9705 C C . ALA B 1 49 ? 4.187 -16.862 33.394 1 96.41 49 ALA B C 1
ATOM 9707 O O . ALA B 1 49 ? 4.08 -16.677 34.609 1 96.41 49 ALA B O 1
ATOM 9708 N N . ALA B 1 50 ? 5.183 -17.466 32.839 1 95.44 50 ALA B N 1
ATOM 9709 C CA . ALA B 1 50 ? 6.272 -18.017 33.642 1 95.44 50 ALA B CA 1
ATOM 9710 C C . ALA B 1 50 ? 7.037 -16.91 34.361 1 95.44 50 ALA B C 1
ATOM 9712 O O . ALA B 1 50 ? 7.641 -17.145 35.411 1 95.44 50 ALA B O 1
ATOM 9713 N N . VAL B 1 51 ? 7.003 -15.673 33.856 1 95.37 51 VAL B N 1
ATOM 9714 C CA . VAL B 1 51 ? 7.717 -14.579 34.506 1 95.37 51 VAL B CA 1
ATOM 9715 C C . VAL B 1 51 ? 6.721 -13.647 35.191 1 95.37 51 VAL B C 1
ATOM 9717 O O . VAL B 1 51 ? 7.049 -12.499 35.504 1 95.37 51 VAL B O 1
ATOM 9720 N N . GLY B 1 52 ? 5.448 -13.99 35.266 1 96.39 52 GLY B N 1
ATOM 9721 C CA . GLY B 1 52 ? 4.459 -13.292 36.072 1 96.39 52 GLY B CA 1
ATOM 9722 C C . GLY B 1 52 ? 3.69 -12.24 35.295 1 96.39 52 GLY B C 1
ATOM 9723 O O . GLY B 1 52 ? 3.046 -11.371 35.887 1 96.39 52 GLY B O 1
ATOM 9724 N N . LEU B 1 53 ? 3.785 -12.247 33.99 1 97.63 53 LEU B N 1
ATOM 9725 C CA . LEU B 1 53 ? 3.056 -11.286 33.169 1 97.63 53 LEU B CA 1
ATOM 9726 C C . LEU B 1 53 ? 1.749 -11.886 32.662 1 97.63 53 LEU B C 1
ATOM 9728 O O . LEU B 1 53 ? 1.73 -13.016 32.17 1 97.63 53 LEU B O 1
ATOM 9732 N N . ASN B 1 54 ? 0.749 -11.185 32.865 1 97.84 54 ASN B N 1
ATOM 9733 C CA . ASN B 1 54 ? -0.54 -11.563 32.296 1 97.84 54 ASN B CA 1
ATOM 9734 C C . ASN B 1 54 ? -0.777 -10.89 30.947 1 97.84 54 ASN B C 1
ATOM 9736 O O . ASN B 1 54 ? -1.438 -9.852 30.875 1 97.84 54 ASN B O 1
ATOM 9740 N N . THR B 1 55 ? -0.333 -11.517 29.931 1 98.21 55 THR B N 1
ATOM 9741 C CA . THR B 1 55 ? -0.441 -10.962 28.586 1 98.21 55 THR B CA 1
ATOM 9742 C C . THR B 1 55 ? -1.469 -11.734 27.764 1 98.21 55 THR B C 1
ATOM 9744 O O . THR B 1 55 ? -1.978 -12.766 28.206 1 98.21 55 THR B O 1
ATOM 9747 N N . ALA B 1 56 ? -1.859 -11.22 26.641 1 98.54 56 ALA B N 1
ATOM 9748 C CA . ALA B 1 56 ? -2.722 -11.845 25.642 1 98.54 56 ALA B CA 1
ATOM 9749 C C . ALA B 1 56 ? -2.145 -11.68 24.239 1 98.54 56 ALA B C 1
ATOM 9751 O O . ALA B 1 56 ? -1.117 -11.025 24.057 1 98.54 56 ALA B O 1
ATOM 9752 N N . GLY B 1 57 ? -2.749 -12.394 23.331 1 98.56 57 GLY B N 1
ATOM 9753 C CA . GLY B 1 57 ? -2.309 -12.308 21.948 1 98.56 57 GLY B CA 1
ATOM 9754 C C . GLY B 1 57 ? -3.436 -12 20.981 1 98.56 57 GLY B C 1
ATOM 9755 O O . GLY B 1 57 ? -4.602 -12.279 21.269 1 98.56 57 GLY B O 1
ATOM 9756 N N . PHE B 1 58 ? -3.114 -11.351 19.924 1 98.75 58 PHE B N 1
ATOM 9757 C CA . PHE B 1 58 ? -4.044 -11.016 18.851 1 98.75 58 PHE B CA 1
ATOM 9758 C C . PHE B 1 58 ? -3.432 -11.32 17.489 1 98.75 58 PHE B C 1
ATOM 9760 O O . PHE B 1 58 ? -2.337 -10.848 17.175 1 98.75 58 PHE B O 1
ATOM 9767 N N . VAL B 1 59 ? -4.071 -12.154 16.677 1 98.72 59 VAL B N 1
ATOM 9768 C CA . VAL B 1 59 ? -3.596 -12.501 15.342 1 98.72 59 VAL B CA 1
ATOM 9769 C C . VAL B 1 59 ? -4.596 -12.015 14.295 1 98.72 59 VAL B C 1
ATOM 9771 O O . VAL B 1 59 ? -5.796 -12.275 14.407 1 98.72 59 VAL B O 1
ATOM 9774 N N . SER B 1 60 ? -4.164 -11.255 13.288 1 98.31 60 SER B N 1
ATOM 9775 C CA . SER B 1 60 ? -5.004 -10.799 12.186 1 98.31 60 SER B CA 1
ATOM 9776 C C . SER B 1 60 ? -4.226 -10.77 10.874 1 98.31 60 SER B C 1
ATOM 9778 O O . SER B 1 60 ? -3.014 -10.545 10.869 1 98.31 60 SER B O 1
ATOM 9780 N N . GLY B 1 61 ? -4.77 -11.005 9.822 1 97.08 61 GLY B N 1
ATOM 9781 C CA . GLY B 1 61 ? -4.182 -11.03 8.492 1 97.08 61 GLY B CA 1
ATOM 9782 C C . GLY B 1 61 ? -5.167 -11.435 7.412 1 97.08 61 GLY B C 1
ATOM 9783 O O . GLY B 1 61 ? -6.381 -11.386 7.622 1 97.08 61 GLY B O 1
ATOM 9784 N N . TYR B 1 62 ? -4.671 -11.652 6.248 1 95.34 62 TYR B N 1
ATOM 9785 C CA . TYR B 1 62 ? -5.481 -12.091 5.117 1 95.34 62 TYR B CA 1
ATOM 9786 C C . TYR B 1 62 ? -4.834 -13.275 4.41 1 95.34 62 TYR B C 1
ATOM 9788 O O . TYR B 1 62 ? -3.61 -13.326 4.264 1 95.34 62 TYR B O 1
ATOM 9796 N N . ARG B 1 63 ? -5.576 -14.103 3.973 1 92.6 63 ARG B N 1
ATOM 9797 C CA . ARG B 1 63 ? -5.127 -15.366 3.397 1 92.6 63 ARG B CA 1
ATOM 9798 C C . ARG B 1 63 ? -4.529 -15.154 2.01 1 92.6 63 ARG B C 1
ATOM 9800 O O . ARG B 1 63 ? -5.025 -14.335 1.234 1 92.6 63 ARG B O 1
ATOM 9807 N N . GLY B 1 64 ? -3.495 -15.887 1.685 1 89.54 64 GLY B N 1
ATOM 9808 C CA . GLY B 1 64 ? -2.794 -15.946 0.412 1 89.54 64 GLY B CA 1
ATOM 9809 C C . GLY B 1 64 ? -1.568 -16.839 0.447 1 89.54 64 GLY B C 1
ATOM 9810 O O . GLY B 1 64 ? -0.847 -16.874 1.446 1 89.54 64 GLY B O 1
ATOM 9811 N N . SER B 1 65 ? -1.373 -17.578 -0.635 1 85.42 65 SER B N 1
ATOM 9812 C CA . SER B 1 65 ? -0.212 -18.461 -0.691 1 85.42 65 SER B CA 1
ATOM 9813 C C . SER B 1 65 ? 1.082 -17.689 -0.46 1 85.42 65 SER B C 1
ATOM 9815 O O . SER B 1 65 ? 1.25 -16.581 -0.973 1 85.42 65 SER B O 1
ATOM 9817 N N . PRO B 1 66 ? 1.95 -18.268 0.44 1 90.33 66 PRO B N 1
ATOM 9818 C CA . PRO B 1 66 ? 2.021 -19.602 1.041 1 90.33 66 PRO B CA 1
ATOM 9819 C C . PRO B 1 66 ? 1.379 -19.662 2.424 1 90.33 66 PRO B C 1
ATOM 9821 O O . PRO B 1 66 ? 1.447 -20.694 3.097 1 90.33 66 PRO B O 1
ATOM 9824 N N . LEU B 1 67 ? 0.695 -18.576 2.821 1 93.82 67 LEU B N 1
ATOM 9825 C CA . LEU B 1 67 ? 0.026 -18.535 4.116 1 93.82 67 LEU B CA 1
ATOM 9826 C C . LEU B 1 67 ? -1.481 -18.708 3.955 1 93.82 67 LEU B C 1
ATOM 9828 O O . LEU B 1 67 ? -2.26 -18.185 4.755 1 93.82 67 LEU B O 1
ATOM 9832 N N . GLY B 1 68 ? -1.911 -19.288 2.872 1 88.7 68 GLY B N 1
ATOM 9833 C CA . GLY B 1 68 ? -3.324 -19.41 2.551 1 88.7 68 GLY B CA 1
ATOM 9834 C C . GLY B 1 68 ? -4.098 -20.231 3.565 1 88.7 68 GLY B C 1
ATOM 9835 O O . GLY B 1 68 ? -5.272 -19.959 3.826 1 88.7 68 GLY B O 1
ATOM 9836 N N . GLY B 1 69 ? -3.484 -21.256 4.197 1 89.71 69 GLY B N 1
ATOM 9837 C CA . GLY B 1 69 ? -4.164 -22.138 5.131 1 89.71 69 GLY B CA 1
ATOM 9838 C C . GLY B 1 69 ? -3.967 -21.739 6.581 1 89.71 69 GLY B C 1
ATOM 9839 O O . GLY B 1 69 ? -4.448 -22.421 7.489 1 89.71 69 GLY B O 1
ATOM 9840 N N . TYR B 1 70 ? -3.271 -20.663 6.857 1 95.61 70 TYR B N 1
ATOM 9841 C CA . TYR B 1 70 ? -2.966 -20.235 8.218 1 95.61 70 TYR B CA 1
ATOM 9842 C C . TYR B 1 70 ? -4.24 -19.896 8.982 1 95.61 70 TYR B C 1
ATOM 9844 O O . TYR B 1 70 ? -4.391 -20.272 10.147 1 95.61 70 TYR B O 1
ATOM 9852 N N . ASP B 1 71 ? -5.173 -19.135 8.351 1 94.73 71 ASP B N 1
ATOM 9853 C CA . ASP B 1 71 ? -6.417 -18.771 9.023 1 94.73 71 ASP B CA 1
ATOM 9854 C C . ASP B 1 71 ? -7.237 -20.012 9.368 1 94.73 71 ASP B C 1
ATOM 9856 O O . ASP B 1 71 ? -7.794 -20.11 10.464 1 94.73 71 ASP B O 1
ATOM 9860 N N . GLN B 1 72 ? -7.277 -20.984 8.41 1 92.43 72 GLN B N 1
ATOM 9861 C CA . GLN B 1 72 ? -7.988 -22.229 8.684 1 92.43 72 GLN B CA 1
ATOM 9862 C C . GLN B 1 72 ? -7.355 -22.978 9.853 1 92.43 72 GLN B C 1
ATOM 9864 O O . GLN B 1 72 ? -8.061 -23.562 10.678 1 92.43 72 GLN B O 1
ATOM 9869 N N . ALA B 1 73 ? -6.027 -22.952 9.871 1 94.75 73 ALA B N 1
ATOM 9870 C CA . ALA B 1 73 ? -5.322 -23.603 10.972 1 94.75 73 ALA B CA 1
ATOM 9871 C C . ALA B 1 73 ? -5.62 -22.913 12.299 1 94.75 73 ALA B C 1
ATOM 9873 O O . ALA B 1 73 ? -5.751 -23.573 13.333 1 94.75 73 ALA B O 1
ATOM 9874 N N . LEU B 1 74 ? -5.711 -21.608 12.311 1 96.87 74 LEU B N 1
ATOM 9875 C CA . LEU B 1 74 ? -6.041 -20.85 13.513 1 96.87 74 LEU B CA 1
ATOM 9876 C C . LEU B 1 74 ? -7.455 -21.171 13.986 1 96.87 74 LEU B C 1
ATOM 9878 O O . LEU B 1 74 ? -7.688 -21.346 15.185 1 96.87 74 LEU B O 1
ATOM 9882 N N . TRP B 1 75 ? -8.413 -21.29 13.101 1 93.41 75 TRP B N 1
ATOM 9883 C CA . TRP B 1 75 ? -9.782 -21.658 13.448 1 93.41 75 TRP B CA 1
ATOM 9884 C C . TRP B 1 75 ? -9.839 -23.076 14.007 1 93.41 75 TRP B C 1
ATOM 9886 O O . TRP B 1 75 ? -10.561 -23.342 14.97 1 93.41 75 TRP B O 1
ATOM 9896 N N . GLY B 1 76 ? -9.051 -23.976 13.338 1 92.26 76 GLY B N 1
ATOM 9897 C CA . GLY B 1 76 ? -9.006 -25.354 13.801 1 92.26 76 GLY B CA 1
ATOM 9898 C C . GLY B 1 76 ? -8.452 -25.493 15.206 1 92.26 76 GLY B C 1
ATOM 9899 O O . GLY B 1 76 ? -8.831 -26.408 15.941 1 92.26 76 GLY B O 1
ATOM 9900 N N . ALA B 1 77 ? -7.586 -24.514 15.576 1 96.3 77 ALA B N 1
ATOM 9901 C CA . ALA B 1 77 ? -6.932 -24.573 16.881 1 96.3 77 ALA B CA 1
ATOM 9902 C C . ALA B 1 77 ? -7.581 -23.603 17.865 1 96.3 77 ALA B C 1
ATOM 9904 O O . ALA B 1 77 ? -6.986 -23.256 18.887 1 96.3 77 ALA B O 1
ATOM 9905 N N . ARG B 1 78 ? -8.755 -23.127 17.618 1 95.28 78 ARG B N 1
ATOM 9906 C CA . ARG B 1 78 ? -9.395 -22.044 18.358 1 95.28 78 ARG B CA 1
ATOM 9907 C C . ARG B 1 78 ? -9.476 -22.369 19.845 1 95.28 78 ARG B C 1
ATOM 9909 O O . ARG B 1 78 ? -9.296 -21.488 20.689 1 95.28 78 ARG B O 1
ATOM 9916 N N . LYS B 1 79 ? -9.717 -23.652 20.256 1 96.04 79 LYS B N 1
ATOM 9917 C CA . LYS B 1 79 ? -9.826 -24.047 21.657 1 96.04 79 LYS B CA 1
ATOM 9918 C C . LYS B 1 79 ? -8.498 -23.862 22.386 1 96.04 79 LYS B C 1
ATOM 9920 O O . LYS B 1 79 ? -8.46 -23.311 23.488 1 96.04 79 LYS B O 1
ATOM 9925 N N . HIS B 1 80 ? -7.476 -24.322 21.729 1 96.45 80 HIS B N 1
ATOM 9926 C CA . HIS B 1 80 ? -6.146 -24.208 22.318 1 96.45 80 HIS B CA 1
ATOM 9927 C C . HIS B 1 80 ? -5.708 -22.75 22.411 1 96.45 80 HIS B C 1
ATOM 9929 O O . HIS B 1 80 ? -5.073 -22.349 23.388 1 96.45 80 HIS B O 1
ATOM 9935 N N . LEU B 1 81 ? -6.043 -21.919 21.427 1 97.89 81 LEU B N 1
ATOM 9936 C CA . LEU B 1 81 ? -5.7 -20.501 21.419 1 97.89 81 LEU B CA 1
ATOM 9937 C C . LEU B 1 81 ? -6.417 -19.761 22.543 1 97.89 81 LEU B C 1
ATOM 9939 O O . LEU B 1 81 ? -5.814 -18.934 23.23 1 97.89 81 LEU B O 1
ATOM 9943 N N . ALA B 1 82 ? -7.689 -20.059 22.738 1 97.06 82 ALA B N 1
ATOM 9944 C CA . ALA B 1 82 ? -8.486 -19.41 23.776 1 97.06 82 ALA B CA 1
ATOM 9945 C C . ALA B 1 82 ? -7.914 -19.691 25.162 1 97.06 82 ALA B C 1
ATOM 9947 O O . ALA B 1 82 ? -7.926 -18.819 26.034 1 97.06 82 ALA B O 1
ATOM 9948 N N . GLU B 1 83 ? -7.418 -20.888 25.337 1 96.22 83 GLU B N 1
ATOM 9949 C CA . GLU B 1 83 ? -6.814 -21.267 26.611 1 96.22 83 GLU B CA 1
ATOM 9950 C C . GLU B 1 83 ? -5.568 -20.435 26.9 1 96.22 83 GLU B C 1
ATOM 9952 O O . GLU B 1 83 ? -5.183 -20.265 28.059 1 96.22 83 GLU B O 1
ATOM 9957 N N . HIS B 1 84 ? -5.019 -19.897 25.884 1 97.02 84 HIS B N 1
ATOM 9958 C CA . HIS B 1 84 ? -3.819 -19.081 26.029 1 97.02 84 HIS B CA 1
ATOM 9959 C C . HIS B 1 84 ? -4.126 -17.605 25.805 1 97.02 84 HIS B C 1
ATOM 9961 O O . HIS B 1 84 ? -3.222 -16.813 25.531 1 97.02 84 HIS B O 1
ATOM 9967 N N . HIS B 1 85 ? -5.34 -17.173 25.843 1 97.68 85 HIS B N 1
ATOM 9968 C CA . HIS B 1 85 ? -5.807 -15.798 25.708 1 97.68 85 HIS B CA 1
ATOM 9969 C C . HIS B 1 85 ? -5.433 -15.221 24.347 1 97.68 85 HIS B C 1
ATOM 9971 O O . HIS B 1 85 ? -5.026 -14.061 24.251 1 97.68 85 HIS B O 1
ATOM 9977 N N . VAL B 1 86 ? -5.419 -16.048 23.277 1 98.42 86 VAL B N 1
ATOM 9978 C CA . VAL B 1 86 ? -5.096 -15.566 21.938 1 98.42 86 VAL B CA 1
ATOM 9979 C C . VAL B 1 86 ? -6.375 -15.439 21.113 1 98.42 86 VAL B C 1
ATOM 9981 O O . VAL B 1 86 ? -7.137 -16.401 20.985 1 98.42 86 VAL B O 1
ATOM 9984 N N . VAL B 1 87 ? -6.608 -14.225 20.575 1 98.18 87 VAL B N 1
ATOM 9985 C CA . VAL B 1 87 ? -7.782 -13.96 19.749 1 98.18 87 VAL B CA 1
ATOM 9986 C C . VAL B 1 87 ? -7.373 -13.881 18.28 1 98.18 87 VAL B C 1
ATOM 9988 O O . VAL B 1 87 ? -6.417 -13.184 17.932 1 98.18 87 VAL B O 1
ATOM 9991 N N . PHE B 1 88 ? -8.036 -14.706 17.52 1 97.44 88 PHE B N 1
ATOM 9992 C CA . PHE B 1 88 ? -7.864 -14.602 16.076 1 97.44 88 PHE B CA 1
ATOM 9993 C C . PHE B 1 88 ? -9.027 -13.843 15.446 1 97.44 88 PHE B C 1
ATOM 9995 O O . PHE B 1 88 ? -10.188 -14.211 15.633 1 97.44 88 PHE B O 1
ATOM 10002 N N . GLN B 1 89 ? -8.739 -12.705 14.736 1 96.32 89 GLN B N 1
ATOM 10003 C CA . GLN B 1 89 ? -9.704 -11.875 14.022 1 96.32 89 GLN B CA 1
ATOM 10004 C C . GLN B 1 89 ? -9.267 -11.642 12.578 1 96.32 89 GLN B C 1
ATOM 10006 O O . GLN B 1 89 ? -8.423 -10.784 12.311 1 96.32 89 GLN B O 1
ATOM 10011 N N . PRO B 1 90 ? -9.915 -12.355 11.584 1 94.51 90 PRO B N 1
ATOM 10012 C CA . PRO B 1 90 ? -9.514 -12.153 10.189 1 94.51 90 PRO B CA 1
ATOM 10013 C C . PRO B 1 90 ? -9.724 -10.716 9.717 1 94.51 90 PRO B C 1
ATOM 10015 O O . PRO B 1 90 ? -10.677 -10.057 10.139 1 94.51 90 PRO B O 1
ATOM 10018 N N . GLY B 1 91 ? -8.837 -10.224 8.864 1 95.66 91 GLY B N 1
ATOM 10019 C CA . GLY B 1 91 ? -9.009 -8.921 8.242 1 95.66 91 GLY B CA 1
ATOM 10020 C C . GLY B 1 91 ? -9.787 -8.98 6.941 1 95.66 91 GLY B C 1
ATOM 10021 O O . GLY B 1 91 ? -9.687 -9.957 6.195 1 95.66 91 GLY B O 1
ATOM 10022 N N . VAL B 1 92 ? -10.553 -7.925 6.632 1 95.5 92 VAL B N 1
ATOM 10023 C CA . VAL B 1 92 ? -11.18 -7.774 5.323 1 95.5 92 VAL B CA 1
ATOM 10024 C C . VAL B 1 92 ? -10.108 -7.757 4.235 1 95.5 92 VAL B C 1
ATOM 10026 O O . VAL B 1 92 ? -10.305 -8.312 3.151 1 95.5 92 VAL B O 1
ATOM 10029 N N . ASN B 1 93 ? -9.081 -7.162 4.486 1 95.71 93 ASN B N 1
ATOM 10030 C CA . ASN B 1 93 ? -7.867 -7.139 3.676 1 95.71 93 ASN B CA 1
ATOM 10031 C C . ASN B 1 93 ? -6.62 -6.98 4.541 1 95.71 93 ASN B C 1
ATOM 10033 O O . ASN B 1 93 ? -6.715 -6.895 5.767 1 95.71 93 ASN B O 1
ATOM 10037 N N . GLU B 1 94 ? -5.448 -6.985 4.042 1 97.16 94 GLU B N 1
ATOM 10038 C CA . GLU B 1 94 ? -4.183 -6.989 4.772 1 97.16 94 GLU B CA 1
ATOM 10039 C C . GLU B 1 94 ? -3.961 -5.665 5.498 1 97.16 94 GLU B C 1
ATOM 10041 O O . GLU B 1 94 ? -3.462 -5.645 6.625 1 97.16 94 GLU B O 1
ATOM 10046 N N . GLU B 1 95 ? -4.312 -4.543 4.899 1 97.11 95 GLU B N 1
ATOM 10047 C CA . GLU B 1 95 ? -4.106 -3.221 5.484 1 97.11 95 GLU B CA 1
ATOM 10048 C C . GLU B 1 95 ? -4.95 -3.036 6.741 1 97.11 95 GLU B C 1
ATOM 10050 O O . GLU B 1 95 ? -4.472 -2.501 7.743 1 97.11 95 GLU B O 1
ATOM 10055 N N . LEU B 1 96 ? -6.236 -3.432 6.741 1 98.24 96 LEU B N 1
ATOM 10056 C CA . LEU B 1 96 ? -7.123 -3.286 7.89 1 98.24 96 LEU B CA 1
ATOM 10057 C C . LEU B 1 96 ? -6.755 -4.277 8.99 1 98.24 96 LEU B C 1
ATOM 10059 O O . LEU B 1 96 ? -6.907 -3.979 10.177 1 98.24 96 LEU B O 1
ATOM 10063 N N . ALA B 1 97 ? -6.203 -5.475 8.58 1 98.47 97 ALA B N 1
ATOM 10064 C CA . ALA B 1 97 ? -5.646 -6.391 9.572 1 98.47 97 ALA B CA 1
ATOM 10065 C C . ALA B 1 97 ? -4.495 -5.74 10.334 1 98.47 97 ALA B C 1
ATOM 10067 O O . ALA B 1 97 ? -4.421 -5.838 11.561 1 98.47 97 ALA B O 1
ATOM 10068 N N . ALA B 1 98 ? -3.576 -5.1 9.59 1 98.72 98 ALA B N 1
ATOM 10069 C CA . ALA B 1 98 ? -2.445 -4.422 10.218 1 98.72 98 ALA B CA 1
ATOM 10070 C C . ALA B 1 98 ? -2.919 -3.291 11.126 1 98.72 98 ALA B C 1
ATOM 10072 O O . ALA B 1 98 ? -2.329 -3.044 12.18 1 98.72 98 ALA B O 1
ATOM 10073 N N . THR B 1 99 ? -3.951 -2.574 10.71 1 98.65 99 THR B N 1
ATOM 10074 C CA . THR B 1 99 ? -4.512 -1.49 11.508 1 98.65 99 THR B CA 1
ATOM 10075 C C . THR B 1 99 ? -5.073 -2.022 12.824 1 98.65 99 THR B C 1
ATOM 10077 O O . THR B 1 99 ? -4.898 -1.402 13.875 1 98.65 99 THR B O 1
ATOM 10080 N N . ALA B 1 100 ? -5.77 -3.16 12.768 1 98.73 100 ALA B N 1
ATOM 10081 C CA . ALA B 1 100 ? -6.287 -3.793 13.979 1 98.73 100 ALA B CA 1
ATOM 10082 C C . ALA B 1 100 ? -5.151 -4.184 14.92 1 98.73 100 ALA B C 1
ATOM 10084 O O . ALA B 1 100 ? -5.241 -3.973 16.132 1 98.73 100 ALA B O 1
ATOM 10085 N N . VAL B 1 101 ? -4.09 -4.743 14.378 1 98.8 101 VAL B N 1
ATOM 10086 C CA . VAL B 1 101 ? -2.941 -5.124 15.193 1 98.8 101 VAL B CA 1
ATOM 10087 C C . VAL B 1 101 ? -2.342 -3.884 15.854 1 98.8 101 VAL B C 1
ATOM 10089 O O . VAL B 1 101 ? -1.936 -3.929 17.017 1 98.8 101 VAL B O 1
ATOM 10092 N N . TRP B 1 102 ? -2.228 -2.785 15.065 1 98.56 102 TRP B N 1
ATOM 10093 C CA . TRP B 1 102 ? -1.741 -1.527 15.621 1 98.56 102 TRP B CA 1
ATOM 10094 C C . TRP B 1 102 ? -2.571 -1.108 16.83 1 98.56 102 TRP B C 1
ATOM 10096 O O . TRP B 1 102 ? -2.036 -0.573 17.803 1 98.56 102 TRP B O 1
ATOM 10106 N N . GLY B 1 103 ? -3.89 -1.379 16.827 1 98.06 103 GLY B N 1
ATOM 10107 C CA . GLY B 1 103 ? -4.782 -1.034 17.922 1 98.06 103 GLY B CA 1
ATOM 10108 C C . GLY B 1 103 ? -4.429 -1.731 19.222 1 98.06 103 GLY B C 1
ATOM 10109 O O . GLY B 1 103 ? -4.602 -1.164 20.303 1 98.06 103 GLY B O 1
ATOM 10110 N N . THR B 1 104 ? -3.921 -2.96 19.169 1 98.42 104 THR B N 1
ATOM 10111 C CA . THR B 1 104 ? -3.563 -3.712 20.367 1 98.42 104 THR B CA 1
ATOM 10112 C C . THR B 1 104 ? -2.412 -3.035 21.106 1 98.42 104 THR B C 1
ATOM 10114 O O . THR B 1 104 ? -2.261 -3.204 22.317 1 98.42 104 THR B O 1
ATOM 10117 N N . GLN B 1 105 ? -1.619 -2.28 20.367 1 98.05 105 GLN B N 1
ATOM 10118 C CA . GLN B 1 105 ? -0.449 -1.639 20.959 1 98.05 105 GLN B CA 1
ATOM 10119 C C . GLN B 1 105 ? -0.824 -0.318 21.625 1 98.05 105 GLN B C 1
ATOM 10121 O O . GLN B 1 105 ? 0.014 0.321 22.264 1 98.05 105 GLN B O 1
ATOM 10126 N N . GLN B 1 106 ? -2.061 0.121 21.536 1 96.84 106 GLN B N 1
ATOM 10127 C CA . GLN B 1 106 ? -2.484 1.43 22.022 1 96.84 106 GLN B CA 1
ATOM 10128 C C . GLN B 1 106 ? -3.149 1.32 23.391 1 96.84 106 GLN B C 1
ATOM 10130 O O . GLN B 1 106 ? -3.596 2.323 23.952 1 96.84 106 GLN B O 1
ATOM 10135 N N . LEU B 1 107 ? -3.213 0.17 23.986 1 96.36 107 LEU B N 1
ATOM 10136 C CA . LEU B 1 107 ? -3.966 -0.055 25.215 1 96.36 107 LEU B CA 1
ATOM 10137 C C . LEU B 1 107 ? -3.307 0.654 26.393 1 96.36 107 LEU B C 1
ATOM 10139 O O . LEU B 1 107 ? -3.987 1.057 27.34 1 96.36 107 LEU B O 1
ATOM 10143 N N . ASP B 1 108 ? -2.016 0.896 26.303 1 94.03 108 ASP B N 1
ATOM 10144 C CA . ASP B 1 108 ? -1.298 1.594 27.364 1 94.03 108 ASP B CA 1
ATOM 10145 C C . ASP B 1 108 ? -1.646 3.081 27.376 1 94.03 108 ASP B C 1
ATOM 10147 O O . ASP B 1 108 ? -1.368 3.781 28.352 1 94.03 108 ASP B O 1
ATOM 10151 N N . ILE B 1 109 ? -2.201 3.524 26.336 1 94.01 109 ILE B N 1
ATOM 10152 C CA . ILE B 1 109 ? -2.646 4.912 26.27 1 94.01 109 ILE B CA 1
ATOM 10153 C C . ILE B 1 109 ? -3.871 5.103 27.161 1 94.01 109 ILE B C 1
ATOM 10155 O O . ILE B 1 109 ? -4.139 6.213 27.628 1 94.01 109 ILE B O 1
ATOM 10159 N N . TYR B 1 110 ? -4.543 3.918 27.422 1 93.11 110 TYR B N 1
ATOM 10160 C CA . TYR B 1 110 ? -5.719 3.901 28.284 1 93.11 110 TYR B CA 1
ATOM 10161 C C . TYR B 1 110 ? -5.544 2.907 29.426 1 93.11 110 TYR B C 1
ATOM 10163 O O . TYR B 1 110 ? -6.291 1.931 29.528 1 93.11 110 TYR B O 1
ATOM 10171 N N . PRO B 1 111 ? -4.703 3.122 30.371 1 92.27 111 PRO B N 1
ATOM 10172 C CA . PRO B 1 111 ? -4.299 2.133 31.372 1 92.27 111 PRO B CA 1
ATOM 10173 C C . PRO B 1 111 ? -5.438 1.745 32.312 1 92.27 111 PRO B C 1
ATOM 10175 O O . PRO B 1 111 ? -5.455 0.63 32.84 1 92.27 111 PRO B O 1
ATOM 10178 N N . GLN B 1 112 ? -6.403 2.629 32.448 1 92.5 112 GLN B N 1
ATOM 10179 C CA . GLN B 1 112 ? -7.476 2.362 33.399 1 92.5 112 GLN B CA 1
ATOM 10180 C C . GLN B 1 112 ? -8.438 1.306 32.862 1 92.5 112 GLN B C 1
ATOM 10182 O O . GLN B 1 112 ? -9.141 0.649 33.633 1 92.5 112 GLN B O 1
ATOM 10187 N N . SER B 1 113 ? -8.338 1.091 31.604 1 94.1 113 SER B N 1
ATOM 10188 C CA . SER B 1 113 ? -9.356 0.228 31.014 1 94.1 113 SER B CA 1
ATOM 10189 C C . SER B 1 113 ? -8.746 -1.068 30.491 1 94.1 113 SER B C 1
ATOM 10191 O O . SER B 1 113 ? -9.462 -1.945 30.004 1 94.1 113 SER B O 1
ATOM 10193 N N . LYS B 1 114 ? -7.474 -1.323 30.562 1 95.63 114 LYS B N 1
ATOM 10194 C CA . LYS B 1 114 ? -6.87 -2.499 29.944 1 95.63 114 LYS B CA 1
ATOM 10195 C C . LYS B 1 114 ? -7.049 -3.735 30.821 1 95.63 114 LYS B C 1
ATOM 10197 O O . LYS B 1 114 ? -6.978 -3.646 32.049 1 95.63 114 LYS B O 1
ATOM 10202 N N . LYS B 1 115 ? -7.256 -4.906 30.307 1 97.28 115 LYS B N 1
ATOM 10203 C CA . LYS B 1 115 ? -7.495 -6.175 30.989 1 97.28 115 LYS B CA 1
ATOM 10204 C C . LYS B 1 115 ? -6.19 -6.934 31.212 1 97.28 115 LYS B C 1
ATOM 10206 O O . LYS B 1 115 ? -6.1 -7.774 32.11 1 97.28 115 LYS B O 1
ATOM 10211 N N . TYR B 1 116 ? -5.226 -6.641 30.387 1 98.1 116 TYR B N 1
ATOM 10212 C CA . TYR B 1 116 ? -3.976 -7.393 30.381 1 98.1 116 TYR B CA 1
ATOM 10213 C C . TYR B 1 116 ? -2.777 -6.458 30.483 1 98.1 116 TYR B C 1
ATOM 10215 O O . TYR B 1 116 ? -2.896 -5.255 30.238 1 98.1 116 TYR B O 1
ATOM 10223 N N . ASP B 1 117 ? -1.656 -6.948 30.832 1 97.37 117 ASP B N 1
ATOM 10224 C CA . ASP B 1 117 ? -0.439 -6.152 30.954 1 97.37 117 ASP B CA 1
ATOM 10225 C C . ASP B 1 117 ? 0.078 -5.724 29.582 1 97.37 117 ASP B C 1
ATOM 10227 O O . ASP B 1 117 ? 0.78 -4.718 29.463 1 97.37 117 ASP B O 1
ATOM 10231 N N . GLY B 1 118 ? -0.235 -6.52 28.597 1 97.43 118 GLY B N 1
ATOM 10232 C CA . GLY B 1 118 ? 0.125 -6.288 27.208 1 97.43 118 GLY B CA 1
ATOM 10233 C C . GLY B 1 118 ? -0.507 -7.282 26.253 1 97.43 118 GLY B C 1
ATOM 10234 O O . GLY B 1 118 ? -0.88 -8.386 26.655 1 97.43 118 GLY B O 1
ATOM 10235 N N . VAL B 1 119 ? -0.651 -6.887 25.059 1 98.6 119 VAL B N 1
ATOM 10236 C CA . VAL B 1 119 ? -1.187 -7.76 24.02 1 98.6 119 VAL B CA 1
ATOM 10237 C C . VAL B 1 119 ? -0.197 -7.854 22.862 1 98.6 119 VAL B C 1
ATOM 10239 O O . VAL B 1 119 ? 0.031 -6.872 22.15 1 98.6 119 VAL B O 1
ATOM 10242 N N . PHE B 1 120 ? 0.424 -8.986 22.713 1 98.54 120 PHE B N 1
ATOM 10243 C CA . PHE B 1 120 ? 1.319 -9.134 21.571 1 98.54 120 PHE B CA 1
ATOM 10244 C C . PHE B 1 120 ? 0.531 -9.411 20.297 1 98.54 120 PHE B C 1
ATOM 10246 O O . PHE B 1 120 ? -0.521 -10.053 20.338 1 98.54 120 PHE B O 1
ATOM 10253 N N . GLY B 1 121 ? 0.971 -8.856 19.217 1 98.58 121 GLY B N 1
ATOM 10254 C CA . GLY B 1 121 ? 0.243 -8.936 17.961 1 98.58 121 GLY B CA 1
ATOM 10255 C C . GLY B 1 121 ? 0.993 -9.697 16.884 1 98.58 121 GLY B C 1
ATOM 10256 O O . GLY B 1 121 ? 2.222 -9.626 16.808 1 98.58 121 GLY B O 1
ATOM 10257 N N . ILE B 1 122 ? 0.322 -10.439 16.026 1 98.85 122 ILE B N 1
ATOM 10258 C CA . ILE B 1 122 ? 0.857 -11.068 14.823 1 98.85 122 ILE B CA 1
ATOM 10259 C C . ILE B 1 122 ? 0.024 -10.657 13.611 1 98.85 122 ILE B C 1
ATOM 10261 O O . ILE B 1 122 ? -1.188 -10.884 13.577 1 98.85 122 ILE B O 1
ATOM 10265 N N . TRP B 1 123 ? 0.619 -10.001 12.701 1 98.73 123 TRP B N 1
ATOM 10266 C CA . TRP B 1 123 ? 0.04 -9.745 11.386 1 98.73 123 TRP B CA 1
ATOM 10267 C C . TRP B 1 123 ? 0.541 -10.759 10.363 1 98.73 123 TRP B C 1
ATOM 10269 O O . TRP B 1 123 ? 1.705 -11.164 10.401 1 98.73 123 TRP B O 1
ATOM 10279 N N . TYR B 1 124 ? -0.269 -11.2 9.42 1 98.3 124 TYR B N 1
ATOM 10280 C CA . TYR B 1 124 ? 0.228 -12.077 8.366 1 98.3 124 TYR B CA 1
ATOM 10281 C C . TYR B 1 124 ? -0.364 -11.695 7.014 1 98.3 124 TYR B C 1
ATOM 10283 O O . TYR B 1 124 ? -1.503 -11.23 6.938 1 98.3 124 TYR B O 1
ATOM 10291 N N . GLY B 1 125 ? 0.323 -11.818 5.982 1 96.56 125 GLY B N 1
ATOM 10292 C CA . GLY B 1 125 ? -0.068 -11.591 4.6 1 96.56 125 GLY B CA 1
ATOM 10293 C C . GLY B 1 125 ? 0.944 -12.116 3.599 1 96.56 125 GLY B C 1
ATOM 10294 O O . GLY B 1 125 ? 2.107 -12.336 3.943 1 96.56 125 GLY B O 1
ATOM 10295 N N . LYS B 1 126 ? 0.545 -12.392 2.376 1 94.18 126 LYS B N 1
ATOM 10296 C CA . LYS B 1 126 ? 1.473 -12.776 1.317 1 94.18 126 LYS B CA 1
ATOM 10297 C C . LYS B 1 126 ? 2.277 -11.575 0.828 1 94.18 126 LYS B C 1
ATOM 10299 O O . LYS B 1 126 ? 2.058 -10.449 1.28 1 94.18 126 LYS B O 1
ATOM 10304 N N . GLY B 1 127 ? 3.227 -11.764 -0.118 1 94.19 127 GLY B N 1
ATOM 10305 C CA . GLY B 1 127 ? 4.093 -10.706 -0.616 1 94.19 127 GLY B CA 1
ATOM 10306 C C . GLY B 1 127 ? 3.33 -9.476 -1.07 1 94.19 127 GLY B C 1
ATOM 10307 O O . GLY B 1 127 ? 3.548 -8.378 -0.554 1 94.19 127 GLY B O 1
ATOM 10308 N N . PRO B 1 128 ? 2.366 -9.602 -1.974 1 94.39 128 PRO B N 1
ATOM 10309 C CA . PRO B 1 128 ? 1.563 -8.459 -2.416 1 94.39 128 PRO B CA 1
ATOM 10310 C C . PRO B 1 128 ? 0.796 -7.799 -1.273 1 94.39 128 PRO B C 1
ATOM 10312 O O . PRO B 1 128 ? 0.56 -6.589 -1.301 1 94.39 128 PRO B O 1
ATOM 10315 N N . GLY B 1 129 ? 0.419 -8.627 -0.275 1 95.76 129 GLY B N 1
ATOM 10316 C CA . GLY B 1 129 ? -0.224 -8.073 0.906 1 95.76 129 GLY B CA 1
ATOM 10317 C C . GLY B 1 129 ? 0.676 -7.138 1.692 1 95.76 129 GLY B C 1
ATOM 10318 O O . GLY B 1 129 ? 0.216 -6.126 2.223 1 95.76 129 GLY B O 1
ATOM 10319 N N . VAL B 1 130 ? 2.007 -7.481 1.808 1 97.59 130 VAL B N 1
ATOM 10320 C CA . VAL B 1 130 ? 2.994 -6.617 2.448 1 97.59 130 VAL B CA 1
ATOM 10321 C C . VAL B 1 130 ? 3.075 -5.286 1.705 1 97.59 130 VAL B C 1
ATOM 10323 O O . VAL B 1 130 ? 3.111 -4.222 2.327 1 97.59 130 VAL B O 1
ATOM 10326 N N . ASP B 1 131 ? 3.043 -5.39 0.366 1 96.99 131 ASP B N 1
ATOM 10327 C CA . ASP B 1 131 ? 3.157 -4.206 -0.48 1 96.99 131 ASP B CA 1
ATOM 10328 C C . ASP B 1 131 ? 1.98 -3.259 -0.261 1 96.99 131 ASP B C 1
ATOM 10330 O O . ASP B 1 131 ? 2.134 -2.039 -0.346 1 96.99 131 ASP B O 1
ATOM 10334 N N . ARG B 1 132 ? 0.892 -3.75 0.074 1 95.42 132 ARG B N 1
ATOM 10335 C CA . ARG B 1 132 ? -0.312 -2.947 0.26 1 95.42 132 ARG B CA 1
ATOM 10336 C C . ARG B 1 132 ? -0.303 -2.254 1.619 1 95.42 132 ARG B C 1
ATOM 10338 O O . ARG B 1 132 ? -1.012 -1.265 1.821 1 95.42 132 ARG B O 1
ATOM 10345 N N . CYS B 1 133 ? 0.528 -2.698 2.589 1 97.63 133 CYS B N 1
ATOM 10346 C CA . CYS B 1 133 ? 0.415 -2.304 3.988 1 97.63 133 CYS B CA 1
ATOM 10347 C C . CYS B 1 133 ? 1.471 -1.266 4.35 1 97.63 133 CYS B C 1
ATOM 10349 O O . CYS B 1 133 ? 1.623 -0.911 5.52 1 97.63 133 CYS B O 1
ATOM 10351 N N . SER B 1 134 ? 2.238 -0.712 3.381 1 97.59 134 SER B N 1
ATOM 10352 C CA . SER B 1 134 ? 3.368 0.145 3.726 1 97.59 134 SER B CA 1
ATOM 10353 C C . SER B 1 134 ? 2.911 1.377 4.5 1 97.59 134 SER B C 1
ATOM 10355 O O . SER B 1 134 ? 3.621 1.86 5.385 1 97.59 134 SER B O 1
ATOM 10357 N N . ASP B 1 135 ? 1.72 1.905 4.214 1 97.02 135 ASP B N 1
ATOM 10358 C CA . ASP B 1 135 ? 1.23 3.1 4.895 1 97.02 135 ASP B CA 1
ATOM 10359 C C . ASP B 1 135 ? 0.99 2.827 6.378 1 97.02 135 ASP B C 1
ATOM 10361 O O . ASP B 1 135 ? 1.468 3.572 7.236 1 97.02 135 ASP B O 1
ATOM 10365 N N . VAL B 1 136 ? 0.263 1.787 6.731 1 97.78 136 VAL B N 1
ATOM 10366 C CA . VAL B 1 136 ? -0.022 1.461 8.124 1 97.78 136 VAL B CA 1
ATOM 10367 C C . VAL B 1 136 ? 1.256 0.997 8.819 1 97.78 136 VAL B C 1
ATOM 10369 O O . VAL B 1 136 ? 1.458 1.267 10.006 1 97.78 136 VAL B O 1
ATOM 10372 N N . PHE B 1 137 ? 2.178 0.254 8.119 1 98.26 137 PHE B N 1
ATOM 10373 C CA . PHE B 1 137 ? 3.438 -0.186 8.704 1 98.26 137 PHE B CA 1
ATOM 10374 C C . PHE B 1 137 ? 4.272 1.007 9.155 1 98.26 137 PHE B C 1
ATOM 10376 O O . PHE B 1 137 ? 4.826 1.004 10.256 1 98.26 137 PHE B O 1
ATOM 10383 N N . LYS B 1 138 ? 4.369 2.024 8.333 1 97.32 138 LYS B N 1
ATOM 10384 C CA . LYS B 1 138 ? 5.17 3.197 8.675 1 97.32 138 LYS B CA 1
ATOM 10385 C C . LYS B 1 138 ? 4.564 3.95 9.856 1 97.32 138 LYS B C 1
ATOM 10387 O O . LYS B 1 138 ? 5.277 4.333 10.786 1 97.32 138 LYS B O 1
ATOM 10392 N N . HIS B 1 139 ? 3.23 4.157 9.853 1 96.57 139 HIS B N 1
ATOM 10393 C CA . HIS B 1 139 ? 2.563 4.87 10.937 1 96.57 139 HIS B CA 1
ATOM 10394 C C . HIS B 1 139 ? 2.719 4.129 12.261 1 96.57 139 HIS B C 1
ATOM 10396 O O . HIS B 1 139 ? 3.081 4.731 13.275 1 96.57 139 HIS B O 1
ATOM 10402 N N . ALA B 1 140 ? 2.458 2.856 12.207 1 97.32 140 ALA B N 1
ATOM 10403 C CA . ALA B 1 140 ? 2.494 2.045 13.421 1 97.32 140 ALA B CA 1
ATOM 10404 C C . ALA B 1 140 ? 3.915 1.936 13.967 1 97.32 140 ALA B C 1
ATOM 10406 O O . ALA B 1 140 ? 4.126 1.987 15.181 1 97.32 140 ALA B O 1
ATOM 10407 N N . ASN B 1 141 ? 4.823 1.756 13.028 1 97.36 141 ASN B N 1
ATOM 10408 C CA . ASN B 1 141 ? 6.211 1.608 13.454 1 97.36 141 ASN B CA 1
ATOM 10409 C C . ASN B 1 141 ? 6.753 2.901 14.056 1 97.36 141 ASN B C 1
ATOM 10411 O O . ASN B 1 141 ? 7.544 2.866 15.001 1 97.36 141 ASN B O 1
ATOM 10415 N N . MET B 1 142 ? 6.415 4.045 13.516 1 96.02 142 MET B N 1
ATOM 10416 C CA . MET B 1 142 ? 6.805 5.336 14.074 1 96.02 142 MET B CA 1
ATOM 10417 C C . MET B 1 142 ? 6.194 5.538 15.456 1 96.02 142 MET B C 1
ATOM 10419 O O . MET B 1 142 ? 6.852 6.056 16.361 1 96.02 142 MET B O 1
ATOM 10423 N N . ALA B 1 143 ? 4.926 5.129 15.639 1 96.02 143 ALA B N 1
ATOM 10424 C CA . ALA B 1 143 ? 4.251 5.26 16.928 1 96.02 143 ALA B CA 1
ATOM 10425 C C . ALA B 1 143 ? 4.92 4.389 17.988 1 96.02 143 ALA B C 1
ATOM 10427 O O . ALA B 1 143 ? 5.074 4.808 19.138 1 96.02 143 ALA B O 1
ATOM 10428 N N . GLY B 1 144 ? 5.259 3.148 17.56 1 96.73 144 GLY B N 1
ATOM 10429 C CA . GLY B 1 144 ? 5.919 2.224 18.469 1 96.73 144 GLY B CA 1
ATOM 10430 C C . GLY B 1 144 ? 4.974 1.198 19.066 1 96.73 144 GLY B C 1
ATOM 10431 O O . GLY B 1 144 ? 3.755 1.306 18.914 1 96.73 144 GLY B O 1
ATOM 10432 N N . THR B 1 145 ? 5.491 0.175 19.665 1 98.16 145 THR B N 1
ATOM 10433 C CA . THR B 1 145 ? 4.715 -0.883 20.302 1 98.16 145 THR B CA 1
ATOM 10434 C C . THR B 1 145 ? 4.513 -0.588 21.786 1 98.16 145 THR B C 1
ATOM 10436 O O . THR B 1 145 ? 5.15 0.312 22.337 1 98.16 145 THR B O 1
ATOM 10439 N N . ALA B 1 146 ? 3.597 -1.3 22.434 1 97.29 146 ALA B N 1
ATOM 10440 C CA . ALA B 1 146 ? 3.429 -1.257 23.885 1 97.29 146 ALA B CA 1
ATOM 10441 C C . ALA B 1 146 ? 4.573 -1.978 24.591 1 97.29 146 ALA B C 1
ATOM 10443 O O . ALA B 1 146 ? 5.176 -2.897 24.032 1 97.29 146 ALA B O 1
ATOM 10444 N N . ARG B 1 147 ? 4.807 -1.68 25.819 1 95.16 147 ARG B N 1
ATOM 10445 C CA . ARG B 1 147 ? 5.934 -2.19 26.593 1 95.16 147 ARG B CA 1
ATOM 10446 C C . ARG B 1 147 ? 5.916 -3.714 26.648 1 95.16 147 ARG B C 1
ATOM 10448 O O . ARG B 1 147 ? 6.953 -4.359 26.478 1 95.16 147 ARG B O 1
ATOM 10455 N N . HIS B 1 148 ? 4.748 -4.337 26.891 1 96.85 148 HIS B N 1
ATOM 10456 C CA . HIS B 1 148 ? 4.628 -5.787 26.989 1 96.85 148 HIS B CA 1
ATOM 10457 C C . HIS B 1 148 ? 3.789 -6.349 25.846 1 96.85 148 HIS B C 1
ATOM 10459 O O . HIS B 1 148 ? 3.201 -7.425 25.973 1 96.85 148 HIS B O 1
ATOM 10465 N N . GLY B 1 149 ? 3.619 -5.576 24.822 1 97.4 149 GLY B N 1
ATOM 10466 C CA . GLY B 1 149 ? 2.981 -6.053 23.605 1 97.4 149 GLY B CA 1
ATOM 10467 C C . GLY B 1 149 ? 3.941 -6.753 22.663 1 97.4 149 GLY B C 1
ATOM 10468 O O . GLY B 1 149 ? 4.401 -7.862 22.947 1 97.4 149 GLY B O 1
ATOM 10469 N N . GLY B 1 150 ? 4.453 -5.92 21.643 1 97.72 150 GLY B N 1
ATOM 10470 C CA . GLY B 1 150 ? 5.302 -6.461 20.593 1 97.72 150 GLY B CA 1
ATOM 10471 C C . GLY B 1 150 ? 4.52 -6.965 19.395 1 97.72 150 GLY B C 1
ATOM 10472 O O . GLY B 1 150 ? 3.421 -7.502 19.545 1 97.72 150 GLY B O 1
ATOM 10473 N N . VAL B 1 151 ? 5.037 -6.776 18.244 1 98.76 151 VAL B N 1
ATOM 10474 C CA . VAL B 1 151 ? 4.309 -7.145 17.034 1 98.76 151 VAL B CA 1
ATOM 10475 C C . VAL B 1 151 ? 5.252 -7.841 16.055 1 98.76 151 VAL B C 1
ATOM 10477 O O . VAL B 1 151 ? 6.4 -7.423 15.886 1 98.76 151 VAL B O 1
ATOM 10480 N N . ILE B 1 152 ? 4.8 -8.929 15.46 1 98.72 152 ILE B N 1
ATOM 10481 C CA . ILE B 1 152 ? 5.485 -9.597 14.36 1 98.72 152 ILE B CA 1
ATOM 10482 C C . ILE B 1 152 ? 4.648 -9.489 13.088 1 98.72 152 ILE B C 1
ATOM 10484 O O . ILE B 1 152 ? 3.448 -9.772 13.101 1 98.72 152 ILE B O 1
ATOM 10488 N N . ALA B 1 153 ? 5.232 -9.023 12.042 1 98.72 153 ALA B N 1
ATOM 10489 C CA . ALA B 1 153 ? 4.612 -9.048 10.721 1 98.72 153 ALA B CA 1
ATOM 10490 C C . ALA B 1 153 ? 5.134 -10.218 9.891 1 98.72 153 ALA B C 1
ATOM 10492 O O . ALA B 1 153 ? 6.235 -10.152 9.339 1 98.72 153 ALA B O 1
ATOM 10493 N N . VAL B 1 154 ? 4.338 -11.242 9.721 1 98.59 154 VAL B N 1
ATOM 10494 C CA . VAL B 1 154 ? 4.741 -12.446 9.002 1 98.59 154 VAL B CA 1
ATOM 10495 C C . VAL B 1 154 ? 4.448 -12.281 7.512 1 98.59 154 VAL B C 1
ATOM 10497 O O . VAL B 1 154 ? 3.29 -12.136 7.114 1 98.59 154 VAL B O 1
ATOM 10500 N N . ALA B 1 155 ? 5.464 -12.287 6.708 1 97.81 155 ALA B N 1
ATOM 10501 C CA . ALA B 1 155 ? 5.321 -12.166 5.259 1 97.81 155 ALA B CA 1
ATOM 10502 C C . ALA B 1 155 ? 5.493 -13.52 4.577 1 97.81 155 ALA B C 1
ATOM 10504 O O . ALA B 1 155 ? 6.445 -14.25 4.863 1 97.81 155 ALA B O 1
ATOM 10505 N N . GLY B 1 156 ? 4.519 -13.888 3.733 1 96.26 156 GLY B N 1
ATOM 10506 C CA . GLY B 1 156 ? 4.65 -15.075 2.903 1 96.26 156 GLY B CA 1
ATOM 10507 C C . GLY B 1 156 ? 5.144 -14.77 1.501 1 96.26 156 GLY B C 1
ATOM 10508 O O . GLY B 1 156 ? 4.346 -14.513 0.598 1 96.26 156 GLY B O 1
ATOM 10509 N N . ASP B 1 157 ? 6.45 -14.918 1.247 1 95.34 157 ASP B N 1
ATOM 10510 C CA . ASP B 1 157 ? 7.04 -14.609 -0.052 1 95.34 157 ASP B CA 1
ATOM 10511 C C . ASP B 1 157 ? 7.024 -15.831 -0.967 1 95.34 157 ASP B C 1
ATOM 10513 O O . ASP B 1 157 ? 7.314 -16.946 -0.528 1 95.34 157 ASP B O 1
ATOM 10517 N N . ASP B 1 158 ? 6.609 -15.584 -2.167 1 91.86 158 ASP B N 1
ATOM 10518 C CA . ASP B 1 158 ? 6.685 -16.568 -3.242 1 91.86 158 ASP B CA 1
ATOM 10519 C C . ASP B 1 158 ? 7.748 -16.179 -4.267 1 91.86 158 ASP B C 1
ATOM 10521 O O . ASP B 1 158 ? 7.435 -15.579 -5.297 1 91.86 158 ASP B O 1
ATOM 10525 N N . HIS B 1 159 ? 8.953 -16.615 -4.049 1 92.5 159 HIS B N 1
ATOM 10526 C CA . HIS B 1 159 ? 10.107 -16.149 -4.808 1 92.5 159 HIS B CA 1
ATOM 10527 C C . HIS B 1 159 ? 9.999 -16.548 -6.276 1 92.5 159 HIS B C 1
ATOM 10529 O O . HIS B 1 159 ? 10.507 -15.846 -7.153 1 92.5 159 HIS B O 1
ATOM 10535 N N . ILE B 1 160 ? 9.323 -17.682 -6.571 1 90.77 160 ILE B N 1
ATOM 10536 C CA . ILE B 1 160 ? 9.296 -18.173 -7.945 1 90.77 160 ILE B CA 1
ATOM 10537 C C . ILE B 1 160 ? 7.887 -18.031 -8.516 1 90.77 160 ILE B C 1
ATOM 10539 O O . ILE B 1 160 ? 7.594 -18.546 -9.598 1 90.77 160 ILE B O 1
ATOM 10543 N N . SER B 1 161 ? 6.959 -17.396 -7.794 1 89.35 161 SER B N 1
ATOM 10544 C CA . SER B 1 161 ? 5.595 -17.124 -8.237 1 89.35 161 SER B CA 1
ATOM 10545 C C . SER B 1 161 ? 4.88 -18.407 -8.646 1 89.35 161 SER B C 1
ATOM 10547 O O . SER B 1 161 ? 4.357 -18.505 -9.758 1 89.35 161 SER B O 1
ATOM 10549 N N . LYS B 1 162 ? 4.902 -19.342 -7.818 1 80.18 162 LYS B N 1
ATOM 10550 C CA . LYS B 1 162 ? 4.202 -20.597 -8.074 1 80.18 162 LYS B CA 1
ATOM 10551 C C . LYS B 1 162 ? 2.692 -20.423 -7.936 1 80.18 162 LYS B C 1
ATOM 10553 O O . LYS B 1 162 ? 1.919 -21.083 -8.634 1 80.18 162 LYS B O 1
ATOM 10558 N N . SER B 1 163 ? 2.323 -19.57 -7.028 1 78.81 163 SER B N 1
ATOM 10559 C CA . SER B 1 163 ? 0.902 -19.37 -6.761 1 78.81 163 SER B CA 1
ATOM 10560 C C . SER B 1 163 ? 0.569 -17.888 -6.621 1 78.81 163 SER B C 1
ATOM 10562 O O . SER B 1 163 ? -0.404 -17.525 -5.956 1 78.81 163 SER B O 1
ATOM 10564 N N . SER B 1 164 ? 1.421 -17.065 -7.122 1 85.78 164 SER B N 1
ATOM 10565 C CA . SER B 1 164 ? 1.215 -15.624 -7.011 1 85.78 164 SER B CA 1
ATOM 10566 C C . SER B 1 164 ? 1.285 -14.949 -8.377 1 85.78 164 SER B C 1
ATOM 10568 O O . SER B 1 164 ? 1.721 -15.559 -9.355 1 85.78 164 SER B O 1
ATOM 10570 N N . THR B 1 165 ? 0.885 -13.755 -8.42 1 86.85 165 THR B N 1
ATOM 10571 C CA . THR B 1 165 ? 0.852 -13.002 -9.669 1 86.85 165 THR B CA 1
ATOM 10572 C C . THR B 1 165 ? 2.21 -12.369 -9.955 1 86.85 165 THR B C 1
ATOM 10574 O O . THR B 1 165 ? 2.468 -11.919 -11.074 1 86.85 165 THR B O 1
ATOM 10577 N N . ALA B 1 166 ? 3.078 -12.414 -8.923 1 88.46 166 ALA B N 1
ATOM 10578 C CA . ALA B 1 166 ? 4.405 -11.825 -9.079 1 88.46 166 ALA B CA 1
ATOM 10579 C C . ALA B 1 166 ? 5.438 -12.566 -8.234 1 88.46 166 ALA B C 1
ATOM 10581 O O . ALA B 1 166 ? 5.115 -13.088 -7.165 1 88.46 166 ALA B O 1
ATOM 10582 N N . ALA B 1 167 ? 6.682 -12.651 -8.78 1 91.93 167 ALA B N 1
ATOM 10583 C CA . ALA B 1 167 ? 7.79 -13.126 -7.956 1 91.93 167 ALA B CA 1
ATOM 10584 C C . ALA B 1 167 ? 8.175 -12.089 -6.904 1 91.93 167 ALA B C 1
ATOM 10586 O O . ALA B 1 167 ? 8.544 -10.962 -7.241 1 91.93 167 ALA B O 1
ATOM 10587 N N . HIS B 1 168 ? 8.053 -12.471 -5.637 1 91.61 168 HIS B N 1
ATOM 10588 C CA . HIS B 1 168 ? 8.029 -11.406 -4.64 1 91.61 168 HIS B CA 1
ATOM 10589 C C . HIS B 1 168 ? 9.18 -11.553 -3.65 1 91.61 168 HIS B C 1
ATOM 10591 O O . HIS B 1 168 ? 9.6 -12.67 -3.341 1 91.61 168 HIS B O 1
ATOM 10597 N N . GLN B 1 169 ? 9.664 -10.443 -3.174 1 94.99 169 GLN B N 1
ATOM 10598 C CA . GLN B 1 169 ? 10.613 -10.26 -2.082 1 94.99 169 GLN B CA 1
ATOM 10599 C C . GLN B 1 169 ? 10.187 -9.116 -1.167 1 94.99 169 GLN B C 1
ATOM 10601 O O . GLN B 1 169 ? 10.118 -7.962 -1.598 1 94.99 169 GLN B O 1
ATOM 10606 N N . SER B 1 170 ? 9.934 -9.424 0.123 1 96.98 170 SER B N 1
ATOM 10607 C CA . SER B 1 170 ? 9.351 -8.435 1.025 1 96.98 170 SER B CA 1
ATOM 10608 C C . SER B 1 170 ? 10.433 -7.649 1.757 1 96.98 170 SER B C 1
ATOM 10610 O O . SER B 1 170 ? 10.154 -6.608 2.355 1 96.98 170 SER B O 1
ATOM 10612 N N . ASP B 1 171 ? 11.73 -7.993 1.661 1 96.83 171 ASP B N 1
ATOM 10613 C CA . ASP B 1 171 ? 12.817 -7.385 2.422 1 96.83 171 ASP B CA 1
ATOM 10614 C C . ASP B 1 171 ? 12.89 -5.881 2.168 1 96.83 171 ASP B C 1
ATOM 10616 O O . ASP B 1 171 ? 13.042 -5.094 3.104 1 96.83 171 ASP B O 1
ATOM 10620 N N . HIS B 1 172 ? 12.736 -5.53 0.964 1 97.22 172 HIS B N 1
ATOM 10621 C CA . HIS B 1 172 ? 12.94 -4.135 0.589 1 97.22 172 HIS B CA 1
ATOM 10622 C C . HIS B 1 172 ? 11.803 -3.256 1.099 1 97.22 172 HIS B C 1
ATOM 10624 O O . HIS B 1 172 ? 12.02 -2.091 1.443 1 97.22 172 HIS B O 1
ATOM 10630 N N . ILE B 1 173 ? 10.598 -3.785 1.19 1 98.09 173 ILE B N 1
ATOM 10631 C CA . ILE B 1 173 ? 9.473 -3.029 1.728 1 98.09 173 ILE B CA 1
ATOM 10632 C C . ILE B 1 173 ? 9.598 -2.927 3.246 1 98.09 173 ILE B C 1
ATOM 10634 O O . ILE B 1 173 ? 9.381 -1.858 3.823 1 98.09 173 ILE B O 1
ATOM 10638 N N . PHE B 1 174 ? 9.937 -4.049 3.943 1 98.35 174 PHE B N 1
ATOM 10639 C CA . PHE B 1 174 ? 10.142 -4.009 5.386 1 98.35 174 PHE B CA 1
ATOM 10640 C C . PHE B 1 174 ? 11.243 -3.021 5.75 1 98.35 174 PHE B C 1
ATOM 10642 O O . PHE B 1 174 ? 11.108 -2.26 6.711 1 98.35 174 PHE B O 1
ATOM 10649 N N . LYS B 1 175 ? 12.288 -3.064 4.924 1 97.47 175 LYS B N 1
ATOM 10650 C CA . LYS B 1 175 ? 13.385 -2.123 5.13 1 97.47 175 LYS B CA 1
ATOM 10651 C C . LYS B 1 175 ? 12.913 -0.682 4.957 1 97.47 175 LYS B C 1
ATOM 10653 O O . LYS B 1 175 ? 13.264 0.192 5.752 1 97.47 175 LYS B O 1
ATOM 10658 N N . ALA B 1 176 ? 12.147 -0.432 3.925 1 97.52 176 ALA B N 1
ATOM 10659 C CA . ALA B 1 176 ? 11.63 0.91 3.671 1 97.52 176 ALA B CA 1
ATOM 10660 C C . ALA B 1 176 ? 10.756 1.39 4.826 1 97.52 176 ALA B C 1
ATOM 10662 O O . ALA B 1 176 ? 10.734 2.581 5.142 1 97.52 176 ALA B O 1
ATOM 10663 N N . CYS B 1 177 ? 10.08 0.477 5.536 1 97.51 177 CYS B N 1
ATOM 10664 C CA . CYS B 1 177 ? 9.18 0.812 6.634 1 97.51 177 CYS B CA 1
ATOM 10665 C C . CYS B 1 177 ? 9.915 0.781 7.969 1 97.51 177 CYS B C 1
ATOM 10667 O O . CYS B 1 177 ? 9.336 1.103 9.009 1 97.51 177 CYS B O 1
ATOM 10669 N N . GLY B 1 178 ? 11.167 0.345 7.976 1 96.83 178 GLY B N 1
ATOM 10670 C CA . GLY B 1 178 ? 12.004 0.35 9.165 1 96.83 178 GLY B CA 1
ATOM 10671 C C . GLY B 1 178 ? 11.772 -0.851 10.063 1 96.83 178 GLY B C 1
ATOM 10672 O O . GLY B 1 178 ? 11.998 -0.781 11.273 1 96.83 178 GLY B O 1
ATOM 10673 N N . LEU B 1 179 ? 11.28 -1.971 9.561 1 98.29 179 LEU B N 1
ATOM 10674 C CA . LEU B 1 179 ? 11.045 -3.183 10.339 1 98.29 179 LEU B CA 1
ATOM 10675 C C . LEU B 1 179 ? 12.24 -4.126 10.251 1 98.29 179 LEU B C 1
ATOM 10677 O O . LEU B 1 179 ? 12.636 -4.533 9.156 1 98.29 179 LEU B O 1
ATOM 10681 N N . PRO B 1 180 ? 12.792 -4.485 11.37 1 98.42 180 PRO B N 1
ATOM 10682 C CA . PRO B 1 180 ? 13.803 -5.541 11.293 1 98.42 180 PRO B CA 1
ATOM 10683 C C . PRO B 1 180 ? 13.27 -6.824 10.66 1 98.42 180 PRO B C 1
ATOM 10685 O O . PRO B 1 180 ? 12.118 -7.2 10.894 1 98.42 180 PRO B O 1
ATOM 10688 N N . VAL B 1 181 ? 14.158 -7.55 9.899 1 98.46 181 VAL B N 1
ATOM 10689 C CA . VAL B 1 181 ? 13.659 -8.667 9.103 1 98.46 181 VAL B CA 1
ATOM 10690 C C . VAL B 1 181 ? 14.318 -9.965 9.565 1 98.46 181 VAL B C 1
ATOM 10692 O O . VAL B 1 181 ? 15.496 -10.202 9.289 1 98.46 181 VAL B O 1
ATOM 10695 N N . PHE B 1 182 ? 13.537 -10.771 10.258 1 98.66 182 PHE B N 1
ATOM 10696 C CA . PHE B 1 182 ? 13.945 -12.135 10.571 1 98.66 182 PHE B CA 1
ATOM 10697 C C . PHE B 1 182 ? 13.67 -13.066 9.396 1 98.66 182 PHE B C 1
ATOM 10699 O O . PHE B 1 182 ? 12.636 -12.951 8.735 1 98.66 182 PHE B O 1
ATOM 10706 N N . PHE B 1 183 ? 14.619 -13.943 9.06 1 98.01 183 PHE B N 1
ATOM 10707 C CA . PHE B 1 183 ? 14.441 -14.858 7.939 1 98.01 183 PHE B CA 1
ATOM 10708 C C . PHE B 1 183 ? 14.738 -16.293 8.359 1 98.01 183 PHE B C 1
ATOM 10710 O O . PHE B 1 183 ? 15.859 -16.776 8.186 1 98.01 183 PHE B O 1
ATOM 10717 N N . PRO B 1 184 ? 13.721 -17.019 8.795 1 97.26 184 PRO B N 1
ATOM 10718 C CA . PRO B 1 184 ? 13.915 -18.402 9.235 1 97.26 184 PRO B CA 1
ATOM 10719 C C . PRO B 1 184 ? 14.338 -19.329 8.097 1 97.26 184 PRO B C 1
ATOM 10721 O O . PRO B 1 184 ? 13.856 -19.189 6.97 1 97.26 184 PRO B O 1
ATOM 10724 N N . SER B 1 185 ? 15.176 -20.288 8.407 1 96.38 185 SER B N 1
ATOM 10725 C CA . SER B 1 185 ? 15.658 -21.233 7.404 1 96.38 185 SER B CA 1
ATOM 10726 C C . SER B 1 185 ? 14.94 -22.574 7.518 1 96.38 185 SER B C 1
ATOM 10728 O O . SER B 1 185 ? 15.068 -23.429 6.639 1 96.38 185 SER B O 1
ATOM 10730 N N . SER B 1 186 ? 14.205 -22.828 8.596 1 95.9 186 SER B N 1
ATOM 10731 C CA . SER B 1 186 ? 13.524 -24.093 8.854 1 95.9 186 SER B CA 1
ATOM 10732 C C . SER B 1 186 ? 12.264 -23.882 9.686 1 95.9 186 SER B C 1
ATOM 10734 O O . SER B 1 186 ? 12.013 -22.779 10.175 1 95.9 186 SER B O 1
ATOM 10736 N N . VAL B 1 187 ? 11.518 -24.923 9.903 1 96.31 187 VAL B N 1
ATOM 10737 C CA . VAL B 1 187 ? 10.309 -24.862 10.717 1 96.31 187 VAL B CA 1
ATOM 10738 C C . VAL B 1 187 ? 10.677 -24.553 12.167 1 96.31 187 VAL B C 1
ATOM 10740 O O . VAL B 1 187 ? 9.989 -23.78 12.837 1 96.31 187 VAL B O 1
ATOM 10743 N N . GLN B 1 188 ? 11.783 -25.175 12.667 1 95.84 188 GLN B N 1
ATOM 10744 C CA . GLN B 1 188 ? 12.269 -24.893 14.014 1 95.84 188 GLN B CA 1
ATOM 10745 C C . GLN B 1 188 ? 12.558 -23.405 14.194 1 95.84 188 GLN B C 1
ATOM 10747 O O . GLN B 1 188 ? 12.234 -22.826 15.232 1 95.84 188 GLN B O 1
ATOM 10752 N N . ASP B 1 189 ? 13.124 -22.799 13.165 1 96.4 189 ASP B N 1
ATOM 10753 C CA . ASP B 1 189 ? 13.49 -21.387 13.216 1 96.4 189 ASP B CA 1
ATOM 10754 C C . ASP B 1 189 ? 12.251 -20.503 13.341 1 96.4 189 ASP B C 1
ATOM 10756 O O . ASP B 1 189 ? 12.324 -19.396 13.879 1 96.4 189 ASP B O 1
ATOM 10760 N N . ILE B 1 190 ? 11.148 -20.937 12.811 1 97.57 190 ILE B N 1
ATOM 10761 C CA . ILE B 1 190 ? 9.93 -20.142 12.918 1 97.57 190 ILE B CA 1
ATOM 10762 C C . ILE B 1 190 ? 9.59 -19.913 14.389 1 97.57 190 ILE B C 1
ATOM 10764 O O . ILE B 1 190 ? 9.26 -18.794 14.789 1 97.57 190 ILE B O 1
ATOM 10768 N N . LEU B 1 191 ? 9.74 -20.938 15.226 1 97.22 191 LEU B N 1
ATOM 10769 C CA . LEU B 1 191 ? 9.448 -20.808 16.649 1 97.22 191 LEU B CA 1
ATOM 10770 C C . LEU B 1 191 ? 10.547 -20.026 17.361 1 97.22 191 LEU B C 1
ATOM 10772 O O . LEU B 1 191 ? 10.264 -19.069 18.086 1 97.22 191 LEU B O 1
ATOM 10776 N N . ASP B 1 192 ? 11.797 -20.422 17.104 1 97.72 192 ASP B N 1
ATOM 10777 C CA . ASP B 1 192 ? 12.913 -19.808 17.816 1 97.72 192 ASP B CA 1
ATOM 10778 C C . ASP B 1 192 ? 13.03 -18.323 17.478 1 97.72 192 ASP B C 1
ATOM 10780 O O . ASP B 1 192 ? 13.123 -17.483 18.374 1 97.72 192 ASP B O 1
ATOM 10784 N N . MET B 1 193 ? 13.045 -18.015 16.231 1 97.92 193 MET B N 1
ATOM 10785 C CA . MET B 1 193 ? 13.196 -16.628 15.801 1 97.92 193 MET B CA 1
ATOM 10786 C C . MET B 1 193 ? 11.932 -15.827 16.092 1 97.92 193 MET B C 1
ATOM 10788 O O . MET B 1 193 ? 11.997 -14.619 16.327 1 97.92 193 MET B O 1
ATOM 10792 N N . GLY B 1 194 ? 10.773 -16.538 16.038 1 98.28 194 GLY B N 1
ATOM 10793 C CA . GLY B 1 194 ? 9.548 -15.853 16.417 1 98.28 194 GLY B CA 1
ATOM 10794 C C . GLY B 1 194 ? 9.582 -15.31 17.833 1 98.28 194 GLY B C 1
ATOM 10795 O O . GLY B 1 194 ? 9.162 -14.177 18.079 1 98.28 194 GLY B O 1
ATOM 10796 N N . LEU B 1 195 ? 10.094 -16.083 18.754 1 98.32 195 LEU B N 1
ATOM 10797 C CA . LEU B 1 195 ? 10.215 -15.642 20.139 1 98.32 195 LEU B CA 1
ATOM 10798 C C . LEU B 1 195 ? 11.193 -14.478 20.255 1 98.32 195 LEU B C 1
ATOM 10800 O O . LEU B 1 195 ? 10.944 -13.523 20.995 1 98.32 195 LEU B O 1
ATOM 10804 N N . HIS B 1 196 ? 12.298 -14.574 19.514 1 98.58 196 HIS B N 1
ATOM 10805 C CA . HIS B 1 196 ? 13.244 -13.464 19.488 1 98.58 196 HIS B CA 1
ATOM 10806 C C . HIS B 1 196 ? 12.622 -12.224 18.853 1 98.58 196 HIS B C 1
ATOM 10808 O O . HIS B 1 196 ? 12.897 -11.1 19.278 1 98.58 196 HIS B O 1
ATOM 10814 N N . ALA B 1 197 ? 11.836 -12.417 17.815 1 98.68 197 ALA B N 1
ATOM 10815 C CA . ALA B 1 197 ? 11.206 -11.291 17.131 1 98.68 197 ALA B CA 1
ATOM 10816 C C . ALA B 1 197 ? 10.271 -10.533 18.069 1 98.68 197 ALA B C 1
ATOM 10818 O O . ALA B 1 197 ? 10.228 -9.3 18.05 1 98.68 197 ALA B O 1
ATOM 10819 N N . PHE B 1 198 ? 9.497 -11.223 18.94 1 98.47 198 PHE B N 1
ATOM 10820 C CA . PHE B 1 198 ? 8.662 -10.574 19.944 1 98.47 198 PHE B CA 1
ATOM 10821 C C . PHE B 1 198 ? 9.516 -9.789 20.933 1 98.47 198 PHE B C 1
ATOM 10823 O O . PHE B 1 198 ? 9.2 -8.643 21.261 1 98.47 198 PHE B O 1
ATOM 10830 N N . ALA B 1 199 ? 10.534 -10.457 21.367 1 98.43 199 ALA B N 1
ATOM 10831 C CA . ALA B 1 199 ? 11.388 -9.842 22.381 1 98.43 199 ALA B CA 1
ATOM 10832 C C . ALA B 1 199 ? 12.06 -8.583 21.841 1 98.43 199 ALA B C 1
ATOM 10834 O O . ALA B 1 199 ? 12.157 -7.574 22.544 1 98.43 199 ALA B O 1
ATOM 10835 N N . LEU B 1 200 ? 12.538 -8.685 20.62 1 98.51 200 LEU B N 1
ATOM 10836 C CA . LEU B 1 200 ? 13.141 -7.517 19.986 1 98.51 200 LEU B CA 1
ATOM 10837 C C . LEU B 1 200 ? 12.121 -6.393 19.838 1 98.51 200 LEU B C 1
ATOM 10839 O O . LEU B 1 200 ? 12.432 -5.229 20.1 1 98.51 200 LEU B O 1
ATOM 10843 N N . SER B 1 201 ? 10.958 -6.704 19.398 1 98.67 201 SER B N 1
ATOM 10844 C CA . SER B 1 201 ? 9.887 -5.725 19.248 1 98.67 201 SER B CA 1
ATOM 10845 C C . SER B 1 201 ? 9.579 -5.035 20.573 1 98.67 201 SER B C 1
ATOM 10847 O O . SER B 1 201 ? 9.426 -3.812 20.621 1 98.67 201 SER B O 1
ATOM 10849 N N . ARG B 1 202 ? 9.491 -5.77 21.687 1 97.99 202 ARG B N 1
ATOM 10850 C CA . ARG B 1 202 ? 9.205 -5.238 23.016 1 97.99 202 ARG B CA 1
ATOM 10851 C C . ARG B 1 202 ? 10.335 -4.334 23.498 1 97.99 202 ARG B C 1
ATOM 10853 O O . ARG B 1 202 ? 10.086 -3.302 24.124 1 97.99 202 ARG B O 1
ATOM 10860 N N . PHE B 1 203 ? 11.539 -4.682 23.231 1 97.7 203 PHE B N 1
ATOM 10861 C CA . PHE B 1 203 ? 12.688 -3.929 23.721 1 97.7 203 PHE B CA 1
ATOM 10862 C C . PHE B 1 203 ? 12.847 -2.622 22.953 1 97.7 203 PHE B C 1
ATOM 10864 O O . PHE B 1 203 ? 13.1 -1.573 23.549 1 97.7 203 PHE B O 1
ATOM 10871 N N . SER B 1 204 ? 12.663 -2.667 21.622 1 97.65 204 SER B N 1
ATOM 10872 C CA . SER B 1 204 ? 13.029 -1.548 20.76 1 97.65 204 SER B CA 1
ATOM 10873 C C . SER B 1 204 ? 11.819 -0.678 20.439 1 97.65 204 SER B C 1
ATOM 10875 O O . SER B 1 204 ? 11.965 0.44 19.941 1 97.65 204 SER B O 1
ATOM 10877 N N . GLY B 1 205 ? 10.629 -1.19 20.697 1 97.82 205 GLY B N 1
ATOM 10878 C CA . GLY B 1 205 ? 9.427 -0.468 20.314 1 97.82 205 GLY B CA 1
ATOM 10879 C C . GLY B 1 205 ? 9.129 -0.55 18.828 1 97.82 205 GLY B C 1
ATOM 10880 O O . GLY B 1 205 ? 8.225 0.125 18.333 1 97.82 205 GLY B O 1
ATOM 10881 N N . LEU B 1 206 ? 9.832 -1.405 18.03 1 98.56 206 LEU B N 1
ATOM 10882 C CA . LEU B 1 206 ? 9.642 -1.572 16.593 1 98.56 206 LEU B CA 1
ATOM 10883 C C . LEU B 1 206 ? 8.72 -2.75 16.299 1 98.56 206 LEU B C 1
ATOM 10885 O O . LEU B 1 206 ? 8.623 -3.683 17.1 1 98.56 206 LEU B O 1
ATOM 10889 N N . TRP B 1 207 ? 8.011 -2.675 15.191 1 98.64 207 TRP B N 1
ATOM 10890 C CA . TRP B 1 207 ? 7.468 -3.904 14.623 1 98.64 207 TRP B CA 1
ATOM 10891 C C . TRP B 1 207 ? 8.576 -4.759 14.016 1 98.64 207 TRP B C 1
ATOM 10893 O O . TRP B 1 207 ? 9.518 -4.233 13.418 1 98.64 207 TRP B O 1
ATOM 10903 N N . SER B 1 208 ? 8.501 -6.059 14.176 1 98.57 208 SER B N 1
ATOM 10904 C CA . SER B 1 208 ? 9.478 -6.964 13.58 1 98.57 208 SER B CA 1
ATOM 10905 C C . SER B 1 208 ? 8.877 -7.733 12.408 1 98.57 208 SER B C 1
ATOM 10907 O O . SER B 1 208 ? 7.738 -8.199 12.484 1 98.57 208 SER B O 1
ATOM 10909 N N . GLY B 1 209 ? 9.639 -7.77 11.339 1 98.34 209 GLY B N 1
ATOM 10910 C CA . GLY B 1 209 ? 9.232 -8.614 10.227 1 98.34 209 GLY B CA 1
ATOM 10911 C C . GLY B 1 209 ? 9.747 -10.037 10.338 1 98.34 209 GLY B C 1
ATOM 10912 O O . GLY B 1 209 ? 10.867 -10.263 10.801 1 98.34 209 GLY B O 1
ATOM 10913 N N . LEU B 1 210 ? 8.952 -10.978 10.011 1 98.46 210 LEU B N 1
ATOM 10914 C CA . LEU B 1 210 ? 9.323 -12.379 9.852 1 98.46 210 LEU B CA 1
ATOM 10915 C C . LEU B 1 210 ? 9.027 -12.863 8.437 1 98.46 210 LEU B C 1
ATOM 10917 O O . LEU B 1 210 ? 7.883 -13.196 8.117 1 98.46 210 LEU B O 1
ATOM 10921 N N . LYS B 1 211 ? 10.027 -12.914 7.637 1 97.62 211 LYS B N 1
ATOM 10922 C CA . LYS B 1 211 ? 9.877 -13.324 6.244 1 97.62 211 LYS B CA 1
ATOM 10923 C C . LYS B 1 211 ? 9.89 -14.845 6.115 1 97.62 211 LYS B C 1
ATOM 10925 O O . LYS B 1 211 ? 10.856 -15.499 6.512 1 97.62 211 LYS B O 1
ATOM 10930 N N . THR B 1 212 ? 8.835 -15.342 5.64 1 96.37 212 THR B N 1
ATOM 10931 C CA . THR B 1 212 ? 8.762 -16.775 5.376 1 96.37 212 THR B CA 1
ATOM 10932 C C . THR B 1 212 ? 8.561 -17.04 3.887 1 96.37 212 THR B C 1
ATOM 10934 O O . THR B 1 212 ? 8.033 -16.192 3.165 1 96.37 212 THR B O 1
ATOM 10937 N N . ILE B 1 213 ? 9.019 -18.142 3.44 1 94.38 213 ILE B N 1
ATOM 10938 C CA . ILE B 1 213 ? 8.87 -18.497 2.033 1 94.38 213 ILE B CA 1
ATOM 10939 C C . ILE B 1 213 ? 8.131 -19.827 1.912 1 94.38 213 ILE B C 1
ATOM 10941 O O . ILE B 1 213 ? 8.003 -20.565 2.892 1 94.38 213 ILE B O 1
ATOM 10945 N N . GLN B 1 214 ? 7.657 -20.09 0.82 1 90.05 214 GLN B N 1
ATOM 10946 C CA . GLN B 1 214 ? 6.841 -21.268 0.547 1 90.05 214 GLN B CA 1
ATOM 10947 C C . GLN B 1 214 ? 7.569 -22.547 0.954 1 90.05 214 GLN B C 1
ATOM 10949 O O . GLN B 1 214 ? 6.988 -23.418 1.604 1 90.05 214 GLN B O 1
ATOM 10954 N N . GLU B 1 215 ? 8.854 -22.668 0.737 1 91.16 215 GLU B N 1
ATOM 10955 C CA . GLU B 1 215 ? 9.632 -23.882 0.965 1 91.16 215 GLU B CA 1
ATOM 10956 C C . GLU B 1 215 ? 9.765 -24.18 2.456 1 91.16 215 GLU B C 1
ATOM 10958 O O . GLU B 1 215 ? 10.02 -25.321 2.846 1 91.16 215 GLU B O 1
ATOM 10963 N N . VAL B 1 216 ? 9.567 -23.122 3.257 1 93.25 216 VAL B N 1
ATOM 10964 C CA . VAL B 1 216 ? 9.695 -23.335 4.695 1 93.25 216 VAL B CA 1
ATOM 10965 C C . VAL B 1 216 ? 8.312 -23.518 5.316 1 93.25 216 VAL B C 1
ATOM 10967 O O . VAL B 1 216 ? 8.095 -24.444 6.102 1 93.25 216 VAL B O 1
ATOM 10970 N N . VAL B 1 217 ? 7.327 -22.775 4.894 1 93.14 217 VAL B N 1
ATOM 10971 C CA . VAL B 1 217 ? 6.003 -22.786 5.508 1 93.14 217 VAL B CA 1
ATOM 10972 C C . VAL B 1 217 ? 5.257 -24.056 5.106 1 93.14 217 VAL B C 1
ATOM 10974 O O . VAL B 1 217 ? 4.485 -24.606 5.895 1 93.14 217 VAL B O 1
ATOM 10977 N N . GLU B 1 218 ? 5.503 -24.53 3.914 1 90.31 218 GLU B N 1
ATOM 10978 C CA . GLU B 1 218 ? 4.81 -25.716 3.421 1 90.31 218 GLU B CA 1
ATOM 10979 C C . GLU B 1 218 ? 5.656 -26.971 3.615 1 90.31 218 GLU B C 1
ATOM 10981 O O . GLU B 1 218 ? 5.44 -27.981 2.943 1 90.31 218 GLU B O 1
ATOM 10986 N N . SER B 1 219 ? 6.607 -26.863 4.492 1 94.55 219 SER B N 1
ATOM 10987 C CA . SER B 1 219 ? 7.399 -28.023 4.889 1 94.55 219 SER B CA 1
ATOM 10988 C C . SER B 1 219 ? 7.024 -28.494 6.29 1 94.55 219 SER B C 1
ATOM 10990 O O . SER B 1 219 ? 6.511 -27.716 7.096 1 94.55 219 SER B O 1
ATOM 10992 N N . SER B 1 220 ? 7.134 -29.724 6.48 1 95.62 220 SER B N 1
ATOM 10993 C CA . SER B 1 220 ? 6.911 -30.309 7.798 1 95.62 220 SER B CA 1
ATOM 10994 C C . SER B 1 220 ? 8.171 -30.99 8.321 1 95.62 220 SER B C 1
ATOM 10996 O O . SER B 1 220 ? 8.974 -31.505 7.54 1 95.62 220 SER B O 1
ATOM 10998 N N . SER B 1 221 ? 8.37 -30.873 9.585 1 95.21 221 SER B N 1
ATOM 10999 C CA . SER B 1 221 ? 9.534 -31.481 10.22 1 95.21 221 SER B CA 1
ATOM 11000 C C . SER B 1 221 ? 9.258 -31.808 11.684 1 95.21 221 SER B C 1
ATOM 11002 O O . SER B 1 221 ? 8.27 -31.34 12.254 1 95.21 221 SER B O 1
ATOM 11004 N N . SER B 1 222 ? 10.039 -32.661 12.197 1 93.62 222 SER B N 1
ATOM 11005 C CA . SER B 1 222 ? 10.033 -32.929 13.632 1 93.62 222 SER B CA 1
ATOM 11006 C C . SER B 1 222 ? 10.846 -31.886 14.392 1 93.62 222 SER B C 1
ATOM 11008 O O . SER B 1 222 ? 12.057 -31.77 14.194 1 93.62 222 SER B O 1
ATOM 11010 N N . ILE B 1 223 ? 10.152 -31.109 15.222 1 93.13 223 ILE B N 1
ATOM 11011 C CA . ILE B 1 223 ? 10.887 -30.009 15.838 1 93.13 223 ILE B CA 1
ATOM 11012 C C . ILE B 1 223 ? 10.668 -30.024 17.349 1 93.13 223 ILE B C 1
ATOM 11014 O O . ILE B 1 223 ? 9.698 -30.61 17.836 1 93.13 223 ILE B O 1
ATOM 11018 N N . SER B 1 224 ? 11.531 -29.364 18.062 1 93.47 224 SER B N 1
ATOM 11019 C CA . SER B 1 224 ? 11.432 -29.211 19.51 1 93.47 224 SER B CA 1
ATOM 11020 C C . SER B 1 224 ? 10.458 -28.099 19.884 1 93.47 224 SER B C 1
ATOM 11022 O O . SER B 1 224 ? 10.495 -27.013 19.301 1 93.47 224 SER B O 1
ATOM 11024 N N . VAL B 1 225 ? 9.54 -28.333 20.868 1 92.53 225 VAL B N 1
ATOM 11025 C CA . VAL B 1 225 ? 8.55 -27.333 21.253 1 92.53 225 VAL B CA 1
ATOM 11026 C C . VAL B 1 225 ? 8.806 -26.878 22.688 1 92.53 225 VAL B C 1
ATOM 11028 O O . VAL B 1 225 ? 7.923 -26.306 23.331 1 92.53 225 VAL B O 1
ATOM 11031 N N . ASP B 1 226 ? 10.029 -27.066 23.206 1 92.35 226 ASP B N 1
ATOM 11032 C CA . ASP B 1 226 ? 10.373 -26.697 24.576 1 92.35 226 ASP B CA 1
ATOM 11033 C C . ASP B 1 226 ? 10.353 -25.181 24.758 1 92.35 226 ASP B C 1
ATOM 11035 O O . ASP B 1 226 ? 11.096 -24.461 24.088 1 92.35 226 ASP B O 1
ATOM 11039 N N . PRO B 1 227 ? 9.577 -24.681 25.702 1 89.63 227 PRO B N 1
ATOM 11040 C CA . PRO B 1 227 ? 9.483 -23.23 25.883 1 89.63 227 PRO B CA 1
ATOM 11041 C C . PRO B 1 227 ? 10.795 -22.608 26.356 1 89.63 227 PRO B C 1
ATOM 11043 O O . PRO B 1 227 ? 11.019 -21.41 26.167 1 89.63 227 PRO B O 1
ATOM 11046 N N . ASP B 1 228 ? 11.677 -23.392 26.957 1 90.46 228 ASP B N 1
ATOM 11047 C CA . ASP B 1 228 ? 12.906 -22.86 27.538 1 90.46 228 ASP B CA 1
ATOM 11048 C C . ASP B 1 228 ? 14.086 -23.04 26.586 1 90.46 228 ASP B C 1
ATOM 11050 O O . ASP B 1 228 ? 15.233 -22.778 26.955 1 90.46 228 ASP B O 1
ATOM 11054 N N . ARG B 1 229 ? 13.727 -23.486 25.386 1 92.15 229 ARG B N 1
ATOM 11055 C CA . ARG B 1 229 ? 14.778 -23.717 24.4 1 92.15 229 ARG B CA 1
ATOM 11056 C C . ARG B 1 229 ? 15.48 -22.414 24.032 1 92.15 229 ARG B C 1
ATOM 11058 O O . ARG B 1 229 ? 16.702 -22.385 23.87 1 92.15 229 ARG B O 1
ATOM 11065 N N . VAL B 1 230 ? 14.72 -21.36 23.906 1 95.16 230 VAL B N 1
ATOM 11066 C CA . VAL B 1 230 ? 15.252 -20.062 23.508 1 95.16 230 VAL B CA 1
ATOM 11067 C C . VAL B 1 230 ? 15.589 -19.238 24.749 1 95.16 230 VAL B C 1
ATOM 11069 O O . VAL B 1 230 ? 14.725 -18.997 25.595 1 95.16 230 VAL B O 1
ATOM 11072 N N . LYS B 1 231 ? 16.837 -18.877 24.878 1 95.49 231 LYS B N 1
ATOM 11073 C CA . LYS B 1 231 ? 17.282 -18.023 25.975 1 95.49 231 LYS B CA 1
ATOM 11074 C C . LYS B 1 231 ? 17.486 -16.586 25.506 1 95.49 231 LYS B C 1
ATOM 11076 O O . LYS B 1 231 ? 18.397 -16.306 24.724 1 95.49 231 LYS B O 1
ATOM 11081 N N . ILE B 1 232 ? 16.736 -15.689 26.015 1 96.92 232 ILE B N 1
ATOM 11082 C CA . ILE B 1 232 ? 16.76 -14.293 25.593 1 96.92 232 ILE B CA 1
ATOM 11083 C C . ILE B 1 232 ? 17.64 -13.482 26.541 1 96.92 232 ILE B C 1
ATOM 11085 O O . ILE B 1 232 ? 17.466 -13.539 27.761 1 96.92 232 ILE B O 1
ATOM 11089 N N . VAL B 1 233 ? 18.553 -12.703 25.986 1 97.21 233 VAL B N 1
ATOM 11090 C CA . VAL B 1 233 ? 19.451 -11.831 26.735 1 97.21 233 VAL B CA 1
ATOM 11091 C C . VAL B 1 233 ? 19.13 -10.37 26.426 1 97.21 233 VAL B C 1
ATOM 11093 O O . VAL B 1 233 ? 19.111 -9.965 25.262 1 97.21 233 VAL B O 1
ATOM 11096 N N . MET B 1 234 ? 18.852 -9.583 27.442 1 95.82 234 MET B N 1
ATOM 11097 C CA . MET B 1 234 ? 18.573 -8.163 27.247 1 95.82 234 MET B CA 1
ATOM 11098 C C . MET B 1 234 ? 19.868 -7.365 27.134 1 95.82 234 MET B C 1
ATOM 11100 O O . MET B 1 234 ? 20.819 -7.608 27.878 1 95.82 234 MET B O 1
ATOM 11104 N N . PRO B 1 235 ? 19.902 -6.379 26.195 1 94.52 235 PRO B N 1
ATOM 11105 C CA . PRO B 1 235 ? 21.118 -5.585 26.01 1 94.52 235 PRO B CA 1
ATOM 11106 C C . PRO B 1 235 ? 21.471 -4.751 27.24 1 94.52 235 PRO B C 1
ATOM 11108 O O . PRO B 1 235 ? 20.581 -4.202 27.894 1 94.52 235 PRO B O 1
ATOM 11111 N N . GLU B 1 236 ? 22.737 -4.547 27.527 1 89.95 236 GLU B N 1
ATOM 11112 C CA . GLU B 1 236 ? 23.226 -3.724 28.63 1 89.95 236 GLU B CA 1
ATOM 11113 C C . GLU B 1 236 ? 23.956 -2.487 28.114 1 89.95 236 GLU B C 1
ATOM 11115 O O . GLU B 1 236 ? 24.231 -1.559 28.878 1 89.95 236 GLU B O 1
ATOM 11120 N N . ASP B 1 237 ? 24.243 -2.416 26.89 1 86.91 237 ASP B N 1
ATOM 11121 C CA . ASP B 1 237 ? 25.075 -1.358 26.327 1 86.91 237 ASP B CA 1
ATOM 11122 C C . ASP B 1 237 ? 24.227 -0.327 25.587 1 86.91 237 ASP B C 1
ATOM 11124 O O . ASP B 1 237 ? 24.734 0.407 24.736 1 86.91 237 ASP B O 1
ATOM 11128 N N . PHE B 1 238 ? 22.93 -0.289 25.762 1 92.65 238 PHE B N 1
ATOM 11129 C CA . PHE B 1 238 ? 22.066 0.694 25.119 1 92.65 238 PHE B CA 1
ATOM 11130 C C . PHE B 1 238 ? 21.439 1.622 26.153 1 92.65 238 PHE B C 1
ATOM 11132 O O . PHE B 1 238 ? 20.833 1.161 27.123 1 92.65 238 PHE B O 1
ATOM 11139 N N . THR B 1 239 ? 21.594 2.97 25.928 1 92.17 239 THR B N 1
ATOM 11140 C CA . THR B 1 239 ? 20.995 3.954 26.822 1 92.17 239 THR B CA 1
ATOM 11141 C C . THR B 1 239 ? 19.589 4.321 26.357 1 92.17 239 THR B C 1
ATOM 11143 O O . THR B 1 239 ? 19.42 4.952 25.312 1 92.17 239 THR B O 1
ATOM 11146 N N . MET B 1 240 ? 18.616 3.982 27.148 1 93.65 240 MET B N 1
ATOM 11147 C CA . MET B 1 240 ? 17.222 4.266 26.823 1 93.65 240 MET B CA 1
ATOM 11148 C C . MET B 1 240 ? 16.931 5.759 26.931 1 93.65 240 MET B C 1
ATOM 11150 O O . MET B 1 240 ? 17.359 6.412 27.884 1 93.65 240 MET B O 1
ATOM 11154 N N . PRO B 1 241 ? 16.312 6.357 25.938 1 92.47 241 PRO B N 1
ATOM 11155 C CA . PRO B 1 241 ? 15.934 7.767 26.062 1 92.47 241 PRO B CA 1
ATOM 11156 C C . PRO B 1 241 ? 14.859 7.999 27.122 1 92.47 241 PRO B C 1
ATOM 11158 O O . PRO B 1 241 ? 14.178 7.055 27.532 1 92.47 241 PRO B O 1
ATOM 11161 N N . PRO B 1 242 ? 14.745 9.364 27.543 1 91.13 242 PRO B N 1
ATOM 11162 C CA . PRO B 1 242 ? 13.666 9.664 28.487 1 91.13 242 PRO B CA 1
ATOM 11163 C C . PRO B 1 242 ? 12.29 9.269 27.955 1 91.13 242 PRO B C 1
ATOM 11165 O O . PRO B 1 242 ? 11.961 9.565 26.803 1 91.13 242 PRO B O 1
ATOM 11168 N N . GLY B 1 243 ? 11.575 8.6 28.765 1 91.35 243 GLY B N 1
ATOM 11169 C CA . GLY B 1 243 ? 10.233 8.171 28.405 1 91.35 243 GLY B CA 1
ATOM 11170 C C . GLY B 1 243 ? 10.208 6.851 27.657 1 91.35 243 GLY B C 1
ATOM 11171 O O . GLY B 1 243 ? 9.138 6.291 27.411 1 91.35 243 GLY B O 1
ATOM 11172 N N . GLY B 1 244 ? 11.36 6.387 27.265 1 94.55 244 GLY B N 1
ATOM 11173 C CA . GLY B 1 244 ? 11.455 5.086 26.624 1 94.55 244 GLY B CA 1
ATOM 11174 C C . GLY B 1 244 ? 11.158 5.13 25.137 1 94.55 244 GLY B C 1
ATOM 11175 O O . GLY B 1 244 ? 11.208 6.196 24.52 1 94.55 244 GLY B O 1
ATOM 11176 N N . LEU B 1 245 ? 10.923 3.967 24.473 1 96.35 245 LEU B N 1
ATOM 11177 C CA . LEU B 1 245 ? 10.827 3.874 23.02 1 96.35 245 LEU B CA 1
ATOM 11178 C C . LEU B 1 245 ? 9.425 3.452 22.594 1 96.35 245 LEU B C 1
ATOM 11180 O O . LEU B 1 245 ? 9.126 3.392 21.399 1 96.35 245 LEU B O 1
ATOM 11184 N N . HIS B 1 246 ? 8.604 3.194 23.538 1 97.15 246 HIS B N 1
ATOM 11185 C CA . HIS B 1 246 ? 7.279 2.64 23.284 1 97.15 246 HIS B CA 1
ATOM 11186 C C . HIS B 1 246 ? 6.286 3.735 22.911 1 97.15 246 HIS B C 1
ATOM 11188 O O . HIS B 1 246 ? 6.626 4.92 22.93 1 97.15 246 HIS B O 1
ATOM 11194 N N . ILE B 1 247 ? 5.125 3.335 22.428 1 95.82 247 ILE B N 1
ATOM 11195 C CA . ILE B 1 247 ? 4.086 4.252 21.972 1 95.82 247 ILE B CA 1
ATOM 11196 C C . ILE B 1 247 ? 3.685 5.186 23.112 1 95.82 247 ILE B C 1
ATOM 11198 O O . ILE B 1 247 ? 3.559 4.755 24.261 1 95.82 247 ILE B O 1
ATOM 11202 N N . ARG B 1 248 ? 3.627 6.44 22.742 1 92.53 248 ARG B N 1
ATOM 11203 C CA . ARG B 1 248 ? 3.238 7.506 23.66 1 92.53 248 ARG B CA 1
ATOM 11204 C C . ARG B 1 248 ? 2.279 8.484 22.99 1 92.53 248 ARG B C 1
ATOM 11206 O O . ARG B 1 248 ? 2.416 8.779 21.801 1 92.53 248 ARG B O 1
ATOM 11213 N N . TRP B 1 249 ? 1.344 8.893 23.656 1 89.68 249 TRP B N 1
ATOM 11214 C CA . TRP B 1 249 ? 0.452 9.966 23.228 1 89.68 249 TRP B CA 1
ATOM 11215 C C . TRP B 1 249 ? 0.542 11.159 24.173 1 89.68 249 TRP B C 1
ATOM 11217 O O . TRP B 1 249 ? 0.61 10.989 25.393 1 89.68 249 TRP B O 1
ATOM 11227 N N . PRO B 1 250 ? 0.585 12.42 23.522 1 89.75 250 PRO B N 1
ATOM 11228 C CA . PRO B 1 250 ? 0.283 12.93 22.182 1 89.75 250 PRO B CA 1
ATOM 11229 C C . PRO B 1 250 ? 1.536 13.33 21.407 1 89.75 250 PRO B C 1
ATOM 11231 O O . PRO B 1 250 ? 1.561 14.386 20.769 1 89.75 250 PRO B O 1
ATOM 11234 N N . ASP B 1 251 ? 2.455 12.437 21.26 1 89.15 251 ASP B N 1
ATOM 11235 C CA . ASP B 1 251 ? 3.682 12.784 20.55 1 89.15 251 ASP B CA 1
ATOM 11236 C C . ASP B 1 251 ? 3.377 13.291 19.142 1 89.15 251 ASP B C 1
ATOM 11238 O O . ASP B 1 251 ? 2.575 12.693 18.422 1 89.15 251 ASP B O 1
ATOM 11242 N N . ALA B 1 252 ? 4.044 14.366 18.752 1 89.91 252 ALA B N 1
ATOM 11243 C CA . ALA B 1 252 ? 3.937 14.906 17.399 1 89.91 252 ALA B CA 1
ATOM 11244 C C . ALA B 1 252 ? 4.674 14.023 16.396 1 89.91 252 ALA B C 1
ATOM 11246 O O . ALA B 1 252 ? 5.554 13.245 16.774 1 89.91 252 ALA B O 1
ATOM 11247 N N . PRO B 1 253 ? 4.371 14.152 15.128 1 91.92 253 PRO B N 1
ATOM 11248 C CA . PRO B 1 253 ? 5.006 13.323 14.101 1 91.92 253 PRO B CA 1
ATOM 11249 C C . PRO B 1 253 ? 6.528 13.449 14.1 1 91.92 253 PRO B C 1
ATOM 11251 O O . PRO B 1 253 ? 7.234 12.448 13.951 1 91.92 253 PRO B O 1
ATOM 11254 N N . LEU B 1 254 ? 7.06 14.645 14.306 1 94.28 254 LEU B N 1
ATOM 11255 C CA . LEU B 1 254 ? 8.506 14.841 14.28 1 94.28 254 LEU B CA 1
ATOM 11256 C C . LEU B 1 254 ? 9.166 14.176 15.483 1 94.28 254 LEU B C 1
ATOM 11258 O O . LEU B 1 254 ? 10.301 13.702 15.39 1 94.28 254 LEU B O 1
ATOM 11262 N N . GLU B 1 255 ? 8.426 14.132 16.608 1 94.47 255 GLU B N 1
ATOM 11263 C CA . GLU B 1 255 ? 8.941 13.429 17.779 1 94.47 255 GLU B CA 1
ATOM 11264 C C . GLU B 1 255 ? 8.979 11.922 17.546 1 94.47 255 GLU B C 1
ATOM 11266 O O . GLU B 1 255 ? 9.916 11.245 17.976 1 94.47 255 GLU B O 1
ATOM 11271 N N . GLN B 1 256 ? 7.953 11.442 16.924 1 95.27 256 GLN B N 1
ATOM 11272 C CA . GLN B 1 256 ? 7.911 10.019 16.6 1 95.27 256 GLN B CA 1
ATOM 11273 C C . GLN B 1 256 ? 9.039 9.639 15.645 1 95.27 256 GLN B C 1
ATOM 11275 O O . GLN B 1 256 ? 9.688 8.606 15.823 1 95.27 256 GLN B O 1
ATOM 11280 N N . GLU B 1 257 ? 9.264 10.465 14.622 1 95.47 257 GLU B N 1
ATOM 11281 C CA . GLU B 1 257 ? 10.361 10.218 13.692 1 95.47 257 GLU B CA 1
ATOM 11282 C C . GLU B 1 257 ? 11.708 10.24 14.409 1 95.47 257 GLU B C 1
ATOM 11284 O O . GLU B 1 257 ? 12.578 9.411 14.133 1 95.47 257 GLU B O 1
ATOM 11289 N N . ALA B 1 258 ? 11.884 11.251 15.316 1 94.66 258 ALA B N 1
ATOM 11290 C CA . ALA B 1 258 ? 13.138 11.365 16.057 1 94.66 258 ALA B CA 1
ATOM 11291 C C . ALA B 1 258 ? 13.405 10.108 16.879 1 94.66 258 ALA B C 1
ATOM 11293 O O . ALA B 1 258 ? 14.542 9.636 16.951 1 94.66 258 ALA B O 1
ATOM 11294 N N . ARG B 1 259 ? 12.429 9.581 17.464 1 94.78 259 ARG B N 1
ATOM 11295 C CA . ARG B 1 259 ? 12.6 8.368 18.258 1 94.78 259 ARG B CA 1
ATOM 11296 C C . ARG B 1 259 ? 12.991 7.187 17.377 1 94.78 259 ARG B C 1
ATOM 11298 O O . ARG B 1 259 ? 13.773 6.329 17.79 1 94.78 259 ARG B O 1
ATOM 11305 N N . LEU B 1 260 ? 12.383 7.102 16.206 1 95.39 260 LEU B N 1
ATOM 11306 C CA . LEU B 1 260 ? 12.682 6.027 15.267 1 95.39 260 LEU B CA 1
ATOM 11307 C C . LEU B 1 260 ? 14.121 6.123 14.771 1 95.39 260 LEU B C 1
ATOM 11309 O O . LEU B 1 260 ? 14.875 5.15 14.846 1 95.39 260 LEU B O 1
ATOM 11313 N N . MET B 1 261 ? 14.558 7.332 14.344 1 93.71 261 MET B N 1
ATOM 11314 C CA . MET B 1 261 ? 15.828 7.535 13.652 1 93.71 261 MET B CA 1
ATOM 11315 C C . MET B 1 261 ? 16.983 7.608 14.644 1 93.71 261 MET B C 1
ATOM 11317 O O . MET B 1 261 ? 18.111 7.235 14.319 1 93.71 261 MET B O 1
ATOM 11321 N N . ASP B 1 262 ? 16.664 8.059 15.874 1 93.33 262 ASP B N 1
ATOM 11322 C CA . ASP B 1 262 ? 17.744 8.305 16.825 1 93.33 262 ASP B CA 1
ATOM 11323 C C . ASP B 1 262 ? 17.957 7.099 17.737 1 93.33 262 ASP B C 1
ATOM 11325 O O . ASP B 1 262 ? 19.057 6.893 18.255 1 93.33 262 ASP B O 1
ATOM 11329 N N . TYR B 1 263 ? 16.879 6.291 17.952 1 94.55 263 TYR B N 1
ATOM 11330 C CA . TYR B 1 263 ? 17.029 5.357 19.062 1 94.55 263 TYR B CA 1
ATOM 11331 C C . TYR B 1 263 ? 16.56 3.961 18.668 1 94.55 263 TYR B C 1
ATOM 11333 O O . TYR B 1 263 ? 17.277 2.979 18.871 1 94.55 263 TYR B O 1
ATOM 11341 N N . LYS B 1 264 ? 15.414 3.768 18.08 1 96.34 264 LYS B N 1
ATOM 11342 C CA . LYS B 1 264 ? 14.743 2.477 17.959 1 96.34 264 LYS B CA 1
ATOM 11343 C C . LYS B 1 264 ? 15.583 1.495 17.147 1 96.34 264 LYS B C 1
ATOM 11345 O O . LYS B 1 264 ? 15.719 0.328 17.522 1 96.34 264 LYS B O 1
ATOM 11350 N N . TRP B 1 265 ? 16.092 1.848 16.023 1 95.45 265 TRP B N 1
ATOM 11351 C CA . TRP B 1 265 ? 16.889 0.945 15.198 1 95.45 265 TRP B CA 1
ATOM 11352 C C . TRP B 1 265 ? 18.164 0.527 15.923 1 95.45 265 TRP B C 1
ATOM 11354 O O . TRP B 1 265 ? 18.628 -0.606 15.773 1 95.45 265 TRP B O 1
ATOM 11364 N N . TYR B 1 266 ? 18.726 1.395 16.695 1 94.4 266 TYR B N 1
ATOM 11365 C CA . TYR B 1 266 ? 19.956 1.107 17.423 1 94.4 266 TYR B CA 1
ATOM 11366 C C . TYR B 1 266 ? 19.684 0.198 18.615 1 94.4 266 TYR B C 1
ATOM 11368 O O . TYR B 1 266 ? 20.527 -0.624 18.982 1 94.4 266 TYR B O 1
ATOM 11376 N N . ALA B 1 267 ? 18.474 0.414 19.155 1 96.17 267 ALA B N 1
ATOM 11377 C CA . ALA B 1 267 ? 18.051 -0.546 20.171 1 96.17 267 ALA B CA 1
ATOM 11378 C C . ALA B 1 267 ? 17.935 -1.95 19.583 1 96.17 267 ALA B C 1
ATOM 11380 O O . ALA B 1 267 ? 18.31 -2.932 20.228 1 96.17 267 ALA B O 1
ATOM 11381 N N . ALA B 1 268 ? 17.416 -2.067 18.397 1 96.89 268 ALA B N 1
ATOM 11382 C CA . ALA B 1 268 ? 17.311 -3.359 17.723 1 96.89 268 ALA B CA 1
ATOM 11383 C C . ALA B 1 268 ? 18.691 -3.969 17.49 1 96.89 268 ALA B C 1
ATOM 11385 O O . ALA B 1 268 ? 18.886 -5.171 17.683 1 96.89 268 ALA B O 1
ATOM 11386 N N . LEU B 1 269 ? 19.639 -3.169 17.067 1 95.93 269 LEU B N 1
ATOM 11387 C CA . LEU B 1 269 ? 20.999 -3.639 16.826 1 95.93 269 LEU B CA 1
ATOM 11388 C C . LEU B 1 269 ? 21.644 -4.125 18.12 1 95.93 269 LEU B C 1
ATOM 11390 O O . LEU B 1 269 ? 22.354 -5.133 18.124 1 95.93 269 LEU B O 1
ATOM 11394 N N . ALA B 1 270 ? 21.372 -3.386 19.193 1 95.91 270 ALA B N 1
ATOM 11395 C CA . ALA B 1 270 ? 21.884 -3.813 20.492 1 95.91 270 ALA B CA 1
ATOM 11396 C C . ALA B 1 270 ? 21.338 -5.186 20.873 1 95.91 270 ALA B C 1
ATOM 11398 O O . ALA B 1 270 ? 22.071 -6.029 21.395 1 95.91 270 ALA B O 1
ATOM 11399 N N . TYR B 1 271 ? 20.102 -5.395 20.626 1 97.24 271 TYR B N 1
ATOM 11400 C CA . TYR B 1 271 ? 19.48 -6.679 20.926 1 97.24 271 TYR B CA 1
ATOM 11401 C C . TYR B 1 271 ? 20.094 -7.792 20.084 1 97.24 271 TYR B C 1
ATOM 11403 O O . TYR B 1 271 ? 20.38 -8.878 20.594 1 97.24 271 TYR B O 1
ATOM 11411 N N . ILE B 1 272 ? 20.234 -7.579 18.783 1 97.51 272 ILE B N 1
ATOM 11412 C CA . ILE B 1 272 ? 20.792 -8.568 17.867 1 97.51 272 ILE B CA 1
ATOM 11413 C C . ILE B 1 272 ? 22.2 -8.951 18.316 1 97.51 272 ILE B C 1
ATOM 11415 O O . ILE B 1 272 ? 22.57 -10.127 18.288 1 97.51 272 ILE B O 1
ATOM 11419 N N . ARG B 1 273 ? 22.96 -8.005 18.743 1 95.2 273 ARG B N 1
ATOM 11420 C CA . ARG B 1 273 ? 24.325 -8.228 19.209 1 95.2 273 ARG B CA 1
ATOM 11421 C C . ARG B 1 273 ? 24.337 -9.048 20.494 1 95.2 273 ARG B C 1
ATOM 11423 O O . ARG B 1 273 ? 25.072 -10.033 20.602 1 95.2 273 ARG B O 1
ATOM 11430 N N . ALA B 1 274 ? 23.494 -8.663 21.447 1 96.44 274 ALA B N 1
ATOM 11431 C CA . ALA B 1 274 ? 23.464 -9.311 22.756 1 96.44 274 ALA B CA 1
ATOM 11432 C C . ALA B 1 274 ? 23.068 -10.779 22.631 1 96.44 274 ALA B C 1
ATOM 11434 O O . ALA B 1 274 ? 23.556 -11.626 23.384 1 96.44 274 ALA B O 1
ATOM 11435 N N . ASN B 1 275 ? 22.187 -11.071 21.687 1 97.81 275 ASN B N 1
ATOM 11436 C CA . ASN B 1 275 ? 21.675 -12.431 21.551 1 97.81 275 ASN B CA 1
ATOM 11437 C C . ASN B 1 275 ? 22.401 -13.196 20.448 1 97.81 275 ASN B C 1
ATOM 11439 O O . ASN B 1 275 ? 22.057 -14.341 20.152 1 97.81 275 ASN B O 1
ATOM 11443 N N . LYS B 1 276 ? 23.354 -12.605 19.725 1 96.38 276 LYS B N 1
ATOM 11444 C CA . LYS B 1 276 ? 24.148 -13.224 18.667 1 96.38 276 LYS B CA 1
ATOM 11445 C C . LYS B 1 276 ? 23.254 -13.926 17.649 1 96.38 276 LYS B C 1
ATOM 11447 O O . LYS B 1 276 ? 23.443 -15.11 17.362 1 96.38 276 LYS B O 1
ATOM 11452 N N . LEU B 1 277 ? 22.276 -13.204 17.202 1 97.8 277 LEU B N 1
ATOM 11453 C CA . LEU B 1 277 ? 21.311 -13.789 16.277 1 97.8 277 LEU B CA 1
ATOM 11454 C C . LEU B 1 277 ? 21.962 -14.094 14.933 1 97.8 277 LEU B C 1
ATOM 11456 O O . LEU B 1 277 ? 21.472 -14.938 14.178 1 97.8 277 LEU B O 1
ATOM 11460 N N . ASN B 1 278 ? 23.033 -13.36 14.557 1 98.05 278 ASN B N 1
ATOM 11461 C CA . ASN B 1 278 ? 23.932 -13.712 13.463 1 98.05 278 ASN B CA 1
ATOM 11462 C C . ASN B 1 278 ? 25.239 -14.305 13.981 1 98.05 278 ASN B C 1
ATOM 11464 O O . ASN B 1 278 ? 25.834 -13.779 14.923 1 98.05 278 ASN B O 1
ATOM 11468 N N . TYR B 1 279 ? 25.66 -15.448 13.455 1 97.51 279 TYR B N 1
ATOM 11469 C CA . TYR B 1 279 ? 26.821 -16.092 14.059 1 97.51 279 TYR B CA 1
ATOM 11470 C C . TYR B 1 279 ? 27.529 -16.992 13.053 1 97.51 279 TYR B C 1
ATOM 11472 O O . TYR B 1 279 ? 26.951 -17.366 12.03 1 97.51 279 TYR B O 1
ATOM 11480 N N . ASN B 1 280 ? 28.757 -17.392 13.292 1 98 280 ASN B N 1
ATOM 11481 C CA . ASN B 1 280 ? 29.544 -18.32 12.487 1 98 280 ASN B CA 1
ATOM 11482 C C . ASN B 1 280 ? 29.207 -19.772 12.816 1 98 280 ASN B C 1
ATOM 11484 O O . ASN B 1 280 ? 29.245 -20.175 13.98 1 98 280 ASN B O 1
ATOM 11488 N N . VAL B 1 281 ? 28.842 -20.492 11.846 1 97.05 281 VAL B N 1
ATOM 11489 C CA . VAL B 1 281 ? 28.524 -21.904 12.026 1 97.05 281 VAL B CA 1
ATOM 11490 C C . VAL B 1 281 ? 29.786 -22.746 11.852 1 97.05 281 VAL B C 1
ATOM 11492 O O . VAL B 1 281 ? 29.936 -23.79 12.489 1 97.05 281 VAL B O 1
ATOM 11495 N N . ILE B 1 282 ? 30.662 -22.362 10.923 1 97.36 282 ILE B N 1
ATOM 11496 C CA . ILE B 1 282 ? 31.993 -22.921 10.709 1 97.36 282 ILE B CA 1
ATOM 11497 C C . ILE B 1 282 ? 33.042 -21.819 10.842 1 97.36 282 ILE B C 1
ATOM 11499 O O . ILE B 1 282 ? 32.906 -20.749 10.245 1 97.36 282 ILE B O 1
ATOM 11503 N N . GLN B 1 283 ? 33.972 -22.03 11.618 1 96.83 283 GLN B N 1
ATOM 11504 C CA . GLN B 1 283 ? 35.035 -21.045 11.791 1 96.83 283 GLN B CA 1
ATOM 11505 C C . GLN B 1 283 ? 36.34 -21.712 12.214 1 96.83 283 GLN B C 1
ATOM 11507 O O . GLN B 1 283 ? 36.33 -22.689 12.966 1 96.83 283 GLN B O 1
ATOM 11512 N N . GLY B 1 284 ? 37.514 -21.212 11.731 1 93.5 284 GLY B N 1
ATOM 11513 C CA . GLY B 1 284 ? 38.853 -21.623 12.122 1 93.5 284 GLY B CA 1
ATOM 11514 C C . GLY B 1 284 ? 39.816 -20.46 12.265 1 93.5 284 GLY B C 1
ATOM 11515 O O . GLY B 1 284 ? 39.506 -19.337 11.863 1 93.5 284 GLY B O 1
ATOM 11516 N N . PRO B 1 285 ? 40.93 -20.589 12.774 1 90.98 285 PRO B N 1
ATOM 11517 C CA . PRO B 1 285 ? 41.885 -19.519 13.07 1 90.98 285 PRO B CA 1
ATOM 11518 C C . PRO B 1 285 ? 42.536 -18.944 11.814 1 90.98 285 PRO B C 1
ATOM 11520 O O . PRO B 1 285 ? 43.001 -17.802 11.823 1 90.98 285 PRO B O 1
ATOM 11523 N N . GLN B 1 286 ? 42.626 -19.646 10.775 1 91.75 286 GLN B N 1
ATOM 11524 C CA . GLN B 1 286 ? 43.311 -19.188 9.571 1 91.75 286 GLN B CA 1
ATOM 11525 C C . GLN B 1 286 ? 42.338 -19.048 8.404 1 91.75 286 GLN B C 1
ATOM 11527 O O . GLN B 1 286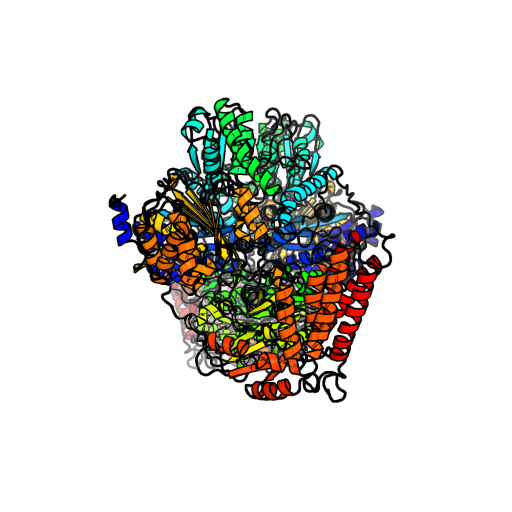 ? 42.705 -19.285 7.251 1 91.75 286 GLN B O 1
ATOM 11532 N N . ASP B 1 287 ? 41.199 -18.727 8.687 1 96.58 287 ASP B N 1
ATOM 11533 C CA . ASP B 1 287 ? 40.169 -18.617 7.658 1 96.58 287 ASP B CA 1
ATOM 11534 C C . ASP B 1 287 ? 40.499 -17.503 6.668 1 96.58 287 ASP B C 1
ATOM 11536 O O . ASP B 1 287 ? 41.003 -16.448 7.058 1 96.58 287 ASP B O 1
ATOM 11540 N N . ARG B 1 288 ? 40.267 -17.662 5.41 1 96.2 288 ARG B N 1
ATOM 11541 C CA . ARG B 1 288 ? 40.584 -16.676 4.382 1 96.2 288 ARG B CA 1
ATOM 11542 C C . ARG B 1 288 ? 39.39 -16.441 3.463 1 96.2 288 ARG B C 1
ATOM 11544 O O . ARG B 1 288 ? 39.337 -15.436 2.751 1 96.2 288 ARG B O 1
ATOM 11551 N N . PHE B 1 289 ? 38.491 -17.466 3.408 1 97.34 289 PHE B N 1
ATOM 11552 C CA . PHE B 1 289 ? 37.307 -17.376 2.561 1 97.34 289 PHE B CA 1
ATOM 11553 C C . PHE B 1 289 ? 36.036 -17.456 3.398 1 97.34 289 PHE B C 1
ATOM 11555 O O . PHE B 1 289 ? 35.808 -18.447 4.096 1 97.34 289 PHE B O 1
ATOM 11562 N N . GLY B 1 290 ? 35.256 -16.344 3.347 1 98.28 290 GLY B N 1
ATOM 11563 C CA . GLY B 1 290 ? 34.019 -16.301 4.11 1 98.28 290 GLY B CA 1
ATOM 11564 C C . GLY B 1 290 ? 32.78 -16.453 3.248 1 98.28 290 GLY B C 1
ATOM 11565 O O . GLY B 1 290 ? 32.724 -15.928 2.134 1 98.28 290 GLY B O 1
ATOM 11566 N N . ILE B 1 291 ? 31.807 -17.267 3.636 1 98.63 291 ILE B N 1
ATOM 11567 C CA . ILE B 1 291 ? 30.489 -17.382 3.023 1 98.63 291 ILE B CA 1
ATOM 11568 C C . ILE B 1 291 ? 29.42 -16.905 4.003 1 98.63 291 ILE B C 1
ATOM 11570 O O . ILE B 1 291 ? 29.348 -17.388 5.136 1 98.63 291 ILE B O 1
ATOM 11574 N N . ILE B 1 292 ? 28.65 -15.915 3.64 1 98.52 292 ILE B N 1
ATOM 11575 C CA . ILE B 1 292 ? 27.556 -15.414 4.465 1 98.52 292 ILE B CA 1
ATOM 11576 C C . ILE B 1 292 ? 26.223 -15.678 3.769 1 98.52 292 ILE B C 1
ATOM 11578 O O . ILE B 1 292 ? 26.079 -15.421 2.571 1 98.52 292 ILE B O 1
ATOM 11582 N N . ALA B 1 293 ? 25.27 -16.325 4.437 1 98.23 293 ALA B N 1
ATOM 11583 C CA . ALA B 1 293 ? 24.006 -16.744 3.838 1 98.23 293 ALA B CA 1
ATOM 11584 C C . ALA B 1 293 ? 22.856 -16.606 4.832 1 98.23 293 ALA B C 1
ATOM 11586 O O . ALA B 1 293 ? 23.08 -16.514 6.041 1 98.23 293 ALA B O 1
ATOM 11587 N N . SER B 1 294 ? 21.614 -16.556 4.351 1 96.96 294 SER B N 1
ATOM 11588 C CA . SER B 1 294 ? 20.431 -16.424 5.195 1 96.96 294 SER B CA 1
ATOM 11589 C C . SER B 1 294 ? 19.272 -17.257 4.657 1 96.96 294 SER B C 1
ATOM 11591 O O . SER B 1 294 ? 19.23 -17.576 3.467 1 96.96 294 SER B O 1
ATOM 11593 N N . GLY B 1 295 ? 18.304 -17.619 5.53 1 95.48 295 GLY B N 1
ATOM 11594 C CA . GLY B 1 295 ? 17.09 -18.308 5.123 1 95.48 295 GLY B CA 1
ATOM 11595 C C . GLY B 1 295 ? 17.36 -19.624 4.417 1 95.48 295 GLY B C 1
ATOM 11596 O O . GLY B 1 295 ? 18.287 -20.351 4.78 1 95.48 295 GLY B O 1
ATOM 11597 N N . LYS B 1 296 ? 16.646 -19.901 3.443 1 94.38 296 LYS B N 1
ATOM 11598 C CA . LYS B 1 296 ? 16.761 -21.128 2.659 1 94.38 296 LYS B CA 1
ATOM 11599 C C . LYS B 1 296 ? 18.121 -21.215 1.971 1 94.38 296 LYS B C 1
ATOM 11601 O O . LYS B 1 296 ? 18.678 -22.305 1.823 1 94.38 296 LYS B O 1
ATOM 11606 N N . ALA B 1 297 ? 18.674 -20.098 1.603 1 96.67 297 ALA B N 1
ATOM 11607 C CA . ALA B 1 297 ? 19.965 -20.072 0.921 1 96.67 297 ALA B CA 1
ATOM 11608 C C . ALA B 1 297 ? 21.08 -20.565 1.839 1 96.67 297 ALA B C 1
ATOM 11610 O O . ALA B 1 297 ? 22.055 -21.162 1.376 1 96.67 297 ALA B O 1
ATOM 11611 N N . TYR B 1 298 ? 20.986 -20.427 3.175 1 97.24 298 TYR B N 1
ATOM 11612 C CA . TYR B 1 298 ? 21.948 -20.975 4.125 1 97.24 298 TYR B CA 1
ATOM 11613 C C . TYR B 1 298 ? 21.957 -22.498 4.075 1 97.24 298 TYR B C 1
ATOM 11615 O O . TYR B 1 298 ? 23.022 -23.117 4.012 1 97.24 298 TYR B O 1
ATOM 11623 N N . ASN B 1 299 ? 20.697 -23.029 4.092 1 96.58 299 ASN B N 1
ATOM 11624 C CA . ASN B 1 299 ? 20.583 -24.481 4.019 1 96.58 299 ASN B CA 1
ATOM 11625 C C . ASN B 1 299 ? 21.106 -25.018 2.689 1 96.58 299 ASN B C 1
ATOM 11627 O O . ASN B 1 299 ? 21.781 -26.049 2.654 1 96.58 299 ASN B O 1
ATOM 11631 N N . ASP B 1 300 ? 20.777 -24.314 1.668 1 97.01 300 ASP B N 1
ATOM 11632 C CA . ASP B 1 300 ? 21.26 -24.716 0.35 1 97.01 300 ASP B CA 1
ATOM 11633 C C . ASP B 1 300 ? 22.782 -24.624 0.271 1 97.01 300 ASP B C 1
ATOM 11635 O O . ASP B 1 300 ? 23.422 -25.419 -0.419 1 97.01 300 ASP B O 1
ATOM 11639 N N . THR B 1 301 ? 23.325 -23.607 0.93 1 98.13 301 THR B N 1
ATOM 11640 C CA . THR B 1 301 ? 24.775 -23.46 0.986 1 98.13 301 THR B CA 1
ATOM 11641 C C . THR B 1 301 ? 25.41 -24.635 1.724 1 98.13 301 THR B C 1
ATOM 11643 O O . THR B 1 301 ? 26.416 -25.187 1.274 1 98.13 301 THR B O 1
ATOM 11646 N N . ARG B 1 302 ? 24.876 -24.982 2.877 1 96.99 302 ARG B N 1
ATOM 11647 C CA . ARG B 1 302 ? 25.379 -26.125 3.631 1 96.99 302 ARG B CA 1
ATOM 11648 C C . ARG B 1 302 ? 25.342 -27.396 2.788 1 96.99 302 ARG B C 1
ATOM 11650 O O . ARG B 1 302 ? 26.291 -28.183 2.801 1 96.99 302 ARG B O 1
ATOM 11657 N N . GLN B 1 303 ? 24.223 -27.601 2.04 1 96.04 303 GLN B N 1
ATOM 11658 C CA . GLN B 1 303 ? 24.104 -28.763 1.166 1 96.04 303 GLN B CA 1
ATOM 11659 C C . GLN B 1 303 ? 25.134 -28.714 0.041 1 96.04 303 GLN B C 1
ATOM 11661 O O . GLN B 1 303 ? 25.723 -29.737 -0.313 1 96.04 303 GLN B O 1
ATOM 11666 N N . ALA B 1 304 ? 25.297 -27.529 -0.535 1 97.18 304 ALA B N 1
ATOM 11667 C CA . ALA B 1 304 ? 26.275 -27.36 -1.607 1 97.18 304 ALA B CA 1
ATOM 11668 C C . ALA B 1 304 ? 27.673 -27.754 -1.141 1 97.18 304 ALA B C 1
ATOM 11670 O O . ALA B 1 304 ? 28.424 -28.394 -1.881 1 97.18 304 ALA B O 1
ATOM 11671 N N . LEU B 1 305 ? 28.053 -27.338 0.075 1 97.43 305 LEU B N 1
ATOM 11672 C CA . LEU B 1 305 ? 29.356 -27.676 0.634 1 97.43 305 LEU B CA 1
ATOM 11673 C C . LEU B 1 305 ? 29.506 -29.186 0.789 1 97.43 305 LEU B C 1
ATOM 11675 O O . LEU B 1 305 ? 30.527 -29.756 0.397 1 97.43 305 LEU B O 1
ATOM 11679 N N . VAL B 1 306 ? 28.495 -29.826 1.297 1 94.29 306 VAL B N 1
ATOM 11680 C CA . VAL B 1 306 ? 28.526 -31.272 1.489 1 94.29 306 VAL B CA 1
ATOM 11681 C C . VAL B 1 306 ? 28.615 -31.971 0.134 1 94.29 306 VAL B C 1
ATOM 11683 O O . VAL B 1 306 ? 29.36 -32.941 -0.023 1 94.29 306 VAL B O 1
ATOM 11686 N N . ASP B 1 307 ? 27.864 -31.485 -0.809 1 94.35 307 ASP B N 1
ATOM 11687 C CA . ASP B 1 307 ? 27.865 -32.072 -2.146 1 94.35 307 ASP B CA 1
ATOM 11688 C C . ASP B 1 307 ? 29.249 -31.982 -2.784 1 94.35 307 ASP B C 1
ATOM 11690 O O . ASP B 1 307 ? 29.643 -32.864 -3.55 1 94.35 307 ASP B O 1
ATOM 11694 N N . LEU B 1 308 ? 29.956 -30.922 -2.489 1 96.34 308 LEU B N 1
ATOM 11695 C CA . LEU B 1 308 ? 31.287 -30.704 -3.044 1 96.34 308 LEU B CA 1
ATOM 11696 C C . LEU B 1 308 ? 32.336 -31.489 -2.265 1 96.34 308 LEU B C 1
ATOM 11698 O O . LEU B 1 308 ? 33.526 -31.426 -2.581 1 96.34 308 LEU B O 1
ATOM 11702 N N . GLY B 1 309 ? 31.919 -32.175 -1.235 1 93.41 309 GLY B N 1
ATOM 11703 C CA . GLY B 1 309 ? 32.831 -32.943 -0.402 1 93.41 309 GLY B CA 1
ATOM 11704 C C . GLY B 1 309 ? 33.546 -32.098 0.635 1 93.41 309 GLY B C 1
ATOM 11705 O O . GLY B 1 309 ? 34.629 -32.461 1.1 1 93.41 309 GLY B O 1
ATOM 11706 N N . LEU B 1 310 ? 32.972 -31.011 0.927 1 96.38 310 LEU B N 1
ATOM 11707 C CA . LEU B 1 310 ? 33.558 -30.094 1.898 1 96.38 310 LEU B CA 1
ATOM 11708 C C . LEU B 1 310 ? 32.815 -30.164 3.228 1 96.38 310 LEU B C 1
ATOM 11710 O O . LEU B 1 310 ? 32.044 -29.262 3.562 1 96.38 310 LEU B O 1
ATOM 11714 N N . ASP B 1 311 ? 33.044 -31.163 3.989 1 93.3 311 ASP B N 1
ATOM 11715 C CA . ASP B 1 311 ? 32.448 -31.248 5.319 1 93.3 311 ASP B CA 1
ATOM 11716 C C . ASP B 1 311 ? 33.061 -30.214 6.262 1 93.3 311 ASP B C 1
ATOM 11718 O O . ASP B 1 311 ? 33.969 -29.476 5.876 1 93.3 311 ASP B O 1
ATOM 11722 N N . ASP B 1 312 ? 32.646 -30.143 7.431 1 95.05 312 ASP B N 1
ATOM 11723 C CA . ASP B 1 312 ? 33.067 -29.103 8.365 1 95.05 312 ASP B CA 1
ATOM 11724 C C . ASP B 1 312 ? 34.577 -29.147 8.592 1 95.05 312 ASP B C 1
ATOM 11726 O O . ASP B 1 312 ? 35.233 -28.105 8.644 1 95.05 312 ASP B O 1
ATOM 11730 N N . ASP B 1 313 ? 35.108 -30.315 8.701 1 94.48 313 ASP B N 1
ATOM 11731 C CA . ASP B 1 313 ? 36.539 -30.468 8.943 1 94.48 313 ASP B CA 1
ATOM 11732 C C . ASP B 1 313 ? 37.352 -30.024 7.728 1 94.48 313 ASP B C 1
ATOM 11734 O O . ASP B 1 313 ? 38.381 -29.36 7.872 1 94.48 313 ASP B O 1
ATOM 11738 N N . THR B 1 314 ? 36.886 -30.438 6.591 1 95.39 314 THR B N 1
ATOM 11739 C CA . THR B 1 314 ? 37.561 -30.02 5.368 1 95.39 314 THR B CA 1
ATOM 11740 C C . THR B 1 314 ? 37.488 -28.505 5.2 1 95.39 314 THR B C 1
ATOM 11742 O O . THR B 1 314 ? 38.448 -27.878 4.746 1 95.39 314 THR B O 1
ATOM 11745 N N . CYS B 1 315 ? 36.367 -27.879 5.534 1 97.25 315 CYS B N 1
ATOM 11746 C CA . CYS B 1 315 ? 36.217 -26.43 5.47 1 97.25 315 CYS B CA 1
ATOM 11747 C C . CYS B 1 315 ? 37.228 -25.737 6.375 1 97.25 315 CYS B C 1
ATOM 11749 O O . CYS B 1 315 ? 37.888 -24.783 5.959 1 97.25 315 CYS B O 1
ATOM 11751 N N . ARG B 1 316 ? 37.383 -26.191 7.554 1 96.43 316 ARG B N 1
ATOM 11752 C CA . ARG B 1 316 ? 38.342 -25.612 8.49 1 96.43 316 ARG B CA 1
ATOM 11753 C C . ARG B 1 316 ? 39.769 -25.759 7.973 1 96.43 316 ARG B C 1
ATOM 11755 O O . ARG B 1 316 ? 40.578 -24.838 8.099 1 96.43 316 ARG B O 1
ATOM 11762 N N . GLN B 1 317 ? 40.014 -26.861 7.345 1 94.43 317 GLN B N 1
ATOM 11763 C CA . GLN B 1 317 ? 41.339 -27.111 6.788 1 94.43 317 GLN B CA 1
ATOM 11764 C C . GLN B 1 317 ? 41.647 -26.147 5.647 1 94.43 317 GLN B C 1
ATOM 11766 O O . GLN B 1 317 ? 42.783 -25.691 5.502 1 94.43 317 GLN B O 1
ATOM 11771 N N . LEU B 1 318 ? 40.678 -25.825 4.934 1 95.85 318 LEU B N 1
ATOM 11772 C CA . LEU B 1 318 ? 40.857 -24.986 3.754 1 95.85 318 LEU B CA 1
ATOM 11773 C C . LEU B 1 318 ? 40.735 -23.509 4.113 1 95.85 318 LEU B C 1
ATOM 11775 O O . LEU B 1 318 ? 40.952 -22.64 3.266 1 95.85 318 LEU B O 1
ATOM 11779 N N . GLY B 1 319 ? 40.346 -23.098 5.552 1 96.82 319 GLY B N 1
ATOM 11780 C CA . GLY B 1 319 ? 40.168 -21.72 5.984 1 96.82 319 GLY B CA 1
ATOM 11781 C C . GLY B 1 319 ? 38.866 -21.107 5.503 1 96.82 319 GLY B C 1
ATOM 11782 O O . GLY B 1 319 ? 38.837 -19.947 5.087 1 96.82 319 GLY B O 1
ATOM 11783 N N . ILE B 1 320 ? 37.801 -21.997 5.312 1 97.99 320 ILE B N 1
ATOM 11784 C CA . ILE B 1 320 ? 36.475 -21.523 4.932 1 97.99 320 ILE B CA 1
ATOM 11785 C C . ILE B 1 320 ? 35.655 -21.223 6.185 1 97.99 320 ILE B C 1
ATOM 11787 O O . ILE B 1 320 ? 35.536 -22.07 7.074 1 97.99 320 ILE B O 1
ATOM 11791 N N . ARG B 1 321 ? 35.156 -20.011 6.315 1 98.22 321 ARG B N 1
ATOM 11792 C CA . ARG B 1 321 ? 34.259 -19.584 7.384 1 98.22 321 ARG B CA 1
ATOM 11793 C C . ARG B 1 321 ? 32.828 -19.444 6.876 1 98.22 321 ARG B C 1
ATOM 11795 O O . ARG B 1 321 ? 32.599 -18.901 5.793 1 98.22 321 ARG B O 1
ATOM 11802 N N . VAL B 1 322 ? 31.801 -20.035 7.531 1 98.44 322 VAL B N 1
ATOM 11803 C CA . VAL B 1 322 ? 30.402 -19.915 7.132 1 98.44 322 VAL B CA 1
ATOM 11804 C C . VAL B 1 322 ? 29.623 -19.154 8.201 1 98.44 322 VAL B C 1
ATOM 11806 O O . VAL B 1 322 ? 29.644 -19.526 9.377 1 98.44 322 VAL B O 1
ATOM 11809 N N . HIS B 1 323 ? 28.959 -18.079 7.779 1 98.45 323 HIS B N 1
ATOM 11810 C CA . HIS B 1 323 ? 28.217 -17.187 8.663 1 98.45 323 HIS B CA 1
ATOM 11811 C C . HIS B 1 323 ? 26.723 -17.228 8.36 1 98.45 323 HIS B C 1
ATOM 11813 O O . HIS B 1 323 ? 26.306 -16.959 7.231 1 98.45 323 HIS B O 1
ATOM 11819 N N . LYS B 1 324 ? 25.901 -17.599 9.322 1 98.32 324 LYS B N 1
ATOM 11820 C CA . LYS B 1 324 ? 24.448 -17.604 9.175 1 98.32 324 LYS B CA 1
ATOM 11821 C C . LYS B 1 324 ? 23.843 -16.287 9.654 1 98.32 324 LYS B C 1
ATOM 11823 O O . LYS B 1 324 ? 24.086 -15.861 10.785 1 98.32 324 LYS B O 1
ATOM 11828 N N . VAL B 1 325 ? 23.075 -15.639 8.814 1 98.23 325 VAL B N 1
ATOM 11829 C CA . VAL B 1 325 ? 22.395 -14.392 9.146 1 98.23 325 VAL B CA 1
ATOM 11830 C C . VAL B 1 325 ? 20.914 -14.662 9.399 1 98.23 325 VAL B C 1
ATOM 11832 O O . VAL B 1 325 ? 20.173 -15.009 8.476 1 98.23 325 VAL B O 1
ATOM 11835 N N . ASN B 1 326 ? 20.44 -14.471 10.604 1 98.13 326 ASN B N 1
ATOM 11836 C CA . ASN B 1 326 ? 19.035 -14.667 10.946 1 98.13 326 ASN B CA 1
ATOM 11837 C C . ASN B 1 326 ? 18.243 -13.369 10.825 1 98.13 326 ASN B C 1
ATOM 11839 O O . ASN B 1 326 ? 17.04 -13.394 10.557 1 98.13 326 ASN B O 1
ATOM 11843 N N . VAL B 1 327 ? 18.874 -12.236 11.146 1 98.33 327 VAL B N 1
ATOM 11844 C CA . VAL B 1 327 ? 18.268 -10.926 10.935 1 98.33 327 VAL B CA 1
ATOM 11845 C C . VAL B 1 327 ? 18.972 -10.21 9.784 1 98.33 327 VAL B C 1
ATOM 11847 O O . VAL B 1 327 ? 20.07 -9.676 9.956 1 98.33 327 VAL B O 1
ATOM 11850 N N . VAL B 1 328 ? 18.261 -10.07 8.732 1 97.33 328 VAL B N 1
ATOM 11851 C CA . VAL B 1 328 ? 18.872 -9.657 7.472 1 97.33 328 VAL B CA 1
ATOM 11852 C C . VAL B 1 328 ? 18.973 -8.135 7.42 1 97.33 328 VAL B C 1
ATOM 11854 O O . VAL B 1 328 ? 19.827 -7.586 6.72 1 97.33 328 VAL B O 1
ATOM 11857 N N . TRP B 1 329 ? 18.12 -7.434 8.035 1 97.2 329 TRP B N 1
ATOM 11858 C CA . TRP B 1 329 ? 18.142 -5.978 8.118 1 97.2 329 TRP B CA 1
ATOM 11859 C C . TRP B 1 329 ? 17.587 -5.5 9.456 1 97.2 329 TRP B C 1
ATOM 11861 O O . TRP B 1 329 ? 16.544 -5.978 9.909 1 97.2 329 TRP B O 1
ATOM 11871 N N . PRO B 1 330 ? 18.175 -4.669 10.124 1 95.46 330 PRO B N 1
ATOM 11872 C CA . PRO B 1 330 ? 19.52 -4.184 9.807 1 95.46 330 PRO B CA 1
ATOM 11873 C C . PRO B 1 330 ? 20.609 -5.199 10.146 1 95.46 330 PRO B C 1
ATOM 11875 O O . PRO B 1 330 ? 20.504 -5.911 11.148 1 95.46 330 PRO B O 1
ATOM 11878 N N . LEU B 1 331 ? 21.581 -5.22 9.286 1 96.01 331 LEU B N 1
ATOM 11879 C CA . LEU B 1 331 ? 22.719 -6.092 9.556 1 96.01 331 LEU B CA 1
ATOM 11880 C C . LEU B 1 331 ? 23.592 -5.518 10.667 1 96.01 331 LEU B C 1
ATOM 11882 O O . LEU B 1 331 ? 24.098 -4.399 10.549 1 96.01 331 LEU B O 1
ATOM 11886 N N . GLU B 1 332 ? 23.812 -6.238 11.749 1 93.81 332 GLU B N 1
ATOM 11887 C CA . GLU B 1 332 ? 24.545 -5.735 12.907 1 93.81 332 GLU B CA 1
ATOM 11888 C C . GLU B 1 332 ? 26.031 -5.58 12.594 1 93.81 332 GLU B C 1
ATOM 11890 O O . GLU B 1 332 ? 26.68 -6.531 12.152 1 93.81 332 GLU B O 1
ATOM 11895 N N . ALA B 1 333 ? 26.632 -4.517 12.862 1 90.87 333 ALA B N 1
ATOM 11896 C CA . ALA B 1 333 ? 27.94 -4.107 12.358 1 90.87 333 ALA B CA 1
ATOM 11897 C C . ALA B 1 333 ? 29.062 -4.851 13.077 1 90.87 333 ALA B C 1
ATOM 11899 O O . ALA B 1 333 ? 30.016 -5.31 12.444 1 90.87 333 ALA B O 1
ATOM 11900 N N . THR B 1 334 ? 29.073 -4.98 14.379 1 89.93 334 THR B N 1
ATOM 11901 C CA . THR B 1 334 ? 30.157 -5.589 15.143 1 89.93 334 THR B CA 1
ATOM 11902 C C . THR B 1 334 ? 30.299 -7.068 14.796 1 89.93 334 THR B C 1
ATOM 11904 O O . THR B 1 334 ? 31.41 -7.556 14.581 1 89.93 334 THR B O 1
ATOM 11907 N N . ILE B 1 335 ? 29.185 -7.696 14.725 1 93.35 335 ILE B N 1
ATOM 11908 C CA . ILE B 1 335 ? 29.185 -9.111 14.37 1 93.35 335 ILE B CA 1
ATOM 11909 C C . ILE B 1 335 ? 29.69 -9.284 12.939 1 93.35 335 ILE B C 1
ATOM 11911 O O . ILE B 1 335 ? 30.453 -10.21 12.651 1 93.35 335 ILE B O 1
ATOM 11915 N N . THR B 1 336 ? 29.281 -8.429 12.075 1 93.38 336 THR B N 1
ATOM 11916 C CA . THR B 1 336 ? 29.675 -8.491 10.672 1 93.38 336 THR B CA 1
ATOM 11917 C C . THR B 1 336 ? 31.172 -8.242 10.519 1 93.38 336 THR B C 1
ATOM 11919 O O . THR B 1 336 ? 31.842 -8.914 9.732 1 93.38 336 THR B O 1
ATOM 11922 N N . ARG B 1 337 ? 31.736 -7.365 11.224 1 91.69 337 ARG B N 1
ATOM 11923 C CA . ARG B 1 337 ? 33.164 -7.066 11.177 1 91.69 337 ARG B CA 1
ATOM 11924 C C . ARG B 1 337 ? 33.984 -8.219 11.746 1 91.69 337 ARG B C 1
ATOM 11926 O O . ARG B 1 337 ? 35.042 -8.558 11.212 1 91.69 337 ARG B O 1
ATOM 11933 N N . ASP B 1 338 ? 33.459 -8.716 12.844 1 92.6 338 ASP B N 1
ATOM 11934 C CA . ASP B 1 338 ? 34.118 -9.886 13.416 1 92.6 338 ASP B CA 1
ATOM 11935 C C . ASP B 1 338 ? 34.167 -11.034 12.41 1 92.6 338 ASP B C 1
ATOM 11937 O O . ASP B 1 338 ? 35.183 -11.722 12.295 1 92.6 338 ASP B O 1
ATOM 11941 N N . PHE B 1 339 ? 33.23 -11.233 11.725 1 96.19 339 PHE B N 1
ATOM 11942 C CA . PHE B 1 339 ? 33.171 -12.245 10.677 1 96.19 339 PHE B CA 1
ATOM 11943 C C . PHE B 1 339 ? 34.178 -11.941 9.574 1 96.19 339 PHE B C 1
ATOM 11945 O O . PHE B 1 339 ? 34.866 -12.842 9.09 1 96.19 339 PHE B O 1
ATOM 11952 N N . ALA B 1 340 ? 34.173 -10.718 9.183 1 95.05 340 ALA B N 1
ATOM 11953 C CA . ALA B 1 340 ? 34.962 -10.309 8.024 1 95.05 340 ALA B CA 1
ATOM 11954 C C . ALA B 1 340 ? 36.454 -10.313 8.346 1 95.05 340 ALA B C 1
ATOM 11956 O O . ALA B 1 340 ? 37.29 -10.384 7.443 1 95.05 340 ALA B O 1
ATOM 11957 N N . GLN B 1 341 ? 36.85 -10.206 9.598 1 93.08 341 GLN B N 1
ATOM 11958 C CA . GLN B 1 341 ? 38.239 -10.059 10.02 1 93.08 341 GLN B CA 1
ATOM 11959 C C . GLN B 1 341 ? 39.082 -11.244 9.559 1 93.08 341 GLN B C 1
ATOM 11961 O O . GLN B 1 341 ? 38.73 -12.399 9.81 1 93.08 341 GLN B O 1
ATOM 11966 N N . GLY B 1 342 ? 40.115 -10.912 8.892 1 93.72 342 GLY B N 1
ATOM 11967 C CA . GLY B 1 342 ? 41.074 -11.926 8.483 1 93.72 342 GLY B CA 1
ATOM 11968 C C . GLY B 1 342 ? 40.748 -12.548 7.139 1 93.72 342 GLY B C 1
ATOM 11969 O O . GLY B 1 342 ? 41.555 -13.295 6.582 1 93.72 342 GLY B O 1
ATOM 11970 N N . LEU B 1 343 ? 39.647 -12.259 6.548 1 96.37 343 LEU B N 1
ATOM 11971 C CA . LEU B 1 343 ? 39.223 -12.87 5.293 1 96.37 343 LEU B CA 1
ATOM 11972 C C . LEU B 1 343 ? 39.78 -12.103 4.099 1 96.37 343 LEU B C 1
ATOM 11974 O O . LEU B 1 343 ? 39.88 -10.874 4.137 1 96.37 343 LEU B O 1
ATOM 11978 N N . GLN B 1 344 ? 40.057 -12.791 3.079 1 94.33 344 GLN B N 1
ATOM 11979 C CA . GLN B 1 344 ? 40.463 -12.19 1.813 1 94.33 344 GLN B CA 1
ATOM 11980 C C . GLN B 1 344 ? 39.253 -11.887 0.934 1 94.33 344 GLN B C 1
ATOM 11982 O O . GLN B 1 344 ? 39.258 -10.916 0.174 1 94.33 344 GLN B O 1
ATOM 11987 N N . GLU B 1 345 ? 38.306 -12.787 1.02 1 94.65 345 GLU B N 1
ATOM 11988 C CA . GLU B 1 345 ? 37.108 -12.668 0.195 1 94.65 345 GLU B CA 1
ATOM 11989 C C . GLU B 1 345 ? 35.872 -13.16 0.942 1 94.65 345 GLU B C 1
ATOM 11991 O O . GLU B 1 345 ? 35.951 -14.107 1.727 1 94.65 345 GLU B O 1
ATOM 11996 N N . ILE B 1 346 ? 34.791 -12.457 0.702 1 97 346 ILE B N 1
ATOM 11997 C CA . ILE B 1 346 ? 33.497 -12.859 1.242 1 97 346 ILE B CA 1
ATOM 11998 C C . ILE B 1 346 ? 32.521 -13.126 0.099 1 97 346 ILE B C 1
ATOM 12000 O O . ILE B 1 346 ? 32.358 -12.291 -0.795 1 97 346 ILE B O 1
ATOM 12004 N N . LEU B 1 347 ? 31.902 -14.277 0.056 1 97.48 347 LEU B N 1
ATOM 12005 C CA . LEU B 1 347 ? 30.812 -14.598 -0.859 1 97.48 347 LEU B CA 1
ATOM 12006 C C . LEU B 1 347 ? 29.462 -14.475 -0.16 1 97.48 347 LEU B C 1
ATOM 12008 O O . LEU B 1 347 ? 29.212 -15.15 0.842 1 97.48 347 LEU B O 1
ATOM 12012 N N . VAL B 1 348 ? 28.618 -13.589 -0.642 1 97.7 348 VAL B N 1
ATOM 12013 C CA . VAL B 1 348 ? 27.282 -13.415 -0.08 1 97.7 348 VAL B CA 1
ATOM 12014 C C . VAL B 1 348 ? 26.279 -14.263 -0.859 1 97.7 348 VAL B C 1
ATOM 12016 O O . VAL B 1 348 ? 26.085 -14.06 -2.06 1 97.7 348 VAL B O 1
ATOM 12019 N N . VAL B 1 349 ? 25.659 -15.239 -0.194 1 98.19 349 VAL B N 1
ATOM 12020 C CA . VAL B 1 349 ? 24.664 -16.112 -0.808 1 98.19 349 VAL B CA 1
ATOM 12021 C C . VAL B 1 349 ? 23.271 -15.744 -0.302 1 98.19 349 VAL B C 1
ATOM 12023 O O . VAL B 1 349 ? 22.849 -16.203 0.762 1 98.19 349 VAL B O 1
ATOM 12026 N N . GLU B 1 350 ? 22.596 -14.955 -0.991 1 96.35 350 GLU B N 1
ATOM 12027 C CA . GLU B 1 350 ? 21.232 -14.567 -0.645 1 96.35 350 GLU B CA 1
ATOM 12028 C C . GLU B 1 350 ? 20.301 -14.69 -1.848 1 96.35 350 GLU B C 1
ATOM 12030 O O . GLU B 1 350 ? 20.711 -14.443 -2.984 1 96.35 350 GLU B O 1
ATOM 12035 N N . GLU B 1 351 ? 19.146 -15.106 -1.575 1 94.41 351 GLU B N 1
ATOM 12036 C CA . GLU B 1 351 ? 18.158 -15.264 -2.639 1 94.41 351 GLU B CA 1
ATOM 12037 C C . GLU B 1 351 ? 17.56 -13.918 -3.041 1 94.41 351 GLU B C 1
ATOM 12039 O O . GLU B 1 351 ? 17.332 -13.056 -2.19 1 94.41 351 GLU B O 1
ATOM 12044 N N . LYS B 1 352 ? 17.278 -13.762 -4.361 1 95.38 352 LYS B N 1
ATOM 12045 C CA . LYS B 1 352 ? 16.644 -12.567 -4.909 1 95.38 352 LYS B CA 1
ATOM 12046 C C . LYS B 1 352 ? 17.58 -11.364 -4.834 1 95.38 352 LYS B C 1
ATOM 12048 O O . LYS B 1 352 ? 18.802 -11.524 -4.789 1 95.38 352 LYS B O 1
ATOM 12053 N N . ARG B 1 353 ? 17.061 -10.14 -4.893 1 93.35 353 ARG B N 1
ATOM 12054 C CA . ARG B 1 353 ? 17.834 -8.902 -4.911 1 93.35 353 ARG B CA 1
ATOM 12055 C C . ARG B 1 353 ? 18.647 -8.745 -3.631 1 93.35 353 ARG B C 1
ATOM 12057 O O . ARG B 1 353 ? 18.197 -9.133 -2.552 1 93.35 353 ARG B O 1
ATOM 12064 N N . GLN B 1 354 ? 19.755 -8.12 -3.704 1 94.08 354 GLN B N 1
ATOM 12065 C CA . GLN B 1 354 ? 20.738 -8.003 -2.632 1 94.08 354 GLN B CA 1
ATOM 12066 C C . GLN B 1 354 ? 20.194 -7.172 -1.474 1 94.08 354 GLN B C 1
ATOM 12068 O O . GLN B 1 354 ? 19.575 -6.128 -1.689 1 94.08 354 GLN B O 1
ATOM 12073 N N . VAL B 1 355 ? 20.368 -7.62 -0.333 1 95.77 355 VAL B N 1
ATOM 12074 C CA . VAL B 1 355 ? 20.106 -6.878 0.896 1 95.77 355 VAL B CA 1
ATOM 12075 C C . VAL B 1 355 ? 21.343 -6.906 1.79 1 95.77 355 VAL B C 1
ATOM 12077 O O . VAL B 1 355 ? 21.862 -5.856 2.177 1 95.77 355 VAL B O 1
ATOM 12080 N N . ILE B 1 356 ? 21.855 -8.099 2.011 1 97.02 356 ILE B N 1
ATOM 12081 C CA . ILE B 1 356 ? 23.012 -8.302 2.876 1 97.02 356 ILE B CA 1
ATOM 12082 C C . ILE B 1 356 ? 24.266 -7.754 2.198 1 97.02 356 ILE B C 1
ATOM 12084 O O . ILE B 1 356 ? 25.079 -7.08 2.834 1 97.02 356 ILE B O 1
ATOM 12088 N N . GLU B 1 357 ? 24.426 -8.025 0.94 1 95.29 357 GLU B N 1
ATOM 12089 C CA . GLU B 1 357 ? 25.615 -7.614 0.2 1 95.29 357 GLU B CA 1
ATOM 12090 C C . GLU B 1 357 ? 25.819 -6.103 0.278 1 95.29 357 GLU B C 1
ATOM 12092 O O . GLU B 1 357 ? 26.933 -5.634 0.52 1 95.29 357 GLU B O 1
ATOM 12097 N N . TYR B 1 358 ? 24.712 -5.347 0.11 1 92.91 358 TYR B N 1
ATOM 12098 C CA . TYR B 1 358 ? 24.793 -3.893 0.18 1 92.91 358 TYR B CA 1
ATOM 12099 C C . TYR B 1 358 ? 25.217 -3.436 1.571 1 92.91 358 TYR B C 1
ATOM 12101 O O . TYR B 1 358 ? 26.037 -2.525 1.709 1 92.91 358 TYR B O 1
ATOM 12109 N N . GLN B 1 359 ? 24.711 -4.057 2.521 1 94.17 359 GLN B N 1
ATOM 12110 C CA . GLN B 1 359 ? 24.958 -3.641 3.897 1 94.17 359 GLN B CA 1
ATOM 12111 C C . GLN B 1 359 ? 26.398 -3.934 4.311 1 94.17 359 GLN B C 1
ATOM 12113 O O . GLN B 1 359 ? 27.016 -3.144 5.027 1 94.17 359 GLN B O 1
ATOM 12118 N N . ILE B 1 360 ? 26.946 -5.093 3.873 1 93.93 360 ILE B N 1
ATOM 12119 C CA . ILE B 1 360 ? 28.317 -5.447 4.22 1 93.93 360 ILE B CA 1
ATOM 12120 C C . ILE B 1 360 ? 29.283 -4.438 3.605 1 93.93 360 ILE B C 1
ATOM 12122 O O . ILE B 1 360 ? 30.22 -3.983 4.266 1 93.93 360 ILE B O 1
ATOM 12126 N N . LYS B 1 361 ? 29.079 -4.099 2.415 1 91.41 361 LYS B N 1
ATOM 12127 C CA . LYS B 1 361 ? 29.932 -3.128 1.738 1 91.41 361 LYS B CA 1
ATOM 12128 C C . LYS B 1 361 ? 29.864 -1.765 2.42 1 91.41 361 LYS B C 1
ATOM 12130 O O . LYS B 1 361 ? 30.877 -1.074 2.541 1 91.41 361 LYS B O 1
ATOM 12135 N N . GLU B 1 362 ? 28.671 -1.412 2.813 1 89.25 362 GLU B N 1
ATOM 12136 C CA . GLU B 1 362 ? 28.498 -0.145 3.517 1 89.25 362 GLU B CA 1
ATOM 12137 C C . GLU B 1 362 ? 29.233 -0.151 4.854 1 89.25 362 GLU B C 1
ATOM 12139 O O . GLU B 1 362 ? 29.938 0.804 5.185 1 89.25 362 GLU B O 1
ATOM 12144 N N . GLU B 1 363 ? 29.043 -1.242 5.547 1 88.47 363 GLU B N 1
ATOM 12145 C CA . GLU B 1 363 ? 29.587 -1.342 6.898 1 88.47 363 GLU B CA 1
ATOM 12146 C C . GLU B 1 363 ? 31.112 -1.382 6.878 1 88.47 363 GLU B C 1
ATOM 12148 O O . GLU B 1 363 ? 31.763 -0.917 7.816 1 88.47 363 GLU B O 1
ATOM 12153 N N . LEU B 1 364 ? 31.714 -1.936 5.843 1 90.32 364 LEU B N 1
ATOM 12154 C CA . LEU B 1 364 ? 33.156 -2.153 5.809 1 90.32 364 LEU B CA 1
ATOM 12155 C C . LEU B 1 364 ? 33.853 -1.05 5.019 1 90.32 364 LEU B C 1
ATOM 12157 O O . LEU B 1 364 ? 35.084 -0.993 4.979 1 90.32 364 LEU B O 1
ATOM 12161 N N . TYR B 1 365 ? 33.178 -0.101 4.472 1 89.09 365 TYR B N 1
ATOM 12162 C CA . TYR B 1 365 ? 33.748 0.858 3.532 1 89.09 365 TYR B CA 1
ATOM 12163 C C . TYR B 1 365 ? 34.809 1.718 4.207 1 89.09 365 TYR B C 1
ATOM 12165 O O . TYR B 1 365 ? 35.936 1.824 3.716 1 89.09 365 TYR B O 1
ATOM 12173 N N . ASN B 1 366 ? 34.381 2.401 5.255 1 84.27 366 ASN B N 1
ATOM 12174 C CA . ASN B 1 366 ? 35.301 3.324 5.912 1 84.27 366 ASN B CA 1
ATOM 12175 C C . ASN B 1 366 ? 36.163 2.612 6.95 1 84.27 366 ASN B C 1
ATOM 12177 O O . ASN B 1 366 ? 36.839 3.26 7.752 1 84.27 366 ASN B O 1
ATOM 12181 N N . TRP B 1 367 ? 36.135 1.232 6.93 1 81.61 367 TRP B N 1
ATOM 12182 C CA . TRP B 1 367 ? 36.979 0.448 7.825 1 81.61 367 TRP B CA 1
ATOM 12183 C C . TRP B 1 367 ? 38.443 0.531 7.405 1 81.61 367 TRP B C 1
ATOM 12185 O O . TRP B 1 367 ? 38.767 1.129 6.376 1 81.61 367 TRP B O 1
ATOM 12195 N N . ARG B 1 368 ? 39.379 -0.005 8.202 1 77.12 368 ARG B N 1
ATOM 12196 C CA . ARG B 1 368 ? 40.807 -0.007 7.898 1 77.12 368 ARG B CA 1
ATOM 12197 C C . ARG B 1 368 ? 41.084 -0.714 6.576 1 77.12 368 ARG B C 1
ATOM 12199 O O . ARG B 1 368 ? 40.561 -1.803 6.326 1 77.12 368 ARG B O 1
ATOM 12206 N N . ALA B 1 369 ? 41.785 -0.09 5.707 1 71.25 369 ALA B N 1
ATOM 12207 C CA . ALA B 1 369 ? 41.986 -0.536 4.331 1 71.25 369 ALA B CA 1
ATOM 12208 C C . ALA B 1 369 ? 42.747 -1.859 4.289 1 71.25 369 ALA B C 1
ATOM 12210 O O . ALA B 1 369 ? 42.558 -2.662 3.372 1 71.25 369 ALA B O 1
ATOM 12211 N N . ASP B 1 370 ? 43.561 -2.115 5.255 1 75.25 370 ASP B N 1
ATOM 12212 C CA . ASP B 1 370 ? 44.445 -3.276 5.212 1 75.25 370 ASP B CA 1
ATOM 12213 C C . ASP B 1 370 ? 43.695 -4.551 5.592 1 75.25 370 ASP B C 1
ATOM 12215 O O . ASP B 1 370 ? 44.2 -5.657 5.392 1 75.25 370 ASP B O 1
ATOM 12219 N N . VAL B 1 371 ? 42.549 -4.387 6.031 1 78.28 371 VAL B N 1
ATOM 12220 C CA . VAL B 1 371 ? 41.853 -5.58 6.501 1 78.28 371 VAL B CA 1
ATOM 12221 C C . VAL B 1 371 ? 40.539 -5.745 5.741 1 78.28 371 VAL B C 1
ATOM 12223 O O . VAL B 1 371 ? 39.726 -6.611 6.075 1 78.28 371 VAL B O 1
ATOM 12226 N N . ARG B 1 372 ? 40.281 -5.08 4.729 1 86.1 372 ARG B N 1
ATOM 12227 C CA . ARG B 1 372 ? 38.998 -5.143 4.037 1 86.1 372 ARG B CA 1
ATOM 12228 C C . ARG B 1 372 ? 38.999 -6.242 2.98 1 86.1 372 ARG B C 1
ATOM 12230 O O . ARG B 1 372 ? 39.794 -6.205 2.038 1 86.1 372 ARG B O 1
ATOM 12237 N N . PRO B 1 373 ? 38.067 -7.138 3.141 1 92.53 373 PRO B N 1
ATOM 12238 C CA . PRO B 1 373 ? 37.996 -8.209 2.144 1 92.53 373 PRO B CA 1
ATOM 12239 C C . PRO B 1 373 ? 37.261 -7.785 0.874 1 92.53 373 PRO B C 1
ATOM 12241 O O . PRO B 1 373 ? 36.52 -6.799 0.885 1 92.53 373 PRO B O 1
ATOM 12244 N N . ASN B 1 374 ? 37.522 -8.545 -0.203 1 90.47 374 ASN B N 1
ATOM 12245 C CA . ASN B 1 374 ? 36.665 -8.435 -1.378 1 90.47 374 ASN B CA 1
ATOM 12246 C C . ASN B 1 374 ? 35.277 -9.013 -1.115 1 90.47 374 ASN B C 1
ATOM 12248 O O . ASN B 1 374 ? 35.145 -10.049 -0.461 1 90.47 374 ASN B O 1
ATOM 12252 N N . VAL B 1 375 ? 34.251 -8.364 -1.465 1 93.55 375 VAL B N 1
ATOM 12253 C CA . VAL B 1 375 ? 32.891 -8.836 -1.224 1 93.55 375 VAL B CA 1
ATOM 12254 C C . VAL B 1 375 ? 32.182 -9.072 -2.556 1 93.55 375 VAL B C 1
ATOM 12256 O O . VAL B 1 375 ? 32.081 -8.161 -3.382 1 93.55 375 VAL B O 1
ATOM 12259 N N . LEU B 1 376 ? 31.731 -10.278 -2.769 1 92.07 376 LEU B N 1
ATOM 12260 C CA . LEU B 1 376 ? 30.994 -10.651 -3.971 1 92.07 376 LEU B CA 1
ATOM 12261 C C . LEU B 1 376 ? 29.701 -11.374 -3.614 1 92.07 376 LEU B C 1
ATOM 12263 O O . LEU B 1 376 ? 29.587 -11.953 -2.531 1 92.07 376 LEU B O 1
ATOM 12267 N N . GLY B 1 377 ? 28.739 -11.346 -4.418 1 93.18 377 GLY B N 1
ATOM 12268 C CA . GLY B 1 377 ? 27.483 -12.065 -4.278 1 93.18 377 GLY B CA 1
ATOM 12269 C C . GLY B 1 377 ? 26.769 -12.279 -5.599 1 93.18 377 GLY B C 1
ATOM 12270 O O . GLY B 1 377 ? 26.963 -13.303 -6.258 1 93.18 377 GLY B O 1
ATOM 12271 N N . LYS B 1 378 ? 26.234 -11.261 -6.134 1 91.25 378 LYS B N 1
ATOM 12272 C CA . LYS B 1 378 ? 25.456 -11.365 -7.365 1 91.25 378 LYS B CA 1
ATOM 12273 C C . LYS B 1 378 ? 26.356 -11.266 -8.594 1 91.25 378 LYS B C 1
ATOM 12275 O O . LYS B 1 378 ? 26.204 -12.037 -9.544 1 91.25 378 LYS B O 1
ATOM 12280 N N . PHE B 1 379 ? 27.302 -10.348 -8.531 1 87.89 379 PHE B N 1
ATOM 12281 C CA . PHE B 1 379 ? 28.115 -10.048 -9.704 1 87.89 379 PHE B CA 1
ATOM 12282 C C . PHE B 1 379 ? 29.504 -10.66 -9.57 1 87.89 379 PHE B C 1
ATOM 12284 O O . PHE B 1 379 ? 30.113 -10.603 -8.5 1 87.89 379 PHE B O 1
ATOM 12291 N N . ASP B 1 380 ? 29.856 -11.295 -10.686 1 86.89 380 ASP B N 1
ATOM 12292 C CA . ASP B 1 380 ? 31.187 -11.893 -10.728 1 86.89 380 ASP B CA 1
ATOM 12293 C C . ASP B 1 380 ? 32.237 -10.866 -11.144 1 86.89 380 ASP B C 1
ATOM 12295 O O . ASP B 1 380 ? 31.96 -9.982 -11.958 1 86.89 380 ASP B O 1
ATOM 12299 N N . GLU B 1 381 ? 33.36 -10.884 -10.53 1 78.32 381 GLU B N 1
ATOM 12300 C CA . GLU B 1 381 ? 34.456 -9.996 -10.905 1 78.32 381 GLU B CA 1
ATOM 12301 C C . GLU B 1 381 ? 35.274 -10.582 -12.053 1 78.32 381 GLU B C 1
ATOM 12303 O O . GLU B 1 381 ? 35.556 -11.782 -12.071 1 78.32 381 GLU B O 1
ATOM 12308 N N . ILE B 1 382 ? 35.366 -9.869 -13.1 1 71.23 382 ILE B N 1
ATOM 12309 C CA . ILE B 1 382 ? 36.231 -10.29 -14.197 1 71.23 382 ILE B CA 1
ATOM 12310 C C . ILE B 1 382 ? 37.678 -9.913 -13.887 1 71.23 382 ILE B C 1
ATOM 12312 O O . ILE B 1 382 ? 37.945 -8.829 -13.363 1 71.23 382 ILE B O 1
ATOM 12316 N N . GLU B 1 383 ? 38.469 -10.922 -14.061 1 63.49 383 GLU B N 1
ATOM 12317 C CA . GLU B 1 383 ? 39.886 -10.696 -13.789 1 63.49 383 GLU B CA 1
ATOM 12318 C C . GLU B 1 383 ? 40.38 -9.42 -14.464 1 63.49 383 GLU B C 1
ATOM 12320 O O . GLU B 1 383 ? 40.163 -9.219 -15.66 1 63.49 383 GLU B O 1
ATOM 12325 N N . GLY B 1 384 ? 40.914 -8.6 -13.805 1 61.18 384 GLY B N 1
ATOM 12326 C CA . GLY B 1 384 ? 41.479 -7.369 -14.334 1 61.18 384 GLY B CA 1
ATOM 12327 C C . GLY B 1 384 ? 40.485 -6.224 -14.37 1 61.18 384 GLY B C 1
ATOM 12328 O O . GLY B 1 384 ? 40.851 -5.086 -14.673 1 61.18 384 GLY B O 1
ATOM 12329 N N . ASP B 1 385 ? 39.224 -6.653 -14.106 1 61.52 385 ASP B N 1
ATOM 12330 C CA . ASP B 1 385 ? 38.189 -5.626 -14.184 1 61.52 385 ASP B CA 1
ATOM 12331 C C . ASP B 1 385 ? 38.068 -4.866 -12.865 1 61.52 385 ASP B C 1
ATOM 12333 O O . ASP B 1 385 ? 37.737 -5.453 -11.833 1 61.52 385 ASP B O 1
ATOM 12337 N N . ASN B 1 386 ? 38.684 -3.811 -12.797 1 61.33 386 ASN B N 1
ATOM 12338 C CA . ASN B 1 386 ? 38.604 -2.959 -11.616 1 61.33 386 ASN B CA 1
ATOM 12339 C C . ASN B 1 386 ? 37.342 -2.102 -11.628 1 61.33 386 ASN B C 1
ATOM 12341 O O . ASN B 1 386 ? 37.342 -0.982 -11.113 1 61.33 386 ASN B O 1
ATOM 12345 N N . SER B 1 387 ? 36.357 -2.59 -12.37 1 58.82 387 SER B N 1
ATOM 12346 C CA . SER B 1 387 ? 35.232 -1.698 -12.631 1 58.82 387 SER B CA 1
ATOM 12347 C C . SER B 1 387 ? 34.29 -1.629 -11.434 1 58.82 387 SER B C 1
ATOM 12349 O O . SER B 1 387 ? 33.369 -0.811 -11.408 1 58.82 387 SER B O 1
ATOM 12351 N N . GLY B 1 388 ? 34.589 -2.131 -10.376 1 57.32 388 GLY B N 1
ATOM 12352 C CA . GLY B 1 388 ? 33.94 -1.731 -9.138 1 57.32 388 GLY B CA 1
ATOM 12353 C C . GLY B 1 388 ? 32.607 -2.42 -8.913 1 57.32 388 GLY B C 1
ATOM 12354 O O . GLY B 1 388 ? 31.895 -2.108 -7.957 1 57.32 388 GLY B O 1
ATOM 12355 N N . GLY B 1 389 ? 31.928 -3.323 -9.815 1 64.45 389 GLY B N 1
ATOM 12356 C CA . GLY B 1 389 ? 30.753 -4.048 -9.36 1 64.45 389 GLY B CA 1
ATOM 12357 C C . GLY B 1 389 ? 29.636 -4.078 -10.386 1 64.45 389 GLY B C 1
ATOM 12358 O O . GLY B 1 389 ? 29.866 -3.825 -11.57 1 64.45 389 GLY B O 1
ATOM 12359 N N . GLU B 1 390 ? 28.36 -4.359 -9.927 1 69.19 390 GLU B N 1
ATOM 12360 C CA . GLU B 1 390 ? 27.17 -4.687 -10.707 1 69.19 390 GLU B CA 1
ATOM 12361 C C . GLU B 1 390 ? 26.709 -3.493 -11.538 1 69.19 390 GLU B C 1
ATOM 12363 O O . GLU B 1 390 ? 26.341 -3.647 -12.704 1 69.19 390 GLU B O 1
ATOM 12368 N N . TRP B 1 391 ? 26.851 -2.296 -11.07 1 75.59 391 TRP B N 1
ATOM 12369 C CA . TRP B 1 391 ? 26.191 -1.139 -11.667 1 75.59 391 TRP B CA 1
ATOM 12370 C C . TRP B 1 391 ? 27.105 -0.452 -12.676 1 75.59 391 TRP B C 1
ATOM 12372 O O . TRP B 1 391 ? 26.685 0.477 -13.371 1 75.59 391 TRP B O 1
ATOM 12382 N N . SER B 1 392 ? 28.446 -0.943 -12.858 1 73.16 392 SER B N 1
ATOM 12383 C CA . SER B 1 392 ? 29.425 -0.29 -13.722 1 73.16 392 SER B CA 1
ATOM 12384 C C . SER B 1 392 ? 29.438 -0.914 -15.113 1 73.16 392 SER B C 1
ATOM 12386 O O . SER B 1 392 ? 30.009 -0.348 -16.048 1 73.16 392 SER B O 1
ATOM 12388 N N . MET B 1 393 ? 28.701 -1.985 -15.161 1 73.71 393 MET B N 1
ATOM 12389 C CA . MET B 1 393 ? 28.676 -2.667 -16.451 1 73.71 393 MET B CA 1
ATOM 12390 C C . MET B 1 393 ? 27.391 -2.35 -17.209 1 73.71 393 MET B C 1
ATOM 12392 O O . MET B 1 393 ? 26.307 -2.337 -16.623 1 73.71 393 MET B O 1
ATOM 12396 N N . PRO B 1 394 ? 27.545 -2.08 -18.469 1 71.54 394 PRO B N 1
ATOM 12397 C CA . PRO B 1 394 ? 26.341 -1.781 -19.248 1 71.54 394 PRO B CA 1
ATOM 12398 C C . PRO B 1 394 ? 25.36 -2.95 -19.29 1 71.54 394 PRO B C 1
ATOM 12400 O O . PRO B 1 394 ? 24.145 -2.742 -19.249 1 71.54 394 PRO B O 1
ATOM 12403 N N . ASN B 1 395 ? 25.972 -4.25 -19.431 1 73.66 395 ASN B N 1
ATOM 12404 C CA . ASN B 1 395 ? 25.118 -5.432 -19.453 1 73.66 395 ASN B CA 1
ATOM 12405 C C . ASN B 1 395 ? 25.558 -6.461 -18.415 1 73.66 395 ASN B C 1
ATOM 12407 O O . ASN B 1 395 ? 26.199 -7.457 -18.756 1 73.66 395 ASN B O 1
ATOM 12411 N N . PRO B 1 396 ? 25.128 -6.283 -17.279 1 67.49 396 PRO B N 1
ATOM 12412 C CA . PRO B 1 396 ? 25.66 -7.124 -16.204 1 67.49 396 PRO B CA 1
ATOM 12413 C C . PRO B 1 396 ? 25.095 -8.543 -16.23 1 67.49 396 PRO B C 1
ATOM 12415 O O . PRO B 1 396 ? 25.674 -9.453 -15.631 1 67.49 396 PRO B O 1
ATOM 12418 N N . SER B 1 397 ? 23.967 -8.771 -16.962 1 75.49 397 SER B N 1
ATOM 12419 C CA . SER B 1 397 ? 23.32 -10.079 -16.918 1 75.49 397 SER B CA 1
ATOM 12420 C C . SER B 1 397 ? 24.236 -11.168 -17.465 1 75.49 397 SER B C 1
ATOM 12422 O O . SER B 1 397 ? 24.017 -12.355 -17.215 1 75.49 397 SER B O 1
ATOM 12424 N N . GLN B 1 398 ? 25.278 -10.752 -18.026 1 76.33 398 GLN B N 1
ATOM 12425 C CA . GLN B 1 398 ? 26.2 -11.724 -18.604 1 76.33 398 GLN B CA 1
ATOM 12426 C C . GLN B 1 398 ? 27.248 -12.163 -17.585 1 76.33 398 GLN B C 1
ATOM 12428 O O . GLN B 1 398 ? 27.931 -13.17 -17.784 1 76.33 398 GLN B O 1
ATOM 12433 N N . ASN B 1 399 ? 27.265 -11.579 -16.418 1 83.8 399 ASN B N 1
ATOM 12434 C CA . ASN B 1 399 ? 28.335 -11.85 -15.464 1 83.8 399 ASN B CA 1
ATOM 12435 C C . ASN B 1 399 ? 27.786 -12.107 -14.064 1 83.8 399 ASN B C 1
ATOM 12437 O O . ASN B 1 399 ? 28.396 -11.709 -13.07 1 83.8 399 ASN B O 1
ATOM 12441 N N . TRP B 1 400 ? 26.67 -12.732 -14.012 1 89.61 400 TRP B N 1
ATOM 12442 C CA . TRP B 1 400 ? 26.127 -13.066 -12.699 1 89.61 400 TRP B CA 1
ATOM 12443 C C . TRP B 1 400 ? 26.9 -14.219 -12.068 1 89.61 400 TRP B C 1
ATOM 12445 O O . TRP B 1 400 ? 27.221 -15.202 -12.741 1 89.61 400 TRP B O 1
ATOM 12455 N N . LEU B 1 401 ? 27.293 -14.065 -10.922 1 93.26 401 LEU B N 1
ATOM 12456 C CA . LEU B 1 401 ? 27.804 -15.175 -10.125 1 93.26 401 LEU B CA 1
ATOM 12457 C C . LEU B 1 401 ? 26.662 -15.945 -9.47 1 93.26 401 LEU B C 1
ATOM 12459 O O . LEU B 1 401 ? 26.57 -17.166 -9.611 1 93.26 401 LEU B O 1
ATOM 12463 N N . LEU B 1 402 ? 25.775 -15.289 -8.739 1 95.18 402 LEU B N 1
ATOM 12464 C CA . LEU B 1 402 ? 24.491 -15.76 -8.232 1 95.18 402 LEU B CA 1
ATOM 12465 C C . LEU B 1 402 ? 23.352 -14.882 -8.74 1 95.18 402 LEU B C 1
ATOM 12467 O O . LEU B 1 402 ? 23.392 -13.658 -8.591 1 95.18 402 LEU B O 1
ATOM 12471 N N . ARG B 1 403 ? 22.418 -15.39 -9.328 1 92.95 403 ARG B N 1
ATOM 12472 C CA . ARG B 1 403 ? 21.366 -14.629 -9.994 1 92.95 403 ARG B CA 1
ATOM 12473 C C . ARG B 1 403 ? 20.501 -13.886 -8.981 1 92.95 403 ARG B C 1
ATOM 12475 O O . ARG B 1 403 ? 20.225 -14.403 -7.897 1 92.95 403 ARG B O 1
ATOM 12482 N N . PRO B 1 404 ? 20.008 -12.655 -9.247 1 93.35 404 PRO B N 1
ATOM 12483 C CA . PRO B 1 404 ? 19.144 -11.87 -8.362 1 93.35 404 PRO B CA 1
ATOM 12484 C C . PRO B 1 404 ? 17.66 -12.149 -8.586 1 93.35 404 PRO B C 1
ATOM 12486 O O . PRO B 1 404 ? 16.807 -11.403 -8.098 1 93.35 404 PRO B O 1
ATOM 12489 N N . LYS B 1 405 ? 17.302 -13.108 -9.396 1 93.88 405 LYS B N 1
ATOM 12490 C CA . LYS B 1 405 ? 15.933 -13.48 -9.74 1 93.88 405 LYS B CA 1
ATOM 12491 C C . LYS B 1 405 ? 15.666 -14.949 -9.426 1 93.88 405 LYS B C 1
ATOM 12493 O O . LYS B 1 405 ? 16.602 -15.725 -9.222 1 93.88 405 LYS B O 1
ATOM 12498 N N . ALA B 1 406 ? 14.485 -15.313 -9.353 1 93.22 406 ALA B N 1
ATOM 12499 C CA . ALA B 1 406 ? 14.081 -16.689 -9.08 1 93.22 406 ALA B CA 1
ATOM 12500 C C . ALA B 1 406 ? 14.763 -17.222 -7.823 1 93.22 406 ALA B C 1
ATOM 12502 O O . ALA B 1 406 ? 15.199 -16.446 -6.969 1 93.22 406 ALA B O 1
ATOM 12503 N N . ASP B 1 407 ? 14.816 -18.454 -7.569 1 92.69 407 ASP B N 1
ATOM 12504 C CA . ASP B 1 407 ? 15.409 -19.06 -6.381 1 92.69 407 ASP B CA 1
ATOM 12505 C C . ASP B 1 407 ? 16.829 -19.546 -6.663 1 92.69 407 ASP B C 1
ATOM 12507 O O . ASP B 1 407 ? 17.243 -19.631 -7.821 1 92.69 407 ASP B O 1
ATOM 12511 N N . LEU B 1 408 ? 17.597 -19.738 -5.667 1 95.45 408 LEU B N 1
ATOM 12512 C CA . LEU B 1 408 ? 18.882 -20.425 -5.73 1 95.45 408 LEU B CA 1
ATOM 12513 C C . LEU B 1 408 ? 18.73 -21.897 -5.361 1 95.45 408 LEU B C 1
ATOM 12515 O O . LEU B 1 408 ? 17.841 -22.259 -4.588 1 95.45 408 LEU B O 1
ATOM 12519 N N . THR B 1 409 ? 19.516 -22.775 -5.969 1 94 409 THR B N 1
ATOM 12520 C CA . THR B 1 409 ? 19.576 -24.193 -5.632 1 94 409 THR B CA 1
ATOM 12521 C C . THR B 1 409 ? 20.969 -24.572 -5.138 1 94 409 THR B C 1
ATOM 12523 O O . THR B 1 409 ? 21.934 -23.839 -5.362 1 94 409 THR B O 1
ATOM 12526 N N . PRO B 1 410 ? 21.097 -25.642 -4.436 1 96.01 410 PRO B N 1
ATOM 12527 C CA . PRO B 1 410 ? 22.431 -26.085 -4.024 1 96.01 410 PRO B CA 1
ATOM 12528 C C . PRO B 1 410 ? 23.396 -26.222 -5.2 1 96.01 410 PRO B C 1
ATOM 12530 O O . PRO B 1 410 ? 24.582 -25.905 -5.07 1 96.01 410 PRO B O 1
ATOM 12533 N N . ALA B 1 411 ? 22.863 -26.642 -6.336 1 94.68 411 ALA B N 1
ATOM 12534 C CA . ALA B 1 411 ? 23.701 -26.806 -7.521 1 94.68 411 ALA B CA 1
ATOM 12535 C C . ALA B 1 411 ? 24.273 -25.466 -7.977 1 94.68 411 ALA B C 1
ATOM 12537 O O . ALA B 1 411 ? 25.457 -25.37 -8.308 1 94.68 411 ALA B O 1
ATOM 12538 N N . ILE B 1 412 ? 23.458 -24.438 -8.024 1 95.17 412 ILE B N 1
ATOM 12539 C CA . ILE B 1 412 ? 23.883 -23.103 -8.43 1 95.17 412 ILE B CA 1
ATOM 12540 C C . ILE B 1 412 ? 24.927 -22.574 -7.449 1 95.17 412 ILE B C 1
ATOM 12542 O O . ILE B 1 412 ? 25.942 -22.006 -7.86 1 95.17 412 ILE B O 1
ATOM 12546 N N . ILE B 1 413 ? 24.695 -22.746 -6.194 1 97.6 413 ILE B N 1
ATOM 12547 C CA . ILE B 1 413 ? 25.587 -22.266 -5.145 1 97.6 413 ILE B CA 1
ATOM 12548 C C . ILE B 1 413 ? 26.906 -23.033 -5.197 1 97.6 413 ILE B C 1
ATOM 12550 O O . ILE B 1 413 ? 27.979 -22.449 -5.029 1 97.6 413 ILE B O 1
ATOM 12554 N N . ALA B 1 414 ? 26.843 -24.367 -5.429 1 97.16 414 ALA B N 1
ATOM 12555 C CA . ALA B 1 414 ? 28.041 -25.197 -5.525 1 97.16 414 ALA B CA 1
ATOM 12556 C C . ALA B 1 414 ? 28.957 -24.71 -6.644 1 97.16 414 ALA B C 1
ATOM 12558 O O . ALA B 1 414 ? 30.178 -24.656 -6.476 1 97.16 414 ALA B O 1
ATOM 12559 N N . LYS B 1 415 ? 28.377 -24.39 -7.775 1 95.97 415 LYS B N 1
ATOM 12560 C CA . LYS B 1 415 ? 29.159 -23.88 -8.898 1 95.97 415 LYS B CA 1
ATOM 12561 C C . LYS B 1 415 ? 29.872 -22.582 -8.528 1 95.97 415 LYS B C 1
ATOM 12563 O O . LYS B 1 415 ? 31.035 -22.384 -8.884 1 95.97 415 LYS B O 1
ATOM 12568 N N . ALA B 1 416 ? 29.165 -21.68 -7.837 1 96.75 416 ALA B N 1
ATOM 12569 C CA . ALA B 1 416 ? 29.742 -20.403 -7.426 1 96.75 416 ALA B CA 1
ATOM 12570 C C . ALA B 1 416 ? 30.886 -20.61 -6.438 1 96.75 416 ALA B C 1
ATOM 12572 O O . ALA B 1 416 ? 31.936 -19.972 -6.552 1 96.75 416 ALA B O 1
ATOM 12573 N N . ILE B 1 417 ? 30.702 -21.454 -5.461 1 97.62 417 ILE B N 1
ATOM 12574 C CA . ILE B 1 417 ? 31.708 -21.723 -4.439 1 97.62 417 ILE B CA 1
ATOM 12575 C C . ILE B 1 417 ? 32.943 -22.347 -5.083 1 97.62 417 ILE B C 1
ATOM 12577 O O . ILE B 1 417 ? 34.073 -21.945 -4.794 1 97.62 417 ILE B O 1
ATOM 12581 N N . ALA B 1 418 ? 32.74 -23.377 -5.938 1 97.03 418 ALA B N 1
ATOM 12582 C CA . ALA B 1 418 ? 33.848 -24.044 -6.616 1 97.03 418 ALA B CA 1
ATOM 12583 C C . ALA B 1 418 ? 34.678 -23.047 -7.42 1 97.03 418 ALA B C 1
ATOM 12585 O O . ALA B 1 418 ? 35.91 -23.096 -7.4 1 97.03 418 ALA B O 1
ATOM 12586 N N . LYS B 1 419 ? 33.997 -22.22 -8.114 1 94.53 419 LYS B N 1
ATOM 12587 C CA . LYS B 1 419 ? 34.674 -21.212 -8.925 1 94.53 419 LYS B CA 1
ATOM 12588 C C . LYS B 1 419 ? 35.564 -20.321 -8.063 1 94.53 419 LYS B C 1
ATOM 12590 O O . LYS B 1 419 ? 36.714 -20.054 -8.418 1 94.53 419 LYS B O 1
ATOM 12595 N N . ARG B 1 420 ? 35.059 -19.82 -6.929 1 95.4 420 ARG B N 1
ATOM 12596 C CA . ARG B 1 420 ? 35.801 -18.916 -6.057 1 95.4 420 ARG B CA 1
ATOM 12597 C C . ARG B 1 420 ? 36.966 -19.636 -5.386 1 95.4 420 ARG B C 1
ATOM 12599 O O . ARG B 1 420 ? 38.057 -19.076 -5.256 1 95.4 420 ARG B O 1
ATOM 12606 N N . LEU B 1 421 ? 36.766 -20.863 -4.933 1 96.19 421 LEU B N 1
ATOM 12607 C CA . LEU B 1 421 ? 37.799 -21.626 -4.24 1 96.19 421 LEU B CA 1
ATOM 12608 C C . LEU B 1 421 ? 38.947 -21.969 -5.183 1 96.19 421 LEU B C 1
ATOM 12610 O O . LEU B 1 421 ? 40.112 -21.955 -4.78 1 96.19 421 LEU B O 1
ATOM 12614 N N . LYS B 1 422 ? 38.605 -22.328 -6.384 1 94.75 422 LYS B N 1
ATOM 12615 C CA . LYS B 1 422 ? 39.646 -22.589 -7.374 1 94.75 422 LYS B CA 1
ATOM 12616 C C . LYS B 1 422 ? 40.508 -21.351 -7.604 1 94.75 422 LYS B C 1
ATOM 12618 O O . LYS B 1 422 ? 41.732 -21.451 -7.708 1 94.75 422 LYS B O 1
ATOM 12623 N N . LYS B 1 423 ? 39.858 -20.23 -7.68 1 92.39 423 LYS B N 1
ATOM 12624 C CA . LYS B 1 423 ? 40.573 -18.971 -7.867 1 92.39 423 LYS B CA 1
ATOM 12625 C C . LYS B 1 423 ? 41.491 -18.678 -6.684 1 92.39 423 LYS B C 1
ATOM 12627 O O . LYS B 1 423 ? 42.601 -18.173 -6.863 1 92.39 423 LYS B O 1
ATOM 12632 N N . LEU B 1 424 ? 41.036 -18.923 -5.449 1 92.58 424 LEU B N 1
ATOM 12633 C CA . LEU B 1 424 ? 41.806 -18.659 -4.239 1 92.58 424 LEU B CA 1
ATOM 12634 C C . LEU B 1 424 ? 42.905 -19.701 -4.056 1 92.58 424 LEU B C 1
ATOM 12636 O O . LEU B 1 424 ? 43.842 -19.492 -3.282 1 92.58 424 LEU B O 1
ATOM 12640 N N . GLY B 1 425 ? 42.815 -20.863 -4.758 1 92.73 425 GLY B N 1
ATOM 12641 C CA . GLY B 1 425 ? 43.821 -21.911 -4.695 1 92.73 425 GLY B CA 1
ATOM 12642 C C . GLY B 1 425 ? 43.564 -22.92 -3.592 1 92.73 425 GLY B C 1
ATOM 12643 O O . GLY B 1 425 ? 43.566 -22.57 -2.41 1 92.73 425 GLY B O 1
ATOM 12644 N N . VAL B 1 426 ? 43.167 -24.178 -3.958 1 94.16 426 VAL B N 1
ATOM 12645 C CA . VAL B 1 426 ? 42.966 -25.284 -3.028 1 94.16 426 VAL B CA 1
ATOM 12646 C C . VAL B 1 426 ? 43.698 -26.525 -3.534 1 94.16 426 VAL B C 1
ATOM 12648 O O . VAL B 1 426 ? 44.086 -26.59 -4.703 1 94.16 426 VAL B O 1
ATOM 12651 N N . PRO B 1 427 ? 43.891 -27.546 -2.705 1 94.98 427 PRO B N 1
ATOM 12652 C CA . PRO B 1 427 ? 44.602 -28.757 -3.124 1 94.98 427 PRO B CA 1
ATOM 12653 C C . PRO B 1 427 ? 43.922 -29.465 -4.294 1 94.98 427 PRO B C 1
ATOM 12655 O O . PRO B 1 427 ? 42.697 -29.401 -4.432 1 94.98 427 PRO B O 1
ATOM 12658 N N . GLU B 1 428 ? 44.694 -30.191 -4.987 1 95.09 428 GLU B N 1
ATOM 12659 C CA . GLU B 1 428 ? 44.245 -30.814 -6.228 1 95.09 428 GLU B CA 1
ATOM 12660 C C . GLU B 1 428 ? 43.182 -31.875 -5.96 1 95.09 428 GLU B C 1
ATOM 12662 O O . GLU B 1 428 ? 42.277 -32.074 -6.773 1 95.09 428 GLU B O 1
ATOM 12667 N N . ASP B 1 429 ? 43.359 -32.56 -4.925 1 94.58 429 ASP B N 1
ATOM 12668 C CA . ASP B 1 429 ? 42.388 -33.597 -4.588 1 94.58 429 ASP B CA 1
ATOM 12669 C C . ASP B 1 429 ? 41.011 -32.993 -4.32 1 94.58 429 ASP B C 1
ATOM 12671 O O . ASP B 1 429 ? 39.988 -33.591 -4.662 1 94.58 429 ASP B O 1
ATOM 12675 N N . ILE B 1 430 ? 41.086 -31.867 -3.742 1 95.08 430 ILE B N 1
ATOM 12676 C CA . ILE B 1 430 ? 39.84 -31.162 -3.466 1 95.08 430 ILE B CA 1
ATOM 12677 C C . ILE B 1 430 ? 39.233 -30.656 -4.773 1 95.08 430 ILE B C 1
ATOM 12679 O O . ILE B 1 430 ? 38.017 -30.721 -4.967 1 95.08 430 ILE B O 1
ATOM 12683 N N . VAL B 1 431 ? 40.029 -30.109 -5.639 1 96.51 431 VAL B N 1
ATOM 12684 C CA . VAL B 1 431 ? 39.565 -29.65 -6.944 1 96.51 431 VAL B CA 1
ATOM 12685 C C . VAL B 1 431 ? 38.903 -30.804 -7.693 1 96.51 431 VAL B C 1
ATOM 12687 O O . VAL B 1 431 ? 37.843 -30.633 -8.299 1 96.51 431 VAL B O 1
ATOM 12690 N N . ALA B 1 432 ? 39.527 -31.951 -7.599 1 95.58 432 ALA B N 1
ATOM 12691 C CA . ALA B 1 432 ? 39.007 -33.125 -8.295 1 95.58 432 ALA B CA 1
ATOM 12692 C C . ALA B 1 432 ? 37.643 -33.53 -7.744 1 95.58 432 ALA B C 1
ATOM 12694 O O . ALA B 1 432 ? 36.752 -33.924 -8.501 1 95.58 432 ALA B O 1
ATOM 12695 N N . ARG B 1 433 ? 37.53 -33.483 -6.518 1 93.56 433 ARG B N 1
ATOM 12696 C CA . ARG B 1 433 ? 36.265 -33.822 -5.874 1 93.56 433 ARG B CA 1
ATOM 12697 C C . ARG B 1 433 ? 35.164 -32.849 -6.283 1 93.56 433 ARG B C 1
ATOM 12699 O O . ARG B 1 433 ? 34.039 -33.262 -6.571 1 93.56 433 ARG B O 1
ATOM 12706 N N . MET B 1 434 ? 35.433 -31.586 -6.229 1 96.28 434 MET B N 1
ATOM 12707 C CA . MET B 1 434 ? 34.459 -30.568 -6.61 1 96.28 434 MET B CA 1
ATOM 12708 C C . MET B 1 434 ? 34.052 -30.723 -8.071 1 96.28 434 MET B C 1
ATOM 12710 O O . MET B 1 434 ? 32.867 -30.653 -8.401 1 96.28 434 MET B O 1
ATOM 12714 N N . ASP B 1 435 ? 35.033 -30.979 -8.895 1 95.99 435 ASP B N 1
ATOM 12715 C CA . ASP B 1 435 ? 34.77 -31.119 -10.324 1 95.99 435 ASP B CA 1
ATOM 12716 C C . ASP B 1 435 ? 33.905 -32.346 -10.605 1 95.99 435 ASP B C 1
ATOM 12718 O O . ASP B 1 435 ? 33.089 -32.338 -11.529 1 95.99 435 ASP B O 1
ATOM 12722 N N . ALA B 1 436 ? 34.177 -33.364 -9.834 1 94.34 436 ALA B N 1
ATOM 12723 C CA . ALA B 1 436 ? 33.375 -34.573 -10.002 1 94.34 436 ALA B CA 1
ATOM 12724 C C . ALA B 1 436 ? 31.894 -34.285 -9.773 1 94.34 436 ALA B C 1
ATOM 12726 O O . ALA B 1 436 ? 31.04 -34.752 -10.53 1 94.34 436 ALA B O 1
ATOM 12727 N N . ARG B 1 437 ? 31.59 -33.577 -8.737 1 93.18 437 ARG B N 1
ATOM 12728 C CA . ARG B 1 437 ? 30.203 -33.232 -8.444 1 93.18 437 ARG B CA 1
ATOM 12729 C C . ARG B 1 437 ? 29.634 -32.299 -9.507 1 93.18 437 ARG B C 1
ATOM 12731 O O . ARG B 1 437 ? 28.496 -32.474 -9.95 1 93.18 437 ARG B O 1
ATOM 12738 N N . ILE B 1 438 ? 30.348 -31.294 -9.93 1 95.05 438 ILE B N 1
ATOM 12739 C CA . ILE B 1 438 ? 29.901 -30.306 -10.905 1 95.05 438 ILE B CA 1
ATOM 12740 C C . ILE B 1 438 ? 29.615 -30.991 -12.24 1 95.05 438 ILE B C 1
ATOM 12742 O O . ILE B 1 438 ? 28.642 -30.658 -12.92 1 95.05 438 ILE B O 1
ATOM 12746 N N . SER B 1 439 ? 30.473 -31.97 -12.624 1 93.42 439 SER B N 1
ATOM 12747 C CA . SER B 1 439 ? 30.29 -32.698 -13.876 1 93.42 439 SER B CA 1
ATOM 12748 C C . SER B 1 439 ? 28.975 -33.469 -13.88 1 93.42 439 SER B C 1
ATOM 12750 O O . SER B 1 439 ? 28.315 -33.577 -14.915 1 93.42 439 SER B O 1
ATOM 12752 N N . VAL B 1 440 ? 28.604 -33.993 -12.718 1 92.14 440 VAL B N 1
ATOM 12753 C CA . VAL B 1 440 ? 27.344 -34.715 -12.577 1 92.14 440 VAL B CA 1
ATOM 12754 C C . VAL B 1 440 ? 26.174 -33.756 -12.78 1 92.14 440 VAL B C 1
ATOM 12756 O O . VAL B 1 440 ? 25.211 -34.08 -13.479 1 92.14 440 VAL B O 1
ATOM 12759 N N . VAL B 1 441 ? 26.181 -32.633 -12.109 1 92.99 441 VAL B N 1
ATOM 12760 C CA . VAL B 1 441 ? 25.129 -31.626 -12.199 1 92.99 441 VAL B CA 1
ATOM 12761 C C . VAL B 1 441 ? 25.012 -31.128 -13.638 1 92.99 441 VAL B C 1
ATOM 12763 O O . VAL B 1 441 ? 23.907 -31.008 -14.172 1 92.99 441 VAL B O 1
ATOM 12766 N N . GLU B 1 442 ? 26.115 -30.806 -14.249 1 93.59 442 GLU B N 1
ATOM 12767 C CA . GLU B 1 442 ? 26.125 -30.299 -15.618 1 93.59 442 GLU B CA 1
ATOM 12768 C C . GLU B 1 442 ? 25.615 -31.35 -16.6 1 93.59 442 GLU B C 1
ATOM 12770 O O . GLU B 1 442 ? 24.932 -31.019 -17.571 1 93.59 442 GLU B O 1
ATOM 12775 N N . ALA B 1 443 ? 26.018 -32.583 -16.35 1 91.44 443 ALA B N 1
ATOM 12776 C CA . ALA B 1 443 ? 25.526 -33.663 -17.203 1 91.44 443 ALA B CA 1
ATOM 12777 C C . ALA B 1 443 ? 24.005 -33.76 -17.142 1 91.44 443 ALA B C 1
ATOM 12779 O O . ALA B 1 443 ? 23.35 -33.989 -18.162 1 91.44 443 ALA B O 1
ATOM 12780 N N . ARG B 1 444 ? 23.465 -33.646 -15.955 1 89.9 444 ARG B N 1
ATOM 12781 C CA . ARG B 1 444 ? 22.017 -33.703 -15.788 1 89.9 444 ARG B CA 1
ATOM 12782 C C . ARG B 1 444 ? 21.341 -32.508 -16.452 1 89.9 444 ARG B C 1
ATOM 12784 O O . ARG B 1 444 ? 20.295 -32.654 -17.088 1 89.9 444 ARG B O 1
ATOM 12791 N N . GLU B 1 445 ? 21.84 -31.326 -16.223 1 88.88 445 GLU B N 1
ATOM 12792 C CA . GLU B 1 445 ? 21.288 -30.121 -16.835 1 88.88 445 GLU B CA 1
ATOM 12793 C C . GLU B 1 445 ? 21.308 -30.218 -18.358 1 88.88 445 GLU B C 1
ATOM 12795 O O . GLU B 1 445 ? 20.347 -29.825 -19.023 1 88.88 445 GLU B O 1
ATOM 12800 N N . ARG B 1 446 ? 22.404 -30.697 -18.924 1 89.24 446 ARG B N 1
ATOM 12801 C CA . ARG B 1 446 ? 22.507 -30.904 -20.365 1 89.24 446 ARG B CA 1
ATOM 12802 C C . ARG B 1 446 ? 21.49 -31.935 -20.844 1 89.24 446 ARG B C 1
ATOM 12804 O O . ARG B 1 446 ? 20.868 -31.76 -21.894 1 89.24 446 ARG B O 1
ATOM 12811 N N . GLY B 1 447 ? 21.37 -32.993 -20.077 1 85.91 447 GLY B N 1
ATOM 12812 C CA . GLY B 1 447 ? 20.395 -34.016 -20.421 1 85.91 447 GLY B CA 1
ATOM 12813 C C . GLY B 1 447 ? 18.972 -33.492 -20.468 1 85.91 447 GLY B C 1
ATOM 12814 O O . GLY B 1 447 ? 18.171 -33.928 -21.297 1 85.91 447 GLY B O 1
ATOM 12815 N N . LEU B 1 448 ? 18.642 -32.628 -19.573 1 87.09 448 LEU B N 1
ATOM 12816 C CA . LEU B 1 448 ? 17.303 -32.051 -19.513 1 87.09 448 LEU B CA 1
ATOM 12817 C C . LEU B 1 448 ? 17.017 -31.211 -20.753 1 87.09 448 LEU B C 1
ATOM 12819 O O . LEU B 1 448 ? 15.873 -31.135 -21.207 1 87.09 448 LEU B O 1
ATOM 12823 N N . LEU B 1 449 ? 18.061 -30.504 -21.267 1 82.37 449 LEU B N 1
ATOM 12824 C CA . LEU B 1 449 ? 17.906 -29.699 -22.474 1 82.37 449 LEU B CA 1
ATOM 12825 C C . LEU B 1 449 ? 17.681 -30.585 -23.694 1 82.37 449 LEU B C 1
ATOM 12827 O O . LEU B 1 449 ? 17.072 -30.154 -24.676 1 82.37 449 LEU B O 1
ATOM 12831 N N . GLU B 1 450 ? 18.053 -31.814 -23.613 1 79.44 450 GLU B N 1
ATOM 12832 C CA . GLU B 1 450 ? 18.002 -32.72 -24.756 1 79.44 450 GLU B CA 1
ATOM 12833 C C . GLU B 1 450 ? 16.686 -33.492 -24.791 1 79.44 450 GLU B C 1
ATOM 12835 O O . GLU B 1 450 ? 16.34 -34.094 -25.809 1 79.44 450 GLU B O 1
ATOM 12840 N N . VAL B 1 451 ? 16.046 -33.471 -23.602 1 79.87 451 VAL B N 1
ATOM 12841 C CA . VAL B 1 451 ? 14.762 -34.165 -23.607 1 79.87 451 VAL B CA 1
ATOM 12842 C C . VAL B 1 451 ? 13.833 -33.525 -24.637 1 79.87 451 VAL B C 1
ATOM 12844 O O . VAL B 1 451 ? 13.43 -32.369 -24.484 1 79.87 451 VAL B O 1
ATOM 12847 N N . LYS B 1 452 ? 13.533 -34.176 -25.695 1 68.61 452 LYS B N 1
ATOM 12848 C CA . LYS B 1 452 ? 12.764 -33.638 -26.814 1 68.61 452 LYS B CA 1
ATOM 12849 C C . LYS B 1 452 ? 11.395 -34.307 -26.912 1 68.61 452 LYS B C 1
ATOM 12851 O O . LYS B 1 452 ? 10.514 -33.826 -27.627 1 68.61 452 LYS B O 1
ATOM 12856 N N . THR B 1 453 ? 11.395 -35.276 -26.193 1 76.63 453 THR B N 1
ATOM 12857 C CA . THR B 1 453 ? 10.139 -36.01 -26.296 1 76.63 453 THR B CA 1
ATOM 12858 C C . THR B 1 453 ? 9.001 -35.228 -25.647 1 76.63 453 THR B C 1
ATOM 12860 O O . THR B 1 453 ? 9.203 -34.551 -24.636 1 76.63 453 THR B O 1
ATOM 12863 N N . ASP B 1 454 ? 7.941 -35.318 -26.274 1 83.05 454 ASP B N 1
ATOM 12864 C CA . ASP B 1 454 ? 6.76 -34.65 -25.736 1 83.05 454 ASP B CA 1
ATOM 12865 C C . ASP B 1 454 ? 6.219 -35.391 -24.515 1 83.05 454 ASP B C 1
ATOM 12867 O O . ASP B 1 454 ? 5.781 -36.538 -24.622 1 83.05 454 ASP B O 1
ATOM 12871 N N . THR B 1 455 ? 6.368 -34.896 -23.382 1 86.63 455 THR B N 1
ATOM 12872 C CA . THR B 1 455 ? 5.89 -35.513 -22.149 1 86.63 455 THR B CA 1
ATOM 12873 C C . THR B 1 455 ? 4.566 -34.892 -21.712 1 86.63 455 THR B C 1
ATOM 12875 O O . THR B 1 455 ? 3.983 -35.305 -20.708 1 86.63 455 THR B O 1
ATOM 12878 N N . GLY B 1 456 ? 4.106 -33.967 -22.61 1 85.03 456 GLY B N 1
ATOM 12879 C CA . GLY B 1 456 ? 2.859 -33.31 -22.251 1 85.03 456 GLY B CA 1
ATOM 12880 C C . GLY B 1 456 ? 2.994 -32.382 -21.06 1 85.03 456 GLY B C 1
ATOM 12881 O O . GLY B 1 456 ? 4.068 -32.283 -20.462 1 85.03 456 GLY B O 1
ATOM 12882 N N . GLU B 1 457 ? 2.009 -31.555 -20.779 1 85.08 457 GLU B N 1
ATOM 12883 C CA . GLU B 1 457 ? 1.959 -30.637 -19.645 1 85.08 457 GLU B CA 1
ATOM 12884 C C . GLU B 1 457 ? 0.59 -30.665 -18.972 1 85.08 457 GLU B C 1
ATOM 12886 O O . GLU B 1 457 ? -0.435 -30.799 -19.644 1 85.08 457 GLU B O 1
ATOM 12891 N N . ARG B 1 458 ? 0.617 -30.682 -17.687 1 87.12 458 ARG B N 1
ATOM 12892 C CA . ARG B 1 458 ? -0.626 -30.553 -16.932 1 87.12 458 ARG B CA 1
ATOM 12893 C C . ARG B 1 458 ? -0.88 -29.102 -16.54 1 87.12 458 ARG B C 1
ATOM 12895 O O . ARG B 1 458 ? -0.532 -28.682 -15.435 1 87.12 458 ARG B O 1
ATOM 12902 N N . MET B 1 459 ? -1.513 -28.417 -17.388 1 84.31 459 MET B N 1
ATOM 12903 C CA . MET B 1 459 ? -1.854 -27.016 -17.156 1 84.31 459 MET B CA 1
ATOM 12904 C C . MET B 1 459 ? -2.967 -26.891 -16.121 1 84.31 459 MET B C 1
ATOM 12906 O O . MET B 1 459 ? -3.919 -27.673 -16.129 1 84.31 459 MET B O 1
ATOM 12910 N N . PRO B 1 460 ? -2.803 -25.905 -15.205 1 84.54 460 PRO B N 1
ATOM 12911 C CA . PRO B 1 460 ? -3.933 -25.658 -14.307 1 84.54 460 PRO B CA 1
ATOM 12912 C C . PRO B 1 460 ? -5.229 -25.362 -15.056 1 84.54 460 PRO B C 1
ATOM 12914 O O . PRO B 1 460 ? -5.214 -24.66 -16.071 1 84.54 460 PRO B O 1
ATOM 12917 N N . TRP B 1 461 ? -6.311 -25.931 -14.554 1 89.25 461 TRP B N 1
ATOM 12918 C CA . TRP B 1 461 ? -7.608 -25.835 -15.217 1 89.25 461 TRP B CA 1
ATOM 12919 C C . TRP B 1 461 ? -8.733 -25.703 -14.196 1 89.25 461 TRP B C 1
ATOM 12921 O O . TRP B 1 461 ? -8.532 -25.955 -13.006 1 89.25 461 TRP B O 1
ATOM 12931 N N . PHE B 1 462 ? -9.848 -25.261 -14.609 1 91.83 462 PHE B N 1
ATOM 12932 C CA . PHE B 1 462 ? -10.991 -25.193 -13.706 1 91.83 462 PHE B CA 1
ATOM 12933 C C . PHE B 1 462 ? -11.426 -26.59 -13.278 1 91.83 462 PHE B C 1
ATOM 12935 O O . PHE B 1 462 ? -11.302 -27.547 -14.046 1 91.83 462 PHE B O 1
ATOM 12942 N N . CYS B 1 463 ? -11.948 -26.774 -12.089 1 90.13 463 CYS B N 1
ATOM 12943 C CA . CYS B 1 463 ? -12.456 -28.043 -11.58 1 90.13 463 CYS B CA 1
ATOM 12944 C C . CYS B 1 463 ? -13.662 -28.511 -12.385 1 90.13 463 CYS B C 1
ATOM 12946 O O . CYS B 1 463 ? -14.343 -27.702 -13.017 1 90.13 463 CYS B O 1
ATOM 12948 N N . SER B 1 464 ? -13.905 -29.818 -12.343 1 90.9 464 SER B N 1
ATOM 12949 C CA . SER B 1 464 ? -15.117 -30.358 -12.951 1 90.9 464 SER B CA 1
ATOM 12950 C C . SER B 1 464 ? -16.367 -29.738 -12.337 1 90.9 464 SER B C 1
ATOM 12952 O O . SER B 1 464 ? -16.522 -29.722 -11.114 1 90.9 464 SER B O 1
ATOM 12954 N N . GLY B 1 465 ? -17.208 -29.215 -13.206 1 92.03 465 GLY B N 1
ATOM 12955 C CA . GLY B 1 465 ? -18.454 -28.637 -12.73 1 92.03 465 GLY B CA 1
ATOM 12956 C C . GLY B 1 465 ? -18.285 -27.241 -12.161 1 92.03 465 GLY B C 1
ATOM 12957 O O . GLY B 1 465 ? -19.205 -26.701 -11.543 1 92.03 465 GLY B O 1
ATOM 12958 N N . CYS B 1 466 ? -17.174 -26.655 -12.386 1 93.83 466 CYS B N 1
ATOM 12959 C CA . CYS B 1 466 ? -16.853 -25.349 -11.822 1 93.83 466 CYS B CA 1
ATOM 12960 C C . CYS B 1 466 ? -17.693 -24.254 -12.468 1 93.83 466 CYS B C 1
ATOM 12962 O O . CYS B 1 466 ? -17.839 -24.217 -13.691 1 93.83 466 CYS B O 1
ATOM 12964 N N . PRO B 1 467 ? -18.25 -23.303 -11.712 1 95.76 467 PRO B N 1
ATOM 12965 C CA . PRO B 1 467 ? -19.019 -22.201 -12.295 1 95.76 467 PRO B CA 1
ATOM 12966 C C . PRO B 1 467 ? -18.172 -21.3 -13.191 1 95.76 467 PRO B C 1
ATOM 12968 O O . PRO B 1 467 ? -18.706 -20.628 -14.077 1 95.76 467 PRO B O 1
ATOM 12971 N N . HIS B 1 468 ? -16.905 -21.245 -13.032 1 95.42 468 HIS B N 1
ATOM 12972 C CA . HIS B 1 468 ? -16.029 -20.442 -13.877 1 95.42 468 HIS B CA 1
ATOM 12973 C C . HIS B 1 468 ? -16.068 -20.92 -15.324 1 95.42 468 HIS B C 1
ATOM 12975 O O . HIS B 1 468 ? -15.758 -20.159 -16.243 1 95.42 468 HIS B O 1
ATOM 12981 N N . ASN B 1 469 ? -16.359 -22.191 -15.531 1 94.27 469 ASN B N 1
ATOM 12982 C CA . ASN B 1 469 ? -16.426 -22.761 -16.872 1 94.27 469 ASN B CA 1
ATOM 12983 C C . ASN B 1 469 ? -17.455 -22.04 -17.737 1 94.27 469 ASN B C 1
ATOM 12985 O O . ASN B 1 469 ? -17.322 -21.997 -18.962 1 94.27 469 ASN B O 1
ATOM 12989 N N . THR B 1 470 ? -18.444 -21.484 -17.093 1 94.01 470 THR B N 1
ATOM 12990 C CA . THR B 1 470 ? -19.481 -20.77 -17.83 1 94.01 470 THR B CA 1
ATOM 12991 C C . THR B 1 470 ? -19.345 -19.263 -17.632 1 94.01 470 THR B C 1
ATOM 12993 O O . THR B 1 470 ? -19.398 -18.497 -18.597 1 94.01 470 THR B O 1
ATOM 12996 N N . SER B 1 471 ? -19.133 -18.828 -16.433 1 96.2 471 SER B N 1
ATOM 12997 C CA . SER B 1 471 ? -19.189 -17.415 -16.07 1 96.2 471 SER B CA 1
ATOM 12998 C C . SER B 1 471 ? -18.088 -16.622 -16.767 1 96.2 471 SER B C 1
ATOM 13000 O O . SER B 1 471 ? -18.207 -15.407 -16.942 1 96.2 471 SER B O 1
ATOM 13002 N N . THR B 1 472 ? -16.977 -17.233 -17.183 1 96.69 472 THR B N 1
ATOM 13003 C CA . THR B 1 472 ? -15.847 -16.501 -17.744 1 96.69 472 THR B CA 1
ATOM 13004 C C . THR B 1 472 ? -15.973 -16.391 -19.261 1 96.69 472 THR B C 1
ATOM 13006 O O . THR B 1 472 ? -15.142 -15.756 -19.914 1 96.69 472 THR B O 1
ATOM 13009 N N . ARG B 1 473 ? -16.955 -17.019 -19.872 1 95.73 473 ARG B N 1
ATOM 13010 C CA . ARG B 1 473 ? -17.198 -16.891 -21.306 1 95.73 473 ARG B CA 1
ATOM 13011 C C . ARG B 1 473 ? -17.688 -15.49 -21.655 1 95.73 473 ARG B C 1
ATOM 13013 O O . ARG B 1 473 ? -18.447 -14.885 -20.895 1 95.73 473 ARG B O 1
ATOM 13020 N N . VAL B 1 474 ? -17.241 -14.955 -22.728 1 96.58 474 VAL B N 1
ATOM 13021 C CA . VAL B 1 474 ? -17.724 -13.67 -23.224 1 96.58 474 VAL B CA 1
ATOM 13022 C C . VAL B 1 474 ? -18.201 -13.819 -24.667 1 96.58 474 VAL B C 1
ATOM 13024 O O . VAL B 1 474 ? -17.766 -14.726 -25.381 1 96.58 474 VAL B O 1
ATOM 13027 N N . PRO B 1 475 ? -19.103 -13.003 -25.15 1 95.33 475 PRO B N 1
ATOM 13028 C CA . PRO B 1 475 ? -19.598 -13.095 -26.526 1 95.33 475 PRO B CA 1
ATOM 13029 C C . PRO B 1 475 ? -18.514 -12.808 -27.562 1 95.33 475 PRO B C 1
ATOM 13031 O O . PRO B 1 475 ? -17.525 -12.137 -27.257 1 95.33 475 PRO B O 1
ATOM 13034 N N . GLU B 1 476 ? -18.742 -13.373 -28.7 1 92.64 476 GLU B N 1
ATOM 13035 C CA . GLU B 1 476 ? -17.843 -13.092 -29.815 1 92.64 476 GLU B CA 1
ATOM 13036 C C . GLU B 1 476 ? -17.686 -11.59 -30.033 1 92.64 476 GLU B C 1
ATOM 13038 O O . GLU B 1 476 ? -18.662 -10.84 -29.951 1 92.64 476 GLU B O 1
ATOM 13043 N N . GLY B 1 477 ? -16.498 -11.213 -30.201 1 92.64 477 GLY B N 1
ATOM 13044 C CA . GLY B 1 477 ? -16.215 -9.805 -30.432 1 92.64 477 GLY B CA 1
ATOM 13045 C C . GLY B 1 477 ? -15.952 -9.032 -29.154 1 92.64 477 GLY B C 1
ATOM 13046 O O . GLY B 1 477 ? -15.65 -7.837 -29.196 1 92.64 477 GLY B O 1
ATOM 13047 N N . SER B 1 478 ? -16.088 -9.682 -28.069 1 96.03 478 SER B N 1
ATOM 13048 C CA . SER B 1 478 ? -15.836 -9.054 -26.776 1 96.03 478 SER B CA 1
ATOM 13049 C C . SER B 1 478 ? -14.544 -9.572 -26.152 1 96.03 478 SER B C 1
ATOM 13051 O O . SER B 1 478 ? -14.039 -10.626 -26.544 1 96.03 478 SER B O 1
ATOM 13053 N N . ARG B 1 479 ? -13.983 -8.791 -25.282 1 94.71 479 ARG B N 1
ATOM 13054 C CA . ARG B 1 479 ? -12.835 -9.246 -24.503 1 94.71 479 ARG B CA 1
ATOM 13055 C C . ARG B 1 479 ? -13.06 -9.017 -23.012 1 94.71 479 ARG B C 1
ATOM 13057 O O . ARG B 1 479 ? -13.898 -8.201 -22.624 1 94.71 479 ARG B O 1
ATOM 13064 N N . ALA B 1 480 ? -12.364 -9.773 -22.226 1 97.08 480 ALA B N 1
ATOM 13065 C CA . ALA B 1 480 ? -12.471 -9.668 -20.773 1 97.08 480 ALA B CA 1
ATOM 13066 C C . ALA B 1 480 ? -11.096 -9.512 -20.132 1 97.08 480 ALA B C 1
ATOM 13068 O O . ALA B 1 480 ? -10.073 -9.78 -20.767 1 97.08 480 ALA B O 1
ATOM 13069 N N . VAL B 1 481 ? -11.083 -8.97 -18.976 1 96.51 481 VAL B N 1
ATOM 13070 C CA . VAL B 1 481 ? -9.881 -8.931 -18.149 1 96.51 481 VAL B CA 1
ATOM 13071 C C . VAL B 1 481 ? -10.047 -9.863 -16.951 1 96.51 481 VAL B C 1
ATOM 13073 O O . VAL B 1 481 ? -11.153 -10.024 -16.431 1 96.51 481 VAL B O 1
ATOM 13076 N N . ALA B 1 482 ? -8.981 -10.443 -16.54 1 94.62 482 ALA B N 1
ATOM 13077 C CA . ALA B 1 482 ? -9.028 -11.501 -15.534 1 94.62 482 ALA B CA 1
ATOM 13078 C C . ALA B 1 482 ? -9.105 -10.916 -14.127 1 94.62 482 ALA B C 1
ATOM 13080 O O . ALA B 1 482 ? -8.531 -9.859 -13.854 1 94.62 482 ALA B O 1
ATOM 13081 N N . GLY B 1 483 ? -9.794 -11.624 -13.237 1 93.62 483 GLY B N 1
ATOM 13082 C CA . GLY B 1 483 ? -9.773 -11.318 -11.816 1 93.62 483 GLY B CA 1
ATOM 13083 C C . GLY B 1 483 ? -8.795 -12.175 -11.035 1 93.62 483 GLY B C 1
ATOM 13084 O O . GLY B 1 483 ? -8.385 -13.24 -11.502 1 93.62 483 GLY B O 1
ATOM 13085 N N . ILE B 1 484 ? -8.419 -11.709 -9.847 1 93.26 484 ILE B N 1
ATOM 13086 C CA . ILE B 1 484 ? -7.538 -12.474 -8.973 1 93.26 484 ILE B CA 1
ATOM 13087 C C . ILE B 1 484 ? -8.309 -13.635 -8.35 1 93.26 484 ILE B C 1
ATOM 13089 O O . ILE B 1 484 ? -9.479 -13.488 -7.988 1 93.26 484 ILE B O 1
ATOM 13093 N N . GLY B 1 485 ? -7.748 -14.79 -8.268 1 89.67 485 GLY B N 1
ATOM 13094 C CA . GLY B 1 485 ? -8.388 -16.026 -7.848 1 89.67 485 GLY B CA 1
ATOM 13095 C C . GLY B 1 485 ? -8.485 -17.055 -8.958 1 89.67 485 GLY B C 1
ATOM 13096 O O . GLY B 1 485 ? -7.635 -17.095 -9.85 1 89.67 485 GLY B O 1
ATOM 13097 N N . CYS B 1 486 ? -9.511 -17.783 -8.944 1 91.14 486 CYS B N 1
ATOM 13098 C CA . CYS B 1 486 ? -9.647 -18.833 -9.947 1 91.14 486 CYS B CA 1
ATOM 13099 C C . CYS B 1 486 ? -9.863 -18.238 -11.334 1 91.14 486 CYS B C 1
ATOM 13101 O O . CYS B 1 486 ? -9.532 -18.865 -12.342 1 91.14 486 CYS B O 1
ATOM 13103 N N . HIS B 1 487 ? -10.32 -16.929 -11.405 1 92.14 487 HIS B N 1
ATOM 13104 C CA . HIS B 1 487 ? -10.53 -16.228 -12.666 1 92.14 487 HIS B CA 1
ATOM 13105 C C . HIS B 1 487 ? -9.225 -16.094 -13.445 1 92.14 487 HIS B C 1
ATOM 13107 O O . HIS B 1 487 ? -9.24 -15.958 -14.671 1 92.14 487 HIS B O 1
ATOM 13113 N N . TYR B 1 488 ? -8.162 -16.136 -12.706 1 91.41 488 TYR B N 1
ATOM 13114 C CA . TYR B 1 488 ? -6.85 -15.915 -13.303 1 91.41 488 TYR B CA 1
ATOM 13115 C C . TYR B 1 488 ? -6.546 -16.972 -14.358 1 91.41 488 TYR B C 1
ATOM 13117 O O . TYR B 1 488 ? -5.886 -16.686 -15.361 1 91.41 488 TYR B O 1
ATOM 13125 N N . MET B 1 489 ? -7.058 -18.154 -14.221 1 90.52 489 MET B N 1
ATOM 13126 C CA . MET B 1 489 ? -6.769 -19.282 -15.102 1 90.52 489 MET B CA 1
ATOM 13127 C C . MET B 1 489 ? -7.406 -19.078 -16.473 1 90.52 489 MET B C 1
ATOM 13129 O O . MET B 1 489 ? -7.011 -19.72 -17.447 1 90.52 489 MET B O 1
ATOM 13133 N N . ALA B 1 490 ? -8.379 -18.114 -16.566 1 93.48 490 ALA B N 1
ATOM 13134 C CA . ALA B 1 490 ? -9 -17.803 -17.851 1 93.48 490 ALA B CA 1
ATOM 13135 C C . ALA B 1 490 ? -7.97 -17.27 -18.843 1 93.48 490 ALA B C 1
ATOM 13137 O O . ALA B 1 490 ? -8.164 -17.362 -20.058 1 93.48 490 ALA B O 1
ATOM 13138 N N . ASN B 1 491 ? -6.853 -16.793 -18.336 1 91.17 491 ASN B N 1
ATOM 13139 C CA . ASN B 1 491 ? -5.802 -16.258 -19.196 1 91.17 491 ASN B CA 1
ATOM 13140 C C . ASN B 1 491 ? -5.178 -17.348 -20.063 1 91.17 491 ASN B C 1
ATOM 13142 O O . ASN B 1 491 ? -4.616 -17.059 -21.121 1 91.17 491 ASN B O 1
ATOM 13146 N N . TRP B 1 492 ? -5.331 -18.603 -19.649 1 87.35 492 TRP B N 1
ATOM 13147 C CA . TRP B 1 492 ? -4.681 -19.701 -20.356 1 87.35 492 TRP B CA 1
ATOM 13148 C C . TRP B 1 492 ? -5.674 -20.436 -21.251 1 87.35 492 TRP B C 1
ATOM 13150 O O . TRP B 1 492 ? -5.317 -21.413 -21.913 1 87.35 492 TRP B O 1
ATOM 13160 N N . MET B 1 493 ? -6.869 -19.972 -21.229 1 89.5 493 MET B N 1
ATOM 13161 C CA . MET B 1 493 ? -7.921 -20.607 -22.018 1 89.5 493 MET B CA 1
ATOM 13162 C C . MET B 1 493 ? -8.295 -19.747 -23.219 1 89.5 493 MET B C 1
ATOM 13164 O O . MET B 1 493 ? -9.001 -18.747 -23.077 1 89.5 493 MET B O 1
ATOM 13168 N N . PRO B 1 494 ? -7.882 -20.079 -24.334 1 82.63 494 PRO B N 1
ATOM 13169 C CA . PRO B 1 494 ? -8.024 -19.23 -25.52 1 82.63 494 PRO B CA 1
ATOM 13170 C C . PRO B 1 494 ? -9.479 -18.881 -25.825 1 82.63 494 PRO B C 1
ATOM 13172 O O . PRO B 1 494 ? -9.76 -17.808 -26.365 1 82.63 494 PRO B O 1
ATOM 13175 N N . ASP B 1 495 ? -10.339 -19.725 -25.488 1 87.23 495 ASP B N 1
ATOM 13176 C CA . ASP B 1 495 ? -11.736 -19.513 -25.854 1 87.23 495 ASP B CA 1
ATOM 13177 C C . ASP B 1 495 ? -12.401 -18.502 -24.923 1 87.23 495 ASP B C 1
ATOM 13179 O O . ASP B 1 495 ? -13.55 -18.112 -25.14 1 87.23 495 ASP B O 1
ATOM 13183 N N . ARG B 1 496 ? -11.738 -18.01 -23.924 1 92.82 496 ARG B N 1
ATOM 13184 C CA . ARG B 1 496 ? -12.33 -17.096 -22.953 1 92.82 496 ARG B CA 1
ATOM 13185 C C . ARG B 1 496 ? -12.024 -15.645 -23.31 1 92.82 496 ARG B C 1
ATOM 13187 O O . ARG B 1 496 ? -12.569 -14.722 -22.701 1 92.82 496 ARG B O 1
ATOM 13194 N N . ALA B 1 497 ? -11.172 -15.384 -24.272 1 94.38 497 ALA B N 1
ATOM 13195 C CA . ALA B 1 497 ? -10.804 -14.044 -24.722 1 94.38 497 ALA B CA 1
ATOM 13196 C C . ALA B 1 497 ? -10.456 -13.145 -23.539 1 94.38 497 ALA B C 1
ATOM 13198 O O . ALA B 1 497 ? -10.937 -12.013 -23.449 1 94.38 497 ALA B O 1
ATOM 13199 N N . THR B 1 498 ? -9.855 -13.718 -22.569 1 95.13 498 THR B N 1
ATOM 13200 C CA . THR B 1 498 ? -9.425 -12.993 -21.379 1 95.13 498 THR B CA 1
ATOM 13201 C C . THR B 1 498 ? -7.927 -12.707 -21.431 1 95.13 498 THR B C 1
ATOM 13203 O O . THR B 1 498 ? -7.128 -13.606 -21.699 1 95.13 498 THR B O 1
ATOM 13206 N N . SER B 1 499 ? -7.667 -11.4 -21.315 1 93.18 499 SER B N 1
ATOM 13207 C CA . SER B 1 499 ? -6.246 -11.068 -21.335 1 93.18 499 SER B CA 1
ATOM 13208 C C . SER B 1 499 ? -5.898 -10.055 -20.25 1 93.18 499 SER B C 1
ATOM 13210 O O . SER B 1 499 ? -6.686 -9.151 -19.962 1 93.18 499 SER B O 1
ATOM 13212 N N . THR B 1 500 ? -4.701 -10.285 -19.667 1 92.75 500 THR B N 1
ATOM 13213 C CA . THR B 1 500 ? -4.074 -9.416 -18.676 1 92.75 500 THR B CA 1
ATOM 13214 C C . THR B 1 500 ? -4.778 -9.538 -17.328 1 92.75 500 THR B C 1
ATOM 13216 O O . THR B 1 500 ? -5.801 -10.218 -17.214 1 92.75 500 THR B O 1
ATOM 13219 N N . PHE B 1 501 ? -4.177 -8.988 -16.287 1 92.85 501 PHE B N 1
ATOM 13220 C CA . PHE B 1 501 ? -4.671 -8.967 -14.915 1 92.85 501 PHE B CA 1
ATOM 13221 C C . PHE B 1 501 ? -4.159 -7.738 -14.174 1 92.85 501 PHE B C 1
ATOM 13223 O O . PHE B 1 501 ? -3.437 -6.918 -14.745 1 92.85 501 PHE B O 1
ATOM 13230 N N . THR B 1 502 ? -4.623 -7.528 -13.016 1 94.31 502 THR B N 1
ATOM 13231 C CA . THR B 1 502 ? -4.153 -6.449 -12.153 1 94.31 502 THR B CA 1
ATOM 13232 C C . THR B 1 502 ? -3.975 -6.941 -10.72 1 94.31 502 THR B C 1
ATOM 13234 O O . THR B 1 502 ? -4.148 -8.129 -10.439 1 94.31 502 THR B O 1
ATOM 13237 N N . GLN B 1 503 ? -3.513 -6.085 -9.844 1 95.13 503 GLN B N 1
ATOM 13238 C CA . GLN B 1 503 ? -3.432 -6.433 -8.429 1 95.13 503 GLN B CA 1
ATOM 13239 C C . GLN B 1 503 ? -4.822 -6.642 -7.834 1 95.13 503 GLN B C 1
ATOM 13241 O O . GLN B 1 503 ? -5.819 -6.182 -8.394 1 95.13 503 GLN B O 1
ATOM 13246 N N . MET B 1 504 ? -4.939 -7.29 -6.764 1 95.38 504 MET B N 1
ATOM 13247 C CA . MET B 1 504 ? -6.214 -7.586 -6.116 1 95.38 504 MET B CA 1
ATOM 13248 C C . MET B 1 504 ? -6.916 -6.303 -5.684 1 95.38 504 MET B C 1
ATOM 13250 O O . MET B 1 504 ? -6.332 -5.478 -4.98 1 95.38 504 MET B O 1
ATOM 13254 N N . GLY B 1 505 ? -8.109 -6.096 -6.105 1 95.26 505 GLY B N 1
ATOM 13255 C CA . GLY B 1 505 ? -8.89 -4.919 -5.76 1 95.26 505 GLY B CA 1
ATOM 13256 C C . GLY B 1 505 ? -8.925 -3.881 -6.865 1 95.26 505 GLY B C 1
ATOM 13257 O O . GLY B 1 505 ? -9.689 -2.916 -6.794 1 95.26 505 GLY B O 1
ATOM 13258 N N . GLY B 1 506 ? -8.138 -4.065 -7.928 1 97.36 506 GLY B N 1
ATOM 13259 C CA . GLY B 1 506 ? -8.073 -3.12 -9.031 1 97.36 506 GLY B CA 1
ATOM 13260 C C . GLY B 1 506 ? -8.696 -3.651 -10.308 1 97.36 506 GLY B C 1
ATOM 13261 O O . GLY B 1 506 ? -8.56 -3.041 -11.371 1 97.36 506 GLY B O 1
ATOM 13262 N N . GLU B 1 507 ? -9.447 -4.726 -10.293 1 97.41 507 GLU B N 1
ATOM 13263 C CA . GLU B 1 507 ? -9.995 -5.389 -11.473 1 97.41 507 GLU B CA 1
ATOM 13264 C C . GLU B 1 507 ? -10.85 -4.431 -12.297 1 97.41 507 GLU B C 1
ATOM 13266 O O . GLU B 1 507 ? -11.736 -3.763 -11.76 1 97.41 507 GLU B O 1
ATOM 13271 N N . GLY B 1 508 ? -10.533 -4.359 -13.528 1 97.74 508 GLY B N 1
ATOM 13272 C CA . GLY B 1 508 ? -11.332 -3.563 -14.445 1 97.74 508 GLY B CA 1
ATOM 13273 C C . GLY B 1 508 ? -10.87 -2.121 -14.543 1 97.74 508 GLY B C 1
ATOM 13274 O O . GLY B 1 508 ? -11.196 -1.423 -15.505 1 97.74 508 GLY B O 1
ATOM 13275 N N . VAL B 1 509 ? -10.032 -1.629 -13.642 1 98.49 509 VAL B N 1
ATOM 13276 C CA . VAL B 1 509 ? -9.71 -0.208 -13.564 1 98.49 509 VAL B CA 1
ATOM 13277 C C . VAL B 1 509 ? -8.673 0.147 -14.627 1 98.49 509 VAL B C 1
ATOM 13279 O O . VAL B 1 509 ? -8.551 1.309 -15.021 1 98.49 509 VAL B O 1
ATOM 13282 N N . THR B 1 510 ? -7.881 -0.813 -15.092 1 98.27 510 THR B N 1
ATOM 13283 C CA . THR B 1 510 ? -6.994 -0.533 -16.216 1 98.27 510 THR B CA 1
ATOM 13284 C C . THR B 1 510 ? -7.786 -0.02 -17.416 1 98.27 510 THR B C 1
ATOM 13286 O O . THR B 1 510 ? -7.278 0.778 -18.206 1 98.27 510 THR B O 1
ATOM 13289 N N . TRP B 1 511 ? -9.066 -0.423 -17.562 1 98.15 511 TRP B N 1
ATOM 13290 C CA . TRP B 1 511 ? -9.94 0.033 -18.637 1 98.15 511 TRP B CA 1
ATOM 13291 C C . TRP B 1 511 ? -10.209 1.53 -18.523 1 98.15 511 TRP B C 1
ATOM 13293 O O . TRP B 1 511 ? -10.331 2.224 -19.535 1 98.15 511 TRP B O 1
ATOM 13303 N N . VAL B 1 512 ? -10.287 2.07 -17.321 1 97.87 512 VAL B N 1
ATOM 13304 C CA . VAL B 1 512 ? -10.508 3.495 -17.098 1 97.87 512 VAL B CA 1
ATOM 13305 C C . VAL B 1 512 ? -9.415 4.302 -17.795 1 97.87 512 VAL B C 1
ATOM 13307 O O . VAL B 1 512 ? -9.682 5.372 -18.348 1 97.87 512 VAL B O 1
ATOM 13310 N N . GLY B 1 513 ? -8.18 3.784 -17.747 1 98.03 513 GLY B N 1
ATOM 13311 C CA . GLY B 1 513 ? -7.061 4.438 -18.408 1 98.03 513 GLY B CA 1
ATOM 13312 C C . GLY B 1 513 ? -7.026 4.194 -19.904 1 98.03 513 GLY B C 1
ATOM 13313 O O . GLY B 1 513 ? -6.492 5.009 -20.659 1 98.03 513 GLY B O 1
ATOM 13314 N N . GLN B 1 514 ? -7.619 3.081 -20.394 1 97.92 514 GLN B N 1
ATOM 13315 C CA . GLN B 1 514 ? -7.604 2.704 -21.804 1 97.92 514 GLN B CA 1
ATOM 13316 C C . GLN B 1 514 ? -8.739 3.38 -22.567 1 97.92 514 GLN B C 1
ATOM 13318 O O . GLN B 1 514 ? -8.55 3.832 -23.698 1 97.92 514 GLN B O 1
ATOM 13323 N N . ALA B 1 515 ? -9.873 3.487 -22.007 1 97.8 515 ALA B N 1
ATOM 13324 C CA . ALA B 1 515 ? -11.161 3.767 -22.636 1 97.8 515 ALA B CA 1
ATOM 13325 C C . ALA B 1 515 ? -11.096 5.039 -23.476 1 97.8 515 ALA B C 1
ATOM 13327 O O . ALA B 1 515 ? -11.591 5.071 -24.605 1 97.8 515 ALA B O 1
ATOM 13328 N N . PRO B 1 516 ? -10.454 6.141 -22.94 1 97.56 516 PRO B N 1
ATOM 13329 C CA . PRO B 1 516 ? -10.454 7.366 -23.744 1 97.56 516 PRO B CA 1
ATOM 13330 C C . PRO B 1 516 ? -9.587 7.249 -24.995 1 97.56 516 PRO B C 1
ATOM 13332 O O . PRO B 1 516 ? -9.696 8.074 -25.906 1 97.56 516 PRO B O 1
ATOM 13335 N N . PHE B 1 517 ? -8.759 6.184 -25.139 1 98.28 517 PHE B N 1
ATOM 13336 C CA . PHE B 1 517 ? -7.723 6.188 -26.166 1 98.28 517 PHE B CA 1
ATOM 13337 C C . PHE B 1 517 ? -7.846 4.963 -27.064 1 98.28 517 PHE B C 1
ATOM 13339 O O . PHE B 1 517 ? -6.91 4.624 -27.791 1 98.28 517 PHE B O 1
ATOM 13346 N N . THR B 1 518 ? -8.9 4.197 -26.987 1 97.56 518 THR B N 1
ATOM 13347 C CA . THR B 1 518 ? -9.136 2.997 -27.782 1 97.56 518 THR B CA 1
ATOM 13348 C C . THR B 1 518 ? -10.459 3.098 -28.536 1 97.56 518 THR B C 1
ATOM 13350 O O . THR B 1 518 ? -11.328 3.892 -28.17 1 97.56 518 THR B O 1
ATOM 13353 N N . LYS B 1 519 ? -10.582 2.35 -29.574 1 96.66 519 LYS B N 1
ATOM 13354 C CA . LYS B 1 519 ? -11.821 2.28 -30.343 1 96.66 519 LYS B CA 1
ATOM 13355 C C . LYS B 1 519 ? -12.782 1.255 -29.746 1 96.66 519 LYS B C 1
ATOM 13357 O O . LYS B 1 519 ? -13.973 1.256 -30.061 1 96.66 519 LYS B O 1
ATOM 13362 N N . ASP B 1 520 ? -12.257 0.435 -28.846 1 95.8 520 ASP B N 1
ATOM 13363 C CA . ASP B 1 520 ? -13.14 -0.5 -28.156 1 95.8 520 ASP B CA 1
ATOM 13364 C C . ASP B 1 520 ? -14.168 0.243 -27.305 1 95.8 520 ASP B C 1
ATOM 13366 O O . ASP B 1 520 ? -13.834 1.215 -26.626 1 95.8 520 ASP B O 1
ATOM 13370 N N . LYS B 1 521 ? -15.299 -0.202 -27.325 1 95.81 521 LYS B N 1
ATOM 13371 C CA . LYS B 1 521 ? -16.375 0.545 -26.681 1 95.81 521 LYS B CA 1
ATOM 13372 C C . LYS B 1 521 ? -16.67 -0.006 -25.289 1 95.81 521 LYS B C 1
ATOM 13374 O O . LYS B 1 521 ? -17.302 0.665 -24.471 1 95.81 521 LYS B O 1
ATOM 13379 N N . HIS B 1 522 ? -16.231 -1.311 -25.115 1 97.38 522 HIS B N 1
ATOM 13380 C CA . HIS B 1 522 ? -16.664 -1.984 -23.896 1 97.38 522 HIS B CA 1
ATOM 13381 C C . HIS B 1 522 ? -15.73 -3.137 -23.541 1 97.38 522 HIS B C 1
ATOM 13383 O O . HIS B 1 522 ? -15.117 -3.739 -24.425 1 97.38 522 HIS B O 1
ATOM 13389 N N . VAL B 1 523 ? -15.625 -3.441 -22.248 1 97.84 523 VAL B N 1
ATOM 13390 C CA . VAL B 1 523 ? -14.927 -4.646 -21.813 1 97.84 523 VAL B CA 1
ATOM 13391 C C . VAL B 1 523 ? -15.702 -5.313 -20.679 1 97.84 523 VAL B C 1
ATOM 13393 O O . VAL B 1 523 ? -16.509 -4.666 -20.007 1 97.84 523 VAL B O 1
ATOM 13396 N N . PHE B 1 524 ? -15.5 -6.619 -20.489 1 98.33 524 PHE B N 1
ATOM 13397 C CA . PHE B 1 524 ? -15.978 -7.344 -19.318 1 98.33 524 PHE B CA 1
ATOM 13398 C C . PHE B 1 524 ? -14.868 -7.499 -18.286 1 98.33 524 PHE B C 1
ATOM 13400 O O . PHE B 1 524 ? -13.701 -7.675 -18.644 1 98.33 524 PHE B O 1
ATOM 13407 N N . ALA B 1 525 ? -15.191 -7.364 -17.061 1 98.11 525 ALA B N 1
ATOM 13408 C CA . ALA B 1 525 ? -14.225 -7.578 -15.986 1 98.11 525 ALA B CA 1
ATOM 13409 C C . ALA B 1 525 ? -14.68 -8.698 -15.055 1 98.11 525 ALA B C 1
ATOM 13411 O O . ALA B 1 525 ? -15.751 -8.613 -14.449 1 98.11 525 ALA B O 1
ATOM 13412 N N . ASN B 1 526 ? -13.883 -9.763 -14.95 1 97.89 526 ASN B N 1
ATOM 13413 C CA . ASN B 1 526 ? -14.177 -10.84 -14.011 1 97.89 526 ASN B CA 1
ATOM 13414 C C . ASN B 1 526 ? -13.779 -10.466 -12.586 1 97.89 526 ASN B C 1
ATOM 13416 O O . ASN B 1 526 ? -12.689 -9.937 -12.36 1 97.89 526 ASN B O 1
ATOM 13420 N N . LEU B 1 527 ? -14.659 -10.675 -11.63 1 97.65 527 LEU B N 1
ATOM 13421 C CA . LEU B 1 527 ? -14.448 -10.356 -10.222 1 97.65 527 LEU B CA 1
ATOM 13422 C C . LEU B 1 527 ? -15.05 -11.433 -9.325 1 97.65 527 LEU B C 1
ATOM 13424 O O . LEU B 1 527 ? -16.209 -11.816 -9.5 1 97.65 527 LEU B O 1
ATOM 13428 N N . GLY B 1 528 ? -14.307 -11.961 -8.433 1 96.3 528 GLY B N 1
ATOM 13429 C CA . GLY B 1 528 ? -14.823 -12.944 -7.494 1 96.3 528 GLY B CA 1
ATOM 13430 C C . GLY B 1 528 ? -15.491 -12.319 -6.283 1 96.3 528 GLY B C 1
ATOM 13431 O O . GLY B 1 528 ? -15.21 -11.17 -5.937 1 96.3 528 GLY B O 1
ATOM 13432 N N . ASP B 1 529 ? -16.339 -13.085 -5.589 1 95.22 529 ASP B N 1
ATOM 13433 C CA . ASP B 1 529 ? -17.027 -12.604 -4.395 1 95.22 529 ASP B CA 1
ATOM 13434 C C . ASP B 1 529 ? -16.033 -12.282 -3.281 1 95.22 529 ASP B C 1
ATOM 13436 O O . ASP B 1 529 ? -16.191 -11.288 -2.569 1 95.22 529 ASP B O 1
ATOM 13440 N N . GLY B 1 530 ? -15.004 -13.135 -3.125 1 94.64 530 GLY B N 1
ATOM 13441 C CA . GLY B 1 530 ? -13.98 -12.849 -2.132 1 94.64 530 GLY B CA 1
ATOM 13442 C C . GLY B 1 530 ? -13.253 -11.542 -2.384 1 94.64 530 GLY B C 1
ATOM 13443 O O . GLY B 1 530 ? -12.998 -10.777 -1.451 1 94.64 530 GLY B O 1
ATOM 13444 N N . THR B 1 531 ? -12.864 -11.233 -3.652 1 95.96 531 THR B N 1
ATOM 13445 C CA . THR B 1 531 ? -12.162 -10.003 -4.001 1 95.96 531 THR B CA 1
ATOM 13446 C C . THR B 1 531 ? -13.093 -8.799 -3.891 1 95.96 531 THR B C 1
ATOM 13448 O O . THR B 1 531 ? -12.663 -7.707 -3.514 1 95.96 531 THR B O 1
ATOM 13451 N N . TYR B 1 532 ? -14.379 -9.008 -4.258 1 96.44 532 TYR B N 1
ATOM 13452 C CA . TYR B 1 532 ? -15.361 -7.948 -4.061 1 96.44 532 TYR B CA 1
ATOM 13453 C C . TYR B 1 532 ? -15.379 -7.486 -2.609 1 96.44 532 TYR B C 1
ATOM 13455 O O . TYR B 1 532 ? -15.361 -6.284 -2.333 1 96.44 532 TYR B O 1
ATOM 13463 N N . PHE B 1 533 ? -15.471 -8.515 -1.639 1 95.99 533 PHE B N 1
ATOM 13464 C CA . PHE B 1 533 ? -15.517 -8.226 -0.211 1 95.99 533 PHE B CA 1
ATOM 13465 C C . PHE B 1 533 ? -14.215 -7.585 0.254 1 95.99 533 PHE B C 1
ATOM 13467 O O . PHE B 1 533 ? -14.224 -6.698 1.111 1 95.99 533 PHE B O 1
ATOM 13474 N N . HIS B 1 534 ? -13.116 -8.061 -0.32 1 95.64 534 HIS B N 1
ATOM 13475 C CA . HIS B 1 534 ? -11.783 -7.567 0.006 1 95.64 534 HIS B CA 1
ATOM 13476 C C . HIS B 1 534 ? -11.656 -6.079 -0.302 1 95.64 534 HIS B C 1
ATOM 13478 O O . HIS B 1 534 ? -11.306 -5.287 0.575 1 95.64 534 HIS B O 1
ATOM 13484 N N . SER B 1 535 ? -11.928 -5.619 -1.565 1 95.93 535 SER B N 1
ATOM 13485 C CA . SER B 1 535 ? -11.792 -4.214 -1.933 1 95.93 535 SER B CA 1
ATOM 13486 C C . SER B 1 535 ? -12.297 -3.962 -3.35 1 95.93 535 SER B C 1
ATOM 13488 O O . SER B 1 535 ? -12.202 -2.844 -3.859 1 95.93 535 SER B O 1
ATOM 13490 N N . GLY B 1 536 ? -12.781 -4.984 -4.023 1 97.06 536 GLY B N 1
ATOM 13491 C CA . GLY B 1 536 ? -13.222 -4.862 -5.404 1 97.06 536 GLY B CA 1
ATOM 13492 C C . GLY B 1 536 ? -14.339 -3.852 -5.586 1 97.06 536 GLY B C 1
ATOM 13493 O O . GLY B 1 536 ? -14.52 -3.309 -6.678 1 97.06 536 GLY B O 1
ATOM 13494 N N . LEU B 1 537 ? -15.099 -3.615 -4.533 1 96.92 537 LEU B N 1
ATOM 13495 C CA . LEU B 1 537 ? -16.16 -2.614 -4.574 1 96.92 537 LEU B CA 1
ATOM 13496 C C . LEU B 1 537 ? -15.604 -1.248 -4.963 1 96.92 537 LEU B C 1
ATOM 13498 O O . LEU B 1 537 ? -16.265 -0.482 -5.668 1 96.92 537 LEU B O 1
ATOM 13502 N N . LEU B 1 538 ? -14.39 -0.919 -4.531 1 97.01 538 LEU B N 1
ATOM 13503 C CA . LEU B 1 538 ? -13.795 0.378 -4.834 1 97.01 538 LEU B CA 1
ATOM 13504 C C . LEU B 1 538 ? -13.43 0.477 -6.311 1 97.01 538 LEU B C 1
ATOM 13506 O O . LEU B 1 538 ? -13.438 1.568 -6.885 1 97.01 538 LEU B O 1
ATOM 13510 N N . ALA B 1 539 ? -13.055 -0.682 -6.893 1 98 539 ALA B N 1
ATOM 13511 C CA . ALA B 1 539 ? -12.803 -0.69 -8.332 1 98 539 ALA B CA 1
ATOM 13512 C C . ALA B 1 539 ? -14.068 -0.347 -9.112 1 98 539 ALA B C 1
ATOM 13514 O O . ALA B 1 539 ? -14.015 0.39 -10.1 1 98 539 ALA B O 1
ATOM 13515 N N . ILE B 1 540 ? -15.156 -0.893 -8.712 1 97.58 540 ILE B N 1
ATOM 13516 C CA . ILE B 1 540 ? -16.438 -0.593 -9.34 1 97.58 540 ILE B CA 1
ATOM 13517 C C . ILE B 1 540 ? -16.777 0.882 -9.142 1 97.58 540 ILE B C 1
ATOM 13519 O O . ILE B 1 540 ? -17.221 1.554 -10.076 1 97.58 540 ILE B O 1
ATOM 13523 N N . ARG B 1 541 ? -16.586 1.397 -7.925 1 96.2 541 ARG B N 1
ATOM 13524 C CA . ARG B 1 541 ? -16.798 2.813 -7.64 1 96.2 541 ARG B CA 1
ATOM 13525 C C . ARG B 1 541 ? -15.97 3.689 -8.575 1 96.2 541 ARG B C 1
ATOM 13527 O O . ARG B 1 541 ? -16.459 4.702 -9.079 1 96.2 541 ARG B O 1
ATOM 13534 N N . GLN B 1 542 ? -14.663 3.352 -8.768 1 97.15 542 GLN B N 1
ATOM 13535 C CA . GLN B 1 542 ? -13.788 4.092 -9.671 1 97.15 542 GLN B CA 1
ATOM 13536 C C . GLN B 1 542 ? -14.332 4.083 -11.096 1 97.15 542 GLN B C 1
ATOM 13538 O O . GLN B 1 542 ? -14.288 5.101 -11.79 1 97.15 542 GLN B O 1
ATOM 13543 N N . SER B 1 543 ? -14.796 2.945 -11.553 1 97.44 543 SER B N 1
ATOM 13544 C CA . SER B 1 543 ? -15.34 2.821 -12.902 1 97.44 543 SER B CA 1
ATOM 13545 C C . SER B 1 543 ? -16.589 3.679 -13.075 1 97.44 543 SER B C 1
ATOM 13547 O O . SER B 1 543 ? -16.776 4.309 -14.118 1 97.44 543 SER B O 1
ATOM 13549 N N . ILE B 1 544 ? -17.446 3.678 -12.072 1 95.53 544 ILE B N 1
ATOM 13550 C CA . ILE B 1 544 ? -18.651 4.5 -12.108 1 95.53 544 ILE B CA 1
ATOM 13551 C C . ILE B 1 544 ? -18.268 5.978 -12.123 1 95.53 544 ILE B C 1
ATOM 13553 O O . ILE B 1 544 ? -18.797 6.754 -12.922 1 95.53 544 ILE B O 1
ATOM 13557 N N . ALA B 1 545 ? -17.343 6.392 -11.248 1 94.15 545 ALA B N 1
ATOM 13558 C CA . ALA B 1 545 ? -16.917 7.784 -11.13 1 94.15 545 ALA B CA 1
ATOM 13559 C C . ALA B 1 545 ? -16.311 8.285 -12.439 1 94.15 545 ALA B C 1
ATOM 13561 O O . ALA B 1 545 ? -16.442 9.463 -12.78 1 94.15 545 ALA B O 1
ATOM 13562 N N . SER B 1 546 ? -15.658 7.412 -13.19 1 95.1 546 SER B N 1
ATOM 13563 C CA . SER B 1 546 ? -14.982 7.798 -14.425 1 95.1 546 SER B CA 1
ATOM 13564 C C . SER B 1 546 ? -15.943 7.784 -15.608 1 95.1 546 SER B C 1
ATOM 13566 O O . SER B 1 546 ? -15.601 8.25 -16.698 1 95.1 546 SER B O 1
ATOM 13568 N N . GLY B 1 547 ? -17.156 7.127 -15.425 1 93.17 547 GLY B N 1
ATOM 13569 C CA . GLY B 1 547 ? -18.105 7.007 -16.521 1 93.17 547 GLY B CA 1
ATOM 13570 C C . GLY B 1 547 ? -17.716 5.948 -17.534 1 93.17 547 GLY B C 1
ATOM 13571 O O . GLY B 1 547 ? -18.211 5.95 -18.663 1 93.17 547 GLY B O 1
ATOM 13572 N N . ALA B 1 548 ? -16.906 4.989 -17.175 1 95.48 548 ALA B N 1
ATOM 13573 C CA . ALA B 1 548 ? -16.402 3.966 -18.087 1 95.48 548 ALA B CA 1
ATOM 13574 C C . ALA B 1 548 ? -17.508 2.992 -18.483 1 95.48 548 ALA B C 1
ATOM 13576 O O . ALA B 1 548 ? -18.35 2.63 -17.658 1 95.48 548 ALA B O 1
ATOM 13577 N N . ASN B 1 549 ? -17.504 2.567 -19.776 1 97.68 549 ASN B N 1
ATOM 13578 C CA . ASN B 1 549 ? -18.385 1.508 -20.255 1 97.68 549 ASN B CA 1
ATOM 13579 C C . ASN B 1 549 ? -17.806 0.125 -19.971 1 97.68 549 ASN B C 1
ATOM 13581 O O . ASN B 1 549 ? -17.011 -0.393 -20.758 1 97.68 549 ASN B O 1
ATOM 13585 N N . ILE B 1 550 ? -18.217 -0.457 -18.901 1 98.35 550 ILE B N 1
ATOM 13586 C CA . ILE B 1 550 ? -17.644 -1.712 -18.427 1 98.35 550 ILE B CA 1
ATOM 13587 C C . ILE B 1 550 ? -18.723 -2.545 -17.74 1 98.35 550 ILE B C 1
ATOM 13589 O O . ILE B 1 550 ? -19.655 -1.998 -17.146 1 98.35 550 ILE B O 1
ATOM 13593 N N . THR B 1 551 ? -18.67 -3.832 -17.862 1 98.67 551 THR B N 1
ATOM 13594 C CA . THR B 1 551 ? -19.547 -4.742 -17.133 1 98.67 551 THR B CA 1
ATOM 13595 C C . THR B 1 551 ? -18.742 -5.622 -16.181 1 98.67 551 THR B C 1
ATOM 13597 O O . THR B 1 551 ? -17.874 -6.382 -16.615 1 98.67 551 THR B O 1
ATOM 13600 N N . TYR B 1 552 ? -19.04 -5.496 -14.961 1 98.58 552 TYR B N 1
ATOM 13601 C CA . TYR B 1 552 ? -18.437 -6.392 -13.981 1 98.58 552 TYR B CA 1
ATOM 13602 C C . TYR B 1 552 ? -19.237 -7.683 -13.857 1 98.58 552 TYR B C 1
ATOM 13604 O O . TYR B 1 552 ? -20.458 -7.649 -13.682 1 98.58 552 TYR B O 1
ATOM 13612 N N . LYS B 1 553 ? -18.594 -8.796 -13.994 1 98.19 553 LYS B N 1
ATOM 13613 C CA . LYS B 1 553 ? -19.172 -10.108 -13.72 1 98.19 553 LYS B CA 1
ATOM 13614 C C . LYS B 1 553 ? -18.699 -10.647 -12.373 1 98.19 553 LYS B C 1
ATOM 13616 O O . LYS B 1 553 ? -17.632 -11.259 -12.283 1 98.19 553 LYS B O 1
ATOM 13621 N N . ILE B 1 554 ? -19.544 -10.517 -11.396 1 98.03 554 ILE B N 1
ATOM 13622 C CA . ILE B 1 554 ? -19.202 -10.947 -10.045 1 98.03 554 ILE B CA 1
ATOM 13623 C C . ILE B 1 554 ? -19.63 -12.398 -9.841 1 98.03 554 ILE B C 1
ATOM 13625 O O . ILE B 1 554 ? -20.823 -12.691 -9.736 1 98.03 554 ILE B O 1
ATOM 13629 N N . LEU B 1 555 ? -18.707 -13.25 -9.809 1 97.81 555 LEU B N 1
ATOM 13630 C CA . LEU B 1 555 ? -19.025 -14.649 -9.543 1 97.81 555 LEU B CA 1
ATOM 13631 C C . LEU B 1 555 ? -19.16 -14.901 -8.045 1 97.81 555 LEU B C 1
ATOM 13633 O O . LEU B 1 555 ? -18.177 -14.813 -7.306 1 97.81 555 LEU B O 1
ATOM 13637 N N . TYR B 1 556 ? -20.319 -15.135 -7.602 1 96.55 556 TYR B N 1
ATOM 13638 C CA . TYR B 1 556 ? -20.592 -15.506 -6.218 1 96.55 556 TYR B CA 1
ATOM 13639 C C . TYR B 1 556 ? -20.632 -17.021 -6.057 1 96.55 556 TYR B C 1
ATOM 13641 O O . TYR B 1 556 ? -21.657 -17.653 -6.322 1 96.55 556 TYR B O 1
ATOM 13649 N N . ASN B 1 557 ? -19.554 -17.591 -5.606 1 94.32 557 ASN B N 1
ATOM 13650 C CA . ASN B 1 557 ? -19.508 -19.034 -5.396 1 94.32 557 ASN B CA 1
ATOM 13651 C C . ASN B 1 557 ? -19.497 -19.384 -3.911 1 94.32 557 ASN B C 1
ATOM 13653 O O . ASN B 1 557 ? -19.276 -20.54 -3.543 1 94.32 557 ASN B O 1
ATOM 13657 N N . ASP B 1 558 ? -19.584 -18.298 -3.037 1 90.67 558 ASP B N 1
ATOM 13658 C CA . ASP B 1 558 ? -19.797 -18.338 -1.594 1 90.67 558 ASP B CA 1
ATOM 13659 C C . ASP B 1 558 ? -18.566 -18.883 -0.872 1 90.67 558 ASP B C 1
ATOM 13661 O O . ASP B 1 558 ? -18.681 -19.461 0.211 1 90.67 558 ASP B O 1
ATOM 13665 N N . ALA B 1 559 ? -17.415 -18.896 -1.539 1 91.27 559 ALA B N 1
ATOM 13666 C CA . ALA B 1 559 ? -16.163 -19.36 -0.947 1 91.27 559 ALA B CA 1
ATOM 13667 C C . ALA B 1 559 ? -14.969 -18.609 -1.529 1 91.27 559 ALA B C 1
ATOM 13669 O O . ALA B 1 559 ? -14.962 -18.264 -2.713 1 91.27 559 ALA B O 1
ATOM 13670 N N . VAL B 1 560 ? -14.017 -18.336 -0.699 1 90.68 560 VAL B N 1
ATOM 13671 C CA . VAL B 1 560 ? -12.715 -17.95 -1.233 1 90.68 560 VAL B CA 1
ATOM 13672 C C . VAL B 1 560 ? -11.96 -19.19 -1.705 1 90.68 560 VAL B C 1
ATOM 13674 O O . VAL B 1 560 ? -11.154 -19.755 -0.962 1 90.68 560 VAL B O 1
ATOM 13677 N N . ALA B 1 561 ? -12.076 -19.558 -2.839 1 86.09 561 ALA B N 1
ATOM 13678 C CA . ALA B 1 561 ? -11.874 -20.907 -3.36 1 86.09 561 ALA B CA 1
ATOM 13679 C C . ALA B 1 561 ? -10.388 -21.225 -3.5 1 86.09 561 ALA B C 1
ATOM 13681 O O . ALA B 1 561 ? -9.936 -22.299 -3.096 1 86.09 561 ALA B O 1
ATOM 13682 N N . MET B 1 562 ? -9.605 -20.311 -3.999 1 83.82 562 MET B N 1
ATOM 13683 C CA . MET B 1 562 ? -8.218 -20.595 -4.353 1 83.82 562 MET B CA 1
ATOM 13684 C C . MET B 1 562 ? -7.37 -20.808 -3.103 1 83.82 562 MET B C 1
ATOM 13686 O O . MET B 1 562 ? -6.331 -21.467 -3.157 1 83.82 562 MET B O 1
ATOM 13690 N N . THR B 1 563 ? -7.829 -20.256 -2.029 1 81.24 563 THR B N 1
ATOM 13691 C CA . THR B 1 563 ? -7.021 -20.346 -0.818 1 81.24 563 THR B CA 1
ATOM 13692 C C . THR B 1 563 ? -7.535 -21.456 0.094 1 81.24 563 THR B C 1
ATOM 13694 O O . THR B 1 563 ? -7.106 -21.571 1.244 1 81.24 563 THR B O 1
ATOM 13697 N N . GLY B 1 564 ? -8.471 -22.243 -0.307 1 79.08 564 GLY B N 1
ATOM 13698 C CA . GLY B 1 564 ? -8.855 -23.401 0.485 1 79.08 564 GLY B CA 1
ATOM 13699 C C . GLY B 1 564 ? -10.347 -23.477 0.747 1 79.08 564 GLY B C 1
ATOM 13700 O O . GLY B 1 564 ? -10.815 -24.381 1.443 1 79.08 564 GLY B O 1
ATOM 13701 N N . GLY B 1 565 ? -11.109 -22.52 0.196 1 85.36 565 GLY B N 1
ATOM 13702 C CA . GLY B 1 565 ? -12.557 -22.611 0.282 1 85.36 565 GLY B CA 1
ATOM 13703 C C . GLY B 1 565 ? -13.119 -22.005 1.554 1 85.36 565 GLY B C 1
ATOM 13704 O O . GLY B 1 565 ? -14.072 -22.533 2.131 1 85.36 565 GLY B O 1
ATOM 13705 N N . GLN B 1 566 ? -12.482 -20.98 2.04 1 87.21 566 GLN B N 1
ATOM 13706 C CA . GLN B 1 566 ? -12.979 -20.281 3.221 1 87.21 566 GLN B CA 1
ATOM 13707 C C . GLN B 1 566 ? -14.294 -19.566 2.924 1 87.21 566 GLN B C 1
ATOM 13709 O O . GLN B 1 566 ? -14.555 -19.184 1.781 1 87.21 566 GLN B O 1
ATOM 13714 N N . GLN B 1 567 ? -15.029 -19.384 3.894 1 84.99 567 GLN B N 1
ATOM 13715 C CA . GLN B 1 567 ? -16.284 -18.657 3.741 1 84.99 567 GLN B CA 1
ATOM 13716 C C . GLN B 1 567 ? -16.033 -17.195 3.384 1 84.99 567 GLN B C 1
ATOM 13718 O O . GLN B 1 567 ? -15.114 -16.569 3.917 1 84.99 567 GLN B O 1
ATOM 13723 N N . VAL B 1 568 ? -16.902 -16.663 2.519 1 87.66 568 VAL B N 1
ATOM 13724 C CA . VAL B 1 568 ? -16.763 -15.269 2.108 1 87.66 568 VAL B CA 1
ATOM 13725 C C . VAL B 1 568 ? -17.38 -14.355 3.165 1 87.66 568 VAL B C 1
ATOM 13727 O O . VAL B 1 568 ? -18.441 -14.658 3.714 1 87.66 568 VAL B O 1
ATOM 13730 N N . GLY B 1 569 ? -16.809 -13.179 3.444 1 76.7 569 GLY B N 1
ATOM 13731 C CA . GLY B 1 569 ? -17.359 -12.129 4.287 1 76.7 569 GLY B CA 1
ATOM 13732 C C . GLY B 1 569 ? -16.761 -12.108 5.68 1 76.7 569 GLY B C 1
ATOM 13733 O O . GLY B 1 569 ? -16.905 -11.124 6.409 1 76.7 569 GLY B O 1
ATOM 13734 N N . GLU B 1 570 ? -15.917 -12.997 6 1 68.11 570 GLU B N 1
ATOM 13735 C CA . GLU B 1 570 ? -15.248 -13.087 7.294 1 68.11 570 GLU B CA 1
ATOM 13736 C C . GLU B 1 570 ? -16.227 -12.844 8.439 1 68.11 570 GLU B C 1
ATOM 13738 O O . GLU B 1 570 ? -15.884 -12.194 9.429 1 68.11 570 GLU B O 1
ATOM 13743 N N . ARG B 1 571 ? -17.514 -13.049 8.174 1 69.91 571 ARG B N 1
ATOM 13744 C CA . ARG B 1 571 ? -18.552 -12.915 9.192 1 69.91 571 ARG B CA 1
ATOM 13745 C C . ARG B 1 571 ? -19.433 -14.159 9.242 1 69.91 571 ARG B C 1
ATOM 13747 O O . ARG B 1 571 ? -19.511 -14.911 8.269 1 69.91 571 ARG B O 1
ATOM 13754 N N . PRO B 1 572 ? -19.919 -14.357 10.364 1 64.82 572 PRO B N 1
ATOM 13755 C CA . PRO B 1 572 ? -20.697 -15.588 10.522 1 64.82 572 PRO B CA 1
ATOM 13756 C C . PRO B 1 572 ? -21.833 -15.702 9.509 1 64.82 572 PRO B C 1
ATOM 13758 O O . PRO B 1 572 ? -22.135 -16.801 9.035 1 64.82 572 PRO B O 1
ATOM 13761 N N . GLU B 1 573 ? -22.374 -14.486 9.139 1 67.68 573 GLU B N 1
ATOM 13762 C CA . GLU B 1 573 ? -23.499 -14.541 8.21 1 67.68 573 GLU B CA 1
ATOM 13763 C C . GLU B 1 573 ? -23.02 -14.52 6.762 1 67.68 573 GLU B C 1
ATOM 13765 O O . GLU B 1 573 ? -23.818 -14.68 5.836 1 67.68 573 GLU B O 1
ATOM 13770 N N . GLY B 1 574 ? -21.766 -14.427 6.62 1 76.41 574 GLY B N 1
ATOM 13771 C CA . GLY B 1 574 ? -21.218 -14.31 5.278 1 76.41 574 GLY B CA 1
ATOM 13772 C C . GLY B 1 574 ? -21.603 -13.016 4.587 1 76.41 574 GLY B C 1
ATOM 13773 O O . GLY B 1 574 ? -21.917 -12.023 5.247 1 76.41 574 GLY B O 1
ATOM 13774 N N . HIS B 1 575 ? -21.375 -12.88 3.331 1 87.15 575 HIS B N 1
ATOM 13775 C CA . HIS B 1 575 ? -21.746 -11.775 2.454 1 87.15 575 HIS B CA 1
ATOM 13776 C C . HIS B 1 575 ? -22.646 -12.252 1.319 1 87.15 575 HIS B C 1
ATOM 13778 O O . HIS B 1 575 ? -22.165 -12.827 0.34 1 87.15 575 HIS B O 1
ATOM 13784 N N . SER B 1 576 ? -23.87 -11.993 1.356 1 89.42 576 SER B N 1
ATOM 13785 C CA . SER B 1 576 ? -24.866 -12.616 0.491 1 89.42 576 SER B CA 1
ATOM 13786 C C . SER B 1 576 ? -24.968 -11.89 -0.847 1 89.42 576 SER B C 1
ATOM 13788 O O . SER B 1 576 ? -24.463 -10.775 -0.994 1 89.42 576 SER B O 1
ATOM 13790 N N . VAL B 1 577 ? -25.628 -12.497 -1.811 1 93.12 577 VAL B N 1
ATOM 13791 C CA . VAL B 1 577 ? -25.904 -11.91 -3.119 1 93.12 577 VAL B CA 1
ATOM 13792 C C . VAL B 1 577 ? -26.759 -10.656 -2.953 1 93.12 577 VAL B C 1
ATOM 13794 O O . VAL B 1 577 ? -26.545 -9.656 -3.642 1 93.12 577 VAL B O 1
ATOM 13797 N N . ALA B 1 578 ? -27.75 -10.711 -2.056 1 90.17 578 ALA B N 1
ATOM 13798 C CA . ALA B 1 578 ? -28.625 -9.569 -1.801 1 90.17 578 ALA B CA 1
ATOM 13799 C C . ALA B 1 578 ? -27.826 -8.362 -1.32 1 90.17 578 ALA B C 1
ATOM 13801 O O . ALA B 1 578 ? -28.074 -7.234 -1.751 1 90.17 578 ALA B O 1
ATOM 13802 N N . GLN B 1 579 ? -26.961 -8.565 -0.372 1 90.67 579 GLN B N 1
ATOM 13803 C CA . GLN B 1 579 ? -26.126 -7.481 0.134 1 90.67 579 GLN B CA 1
ATOM 13804 C C . GLN B 1 579 ? -25.305 -6.85 -0.987 1 90.67 579 GLN B C 1
ATOM 13806 O O . GLN B 1 579 ? -25.179 -5.625 -1.058 1 90.67 579 GLN B O 1
ATOM 13811 N N . ILE B 1 580 ? -24.68 -7.707 -1.85 1 94.85 580 ILE B N 1
ATOM 13812 C CA . ILE B 1 580 ? -23.896 -7.218 -2.979 1 94.85 580 ILE B CA 1
ATOM 13813 C C . ILE B 1 580 ? -24.785 -6.393 -3.906 1 94.85 580 ILE B C 1
ATOM 13815 O O . ILE B 1 580 ? -24.398 -5.306 -4.342 1 94.85 580 ILE B O 1
ATOM 13819 N N . ALA B 1 581 ? -25.991 -6.892 -4.181 1 94.05 581 ALA B N 1
ATOM 13820 C CA . ALA B 1 581 ? -26.914 -6.213 -5.087 1 94.05 581 ALA B CA 1
ATOM 13821 C C . ALA B 1 581 ? -27.315 -4.847 -4.539 1 94.05 581 ALA B C 1
ATOM 13823 O O . ALA B 1 581 ? -27.352 -3.861 -5.279 1 94.05 581 ALA B O 1
ATOM 13824 N N . HIS B 1 582 ? -27.692 -4.787 -3.266 1 91.58 582 HIS B N 1
ATOM 13825 C CA . HIS B 1 582 ? -28.061 -3.519 -2.648 1 91.58 582 HIS B CA 1
ATOM 13826 C C . HIS B 1 582 ? -26.902 -2.529 -2.686 1 91.58 582 HIS B C 1
ATOM 13828 O O . HIS B 1 582 ? -27.104 -1.338 -2.933 1 91.58 582 HIS B O 1
ATOM 13834 N N . SER B 1 583 ? -25.747 -3.019 -2.402 1 93.21 583 SER B N 1
ATOM 13835 C CA . SER B 1 583 ? -24.562 -2.168 -2.423 1 93.21 583 SER B CA 1
ATOM 13836 C C . SER B 1 583 ? -24.304 -1.613 -3.82 1 93.21 583 SER B C 1
ATOM 13838 O O . SER B 1 583 ? -23.996 -0.43 -3.976 1 93.21 583 SER B O 1
ATOM 13840 N N . LEU B 1 584 ? -24.346 -2.464 -4.809 1 95.19 584 LEU B N 1
ATOM 13841 C CA . LEU B 1 584 ? -24.08 -2.047 -6.182 1 95.19 584 LEU B CA 1
ATOM 13842 C C . LEU B 1 584 ? -25.116 -1.032 -6.652 1 95.19 584 LEU B C 1
ATOM 13844 O O . LEU B 1 584 ? -24.781 -0.076 -7.355 1 95.19 584 LEU B O 1
ATOM 13848 N N . ARG B 1 585 ? -26.319 -1.276 -6.292 1 90.71 585 ARG B N 1
ATOM 13849 C CA . ARG B 1 585 ? -27.365 -0.31 -6.611 1 90.71 585 ARG B CA 1
ATOM 13850 C C . ARG B 1 585 ? -27.072 1.045 -5.977 1 90.71 585 ARG B C 1
ATOM 13852 O O . ARG B 1 585 ? -27.23 2.085 -6.62 1 90.71 585 ARG B O 1
ATOM 13859 N N . ALA B 1 586 ? -26.69 0.99 -4.736 1 90.07 586 ALA B N 1
ATOM 13860 C CA . ALA B 1 586 ? -26.373 2.219 -4.013 1 90.07 586 ALA B CA 1
ATOM 13861 C C . ALA B 1 586 ? -25.213 2.959 -4.672 1 90.07 586 ALA B C 1
ATOM 13863 O O . ALA B 1 586 ? -25.166 4.191 -4.658 1 90.07 586 ALA B O 1
ATOM 13864 N N . GLU B 1 587 ? -24.277 2.264 -5.24 1 91.39 587 GLU B N 1
ATOM 13865 C CA . GLU B 1 587 ? -23.118 2.861 -5.897 1 91.39 587 GLU B CA 1
ATOM 13866 C C . GLU B 1 587 ? -23.515 3.545 -7.202 1 91.39 587 GLU B C 1
ATOM 13868 O O . GLU B 1 587 ? -22.822 4.452 -7.67 1 91.39 587 GLU B O 1
ATOM 13873 N N . GLY B 1 588 ? -24.567 3.025 -7.868 1 88.56 588 GLY B N 1
ATOM 13874 C CA . GLY B 1 588 ? -25.04 3.683 -9.075 1 88.56 588 GLY B CA 1
ATOM 13875 C C . GLY B 1 588 ? -24.789 2.875 -10.334 1 88.56 588 GLY B C 1
ATOM 13876 O O . GLY B 1 588 ? -24.705 3.432 -11.43 1 88.56 588 GLY B O 1
ATOM 13877 N N . VAL B 1 589 ? -24.661 1.537 -10.207 1 93.27 589 VAL B N 1
ATOM 13878 C CA . VAL B 1 589 ? -24.582 0.69 -11.392 1 93.27 589 VAL B CA 1
ATOM 13879 C C . VAL B 1 589 ? -25.823 0.895 -12.258 1 93.27 589 VAL B C 1
ATOM 13881 O O . VAL B 1 589 ? -26.946 0.913 -11.749 1 93.27 589 VAL B O 1
ATOM 13884 N N . VAL B 1 590 ? -25.607 1.015 -13.581 1 92.39 590 VAL B N 1
ATOM 13885 C CA . VAL B 1 590 ? -26.68 1.41 -14.488 1 92.39 590 VAL B CA 1
ATOM 13886 C C . VAL B 1 590 ? -27.671 0.259 -14.65 1 92.39 590 VAL B C 1
ATOM 13888 O O . VAL B 1 590 ? -28.881 0.481 -14.729 1 92.39 590 VAL B O 1
ATOM 13891 N N . ARG B 1 591 ? -27.181 -0.962 -14.773 1 94.99 591 ARG B N 1
ATOM 13892 C CA . ARG B 1 591 ? -27.983 -2.173 -14.915 1 94.99 591 ARG B CA 1
ATOM 13893 C C . ARG B 1 591 ? -27.364 -3.333 -14.142 1 94.99 591 ARG B C 1
ATOM 13895 O O . ARG B 1 591 ? -26.142 -3.499 -14.134 1 94.99 591 ARG B O 1
ATOM 13902 N N . LEU B 1 592 ? -28.216 -4.018 -13.406 1 96.4 592 LEU B N 1
ATOM 13903 C CA . LEU B 1 592 ? -27.788 -5.116 -12.545 1 96.4 592 LEU B CA 1
ATOM 13904 C C . LEU B 1 592 ? -28.754 -6.293 -12.646 1 96.4 592 LEU B C 1
ATOM 13906 O O . LEU B 1 592 ? -29.971 -6.11 -12.577 1 96.4 592 LEU B O 1
ATOM 13910 N N . VAL B 1 593 ? -28.225 -7.505 -12.885 1 96.59 593 VAL B N 1
ATOM 13911 C CA . VAL B 1 593 ? -29.051 -8.706 -12.921 1 96.59 593 VAL B CA 1
ATOM 13912 C C . VAL B 1 593 ? -28.349 -9.84 -12.176 1 96.59 593 VAL B C 1
ATOM 13914 O O . VAL B 1 593 ? -27.159 -9.743 -11.866 1 96.59 593 VAL B O 1
ATOM 13917 N N . VAL B 1 594 ? -29.054 -10.871 -11.773 1 96.37 594 VAL B N 1
ATOM 13918 C CA . VAL B 1 594 ? -28.508 -12.089 -11.183 1 96.37 594 VAL B CA 1
ATOM 13919 C C . VAL B 1 594 ? -28.688 -13.257 -12.15 1 96.37 594 VAL B C 1
ATOM 13921 O O . VAL B 1 594 ? -29.751 -13.412 -12.755 1 96.37 594 VAL B O 1
ATOM 13924 N N . VAL B 1 595 ? -27.677 -13.952 -12.429 1 97 595 VAL B N 1
ATOM 13925 C CA . VAL B 1 595 ? -27.695 -15.184 -13.211 1 97 595 VAL B CA 1
ATOM 13926 C C . VAL B 1 595 ? -27.336 -16.369 -12.317 1 97 595 VAL B C 1
ATOM 13928 O O . VAL B 1 595 ? -26.412 -16.284 -11.505 1 97 595 VAL B O 1
ATOM 13931 N N . THR B 1 596 ? -28.09 -17.459 -12.418 1 95.14 596 THR B N 1
ATOM 13932 C CA . THR B 1 596 ? -27.871 -18.599 -11.534 1 95.14 596 THR B CA 1
ATOM 13933 C C . THR B 1 596 ? -28.345 -19.892 -12.191 1 95.14 596 THR B C 1
ATOM 13935 O O . THR B 1 596 ? -29.073 -19.859 -13.185 1 95.14 596 THR B O 1
ATOM 13938 N N . ASP B 1 597 ? -27.868 -20.986 -11.708 1 91.49 597 ASP B N 1
ATOM 13939 C CA . ASP B 1 597 ? -28.366 -22.289 -12.137 1 91.49 597 ASP B CA 1
ATOM 13940 C C . ASP B 1 597 ? -29.65 -22.657 -11.396 1 91.49 597 ASP B C 1
ATOM 13942 O O . ASP B 1 597 ? -30.341 -23.605 -11.775 1 91.49 597 ASP B O 1
ATOM 13946 N N . GLU B 1 598 ? -30.001 -21.805 -10.389 1 91.2 598 GLU B N 1
ATOM 13947 C CA . GLU B 1 598 ? -31.202 -22.039 -9.594 1 91.2 598 GLU B CA 1
ATOM 13948 C C . GLU B 1 598 ? -32.014 -20.758 -9.428 1 91.2 598 GLU B C 1
ATOM 13950 O O . GLU B 1 598 ? -32.169 -20.255 -8.314 1 91.2 598 GLU B O 1
ATOM 13955 N N . PRO B 1 599 ? -32.666 -20.27 -10.39 1 92.12 599 PRO B N 1
ATOM 13956 C CA . PRO B 1 599 ? -33.411 -19.014 -10.273 1 92.12 599 PRO B CA 1
ATOM 13957 C C . PRO B 1 599 ? -34.512 -19.077 -9.217 1 92.12 599 PRO B C 1
ATOM 13959 O O . PRO B 1 599 ? -34.857 -18.056 -8.617 1 92.12 599 PRO B O 1
ATOM 13962 N N . GLU B 1 600 ? -35.057 -20.289 -8.961 1 86.48 600 GLU B N 1
ATOM 13963 C CA . GLU B 1 600 ? -36.183 -20.472 -8.05 1 86.48 600 GLU B CA 1
ATOM 13964 C C . GLU B 1 600 ? -35.817 -20.054 -6.629 1 86.48 600 GLU B C 1
ATOM 13966 O O . GLU B 1 600 ? -36.691 -19.696 -5.837 1 86.48 600 GLU B O 1
ATOM 13971 N N . LYS B 1 601 ? -34.55 -20.134 -6.353 1 85.12 601 LYS B N 1
ATOM 13972 C CA . LYS B 1 601 ? -34.138 -19.802 -4.992 1 85.12 601 LYS B CA 1
ATOM 13973 C C . LYS B 1 601 ? -34.415 -18.335 -4.675 1 85.12 601 LYS B C 1
ATOM 13975 O O . LYS B 1 601 ? -34.487 -17.95 -3.507 1 85.12 601 LYS B O 1
ATOM 13980 N N . TYR B 1 602 ? -34.589 -17.475 -5.652 1 85.67 602 TYR B N 1
ATOM 13981 C CA . TYR B 1 602 ? -34.854 -16.056 -5.441 1 85.67 602 TYR B CA 1
ATOM 13982 C C . TYR B 1 602 ? -36.345 -15.757 -5.551 1 85.67 602 TYR B C 1
ATOM 13984 O O . TYR B 1 602 ? -36.773 -14.619 -5.347 1 85.67 602 TYR B O 1
ATOM 13992 N N . HIS B 1 603 ? -37.083 -16.839 -6.021 1 68.49 603 HIS B N 1
ATOM 13993 C CA . HIS B 1 603 ? -38.53 -16.676 -6.1 1 68.49 603 HIS B CA 1
ATOM 13994 C C . HIS B 1 603 ? -39.188 -16.941 -4.75 1 68.49 603 HIS B C 1
ATOM 13996 O O . HIS B 1 603 ? -39.172 -18.071 -4.257 1 68.49 603 HIS B O 1
ATOM 14002 N N . GLY B 1 604 ? -39.578 -16.078 -3.937 1 54.36 604 GLY B N 1
ATOM 14003 C CA . GLY B 1 604 ? -40.38 -16.205 -2.731 1 54.36 604 GLY B CA 1
ATOM 14004 C C . GLY B 1 604 ? -39.547 -16.393 -1.477 1 54.36 604 GLY B C 1
ATOM 14005 O O . GLY B 1 604 ? -40.078 -16.736 -0.419 1 54.36 604 GLY B O 1
ATOM 14006 N N . ARG B 1 605 ? -38.213 -16.665 -1.556 1 47.09 605 ARG B N 1
ATOM 14007 C CA . ARG B 1 605 ? -37.465 -17.132 -0.393 1 47.09 605 ARG B CA 1
ATOM 14008 C C . ARG B 1 605 ? -37.16 -15.982 0.56 1 47.09 605 ARG B C 1
ATOM 14010 O O . ARG B 1 605 ? -36.729 -14.91 0.129 1 47.09 605 ARG B O 1
ATOM 14017 N N . THR B 1 606 ? -37.818 -16.057 1.655 1 40.61 606 THR B N 1
ATOM 14018 C CA . THR B 1 606 ? -37.458 -15.306 2.852 1 40.61 606 THR B CA 1
ATOM 14019 C C . THR B 1 606 ? -36.188 -15.869 3.483 1 40.61 606 THR B C 1
ATOM 14021 O O . THR B 1 606 ? -36.098 -17.07 3.745 1 40.61 606 THR B O 1
ATOM 14024 N N . HIS B 1 607 ? -35.074 -15.588 3.082 1 39.31 607 HIS B N 1
ATOM 14025 C CA . HIS B 1 607 ? -33.882 -16.104 3.745 1 39.31 607 HIS B CA 1
ATOM 14026 C C . HIS B 1 607 ? -33.949 -15.881 5.252 1 39.31 607 HIS B C 1
ATOM 14028 O O . HIS B 1 607 ? -34.521 -14.89 5.712 1 39.31 607 HIS B O 1
ATOM 14034 N N . PRO B 1 608 ? -33.753 -16.899 5.987 1 37.34 608 PRO B N 1
ATOM 14035 C CA . PRO B 1 608 ? -33.756 -16.746 7.443 1 37.34 608 PRO B CA 1
ATOM 14036 C C . PRO B 1 608 ? -32.808 -15.65 7.924 1 37.34 608 PRO B C 1
ATOM 14038 O O . PRO B 1 608 ? -31.761 -15.422 7.311 1 37.34 608 PRO B O 1
ATOM 14041 N N . ALA B 1 609 ? -33.374 -14.89 8.766 1 37.55 609 ALA B N 1
ATOM 14042 C CA . ALA B 1 609 ? -32.776 -13.725 9.413 1 37.55 609 ALA B CA 1
ATOM 14043 C C . ALA B 1 609 ? -31.485 -14.1 10.135 1 37.55 609 ALA B C 1
ATOM 14045 O O . ALA B 1 609 ? -31.466 -15.035 10.939 1 37.55 609 ALA B O 1
ATOM 14046 N N . ASN B 1 610 ? -30.36 -14.162 9.617 1 31.48 610 ASN B N 1
ATOM 14047 C CA . ASN B 1 610 ? -29.202 -14.298 10.494 1 31.48 610 ASN B CA 1
ATOM 14048 C C . ASN B 1 610 ? -29.131 -13.161 11.509 1 31.48 610 ASN B C 1
ATOM 14050 O O . ASN B 1 610 ? -29.715 -12.097 11.298 1 31.48 610 ASN B O 1
ATOM 14054 N N . ALA B 1 611 ? -28.726 -13.461 12.766 1 36.82 611 ALA B N 1
ATOM 14055 C CA . ALA B 1 611 ? -28.663 -12.55 13.906 1 36.82 611 ALA B CA 1
ATOM 14056 C C . ALA B 1 611 ? -28.052 -11.21 13.504 1 36.82 611 ALA B C 1
ATOM 14058 O O . ALA B 1 611 ? -28.462 -10.16 14.003 1 36.82 611 ALA B O 1
ATOM 14059 N N . ALA B 1 612 ? -26.983 -11.322 12.897 1 36.04 612 ALA B N 1
ATOM 14060 C CA . ALA B 1 612 ? -26.268 -10.078 12.627 1 36.04 612 ALA B CA 1
ATOM 14061 C C . ALA B 1 612 ? -27.11 -9.137 11.769 1 36.04 612 ALA B C 1
ATOM 14063 O O . ALA B 1 612 ? -26.768 -7.963 11.607 1 36.04 612 ALA B O 1
ATOM 14064 N N . ARG B 1 613 ? -28.086 -9.718 11.054 1 43.45 613 ARG B N 1
ATOM 14065 C CA . ARG B 1 613 ? -29.051 -9.12 10.136 1 43.45 613 ARG B CA 1
ATOM 14066 C C . ARG B 1 613 ? -30.406 -8.936 10.81 1 43.45 613 ARG B C 1
ATOM 14068 O O . ARG B 1 613 ? -31.378 -8.54 10.164 1 43.45 613 ARG B O 1
ATOM 14075 N N . ALA B 1 614 ? -30.543 -9.458 11.886 1 44.25 614 ALA B N 1
ATOM 14076 C CA . ALA B 1 614 ? -31.8 -9.374 12.624 1 44.25 614 ALA B CA 1
ATOM 14077 C C . ALA B 1 614 ? -32.415 -7.983 12.505 1 44.25 614 ALA B C 1
ATOM 14079 O O . ALA B 1 614 ? -33.638 -7.841 12.442 1 44.25 614 ALA B O 1
ATOM 14080 N N . GLY B 1 615 ? -31.558 -7.01 12.382 1 44.83 615 GLY B N 1
ATOM 14081 C CA . GLY B 1 615 ? -32.224 -5.717 12.416 1 44.83 615 GLY B CA 1
ATOM 14082 C C . GLY B 1 615 ? -32.636 -5.222 11.043 1 44.83 615 GLY B C 1
ATOM 14083 O O . GLY B 1 615 ? -33.284 -4.18 10.922 1 44.83 615 GLY B O 1
ATOM 14084 N N . HIS B 1 616 ? -32.085 -5.972 9.949 1 47.76 616 HIS B N 1
ATOM 14085 C CA . HIS B 1 616 ? -32.522 -5.482 8.647 1 47.76 616 HIS B CA 1
ATOM 14086 C C . HIS B 1 616 ? -32.966 -6.63 7.747 1 47.76 616 HIS B C 1
ATOM 14088 O O . HIS B 1 616 ? -32.295 -6.947 6.762 1 47.76 616 HIS B O 1
ATOM 14094 N N . PRO B 1 617 ? -34.057 -7.305 8.144 1 47.73 617 PRO B N 1
ATOM 14095 C CA . PRO B 1 617 ? -34.534 -8.506 7.455 1 47.73 617 PRO B CA 1
ATOM 14096 C C . PRO B 1 617 ? -34.659 -8.309 5.946 1 47.73 617 PRO B C 1
ATOM 14098 O O . PRO B 1 617 ? -34.569 -9.276 5.184 1 47.73 617 PRO B O 1
ATOM 14101 N N . GLU B 1 618 ? -34.853 -7.079 5.535 1 49.35 618 GLU B N 1
ATOM 14102 C CA . GLU B 1 618 ? -35.083 -6.8 4.12 1 49.35 618 GLU B CA 1
ATOM 14103 C C . GLU B 1 618 ? -33.822 -7.045 3.297 1 49.35 618 GLU B C 1
ATOM 14105 O O . GLU B 1 618 ? -33.893 -7.22 2.079 1 49.35 618 GLU B O 1
ATOM 14110 N N . LEU B 1 619 ? -32.657 -7.072 3.901 1 52.89 619 LEU B N 1
ATOM 14111 C CA . LEU B 1 619 ? -31.396 -7.25 3.189 1 52.89 619 LEU B CA 1
ATOM 14112 C C . LEU B 1 619 ? -31.073 -8.73 3.017 1 52.89 619 LEU B C 1
ATOM 14114 O O . LEU B 1 619 ? -30.119 -9.085 2.321 1 52.89 619 LEU B O 1
ATOM 14118 N N . LEU B 1 620 ? -31.578 -9.531 3.775 1 48.83 620 LEU B N 1
ATOM 14119 C CA . LEU B 1 620 ? -31.187 -10.937 3.769 1 48.83 620 LEU B CA 1
ATOM 14120 C C . LEU B 1 620 ? -31.614 -11.614 2.471 1 48.83 620 LEU B C 1
ATOM 14122 O O . LEU B 1 620 ? -30.871 -12.426 1.916 1 48.83 620 LEU B O 1
ATOM 14126 N N . ASN B 1 621 ? -32.768 -11.694 2.214 1 55.34 621 ASN B N 1
ATOM 14127 C CA . ASN B 1 621 ? -33.151 -12.621 1.155 1 55.34 621 ASN B CA 1
ATOM 14128 C C . ASN B 1 621 ? -33.788 -11.893 -0.025 1 55.34 621 ASN B C 1
ATOM 14130 O O . ASN B 1 621 ? -34.111 -12.511 -1.04 1 55.34 621 ASN B O 1
ATOM 14134 N N . ASP B 1 622 ? -33.637 -10.488 0.122 1 73.58 622 ASP B N 1
ATOM 14135 C CA . ASP B 1 622 ? -34.386 -9.857 -0.961 1 73.58 622 ASP B CA 1
ATOM 14136 C C . ASP B 1 622 ? -33.475 -8.984 -1.822 1 73.58 622 ASP B C 1
ATOM 14138 O O . ASP B 1 622 ? -32.649 -8.234 -1.298 1 73.58 622 ASP B O 1
ATOM 14142 N N . LEU B 1 623 ? -33.526 -9.405 -3.033 1 87.52 623 LEU B N 1
ATOM 14143 C CA . LEU B 1 623 ? -32.894 -8.536 -4.02 1 87.52 623 LEU B CA 1
ATOM 14144 C C . LEU B 1 623 ? -33.578 -7.174 -4.064 1 87.52 623 LEU B C 1
ATOM 14146 O O . LEU B 1 623 ? -34.769 -7.063 -3.764 1 87.52 623 LEU B O 1
ATOM 14150 N N . PRO B 1 624 ? -32.813 -6.13 -4.274 1 83.26 624 PRO B N 1
ATOM 14151 C CA . PRO B 1 624 ? -33.487 -4.846 -4.482 1 83.26 624 PRO B CA 1
ATOM 14152 C C . PRO B 1 624 ? -34.572 -4.916 -5.555 1 83.26 624 PRO B C 1
ATOM 14154 O O . PRO B 1 624 ? -34.482 -5.73 -6.477 1 83.26 624 PRO B O 1
ATOM 14157 N N . PRO B 1 625 ? -35.55 -4.049 -5.428 1 78.4 625 PRO B N 1
ATOM 14158 C CA . PRO B 1 625 ? -36.6 -4.052 -6.449 1 78.4 625 PRO B CA 1
ATOM 14159 C C . PRO B 1 625 ? -36.059 -3.791 -7.852 1 78.4 625 PRO B C 1
ATOM 14161 O O . PRO B 1 625 ? -35.164 -2.96 -8.028 1 78.4 625 PRO B O 1
ATOM 14164 N N . GLY B 1 626 ? -36.543 -4.537 -8.793 1 79.78 626 GLY B N 1
ATOM 14165 C CA . GLY B 1 626 ? -36.208 -4.286 -10.185 1 79.78 626 GLY B CA 1
ATOM 14166 C C . GLY B 1 626 ? -35.081 -5.163 -10.696 1 79.78 626 GLY B C 1
ATOM 14167 O O . GLY B 1 626 ? -34.788 -5.171 -11.894 1 79.78 626 GLY B O 1
ATOM 14168 N N . ILE B 1 627 ? -34.5 -5.958 -9.853 1 89.98 627 ILE B N 1
ATOM 14169 C CA . ILE B 1 627 ? -33.419 -6.832 -10.296 1 89.98 627 ILE B CA 1
ATOM 14170 C C . ILE B 1 627 ? -33.999 -8.136 -10.84 1 89.98 627 ILE B C 1
ATOM 14172 O O . ILE B 1 627 ? -34.709 -8.851 -10.129 1 89.98 627 ILE B O 1
ATOM 14176 N N . GLU B 1 628 ? -33.698 -8.37 -12.039 1 92.43 628 GLU B N 1
ATOM 14177 C CA . GLU B 1 628 ? -34.177 -9.587 -12.687 1 92.43 628 GLU B CA 1
ATOM 14178 C C . GLU B 1 628 ? -33.221 -10.753 -12.449 1 92.43 628 GLU B C 1
ATOM 14180 O O . GLU B 1 628 ? -32.018 -10.549 -12.271 1 92.43 628 GLU B O 1
ATOM 14185 N N . VAL B 1 629 ? -33.803 -11.948 -12.297 1 94.72 629 VAL B N 1
ATOM 14186 C CA . VAL B 1 629 ? -33.039 -13.176 -12.102 1 94.72 629 VAL B CA 1
ATOM 14187 C C . VAL B 1 629 ? -33.216 -14.093 -13.31 1 94.72 629 VAL B C 1
ATOM 14189 O O . VAL B 1 629 ? -34.344 -14.389 -13.712 1 94.72 629 VAL B O 1
ATOM 14192 N N . PHE B 1 630 ? -32.09 -14.479 -13.918 1 94.99 630 PHE B N 1
ATOM 14193 C CA . PHE B 1 630 ? -32.123 -15.324 -15.106 1 94.99 630 PHE B CA 1
ATOM 14194 C C . PHE B 1 630 ? -31.379 -16.631 -14.862 1 94.99 630 PHE B C 1
ATOM 14196 O O . PHE B 1 630 ? -30.546 -16.718 -13.957 1 94.99 630 PHE B O 1
ATOM 14203 N N . HIS B 1 631 ? -31.728 -17.667 -15.611 1 93.6 631 HIS B N 1
ATOM 14204 C CA . HIS B 1 631 ? -30.936 -18.892 -15.613 1 93.6 631 HIS B CA 1
ATOM 14205 C C . HIS B 1 631 ? -29.597 -18.682 -16.312 1 93.6 631 HIS B C 1
ATOM 14207 O O . HIS B 1 631 ? -29.506 -17.906 -17.265 1 93.6 631 HIS B O 1
ATOM 14213 N N . ARG B 1 632 ? -28.634 -19.355 -15.948 1 94.59 632 ARG B N 1
ATOM 14214 C CA . ARG B 1 632 ? -27.275 -19.192 -16.455 1 94.59 632 ARG B CA 1
ATOM 14215 C C . ARG B 1 632 ? -27.218 -19.439 -17.959 1 94.59 632 ARG B C 1
ATOM 14217 O O . ARG B 1 632 ? -26.307 -18.961 -18.638 1 94.59 632 ARG B O 1
ATOM 14224 N N . ASP B 1 633 ? -28.073 -20.141 -18.519 1 90.88 633 ASP B N 1
ATOM 14225 C CA . ASP B 1 633 ? -28.105 -20.416 -19.952 1 90.88 633 ASP B CA 1
ATOM 14226 C C . ASP B 1 633 ? -28.375 -19.142 -20.749 1 90.88 633 ASP B C 1
ATOM 14228 O O . ASP B 1 633 ? -28.129 -19.095 -21.956 1 90.88 633 ASP B O 1
ATOM 14232 N N . GLU B 1 634 ? -28.857 -18.081 -20.101 1 93.96 634 GLU B N 1
ATOM 14233 C CA . GLU B 1 634 ? -29.166 -16.822 -20.773 1 93.96 634 GLU B CA 1
ATOM 14234 C C . GLU B 1 634 ? -27.984 -15.859 -20.71 1 93.96 634 GLU B C 1
ATOM 14236 O O . GLU B 1 634 ? -28.08 -14.719 -21.17 1 93.96 634 GLU B O 1
ATOM 14241 N N . LEU B 1 635 ? -26.93 -16.281 -20.192 1 96.27 635 LEU B N 1
ATOM 14242 C CA . LEU B 1 635 ? -25.783 -15.415 -19.943 1 96.27 635 LEU B CA 1
ATOM 14243 C C . LEU B 1 635 ? -25.321 -14.741 -21.231 1 96.27 635 LEU B C 1
ATOM 14245 O O . LEU B 1 635 ? -25.033 -13.542 -21.241 1 96.27 635 LEU B O 1
ATOM 14249 N N . ASP B 1 636 ? -25.158 -15.496 -22.334 1 94.8 636 ASP B N 1
ATOM 14250 C CA . ASP B 1 636 ? -24.676 -14.932 -23.591 1 94.8 636 ASP B CA 1
ATOM 14251 C C . ASP B 1 636 ? -25.575 -13.792 -24.062 1 94.8 636 ASP B C 1
ATOM 14253 O O . ASP B 1 636 ? -25.087 -12.729 -24.451 1 94.8 636 ASP B O 1
ATOM 14257 N N . ARG B 1 637 ? -26.899 -13.979 -24.057 1 94.83 637 ARG B N 1
ATOM 14258 C CA . ARG B 1 637 ? -27.861 -12.955 -24.449 1 94.83 637 ARG B CA 1
ATOM 14259 C C . ARG B 1 637 ? -27.732 -11.716 -23.57 1 94.83 637 ARG B C 1
ATOM 14261 O O . ARG B 1 637 ? -27.718 -10.59 -24.072 1 94.83 637 ARG B O 1
ATOM 14268 N N . ILE B 1 638 ? -27.623 -11.92 -22.263 1 97.46 638 ILE B N 1
ATOM 14269 C CA . ILE B 1 638 ? -27.518 -10.828 -21.302 1 97.46 638 ILE B CA 1
ATOM 14270 C C . ILE B 1 638 ? -26.237 -10.037 -21.558 1 97.46 638 ILE B C 1
ATOM 14272 O O . ILE B 1 638 ? -26.248 -8.803 -21.539 1 97.46 638 ILE B O 1
ATOM 14276 N N . GLN B 1 639 ? -25.172 -10.711 -21.773 1 98.18 639 GLN B N 1
ATOM 14277 C CA . GLN B 1 639 ? -23.894 -10.053 -22.025 1 98.18 639 GLN B CA 1
ATOM 14278 C C . GLN B 1 639 ? -23.948 -9.218 -23.301 1 98.18 639 GLN B C 1
ATOM 14280 O O . GLN B 1 639 ? -23.392 -8.119 -23.354 1 98.18 639 GLN B O 1
ATOM 14285 N N . ARG B 1 640 ? -24.52 -9.715 -24.365 1 97.04 640 ARG B N 1
ATOM 14286 C CA . ARG B 1 640 ? -24.664 -8.964 -25.607 1 97.04 640 ARG B CA 1
ATOM 14287 C C . ARG B 1 640 ? -25.48 -7.694 -25.388 1 97.04 640 ARG B C 1
ATOM 14289 O O . ARG B 1 640 ? -25.178 -6.648 -25.966 1 97.04 640 ARG B O 1
ATOM 14296 N N . GLU B 1 641 ? -26.489 -7.835 -24.561 1 97.33 641 GLU B N 1
ATOM 14297 C CA . GLU B 1 641 ? -27.275 -6.658 -24.206 1 97.33 641 GLU B CA 1
ATOM 14298 C C . GLU B 1 641 ? -26.437 -5.649 -23.427 1 97.33 641 GLU B C 1
ATOM 14300 O O . GLU B 1 641 ? -26.447 -4.455 -23.736 1 97.33 641 GLU B O 1
ATOM 14305 N N . PHE B 1 642 ? -25.705 -6.089 -22.489 1 98.02 642 PHE B N 1
ATOM 14306 C CA . PHE B 1 642 ? -24.98 -5.236 -21.555 1 98.02 642 PHE B CA 1
ATOM 14307 C C . PHE B 1 642 ? -23.827 -4.525 -22.254 1 98.02 642 PHE B C 1
ATOM 14309 O O . PHE B 1 642 ? -23.492 -3.39 -21.911 1 98.02 642 PHE B O 1
ATOM 14316 N N . ARG B 1 643 ? -23.124 -5.157 -23.141 1 97.29 643 ARG B N 1
ATOM 14317 C CA . ARG B 1 643 ? -21.971 -4.552 -23.801 1 97.29 643 ARG B CA 1
ATOM 14318 C C . ARG B 1 643 ? -22.376 -3.297 -24.567 1 97.29 643 ARG B C 1
ATOM 14320 O O . ARG B 1 643 ? -21.528 -2.464 -24.896 1 97.29 643 ARG B O 1
ATOM 14327 N N . GLU B 1 644 ? -23.74 -3.093 -24.832 1 96.53 644 GLU B N 1
ATOM 14328 C CA . GLU B 1 644 ? -24.243 -1.948 -25.585 1 96.53 644 GLU B CA 1
ATOM 14329 C C . GLU B 1 644 ? -24.746 -0.851 -24.652 1 96.53 644 GLU B C 1
ATOM 14331 O O . GLU B 1 644 ? -25.106 0.238 -25.103 1 96.53 644 GLU B O 1
ATOM 14336 N N . ILE B 1 645 ? -24.733 -1.084 -23.396 1 96.63 645 ILE B N 1
ATOM 14337 C CA . ILE B 1 645 ? -25.214 -0.105 -22.427 1 96.63 645 ILE B CA 1
ATOM 14338 C C . ILE B 1 645 ? -24.067 0.812 -22.008 1 96.63 645 ILE B C 1
ATOM 14340 O O . ILE B 1 645 ? -22.988 0.339 -21.642 1 96.63 645 ILE B O 1
ATOM 14344 N N . THR B 1 646 ? -24.295 2.071 -22.051 1 95.51 646 THR B N 1
ATOM 14345 C CA . THR B 1 646 ? -23.284 3.033 -21.626 1 95.51 646 THR B CA 1
ATOM 14346 C C . THR B 1 646 ? -23.22 3.114 -20.104 1 95.51 646 THR B C 1
ATOM 14348 O O . THR B 1 646 ? -24.255 3.166 -19.436 1 95.51 646 THR B O 1
ATOM 14351 N N . GLY B 1 647 ? -21.98 3.151 -19.593 1 94.84 647 GLY B N 1
ATOM 14352 C CA . GLY B 1 647 ? -21.771 3.207 -18.155 1 94.84 647 GLY B CA 1
ATOM 14353 C C . GLY B 1 647 ? -21.375 1.87 -17.557 1 94.84 647 GLY B C 1
ATOM 14354 O O . GLY B 1 647 ? -21.135 0.905 -18.286 1 94.84 647 GLY B O 1
ATOM 14355 N N . CYS B 1 648 ? -21.289 1.793 -16.23 1 96.38 648 CYS B N 1
ATOM 14356 C CA . CYS B 1 648 ? -20.871 0.588 -15.521 1 96.38 648 CYS B CA 1
ATOM 14357 C C . CYS B 1 648 ? -22.064 -0.312 -15.225 1 96.38 648 CYS B C 1
ATOM 14359 O O . CYS B 1 648 ? -23.04 0.125 -14.613 1 96.38 648 CYS B O 1
ATOM 14361 N N . THR B 1 649 ? -22.061 -1.48 -15.713 1 97.54 649 THR B N 1
ATOM 14362 C CA . THR B 1 649 ? -23.084 -2.486 -15.451 1 97.54 649 THR B CA 1
ATOM 14363 C C . THR B 1 649 ? -22.495 -3.67 -14.689 1 97.54 649 THR B C 1
ATOM 14365 O O . THR B 1 649 ? -21.274 -3.794 -14.57 1 97.54 649 THR B O 1
ATOM 14368 N N . ALA B 1 650 ? -23.412 -4.523 -14.094 1 98.19 650 ALA B N 1
ATOM 14369 C CA . ALA B 1 650 ? -22.911 -5.656 -13.321 1 98.19 650 ALA B CA 1
ATOM 14370 C C . ALA B 1 650 ? -23.827 -6.868 -13.469 1 98.19 650 ALA B C 1
ATOM 14372 O O . ALA B 1 650 ? -25.048 -6.724 -13.555 1 98.19 650 ALA B O 1
ATOM 14373 N N . ILE B 1 651 ? -23.254 -7.992 -13.532 1 98.39 651 ILE B N 1
ATOM 14374 C CA . ILE B 1 651 ? -23.921 -9.288 -13.488 1 98.39 651 ILE B CA 1
ATOM 14375 C C . ILE B 1 651 ? -23.44 -10.076 -12.272 1 98.39 651 ILE B C 1
ATOM 14377 O O . ILE B 1 651 ? -22.242 -10.323 -12.119 1 98.39 651 ILE B O 1
ATOM 14381 N N . ILE B 1 652 ? -24.325 -10.403 -11.373 1 97.91 652 ILE B N 1
ATOM 14382 C CA . ILE B 1 652 ? -23.97 -11.319 -10.294 1 97.91 652 ILE B CA 1
ATOM 14383 C C . ILE B 1 652 ? -24.241 -12.758 -10.727 1 97.91 652 ILE B C 1
ATOM 14385 O O . ILE B 1 652 ? -25.394 -13.142 -10.94 1 97.91 652 ILE B O 1
ATOM 14389 N N . TYR B 1 653 ? -23.202 -13.48 -10.984 1 97.89 653 TYR B N 1
ATOM 14390 C CA . TYR B 1 653 ? -23.31 -14.895 -11.325 1 97.89 653 TYR B CA 1
ATOM 14391 C C . TYR B 1 653 ? -23.272 -15.762 -10.073 1 97.89 653 TYR B C 1
ATOM 14393 O O . TYR B 1 653 ? -22.201 -16.011 -9.515 1 97.89 653 TYR B O 1
ATOM 14401 N N . ASP B 1 654 ? -24.401 -16.275 -9.651 1 96.39 654 ASP B N 1
ATOM 14402 C CA . ASP B 1 654 ? -24.532 -17.019 -8.402 1 96.39 654 ASP B CA 1
ATOM 14403 C C . ASP B 1 654 ? -24.52 -18.525 -8.657 1 96.39 654 ASP B C 1
ATOM 14405 O O . ASP B 1 654 ? -25.489 -19.079 -9.179 1 96.39 654 ASP B O 1
ATOM 14409 N N . GLN B 1 655 ? -23.476 -19.202 -8.328 1 95.68 655 GLN B N 1
ATOM 14410 C CA . GLN B 1 655 ? -23.336 -20.653 -8.374 1 95.68 655 GLN B CA 1
ATOM 14411 C C . GLN B 1 655 ? -22.223 -21.128 -7.444 1 95.68 655 GLN B C 1
ATOM 14413 O O . GLN B 1 655 ? -21.078 -20.685 -7.56 1 95.68 655 GLN B O 1
ATOM 14418 N N . THR B 1 656 ? -22.492 -22.029 -6.606 1 94.42 656 THR B N 1
ATOM 14419 C CA . THR B 1 656 ? -21.568 -22.479 -5.571 1 94.42 656 THR B CA 1
ATOM 14420 C C . THR B 1 656 ? -20.344 -23.147 -6.19 1 94.42 656 THR B C 1
ATOM 14422 O O . THR B 1 656 ? -20.454 -23.833 -7.208 1 94.42 656 THR B O 1
ATOM 14425 N N . CYS B 1 657 ? -19.199 -23.016 -5.609 1 94.19 657 CYS B N 1
ATOM 14426 C CA . CYS B 1 657 ? -17.946 -23.646 -6.01 1 94.19 657 CYS B CA 1
ATOM 14427 C C . CYS B 1 657 ? -18.101 -25.159 -6.102 1 94.19 657 CYS B C 1
ATOM 14429 O O . CYS B 1 657 ? -18.638 -25.789 -5.189 1 94.19 657 CYS B O 1
ATOM 14431 N N . ALA B 1 658 ? -17.592 -25.758 -7.152 1 92.71 658 ALA B N 1
ATOM 14432 C CA . ALA B 1 658 ? -17.753 -27.191 -7.39 1 92.71 658 ALA B CA 1
ATOM 14433 C C . ALA B 1 658 ? -17.03 -28.008 -6.324 1 92.71 658 ALA B C 1
ATOM 14435 O O . ALA B 1 658 ? -17.549 -29.023 -5.853 1 92.71 658 ALA B O 1
ATOM 14436 N N . THR B 1 659 ? -15.881 -27.566 -5.963 1 88.73 659 THR B N 1
ATOM 14437 C CA . THR B 1 659 ? -15.112 -28.276 -4.948 1 88.73 659 THR B CA 1
ATOM 14438 C C . THR B 1 659 ? -15.796 -28.183 -3.587 1 88.73 659 THR B C 1
ATOM 14440 O O . THR B 1 659 ? -15.812 -29.153 -2.827 1 88.73 659 THR B O 1
ATOM 14443 N N . GLU B 1 660 ? -16.344 -27.048 -3.298 1 90.31 660 GLU B N 1
ATOM 14444 C CA . GLU B 1 660 ? -17.052 -26.888 -2.031 1 90.31 660 GLU B CA 1
ATOM 14445 C C . GLU B 1 660 ? -18.333 -27.715 -2.006 1 90.31 660 GLU B C 1
ATOM 14447 O O . GLU B 1 660 ? -18.714 -28.248 -0.962 1 90.31 660 GLU B O 1
ATOM 14452 N N . LYS B 1 661 ? -19.027 -27.821 -3.136 1 91.24 661 LYS B N 1
ATOM 14453 C CA . LYS B 1 661 ? -20.195 -28.693 -3.215 1 91.24 661 LYS B CA 1
ATOM 14454 C C . LYS B 1 661 ? -19.826 -30.137 -2.885 1 91.24 661 LYS B C 1
ATOM 14456 O O . LYS B 1 661 ? -20.536 -30.808 -2.132 1 91.24 661 LYS B O 1
ATOM 14461 N N . ARG B 1 662 ? -18.781 -30.529 -3.452 1 86.69 662 ARG B N 1
ATOM 14462 C CA . ARG B 1 662 ? -18.331 -31.898 -3.218 1 86.69 662 ARG B CA 1
ATOM 14463 C C . ARG B 1 662 ? -18.02 -32.127 -1.743 1 86.69 662 ARG B C 1
ATOM 14465 O O . ARG B 1 662 ? -18.409 -33.149 -1.173 1 86.69 662 ARG B O 1
ATOM 14472 N N . ARG B 1 663 ? -17.295 -31.194 -1.129 1 83.99 663 ARG B N 1
ATOM 14473 C CA . ARG B 1 663 ? -16.937 -31.306 0.282 1 83.99 663 ARG B CA 1
ATOM 14474 C C . ARG B 1 663 ? -18.182 -31.331 1.162 1 83.99 663 ARG B C 1
ATOM 14476 O O . ARG B 1 663 ? -18.272 -32.129 2.097 1 83.99 663 ARG B O 1
ATOM 14483 N N . ARG B 1 664 ? -19.119 -30.462 0.868 1 89.7 664 ARG B N 1
ATOM 14484 C CA . ARG B 1 664 ? -20.338 -30.372 1.666 1 89.7 664 ARG B CA 1
ATOM 14485 C C . ARG B 1 664 ? -21.205 -31.613 1.482 1 89.7 664 ARG B C 1
ATOM 14487 O O . ARG B 1 664 ? -21.845 -32.075 2.428 1 89.7 664 ARG B O 1
ATOM 14494 N N . ARG B 1 665 ? -21.225 -32.156 0.292 1 89.36 665 ARG B N 1
ATOM 14495 C CA . ARG B 1 665 ? -21.96 -33.392 0.046 1 89.36 665 ARG B CA 1
ATOM 14496 C C . ARG B 1 665 ? -21.341 -34.558 0.81 1 89.36 665 ARG B C 1
ATOM 14498 O O . ARG B 1 665 ? -22.056 -35.363 1.411 1 89.36 665 ARG B O 1
ATOM 14505 N N . LYS B 1 666 ? -20.066 -34.597 0.792 1 80.44 666 LYS B N 1
ATOM 14506 C CA . LYS B 1 666 ? -19.356 -35.648 1.514 1 80.44 666 LYS B CA 1
ATOM 14507 C C . LYS B 1 666 ? -19.632 -35.568 3.013 1 80.44 666 LYS B C 1
ATOM 14509 O O . LYS B 1 666 ? -19.685 -36.593 3.695 1 80.44 666 LYS B O 1
ATOM 14514 N N . ARG B 1 667 ? -19.734 -34.341 3.613 1 83.89 667 ARG B N 1
ATOM 14515 C CA . ARG B 1 667 ? -19.954 -34.132 5.041 1 83.89 667 ARG B CA 1
ATOM 14516 C C . ARG B 1 667 ? -21.441 -34.163 5.376 1 83.89 667 ARG B C 1
ATOM 14518 O O . ARG B 1 667 ? -21.829 -33.948 6.526 1 83.89 667 ARG B O 1
ATOM 14525 N N . GLY B 1 668 ? -21.162 -33.856 5.206 1 80.41 668 GLY B N 1
ATOM 14526 C CA . GLY B 1 668 ? -22.602 -33.902 5.406 1 80.41 668 GLY B CA 1
ATOM 14527 C C . GLY B 1 668 ? -23.223 -32.53 5.589 1 80.41 668 GLY B C 1
ATOM 14528 O O . GLY B 1 668 ? -24.364 -32.414 6.04 1 80.41 668 GLY B O 1
ATOM 14529 N N . LEU B 1 669 ? -23.651 -31.835 4.396 1 89.24 669 LEU B N 1
ATOM 14530 C CA . LEU B 1 669 ? -24.17 -30.485 4.589 1 89.24 669 LEU B CA 1
ATOM 14531 C C . LEU B 1 669 ? -24.92 -30.01 3.349 1 89.24 669 LEU B C 1
ATOM 14533 O O . LEU B 1 669 ? -25.616 -28.992 3.392 1 89.24 669 LEU B O 1
ATOM 14537 N N . LEU B 1 670 ? -24.931 -30.795 2.144 1 90.69 670 LEU B N 1
ATOM 14538 C CA . LEU B 1 670 ? -25.628 -30.516 0.893 1 90.69 670 LEU B CA 1
ATOM 14539 C C . LEU B 1 670 ? -26.157 -31.803 0.268 1 90.69 670 LEU B C 1
ATOM 14541 O O . LEU B 1 670 ? -25.48 -32.833 0.29 1 90.69 670 LEU B O 1
ATOM 14545 N N . ALA B 1 671 ? -27.301 -31.774 -0.237 1 88.17 671 ALA B N 1
ATOM 14546 C CA . ALA B 1 671 ? -27.911 -32.95 -0.851 1 88.17 671 ALA B CA 1
ATOM 14547 C C . ALA B 1 671 ? -27.218 -33.307 -2.163 1 88.17 671 ALA B C 1
ATOM 14549 O O . ALA B 1 671 ? -26.852 -32.421 -2.94 1 88.17 671 ALA B O 1
ATOM 14550 N N . THR B 1 672 ? -26.951 -34.551 -2.432 1 89.04 672 THR B N 1
ATOM 14551 C CA . THR B 1 672 ? -26.43 -35.034 -3.706 1 89.04 672 THR B CA 1
ATOM 14552 C C . THR B 1 672 ? -27.568 -35.328 -4.679 1 89.04 672 THR B C 1
ATOM 14554 O O . THR B 1 672 ? -28.476 -36.102 -4.366 1 89.04 672 THR B O 1
ATOM 14557 N N . PRO B 1 673 ? -27.589 -34.718 -5.798 1 88.03 673 PRO B N 1
ATOM 14558 C CA . PRO B 1 673 ? -28.651 -35.005 -6.765 1 88.03 673 PRO B CA 1
ATOM 14559 C C . PRO B 1 673 ? -28.676 -36.469 -7.197 1 88.03 673 PRO B C 1
ATOM 14561 O O . PRO B 1 673 ? -27.622 -37.065 -7.434 1 88.03 673 PRO B O 1
ATOM 14564 N N . ALA B 1 674 ? -29.807 -37.02 -7.242 1 88.71 674 ALA B N 1
ATOM 14565 C CA . ALA B 1 674 ? -29.973 -38.398 -7.696 1 88.71 674 ALA B CA 1
ATOM 14566 C C . ALA B 1 674 ? -30.075 -38.466 -9.217 1 88.71 674 ALA B C 1
ATOM 14568 O O . ALA B 1 674 ? -31.067 -38.962 -9.757 1 88.71 674 ALA B O 1
ATOM 14569 N N . LYS B 1 675 ? -29.208 -37.908 -9.933 1 92.36 675 LYS B N 1
ATOM 14570 C CA . LYS B 1 675 ? -29.133 -37.825 -11.389 1 92.36 675 LYS B CA 1
ATOM 14571 C C . LYS B 1 675 ? -27.693 -37.957 -11.874 1 92.36 675 LYS B C 1
ATOM 14573 O O . LYS B 1 675 ? -26.8 -37.266 -11.379 1 92.36 675 LYS B O 1
ATOM 14578 N N . THR B 1 676 ? -27.378 -38.889 -12.69 1 94.13 676 THR B N 1
ATOM 14579 C CA . THR B 1 676 ? -26.044 -39.081 -13.25 1 94.13 676 THR B CA 1
ATOM 14580 C C . THR B 1 676 ? -26.098 -39.129 -14.774 1 94.13 676 THR B C 1
ATOM 14582 O O . THR B 1 676 ? -27.13 -39.477 -15.353 1 94.13 676 THR B O 1
ATOM 14585 N N . VAL B 1 677 ? -25.072 -38.741 -15.414 1 95.43 677 VAL B N 1
ATOM 14586 C CA . VAL B 1 677 ? -25.003 -38.692 -16.871 1 95.43 677 VAL B CA 1
ATOM 14587 C C . VAL B 1 677 ? -24.182 -39.871 -17.389 1 95.43 677 VAL B C 1
ATOM 14589 O O . VAL B 1 677 ? -23.125 -40.188 -16.839 1 95.43 677 VAL B O 1
ATOM 14592 N N . VAL B 1 678 ? -24.647 -40.537 -18.362 1 95.57 678 VAL B N 1
ATOM 14593 C CA . VAL B 1 678 ? -23.946 -41.624 -19.037 1 95.57 678 VAL B CA 1
ATOM 14594 C C . VAL B 1 678 ? -23.943 -41.381 -20.544 1 95.57 678 VAL B C 1
ATOM 14596 O O . VAL B 1 678 ? -24.908 -40.845 -21.095 1 95.57 678 VAL B O 1
ATOM 14599 N N . ILE B 1 679 ? -22.937 -41.746 -21.192 1 96.46 679 ILE B N 1
ATOM 14600 C CA . ILE B 1 679 ? -22.83 -41.599 -22.64 1 96.46 679 ILE B CA 1
ATOM 14601 C C . ILE B 1 679 ? -22.864 -42.975 -23.302 1 96.46 679 ILE B C 1
ATOM 14603 O O . ILE B 1 679 ? -22.14 -43.885 -22.893 1 96.46 679 ILE B O 1
ATOM 14607 N N . ASN B 1 680 ? -23.729 -43.192 -24.266 1 96.72 680 ASN B N 1
ATOM 14608 C CA . ASN B 1 680 ? -23.669 -44.378 -25.113 1 96.72 680 ASN B CA 1
ATOM 14609 C C . ASN B 1 680 ? -22.514 -44.299 -26.108 1 96.72 680 ASN B C 1
ATOM 14611 O O . ASN B 1 680 ? -22.608 -43.6 -27.119 1 96.72 680 ASN B O 1
ATOM 14615 N N . GLU B 1 681 ? -21.573 -45.009 -25.943 1 95.27 681 GLU B N 1
ATOM 14616 C CA . GLU B 1 681 ? -20.328 -44.914 -26.7 1 95.27 681 GLU B CA 1
ATOM 14617 C C . GLU B 1 681 ? -20.547 -45.261 -28.169 1 95.27 681 GLU B C 1
ATOM 14619 O O . GLU B 1 681 ? -19.848 -44.747 -29.045 1 95.27 681 GLU B O 1
ATOM 14624 N N . LEU B 1 682 ? -21.502 -46.105 -28.452 1 95.39 682 LEU B N 1
ATOM 14625 C CA . LEU B 1 682 ? -21.747 -46.505 -29.834 1 95.39 682 LEU B CA 1
ATOM 14626 C C . LEU B 1 682 ? -22.454 -45.395 -30.604 1 95.39 682 LEU B C 1
ATOM 14628 O O . LEU B 1 682 ? -22.36 -45.328 -31.832 1 95.39 682 LEU B O 1
ATOM 14632 N N . VAL B 1 683 ? -23.194 -44.584 -29.895 1 96.8 683 VAL B N 1
ATOM 14633 C CA . VAL B 1 683 ? -23.852 -43.447 -30.53 1 96.8 683 VAL B CA 1
ATOM 14634 C C . VAL B 1 683 ? -22.876 -42.277 -30.634 1 96.8 683 VAL B C 1
ATOM 14636 O O . VAL B 1 683 ? -22.941 -41.49 -31.581 1 96.8 683 VAL B O 1
ATOM 14639 N N . CYS B 1 684 ? -21.984 -42.127 -29.696 1 96.39 684 CYS B N 1
ATOM 14640 C CA . CYS B 1 684 ? -21.012 -41.041 -29.636 1 96.39 684 CYS B CA 1
ATOM 14641 C C . CYS B 1 684 ? -20.101 -41.056 -30.857 1 96.39 684 CYS B C 1
ATOM 14643 O O . CYS B 1 684 ? -19.647 -42.119 -31.285 1 96.39 684 CYS B O 1
ATOM 14645 N N . GLU B 1 685 ? -19.831 -39.893 -31.393 1 94.81 685 GLU B N 1
ATOM 14646 C CA . GLU B 1 685 ? -18.968 -39.77 -32.564 1 94.81 685 GLU B CA 1
ATOM 14647 C C . GLU B 1 685 ? -17.608 -39.189 -32.188 1 94.81 685 GLU B C 1
ATOM 14649 O O . GLU B 1 685 ? -16.803 -38.863 -33.063 1 94.81 685 GLU B O 1
ATOM 14654 N N . GLY B 1 686 ? -17.405 -38.951 -30.883 1 93.65 686 GLY B N 1
ATOM 14655 C CA . GLY B 1 686 ? -16.119 -38.465 -30.409 1 93.65 686 GLY B CA 1
ATOM 14656 C C . GLY B 1 686 ? -15.793 -37.066 -30.895 1 93.65 686 GLY B C 1
ATOM 14657 O O . GLY B 1 686 ? -14.623 -36.721 -31.072 1 93.65 686 GLY B O 1
ATOM 14658 N N . CYS B 1 687 ? -16.782 -36.236 -31.17 1 93.55 687 CYS B N 1
ATOM 14659 C CA . CYS B 1 687 ? -16.579 -34.928 -31.782 1 93.55 687 CYS B CA 1
ATOM 14660 C C . CYS B 1 687 ? -16.046 -33.927 -30.763 1 93.55 687 CYS B C 1
ATOM 14662 O O . CYS B 1 687 ? -15.466 -32.905 -31.136 1 93.55 687 CYS B O 1
ATOM 14664 N N . GLY B 1 688 ? -16.225 -34.15 -29.453 1 92.05 688 GLY B N 1
ATOM 14665 C CA . GLY B 1 688 ? -15.659 -33.29 -28.425 1 92.05 688 GLY B CA 1
ATOM 14666 C C . GLY B 1 688 ? -16.535 -32.096 -28.098 1 92.05 688 GLY B C 1
ATOM 14667 O O . GLY B 1 688 ? -16.208 -31.303 -27.212 1 92.05 688 GLY B O 1
ATOM 14668 N N . ASP B 1 689 ? -17.675 -31.905 -28.694 1 94.02 689 ASP B N 1
ATOM 14669 C CA . ASP B 1 689 ? -18.542 -30.759 -28.437 1 94.02 689 ASP B CA 1
ATOM 14670 C C . ASP B 1 689 ? -18.957 -30.703 -26.969 1 94.02 689 ASP B C 1
ATOM 14672 O O . ASP B 1 689 ? -19.134 -29.618 -26.41 1 94.02 689 ASP B O 1
ATOM 14676 N N . CYS B 1 690 ? -19.173 -31.857 -26.378 1 94.3 690 CYS B N 1
ATOM 14677 C CA . CYS B 1 690 ? -19.525 -31.908 -24.964 1 94.3 690 CYS B CA 1
ATOM 14678 C C . CYS B 1 690 ? -18.423 -31.301 -24.105 1 94.3 690 CYS B C 1
ATOM 14680 O O . CYS B 1 690 ? -18.703 -30.637 -23.105 1 94.3 690 CYS B O 1
ATOM 14682 N N . SER B 1 691 ? -17.138 -31.469 -24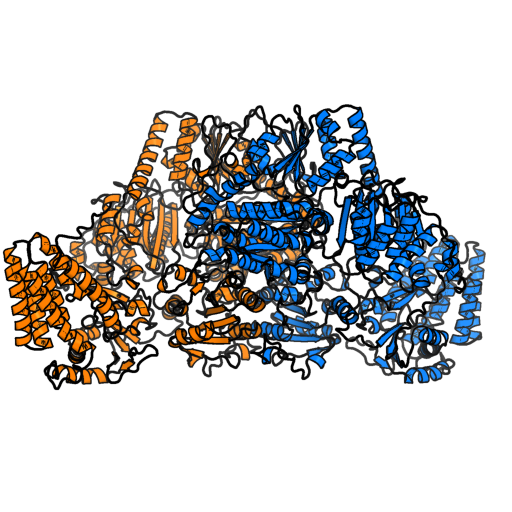.456 1 92.68 691 SER B N 1
ATOM 14683 C CA . SER B 1 691 ? -16.01 -30.875 -23.745 1 92.68 691 SER B CA 1
ATOM 14684 C C . SER B 1 691 ? -15.951 -29.367 -23.964 1 92.68 691 SER B C 1
ATOM 14686 O O . SER B 1 691 ? -15.623 -28.614 -23.046 1 92.68 691 SER B O 1
ATOM 14688 N N . VAL B 1 692 ? -16.261 -28.953 -25.134 1 91.02 692 VAL B N 1
ATOM 14689 C CA . VAL B 1 692 ? -16.25 -27.528 -25.448 1 91.02 692 VAL B CA 1
ATOM 14690 C C . VAL B 1 692 ? -17.324 -26.81 -24.634 1 91.02 692 VAL B C 1
ATOM 14692 O O . VAL B 1 692 ? -17.087 -25.721 -24.106 1 91.02 692 VAL B O 1
ATOM 14695 N N . GLN B 1 693 ? -18.482 -27.488 -24.541 1 91.78 693 GLN B N 1
ATOM 14696 C CA . GLN B 1 693 ? -19.604 -26.869 -23.844 1 91.78 693 GLN B CA 1
ATOM 14697 C C . GLN B 1 693 ? -19.379 -26.867 -22.334 1 91.78 693 GLN B C 1
ATOM 14699 O O . GLN B 1 693 ? -19.738 -25.907 -21.649 1 91.78 693 GLN B O 1
ATOM 14704 N N . SER B 1 694 ? -18.785 -27.853 -21.878 1 93.24 694 SER B N 1
ATOM 14705 C CA . SER B 1 694 ? -18.667 -27.98 -20.429 1 93.24 694 SER B CA 1
ATOM 14706 C C . SER B 1 694 ? -17.299 -27.514 -19.943 1 93.24 694 SER B C 1
ATOM 14708 O O . SER B 1 694 ? -17.138 -27.157 -18.774 1 93.24 694 SER B O 1
ATOM 14710 N N . ASN B 1 695 ? -16.292 -27.551 -20.754 1 92.77 695 ASN B N 1
ATOM 14711 C CA . ASN B 1 695 ? -14.915 -27.291 -20.346 1 92.77 695 ASN B CA 1
ATOM 14712 C C . ASN B 1 695 ? -14.514 -28.146 -19.148 1 92.77 695 ASN B C 1
ATOM 14714 O O . ASN B 1 695 ? -13.815 -27.674 -18.249 1 92.77 695 ASN B O 1
ATOM 14718 N N . CYS B 1 696 ? -14.976 -29.454 -19.15 1 91.82 696 CYS B N 1
ATOM 14719 C CA . CYS B 1 696 ? -14.921 -30.297 -17.961 1 91.82 696 CYS B CA 1
ATOM 14720 C C . CYS B 1 696 ? -13.891 -31.408 -18.127 1 91.82 696 CYS B C 1
ATOM 14722 O O . CYS B 1 696 ? -13.82 -32.041 -19.182 1 91.82 696 CYS B O 1
ATOM 14724 N N . LEU B 1 697 ? -13.217 -31.721 -17.036 1 88.29 697 LEU B N 1
ATOM 14725 C CA . LEU B 1 697 ? -12.182 -32.749 -17.062 1 88.29 697 LEU B CA 1
ATOM 14726 C C . LEU B 1 697 ? -12.771 -34.122 -16.757 1 88.29 697 LEU B C 1
ATOM 14728 O O . LEU B 1 697 ? -12.107 -35.143 -16.948 1 88.29 697 LEU B O 1
ATOM 14732 N N . SER B 1 698 ? -14.005 -34.175 -16.413 1 90.39 698 SER B N 1
ATOM 14733 C CA . SER B 1 698 ? -14.641 -35.457 -16.125 1 90.39 698 SER B CA 1
ATOM 14734 C C . SER B 1 698 ? -15.204 -36.091 -17.392 1 90.39 698 SER B C 1
ATOM 14736 O O . SER B 1 698 ? -15.648 -37.241 -17.373 1 90.39 698 SER B O 1
ATOM 14738 N N . VAL B 1 699 ? -15.238 -35.29 -18.458 1 93.42 699 VAL B N 1
ATOM 14739 C CA . VAL B 1 699 ? -15.521 -35.87 -19.766 1 93.42 699 VAL B CA 1
ATOM 14740 C C . VAL B 1 699 ? -14.239 -36.442 -20.367 1 93.42 699 VAL B C 1
ATOM 14742 O O . VAL B 1 699 ? -13.39 -35.696 -20.861 1 93.42 699 VAL B O 1
ATOM 14745 N N . GLU B 1 700 ? -14.161 -37.75 -20.367 1 90.51 700 GLU B N 1
ATOM 14746 C CA . GLU B 1 700 ? -12.892 -38.38 -20.719 1 90.51 700 GLU B CA 1
ATOM 14747 C C . GLU B 1 700 ? -13.003 -39.151 -22.031 1 90.51 700 GLU B C 1
ATOM 14749 O O . GLU B 1 700 ? -14.079 -39.643 -22.378 1 90.51 700 GLU B O 1
ATOM 14754 N N . PRO B 1 701 ? -11.893 -39.214 -22.735 1 90.62 701 PRO B N 1
ATOM 14755 C CA . PRO B 1 701 ? -11.883 -40.071 -23.922 1 90.62 701 PRO B CA 1
ATOM 14756 C C . PRO B 1 701 ? -11.826 -41.558 -23.576 1 90.62 701 PRO B C 1
ATOM 14758 O O . PRO B 1 701 ? -11.208 -41.94 -22.579 1 90.62 701 PRO B O 1
ATOM 14761 N N . VAL B 1 702 ? -12.527 -42.366 -24.306 1 89.22 702 VAL B N 1
ATOM 14762 C CA . VAL B 1 702 ? -12.473 -43.817 -24.158 1 89.22 702 VAL B CA 1
ATOM 14763 C C . VAL B 1 702 ? -12.239 -44.468 -25.519 1 89.22 702 VAL B C 1
ATOM 14765 O O . VAL B 1 702 ? -12.891 -44.113 -26.504 1 89.22 702 VAL B O 1
ATOM 14768 N N . GLU B 1 703 ? -11.236 -45.301 -25.591 1 87.3 703 GLU B N 1
ATOM 14769 C CA . GLU B 1 703 ? -10.952 -46.007 -26.836 1 87.3 703 GLU B CA 1
ATOM 14770 C C . GLU B 1 703 ? -11.87 -47.214 -27.008 1 87.3 703 GLU B C 1
ATOM 14772 O O . GLU B 1 703 ? -12.022 -48.021 -26.089 1 87.3 703 GLU B O 1
ATOM 14777 N N . THR B 1 704 ? -12.593 -47.283 -28.142 1 89.05 704 THR B N 1
ATOM 14778 C CA . THR B 1 704 ? -13.479 -48.4 -28.453 1 89.05 704 THR B CA 1
ATOM 14779 C C . THR B 1 704 ? -13.099 -49.037 -29.787 1 89.05 704 THR B C 1
ATOM 14781 O O . THR B 1 704 ? -12.258 -48.507 -30.516 1 89.05 704 THR B O 1
ATOM 14784 N N . GLU B 1 705 ? -13.718 -50.082 -30.082 1 87.87 705 GLU B N 1
ATOM 14785 C CA . GLU B 1 705 ? -13.501 -50.771 -31.35 1 87.87 705 GLU B CA 1
ATOM 14786 C C . GLU B 1 705 ? -13.892 -49.888 -32.532 1 87.87 705 GLU B C 1
ATOM 14788 O O . GLU B 1 705 ? -13.334 -50.018 -33.623 1 87.87 705 GLU B O 1
ATOM 14793 N N . PHE B 1 706 ? -14.762 -49.027 -32.318 1 91.62 706 PHE B N 1
ATOM 14794 C CA . PHE B 1 706 ? -15.263 -48.179 -33.393 1 91.62 706 PHE B CA 1
ATOM 14795 C C . PHE B 1 706 ? -14.684 -46.773 -33.288 1 91.62 706 PHE B C 1
ATOM 14797 O O . PHE B 1 706 ? -15.321 -45.801 -33.699 1 91.62 706 PHE B O 1
ATOM 14804 N N . GLY B 1 707 ? -13.492 -46.695 -32.583 1 87.48 707 GLY B N 1
ATOM 14805 C CA . GLY B 1 707 ? -12.79 -45.426 -32.473 1 87.48 707 GLY B CA 1
ATOM 14806 C C . GLY B 1 707 ? -12.9 -44.801 -31.095 1 87.48 707 GLY B C 1
ATOM 14807 O O . GLY B 1 707 ? -13.55 -45.355 -30.206 1 87.48 707 GLY B O 1
ATOM 14808 N N . ARG B 1 708 ? -12.34 -43.638 -30.951 1 89.94 708 ARG B N 1
ATOM 14809 C CA . ARG B 1 708 ? -12.329 -42.917 -29.683 1 89.94 708 ARG B CA 1
ATOM 14810 C C . ARG B 1 708 ? -13.674 -42.246 -29.422 1 89.94 708 ARG B C 1
ATOM 14812 O O . ARG B 1 708 ? -14.224 -41.584 -30.304 1 89.94 708 ARG B O 1
ATOM 14819 N N . LYS B 1 709 ? -14.203 -42.507 -28.342 1 94.46 709 LYS B N 1
ATOM 14820 C CA . LYS B 1 709 ? -15.465 -41.926 -27.893 1 94.46 709 LYS B CA 1
ATOM 14821 C C . LYS B 1 709 ? -15.291 -41.194 -26.566 1 94.46 709 LYS B C 1
ATOM 14823 O O . LYS B 1 709 ? -14.171 -40.855 -26.179 1 94.46 709 LYS B O 1
ATOM 14828 N N . ARG B 1 710 ? -16.43 -40.8 -25.935 1 94.07 710 ARG B N 1
ATOM 14829 C CA . ARG B 1 710 ? -16.38 -40.101 -24.655 1 94.07 710 ARG B CA 1
ATOM 14830 C C . ARG B 1 710 ? -17.116 -40.886 -23.574 1 94.07 710 ARG B C 1
ATOM 14832 O O . ARG B 1 710 ? -18.011 -41.678 -23.875 1 94.07 710 ARG B O 1
ATOM 14839 N N . ARG B 1 711 ? -16.682 -40.704 -22.354 1 93.17 711 ARG B N 1
ATOM 14840 C CA . ARG B 1 711 ? -17.351 -41.242 -21.174 1 93.17 711 ARG B CA 1
ATOM 14841 C C . ARG B 1 711 ? -17.302 -40.25 -20.017 1 93.17 711 ARG B C 1
ATOM 14843 O O . ARG B 1 711 ? -16.435 -39.374 -19.98 1 93.17 711 ARG B O 1
ATOM 14850 N N . ILE B 1 712 ? -18.241 -40.349 -19.144 1 93.85 712 ILE B N 1
ATOM 14851 C CA . ILE B 1 712 ? -18.239 -39.508 -17.952 1 93.85 712 ILE B CA 1
ATOM 14852 C C . ILE B 1 712 ? -17.599 -40.263 -16.789 1 93.85 712 ILE B C 1
ATOM 14854 O O . ILE B 1 712 ? -18.036 -41.362 -16.438 1 93.85 712 ILE B O 1
ATOM 14858 N N . ASN B 1 713 ? -16.566 -39.71 -16.21 1 87.97 713 ASN B N 1
ATOM 14859 C CA . ASN B 1 713 ? -15.985 -40.263 -14.991 1 87.97 713 ASN B CA 1
ATOM 14860 C C . ASN B 1 713 ? -16.85 -39.963 -13.771 1 87.97 713 ASN B C 1
ATOM 14862 O O . ASN B 1 713 ? -16.873 -38.831 -13.284 1 87.97 713 ASN B O 1
ATOM 14866 N N . GLN B 1 714 ? -17.488 -40.97 -13.284 1 86.71 714 GLN B N 1
ATOM 14867 C CA . GLN B 1 714 ? -18.471 -40.786 -12.221 1 86.71 714 GLN B CA 1
ATOM 14868 C C . GLN B 1 714 ? -17.796 -40.4 -10.908 1 86.71 714 GLN B C 1
ATOM 14870 O O . GLN B 1 714 ? -18.425 -39.802 -10.032 1 86.71 714 GLN B O 1
ATOM 14875 N N . SER B 1 715 ? -16.548 -40.72 -10.766 1 76.69 715 SER B N 1
ATOM 14876 C CA . SER B 1 715 ? -15.844 -40.448 -9.517 1 76.69 715 SER B CA 1
ATOM 14877 C C . SER B 1 715 ? -15.457 -38.977 -9.41 1 76.69 715 SER B C 1
ATOM 14879 O O . SER B 1 715 ? -15.334 -38.441 -8.306 1 76.69 715 SER B O 1
ATOM 14881 N N . THR B 1 716 ? -15.221 -38.329 -10.523 1 83.17 716 THR B N 1
ATOM 14882 C CA . THR B 1 716 ? -14.731 -36.956 -10.489 1 83.17 716 THR B CA 1
ATOM 14883 C C . THR B 1 716 ? -15.828 -35.979 -10.903 1 83.17 716 THR B C 1
ATOM 14885 O O . THR B 1 716 ? -15.682 -34.766 -10.736 1 83.17 716 THR B O 1
ATOM 14888 N N . CYS B 1 717 ? -16.963 -36.467 -11.457 1 90.62 717 CYS B N 1
ATOM 14889 C CA . CYS B 1 717 ? -18.055 -35.606 -11.896 1 90.62 717 CYS B CA 1
ATOM 14890 C C . CYS B 1 717 ? -18.723 -34.922 -10.709 1 90.62 717 CYS B C 1
ATOM 14892 O O . CYS B 1 717 ? -19.003 -35.564 -9.695 1 90.62 717 CYS B O 1
ATOM 14894 N N . ASN B 1 718 ? -18.943 -33.616 -10.787 1 90.51 718 ASN B N 1
ATOM 14895 C CA . ASN B 1 718 ? -19.574 -32.862 -9.708 1 90.51 718 ASN B CA 1
ATOM 14896 C C . ASN B 1 718 ? -21.021 -32.513 -10.041 1 90.51 718 ASN B C 1
ATOM 14898 O O . ASN B 1 718 ? -21.622 -31.654 -9.392 1 90.51 718 ASN B O 1
ATOM 14902 N N . LYS B 1 719 ? -21.549 -33.098 -11.118 1 91.63 719 LYS B N 1
ATOM 14903 C CA . LYS B 1 719 ? -22.972 -33.113 -11.445 1 91.63 719 LYS B CA 1
ATOM 14904 C C . LYS B 1 719 ? -23.476 -31.71 -11.771 1 91.63 719 LYS B C 1
ATOM 14906 O O . LYS B 1 719 ? -24.475 -31.257 -11.209 1 91.63 719 LYS B O 1
ATOM 14911 N N . ASP B 1 720 ? -22.85 -30.964 -12.65 1 91.2 720 ASP B N 1
ATOM 14912 C CA . ASP B 1 720 ? -23.33 -29.659 -13.093 1 91.2 720 ASP B CA 1
ATOM 14913 C C . ASP B 1 720 ? -24.127 -29.778 -14.39 1 91.2 720 ASP B C 1
ATOM 14915 O O . ASP B 1 720 ? -24.788 -28.825 -14.809 1 91.2 720 ASP B O 1
ATOM 14919 N N . TYR B 1 721 ? -24.007 -30.873 -15.163 1 92.89 721 TYR B N 1
ATOM 14920 C CA . TYR B 1 721 ? -24.823 -31.31 -16.29 1 92.89 721 TYR B CA 1
ATOM 14921 C C . TYR B 1 721 ? -24.607 -30.412 -17.502 1 92.89 721 TYR B C 1
ATOM 14923 O O . TYR B 1 721 ? -25.444 -30.366 -18.406 1 92.89 721 TYR B O 1
ATOM 14931 N N . SER B 1 722 ? -23.523 -29.604 -17.468 1 92.78 722 SER B N 1
ATOM 14932 C CA . SER B 1 722 ? -23.247 -28.744 -18.614 1 92.78 722 SER B CA 1
ATOM 14933 C C . SER B 1 722 ? -22.842 -29.563 -19.835 1 92.78 722 SER B C 1
ATOM 14935 O O . SER B 1 722 ? -23.021 -29.121 -20.972 1 92.78 722 SER B O 1
ATOM 14937 N N . CYS B 1 723 ? -22.316 -30.764 -19.659 1 94.31 723 CYS B N 1
ATOM 14938 C CA . CYS B 1 723 ? -21.862 -31.615 -20.753 1 94.31 723 CYS B CA 1
ATOM 14939 C C . CYS B 1 723 ? -23.033 -32.054 -21.624 1 94.31 723 CYS B C 1
ATOM 14941 O O . CYS B 1 723 ? -22.874 -32.261 -22.828 1 94.31 723 CYS B O 1
ATOM 14943 N N . VAL B 1 724 ? -24.237 -32.092 -21.057 1 94.57 724 VAL B N 1
ATOM 14944 C CA . VAL B 1 724 ? -25.422 -32.553 -21.772 1 94.57 724 VAL B CA 1
ATOM 14945 C C . VAL B 1 724 ? -25.813 -31.529 -22.836 1 94.57 724 VAL B C 1
ATOM 14947 O O . VAL B 1 724 ? -26.549 -31.849 -23.773 1 94.57 724 VAL B O 1
ATOM 14950 N N . LYS B 1 725 ? -25.248 -30.376 -22.721 1 92.15 725 LYS B N 1
ATOM 14951 C CA . LYS B 1 725 ? -25.542 -29.329 -23.696 1 92.15 725 LYS B CA 1
ATOM 14952 C C . LYS B 1 725 ? -24.814 -29.584 -25.012 1 92.15 725 LYS B C 1
ATOM 14954 O O . LYS B 1 725 ? -25.142 -28.981 -26.036 1 92.15 725 LYS B O 1
ATOM 14959 N N . GLY B 1 726 ? -23.822 -30.452 -24.983 1 93.14 726 GLY B N 1
ATOM 14960 C CA . GLY B 1 726 ? -23.253 -30.867 -26.255 1 93.14 726 GLY B CA 1
ATOM 14961 C C . GLY B 1 726 ? -24.285 -31.419 -27.22 1 93.14 726 GLY B C 1
ATOM 14962 O O . GLY B 1 726 ? -25.202 -32.136 -26.813 1 93.14 726 GLY B O 1
ATOM 14963 N N . PHE B 1 727 ? -24.192 -31.013 -28.47 1 94.73 727 PHE B N 1
ATOM 14964 C CA . PHE B 1 727 ? -25.194 -31.403 -29.454 1 94.73 727 PHE B CA 1
ATOM 14965 C C . PHE B 1 727 ? -24.963 -32.835 -29.924 1 94.73 727 PHE B C 1
ATOM 14967 O O . PHE B 1 727 ? -24.411 -33.058 -31.003 1 94.73 727 PHE B O 1
ATOM 14974 N N . CYS B 1 728 ? -25.425 -33.776 -29.101 1 94.36 728 CYS B N 1
ATOM 14975 C CA . CYS B 1 728 ? -25.158 -35.197 -29.297 1 94.36 728 CYS B CA 1
ATOM 14976 C C . CYS B 1 728 ? -26.266 -36.049 -28.69 1 94.36 728 CYS B C 1
ATOM 14978 O O . CYS B 1 728 ? -26.65 -35.845 -27.537 1 94.36 728 CYS B O 1
ATOM 14980 N N . PRO B 1 729 ? -26.81 -36.917 -29.406 1 95.62 729 PRO B N 1
ATOM 14981 C CA . PRO B 1 729 ? -27.89 -37.756 -28.88 1 95.62 729 PRO B CA 1
ATOM 14982 C C . PRO B 1 729 ? -27.376 -38.906 -28.017 1 95.62 729 PRO B C 1
ATOM 14984 O O . PRO B 1 729 ? -28.166 -39.728 -27.545 1 95.62 729 PRO B O 1
ATOM 14987 N N . SER B 1 730 ? -26.162 -39.001 -27.759 1 96.81 730 SER B N 1
ATOM 14988 C CA . SER B 1 730 ? -25.587 -40.129 -27.033 1 96.81 730 SER B CA 1
ATOM 14989 C C . SER B 1 730 ? -25.831 -40.003 -25.533 1 96.81 730 SER B C 1
ATOM 14991 O O . SER B 1 730 ? -25.65 -40.968 -24.787 1 96.81 730 SER B O 1
ATOM 14993 N N . PHE B 1 731 ? -26.258 -38.849 -24.989 1 96.83 731 PHE B N 1
ATOM 14994 C CA . PHE B 1 731 ? -26.379 -38.588 -23.56 1 96.83 731 PHE B CA 1
ATOM 14995 C C . PHE B 1 731 ? -27.664 -39.192 -23.006 1 96.83 731 PHE B C 1
ATOM 14997 O O . PHE B 1 731 ? -28.736 -39.025 -23.59 1 96.83 731 PHE B O 1
ATOM 15004 N N . VAL B 1 732 ? -27.511 -39.882 -21.926 1 96.01 732 VAL B N 1
ATOM 15005 C CA . VAL B 1 732 ? -28.619 -40.421 -21.144 1 96.01 732 VAL B CA 1
ATOM 15006 C C . VAL B 1 732 ? -28.424 -40.08 -19.669 1 96.01 732 VAL B C 1
ATOM 15008 O O . VAL B 1 732 ? -27.31 -40.169 -19.147 1 96.01 732 VAL B O 1
ATOM 15011 N N . THR B 1 733 ? -29.432 -39.59 -19.044 1 95.78 733 THR B N 1
ATOM 15012 C CA . THR B 1 733 ? -29.349 -39.374 -17.604 1 95.78 733 THR B CA 1
ATOM 15013 C C . THR B 1 733 ? -30.104 -40.465 -16.849 1 95.78 733 THR B C 1
ATOM 15015 O O . THR B 1 733 ? -31.212 -40.842 -17.237 1 95.78 733 THR B O 1
ATOM 15018 N N . VAL B 1 734 ? -29.446 -40.989 -15.862 1 95.42 734 VAL B N 1
ATOM 15019 C CA . VAL B 1 734 ? -30.055 -41.954 -14.953 1 95.42 734 VAL B CA 1
ATOM 15020 C C . VAL B 1 734 ? -30.545 -41.241 -13.694 1 95.42 734 VAL B C 1
ATOM 15022 O O . VAL B 1 734 ? -29.742 -40.713 -12.921 1 95.42 734 VAL B O 1
ATOM 15025 N N . GLU B 1 735 ? -31.834 -41.251 -13.539 1 94.82 735 GLU B N 1
ATOM 15026 C CA . GLU B 1 735 ? -32.408 -40.485 -12.437 1 94.82 735 GLU B CA 1
ATOM 15027 C C . GLU B 1 735 ? -33.026 -41.405 -11.388 1 94.82 735 GLU B C 1
ATOM 15029 O O . GLU B 1 735 ? -33.804 -42.302 -11.722 1 94.82 735 GLU B O 1
ATOM 15034 N N . GLY B 1 736 ? -32.749 -41.22 -10.142 1 88.53 736 GLY B N 1
ATOM 15035 C CA . GLY B 1 736 ? -33.311 -41.982 -9.038 1 88.53 736 GLY B CA 1
ATOM 15036 C C . GLY B 1 736 ? -32.478 -43.194 -8.665 1 88.53 736 GLY B C 1
ATOM 15037 O O . GLY B 1 736 ? -32.709 -43.816 -7.626 1 88.53 736 GLY B O 1
ATOM 15038 N N . GLY B 1 737 ? -31.529 -43.554 -9.498 1 86.35 737 GLY B N 1
ATOM 15039 C CA . GLY B 1 737 ? -30.693 -44.714 -9.237 1 86.35 737 GLY B CA 1
ATOM 15040 C C . GLY B 1 737 ? -29.399 -44.369 -8.524 1 86.35 737 GLY B C 1
ATOM 15041 O O . GLY B 1 737 ? -29.032 -43.197 -8.426 1 86.35 737 GLY B O 1
ATOM 15042 N N . GLN B 1 738 ? -28.894 -45.379 -7.894 1 86.32 738 GLN B N 1
ATOM 15043 C CA . GLN B 1 738 ? -27.6 -45.231 -7.237 1 86.32 738 GLN B CA 1
ATOM 15044 C C . GLN B 1 738 ? -26.533 -46.076 -7.926 1 86.32 738 GLN B C 1
ATOM 15046 O O . GLN B 1 738 ? -26.821 -47.169 -8.418 1 86.32 738 GLN B O 1
ATOM 15051 N N . LEU B 1 739 ? -25.322 -45.543 -8.144 1 85.06 739 LEU B N 1
ATOM 15052 C CA . LEU B 1 739 ? -24.204 -46.292 -8.709 1 85.06 739 LEU B CA 1
ATOM 15053 C C . LEU B 1 739 ? -23.894 -47.524 -7.865 1 85.06 739 LEU B C 1
ATOM 15055 O O . LEU B 1 739 ? -23.853 -47.445 -6.635 1 85.06 739 LEU B O 1
ATOM 15059 N N . LYS B 1 740 ? -23.81 -48.568 -8.515 1 78.4 740 LYS B N 1
ATOM 15060 C CA . LYS B 1 740 ? -23.478 -49.796 -7.798 1 78.4 740 LYS B CA 1
ATOM 15061 C C . LYS B 1 740 ? -22.086 -49.712 -7.179 1 78.4 740 LYS B C 1
ATOM 15063 O O . LYS B 1 740 ? -21.154 -49.2 -7.802 1 78.4 740 LYS B O 1
ATOM 15068 N N . LYS B 1 741 ? -22.159 -49.847 -5.847 1 66.07 741 LYS B N 1
ATOM 15069 C CA . LYS B 1 741 ? -20.864 -49.95 -5.182 1 66.07 741 LYS B CA 1
ATOM 15070 C C . LYS B 1 741 ? -20.114 -51.202 -5.629 1 66.07 741 LYS B C 1
ATOM 15072 O O . LYS B 1 741 ? -20.709 -52.272 -5.767 1 66.07 741 LYS B O 1
ATOM 15077 N N . PRO B 1 742 ? -18.984 -50.996 -6.413 1 57.25 742 PRO B N 1
ATOM 15078 C CA . PRO B 1 742 ? -18.247 -52.191 -6.83 1 57.25 742 PRO B CA 1
ATOM 15079 C C . PRO B 1 742 ? -18.271 -53.296 -5.777 1 57.25 742 PRO B C 1
ATOM 15081 O O . PRO B 1 742 ? -18.108 -53.022 -4.585 1 57.25 742 PRO B O 1
ATOM 15084 N N . LYS B 1 743 ? -19.185 -54.341 -5.933 1 51.66 743 LYS B N 1
ATOM 15085 C CA . LYS B 1 743 ? -19.168 -55.479 -5.019 1 51.66 743 LYS B CA 1
ATOM 15086 C C . LYS B 1 743 ? -17.739 -55.848 -4.629 1 51.66 743 LYS B C 1
ATOM 15088 O O . LYS B 1 743 ? -16.859 -55.938 -5.487 1 51.66 743 LYS B O 1
ATOM 15093 N N . LYS B 1 744 ? -17.326 -55.431 -3.472 1 50.64 744 LYS B N 1
ATOM 15094 C CA . LYS B 1 744 ? -16.097 -55.981 -2.908 1 50.64 744 LYS B CA 1
ATOM 15095 C C . LYS B 1 744 ? -15.896 -57.431 -3.337 1 50.64 744 LYS B C 1
ATOM 15097 O O . LYS B 1 744 ? -16.389 -58.352 -2.683 1 50.64 744 LYS B O 1
ATOM 15102 N N . GLU B 1 745 ? -16.062 -57.721 -4.595 1 48.32 745 GLU B N 1
ATOM 15103 C CA . GLU B 1 745 ? -15.708 -59.123 -4.794 1 48.32 745 GLU B CA 1
ATOM 15104 C C . GLU B 1 745 ? -14.297 -59.412 -4.29 1 48.32 745 GLU B C 1
ATOM 15106 O O . GLU B 1 745 ? -13.367 -58.647 -4.556 1 48.32 745 GLU B O 1
ATOM 15111 N N . LYS B 1 746 ? -14.198 -60.014 -3.218 1 51.54 746 LYS B N 1
ATOM 15112 C CA . LYS B 1 746 ? -13.011 -60.53 -2.542 1 51.54 746 LYS B CA 1
ATOM 15113 C C . LYS B 1 746 ? -12.114 -61.294 -3.512 1 51.54 746 LYS B C 1
ATOM 15115 O O . LYS B 1 746 ? -12.056 -62.525 -3.473 1 51.54 746 LYS B O 1
ATOM 15120 N N . LYS B 1 747 ? -11.907 -60.74 -4.732 1 58.23 747 LYS B N 1
ATOM 15121 C CA . LYS B 1 747 ? -11.098 -61.501 -5.679 1 58.23 747 LYS B CA 1
ATOM 15122 C C . LYS B 1 747 ? -9.71 -61.787 -5.111 1 58.23 747 LYS B C 1
ATOM 15124 O O . LYS B 1 747 ? -9.113 -62.823 -5.41 1 58.23 747 LYS B O 1
ATOM 15129 N N . GLY B 1 748 ? -9.194 -60.761 -4.419 1 64.44 748 GLY B N 1
ATOM 15130 C CA . GLY B 1 748 ? -7.907 -61.069 -3.815 1 64.44 748 GLY B CA 1
ATOM 15131 C C . GLY B 1 748 ? -7.9 -60.898 -2.308 1 64.44 748 GLY B C 1
ATOM 15132 O O . GLY B 1 748 ? -8.274 -59.841 -1.796 1 64.44 748 GLY B O 1
ATOM 15133 N N . ASP B 1 749 ? -7.987 -62.059 -1.629 1 76.84 749 ASP B N 1
ATOM 15134 C CA . ASP B 1 749 ? -7.919 -62.067 -0.171 1 76.84 749 ASP B CA 1
ATOM 15135 C C . ASP B 1 749 ? -6.473 -62.161 0.311 1 76.84 749 ASP B C 1
ATOM 15137 O O . ASP B 1 749 ? -5.805 -63.175 0.094 1 76.84 749 ASP B O 1
ATOM 15141 N N . LEU B 1 750 ? -5.983 -61.078 0.848 1 83.22 750 LEU B N 1
ATOM 15142 C CA . LEU B 1 750 ? -4.602 -60.986 1.309 1 83.22 750 LEU B CA 1
ATOM 15143 C C . LEU B 1 750 ? -4.292 -62.087 2.318 1 83.22 750 LEU B C 1
ATOM 15145 O O . LEU B 1 750 ? -3.143 -62.517 2.44 1 83.22 750 LEU B O 1
ATOM 15149 N N . SER B 1 751 ? -5.323 -62.551 3.063 1 78.38 751 SER B N 1
ATOM 15150 C CA . SER B 1 751 ? -5.142 -63.548 4.113 1 78.38 751 SER B CA 1
ATOM 15151 C C . SER B 1 751 ? -4.79 -64.911 3.527 1 78.38 751 SER B C 1
ATOM 15153 O O . SER B 1 751 ? -4.178 -65.742 4.2 1 78.38 751 SER B O 1
ATOM 15155 N N . THR B 1 752 ? -5.119 -65.113 2.241 1 78.14 752 THR B N 1
ATOM 15156 C CA . THR B 1 752 ? -4.913 -66.416 1.619 1 78.14 752 THR B CA 1
ATOM 15157 C C . THR B 1 752 ? -3.597 -66.445 0.847 1 78.14 752 THR B C 1
ATOM 15159 O O . THR B 1 752 ? -3.172 -67.501 0.373 1 78.14 752 THR B O 1
ATOM 15162 N N . MET B 1 753 ? -3.011 -65.398 0.833 1 84.32 753 MET B N 1
ATOM 15163 C CA . MET B 1 753 ? -1.786 -65.324 0.042 1 84.32 753 MET B CA 1
ATOM 15164 C C . MET B 1 753 ? -0.564 -65.626 0.903 1 84.32 753 MET B C 1
ATOM 15166 O O . MET B 1 753 ? -0.554 -65.332 2.099 1 84.32 753 MET B O 1
ATOM 15170 N N . ALA B 1 754 ? 0.401 -66.253 0.418 1 86.64 754 ALA B N 1
ATOM 15171 C CA . ALA B 1 754 ? 1.633 -66.618 1.111 1 86.64 754 ALA B CA 1
ATOM 15172 C C . ALA B 1 754 ? 2.408 -65.376 1.544 1 86.64 754 ALA B C 1
ATOM 15174 O O . ALA B 1 754 ? 2.38 -64.35 0.86 1 86.64 754 ALA B O 1
ATOM 15175 N N . PRO B 1 755 ? 2.961 -65.43 2.626 1 89.82 755 PRO B N 1
ATOM 15176 C CA . PRO B 1 755 ? 3.792 -64.302 3.051 1 89.82 755 PRO B CA 1
ATOM 15177 C C . PRO B 1 755 ? 4.939 -64.018 2.084 1 89.82 755 PRO B C 1
ATOM 15179 O O . PRO B 1 755 ? 5.473 -64.941 1.465 1 89.82 755 PRO B O 1
ATOM 15182 N N . ILE B 1 756 ? 5.189 -62.843 1.922 1 93.5 756 ILE B N 1
ATOM 15183 C CA . ILE B 1 756 ? 6.278 -62.452 1.033 1 93.5 756 ILE B CA 1
ATOM 15184 C C . ILE B 1 756 ? 7.482 -62.004 1.858 1 93.5 756 ILE B C 1
ATOM 15186 O O . ILE B 1 756 ? 7.332 -61.571 3.003 1 93.5 756 ILE B O 1
ATOM 15190 N N . PRO B 1 757 ? 8.713 -62.146 1.392 1 94.15 757 PRO B N 1
ATOM 15191 C CA . PRO B 1 757 ? 9.916 -61.787 2.146 1 94.15 757 PRO B CA 1
ATOM 15192 C C . PRO B 1 757 ? 9.985 -60.297 2.473 1 94.15 757 PRO B C 1
ATOM 15194 O O . PRO B 1 757 ? 9.526 -59.466 1.685 1 94.15 757 PRO B O 1
ATOM 15197 N N . GLU B 1 758 ? 10.504 -59.98 3.54 1 94.63 758 GLU B N 1
ATOM 15198 C CA . GLU B 1 758 ? 10.744 -58.589 3.909 1 94.63 758 GLU B CA 1
ATOM 15199 C C . GLU B 1 758 ? 11.937 -58.014 3.15 1 94.63 758 GLU B C 1
ATOM 15201 O O . GLU B 1 758 ? 12.937 -58.703 2.942 1 94.63 758 GLU B O 1
ATOM 15206 N N . PRO B 1 759 ? 11.793 -56.847 2.712 1 96.07 759 PRO B N 1
ATOM 15207 C CA . PRO B 1 759 ? 12.911 -56.258 1.972 1 96.07 759 PRO B CA 1
ATOM 15208 C C . PRO B 1 759 ? 14.026 -55.758 2.887 1 96.07 759 PRO B C 1
ATOM 15210 O O . PRO B 1 759 ? 13.802 -55.548 4.081 1 96.07 759 PRO B O 1
ATOM 15213 N N . VAL B 1 760 ? 15.155 -55.624 2.314 1 94.91 760 VAL B N 1
ATOM 15214 C CA . VAL B 1 760 ? 16.246 -54.95 3.009 1 94.91 760 VAL B CA 1
ATOM 15215 C C . VAL B 1 760 ? 16.096 -53.438 2.864 1 94.91 760 VAL B C 1
ATOM 15217 O O . VAL B 1 760 ? 16.079 -52.914 1.747 1 94.91 760 VAL B O 1
ATOM 15220 N N . LEU B 1 761 ? 15.957 -52.811 3.932 1 95 761 LEU B N 1
ATOM 15221 C CA . LEU B 1 761 ? 15.717 -51.373 3.907 1 95 761 LEU B CA 1
ATOM 15222 C C . LEU B 1 761 ? 17.031 -50.604 3.813 1 95 761 LEU B C 1
ATOM 15224 O O . LEU B 1 761 ? 18.051 -51.042 4.351 1 95 761 LEU B O 1
ATOM 15228 N N . PRO B 1 762 ? 17.02 -49.552 3.095 1 94.33 762 PRO B N 1
ATOM 15229 C CA . PRO B 1 762 ? 18.251 -48.766 2.989 1 94.33 762 PRO B CA 1
ATOM 15230 C C . PRO B 1 762 ? 18.637 -48.094 4.305 1 94.33 762 PRO B C 1
ATOM 15232 O O . PRO B 1 762 ? 17.766 -47.77 5.115 1 94.33 762 PRO B O 1
ATOM 15235 N N . ALA B 1 763 ? 19.926 -47.905 4.423 1 89.51 763 ALA B N 1
ATOM 15236 C CA . ALA B 1 763 ? 20.434 -47.138 5.558 1 89.51 763 ALA B CA 1
ATOM 15237 C C . ALA B 1 763 ? 20.474 -45.647 5.238 1 89.51 763 ALA B C 1
ATOM 15239 O O . ALA B 1 763 ? 21.089 -45.233 4.252 1 89.51 763 ALA B O 1
ATOM 15240 N N . ALA B 1 764 ? 19.751 -44.848 5.823 1 92.86 764 ALA B N 1
ATOM 15241 C CA . ALA B 1 764 ? 19.652 -43.413 5.566 1 92.86 764 ALA B CA 1
ATOM 15242 C C . ALA B 1 764 ? 20.681 -42.637 6.382 1 92.86 764 ALA B C 1
ATOM 15244 O O . ALA B 1 764 ? 20.334 -41.687 7.088 1 92.86 764 ALA B O 1
ATOM 15245 N N . GLU B 1 765 ? 21.979 -42.936 6.197 1 91.48 765 GLU B N 1
ATOM 15246 C CA . GLU B 1 765 ? 23.047 -42.202 6.87 1 91.48 765 GLU B CA 1
ATOM 15247 C C . GLU B 1 765 ? 23.137 -40.767 6.357 1 91.48 765 GLU B C 1
ATOM 15249 O O . GLU B 1 765 ? 23.465 -39.851 7.114 1 91.48 765 GLU B O 1
ATOM 15254 N N . ALA B 1 766 ? 22.969 -40.686 5.099 1 91.23 766 ALA B N 1
ATOM 15255 C CA . ALA B 1 766 ? 22.733 -39.391 4.465 1 91.23 766 ALA B CA 1
ATOM 15256 C C . ALA B 1 766 ? 21.263 -39.223 4.092 1 91.23 766 ALA B C 1
ATOM 15258 O O . ALA B 1 766 ? 20.482 -40.174 4.177 1 91.23 766 ALA B O 1
ATOM 15259 N N . ALA B 1 767 ? 20.927 -38.078 3.788 1 94.91 767 ALA B N 1
ATOM 15260 C CA . ALA B 1 767 ? 19.531 -37.807 3.454 1 94.91 767 ALA B CA 1
ATOM 15261 C C . ALA B 1 767 ? 19.063 -38.687 2.298 1 94.91 767 ALA B C 1
ATOM 15263 O O . ALA B 1 767 ? 19.701 -38.728 1.244 1 94.91 767 ALA B O 1
ATOM 15264 N N . TRP B 1 768 ? 18.077 -39.502 2.534 1 97.14 768 TRP B N 1
ATOM 15265 C CA . TRP B 1 768 ? 17.411 -40.305 1.514 1 97.14 768 TRP B CA 1
ATOM 15266 C C . TRP B 1 768 ? 16.292 -39.514 0.845 1 97.14 768 TRP B C 1
ATOM 15268 O O . TRP B 1 768 ? 15.289 -39.184 1.482 1 97.14 768 TRP B O 1
ATOM 15278 N N . GLY B 1 769 ? 16.471 -39.127 -0.433 1 97.24 769 GLY B N 1
ATOM 15279 C CA . GLY B 1 769 ? 15.538 -38.24 -1.11 1 97.24 769 GLY B CA 1
ATOM 15280 C C . GLY B 1 769 ? 14.433 -38.981 -1.839 1 97.24 769 GLY B C 1
ATOM 15281 O O . GLY B 1 769 ? 14.705 -39.84 -2.681 1 97.24 769 GLY B O 1
ATOM 15282 N N . ILE B 1 770 ? 13.182 -38.71 -1.51 1 98.12 770 ILE B N 1
ATOM 15283 C CA . ILE B 1 770 ? 12.003 -39.285 -2.148 1 98.12 770 ILE B CA 1
ATOM 15284 C C . ILE B 1 770 ? 11.167 -38.176 -2.784 1 98.12 770 ILE B C 1
ATOM 15286 O O . ILE B 1 770 ? 10.884 -37.16 -2.145 1 98.12 770 ILE B O 1
ATOM 15290 N N . VAL B 1 771 ? 10.813 -38.288 -4.03 1 97.84 771 VAL B N 1
ATOM 15291 C CA . VAL B 1 771 ? 9.913 -37.352 -4.694 1 97.84 771 VAL B CA 1
ATOM 15292 C C . VAL B 1 771 ? 8.62 -38.065 -5.083 1 97.84 771 VAL B C 1
ATOM 15294 O O . VAL B 1 771 ? 8.649 -39.076 -5.788 1 97.84 771 VAL B O 1
ATOM 15297 N N . VAL B 1 772 ? 7.531 -37.609 -4.579 1 97.34 772 VAL B N 1
ATOM 15298 C CA . VAL B 1 772 ? 6.218 -38.1 -4.986 1 97.34 772 VAL B CA 1
ATOM 15299 C C . VAL B 1 772 ? 5.596 -37.138 -5.995 1 97.34 772 VAL B C 1
ATOM 15301 O O . VAL B 1 772 ? 5.379 -35.963 -5.689 1 97.34 772 VAL B O 1
ATOM 15304 N N . ALA B 1 773 ? 5.361 -37.543 -7.184 1 95.36 773 ALA B N 1
ATOM 15305 C CA . ALA B 1 773 ? 4.841 -36.693 -8.251 1 95.36 773 ALA B CA 1
ATOM 15306 C C . ALA B 1 773 ? 3.474 -37.179 -8.723 1 95.36 773 ALA B C 1
ATOM 15308 O O . ALA B 1 773 ? 3.319 -38.342 -9.103 1 95.36 773 ALA B O 1
ATOM 15309 N N . GLY B 1 774 ? 2.525 -36.432 -8.632 1 92.08 774 GLY B N 1
ATOM 15310 C CA . GLY B 1 774 ? 1.191 -36.825 -9.057 1 92.08 774 GLY B CA 1
ATOM 15311 C C . GLY B 1 774 ? 0.267 -35.645 -9.29 1 92.08 774 GLY B C 1
ATOM 15312 O O . GLY B 1 774 ? 0.72 -34.554 -9.643 1 92.08 774 GLY B O 1
ATOM 15313 N N . VAL B 1 775 ? -1.028 -35.929 -9.236 1 87.25 775 VAL B N 1
ATOM 15314 C CA . VAL B 1 775 ? -2.055 -34.931 -9.518 1 87.25 775 VAL B CA 1
ATOM 15315 C C . VAL B 1 775 ? -2.697 -34.466 -8.213 1 87.25 775 VAL B C 1
ATOM 15317 O O . VAL B 1 775 ? -2.934 -35.271 -7.309 1 87.25 775 VAL B O 1
ATOM 15320 N N . GLY B 1 776 ? -2.892 -33.142 -8.188 1 80.67 776 GLY B N 1
ATOM 15321 C CA . GLY B 1 776 ? -3.512 -32.574 -7.002 1 80.67 776 GLY B CA 1
ATOM 15322 C C . GLY B 1 776 ? -4.856 -33.197 -6.674 1 80.67 776 GLY B C 1
ATOM 15323 O O . GLY B 1 776 ? -5.666 -33.445 -7.57 1 80.67 776 GLY B O 1
ATOM 15324 N N . GLY B 1 777 ? -5.055 -33.513 -5.448 1 74.59 777 GLY B N 1
ATOM 15325 C CA . GLY B 1 777 ? -6.324 -34.047 -4.979 1 74.59 777 GLY B CA 1
ATOM 15326 C C . GLY B 1 777 ? -6.355 -35.563 -4.94 1 74.59 777 GLY B C 1
ATOM 15327 O O . GLY B 1 777 ? -7.34 -36.157 -4.497 1 74.59 777 GLY B O 1
ATOM 15328 N N . THR B 1 778 ? -5.23 -36.196 -5.334 1 77.85 778 THR B N 1
ATOM 15329 C CA . THR B 1 778 ? -5.219 -37.652 -5.414 1 77.85 778 THR B CA 1
ATOM 15330 C C . THR B 1 778 ? -4.461 -38.253 -4.233 1 77.85 778 THR B C 1
ATOM 15332 O O . THR B 1 778 ? -4.328 -39.474 -4.13 1 77.85 778 THR B O 1
ATOM 15335 N N . GLY B 1 779 ? -3.912 -37.391 -3.435 1 82.03 779 GLY B N 1
ATOM 15336 C CA . GLY B 1 779 ? -3.31 -37.908 -2.215 1 82.03 779 GLY B CA 1
ATOM 15337 C C . GLY B 1 779 ? -1.794 -37.849 -2.227 1 82.03 779 GLY B C 1
ATOM 15338 O O . GLY B 1 779 ? -1.137 -38.503 -1.415 1 82.03 779 GLY B O 1
ATOM 15339 N N . VAL B 1 780 ? -1.186 -37.095 -3.083 1 90.65 780 VAL B N 1
ATOM 15340 C CA . VAL B 1 780 ? 0.264 -36.946 -3.154 1 90.65 780 VAL B CA 1
ATOM 15341 C C . VAL B 1 780 ? 0.789 -36.365 -1.843 1 90.65 780 VAL B C 1
ATOM 15343 O O . VAL B 1 780 ? 1.768 -36.864 -1.283 1 90.65 780 VAL B O 1
ATOM 15346 N N . ILE B 1 781 ? 0.138 -35.342 -1.335 1 89.66 781 ILE B N 1
ATOM 15347 C CA . ILE B 1 781 ? 0.539 -34.685 -0.096 1 89.66 781 ILE B CA 1
ATOM 15348 C C . ILE B 1 781 ? 0.319 -35.629 1.084 1 89.66 781 ILE B C 1
ATOM 15350 O O . ILE B 1 781 ? 1.106 -35.64 2.034 1 89.66 781 ILE B O 1
ATOM 15354 N N . THR B 1 782 ? -0.612 -36.501 1.002 1 90.53 782 THR B N 1
ATOM 15355 C CA . THR B 1 782 ? -0.894 -37.482 2.044 1 90.53 782 THR B CA 1
ATOM 15356 C C . THR B 1 782 ? 0.252 -38.482 2.17 1 90.53 782 THR B C 1
ATOM 15358 O O . THR B 1 782 ? 0.644 -38.848 3.28 1 90.53 782 THR B O 1
ATOM 15361 N N . ILE B 1 783 ? 0.757 -38.905 1.053 1 95.09 783 ILE B N 1
ATOM 15362 C CA . ILE B 1 783 ? 1.88 -39.836 1.076 1 95.09 783 ILE B CA 1
ATOM 15363 C C . ILE B 1 783 ? 3.074 -39.188 1.774 1 95.09 783 ILE B C 1
ATOM 15365 O O . ILE B 1 783 ? 3.757 -39.832 2.574 1 95.09 783 ILE B O 1
ATOM 15369 N N . GLY B 1 784 ? 3.305 -37.926 1.427 1 94.87 784 GLY B N 1
ATOM 15370 C CA . GLY B 1 784 ? 4.368 -37.201 2.104 1 94.87 784 GLY B CA 1
ATOM 15371 C C . GLY B 1 784 ? 4.174 -37.124 3.607 1 94.87 784 GLY B C 1
ATOM 15372 O O . GLY B 1 784 ? 5.124 -37.303 4.371 1 94.87 784 GLY B O 1
ATOM 15373 N N . SER B 1 785 ? 2.975 -36.91 4.016 1 94.28 785 SER B N 1
ATOM 15374 C CA . SER B 1 785 ? 2.658 -36.79 5.435 1 94.28 785 SER B CA 1
ATOM 15375 C C . SER B 1 785 ? 2.81 -38.129 6.15 1 94.28 785 SER B C 1
ATOM 15377 O O . SER B 1 785 ? 3.228 -38.176 7.309 1 94.28 785 SER B O 1
ATOM 15379 N N . LEU B 1 786 ? 2.437 -39.195 5.493 1 95.66 786 LEU B N 1
ATOM 15380 C CA . LEU B 1 786 ? 2.568 -40.53 6.066 1 95.66 786 LEU B CA 1
ATOM 15381 C C . LEU B 1 786 ? 4.035 -40.886 6.286 1 95.66 786 LEU B C 1
ATOM 15383 O O . LEU B 1 786 ? 4.401 -41.4 7.345 1 95.66 786 LEU B O 1
ATOM 15387 N N . LEU B 1 787 ? 4.811 -40.603 5.284 1 97.31 787 LEU B N 1
ATOM 15388 C CA . LEU B 1 787 ? 6.242 -40.86 5.402 1 97.31 787 LEU B CA 1
ATOM 15389 C C . LEU B 1 787 ? 6.857 -40.015 6.513 1 97.31 787 LEU B C 1
ATOM 15391 O O . LEU B 1 787 ? 7.697 -40.5 7.275 1 97.31 787 LEU B O 1
ATOM 15395 N N . GLY B 1 788 ? 6.423 -38.757 6.548 1 96.47 788 GLY B N 1
ATOM 15396 C CA . GLY B 1 788 ? 6.925 -37.862 7.578 1 96.47 788 GLY B CA 1
ATOM 15397 C C . GLY B 1 788 ? 6.593 -38.325 8.984 1 96.47 788 GLY B C 1
ATOM 15398 O O . GLY B 1 788 ? 7.46 -38.34 9.86 1 96.47 788 GLY B O 1
ATOM 15399 N N . MET B 1 789 ? 5.377 -38.66 9.242 1 95.75 789 MET B N 1
ATOM 15400 C CA . MET B 1 789 ? 4.941 -39.119 10.557 1 95.75 789 MET B CA 1
ATOM 15401 C C . MET B 1 789 ? 5.644 -40.417 10.941 1 95.75 789 MET B C 1
ATOM 15403 O O . MET B 1 789 ? 6.065 -40.585 12.087 1 95.75 789 MET B O 1
ATOM 15407 N N . ALA B 1 790 ? 5.757 -41.375 9.982 1 96.5 790 ALA B N 1
ATOM 15408 C CA . ALA B 1 790 ? 6.448 -42.634 10.248 1 96.5 790 ALA B CA 1
ATOM 15409 C C . ALA B 1 790 ? 7.894 -42.388 10.668 1 96.5 790 ALA B C 1
ATOM 15411 O O . ALA B 1 790 ? 8.401 -43.042 11.583 1 96.5 790 ALA B O 1
ATOM 15412 N N . ALA B 1 791 ? 8.556 -41.518 9.932 1 96.68 791 ALA B N 1
ATOM 15413 C CA . ALA B 1 791 ? 9.932 -41.177 10.286 1 96.68 791 ALA B CA 1
ATOM 15414 C C . ALA B 1 791 ? 10.004 -40.566 11.683 1 96.68 791 ALA B C 1
ATOM 15416 O O . ALA B 1 791 ? 10.929 -40.855 12.446 1 96.68 791 ALA B O 1
ATOM 15417 N N . HIS B 1 792 ? 9.086 -39.66 12.023 1 94.98 792 HIS B N 1
ATOM 15418 C CA . HIS B 1 792 ? 9.008 -39.048 13.345 1 94.98 792 HIS B CA 1
ATOM 15419 C C . HIS B 1 792 ? 8.836 -40.104 14.432 1 94.98 792 HIS B C 1
ATOM 15421 O O . HIS B 1 792 ? 9.472 -40.026 15.485 1 94.98 792 HIS B O 1
ATOM 15427 N N . LEU B 1 793 ? 8.019 -41.086 14.214 1 94.45 793 LEU B N 1
ATOM 15428 C CA . LEU B 1 793 ? 7.757 -42.162 15.164 1 94.45 793 LEU B CA 1
ATOM 15429 C C . LEU B 1 793 ? 9.024 -42.966 15.437 1 94.45 793 LEU B C 1
ATOM 15431 O O . LEU B 1 793 ? 9.221 -43.462 16.549 1 94.45 793 LEU B O 1
ATOM 15435 N N . GLU B 1 794 ? 9.892 -43.033 14.432 1 93.77 794 GLU B N 1
ATOM 15436 C CA . GLU B 1 794 ? 11.125 -43.804 14.57 1 93.77 794 GLU B CA 1
ATOM 15437 C C . GLU B 1 794 ? 12.254 -42.942 15.127 1 93.77 794 GLU B C 1
ATOM 15439 O O . GLU B 1 794 ? 13.39 -43.406 15.256 1 93.77 794 GLU B O 1
ATOM 15444 N N . GLY B 1 795 ? 11.94 -41.622 15.336 1 91.49 795 GLY B N 1
ATOM 15445 C CA . GLY B 1 795 ? 12.944 -40.716 15.87 1 91.49 795 GLY B CA 1
ATOM 15446 C C . GLY B 1 795 ? 13.963 -40.277 14.835 1 91.49 795 GLY B C 1
ATOM 15447 O O . GLY B 1 795 ? 15.014 -39.735 15.183 1 91.49 795 GLY B O 1
ATOM 15448 N N . LYS B 1 796 ? 13.692 -40.535 13.572 1 94.49 796 LYS B N 1
ATOM 15449 C CA . LYS B 1 796 ? 14.575 -40.12 12.485 1 94.49 796 LYS B CA 1
ATOM 15450 C C . LYS B 1 796 ? 14.347 -38.655 12.122 1 94.49 796 LYS B C 1
ATOM 15452 O O . LYS B 1 796 ? 13.338 -38.063 12.511 1 94.49 796 LYS B O 1
ATOM 15457 N N . GLY B 1 797 ? 15.379 -38.128 11.408 1 94.22 797 GLY B N 1
ATOM 15458 C CA . GLY B 1 797 ? 15.162 -36.816 10.82 1 94.22 797 GLY B CA 1
ATOM 15459 C C . GLY B 1 797 ? 14.299 -36.856 9.573 1 94.22 797 GLY B C 1
ATOM 15460 O O . GLY B 1 797 ? 14.398 -37.789 8.773 1 94.22 797 GLY B O 1
ATOM 15461 N N . VAL B 1 798 ? 13.409 -35.89 9.468 1 96.2 798 VAL B N 1
ATOM 15462 C CA . VAL B 1 798 ? 12.555 -35.881 8.285 1 96.2 798 VAL B CA 1
ATOM 15463 C C . VAL B 1 798 ? 12.171 -34.445 7.936 1 96.2 798 VAL B C 1
ATOM 15465 O O . VAL B 1 798 ? 11.946 -33.622 8.826 1 96.2 798 VAL B O 1
ATOM 15468 N N . ILE B 1 799 ? 12.159 -34.115 6.665 1 96.43 799 ILE B N 1
ATOM 15469 C CA . ILE B 1 799 ? 11.596 -32.888 6.111 1 96.43 799 ILE B CA 1
ATOM 15470 C C . ILE B 1 799 ? 10.733 -33.219 4.896 1 96.43 799 ILE B C 1
ATOM 15472 O O . ILE B 1 799 ? 11.157 -33.966 4.01 1 96.43 799 ILE B O 1
ATOM 15476 N N . THR B 1 800 ? 9.51 -32.863 4.926 1 96.53 800 THR B N 1
ATOM 15477 C CA . THR B 1 800 ? 8.628 -32.979 3.769 1 96.53 800 THR B CA 1
ATOM 15478 C C . THR B 1 800 ? 8.296 -31.602 3.203 1 96.53 800 THR B C 1
ATOM 15480 O O . THR B 1 800 ? 8.101 -30.646 3.956 1 96.53 800 THR B O 1
ATOM 15483 N N . GLN B 1 801 ? 8.351 -31.373 1.942 1 95.19 801 GLN B N 1
ATOM 15484 C CA . GLN B 1 801 ? 7.973 -30.13 1.277 1 95.19 801 GLN B CA 1
ATOM 15485 C C . GLN B 1 801 ? 6.929 -30.382 0.193 1 95.19 801 GLN B C 1
ATOM 15487 O O . GLN B 1 801 ? 7.175 -31.136 -0.75 1 95.19 801 GLN B O 1
ATOM 15492 N N . ASP B 1 802 ? 5.842 -29.793 0.368 1 90.6 802 ASP B N 1
ATOM 15493 C CA . ASP B 1 802 ? 4.734 -29.982 -0.564 1 90.6 802 ASP B CA 1
ATOM 15494 C C . ASP B 1 802 ? 4.598 -28.787 -1.505 1 90.6 802 ASP B C 1
ATOM 15496 O O . ASP B 1 802 ? 4.762 -27.639 -1.087 1 90.6 802 ASP B O 1
ATOM 15500 N N . ALA B 1 803 ? 4.452 -29.028 -2.737 1 83.86 803 ALA B N 1
ATOM 15501 C CA . ALA B 1 803 ? 4.198 -28.005 -3.748 1 83.86 803 ALA B CA 1
ATOM 15502 C C . ALA B 1 803 ? 2.883 -28.268 -4.476 1 83.86 803 ALA B C 1
ATOM 15504 O O . ALA B 1 803 ? 2.81 -29.143 -5.342 1 83.86 803 ALA B O 1
ATOM 15505 N N . ALA B 1 804 ? 1.908 -27.485 -3.982 1 73.1 804 ALA B N 1
ATOM 15506 C CA . ALA B 1 804 ? 0.612 -27.579 -4.649 1 73.1 804 ALA B CA 1
ATOM 15507 C C . ALA B 1 804 ? 0.481 -26.524 -5.744 1 73.1 804 ALA B C 1
ATOM 15509 O O . ALA B 1 804 ? 0.958 -25.398 -5.59 1 73.1 804 ALA B O 1
ATOM 15510 N N . GLY B 1 805 ? 0.331 -26.865 -6.989 1 64.4 805 GLY B N 1
ATOM 15511 C CA . GLY B 1 805 ? 0.131 -25.914 -8.071 1 64.4 805 GLY B CA 1
ATOM 15512 C C . GLY B 1 805 ? -1.073 -25.017 -7.861 1 64.4 805 GLY B C 1
ATOM 15513 O O . GLY B 1 805 ? -1.598 -24.923 -6.75 1 64.4 805 GLY B O 1
ATOM 15514 N N . LEU B 1 806 ? -1.437 -24.133 -8.78 1 66.44 806 LEU B N 1
ATOM 15515 C CA . LEU B 1 806 ? -2.477 -23.11 -8.757 1 66.44 806 LEU B CA 1
ATOM 15516 C C . LEU B 1 806 ? -3.863 -23.745 -8.729 1 66.44 806 LEU B C 1
ATOM 15518 O O . LEU B 1 806 ? -4.829 -23.116 -8.291 1 66.44 806 LEU B O 1
ATOM 15522 N N . ALA B 1 807 ? -3.942 -24.984 -9.166 1 64.18 807 ALA B N 1
ATOM 15523 C CA . ALA B 1 807 ? -5.255 -25.624 -9.21 1 64.18 807 ALA B CA 1
ATOM 15524 C C . ALA B 1 807 ? -5.425 -26.607 -8.056 1 64.18 807 ALA B C 1
ATOM 15526 O O . ALA B 1 807 ? -4.514 -27.381 -7.752 1 64.18 807 ALA B O 1
ATOM 15527 N N . GLN B 1 808 ? -6.525 -26.44 -7.54 1 60.46 808 GLN B N 1
ATOM 15528 C CA . GLN B 1 808 ? -6.809 -27.33 -6.419 1 60.46 808 GLN B CA 1
ATOM 15529 C C . GLN B 1 808 ? -6.861 -28.786 -6.872 1 60.46 808 GLN B C 1
ATOM 15531 O O . GLN B 1 808 ? -6.456 -29.686 -6.133 1 60.46 808 GLN B O 1
ATOM 15536 N N . LYS B 1 809 ? -7.377 -28.919 -8.113 1 66.75 809 LYS B N 1
ATOM 15537 C CA . LYS B 1 809 ? -7.479 -30.278 -8.637 1 66.75 809 LYS B CA 1
ATOM 15538 C C . LYS B 1 809 ? -7.016 -30.343 -10.09 1 66.75 809 LYS B C 1
ATOM 15540 O O . LYS B 1 809 ? -7.271 -29.423 -10.87 1 66.75 809 LYS B O 1
ATOM 15545 N N . GLY B 1 810 ? -6.287 -31.31 -10.372 1 70.38 810 GLY B N 1
ATOM 15546 C CA . GLY B 1 810 ? -5.96 -31.573 -11.764 1 70.38 810 GLY B CA 1
ATOM 15547 C C . GLY B 1 810 ? -4.585 -31.069 -12.159 1 70.38 810 GLY B C 1
ATOM 15548 O O . GLY B 1 810 ? -4.071 -31.421 -13.223 1 70.38 810 GLY B O 1
ATOM 15549 N N . GLY B 1 811 ? -4.034 -30.312 -11.223 1 77.91 811 GLY B N 1
ATOM 15550 C CA . GLY B 1 811 ? -2.718 -29.786 -11.549 1 77.91 811 GLY B CA 1
ATOM 15551 C C . GLY B 1 811 ? -1.585 -30.632 -11 1 77.91 811 GLY B C 1
ATOM 15552 O O . GLY B 1 811 ? -1.82 -31.59 -10.262 1 77.91 811 GLY B O 1
ATOM 15553 N N . SER B 1 812 ? -0.406 -30.336 -11.447 1 87.92 812 SER B N 1
ATOM 15554 C CA . SER B 1 812 ? 0.782 -31.044 -10.983 1 87.92 812 SER B CA 1
ATOM 15555 C C . SER B 1 812 ? 1.032 -30.791 -9.5 1 87.92 812 SER B C 1
ATOM 15557 O O . SER B 1 812 ? 0.883 -29.663 -9.023 1 87.92 812 SER B O 1
ATOM 15559 N N . THR B 1 813 ? 1.321 -31.802 -8.779 1 89.81 813 THR B N 1
ATOM 15560 C CA . THR B 1 813 ? 1.635 -31.704 -7.358 1 89.81 813 THR B CA 1
ATOM 15561 C C . THR B 1 813 ? 2.861 -32.547 -7.016 1 89.81 813 THR B C 1
ATOM 15563 O O . THR B 1 813 ? 3.046 -33.634 -7.566 1 89.81 813 THR B O 1
ATOM 15566 N N . TRP B 1 814 ? 3.67 -32.026 -6.16 1 93.15 814 TRP B N 1
ATOM 15567 C CA . TRP B 1 814 ? 4.859 -32.74 -5.708 1 93.15 814 TRP B CA 1
ATOM 15568 C C . TRP B 1 814 ? 4.922 -32.782 -4.185 1 93.15 814 TRP B C 1
ATOM 15570 O O . TRP B 1 814 ? 4.438 -31.869 -3.512 1 93.15 814 TRP B O 1
ATOM 15580 N N . SER B 1 815 ? 5.473 -33.786 -3.665 1 95.68 815 SER B N 1
ATOM 15581 C CA . SER B 1 815 ? 5.931 -33.866 -2.282 1 95.68 815 SER B CA 1
ATOM 15582 C C . SER B 1 815 ? 7.377 -34.345 -2.206 1 95.68 815 SER B C 1
ATOM 15584 O O . SER B 1 815 ? 7.686 -35.468 -2.611 1 95.68 815 SER B O 1
ATOM 15586 N N . HIS B 1 816 ? 8.255 -33.558 -1.804 1 96.98 816 HIS B N 1
ATOM 15587 C CA . HIS B 1 816 ? 9.645 -33.922 -1.55 1 96.98 816 HIS B CA 1
ATOM 15588 C C . HIS B 1 816 ? 9.839 -34.382 -0.109 1 96.98 816 HIS B C 1
ATOM 15590 O O . HIS B 1 816 ? 9.46 -33.676 0.829 1 96.98 816 HIS B O 1
ATOM 15596 N N . VAL B 1 817 ? 10.363 -35.554 0.047 1 97.43 817 VAL B N 1
ATOM 15597 C CA . VAL B 1 817 ? 10.576 -36.105 1.381 1 97.43 817 VAL B CA 1
ATOM 15598 C C . VAL B 1 817 ? 12.044 -36.488 1.554 1 97.43 817 VAL B C 1
ATOM 15600 O O . VAL B 1 817 ? 12.609 -37.198 0.718 1 97.43 817 VAL B O 1
ATOM 15603 N N . GLN B 1 818 ? 12.613 -36.002 2.525 1 97.35 818 GLN B N 1
ATOM 15604 C CA . GLN B 1 818 ? 13.973 -36.39 2.886 1 97.35 818 GLN B CA 1
ATOM 15605 C C . GLN B 1 818 ? 14.014 -37.022 4.275 1 97.35 818 GLN B C 1
ATOM 15607 O O . GLN B 1 818 ? 13.505 -36.448 5.239 1 97.35 818 GLN B O 1
ATOM 15612 N N . ILE B 1 819 ? 14.593 -38.193 4.406 1 97.41 819 ILE B N 1
ATOM 15613 C CA . ILE B 1 819 ? 14.67 -38.935 5.659 1 97.41 819 ILE B CA 1
ATOM 15614 C C . ILE B 1 819 ? 16.123 -39.293 5.959 1 97.41 819 ILE B C 1
ATOM 15616 O O . ILE B 1 819 ? 16.869 -39.691 5.061 1 97.41 819 ILE B O 1
ATOM 15620 N N . ALA B 1 820 ? 16.539 -39.098 7.152 1 97.04 820 ALA B N 1
ATOM 15621 C CA . ALA B 1 820 ? 17.873 -39.494 7.597 1 97.04 820 ALA B CA 1
ATOM 15622 C C . ALA B 1 820 ? 17.832 -40.059 9.014 1 97.04 820 ALA B C 1
ATOM 15624 O O . ALA B 1 820 ? 16.941 -39.724 9.798 1 97.04 820 ALA B O 1
ATOM 15625 N N . ASN B 1 821 ? 18.799 -40.844 9.378 1 94.63 821 ASN B N 1
ATOM 15626 C CA . ASN B 1 821 ? 18.877 -41.408 10.721 1 94.63 821 ASN B CA 1
ATOM 15627 C C . ASN B 1 821 ? 19.081 -40.322 11.774 1 94.63 821 ASN B C 1
ATOM 15629 O O . ASN B 1 821 ? 18.606 -40.449 12.903 1 94.63 821 ASN B O 1
ATOM 15633 N N . ARG B 1 822 ? 19.766 -39.249 11.329 1 91.97 822 ARG B N 1
ATOM 15634 C CA . ARG B 1 822 ? 19.985 -38.082 12.177 1 91.97 822 ARG B CA 1
ATOM 15635 C C . ARG B 1 822 ? 19.453 -36.816 11.514 1 91.97 822 ARG B C 1
ATOM 15637 O O . ARG B 1 822 ? 19.75 -36.549 10.347 1 91.97 822 ARG B O 1
ATOM 15644 N N . PRO B 1 823 ? 18.748 -36.035 12.258 1 90.2 823 PRO B N 1
ATOM 15645 C CA . PRO B 1 823 ? 18.15 -34.832 11.674 1 90.2 823 PRO B CA 1
ATOM 15646 C C . PRO B 1 823 ? 19.19 -33.89 11.072 1 90.2 823 PRO B C 1
ATOM 15648 O O . PRO B 1 823 ? 18.913 -33.212 10.079 1 90.2 823 PRO B O 1
ATOM 15651 N N . GLU B 1 824 ? 20.378 -33.849 11.495 1 88.9 824 GLU B N 1
ATOM 15652 C CA . GLU B 1 824 ? 21.409 -32.902 11.082 1 88.9 824 GLU B CA 1
ATOM 15653 C C . GLU B 1 824 ? 21.936 -33.234 9.688 1 88.9 824 GLU B C 1
ATOM 15655 O O . GLU B 1 824 ? 22.593 -32.406 9.054 1 88.9 824 GLU B O 1
ATOM 15660 N N . ALA B 1 825 ? 21.595 -34.45 9.276 1 92.5 825 ALA B N 1
ATOM 15661 C CA . ALA B 1 825 ? 22.076 -34.873 7.964 1 92.5 825 ALA B CA 1
ATOM 15662 C C . ALA B 1 825 ? 21.206 -34.298 6.849 1 92.5 825 ALA B C 1
ATOM 15664 O O . ALA B 1 825 ? 21.593 -34.318 5.678 1 92.5 825 ALA B O 1
ATOM 15665 N N . ILE B 1 826 ? 20.102 -33.728 7.203 1 94.57 826 ILE B N 1
ATOM 15666 C CA . ILE B 1 826 ? 19.215 -33.121 6.216 1 94.57 826 ILE B CA 1
ATOM 15667 C C . ILE B 1 826 ? 19.398 -31.605 6.221 1 94.57 826 ILE B C 1
ATOM 15669 O O . ILE B 1 826 ? 19.174 -30.951 7.243 1 94.57 826 ILE B O 1
ATOM 15673 N N . HIS B 1 827 ? 19.706 -31.061 5.106 1 91.76 827 HIS B N 1
ATOM 15674 C CA . HIS B 1 827 ? 19.955 -29.624 5.072 1 91.76 827 HIS B CA 1
ATOM 15675 C C . HIS B 1 827 ? 18.861 -28.893 4.301 1 91.76 827 HIS B C 1
ATOM 15677 O O . HIS B 1 827 ? 18.439 -27.803 4.697 1 91.76 827 HIS B O 1
ATOM 15683 N N . THR B 1 828 ? 18.395 -29.485 3.238 1 92.68 828 THR B N 1
ATOM 15684 C CA . THR B 1 828 ? 17.484 -28.772 2.348 1 92.68 828 THR B CA 1
ATOM 15685 C C . THR B 1 828 ? 16.055 -29.282 2.515 1 92.68 828 THR B C 1
ATOM 15687 O O . THR B 1 828 ? 15.836 -30.354 3.083 1 92.68 828 THR B O 1
ATOM 15690 N N . THR B 1 829 ? 15.155 -28.539 1.977 1 91.75 829 THR B N 1
ATOM 15691 C CA . THR B 1 829 ? 13.75 -28.923 2.067 1 91.75 829 THR B CA 1
ATOM 15692 C C . THR B 1 829 ? 13.332 -29.732 0.843 1 91.75 829 THR B C 1
ATOM 15694 O O . THR B 1 829 ? 12.374 -30.506 0.902 1 91.75 829 THR B O 1
ATOM 15697 N N . LYS B 1 830 ? 14.043 -29.544 -0.249 1 92.98 830 LYS B N 1
ATOM 15698 C CA . LYS B 1 830 ? 13.716 -30.245 -1.487 1 92.98 830 LYS B CA 1
ATOM 15699 C C . LYS B 1 830 ? 14.848 -31.18 -1.905 1 92.98 830 LYS B C 1
ATOM 15701 O O . LYS B 1 830 ? 16.009 -30.949 -1.562 1 92.98 830 LYS B O 1
ATOM 15706 N N . VAL B 1 831 ? 14.395 -32.171 -2.57 1 95.04 831 VAL B N 1
ATOM 15707 C CA . VAL B 1 831 ? 15.39 -33.04 -3.19 1 95.04 831 VAL B CA 1
ATOM 15708 C C . VAL B 1 831 ? 16.048 -32.318 -4.364 1 95.04 831 VAL B C 1
ATOM 15710 O O . VAL B 1 831 ? 15.363 -31.865 -5.285 1 95.04 831 VAL B O 1
ATOM 15713 N N . ASP B 1 832 ? 17.269 -32.177 -4.363 1 91.88 832 ASP B N 1
ATOM 15714 C CA . ASP B 1 832 ? 17.987 -31.345 -5.324 1 91.88 832 ASP B CA 1
ATOM 15715 C C . ASP B 1 832 ? 18.278 -32.116 -6.609 1 91.88 832 ASP B C 1
ATOM 15717 O O . ASP B 1 832 ? 17.855 -33.264 -6.76 1 91.88 832 ASP B O 1
ATOM 15721 N N . THR B 1 833 ? 19.017 -31.472 -7.486 1 92.68 833 THR B N 1
ATOM 15722 C CA . THR B 1 833 ? 19.366 -32.006 -8.798 1 92.68 833 THR B CA 1
ATOM 15723 C C . THR B 1 833 ? 20.16 -33.302 -8.66 1 92.68 833 THR B C 1
ATOM 15725 O O . THR B 1 833 ? 21.185 -33.339 -7.975 1 92.68 833 THR B O 1
ATOM 15728 N N . ALA B 1 834 ? 19.655 -34.329 -9.253 1 93.97 834 ALA B N 1
ATOM 15729 C CA . ALA B 1 834 ? 20.331 -35.62 -9.351 1 93.97 834 ALA B CA 1
ATOM 15730 C C . ALA B 1 834 ? 20.55 -36.231 -7.969 1 93.97 834 ALA B C 1
ATOM 15732 O O . ALA B 1 834 ? 21.569 -36.881 -7.725 1 93.97 834 ALA B O 1
ATOM 15733 N N . LYS B 1 835 ? 19.552 -36.055 -7.104 1 94.15 835 LYS B N 1
ATOM 15734 C CA . LYS B 1 835 ? 19.768 -36.521 -5.737 1 94.15 835 LYS B CA 1
ATOM 15735 C C . LYS B 1 835 ? 18.625 -37.421 -5.276 1 94.15 835 LYS B C 1
ATOM 15737 O O . LYS B 1 835 ? 18.641 -37.928 -4.153 1 94.15 835 LYS B O 1
ATOM 15742 N N . ALA B 1 836 ? 17.676 -37.693 -6.112 1 96.88 836 ALA B N 1
ATOM 15743 C CA . ALA B 1 836 ? 16.559 -38.551 -5.722 1 96.88 836 ALA B CA 1
ATOM 15744 C C . ALA B 1 836 ? 16.988 -40.014 -5.658 1 96.88 836 ALA B C 1
ATOM 15746 O O . ALA B 1 836 ? 17.708 -40.495 -6.536 1 96.88 836 ALA B O 1
ATOM 15747 N N . ASP B 1 837 ? 16.626 -40.667 -4.603 1 97.96 837 ASP B N 1
ATOM 15748 C CA . ASP B 1 837 ? 16.837 -42.106 -4.482 1 97.96 837 ASP B CA 1
ATOM 15749 C C . ASP B 1 837 ? 15.613 -42.883 -4.963 1 97.96 837 ASP B C 1
ATOM 15751 O O . ASP B 1 837 ? 15.736 -44.013 -5.44 1 97.96 837 ASP B O 1
ATOM 15755 N N . LEU B 1 838 ? 14.525 -42.2 -4.782 1 98.35 838 LEU B N 1
ATOM 15756 C CA . LEU B 1 838 ? 13.25 -42.806 -5.15 1 98.35 838 LEU B CA 1
ATOM 15757 C C . LEU B 1 838 ? 12.292 -41.759 -5.709 1 98.35 838 LEU B C 1
ATOM 15759 O O . LEU B 1 838 ? 12.189 -40.655 -5.17 1 98.35 838 LEU B O 1
ATOM 15763 N N . VAL B 1 839 ? 11.693 -42.034 -6.816 1 98.44 839 VAL B N 1
ATOM 15764 C CA . VAL B 1 839 ? 10.582 -41.244 -7.336 1 98.44 839 VAL B CA 1
ATOM 15765 C C . VAL B 1 839 ? 9.328 -42.11 -7.424 1 98.44 839 VAL B C 1
ATOM 15767 O O . VAL B 1 839 ? 9.337 -43.163 -8.066 1 98.44 839 VAL B O 1
ATOM 15770 N N . ILE B 1 840 ? 8.34 -41.734 -6.701 1 98.23 840 ILE B N 1
ATOM 15771 C CA . ILE B 1 840 ? 7.033 -42.366 -6.844 1 98.23 840 ILE B CA 1
ATOM 15772 C C . ILE B 1 840 ? 6.174 -41.562 -7.817 1 98.23 840 ILE B C 1
ATOM 15774 O O . ILE B 1 840 ? 5.608 -40.53 -7.448 1 98.23 840 ILE B O 1
ATOM 15778 N N . GLY B 1 841 ? 6.144 -42.051 -9.044 1 97.05 841 GLY B N 1
ATOM 15779 C CA . GLY B 1 841 ? 5.39 -41.364 -10.08 1 97.05 841 GLY B CA 1
ATOM 15780 C C . GLY B 1 841 ? 3.939 -41.802 -10.151 1 97.05 841 GLY B C 1
ATOM 15781 O O . GLY B 1 841 ? 3.597 -42.714 -10.906 1 97.05 841 GLY B O 1
ATOM 15782 N N . CYS B 1 842 ? 3.117 -41.083 -9.481 1 95.17 842 CYS B N 1
ATOM 15783 C CA . CYS B 1 842 ? 1.7 -41.429 -9.444 1 95.17 842 CYS B CA 1
ATOM 15784 C C . CYS B 1 842 ? 1.006 -41.019 -10.738 1 95.17 842 CYS B C 1
ATOM 15786 O O . CYS B 1 842 ? -0.087 -41.501 -11.04 1 95.17 842 CYS B O 1
ATOM 15788 N N . ASP B 1 843 ? 1.633 -40.12 -11.478 1 93.35 843 ASP B N 1
ATOM 15789 C CA . ASP B 1 843 ? 1.196 -39.651 -12.789 1 93.35 843 ASP B CA 1
ATOM 15790 C C . ASP B 1 843 ? 2.377 -39.526 -13.749 1 93.35 843 ASP B C 1
ATOM 15792 O O . ASP B 1 843 ? 3.364 -38.855 -13.442 1 93.35 843 ASP B O 1
ATOM 15796 N N . PRO B 1 844 ? 2.272 -40.133 -14.875 1 94.57 844 PRO B N 1
ATOM 15797 C CA . PRO B 1 844 ? 3.42 -40.163 -15.784 1 94.57 844 PRO B CA 1
ATOM 15798 C C . PRO B 1 844 ? 3.821 -38.773 -16.273 1 94.57 844 PRO B C 1
ATOM 15800 O O . PRO B 1 844 ? 5.013 -38.476 -16.391 1 94.57 844 PRO B O 1
ATOM 15803 N N . ILE B 1 845 ? 2.861 -37.951 -16.563 1 93.47 845 ILE B N 1
ATOM 15804 C CA . ILE B 1 845 ? 3.155 -36.623 -17.092 1 93.47 845 ILE B CA 1
ATOM 15805 C C . ILE B 1 845 ? 3.948 -35.822 -16.063 1 93.47 845 ILE B C 1
ATOM 15807 O O . ILE B 1 845 ? 4.936 -35.167 -16.404 1 93.47 845 ILE B O 1
ATOM 15811 N N . VAL B 1 846 ? 3.576 -35.872 -14.819 1 93.71 846 VAL B N 1
ATOM 15812 C CA . VAL B 1 846 ? 4.245 -35.113 -13.768 1 93.71 846 VAL B CA 1
ATOM 15813 C C . VAL B 1 846 ? 5.59 -35.759 -13.441 1 93.71 846 VAL B C 1
ATOM 15815 O O . VAL B 1 846 ? 6.565 -35.062 -13.149 1 93.71 846 VAL B O 1
ATOM 15818 N N . ALA B 1 847 ? 5.642 -37.029 -13.499 1 95.71 847 ALA B N 1
ATOM 15819 C CA . ALA B 1 847 ? 6.89 -37.743 -13.241 1 95.71 847 ALA B CA 1
ATOM 15820 C C . ALA B 1 847 ? 7.935 -37.425 -14.307 1 95.71 847 ALA B C 1
ATOM 15822 O O . ALA B 1 847 ? 9.135 -37.41 -14.024 1 95.71 847 ALA B O 1
ATOM 15823 N N . ALA B 1 848 ? 7.423 -37.152 -15.515 1 95 848 ALA B N 1
ATOM 15824 C CA . ALA B 1 848 ? 8.329 -36.892 -16.631 1 95 848 ALA B CA 1
ATOM 15825 C C . ALA B 1 848 ? 8.535 -35.393 -16.832 1 95 848 ALA B C 1
ATOM 15827 O O . ALA B 1 848 ? 9.201 -34.975 -17.782 1 95 848 ALA B O 1
ATOM 15828 N N . ASN B 1 849 ? 7.947 -34.69 -15.996 1 92.5 849 ASN B N 1
ATOM 15829 C CA . ASN B 1 849 ? 8.145 -33.245 -16.048 1 92.5 849 ASN B CA 1
ATOM 15830 C C . ASN B 1 849 ? 9.6 -32.869 -15.785 1 92.5 849 ASN B C 1
ATOM 15832 O O . ASN B 1 849 ? 10.302 -33.563 -15.049 1 92.5 849 ASN B O 1
ATOM 15836 N N . LYS B 1 850 ? 10.028 -31.775 -16.321 1 90.79 850 LYS B N 1
ATOM 15837 C CA . LYS B 1 850 ? 11.422 -31.35 -16.233 1 90.79 850 LYS B CA 1
ATOM 15838 C C . LYS B 1 850 ? 11.867 -31.221 -14.779 1 90.79 850 LYS B C 1
ATOM 15840 O O . LYS B 1 850 ? 13.002 -31.56 -14.44 1 90.79 850 LYS B O 1
ATOM 15845 N N . ALA B 1 851 ? 11.021 -30.718 -13.977 1 89.86 851 ALA B N 1
ATOM 15846 C CA . ALA B 1 851 ? 11.354 -30.521 -12.568 1 89.86 851 ALA B CA 1
ATOM 15847 C C . ALA B 1 851 ? 11.612 -31.856 -11.874 1 89.86 851 ALA B C 1
ATOM 15849 O O . ALA B 1 851 ? 12.496 -31.958 -11.021 1 89.86 851 ALA B O 1
ATOM 15850 N N . THR B 1 852 ? 10.802 -32.857 -12.191 1 95.12 852 THR B N 1
ATOM 15851 C CA . THR B 1 852 ? 10.986 -34.173 -11.588 1 95.12 852 THR B CA 1
ATOM 15852 C C . THR B 1 852 ? 12.22 -34.862 -12.162 1 95.12 852 THR B C 1
ATOM 15854 O O . THR B 1 852 ? 12.996 -35.474 -11.425 1 95.12 852 THR B O 1
ATOM 15857 N N . LEU B 1 853 ? 12.373 -34.728 -13.47 1 95.31 853 LEU B N 1
ATOM 15858 C CA . LEU B 1 853 ? 13.509 -35.343 -14.147 1 95.31 853 LEU B CA 1
ATOM 15859 C C . LEU B 1 853 ? 14.825 -34.773 -13.627 1 95.31 853 LEU B C 1
ATOM 15861 O O . LEU B 1 853 ? 15.829 -35.485 -13.555 1 95.31 853 LEU B O 1
ATOM 15865 N N . ALA B 1 854 ? 14.752 -33.572 -13.272 1 94.1 854 ALA B N 1
ATOM 15866 C CA . ALA B 1 854 ? 15.959 -32.903 -12.792 1 94.1 854 ALA B CA 1
ATOM 15867 C C . ALA B 1 854 ? 16.488 -33.57 -11.525 1 94.1 854 ALA B C 1
ATOM 15869 O O . ALA B 1 854 ? 17.698 -33.599 -11.291 1 94.1 854 ALA B O 1
ATOM 15870 N N . ALA B 1 855 ? 15.639 -34.145 -10.733 1 95.87 855 ALA B N 1
ATOM 15871 C CA . ALA B 1 855 ? 16.033 -34.741 -9.459 1 95.87 855 ALA B CA 1
ATOM 15872 C C . ALA B 1 855 ? 16.572 -36.155 -9.658 1 95.87 855 ALA B C 1
ATOM 15874 O O . ALA B 1 855 ? 17.176 -36.729 -8.749 1 95.87 855 ALA B O 1
ATOM 15875 N N . MET B 1 856 ? 16.524 -36.726 -10.853 1 96.66 856 MET B N 1
ATOM 15876 C CA . MET B 1 856 ? 16.857 -38.124 -11.111 1 96.66 856 MET B CA 1
ATOM 15877 C C . MET B 1 856 ? 18.31 -38.265 -11.551 1 96.66 856 MET B C 1
ATOM 15879 O O . MET B 1 856 ? 18.877 -37.344 -12.14 1 96.66 856 MET B O 1
ATOM 15883 N N . GLN B 1 857 ? 18.836 -39.366 -11.212 1 94.23 857 GLN B N 1
ATOM 15884 C CA . GLN B 1 857 ? 20.197 -39.712 -11.609 1 94.23 857 GLN B CA 1
ATOM 15885 C C . GLN B 1 857 ? 20.292 -41.174 -12.033 1 94.23 857 GLN B C 1
ATOM 15887 O O . GLN B 1 857 ? 19.817 -42.064 -11.324 1 94.23 857 GLN B O 1
ATOM 15892 N N . PRO B 1 858 ? 20.947 -41.459 -13.159 1 91.93 858 PRO B N 1
ATOM 15893 C CA . PRO B 1 858 ? 21.141 -42.852 -13.566 1 91.93 858 PRO B CA 1
ATOM 15894 C C . PRO B 1 858 ? 21.962 -43.653 -12.557 1 91.93 858 PRO B C 1
ATOM 15896 O O . PRO B 1 858 ? 22.94 -43.141 -12.006 1 91.93 858 PRO B O 1
ATOM 15899 N N . GLY B 1 859 ? 21.53 -44.804 -12.301 1 91.02 859 GLY B N 1
ATOM 15900 C CA . GLY B 1 859 ? 22.264 -45.679 -11.4 1 91.02 859 GLY B CA 1
ATOM 15901 C C . GLY B 1 859 ? 21.919 -45.456 -9.94 1 91.02 859 GLY B C 1
ATOM 15902 O O . GLY B 1 859 ? 22.261 -46.275 -9.084 1 91.02 859 GLY B O 1
ATOM 15903 N N . ARG B 1 860 ? 21.167 -44.485 -9.637 1 93.09 860 ARG B N 1
ATOM 15904 C CA . ARG B 1 860 ? 20.84 -44.163 -8.252 1 93.09 860 ARG B CA 1
ATOM 15905 C C . ARG B 1 860 ? 19.331 -44.162 -8.032 1 93.09 860 ARG B C 1
ATOM 15907 O O . ARG B 1 860 ? 18.834 -44.801 -7.102 1 93.09 860 ARG B O 1
ATOM 15914 N N . THR B 1 861 ? 18.616 -43.487 -8.846 1 97.68 861 THR B N 1
ATOM 15915 C CA . THR B 1 861 ? 17.195 -43.233 -8.633 1 97.68 861 THR B CA 1
ATOM 15916 C C . THR B 1 861 ? 16.355 -44.408 -9.125 1 97.68 861 THR B C 1
ATOM 15918 O O . THR B 1 861 ? 16.475 -44.822 -10.28 1 97.68 861 THR B O 1
ATOM 15921 N N . PHE B 1 862 ? 15.574 -44.97 -8.289 1 98.05 862 PHE B N 1
ATOM 15922 C CA . PHE B 1 862 ? 14.534 -45.912 -8.686 1 98.05 862 PHE B CA 1
ATOM 15923 C C . PHE B 1 862 ? 13.205 -45.196 -8.891 1 98.05 862 PHE B C 1
ATOM 15925 O O . PHE B 1 862 ? 12.844 -44.31 -8.113 1 98.05 862 PHE B O 1
ATOM 15932 N N . VAL B 1 863 ? 12.515 -45.519 -9.979 1 98.36 863 VAL B N 1
ATOM 15933 C CA . VAL B 1 863 ? 11.233 -44.879 -10.251 1 98.36 863 VAL B CA 1
ATOM 15934 C C . VAL B 1 863 ? 10.119 -45.924 -10.235 1 98.36 863 VAL B C 1
ATOM 15936 O O . VAL B 1 863 ? 10.162 -46.897 -10.991 1 98.36 863 VAL B O 1
ATOM 15939 N N . ALA B 1 864 ? 9.179 -45.822 -9.3 1 98.14 864 ALA B N 1
ATOM 15940 C CA . ALA B 1 864 ? 7.912 -46.545 -9.365 1 98.14 864 ALA B CA 1
ATOM 15941 C C . ALA B 1 864 ? 6.857 -45.738 -10.117 1 98.14 864 ALA B C 1
ATOM 15943 O O . ALA B 1 864 ? 6.402 -44.698 -9.635 1 98.14 864 ALA B O 1
ATOM 15944 N N . LEU B 1 865 ? 6.497 -46.183 -11.284 1 97.28 865 LEU B N 1
ATOM 15945 C CA . LEU B 1 865 ? 5.675 -45.363 -12.168 1 97.28 865 LEU B CA 1
ATOM 15946 C C . LEU B 1 865 ? 4.313 -46.008 -12.397 1 97.28 865 LEU B C 1
ATOM 15948 O O . LEU B 1 865 ? 4.232 -47.168 -12.808 1 97.28 865 LEU B O 1
ATOM 15952 N N . ASN B 1 866 ? 3.327 -45.272 -12.059 1 96.11 866 ASN B N 1
ATOM 15953 C CA . ASN B 1 866 ? 1.986 -45.641 -12.502 1 96.11 866 ASN B CA 1
ATOM 15954 C C . ASN B 1 866 ? 1.788 -45.352 -13.988 1 96.11 866 ASN B C 1
ATOM 15956 O O . ASN B 1 866 ? 1.849 -44.197 -14.413 1 96.11 866 ASN B O 1
ATOM 15960 N N . SER B 1 867 ? 1.49 -46.287 -14.757 1 93.46 867 SER B N 1
ATOM 15961 C CA . SER B 1 867 ? 1.43 -46.121 -16.206 1 93.46 867 SER B CA 1
ATOM 15962 C C . SER B 1 867 ? 0.044 -45.669 -16.653 1 93.46 867 SER B C 1
ATOM 15964 O O . SER B 1 867 ? -0.165 -45.358 -17.827 1 93.46 867 SER B O 1
ATOM 15966 N N . HIS B 1 868 ? -0.861 -45.565 -15.682 1 88.65 868 HIS B N 1
ATOM 15967 C CA . HIS B 1 868 ? -2.224 -45.196 -16.046 1 88.65 868 HIS B CA 1
ATOM 15968 C C . HIS B 1 868 ? -2.277 -43.784 -16.621 1 88.65 868 HIS B C 1
ATOM 15970 O O . HIS B 1 868 ? -1.741 -42.847 -16.027 1 88.65 868 HIS B O 1
ATOM 15976 N N . GLY B 1 869 ? -2.907 -43.672 -17.769 1 83.96 869 GLY B N 1
ATOM 15977 C CA . GLY B 1 869 ? -3.018 -42.366 -18.4 1 83.96 869 GLY B CA 1
ATOM 15978 C C . GLY B 1 869 ? -4.278 -41.618 -18.006 1 83.96 869 GLY B C 1
ATOM 15979 O O . GLY B 1 869 ? -5.384 -42.015 -18.38 1 83.96 869 GLY B O 1
ATOM 15980 N N . THR B 1 870 ? -4.157 -40.641 -17.192 1 81.99 870 THR B N 1
ATOM 15981 C CA . THR B 1 870 ? -5.268 -39.747 -16.885 1 81.99 870 THR B CA 1
ATOM 15982 C C . THR B 1 870 ? -5.257 -38.533 -17.809 1 81.99 870 THR B C 1
ATOM 15984 O O . THR B 1 870 ? -4.207 -37.928 -18.034 1 81.99 870 THR B O 1
ATOM 15987 N N . PRO B 1 871 ? -6.403 -38.18 -18.36 1 83.75 871 PRO B N 1
ATOM 15988 C CA . PRO B 1 871 ? -6.448 -37.063 -19.306 1 83.75 871 PRO B CA 1
ATOM 15989 C C . PRO B 1 871 ? -5.991 -35.745 -18.684 1 83.75 871 PRO B C 1
ATOM 15991 O O . PRO B 1 871 ? -6.22 -35.507 -17.496 1 83.75 871 PRO B O 1
ATOM 15994 N N . ALA B 1 872 ? -5.309 -34.932 -19.5 1 87.28 872 ALA B N 1
ATOM 15995 C CA . ALA B 1 872 ? -4.903 -33.578 -19.133 1 87.28 872 ALA B CA 1
ATOM 15996 C C . ALA B 1 872 ? -5.846 -32.54 -19.733 1 87.28 872 ALA B C 1
ATOM 15998 O O . ALA B 1 872 ? -6.702 -32.872 -20.557 1 87.28 872 ALA B O 1
ATOM 15999 N N . ALA B 1 873 ? -5.697 -31.294 -19.405 1 86.69 873 ALA B N 1
ATOM 16000 C CA . ALA B 1 873 ? -6.58 -30.212 -19.832 1 86.69 873 ALA B CA 1
ATOM 16001 C C . ALA B 1 873 ? -6.54 -30.037 -21.347 1 86.69 873 ALA B C 1
ATOM 16003 O O . ALA B 1 873 ? -7.518 -29.593 -21.953 1 86.69 873 ALA B O 1
ATOM 16004 N N . ALA B 1 874 ? -5.461 -30.387 -21.966 1 85.21 874 ALA B N 1
ATOM 16005 C CA . ALA B 1 874 ? -5.3 -30.234 -23.409 1 85.21 874 ALA B CA 1
ATOM 16006 C C . ALA B 1 874 ? -6.378 -31.006 -24.166 1 85.21 874 ALA B C 1
ATOM 16008 O O . ALA B 1 874 ? -6.759 -30.625 -25.275 1 85.21 874 ALA B O 1
ATOM 16009 N N . PHE B 1 875 ? -6.932 -32.059 -23.603 1 86.92 875 PHE B N 1
ATOM 16010 C CA . PHE B 1 875 ? -7.911 -32.904 -24.275 1 86.92 875 PHE B CA 1
ATOM 16011 C C . PHE B 1 875 ? -9.221 -32.154 -24.484 1 86.92 875 PHE B C 1
ATOM 16013 O O . PHE B 1 875 ? -10.006 -32.499 -25.369 1 86.92 875 PHE B O 1
ATOM 16020 N N . VAL B 1 876 ? -9.449 -31.136 -23.691 1 86.55 876 VAL B N 1
ATOM 16021 C CA . VAL B 1 876 ? -10.714 -30.41 -23.721 1 86.55 876 VAL B CA 1
ATOM 16022 C C . VAL B 1 876 ? -10.882 -29.721 -25.073 1 86.55 876 VAL B C 1
ATOM 16024 O O . VAL B 1 876 ? -11.989 -29.663 -25.614 1 86.55 876 VAL B O 1
ATOM 16027 N N . HIS B 1 877 ? -9.748 -29.345 -25.642 1 83.01 877 HIS B N 1
ATOM 16028 C CA . HIS B 1 877 ? -9.858 -28.618 -26.902 1 83.01 877 HIS B CA 1
ATOM 16029 C C . HIS B 1 877 ? -9.241 -29.41 -28.05 1 83.01 877 HIS B C 1
ATOM 16031 O O . HIS B 1 877 ? -9.158 -28.915 -29.176 1 83.01 877 HIS B O 1
ATOM 16037 N N . ASN B 1 878 ? -8.812 -30.566 -27.721 1 86.49 878 ASN B N 1
ATOM 16038 C CA . ASN B 1 878 ? -8.236 -31.441 -28.736 1 86.49 878 ASN B CA 1
ATOM 16039 C C . ASN B 1 878 ? -8.794 -32.858 -28.637 1 86.49 878 ASN B C 1
ATOM 16041 O O . ASN B 1 878 ? -8.24 -33.7 -27.928 1 86.49 878 ASN B O 1
ATOM 16045 N N . PRO B 1 879 ? -9.79 -33.052 -29.369 1 84.26 879 PRO B N 1
ATOM 16046 C CA . PRO B 1 879 ? -10.423 -34.371 -29.296 1 84.26 879 PRO B CA 1
ATOM 16047 C C . PRO B 1 879 ? -9.466 -35.505 -29.657 1 84.26 879 PRO B C 1
ATOM 16049 O O . PRO B 1 879 ? -9.726 -36.665 -29.327 1 84.26 879 PRO B O 1
ATOM 16052 N N . ASN B 1 880 ? -8.389 -35.156 -30.346 1 85.62 880 ASN B N 1
ATOM 16053 C CA . ASN B 1 880 ? -7.442 -36.179 -30.777 1 85.62 880 ASN B CA 1
ATOM 16054 C C . ASN B 1 880 ? -6.256 -36.284 -29.823 1 85.62 880 ASN B C 1
ATOM 16056 O O . ASN B 1 880 ? -5.271 -36.96 -30.122 1 85.62 880 ASN B O 1
ATOM 16060 N N . TRP B 1 881 ? -6.435 -35.666 -28.705 1 86.97 881 TRP B N 1
ATOM 16061 C CA . TRP B 1 881 ? -5.338 -35.702 -27.743 1 86.97 881 TRP B CA 1
ATOM 16062 C C . TRP B 1 881 ? -5.066 -37.13 -27.282 1 86.97 881 TRP B C 1
ATOM 16064 O O . TRP B 1 881 ? -5.999 -37.899 -27.04 1 86.97 881 TRP B O 1
ATOM 16074 N N . GLN B 1 882 ? -3.834 -37.525 -27.251 1 85.65 882 GLN B N 1
ATOM 16075 C CA . GLN B 1 882 ? -3.42 -38.83 -26.748 1 85.65 882 GLN B CA 1
ATOM 16076 C C . GLN B 1 882 ? -2.477 -38.687 -25.557 1 85.65 882 GLN B C 1
ATOM 16078 O O . GLN B 1 882 ? -1.624 -37.797 -25.537 1 85.65 882 GLN B O 1
ATOM 16083 N N . PHE B 1 883 ? -2.811 -39.542 -24.636 1 88.89 883 PHE B N 1
ATOM 16084 C CA . PHE B 1 883 ? -1.918 -39.545 -23.483 1 88.89 883 PHE B CA 1
ATOM 16085 C C . PHE B 1 883 ? -0.499 -39.915 -23.898 1 88.89 883 PHE B C 1
ATOM 16087 O O . PHE B 1 883 ? -0.287 -40.928 -24.567 1 88.89 883 PHE B O 1
ATOM 16094 N N . PRO B 1 884 ? 0.461 -39.13 -23.575 1 90.58 884 PRO B N 1
ATOM 16095 C CA . PRO B 1 884 ? 1.833 -39.386 -24.02 1 90.58 884 PRO B CA 1
ATOM 16096 C C . PRO B 1 884 ? 2.54 -40.441 -23.172 1 90.58 884 PRO B C 1
ATOM 16098 O O . PRO B 1 884 ? 3.61 -40.177 -22.617 1 90.58 884 PRO B O 1
ATOM 16101 N N . ALA B 1 885 ? 2.01 -41.595 -23.08 1 88.91 885 ALA B N 1
ATOM 16102 C CA . ALA B 1 885 ? 2.52 -42.656 -22.215 1 88.91 885 ALA B CA 1
ATOM 16103 C C . ALA B 1 885 ? 3.935 -43.058 -22.618 1 88.91 885 ALA B C 1
ATOM 16105 O O . ALA B 1 885 ? 4.828 -43.143 -21.772 1 88.91 885 ALA B O 1
ATOM 16106 N N . ASP B 1 886 ? 4.16 -43.285 -23.924 1 88.15 886 ASP B N 1
ATOM 16107 C CA . ASP B 1 886 ? 5.455 -43.75 -24.41 1 88.15 886 ASP B CA 1
ATOM 16108 C C . ASP B 1 886 ? 6.529 -42.683 -24.218 1 88.15 886 ASP B C 1
ATOM 16110 O O . ASP B 1 886 ? 7.664 -42.995 -23.852 1 88.15 886 ASP B O 1
ATOM 16114 N N . GLY B 1 887 ? 6.052 -41.537 -24.51 1 92.01 887 GLY B N 1
ATOM 16115 C CA . GLY B 1 887 ? 7.001 -40.45 -24.325 1 92.01 887 GLY B CA 1
ATOM 16116 C C . GLY B 1 887 ? 7.44 -40.281 -22.882 1 92.01 887 GLY B C 1
ATOM 16117 O O . GLY B 1 887 ? 8.619 -40.044 -22.611 1 92.01 887 GLY B O 1
ATOM 16118 N N . CYS B 1 888 ? 6.514 -40.394 -21.938 1 94.65 888 CYS B N 1
ATOM 16119 C CA . CYS B 1 888 ? 6.817 -40.248 -20.519 1 94.65 888 CYS B CA 1
ATOM 16120 C C . CYS B 1 888 ? 7.726 -41.373 -20.037 1 94.65 888 CYS B C 1
ATOM 16122 O O . CYS B 1 888 ? 8.724 -41.123 -19.36 1 94.65 888 CYS B O 1
ATOM 16124 N N . GLU B 1 889 ? 7.42 -42.585 -20.406 1 93.97 889 GLU B N 1
ATOM 16125 C CA . GLU B 1 889 ? 8.213 -43.737 -19.989 1 93.97 889 GLU B CA 1
ATOM 16126 C C . GLU B 1 889 ? 9.624 -43.675 -20.568 1 93.97 889 GLU B C 1
ATOM 16128 O O . GLU B 1 889 ? 10.598 -43.988 -19.88 1 93.97 889 GLU B O 1
ATOM 16133 N N . ALA B 1 890 ? 9.676 -43.225 -21.827 1 93.03 890 ALA B N 1
ATOM 16134 C CA . ALA B 1 890 ? 10.976 -43.117 -22.484 1 93.03 890 ALA B CA 1
ATOM 16135 C C . ALA B 1 890 ? 11.845 -42.059 -21.81 1 93.03 890 ALA B C 1
ATOM 16137 O O . ALA B 1 890 ? 13.047 -42.262 -21.622 1 93.03 890 ALA B O 1
ATOM 16138 N N . ALA B 1 891 ? 11.193 -40.973 -21.533 1 94.56 891 ALA B N 1
ATOM 16139 C CA . ALA B 1 891 ? 11.935 -39.891 -20.891 1 94.56 891 ALA B CA 1
ATOM 16140 C C . ALA B 1 891 ? 12.469 -40.324 -19.529 1 94.56 891 ALA B C 1
ATOM 16142 O O . ALA B 1 891 ? 13.599 -39.992 -19.163 1 94.56 891 ALA B O 1
ATOM 16143 N N . ILE B 1 892 ? 11.709 -41.067 -18.756 1 95.98 892 ILE B N 1
ATOM 16144 C CA . ILE B 1 892 ? 12.102 -41.519 -17.426 1 95.98 892 ILE B CA 1
ATOM 16145 C C . ILE B 1 892 ? 13.156 -42.618 -17.545 1 95.98 892 ILE B C 1
ATOM 16147 O O . ILE B 1 892 ? 14.131 -42.635 -16.79 1 95.98 892 ILE B O 1
ATOM 16151 N N . ALA B 1 893 ? 12.967 -43.499 -18.508 1 94.15 893 ALA B N 1
ATOM 16152 C CA . ALA B 1 893 ? 13.94 -44.566 -18.729 1 94.15 893 ALA B CA 1
ATOM 16153 C C . ALA B 1 893 ? 15.305 -43.995 -19.101 1 94.15 893 ALA B C 1
ATOM 16155 O O . ALA B 1 893 ? 16.339 -44.515 -18.676 1 94.15 893 ALA B O 1
ATOM 16156 N N . GLN B 1 894 ? 15.222 -43.02 -19.887 1 91.75 894 GLN B N 1
ATOM 16157 C CA . GLN B 1 894 ? 16.467 -42.365 -20.276 1 91.75 894 GLN B CA 1
ATOM 16158 C C . GLN B 1 894 ? 17.134 -41.696 -19.077 1 91.75 894 GLN B C 1
ATOM 16160 O O . GLN B 1 894 ? 18.363 -41.655 -18.987 1 91.75 894 GLN B O 1
ATOM 16165 N N . ALA B 1 895 ? 16.328 -41.202 -18.202 1 93.85 895 ALA B N 1
ATOM 16166 C CA . ALA B 1 895 ? 16.839 -40.44 -17.066 1 93.85 895 ALA B CA 1
ATOM 16167 C C . ALA B 1 895 ? 17.462 -41.363 -16.022 1 93.85 895 ALA B C 1
ATOM 16169 O O . ALA B 1 895 ? 18.424 -40.987 -15.347 1 93.85 895 ALA B O 1
ATOM 16170 N N . VAL B 1 896 ? 16.964 -42.648 -15.799 1 95.42 896 VAL B N 1
ATOM 16171 C CA . VAL B 1 896 ? 17.418 -43.451 -14.669 1 95.42 896 VAL B CA 1
ATOM 16172 C C . VAL B 1 896 ? 17.969 -44.784 -15.171 1 95.42 896 VAL B C 1
ATOM 16174 O O . VAL B 1 896 ? 18.687 -45.478 -14.447 1 95.42 896 VAL B O 1
ATOM 16177 N N . GLY B 1 897 ? 17.715 -45.237 -16.388 1 92.15 897 GLY B N 1
ATOM 16178 C CA . GLY B 1 897 ? 18.004 -46.563 -16.909 1 92.15 897 GLY B CA 1
ATOM 16179 C C . GLY B 1 897 ? 16.823 -47.511 -16.817 1 92.15 897 GLY B C 1
ATOM 16180 O O . GLY B 1 897 ? 16.048 -47.454 -15.861 1 92.15 897 GLY B O 1
ATOM 16181 N N . ALA B 1 898 ? 16.667 -48.416 -17.638 1 91.07 898 ALA B N 1
ATOM 16182 C CA . ALA B 1 898 ? 15.522 -49.317 -17.747 1 91.07 898 ALA B CA 1
ATOM 16183 C C . ALA B 1 898 ? 15.446 -50.255 -16.546 1 91.07 898 ALA B C 1
ATOM 16185 O O . ALA B 1 898 ? 14.354 -50.626 -16.109 1 91.07 898 ALA B O 1
ATOM 16186 N N . GLU B 1 899 ? 16.588 -50.505 -15.986 1 92.5 899 GLU B N 1
ATOM 16187 C CA . GLU B 1 899 ? 16.647 -51.455 -14.878 1 92.5 899 GLU B CA 1
ATOM 16188 C C . GLU B 1 899 ? 16.101 -50.839 -13.593 1 92.5 899 GLU B C 1
ATOM 16190 O O . GLU B 1 899 ? 15.669 -51.557 -12.689 1 92.5 899 GLU B O 1
ATOM 16195 N N . LEU B 1 900 ? 16.074 -49.584 -13.517 1 96.49 900 LEU B N 1
ATOM 16196 C CA . LEU B 1 900 ? 15.64 -48.906 -12.301 1 96.49 900 LEU B CA 1
ATOM 16197 C C . LEU B 1 900 ? 14.263 -48.28 -12.489 1 96.49 900 LEU B C 1
ATOM 16199 O O . LEU B 1 900 ? 13.892 -47.355 -11.762 1 96.49 900 LEU B O 1
ATOM 16203 N N . LEU B 1 901 ? 13.569 -48.761 -13.482 1 96.69 901 LEU B N 1
ATOM 16204 C CA . LEU B 1 901 ? 12.207 -48.304 -13.735 1 96.69 901 LEU B CA 1
ATOM 16205 C C . LEU B 1 901 ? 11.205 -49.43 -13.507 1 96.69 901 LEU B C 1
ATOM 16207 O O . LEU B 1 901 ? 11.259 -50.462 -14.18 1 96.69 901 LEU B O 1
ATOM 16211 N N . GLY B 1 902 ? 10.369 -49.301 -12.435 1 96.31 902 GLY B N 1
ATOM 16212 C CA . GLY B 1 902 ? 9.226 -50.177 -12.229 1 96.31 902 GLY B CA 1
ATOM 16213 C C . GLY B 1 902 ? 7.919 -49.574 -12.706 1 96.31 902 GLY B C 1
ATOM 16214 O O . GLY B 1 902 ? 7.464 -48.561 -12.17 1 96.31 902 GLY B O 1
ATOM 16215 N N . VAL B 1 903 ? 7.372 -50.149 -13.741 1 95.15 903 VAL B N 1
ATOM 16216 C CA . VAL B 1 903 ? 6.186 -49.565 -14.356 1 95.15 903 VAL B CA 1
ATOM 16217 C C . VAL B 1 903 ? 5.054 -50.59 -14.373 1 95.15 903 VAL B C 1
ATOM 16219 O O . VAL B 1 903 ? 5.282 -51.772 -14.639 1 95.15 903 VAL B O 1
ATOM 16222 N N . PHE B 1 904 ? 3.896 -50.222 -13.942 1 94.61 904 PHE B N 1
ATOM 16223 C CA . PHE B 1 904 ? 2.686 -51.023 -14.079 1 94.61 904 PHE B CA 1
ATOM 16224 C C . PHE B 1 904 ? 1.442 -50.16 -13.905 1 94.61 904 PHE B C 1
ATOM 16226 O O . PHE B 1 904 ? 1.535 -49.006 -13.483 1 94.61 904 PHE B O 1
ATOM 16233 N N . ASP B 1 905 ? 0.353 -50.613 -14.231 1 94.27 905 ASP B N 1
ATOM 16234 C CA . ASP B 1 905 ? -0.904 -49.886 -14.085 1 94.27 905 ASP B CA 1
ATOM 16235 C C . ASP B 1 905 ? -1.469 -50.043 -12.675 1 94.27 905 ASP B C 1
ATOM 16237 O O . ASP B 1 905 ? -2.358 -50.864 -12.444 1 94.27 905 ASP B O 1
ATOM 16241 N N . ALA B 1 906 ? -1.029 -49.215 -11.837 1 95.05 906 ALA B N 1
ATOM 16242 C CA . ALA B 1 906 ? -1.397 -49.298 -10.426 1 95.05 906 ALA B CA 1
ATOM 16243 C C . ALA B 1 906 ? -2.867 -48.944 -10.22 1 95.05 906 ALA B C 1
ATOM 16245 O O . ALA B 1 906 ? -3.515 -49.462 -9.308 1 95.05 906 ALA B O 1
ATOM 16246 N N . GLU B 1 907 ? -3.311 -48.084 -10.996 1 90.57 907 GLU B N 1
ATOM 16247 C CA . GLU B 1 907 ? -4.709 -47.685 -10.863 1 90.57 907 GLU B CA 1
ATOM 16248 C C . GLU B 1 907 ? -5.647 -48.847 -11.178 1 90.57 907 GLU B C 1
ATOM 16250 O O . GLU B 1 907 ? -6.675 -49.017 -10.519 1 90.57 907 GLU B O 1
ATOM 16255 N N . GLN B 1 908 ? -5.314 -49.583 -12.191 1 86.66 908 GLN B N 1
ATOM 16256 C CA . GLN B 1 908 ? -6.103 -50.766 -12.516 1 86.66 908 GLN B CA 1
ATOM 16257 C C . GLN B 1 908 ? -6.115 -51.756 -11.354 1 86.66 908 GLN B C 1
ATOM 16259 O O . GLN B 1 908 ? -7.164 -52.304 -11.01 1 86.66 908 GLN B O 1
ATOM 16264 N N . VAL B 1 909 ? -4.988 -51.939 -10.784 1 90.73 909 VAL B N 1
ATOM 16265 C CA . VAL B 1 909 ? -4.871 -52.859 -9.657 1 90.73 909 VAL B CA 1
ATOM 16266 C C . VAL B 1 909 ? -5.722 -52.358 -8.492 1 90.73 909 VAL B C 1
ATOM 16268 O O . VAL B 1 909 ? -6.464 -53.131 -7.88 1 90.73 909 VAL B O 1
ATOM 16271 N N . ALA B 1 910 ? -5.588 -51.092 -8.181 1 90.88 910 ALA B N 1
ATOM 16272 C CA . ALA B 1 910 ? -6.335 -50.503 -7.073 1 90.88 910 ALA B CA 1
ATOM 16273 C C . ALA B 1 910 ? -7.839 -50.598 -7.313 1 90.88 910 ALA B C 1
ATOM 16275 O O . ALA B 1 910 ? -8.602 -50.918 -6.398 1 90.88 910 ALA B O 1
ATOM 16276 N N . SER B 1 911 ? -8.241 -50.276 -8.527 1 83.69 911 SER B N 1
ATOM 16277 C CA . SER B 1 911 ? -9.661 -50.302 -8.862 1 83.69 911 SER B CA 1
ATOM 16278 C C . SER B 1 911 ? -10.215 -51.722 -8.812 1 83.69 911 SER B C 1
ATOM 16280 O O . SER B 1 911 ? -11.337 -51.94 -8.351 1 83.69 911 SER B O 1
ATOM 16282 N N . GLN B 1 912 ? -9.436 -52.707 -9.244 1 83.4 912 GLN B N 1
ATOM 16283 C CA . GLN B 1 912 ? -9.901 -54.086 -9.357 1 83.4 912 GLN B CA 1
ATOM 16284 C C . GLN B 1 912 ? -9.878 -54.787 -8.001 1 83.4 912 GLN B C 1
ATOM 16286 O O . GLN B 1 912 ? -10.785 -55.557 -7.679 1 83.4 912 GLN B O 1
ATOM 16291 N N . LEU B 1 913 ? -8.923 -54.468 -7.256 1 87.36 913 LEU B N 1
ATOM 16292 C CA . LEU B 1 913 ? -8.753 -55.227 -6.022 1 87.36 913 LEU B CA 1
ATOM 16293 C C . LEU B 1 913 ? -9.372 -54.488 -4.84 1 87.36 913 LEU B C 1
ATOM 16295 O O . LEU B 1 913 ? -9.801 -55.113 -3.867 1 87.36 913 LEU B O 1
ATOM 16299 N N . LEU B 1 914 ? -9.35 -53.159 -4.926 1 87.6 914 LEU B N 1
ATOM 16300 C CA . LEU B 1 914 ? -9.805 -52.386 -3.776 1 87.6 914 LEU B CA 1
ATOM 16301 C C . LEU B 1 914 ? -11.067 -51.599 -4.115 1 87.6 914 LEU B C 1
ATOM 16303 O O . LEU B 1 914 ? -11.669 -50.975 -3.238 1 87.6 914 LEU B O 1
ATOM 16307 N N . GLY B 1 915 ? -11.412 -51.537 -5.37 1 75.89 915 GLY B N 1
ATOM 16308 C CA . GLY B 1 915 ? -12.686 -50.962 -5.771 1 75.89 915 GLY B CA 1
ATOM 16309 C C . GLY B 1 915 ? -12.601 -49.478 -6.074 1 75.89 915 GLY B C 1
ATOM 16310 O O . GLY B 1 915 ? -13.584 -48.869 -6.503 1 75.89 915 GLY B O 1
ATOM 16311 N N . ASP B 1 916 ? -11.462 -48.922 -5.835 1 78.68 916 ASP B N 1
ATOM 16312 C CA . ASP B 1 916 ? -11.362 -47.48 -6.037 1 78.68 916 ASP B CA 1
ATOM 16313 C C . ASP B 1 916 ? -9.938 -47.076 -6.415 1 78.68 916 ASP B C 1
ATOM 16315 O O . ASP B 1 916 ? -8.972 -47.564 -5.825 1 78.68 916 ASP B O 1
ATOM 16319 N N . SER B 1 917 ? -9.89 -46.215 -7.353 1 82.8 917 SER B N 1
ATOM 16320 C CA . SER B 1 917 ? -8.589 -45.75 -7.824 1 82.8 917 SER B CA 1
ATOM 16321 C C . SER B 1 917 ? -7.921 -44.842 -6.797 1 82.8 917 SER B C 1
ATOM 16323 O O . SER B 1 917 ? -6.719 -44.58 -6.881 1 82.8 917 SER B O 1
ATOM 16325 N N . ILE B 1 918 ? -8.642 -44.344 -5.757 1 79.49 918 ILE B N 1
ATOM 16326 C CA . ILE B 1 918 ? -8.118 -43.417 -4.759 1 79.49 918 ILE B CA 1
ATOM 16327 C C . ILE B 1 918 ? -6.985 -44.083 -3.981 1 79.49 918 ILE B C 1
ATOM 16329 O O . ILE B 1 918 ? -6.161 -43.401 -3.367 1 79.49 918 ILE B O 1
ATOM 16333 N N . TYR B 1 919 ? -6.839 -45.475 -4.007 1 90.14 919 TYR B N 1
ATOM 16334 C CA . TYR B 1 919 ? -5.854 -46.222 -3.233 1 90.14 919 TYR B CA 1
ATOM 16335 C C . TYR B 1 919 ? -4.584 -46.452 -4.043 1 90.14 919 TYR B C 1
ATOM 16337 O O . TYR B 1 919 ? -3.662 -47.132 -3.586 1 90.14 919 TYR B O 1
ATOM 16345 N N . THR B 1 920 ? -4.527 -45.817 -5.222 1 92.77 920 THR B N 1
ATOM 16346 C CA . THR B 1 920 ? -3.384 -45.99 -6.112 1 92.77 920 THR B CA 1
ATOM 16347 C C . THR B 1 920 ? -2.094 -45.548 -5.427 1 92.77 920 THR B C 1
ATOM 16349 O O . THR B 1 920 ? -1.075 -46.238 -5.506 1 92.77 920 THR B O 1
ATOM 16352 N N . ASN B 1 921 ? -2.118 -44.433 -4.678 1 94.44 921 ASN B N 1
ATOM 16353 C CA . ASN B 1 921 ? -0.897 -43.859 -4.123 1 94.44 921 ASN B CA 1
ATOM 16354 C C . ASN B 1 921 ? -0.354 -44.701 -2.972 1 94.44 921 ASN B C 1
ATOM 16356 O O . ASN B 1 921 ? 0.843 -44.989 -2.918 1 94.44 921 ASN B O 1
ATOM 16360 N N . PRO B 1 922 ? -1.191 -45.167 -2.058 1 95.44 922 PRO B N 1
ATOM 16361 C CA . PRO B 1 922 ? -0.675 -46.083 -1.038 1 95.44 922 PRO B CA 1
ATOM 16362 C C . PRO B 1 922 ? -0.178 -47.402 -1.626 1 95.44 922 PRO B C 1
ATOM 16364 O O . PRO B 1 922 ? 0.762 -48.002 -1.098 1 95.44 922 PRO B O 1
ATOM 16367 N N . LEU B 1 923 ? -0.807 -47.858 -2.7 1 96.76 923 LEU B N 1
ATOM 16368 C CA . LEU B 1 923 ? -0.36 -49.06 -3.396 1 96.76 923 LEU B CA 1
ATOM 16369 C C . LEU B 1 923 ? 1.042 -48.869 -3.966 1 96.76 923 LEU B C 1
ATOM 16371 O O . LEU B 1 923 ? 1.904 -49.736 -3.81 1 96.76 923 LEU B O 1
ATOM 16375 N N . MET B 1 924 ? 1.236 -47.729 -4.565 1 97.68 924 MET B N 1
ATOM 16376 C CA . MET B 1 924 ? 2.55 -47.415 -5.118 1 97.68 924 MET B CA 1
ATOM 16377 C C . MET B 1 924 ? 3.601 -47.34 -4.016 1 97.68 924 MET B C 1
ATOM 16379 O O . MET B 1 924 ? 4.756 -47.714 -4.227 1 97.68 924 MET B O 1
ATOM 16383 N N . LEU B 1 925 ? 3.216 -46.765 -2.871 1 97.91 925 LEU B N 1
ATOM 16384 C CA . LEU B 1 925 ? 4.122 -46.713 -1.728 1 97.91 925 LEU B CA 1
ATOM 16385 C C . LEU B 1 925 ? 4.517 -48.118 -1.285 1 97.91 925 LEU B C 1
ATOM 16387 O O . LEU B 1 925 ? 5.683 -48.37 -0.972 1 97.91 925 LEU B O 1
ATOM 16391 N N . GLY B 1 926 ? 3.553 -49.046 -1.223 1 97.92 926 GLY B N 1
ATOM 16392 C CA . GLY B 1 926 ? 3.85 -50.432 -0.897 1 97.92 926 GLY B CA 1
ATOM 16393 C C . GLY B 1 926 ? 4.8 -51.087 -1.882 1 97.92 926 GLY B C 1
ATOM 16394 O O . GLY B 1 926 ? 5.684 -51.849 -1.487 1 97.92 926 GLY B O 1
ATOM 16395 N N . TYR B 1 927 ? 4.584 -50.835 -3.166 1 98.11 927 TYR B N 1
ATOM 16396 C CA . TYR B 1 927 ? 5.467 -51.341 -4.211 1 98.11 927 TYR B CA 1
ATOM 16397 C C . TYR B 1 927 ? 6.9 -50.872 -3.989 1 98.11 927 TYR B C 1
ATOM 16399 O O . TYR B 1 927 ? 7.834 -51.676 -4.011 1 98.11 927 TYR B O 1
ATOM 16407 N N . ALA B 1 928 ? 7.049 -49.568 -3.767 1 98.22 928 ALA B N 1
ATOM 16408 C CA . ALA B 1 928 ? 8.37 -48.977 -3.572 1 98.22 928 ALA B CA 1
ATOM 16409 C C . ALA B 1 928 ? 9.04 -49.532 -2.318 1 98.22 928 ALA B C 1
ATOM 16411 O O . ALA B 1 928 ? 10.255 -49.74 -2.297 1 98.22 928 ALA B O 1
ATOM 16412 N N . TRP B 1 929 ? 8.254 -49.686 -1.24 1 98.31 929 TRP B N 1
ATOM 16413 C CA . TRP B 1 929 ? 8.794 -50.214 0.009 1 98.31 929 TRP B CA 1
ATOM 16414 C C . TRP B 1 929 ? 9.302 -51.64 -0.178 1 98.31 929 TRP B C 1
ATOM 16416 O O . TRP B 1 929 ? 10.374 -51.993 0.32 1 98.31 929 TRP B O 1
ATOM 16426 N N . GLN B 1 930 ? 8.552 -52.513 -0.842 1 97.61 930 GLN B N 1
ATOM 16427 C CA . GLN B 1 930 ? 8.93 -53.905 -1.063 1 97.61 930 GLN B CA 1
ATOM 16428 C C . GLN B 1 930 ? 10.183 -54.003 -1.928 1 97.61 930 GLN B C 1
ATOM 16430 O O . GLN B 1 930 ? 10.94 -54.971 -1.825 1 97.61 930 GLN B O 1
ATOM 16435 N N . LYS B 1 931 ? 10.398 -52.984 -2.745 1 97.29 931 LYS B N 1
ATOM 16436 C CA . LYS B 1 931 ? 11.609 -52.925 -3.559 1 97.29 931 LYS B CA 1
ATOM 16437 C C . LYS B 1 931 ? 12.798 -52.43 -2.739 1 97.29 931 LYS B C 1
ATOM 16439 O O . LYS B 1 931 ? 13.904 -52.286 -3.265 1 97.29 931 LYS B O 1
ATOM 16444 N N . GLY B 1 932 ? 12.677 -51.976 -1.399 1 96.55 932 GLY B N 1
ATOM 16445 C CA . GLY B 1 932 ? 13.738 -51.579 -0.487 1 96.55 932 GLY B CA 1
ATOM 16446 C C . GLY B 1 932 ? 14.18 -50.14 -0.676 1 96.55 932 GLY B C 1
ATOM 16447 O O . GLY B 1 932 ? 15.347 -49.81 -0.456 1 96.55 932 GLY B O 1
ATOM 16448 N N . ARG B 1 933 ? 13.184 -49.487 -1.121 1 97.25 933 ARG B N 1
ATOM 16449 C CA . ARG B 1 933 ? 13.591 -48.135 -1.488 1 97.25 933 ARG B CA 1
ATOM 16450 C C . ARG B 1 933 ? 13.034 -47.11 -0.507 1 97.25 933 ARG B C 1
ATOM 16452 O O . ARG B 1 933 ? 13.183 -45.903 -0.711 1 97.25 933 ARG B O 1
ATOM 16459 N N . VAL B 1 934 ? 12.339 -47.486 0.557 1 98.11 934 VAL B N 1
ATOM 16460 C CA . VAL B 1 934 ? 11.834 -46.613 1.611 1 98.11 934 VAL B CA 1
ATOM 16461 C C . VAL B 1 934 ? 12.517 -46.952 2.935 1 98.11 934 VAL B C 1
ATOM 16463 O O . VAL B 1 934 ? 12.411 -48.079 3.424 1 98.11 934 VAL B O 1
ATOM 16466 N N . PRO B 1 935 ? 13.2 -45.985 3.547 1 97.62 935 PRO B N 1
ATOM 16467 C CA . PRO B 1 935 ? 14.013 -46.28 4.729 1 97.62 935 PRO B CA 1
ATOM 16468 C C . PRO B 1 935 ? 13.206 -46.239 6.025 1 97.62 935 PRO B C 1
ATOM 16470 O O . PRO B 1 935 ? 13.655 -45.661 7.018 1 97.62 935 PRO B O 1
ATOM 16473 N N . LEU B 1 936 ? 12.022 -46.883 6.118 1 97.1 936 LEU B N 1
ATOM 16474 C CA . LEU B 1 936 ? 11.153 -46.912 7.29 1 97.1 936 LEU B CA 1
ATOM 16475 C C . LEU B 1 936 ? 10.625 -48.321 7.54 1 97.1 936 LEU B C 1
ATOM 16477 O O . LEU B 1 936 ? 10.365 -49.068 6.594 1 97.1 936 LEU B O 1
ATOM 16481 N N . SER B 1 937 ? 10.414 -48.615 8.877 1 95.41 937 SER B N 1
ATOM 16482 C CA . SER B 1 937 ? 9.939 -49.941 9.258 1 95.41 937 SER B CA 1
ATOM 16483 C C . SER B 1 937 ? 8.47 -50.129 8.893 1 95.41 937 SER B C 1
ATOM 16485 O O . SER B 1 937 ? 7.732 -49.152 8.747 1 95.41 937 SER B O 1
ATOM 16487 N N . HIS B 1 938 ? 8.111 -51.331 8.611 1 95.56 938 HIS B N 1
ATOM 16488 C CA . HIS B 1 938 ? 6.719 -51.676 8.347 1 95.56 938 HIS B CA 1
ATOM 16489 C C . HIS B 1 938 ? 5.808 -51.196 9.472 1 95.56 938 HIS B C 1
ATOM 16491 O O . HIS B 1 938 ? 4.737 -50.641 9.215 1 95.56 938 HIS B O 1
ATOM 16497 N N . ALA B 1 939 ? 6.148 -51.314 10.713 1 94.3 939 ALA B N 1
ATOM 16498 C CA . ALA B 1 939 ? 5.354 -50.952 11.884 1 94.3 939 ALA B CA 1
ATOM 16499 C C . ALA B 1 939 ? 5.102 -49.448 11.933 1 94.3 939 ALA B C 1
ATOM 16501 O O . ALA B 1 939 ? 4.009 -49.006 12.295 1 94.3 939 ALA B O 1
ATOM 16502 N N . ALA B 1 940 ? 6.102 -48.699 11.673 1 95.44 940 ALA B N 1
ATOM 16503 C CA . ALA B 1 940 ? 5.962 -47.246 11.703 1 95.44 940 ALA B CA 1
ATOM 16504 C C . ALA B 1 940 ? 4.992 -46.766 10.627 1 95.44 940 ALA B C 1
ATOM 16506 O O . ALA B 1 940 ? 4.204 -45.846 10.859 1 95.44 940 ALA B O 1
ATOM 16507 N N . LEU B 1 941 ? 5.031 -47.317 9.404 1 96.75 941 LEU B N 1
ATOM 16508 C CA . LEU B 1 941 ? 4.143 -46.937 8.31 1 96.75 941 LEU B CA 1
ATOM 16509 C C . LEU B 1 941 ? 2.697 -47.293 8.635 1 96.75 941 LEU B C 1
ATOM 16511 O O . LEU B 1 941 ? 1.785 -46.507 8.368 1 96.75 941 LEU B O 1
ATOM 16515 N N . MET B 1 942 ? 2.483 -48.466 9.236 1 95.56 942 MET B N 1
ATOM 16516 C CA . MET B 1 942 ? 1.135 -48.873 9.623 1 95.56 942 MET B CA 1
ATOM 16517 C C . MET B 1 942 ? 0.573 -47.946 10.696 1 95.56 942 MET B C 1
ATOM 16519 O O . MET B 1 942 ? -0.589 -47.541 10.626 1 95.56 942 MET B O 1
ATOM 16523 N N . ARG B 1 943 ? 1.397 -47.57 11.614 1 94.94 943 ARG B N 1
ATOM 16524 C CA . ARG B 1 943 ? 0.957 -46.672 12.677 1 94.94 943 ARG B CA 1
ATOM 16525 C C . ARG B 1 943 ? 0.621 -45.292 12.123 1 94.94 943 ARG B C 1
ATOM 16527 O O . ARG B 1 943 ? -0.336 -44.654 12.568 1 94.94 943 ARG B O 1
ATOM 16534 N N . ALA B 1 944 ? 1.416 -44.844 11.238 1 95.52 944 ALA B N 1
ATOM 16535 C CA . ALA B 1 944 ? 1.148 -43.552 10.612 1 95.52 944 ALA B CA 1
ATOM 16536 C C . ALA B 1 944 ? -0.206 -43.554 9.908 1 95.52 944 ALA B C 1
ATOM 16538 O O . ALA B 1 944 ? -0.935 -42.56 9.948 1 95.52 944 ALA B O 1
ATOM 16539 N N . MET B 1 945 ? -0.574 -44.602 9.2 1 95.15 945 MET B N 1
ATOM 16540 C CA . MET B 1 945 ? -1.865 -44.716 8.526 1 95.15 945 MET B CA 1
ATOM 16541 C C . MET B 1 945 ? -3.007 -44.729 9.537 1 95.15 945 MET B C 1
ATOM 16543 O O . MET B 1 945 ? -4.076 -44.173 9.279 1 95.15 945 MET B O 1
ATOM 16547 N N . GLU B 1 946 ? -2.787 -45.32 10.709 1 93.83 946 GLU B N 1
ATOM 16548 C CA . GLU B 1 946 ? -3.789 -45.326 11.771 1 93.83 946 GLU B CA 1
ATOM 16549 C C . GLU B 1 946 ? -4.025 -43.92 12.315 1 93.83 946 GLU B C 1
ATOM 16551 O O . GLU B 1 946 ? -5.169 -43.52 12.54 1 93.83 946 GLU B O 1
ATOM 16556 N N . LEU B 1 947 ? -3.005 -43.206 12.513 1 91.59 947 LEU B N 1
ATOM 16557 C CA . LEU B 1 947 ? -3.094 -41.852 13.048 1 91.59 947 LEU B CA 1
ATOM 16558 C C . LEU B 1 947 ? -3.789 -40.922 12.06 1 91.59 947 LEU B C 1
ATOM 16560 O O . LEU B 1 947 ? -4.497 -39.996 12.464 1 91.59 947 LEU B O 1
ATOM 16564 N N . ASN B 1 948 ? -3.482 -41.158 10.767 1 88.38 948 ASN B N 1
ATOM 16565 C CA . ASN B 1 948 ? -4.163 -40.347 9.763 1 88.38 948 ASN B CA 1
ATOM 16566 C C . ASN B 1 948 ? -5.679 -40.496 9.856 1 88.38 948 ASN B C 1
ATOM 16568 O O . ASN B 1 948 ? -6.419 -39.571 9.517 1 88.38 948 ASN B O 1
ATOM 16572 N N . GLY B 1 949 ? -6.206 -41.756 10.278 1 82.27 949 GLY B N 1
ATOM 16573 C CA . GLY B 1 949 ? -7.581 -41.989 10.691 1 82.27 949 GLY B CA 1
ATOM 16574 C C . GLY B 1 949 ? -8.555 -42.023 9.528 1 82.27 949 GLY B C 1
ATOM 16575 O O . GLY B 1 949 ? -9.765 -42.15 9.728 1 82.27 949 GLY B O 1
ATOM 16576 N N . VAL B 1 950 ? -8.11 -41.927 8.267 1 80.19 950 VAL B N 1
ATOM 16577 C CA . VAL B 1 950 ? -9.001 -41.933 7.112 1 80.19 950 VAL B CA 1
ATOM 16578 C C . VAL B 1 950 ? -8.894 -43.271 6.384 1 80.19 950 VAL B C 1
ATOM 16580 O O . VAL B 1 950 ? -7.817 -43.645 5.914 1 80.19 950 VAL B O 1
ATOM 16583 N N . GLN B 1 951 ? -9.991 -44.126 6.038 1 84.16 951 GLN B N 1
ATOM 16584 C CA . GLN B 1 951 ? -10.054 -45.404 5.338 1 84.16 951 GLN B CA 1
ATOM 16585 C C . GLN B 1 951 ? -8.835 -46.265 5.655 1 84.16 951 GLN B C 1
ATOM 16587 O O . GLN B 1 951 ? -8.144 -46.731 4.746 1 84.16 951 GLN B O 1
ATOM 16592 N N . VAL B 1 952 ? -8.54 -46.305 7.143 1 91.57 952 VAL B N 1
ATOM 16593 C CA . VAL B 1 952 ? -7.32 -46.919 7.658 1 91.57 952 VAL B CA 1
ATOM 16594 C C . VAL B 1 952 ? -7.176 -48.332 7.097 1 91.57 952 VAL B C 1
ATOM 16596 O O . VAL B 1 952 ? -6.133 -48.681 6.538 1 91.57 952 VAL B O 1
ATOM 16599 N N . GLU B 1 953 ? -8.13 -49.162 6.999 1 91.24 953 GLU B N 1
ATOM 16600 C CA . GLU B 1 953 ? -8.047 -50.558 6.582 1 91.24 953 GLU B CA 1
ATOM 16601 C C . GLU B 1 953 ? -7.793 -50.671 5.081 1 91.24 953 GLU B C 1
ATOM 16603 O O . GLU B 1 953 ? -6.979 -51.487 4.644 1 91.24 953 GLU B O 1
ATOM 16608 N N . ASN B 1 954 ? -8.442 -50.068 3.981 1 90.44 954 ASN B N 1
ATOM 16609 C CA . ASN B 1 954 ? -8.256 -50.069 2.534 1 90.44 954 ASN B CA 1
ATOM 16610 C C . ASN B 1 954 ? -6.863 -49.582 2.147 1 90.44 954 ASN B C 1
ATOM 16612 O O . ASN B 1 954 ? -6.276 -50.07 1.18 1 90.44 954 ASN B O 1
ATOM 16616 N N . ASN B 1 955 ? -6.362 -48.481 3.185 1 94.35 955 ASN B N 1
ATOM 16617 C CA . ASN B 1 955 ? -5.021 -47.98 2.903 1 94.35 955 ASN B CA 1
ATOM 16618 C C . ASN B 1 955 ? -3.952 -49.009 3.262 1 94.35 955 ASN B C 1
ATOM 16620 O O . ASN B 1 955 ? -2.947 -49.137 2.561 1 94.35 955 ASN B O 1
ATOM 16624 N N . LYS B 1 956 ? -4.144 -49.718 4.387 1 95.62 956 LYS B N 1
ATOM 16625 C CA . LYS B 1 956 ? -3.227 -50.792 4.758 1 95.62 956 LYS B CA 1
ATOM 16626 C C . LYS B 1 956 ? -3.258 -51.92 3.731 1 95.62 956 LYS B C 1
ATOM 16628 O O . LYS B 1 956 ? -2.212 -52.453 3.355 1 95.62 956 LYS B O 1
ATOM 16633 N N . ALA B 1 957 ? -4.465 -52.229 3.271 1 94.61 957 ALA B N 1
ATOM 16634 C CA . ALA B 1 957 ? -4.612 -53.254 2.241 1 94.61 957 ALA B CA 1
ATOM 16635 C C . ALA B 1 957 ? -3.945 -52.822 0.938 1 94.61 957 ALA B C 1
ATOM 16637 O O . ALA B 1 957 ? -3.32 -53.636 0.254 1 94.61 957 ALA B O 1
ATOM 16638 N N . ALA B 1 958 ? -4.153 -51.595 0.559 1 95.87 958 ALA B N 1
ATOM 16639 C CA . ALA B 1 958 ? -3.525 -51.059 -0.646 1 95.87 958 ALA B CA 1
ATOM 16640 C C . ALA B 1 958 ? -2.006 -51.179 -0.572 1 95.87 958 ALA B C 1
ATOM 16642 O O . ALA B 1 958 ? -1.358 -51.548 -1.554 1 95.87 958 ALA B O 1
ATOM 16643 N N . PHE B 1 959 ? -1.47 -50.858 0.601 1 96.83 959 PHE B N 1
ATOM 16644 C CA . PHE B 1 959 ? -0.034 -50.981 0.822 1 96.83 959 PHE B CA 1
ATOM 16645 C C . PHE B 1 959 ? 0.425 -52.419 0.612 1 96.83 959 PHE B C 1
ATOM 16647 O O . PHE B 1 959 ? 1.436 -52.663 -0.048 1 96.83 959 PHE B O 1
ATOM 16654 N N . GLU B 1 960 ? -0.312 -53.31 1.099 1 95.88 960 GLU B N 1
ATOM 16655 C CA . GLU B 1 960 ? 0.053 -54.721 1.007 1 95.88 960 GLU B CA 1
ATOM 16656 C C . GLU B 1 960 ? -0.056 -55.227 -0.428 1 95.88 960 GLU B C 1
ATOM 16658 O O . GLU B 1 960 ? 0.754 -56.046 -0.867 1 95.88 960 GLU B O 1
ATOM 16663 N N . TRP B 1 961 ? -1.031 -54.83 -1.109 1 95.88 961 TRP B N 1
ATOM 16664 C CA . TRP B 1 961 ? -1.155 -55.197 -2.516 1 95.88 961 TRP B CA 1
ATOM 16665 C C . TRP B 1 961 ? 0.017 -54.652 -3.326 1 95.88 961 TRP B C 1
ATOM 16667 O O . TRP B 1 961 ? 0.481 -55.297 -4.269 1 95.88 961 TRP B O 1
ATOM 16677 N N . GLY B 1 962 ? 0.405 -53.446 -2.968 1 97.36 962 GLY B N 1
ATOM 16678 C CA . GLY B 1 962 ? 1.593 -52.901 -3.606 1 97.36 962 GLY B CA 1
ATOM 16679 C C . GLY B 1 962 ? 2.827 -53.76 -3.402 1 97.36 962 GLY B C 1
ATOM 16680 O O . GLY B 1 962 ? 3.603 -53.973 -4.335 1 97.36 962 GLY B O 1
ATOM 16681 N N . ARG B 1 963 ? 2.985 -54.226 -2.181 1 97.21 963 ARG B N 1
ATOM 16682 C CA . ARG B 1 963 ? 4.102 -55.116 -1.881 1 97.21 963 ARG B CA 1
ATOM 16683 C C . ARG B 1 963 ? 4.057 -56.365 -2.755 1 97.21 963 ARG B C 1
ATOM 16685 O O . ARG B 1 963 ? 5.084 -56.797 -3.282 1 97.21 963 ARG B O 1
ATOM 16692 N N . ARG B 1 964 ? 2.913 -56.861 -2.968 1 96.24 964 ARG B N 1
ATOM 16693 C CA . ARG B 1 964 ? 2.746 -58.091 -3.735 1 96.24 964 ARG B CA 1
ATOM 16694 C C . ARG B 1 964 ? 2.985 -57.846 -5.221 1 96.24 964 ARG B C 1
ATOM 16696 O O . ARG B 1 964 ? 3.496 -58.719 -5.925 1 96.24 964 ARG B O 1
ATOM 16703 N N . CYS B 1 965 ? 2.588 -56.671 -5.713 1 96.88 965 CYS B N 1
ATOM 16704 C CA . CYS B 1 965 ? 2.876 -56.314 -7.098 1 96.88 965 CYS B CA 1
ATOM 16705 C C . CYS B 1 965 ? 4.379 -56.248 -7.342 1 96.88 965 CYS B C 1
ATOM 16707 O O . CYS B 1 965 ? 4.854 -56.616 -8.419 1 96.88 965 CYS B O 1
ATOM 16709 N N . ALA B 1 966 ? 5.058 -55.797 -6.352 1 97.11 966 ALA B N 1
ATOM 16710 C CA . ALA B 1 966 ? 6.509 -55.681 -6.47 1 97.11 966 ALA B CA 1
ATOM 16711 C C . ALA B 1 966 ? 7.172 -57.055 -6.466 1 97.11 966 ALA B C 1
ATOM 16713 O O . ALA B 1 966 ? 8.188 -57.264 -7.133 1 97.11 966 ALA B O 1
ATOM 16714 N N . HIS B 1 967 ? 6.598 -57.965 -5.658 1 95.53 967 HIS B N 1
ATOM 16715 C CA . HIS B 1 967 ? 7.147 -59.309 -5.526 1 95.53 967 HIS B CA 1
ATOM 16716 C C . HIS B 1 967 ? 6.811 -60.164 -6.744 1 95.53 967 HIS B C 1
ATOM 16718 O O . HIS B 1 967 ? 7.679 -60.856 -7.28 1 95.53 967 HIS B O 1
ATOM 16724 N N . ASN B 1 968 ? 5.512 -60.121 -7.169 1 94.15 968 ASN B N 1
ATOM 16725 C CA . ASN B 1 968 ? 5.039 -60.884 -8.32 1 94.15 968 ASN B CA 1
ATOM 16726 C C . ASN B 1 968 ? 3.818 -60.233 -8.962 1 94.15 968 ASN B C 1
ATOM 16728 O O . ASN B 1 968 ? 2.681 -60.578 -8.635 1 94.15 968 ASN B O 1
ATOM 16732 N N . LEU B 1 969 ? 4.084 -59.392 -9.888 1 93.57 969 LEU B N 1
ATOM 16733 C CA . LEU B 1 969 ? 3.021 -58.629 -10.532 1 93.57 969 LEU B CA 1
ATOM 16734 C C . LEU B 1 969 ? 2.078 -59.551 -11.299 1 93.57 969 LEU B C 1
ATOM 16736 O O . LEU B 1 969 ? 0.862 -59.346 -11.292 1 93.57 969 LEU B O 1
ATOM 16740 N N . ALA B 1 970 ? 2.634 -60.563 -11.915 1 90.47 970 ALA B N 1
ATOM 16741 C CA . ALA B 1 970 ? 1.853 -61.485 -12.735 1 90.47 970 ALA B CA 1
ATOM 16742 C C . ALA B 1 970 ? 0.836 -62.244 -11.888 1 90.47 970 ALA B C 1
ATOM 16744 O O . ALA B 1 970 ? -0.293 -62.481 -12.326 1 90.47 970 ALA B O 1
ATOM 16745 N N . GLU B 1 971 ? 1.307 -62.587 -10.718 1 89.24 971 GLU B N 1
ATOM 16746 C CA . GLU B 1 971 ? 0.417 -63.308 -9.813 1 89.24 971 GLU B CA 1
ATOM 16747 C C . GLU B 1 971 ? -0.755 -62.432 -9.377 1 89.24 971 GLU B C 1
ATOM 16749 O O . GLU B 1 971 ? -1.887 -62.909 -9.271 1 89.24 971 GLU B O 1
ATOM 16754 N N . VAL B 1 972 ? -0.466 -61.223 -9.113 1 92.12 972 VAL B N 1
ATOM 16755 C CA . VAL B 1 972 ? -1.508 -60.298 -8.681 1 92.12 972 VAL B CA 1
ATOM 16756 C C . VAL B 1 972 ? -2.469 -60.026 -9.836 1 92.12 972 VAL B C 1
ATOM 16758 O O . VAL B 1 972 ? -3.687 -59.992 -9.644 1 92.12 972 VAL B O 1
ATOM 16761 N N . GLN B 1 973 ? -1.895 -59.841 -11.052 1 88.51 973 GLN B N 1
ATOM 16762 C CA . GLN B 1 973 ? -2.713 -59.562 -12.227 1 88.51 973 GLN B CA 1
ATOM 16763 C C . GLN B 1 973 ? -3.606 -60.751 -12.571 1 88.51 973 GLN B C 1
ATOM 16765 O O . GLN B 1 973 ? -4.716 -60.575 -13.077 1 88.51 973 GLN B O 1
ATOM 16770 N N . ALA B 1 974 ? -3.198 -62.043 -12.217 1 83.15 974 ALA B N 1
ATOM 16771 C CA . ALA B 1 974 ? -3.945 -63.268 -12.488 1 83.15 974 ALA B CA 1
ATOM 16772 C C . ALA B 1 974 ? -5.218 -63.331 -11.648 1 83.15 974 ALA B C 1
ATOM 16774 O O . ALA B 1 974 ? -6.181 -64.006 -12.019 1 83.15 974 ALA B O 1
ATOM 16775 N N . LEU B 1 975 ? -5.151 -62.571 -10.558 1 85.49 975 LEU B N 1
ATOM 16776 C CA . LEU B 1 975 ? -6.297 -62.575 -9.655 1 85.49 975 LEU B CA 1
ATOM 16777 C C . LEU B 1 975 ? -7.49 -61.867 -10.287 1 85.49 975 LEU B C 1
ATOM 16779 O O . LEU B 1 975 ? -8.638 -62.131 -9.923 1 85.49 975 LEU B O 1
ATOM 16783 N N . PHE B 1 976 ? -7.288 -60.959 -11.034 1 76.92 976 PHE B N 1
ATOM 16784 C CA . PHE B 1 976 ? -8.413 -60.256 -11.638 1 76.92 976 PHE B CA 1
ATOM 16785 C C . PHE B 1 976 ? -8.363 -60.361 -13.158 1 76.92 976 PHE B C 1
ATOM 16787 O O . PHE B 1 976 ? -9.274 -59.898 -13.848 1 76.92 976 PHE B O 1
ATOM 16794 N N . LYS B 1 977 ? -7.373 -60.913 -13.59 1 62.83 977 LYS B N 1
ATOM 16795 C CA . LYS B 1 977 ? -7.354 -61.193 -15.023 1 62.83 977 LYS B CA 1
ATOM 16796 C C . LYS B 1 977 ? -8.303 -62.337 -15.371 1 62.83 977 LYS B C 1
ATOM 16798 O O . LYS B 1 977 ? -8.597 -62.57 -16.545 1 62.83 977 LYS B O 1
ATOM 16803 N N . ALA B 1 978 ? -8.64 -63.358 -14.406 1 48.9 978 ALA B N 1
ATOM 16804 C CA . ALA B 1 978 ? -9.485 -64.423 -14.939 1 48.9 978 ALA B CA 1
ATOM 16805 C C . ALA B 1 978 ? -10.606 -63.854 -15.803 1 48.9 978 ALA B C 1
ATOM 16807 O O . ALA B 1 978 ? -10.95 -64.425 -16.841 1 48.9 978 ALA B O 1
ATOM 16808 N N . ALA B 1 979 ? -11.389 -63.131 -15.028 1 41.96 979 ALA B N 1
ATOM 16809 C CA . ALA B 1 979 ? -12.606 -62.759 -15.744 1 41.96 979 ALA B CA 1
ATOM 16810 C C . ALA B 1 979 ? -12.293 -61.818 -16.904 1 41.96 979 ALA B C 1
ATOM 16812 O O . ALA B 1 979 ? -13.196 -61.403 -17.635 1 41.96 979 ALA B O 1
ATOM 16813 N N . GLN B 1 980 ? -11.211 -61.114 -16.686 1 38.36 980 GLN B N 1
ATOM 16814 C CA . GLN B 1 980 ? -11.006 -60.29 -17.872 1 38.36 980 GLN B CA 1
ATOM 16815 C C . GLN B 1 980 ? -10.681 -61.15 -19.09 1 38.36 980 GLN B C 1
ATOM 16817 O O . GLN B 1 980 ? -9.684 -61.875 -19.096 1 38.36 980 GLN B O 1
ATOM 16822 N N . VAL B 1 981 ? -11.608 -61.895 -19.521 1 34.85 981 VAL B N 1
ATOM 16823 C CA . VAL B 1 981 ? -11.442 -62.267 -20.922 1 34.85 981 VAL B CA 1
ATOM 16824 C C . VAL B 1 981 ? -10.369 -61.392 -21.566 1 34.85 981 VAL B C 1
ATOM 16826 O O . VAL B 1 981 ? -10.468 -60.163 -21.547 1 34.85 981 VAL B O 1
ATOM 16829 N N . ILE B 1 982 ? -9.115 -61.683 -21.278 1 35.39 982 ILE B N 1
ATOM 16830 C CA . ILE B 1 982 ? -8.085 -61.085 -22.12 1 35.39 982 ILE B CA 1
ATOM 16831 C C . ILE B 1 982 ? -8.726 -60.475 -23.364 1 35.39 982 ILE B C 1
ATOM 16833 O O . ILE B 1 982 ? -9.185 -61.197 -24.252 1 35.39 982 ILE B O 1
ATOM 16837 N N . GLN B 1 983 ? -9.634 -59.787 -23.164 1 33.76 983 GLN B N 1
ATOM 16838 C CA . GLN B 1 983 ? -9.909 -59.052 -24.394 1 33.76 983 GLN B CA 1
ATOM 16839 C C . GLN B 1 983 ? -8.614 -58.65 -25.096 1 33.76 983 GLN B C 1
ATOM 16841 O O . GLN B 1 983 ? -7.988 -57.653 -24.73 1 33.76 983 GLN B O 1
ATOM 16846 N N . PHE B 1 984 ? -7.584 -59.509 -25.078 1 34.67 984 PHE B N 1
ATOM 16847 C CA . PHE B 1 984 ? -6.587 -59.267 -26.114 1 34.67 984 PHE B CA 1
ATOM 16848 C C . PHE B 1 984 ? -7.172 -58.423 -27.24 1 34.67 984 PHE B C 1
ATOM 16850 O O . PHE B 1 984 ? -7.962 -58.916 -28.048 1 34.67 984 PHE B O 1
ATOM 16857 N N . VAL B 1 985 ? -7.557 -57.368 -26.896 1 39.76 985 VAL B N 1
ATOM 16858 C CA . VAL B 1 985 ? -7.867 -56.491 -28.021 1 39.76 985 VAL B CA 1
ATOM 16859 C C . VAL B 1 985 ? -6.786 -56.623 -29.091 1 39.76 985 VAL B C 1
ATOM 16861 O O . VAL B 1 985 ? -5.71 -56.031 -28.972 1 39.76 985 VAL B O 1
ATOM 16864 N N . LYS B 1 986 ? -6.279 -57.862 -29.288 1 43.93 986 LYS B N 1
ATOM 16865 C CA . LYS B 1 986 ? -5.562 -57.986 -30.553 1 43.93 986 LYS B CA 1
ATOM 16866 C C . LYS B 1 986 ? -6.154 -57.062 -31.614 1 43.93 986 LYS B C 1
ATOM 16868 O O . LYS B 1 986 ? -7.375 -56.962 -31.746 1 43.93 986 LYS B O 1
ATOM 16873 N N . LYS B 1 987 ? -5.356 -56.188 -31.9 1 54.2 987 LYS B N 1
ATOM 16874 C CA . LYS B 1 987 ? -5.803 -55.451 -33.078 1 54.2 987 LYS B CA 1
ATOM 16875 C C . LYS B 1 987 ? -6.455 -56.383 -34.095 1 54.2 987 LYS B C 1
ATOM 16877 O O . LYS B 1 987 ? -5.838 -57.351 -34.543 1 54.2 987 LYS B O 1
ATOM 16882 N N . PRO B 1 988 ? -7.754 -56.484 -34.006 1 63.29 988 PRO B N 1
ATOM 16883 C CA . PRO B 1 988 ? -8.385 -57.387 -34.971 1 63.29 988 PRO B CA 1
ATOM 16884 C C . PRO B 1 988 ? -7.713 -57.347 -36.342 1 63.29 988 PRO B C 1
ATOM 16886 O O . PRO B 1 988 ? -7.303 -56.279 -36.802 1 63.29 988 PRO B O 1
ATOM 16889 N N . GLY B 1 989 ? -7.176 -58.476 -36.64 1 76.62 989 GLY B N 1
ATOM 16890 C CA . GLY B 1 989 ? -6.692 -58.507 -38.011 1 76.62 989 GLY B CA 1
ATOM 16891 C C . GLY B 1 989 ? -7.69 -57.948 -39.008 1 76.62 989 GLY B C 1
ATOM 16892 O O . GLY B 1 989 ? -8.844 -57.689 -38.661 1 76.62 989 GLY B O 1
ATOM 16893 N N . LEU B 1 990 ? -7.356 -57.602 -40.079 1 89.41 990 LEU B N 1
ATOM 16894 C CA . LEU B 1 990 ? -8.206 -57.015 -41.109 1 89.41 990 LEU B CA 1
ATOM 16895 C C . LEU B 1 990 ? -9.469 -57.845 -41.31 1 89.41 990 LEU B C 1
ATOM 16897 O O . LEU B 1 990 ? -10.564 -57.295 -41.448 1 89.41 990 LEU B O 1
ATOM 16901 N N . ALA B 1 991 ? -9.356 -59.175 -41.179 1 90.62 991 ALA B N 1
ATOM 16902 C CA . ALA B 1 991 ? -10.499 -60.055 -41.408 1 90.62 991 ALA B CA 1
ATOM 16903 C C . ALA B 1 991 ? -11.518 -59.937 -40.277 1 90.62 991 ALA B C 1
ATOM 16905 O O . ALA B 1 991 ? -12.726 -59.919 -40.521 1 90.62 991 ALA B O 1
ATOM 16906 N N . GLU B 1 992 ? -11.031 -59.938 -39.12 1 91.34 992 GLU B N 1
ATOM 16907 C CA . GLU B 1 992 ? -11.909 -59.803 -37.962 1 91.34 992 GLU B CA 1
ATOM 16908 C C . GLU B 1 992 ? -12.581 -58.433 -37.935 1 91.34 992 GLU B C 1
ATOM 16910 O O . GLU B 1 992 ? -13.747 -58.316 -37.554 1 91.34 992 GLU B O 1
ATOM 16915 N N . MET B 1 993 ? -11.796 -57.436 -38.269 1 93.04 993 MET B N 1
ATOM 16916 C CA . MET B 1 993 ? -12.338 -56.082 -38.335 1 93.04 993 MET B CA 1
ATOM 16917 C C . MET B 1 993 ? -13.469 -55.998 -39.355 1 93.04 993 MET B C 1
ATOM 16919 O O . MET B 1 993 ? -14.523 -55.425 -39.074 1 93.04 993 MET B O 1
ATOM 16923 N N . VAL B 1 994 ? -13.291 -56.623 -40.488 1 95.01 994 VAL B N 1
ATOM 16924 C CA . VAL B 1 994 ? -14.285 -56.587 -41.555 1 95.01 994 VAL B CA 1
ATOM 16925 C C . VAL B 1 994 ? -15.503 -57.417 -41.155 1 95.01 994 VAL B C 1
ATOM 16927 O O . VAL B 1 994 ? -16.643 -57.011 -41.391 1 95.01 994 VAL B O 1
ATOM 16930 N N . ALA B 1 995 ? -15.218 -58.569 -40.518 1 94.78 995 ALA B N 1
ATOM 16931 C CA . ALA B 1 995 ? -16.315 -59.442 -40.107 1 94.78 995 ALA B CA 1
ATOM 16932 C C . ALA B 1 995 ? -17.233 -58.738 -39.112 1 94.78 995 ALA B C 1
ATOM 16934 O O . ALA B 1 995 ? -18.457 -58.869 -39.187 1 94.78 995 ALA B O 1
ATOM 16935 N N . LYS B 1 996 ? -16.641 -58.077 -38.215 1 94.16 996 LYS B N 1
ATOM 16936 C CA . LYS B 1 996 ? -17.414 -57.345 -37.216 1 94.16 996 LYS B CA 1
ATOM 16937 C C . LYS B 1 996 ? -18.242 -56.239 -37.864 1 94.16 996 LYS B C 1
ATOM 16939 O O . LYS B 1 996 ? -19.373 -55.978 -37.447 1 94.16 996 LYS B O 1
ATOM 16944 N N . ARG B 1 997 ? -17.71 -55.616 -38.779 1 96.84 997 ARG B N 1
ATOM 16945 C CA . ARG B 1 997 ? -18.397 -54.52 -39.454 1 96.84 997 ARG B CA 1
ATOM 16946 C C . ARG B 1 997 ? -19.479 -55.046 -40.391 1 96.84 997 ARG B C 1
ATOM 16948 O O . ARG B 1 997 ? -20.515 -54.404 -40.573 1 96.84 997 ARG B O 1
ATOM 16955 N N . VAL B 1 998 ? -19.247 -56.244 -41.034 1 96.57 998 VAL B N 1
ATOM 16956 C CA . VAL B 1 998 ? -20.277 -56.886 -41.845 1 96.57 998 VAL B CA 1
ATOM 16957 C C . VAL B 1 998 ? -21.472 -57.251 -40.968 1 96.57 998 VAL B C 1
ATOM 16959 O O . VAL B 1 998 ? -22.623 -57.031 -41.353 1 96.57 998 VAL B O 1
ATOM 16962 N N . ASP B 1 999 ? -21.134 -57.776 -39.888 1 95.63 999 ASP B N 1
ATOM 16963 C CA . ASP B 1 999 ? -22.192 -58.118 -38.943 1 95.63 999 ASP B CA 1
ATOM 16964 C C . ASP B 1 999 ? -22.964 -56.875 -38.507 1 95.63 999 ASP B C 1
ATOM 16966 O O . ASP B 1 999 ? -24.193 -56.898 -38.423 1 95.63 999 ASP B O 1
ATOM 16970 N N . PHE B 1 1000 ? -22.209 -55.862 -38.273 1 96.03 1000 PHE B N 1
ATOM 16971 C CA . PHE B 1 1000 ? -22.822 -54.612 -37.84 1 96.03 1000 PHE B CA 1
ATOM 16972 C C . PHE B 1 1000 ? -23.715 -54.039 -38.934 1 96.03 1000 PHE B C 1
ATOM 16974 O O . PHE B 1 1000 ? -24.834 -53.6 -38.662 1 96.03 1000 PHE B O 1
ATOM 16981 N N . LEU B 1 1001 ? -23.239 -53.924 -40.781 1 96.77 1001 LEU B N 1
ATOM 16982 C CA . LEU B 1 1001 ? -23.98 -53.346 -41.897 1 96.77 1001 LEU B CA 1
ATOM 16983 C C . LEU B 1 1001 ? -25.196 -54.198 -42.241 1 96.77 1001 LEU B C 1
ATOM 16985 O O . LEU B 1 1001 ? -26.186 -53.689 -42.772 1 96.77 1001 LEU B O 1
ATOM 16989 N N . THR B 1 1002 ? -25.154 -55.653 -41.415 1 96.09 1002 THR B N 1
ATOM 16990 C CA . THR B 1 1002 ? -26.322 -56.513 -41.576 1 96.09 1002 THR B CA 1
ATOM 16991 C C . THR B 1 1002 ? -27.429 -56.109 -40.607 1 96.09 1002 THR B C 1
ATOM 16993 O O . THR B 1 1002 ? -28.605 -56.084 -40.975 1 96.09 1002 THR B O 1
ATOM 16996 N N . GLY B 1 1003 ? -26.987 -55.833 -39.327 1 94.05 1003 GLY B N 1
ATOM 16997 C CA . GLY B 1 1003 ? -27.931 -55.322 -38.346 1 94.05 1003 GLY B CA 1
ATOM 16998 C C . GLY B 1 1003 ? -28.392 -53.908 -38.644 1 94.05 1003 GLY B C 1
ATOM 16999 O O . GLY B 1 1003 ? -29.54 -53.553 -38.368 1 94.05 1003 GLY B O 1
ATOM 17000 N N . TYR B 1 1004 ? -27.539 -53.039 -39.165 1 95.73 1004 TYR B N 1
ATOM 17001 C CA . 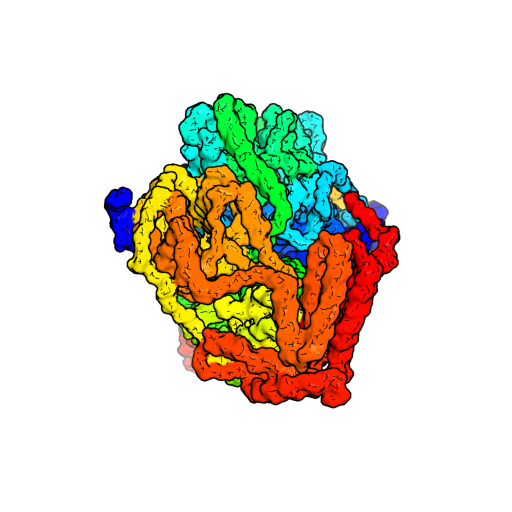TYR B 1 1004 ? -27.819 -51.654 -39.529 1 95.73 1004 TYR B CA 1
ATOM 17002 C C . TYR B 1 1004 ? -28.864 -51.583 -40.636 1 95.73 1004 TYR B C 1
ATOM 17004 O O . TYR B 1 1004 ? -29.825 -50.815 -40.543 1 95.73 1004 TYR B O 1
ATOM 17012 N N . GLN B 1 1005 ? -28.664 -52.366 -41.814 1 94.8 1005 GLN B N 1
ATOM 17013 C CA . GLN B 1 1005 ? -29.56 -52.352 -42.965 1 94.8 1005 GLN B CA 1
ATOM 17014 C C . GLN B 1 1005 ? -29.96 -53.769 -43.368 1 94.8 1005 GLN B C 1
ATOM 17016 O O . GLN B 1 1005 ? -31.069 -54.215 -43.068 1 94.8 1005 GLN B O 1
ATOM 17021 N N . ASN B 1 1006 ? -29.033 -54.618 -43.875 1 94.65 1006 ASN B N 1
ATOM 17022 C CA . ASN B 1 1006 ? -29.262 -56.007 -44.257 1 94.65 1006 ASN B CA 1
ATOM 17023 C C . ASN B 1 1006 ? -28.002 -56.645 -44.834 1 94.65 1006 ASN B C 1
ATOM 17025 O O . ASN B 1 1006 ? -26.955 -56 -44.914 1 94.65 1006 ASN B O 1
ATOM 17029 N N . ALA B 1 1007 ? -28.132 -57.865 -45.235 1 95.6 1007 ALA B N 1
ATOM 17030 C CA . ALA B 1 1007 ? -26.99 -58.649 -45.696 1 95.6 1007 ALA B CA 1
ATOM 17031 C C . ALA B 1 1007 ? -26.471 -58.129 -47.034 1 95.6 1007 ALA B C 1
ATOM 17033 O O . ALA B 1 1007 ? -25.268 -58.172 -47.299 1 95.6 1007 ALA B O 1
ATOM 17034 N N . ALA B 1 1008 ? -27.362 -57.63 -47.847 1 95.5 1008 ALA B N 1
ATOM 17035 C CA . ALA B 1 1008 ? -26.952 -57.118 -49.152 1 95.5 1008 ALA B CA 1
ATOM 17036 C C . ALA B 1 1008 ? -26.098 -55.862 -49.005 1 95.5 1008 ALA B C 1
ATOM 17038 O O . ALA B 1 1008 ? -25.124 -55.677 -49.738 1 95.5 1008 ALA B O 1
ATOM 17039 N N . TYR B 1 1009 ? -26.595 -55.127 -48.116 1 95.71 1009 TYR B N 1
ATOM 17040 C CA . TYR B 1 1009 ? -25.849 -53.905 -47.836 1 95.71 1009 TYR B CA 1
ATOM 17041 C C . TYR B 1 1009 ? -24.463 -54.225 -47.289 1 95.71 1009 TYR B C 1
ATOM 17043 O O . TYR B 1 1009 ? -23.477 -53.589 -47.669 1 95.71 1009 TYR B O 1
ATOM 17051 N N . ALA B 1 1010 ? -24.332 -55.173 -46.431 1 97.33 1010 ALA B N 1
ATOM 17052 C CA . ALA B 1 1010 ? -23.063 -55.63 -45.87 1 97.33 1010 ALA B CA 1
ATOM 17053 C C . ALA B 1 1010 ? -22.172 -56.235 -46.95 1 97.33 1010 ALA B C 1
ATOM 17055 O O . ALA B 1 1010 ? -20.948 -56.088 -46.908 1 97.33 1010 ALA B O 1
ATOM 17056 N N . ALA B 1 1011 ? -22.816 -56.837 -47.916 1 96.6 1011 ALA B N 1
ATOM 17057 C CA . ALA B 1 1011 ? -22.078 -57.463 -49.01 1 96.6 1011 ALA B CA 1
ATOM 17058 C C . ALA B 1 1011 ? -21.423 -56.412 -49.902 1 96.6 1011 ALA B C 1
ATOM 17060 O O . ALA B 1 1011 ? -20.333 -56.633 -50.435 1 96.6 1011 ALA B O 1
ATOM 17061 N N . GLU B 1 1012 ? -22.151 -55.356 -50.074 1 95.86 1012 GLU B N 1
ATOM 17062 C CA . GLU B 1 1012 ? -21.574 -54.256 -50.84 1 95.86 1012 GLU B CA 1
ATOM 17063 C C . GLU B 1 1012 ? -20.303 -53.73 -50.178 1 95.86 1012 GLU B C 1
ATOM 17065 O O . GLU B 1 1012 ? -19.335 -53.392 -50.863 1 95.86 1012 GLU B O 1
ATOM 17070 N N . TYR B 1 1013 ? -20.368 -53.502 -48.884 1 96.47 1013 TYR B N 1
ATOM 17071 C CA . TYR B 1 1013 ? -19.213 -53.079 -48.1 1 96.47 1013 TYR B CA 1
ATOM 17072 C C . TYR B 1 1013 ? -18.058 -54.061 -48.256 1 96.47 1013 TYR B C 1
ATOM 17074 O O . TYR B 1 1013 ? -16.93 -53.661 -48.554 1 96.47 1013 TYR B O 1
ATOM 17082 N N . GLN B 1 1014 ? -18.427 -55.383 -48.161 1 96.78 1014 GLN B N 1
ATOM 17083 C CA . GLN B 1 1014 ? -17.396 -56.412 -48.241 1 96.78 1014 GLN B CA 1
ATOM 17084 C C . GLN B 1 1014 ? -16.778 -56.465 -49.635 1 96.78 1014 GLN B C 1
ATOM 17086 O O . GLN B 1 1014 ? -15.56 -56.589 -49.776 1 96.78 1014 GLN B O 1
ATOM 17091 N N . ALA B 1 1015 ? -17.815 -56.319 -50.679 1 96.94 1015 ALA B N 1
ATOM 17092 C CA . ALA B 1 1015 ? -17.364 -56.361 -52.068 1 96.94 1015 ALA B CA 1
ATOM 17093 C C . ALA B 1 1015 ? -16.396 -55.219 -52.365 1 96.94 1015 ALA B C 1
ATOM 17095 O O . ALA B 1 1015 ? -15.41 -55.404 -53.082 1 96.94 1015 ALA B O 1
ATOM 17096 N N . PHE B 1 1016 ? -16.476 -54.217 -51.779 1 97.18 1016 PHE B N 1
ATOM 17097 C CA . PHE B 1 1016 ? -15.653 -53.039 -52.028 1 97.18 1016 PHE B CA 1
ATOM 17098 C C . PHE B 1 1016 ? -14.325 -53.14 -51.288 1 97.18 1016 PHE B C 1
ATOM 17100 O O . PHE B 1 1016 ? -13.277 -52.786 -51.832 1 97.18 1016 PHE B O 1
ATOM 17107 N N . VAL B 1 1017 ? -14.255 -53.477 -49.976 1 97.44 1017 VAL B N 1
ATOM 17108 C CA . VAL B 1 1017 ? -13.034 -53.632 -49.193 1 97.44 1017 VAL B CA 1
ATOM 17109 C C . VAL B 1 1017 ? -12.13 -54.675 -49.846 1 97.44 1017 VAL B C 1
ATOM 17111 O O . VAL B 1 1017 ? -10.906 -54.52 -49.866 1 97.44 1017 VAL B O 1
ATOM 17114 N N . ASP B 1 1018 ? -12.736 -55.721 -50.47 1 95.62 1018 ASP B N 1
ATOM 17115 C CA . ASP B 1 1018 ? -11.974 -56.758 -51.159 1 95.62 1018 ASP B CA 1
ATOM 17116 C C . ASP B 1 1018 ? -11.303 -56.205 -52.414 1 95.62 1018 ASP B C 1
ATOM 17118 O O . ASP B 1 1018 ? -10.187 -56.603 -52.754 1 95.62 1018 ASP B O 1
ATOM 17122 N N . LYS B 1 1019 ? -12.025 -55.364 -52.986 1 96.28 1019 LYS B N 1
ATOM 17123 C CA . LYS B 1 1019 ? -11.465 -54.706 -54.163 1 96.28 1019 LYS B CA 1
ATOM 17124 C C . LYS B 1 1019 ? -10.228 -53.889 -53.8 1 96.28 1019 LYS B C 1
ATOM 17126 O O . LYS B 1 1019 ? -9.223 -53.924 -54.514 1 96.28 1019 LYS B O 1
ATOM 17131 N N . VAL B 1 1020 ? -10.319 -53.145 -52.743 1 97.28 1020 VAL B N 1
ATOM 17132 C CA . VAL B 1 1020 ? -9.194 -52.339 -52.282 1 97.28 1020 VAL B CA 1
ATOM 17133 C C . VAL B 1 1020 ? -8.044 -53.251 -51.86 1 97.28 1020 VAL B C 1
ATOM 17135 O O . VAL B 1 1020 ? -6.882 -52.98 -52.172 1 97.28 1020 VAL B O 1
ATOM 17138 N N . ARG B 1 1021 ? -8.365 -54.28 -51.155 1 95.43 1021 ARG B N 1
ATOM 17139 C CA . ARG B 1 1021 ? -7.361 -55.233 -50.691 1 95.43 1021 ARG B CA 1
ATOM 17140 C C . ARG B 1 1021 ? -6.601 -55.843 -51.864 1 95.43 1021 ARG B C 1
ATOM 17142 O O . ARG B 1 1021 ? -5.376 -55.967 -51.82 1 95.43 1021 ARG B O 1
ATOM 17149 N N . ALA B 1 1022 ? -7.177 -56.134 -52.982 1 94.44 1022 ALA B N 1
ATOM 17150 C CA . ALA B 1 1022 ? -6.561 -56.736 -54.162 1 94.44 1022 ALA B CA 1
ATOM 17151 C C . ALA B 1 1022 ? -5.583 -55.77 -54.824 1 94.44 1022 ALA B C 1
ATOM 17153 O O . ALA B 1 1022 ? -4.503 -56.173 -55.261 1 94.44 1022 ALA B O 1
ATOM 17154 N N . ALA B 1 1023 ? -5.49 -54.312 -55.059 1 94.75 1023 ALA B N 1
ATOM 17155 C CA . ALA B 1 1023 ? -4.634 -53.281 -55.64 1 94.75 1023 ALA B CA 1
ATOM 17156 C C . ALA B 1 1023 ? -3.398 -53.044 -54.778 1 94.75 1023 ALA B C 1
ATOM 17158 O O . ALA B 1 1023 ? -2.299 -52.842 -55.299 1 94.75 1023 ALA B O 1
ATOM 17159 N N . GLU B 1 1024 ? -4.127 -53.183 -53.356 1 94.4 1024 GLU B N 1
ATOM 17160 C CA . GLU B 1 1024 ? -3.022 -52.923 -52.439 1 94.4 1024 GLU B CA 1
ATOM 17161 C C . GLU B 1 1024 ? -2.066 -54.111 -52.375 1 94.4 1024 GLU B C 1
ATOM 17163 O O . GLU B 1 1024 ? -0.855 -53.933 -52.227 1 94.4 1024 GLU B O 1
ATOM 17168 N N . ASP B 1 1025 ? -2.541 -55.325 -52.572 1 89.18 1025 ASP B N 1
ATOM 17169 C CA . ASP B 1 1025 ? -1.717 -56.531 -52.558 1 89.18 1025 ASP B CA 1
ATOM 17170 C C . ASP B 1 1025 ? -0.732 -56.536 -53.724 1 89.18 1025 ASP B C 1
ATOM 17172 O O . ASP B 1 1025 ? 0.375 -57.066 -53.606 1 89.18 1025 ASP B O 1
ATOM 17176 N N . SER B 1 1026 ? -1.163 -55.765 -54.913 1 84.39 1026 SER B N 1
ATOM 17177 C CA . SER B 1 1026 ? -0.311 -55.657 -56.092 1 84.39 1026 SER B CA 1
ATOM 17178 C C . SER B 1 1026 ? 0.903 -54.775 -55.818 1 84.39 1026 SER B C 1
ATOM 17180 O O . SER B 1 1026 ? 1.914 -54.867 -56.518 1 84.39 1026 SER B O 1
ATOM 17182 N N . LEU B 1 1027 ? 0.888 -54.289 -54.565 1 89.79 1027 LEU B N 1
ATOM 17183 C CA . LEU B 1 1027 ? 2.015 -53.425 -54.23 1 89.79 1027 LEU B CA 1
ATOM 17184 C C . LEU B 1 1027 ? 2.925 -54.093 -53.204 1 89.79 1027 LEU B C 1
ATOM 17186 O O . LEU B 1 1027 ? 4.079 -53.69 -53.036 1 89.79 1027 LEU B O 1
ATOM 17190 N N . GLY B 1 1028 ? 2.492 -55.141 -52.373 1 83.5 1028 GLY B N 1
ATOM 17191 C CA . GLY B 1 1028 ? 3.267 -55.879 -51.387 1 83.5 1028 GLY B CA 1
ATOM 17192 C C . GLY B 1 1028 ? 3.65 -55.041 -50.182 1 83.5 1028 GLY B C 1
ATOM 17193 O O . GLY B 1 1028 ? 4.688 -55.276 -49.56 1 83.5 1028 GLY B O 1
ATOM 17194 N N . GLN B 1 1029 ? 2.974 -53.915 -49.797 1 80.89 1029 GLN B N 1
ATOM 17195 C CA . GLN B 1 1029 ? 3.421 -52.993 -48.758 1 80.89 1029 GLN B CA 1
ATOM 17196 C C . GLN B 1 1029 ? 2.45 -52.98 -47.581 1 80.89 1029 GLN B C 1
ATOM 17198 O O . GLN B 1 1029 ? 2.325 -51.972 -46.883 1 80.89 1029 GLN B O 1
ATOM 17203 N N . GLY B 1 1030 ? 1.652 -54.111 -47.339 1 84.98 1030 GLY B N 1
ATOM 17204 C CA . GLY B 1 1030 ? 0.808 -54.182 -46.156 1 84.98 1030 GLY B CA 1
ATOM 17205 C C . GLY B 1 1030 ? -0.655 -53.907 -46.45 1 84.98 1030 GLY B C 1
ATOM 17206 O O . GLY B 1 1030 ? -1.115 -54.103 -47.576 1 84.98 1030 GLY B O 1
ATOM 17207 N N . THR B 1 1031 ? -1.495 -53.591 -45.338 1 92.6 1031 THR B N 1
ATOM 17208 C CA . THR B 1 1031 ? -2.937 -53.44 -45.499 1 92.6 1031 THR B CA 1
ATOM 17209 C C . THR B 1 1031 ? -3.404 -52.095 -44.951 1 92.6 1031 THR B C 1
ATOM 17211 O O . THR B 1 1031 ? -4.53 -51.975 -44.464 1 92.6 1031 THR B O 1
ATOM 17214 N N . ARG B 1 1032 ? -2.496 -51.081 -44.958 1 93.45 1032 ARG B N 1
ATOM 17215 C CA . ARG B 1 1032 ? -2.82 -49.803 -44.332 1 93.45 1032 ARG B CA 1
ATOM 17216 C C . ARG B 1 1032 ? -3.984 -49.123 -45.047 1 93.45 1032 ARG B C 1
ATOM 17218 O O . ARG B 1 1032 ? -4.862 -48.546 -44.403 1 93.45 1032 ARG B O 1
ATOM 17225 N N . LEU B 1 1033 ? -3.892 -49.148 -46.286 1 95.38 1033 LEU B N 1
ATOM 17226 C CA . LEU B 1 1033 ? -4.967 -48.527 -47.053 1 95.38 1033 LEU B CA 1
ATOM 17227 C C . LEU B 1 1033 ? -6.274 -49.293 -46.876 1 95.38 1033 LEU B C 1
ATOM 17229 O O . LEU B 1 1033 ? -7.331 -48.689 -46.682 1 95.38 1033 LEU B O 1
ATOM 17233 N N . THR B 1 1034 ? -6.197 -50.648 -46.933 1 95.98 1034 THR B N 1
ATOM 17234 C CA . THR B 1 1034 ? -7.377 -51.488 -46.759 1 95.98 1034 THR B CA 1
ATOM 17235 C C . THR B 1 1034 ? -7.989 -51.281 -45.377 1 95.98 1034 THR B C 1
ATOM 17237 O O . THR B 1 1034 ? -9.213 -51.234 -45.235 1 95.98 1034 THR B O 1
ATOM 17240 N N . GLU B 1 1035 ? -7.174 -51.158 -44.398 1 95.16 1035 GLU B N 1
ATOM 17241 C CA . GLU B 1 1035 ? -7.665 -50.932 -43.042 1 95.16 1035 GLU B CA 1
ATOM 17242 C C . GLU B 1 1035 ? -8.36 -49.579 -42.924 1 95.16 1035 GLU B C 1
ATOM 17244 O O . GLU B 1 1035 ? -9.407 -49.467 -42.284 1 95.16 1035 GLU B O 1
ATOM 17249 N N . ALA B 1 1036 ? -7.736 -48.574 -43.48 1 95.8 1036 ALA B N 1
ATOM 17250 C CA . ALA B 1 1036 ? -8.34 -47.245 -43.458 1 95.8 1036 ALA B CA 1
ATOM 17251 C C . ALA B 1 1036 ? -9.705 -47.251 -44.142 1 95.8 1036 ALA B C 1
ATOM 17253 O O . ALA B 1 1036 ? -10.674 -46.703 -43.612 1 95.8 1036 ALA B O 1
ATOM 17254 N N . VAL B 1 1037 ? -9.732 -47.89 -45.261 1 97.15 1037 VAL B N 1
ATOM 17255 C CA . VAL B 1 1037 ? -10.984 -47.924 -46.009 1 97.15 1037 VAL B CA 1
ATOM 17256 C C . VAL B 1 1037 ? -12.014 -48.763 -45.255 1 97.15 1037 VAL B C 1
ATOM 17258 O O . VAL B 1 1037 ? -13.2 -48.425 -45.229 1 97.15 1037 VAL B O 1
ATOM 17261 N N . ALA B 1 1038 ? -11.514 -49.859 -44.715 1 96.49 1038 ALA B N 1
ATOM 17262 C CA . ALA B 1 1038 ? -12.424 -50.69 -43.932 1 96.49 1038 ALA B CA 1
ATOM 17263 C C . ALA B 1 1038 ? -13.045 -49.896 -42.786 1 96.49 1038 ALA B C 1
ATOM 17265 O O . ALA B 1 1038 ? -14.241 -50.017 -42.515 1 96.49 1038 ALA B O 1
ATOM 17266 N N . ARG B 1 1039 ? -12.297 -49.104 -42.13 1 95.53 1039 ARG B N 1
ATOM 17267 C CA . ARG B 1 1039 ? -12.766 -48.332 -40.984 1 95.53 1039 ARG B CA 1
ATOM 17268 C C . ARG B 1 1039 ? -13.687 -47.199 -41.427 1 95.53 1039 ARG B C 1
ATOM 17270 O O . ARG B 1 1039 ? -14.744 -46.983 -40.831 1 95.53 1039 ARG B O 1
ATOM 17277 N N . TYR B 1 1040 ? -13.333 -46.543 -42.421 1 96.44 1040 TYR B N 1
ATOM 17278 C CA . TYR B 1 1040 ? -13.995 -45.264 -42.651 1 96.44 1040 TYR B CA 1
ATOM 17279 C C . TYR B 1 1040 ? -15.126 -45.409 -43.662 1 96.44 1040 TYR B C 1
ATOM 17281 O O . TYR B 1 1040 ? -16.077 -44.623 -43.657 1 96.44 1040 TYR B O 1
ATOM 17289 N N . LEU B 1 1041 ? -15.024 -46.422 -44.649 1 97.46 1041 LEU B N 1
ATOM 17290 C CA . LEU B 1 1041 ? -16.221 -46.718 -45.428 1 97.46 1041 LEU B CA 1
ATOM 17291 C C . LEU B 1 1041 ? -17.354 -47.195 -44.525 1 97.46 1041 LEU B C 1
ATOM 17293 O O . LEU B 1 1041 ? -18.51 -46.814 -44.718 1 97.46 1041 LEU B O 1
ATOM 17297 N N . PHE B 1 1042 ? -16.967 -47.999 -43.626 1 96.8 1042 PHE B N 1
ATOM 17298 C CA . PHE B 1 1042 ? -17.948 -48.457 -42.649 1 96.8 1042 PHE B CA 1
ATOM 17299 C C . PHE B 1 1042 ? -18.573 -47.277 -41.915 1 96.8 1042 PHE B C 1
ATOM 17301 O O . PHE B 1 1042 ? -19.794 -47.214 -41.756 1 96.8 1042 PHE B O 1
ATOM 17308 N N . LYS B 1 1043 ? -17.712 -46.375 -41.342 1 96.31 1043 LYS B N 1
ATOM 17309 C CA . LYS B 1 1043 ? -18.191 -45.208 -40.605 1 96.31 1043 LYS B CA 1
ATOM 17310 C C . LYS B 1 1043 ? -19.193 -44.409 -41.433 1 96.31 1043 LYS B C 1
ATOM 17312 O O . LYS B 1 1043 ? -20.214 -43.956 -40.912 1 96.31 1043 LYS B O 1
ATOM 17317 N N . LEU B 1 1044 ? -18.92 -44.231 -42.704 1 97.09 1044 LEU B N 1
ATOM 17318 C CA . LEU B 1 1044 ? -19.799 -43.465 -43.58 1 97.09 1044 LEU B CA 1
ATOM 17319 C C . LEU B 1 1044 ? -21.083 -44.235 -43.87 1 97.09 1044 LEU B C 1
ATOM 17321 O O . LEU B 1 1044 ? -22.156 -43.639 -43.988 1 97.09 1044 LEU B O 1
ATOM 17325 N N . MET B 1 1045 ? -20.952 -45.555 -44.036 1 97.05 1045 MET B N 1
ATOM 17326 C CA . MET B 1 1045 ? -22.103 -46.381 -44.389 1 97.05 1045 MET B CA 1
ATOM 17327 C C . MET B 1 1045 ? -23.029 -46.565 -43.192 1 97.05 1045 MET B C 1
ATOM 17329 O O . MET B 1 1045 ? -24.239 -46.726 -43.356 1 97.05 1045 MET B O 1
ATOM 17333 N N . ALA B 1 1046 ? -22.381 -46.55 -42.025 1 96.25 1046 ALA B N 1
ATOM 17334 C CA . ALA B 1 1046 ? -23.179 -46.723 -40.815 1 96.25 1046 ALA B CA 1
ATOM 17335 C C . ALA B 1 1046 ? -23.424 -45.385 -40.123 1 96.25 1046 ALA B C 1
ATOM 17337 O O . ALA B 1 1046 ? -23.153 -45.238 -38.929 1 96.25 1046 ALA B O 1
ATOM 17338 N N . TYR B 1 1047 ? -23.883 -44.381 -40.912 1 95.07 1047 TYR B N 1
ATOM 17339 C CA . TYR B 1 1047 ? -24.167 -43.091 -40.294 1 95.07 1047 TYR B CA 1
ATOM 17340 C C . TYR B 1 1047 ? -25.336 -43.198 -39.321 1 95.07 1047 TYR B C 1
ATOM 17342 O O . TYR B 1 1047 ? -26.207 -44.056 -39.48 1 95.07 1047 TYR B O 1
ATOM 17350 N N . LYS B 1 1048 ? -25.28 -42.424 -38.308 1 95.32 1048 LYS B N 1
ATOM 17351 C CA . LYS B 1 1048 ? -26.22 -42.507 -37.195 1 95.32 1048 LYS B CA 1
ATOM 17352 C C . LYS B 1 1048 ? -27.476 -41.686 -37.474 1 95.32 1048 LYS B C 1
ATOM 17354 O O . LYS B 1 1048 ? -27.621 -40.572 -36.967 1 95.32 1048 LYS B O 1
ATOM 17359 N N . ASP B 1 1049 ? -28.378 -42.252 -38.169 1 93.83 1049 ASP B N 1
ATOM 17360 C CA . ASP B 1 1049 ? -29.672 -41.62 -38.404 1 93.83 1049 ASP B CA 1
ATOM 17361 C C . ASP B 1 1049 ? -30.658 -41.955 -37.287 1 93.83 1049 ASP B C 1
ATOM 17363 O O . ASP B 1 1049 ? -30.278 -42.544 -36.273 1 93.83 1049 ASP B O 1
ATOM 17367 N N . GLU B 1 1050 ? -31.875 -41.614 -37.428 1 93.56 1050 GLU B N 1
ATOM 17368 C CA . GLU B 1 1050 ? -32.898 -41.776 -36.399 1 93.56 1050 GLU B CA 1
ATOM 17369 C C . GLU B 1 1050 ? -33.143 -43.25 -36.091 1 93.56 1050 GLU B C 1
ATOM 17371 O O . GLU B 1 1050 ? -33.309 -43.628 -34.93 1 93.56 1050 GLU B O 1
ATOM 17376 N N . TYR B 1 1051 ? -33.154 -44.105 -37.104 1 95.46 1051 TYR B N 1
ATOM 17377 C CA . TYR B 1 1051 ? -33.371 -45.536 -36.92 1 95.46 1051 TYR B CA 1
ATOM 17378 C C . TYR B 1 1051 ? -32.198 -46.176 -36.188 1 95.46 1051 TYR B C 1
ATOM 17380 O O . TYR B 1 1051 ? -32.393 -47.021 -35.31 1 95.46 1051 TYR B O 1
ATOM 17388 N N . GLU B 1 1052 ? -31.013 -45.796 -36.652 1 95.9 1052 GLU B N 1
ATOM 17389 C CA . GLU B 1 1052 ? -29.818 -46.386 -36.057 1 95.9 1052 GLU B CA 1
ATOM 17390 C C . GLU B 1 1052 ? -29.646 -45.94 -34.607 1 95.9 1052 GLU B C 1
ATOM 17392 O O . GLU B 1 1052 ? -29.273 -46.74 -33.747 1 95.9 1052 GLU B O 1
ATOM 17397 N N . VAL B 1 1053 ? -29.82 -44.633 -34.25 1 96.13 1053 VAL B N 1
ATOM 17398 C CA . VAL B 1 1053 ? -29.752 -44.144 -32.877 1 96.13 1053 VAL B CA 1
ATOM 17399 C C . VAL B 1 1053 ? -30.754 -44.902 -32.008 1 96.13 1053 VAL B C 1
ATOM 17401 O O . VAL B 1 1053 ? -30.439 -45.29 -30.881 1 96.13 1053 VAL B O 1
ATOM 17404 N N . ALA B 1 1054 ? -31.912 -45.08 -32.564 1 95.88 1054 ALA B N 1
ATOM 17405 C CA . ALA B 1 1054 ? -32.936 -45.838 -31.85 1 95.88 1054 ALA B CA 1
ATOM 17406 C C . ALA B 1 1054 ? -32.473 -47.268 -31.583 1 95.88 1054 ALA B C 1
ATOM 17408 O O . ALA B 1 1054 ? -32.643 -47.786 -30.477 1 95.88 1054 ALA B O 1
ATOM 17409 N N . ARG B 1 1055 ? -31.945 -47.923 -32.612 1 96.5 1055 ARG B N 1
ATOM 17410 C CA . ARG B 1 1055 ? -31.47 -49.297 -32.485 1 96.5 1055 ARG B CA 1
ATOM 17411 C C . ARG B 1 1055 ? -30.37 -49.401 -31.434 1 96.5 1055 ARG B C 1
ATOM 17413 O O . ARG B 1 1055 ? -30.378 -50.316 -30.608 1 96.5 1055 ARG B O 1
ATOM 17420 N N . LEU B 1 1056 ? -29.494 -48.478 -31.433 1 96.72 1056 LEU B N 1
ATOM 17421 C CA . LEU B 1 1056 ? -28.339 -48.539 -30.544 1 96.72 1056 LEU B CA 1
ATOM 17422 C C . LEU B 1 1056 ? -28.747 -48.261 -29.101 1 96.72 1056 LEU B C 1
ATOM 17424 O O . LEU B 1 1056 ? -28.168 -48.823 -28.169 1 96.72 1056 LEU B O 1
ATOM 17428 N N . HIS B 1 1057 ? -29.739 -47.437 -28.837 1 96.08 1057 HIS B N 1
ATOM 17429 C CA . HIS B 1 1057 ? -30.204 -47.143 -27.486 1 96.08 1057 HIS B CA 1
ATOM 17430 C C . HIS B 1 1057 ? -31.015 -48.303 -26.917 1 96.08 1057 HIS B C 1
ATOM 17432 O O . HIS B 1 1057 ? -31.179 -48.414 -25.7 1 96.08 1057 HIS B O 1
ATOM 17438 N N . THR B 1 1058 ? -31.6 -49.131 -27.892 1 93.7 1058 THR B N 1
ATOM 17439 C CA . THR B 1 1058 ? -32.429 -50.248 -27.45 1 93.7 1058 THR B CA 1
ATOM 17440 C C . THR B 1 1058 ? -31.656 -51.561 -27.532 1 93.7 1058 THR B C 1
ATOM 17442 O O . THR B 1 1058 ? -32.206 -52.629 -27.258 1 93.7 1058 THR B O 1
ATOM 17445 N N . ASP B 1 1059 ? -30.398 -51.372 -27.768 1 93.08 1059 ASP B N 1
ATOM 17446 C CA . ASP B 1 1059 ? -29.523 -52.539 -27.839 1 93.08 1059 ASP B CA 1
ATOM 17447 C C . ASP B 1 1059 ? -29.273 -53.124 -26.451 1 93.08 1059 ASP B C 1
ATOM 17449 O O . ASP B 1 1059 ? -29.116 -52.384 -25.478 1 93.08 1059 ASP B O 1
ATOM 17453 N N . LYS B 1 1060 ? -28.908 -54.4 -25.899 1 91.14 1060 LYS B N 1
ATOM 17454 C CA . LYS B 1 1060 ? -28.74 -55.119 -24.639 1 91.14 1060 LYS B CA 1
ATOM 17455 C C . LYS B 1 1060 ? -27.398 -54.788 -23.992 1 91.14 1060 LYS B C 1
ATOM 17457 O O . LYS B 1 1060 ? -27.294 -54.72 -22.766 1 91.14 1060 LYS B O 1
ATOM 17462 N N . ALA B 1 1061 ? -26.72 -54.59 -25.298 1 90.87 1061 ALA B N 1
ATOM 17463 C CA . ALA B 1 1061 ? -25.397 -54.29 -24.757 1 90.87 1061 ALA B CA 1
ATOM 17464 C C . ALA B 1 1061 ? -25.417 -52.998 -23.945 1 90.87 1061 ALA B C 1
ATOM 17466 O O . ALA B 1 1061 ? -24.754 -52.898 -22.91 1 90.87 1061 ALA B O 1
ATOM 17467 N N . PHE B 1 1062 ? -26.142 -51.988 -24.382 1 93.4 1062 PHE B N 1
ATOM 17468 C CA . PHE B 1 1062 ? -26.207 -50.711 -23.682 1 93.4 1062 PHE B CA 1
ATOM 17469 C C . PHE B 1 1062 ? -27.054 -50.827 -22.42 1 93.4 1062 PHE B C 1
ATOM 17471 O O . PHE B 1 1062 ? -26.691 -50.293 -21.37 1 93.4 1062 PHE B O 1
ATOM 17478 N N . THR B 1 1063 ? -28.125 -51.521 -22.554 1 91.25 1063 THR B N 1
ATOM 17479 C CA . THR B 1 1063 ? -29.003 -51.689 -21.402 1 91.25 1063 THR B CA 1
ATOM 17480 C C . THR B 1 1063 ? -28.312 -52.501 -20.309 1 91.25 1063 THR B C 1
ATOM 17482 O O . THR B 1 1063 ? -28.467 -52.211 -19.121 1 91.25 1063 THR B O 1
ATOM 17485 N N . ASP B 1 1064 ? -27.589 -53.491 -20.766 1 92.25 1064 ASP B N 1
ATOM 17486 C CA . ASP B 1 1064 ? -26.852 -54.311 -19.809 1 92.25 1064 ASP B CA 1
ATOM 17487 C C . ASP B 1 1064 ? -25.756 -53.502 -19.121 1 92.25 1064 ASP B C 1
ATOM 17489 O O . ASP B 1 1064 ? -25.484 -53.698 -17.935 1 92.25 1064 ASP B O 1
ATOM 17493 N N . LYS B 1 1065 ? -25.199 -52.697 -19.889 1 91.15 1065 LYS B N 1
ATOM 17494 C CA . LYS B 1 1065 ? -24.169 -51.835 -19.316 1 91.15 1065 LYS B CA 1
ATOM 17495 C C . LYS B 1 1065 ? -24.748 -50.936 -18.228 1 91.15 1065 LYS B C 1
ATOM 17497 O O . LYS B 1 1065 ? -24.148 -50.776 -17.163 1 91.15 1065 LYS B O 1
ATOM 17502 N N . ILE B 1 1066 ? -25.876 -50.36 -18.408 1 92.62 1066 ILE B N 1
ATOM 17503 C CA . ILE B 1 1066 ? -26.526 -49.496 -17.428 1 92.62 1066 ILE B CA 1
ATOM 17504 C C . ILE B 1 1066 ? -26.918 -50.313 -16.199 1 92.62 1066 ILE B C 1
ATOM 17506 O O . ILE B 1 1066 ? -26.708 -49.878 -15.065 1 92.62 1066 ILE B O 1
ATOM 17510 N N . ALA B 1 1067 ? -27.463 -51.513 -16.472 1 89.11 1067 ALA B N 1
ATOM 17511 C CA . ALA B 1 1067 ? -27.884 -52.382 -15.376 1 89.11 1067 ALA B CA 1
ATOM 17512 C C . ALA B 1 1067 ? -26.69 -52.823 -14.535 1 89.11 1067 ALA B C 1
ATOM 17514 O O . ALA B 1 1067 ? -26.82 -53.042 -13.328 1 89.11 1067 ALA B O 1
ATOM 17515 N N . ALA B 1 1068 ? -25.593 -52.863 -15.189 1 87.25 1068 ALA B N 1
ATOM 17516 C CA . ALA B 1 1068 ? -24.377 -53.271 -14.49 1 87.25 1068 ALA B CA 1
ATOM 17517 C C . ALA B 1 1068 ? -23.821 -52.129 -13.644 1 87.25 1068 ALA B C 1
ATOM 17519 O O . ALA B 1 1068 ? -23.177 -52.363 -12.619 1 87.25 1068 ALA B O 1
ATOM 17520 N N . MET B 1 1069 ? -24.057 -50.971 -14 1 88.24 1069 MET B N 1
ATOM 17521 C CA . MET B 1 1069 ? -23.476 -49.812 -13.328 1 88.24 1069 MET B CA 1
ATOM 17522 C C . MET B 1 1069 ? -24.403 -49.297 -12.232 1 88.24 1069 MET B C 1
ATOM 17524 O O . MET B 1 1069 ? -23.948 -48.677 -11.269 1 88.24 1069 MET B O 1
ATOM 17528 N N . TYR B 1 1070 ? -25.721 -49.44 -12.374 1 90.68 1070 TYR B N 1
ATOM 17529 C CA . TYR B 1 1070 ? -26.663 -48.787 -11.473 1 90.68 1070 TYR B CA 1
ATOM 17530 C C . TYR B 1 1070 ? -27.586 -49.806 -10.816 1 90.68 1070 TYR B C 1
ATOM 17532 O O . TYR B 1 1070 ? -27.838 -50.876 -11.375 1 90.68 1070 TYR B O 1
ATOM 17540 N N . GLU B 1 1071 ? -28.001 -49.441 -9.542 1 88.82 1071 GLU B N 1
ATOM 17541 C CA . GLU B 1 1071 ? -28.982 -50.247 -8.822 1 88.82 1071 GLU B CA 1
ATOM 17542 C C . GLU B 1 1071 ? -30.142 -49.389 -8.325 1 88.82 1071 GLU B C 1
ATOM 17544 O O . GLU B 1 1071 ? -30.055 -48.159 -8.321 1 88.82 1071 GLU B O 1
ATOM 17549 N N . GLY B 1 1072 ? -31.265 -50.101 -8.069 1 86.49 1072 GLY B N 1
ATOM 17550 C CA . GLY B 1 1072 ? -32.455 -49.416 -7.589 1 86.49 1072 GLY B CA 1
ATOM 17551 C C . GLY B 1 1072 ? -33.456 -49.116 -8.69 1 86.49 1072 GLY B C 1
ATOM 17552 O O . GLY B 1 1072 ? -33.335 -49.632 -9.803 1 86.49 1072 GLY B O 1
ATOM 17553 N N . ASP B 1 1073 ? -34.484 -48.307 -8.308 1 88.84 1073 ASP B N 1
ATOM 17554 C CA . ASP B 1 1073 ? -35.507 -47.889 -9.263 1 88.84 1073 ASP B CA 1
ATOM 17555 C C . ASP B 1 1073 ? -35.117 -46.581 -9.947 1 88.84 1073 ASP B C 1
ATOM 17557 O O . ASP B 1 1073 ? -35.031 -45.537 -9.297 1 88.84 1073 ASP B O 1
ATOM 17561 N N . TYR B 1 1074 ? -34.566 -46.724 -11.166 1 93.34 1074 TYR B N 1
ATOM 17562 C CA . TYR B 1 1074 ? -34.132 -45.523 -11.87 1 93.34 1074 TYR B CA 1
ATOM 17563 C C . TYR B 1 1074 ? -34.883 -45.361 -13.186 1 93.34 1074 TYR B C 1
ATOM 17565 O O . TYR B 1 1074 ? -35.462 -46.321 -13.7 1 93.34 1074 TYR B O 1
ATOM 17573 N N . LYS B 1 1075 ? -34.996 -44.158 -13.638 1 94.12 1075 LYS B N 1
ATOM 17574 C CA . LYS B 1 1075 ? -35.559 -43.805 -14.938 1 94.12 1075 LYS B CA 1
ATOM 17575 C C . LYS B 1 1075 ? -34.476 -43.304 -15.889 1 94.12 1075 LYS B C 1
ATOM 17577 O O . LYS B 1 1075 ? -33.559 -42.593 -15.474 1 94.12 1075 LYS B O 1
ATOM 17582 N N . LEU B 1 1076 ? -34.601 -43.738 -17.132 1 95.23 1076 LEU B N 1
ATOM 17583 C CA . LEU B 1 1076 ? -33.668 -43.278 -18.155 1 95.23 1076 LEU B CA 1
ATOM 17584 C C . LEU B 1 1076 ? -34.258 -42.115 -18.945 1 95.23 1076 LEU B C 1
ATOM 17586 O O . LEU B 1 1076 ? -35.385 -42.203 -19.439 1 95.23 1076 LEU B O 1
ATOM 17590 N N . VAL B 1 1077 ? -33.55 -41.037 -18.946 1 95.59 1077 VAL B N 1
ATOM 17591 C CA . VAL B 1 1077 ? -33.953 -39.853 -19.697 1 95.59 1077 VAL B CA 1
ATOM 17592 C C . VAL B 1 1077 ? -32.98 -39.617 -20.85 1 95.59 1077 VAL B C 1
ATOM 17594 O O . VAL B 1 1077 ? -31.764 -39.58 -20.647 1 95.59 1077 VAL B O 1
ATOM 17597 N N . HIS B 1 1078 ? -33.479 -39.506 -22.099 1 95.84 1078 HIS B N 1
ATOM 17598 C CA . HIS B 1 1078 ? -32.649 -39.283 -23.278 1 95.84 1078 HIS B CA 1
ATOM 17599 C C . HIS B 1 1078 ? -32.654 -37.814 -23.686 1 95.84 1078 HIS B C 1
ATOM 17601 O O . HIS B 1 1078 ? -33.664 -37.125 -23.528 1 95.84 1078 HIS B O 1
ATOM 17607 N N . HIS B 1 1079 ? -31.582 -37.312 -24.143 1 95.71 1079 HIS B N 1
ATOM 17608 C CA . HIS B 1 1079 ? -31.441 -35.931 -24.592 1 95.71 1079 HIS B CA 1
ATOM 17609 C C . HIS B 1 1079 ? -31.295 -35.857 -26.108 1 95.71 1079 HIS B C 1
ATOM 17611 O O . HIS B 1 1079 ? -30.273 -36.272 -26.659 1 95.71 1079 HIS B O 1
ATOM 17617 N N . LEU B 1 1080 ? -32.276 -35.308 -26.812 1 94.81 1080 LEU B N 1
ATOM 17618 C CA . LEU B 1 1080 ? -32.345 -35.382 -28.267 1 94.81 1080 LEU B CA 1
ATOM 17619 C C . LEU B 1 1080 ? -32.821 -34.058 -28.857 1 94.81 1080 LEU B C 1
ATOM 17621 O O . LEU B 1 1080 ? -33.38 -33.221 -28.144 1 94.81 1080 LEU B O 1
ATOM 17625 N N . ALA B 1 1081 ? -32.522 -33.931 -30.148 1 92.71 1081 ALA B N 1
ATOM 17626 C CA . ALA B 1 1081 ? -33.06 -32.847 -30.966 1 92.71 1081 ALA B CA 1
ATOM 17627 C C . ALA B 1 1081 ? -33.632 -33.381 -32.276 1 92.71 1081 ALA B C 1
ATOM 17629 O O . ALA B 1 1081 ? -33.05 -33.176 -33.344 1 92.71 1081 ALA B O 1
ATOM 17630 N N . PRO B 1 1082 ? -34.739 -33.965 -32.17 1 86.47 1082 PRO B N 1
ATOM 17631 C CA . PRO B 1 1082 ? -35.324 -34.469 -33.414 1 86.47 1082 PRO B CA 1
ATOM 17632 C C . PRO B 1 1082 ? -35.589 -33.362 -34.433 1 86.47 1082 PRO B C 1
ATOM 17634 O O . PRO B 1 1082 ? -36.209 -32.349 -34.101 1 86.47 1082 PRO B O 1
ATOM 17637 N N . PRO B 1 1083 ? -35.08 -33.446 -35.598 1 79.75 1083 PRO B N 1
ATOM 17638 C CA . PRO B 1 1083 ? -35.097 -32.357 -36.577 1 79.75 1083 PRO B CA 1
ATOM 17639 C C . PRO B 1 1083 ? -36.504 -31.829 -36.849 1 79.75 1083 PRO B C 1
ATOM 17641 O O . PRO B 1 1083 ? -36.677 -30.642 -37.134 1 79.75 1083 PRO B O 1
ATOM 17644 N N . LEU B 1 1084 ? -37.529 -32.645 -36.764 1 77.53 1084 LEU B N 1
ATOM 17645 C CA . LEU B 1 1084 ? -38.866 -32.207 -37.152 1 77.53 1084 LEU B CA 1
ATOM 17646 C C . LEU B 1 1084 ? -39.59 -31.563 -35.974 1 77.53 1084 LEU B C 1
ATOM 17648 O O . LEU B 1 1084 ? -40.539 -30.8 -36.165 1 77.53 1084 LEU B O 1
ATOM 17652 N N . LEU B 1 1085 ? -39.202 -31.695 -34.702 1 81.3 1085 LEU B N 1
ATOM 17653 C CA . LEU B 1 1085 ? -39.944 -31.263 -33.523 1 81.3 1085 LEU B CA 1
ATOM 17654 C C . LEU B 1 1085 ? -39.1 -30.331 -32.66 1 81.3 1085 LEU B C 1
ATOM 17656 O O . LEU B 1 1085 ? -39.633 -29.605 -31.817 1 81.3 1085 LEU B O 1
ATOM 17660 N N . ALA B 1 1086 ? -37.768 -30.368 -32.882 1 85.75 1086 ALA B N 1
ATOM 17661 C CA . ALA B 1 1086 ? -36.869 -29.635 -31.995 1 85.75 1086 ALA B CA 1
ATOM 17662 C C . ALA B 1 1086 ? -36.914 -28.137 -32.284 1 85.75 1086 ALA B C 1
ATOM 17664 O O . ALA B 1 1086 ? -37.066 -27.726 -33.437 1 85.75 1086 ALA B O 1
ATOM 17665 N N . LYS B 1 1087 ? -36.736 -27.266 -31.253 1 87.27 1087 LYS B N 1
ATOM 17666 C CA . LYS B 1 1087 ? -36.664 -25.813 -31.375 1 87.27 1087 LYS B CA 1
ATOM 17667 C C . LYS B 1 1087 ? -35.302 -25.373 -31.905 1 87.27 1087 LYS B C 1
ATOM 17669 O O . LYS B 1 1087 ? -34.34 -26.143 -31.874 1 87.27 1087 LYS B O 1
ATOM 17674 N N . HIS B 1 1088 ? -35.305 -24.217 -32.501 1 88.52 1088 HIS B N 1
ATOM 17675 C CA . HIS B 1 1088 ? -34.067 -23.6 -32.963 1 88.52 1088 HIS B CA 1
ATOM 17676 C C . HIS B 1 1088 ? -33.659 -22.44 -32.062 1 88.52 1088 HIS B C 1
ATOM 17678 O O . HIS B 1 1088 ? -34.516 -21.729 -31.531 1 88.52 1088 HIS B O 1
ATOM 17684 N N . ASN B 1 1089 ? -32.449 -22.391 -31.783 1 84.14 1089 ASN B N 1
ATOM 17685 C CA . ASN B 1 1089 ? -31.957 -21.227 -31.054 1 84.14 1089 ASN B CA 1
ATOM 17686 C C . ASN B 1 1089 ? -31.803 -20.016 -31.97 1 84.14 1089 ASN B C 1
ATOM 17688 O O . ASN B 1 1089 ? -32.25 -20.04 -33.118 1 84.14 1089 ASN B O 1
ATOM 17692 N N . ASP B 1 1090 ? -31.213 -18.911 -31.492 1 76.69 1090 ASP B N 1
ATOM 17693 C CA . ASP B 1 1090 ? -31.113 -17.64 -32.204 1 76.69 1090 ASP B CA 1
ATOM 17694 C C . ASP B 1 1090 ? -30.156 -17.749 -33.39 1 76.69 1090 ASP B C 1
ATOM 17696 O O . ASP B 1 1090 ? -30.226 -16.95 -34.326 1 76.69 1090 ASP B O 1
ATOM 17700 N N . LYS B 1 1091 ? -29.283 -18.683 -33.39 1 80.78 1091 LYS B N 1
ATOM 17701 C CA . LYS B 1 1091 ? -28.338 -18.878 -34.486 1 80.78 1091 LYS B CA 1
ATOM 17702 C C . LYS B 1 1091 ? -28.88 -19.872 -35.509 1 80.78 1091 LYS B C 1
ATOM 17704 O O . LYS B 1 1091 ? -28.178 -20.248 -36.45 1 80.78 1091 LYS B O 1
ATOM 17709 N N . GLY B 1 1092 ? -30.075 -20.395 -35.276 1 82.93 1092 GLY B N 1
ATOM 17710 C CA . GLY B 1 1092 ? -30.708 -21.324 -36.199 1 82.93 1092 GLY B CA 1
ATOM 17711 C C . GLY B 1 1092 ? -30.332 -22.771 -35.941 1 82.93 1092 GLY B C 1
ATOM 17712 O O . GLY B 1 1092 ? -30.66 -23.654 -36.737 1 82.93 1092 GLY B O 1
ATOM 17713 N N . GLU B 1 1093 ? -29.721 -23.031 -34.843 1 89.13 1093 GLU B N 1
ATOM 17714 C CA . GLU B 1 1093 ? -29.301 -24.389 -34.51 1 89.13 1093 GLU B CA 1
ATOM 17715 C C . GLU B 1 1093 ? -30.367 -25.111 -33.69 1 89.13 1093 GLU B C 1
ATOM 17717 O O . GLU B 1 1093 ? -31.046 -24.495 -32.866 1 89.13 1093 GLU B O 1
ATOM 17722 N N . LEU B 1 1094 ? -30.509 -26.321 -33.902 1 89.72 1094 LEU B N 1
ATOM 17723 C CA . LEU B 1 1094 ? -31.46 -27.116 -33.132 1 89.72 1094 LEU B CA 1
ATOM 17724 C C . LEU B 1 1094 ? -31.027 -27.22 -31.674 1 89.72 1094 LEU B C 1
ATOM 17726 O O . LEU B 1 1094 ? -29.832 -27.296 -31.381 1 89.72 1094 LEU B O 1
ATOM 17730 N N . VAL B 1 1095 ? -31.983 -27.207 -30.79 1 89.9 1095 VAL B N 1
ATOM 17731 C CA . VAL B 1 1095 ? -31.698 -27.291 -29.361 1 89.9 1095 VAL B CA 1
ATOM 17732 C C . VAL B 1 1095 ? -32.137 -28.651 -28.826 1 89.9 1095 VAL B C 1
ATOM 17734 O O . VAL B 1 1095 ? -33.221 -29.137 -29.159 1 89.9 1095 VAL B O 1
ATOM 17737 N N . LYS B 1 1096 ? -31.333 -29.181 -28.072 1 91.48 1096 LYS B N 1
ATOM 17738 C CA . LYS B 1 1096 ? -31.621 -30.473 -27.457 1 91.48 1096 LYS B CA 1
ATOM 17739 C C . LYS B 1 1096 ? -32.603 -30.325 -26.299 1 91.48 1096 LYS B C 1
ATOM 17741 O O . LYS B 1 1096 ? -32.567 -29.331 -25.571 1 91.48 1096 LYS B O 1
ATOM 17746 N N . GLN B 1 1097 ? -33.431 -31.384 -26.122 1 91.42 1097 GLN B N 1
ATOM 17747 C CA . GLN B 1 1097 ? -34.381 -31.45 -25.017 1 91.42 1097 GLN B CA 1
ATOM 17748 C C . GLN B 1 1097 ? -34.352 -32.82 -24.347 1 91.42 1097 GLN B C 1
ATOM 17750 O O . GLN B 1 1097 ? -33.813 -33.779 -24.905 1 91.42 1097 GLN B O 1
ATOM 17755 N N . SER B 1 1098 ? -34.903 -32.907 -23.133 1 93.3 1098 SER B N 1
ATOM 17756 C CA . SER B 1 1098 ? -34.961 -34.155 -22.38 1 93.3 1098 SER B CA 1
ATOM 17757 C C . SER B 1 1098 ? -36.263 -34.903 -22.65 1 93.3 1098 SER B C 1
ATOM 17759 O O . SER B 1 1098 ? -37.333 -34.296 -22.709 1 93.3 1098 SER B O 1
ATOM 17761 N N . TYR B 1 1099 ? -36.138 -36.178 -22.839 1 93.75 1099 TYR B N 1
ATOM 17762 C CA . TYR B 1 1099 ? -37.291 -37.044 -23.061 1 93.75 1099 TYR B CA 1
ATOM 17763 C C . TYR B 1 1099 ? -37.315 -38.188 -22.055 1 93.75 1099 TYR B C 1
ATOM 17765 O O . TYR B 1 1099 ? -36.31 -38.876 -21.863 1 93.75 1099 TYR B O 1
ATOM 17773 N N . GLY B 1 1100 ? -38.372 -38.486 -21.469 1 91.43 1100 GLY B N 1
ATOM 17774 C CA . GLY B 1 1100 ? -38.531 -39.462 -20.403 1 91.43 1100 GLY B CA 1
ATOM 17775 C C . GLY B 1 1100 ? -38.478 -40.897 -20.894 1 91.43 1100 GLY B C 1
ATOM 17776 O O . GLY B 1 1100 ? -38.167 -41.148 -22.06 1 91.43 1100 GLY B O 1
ATOM 17777 N N . PRO B 1 1101 ? -38.883 -41.88 -19.946 1 90.33 1101 PRO B N 1
ATOM 17778 C CA . PRO B 1 1101 ? -38.732 -43.316 -20.195 1 90.33 1101 PRO B CA 1
ATOM 17779 C C . PRO B 1 1101 ? -39.571 -43.802 -21.375 1 90.33 1101 PRO B C 1
ATOM 17781 O O . PRO B 1 1101 ? -39.252 -44.827 -21.983 1 90.33 1101 PRO B O 1
ATOM 17784 N N . TRP B 1 1102 ? -40.519 -43.038 -21.872 1 92.65 1102 TRP B N 1
ATOM 17785 C CA . TRP B 1 1102 ? -41.395 -43.441 -22.967 1 92.65 1102 TRP B CA 1
ATOM 17786 C C . TRP B 1 1102 ? -40.627 -43.507 -24.283 1 92.65 1102 TRP B C 1
ATOM 17788 O O . TRP B 1 1102 ? -41.001 -44.254 -25.19 1 92.65 1102 TRP B O 1
ATOM 17798 N N . VAL B 1 1103 ? -39.609 -42.821 -24.486 1 93.64 1103 VAL B N 1
ATOM 17799 C CA . VAL B 1 1103 ? -38.846 -42.726 -25.726 1 93.64 1103 VAL B CA 1
ATOM 17800 C C . VAL B 1 1103 ? -38.185 -44.068 -26.031 1 93.64 1103 VAL B C 1
ATOM 17802 O O . VAL B 1 1103 ? -38.017 -44.435 -27.196 1 93.64 1103 VAL B O 1
ATOM 17805 N N . ARG B 1 1104 ? -37.861 -44.823 -25.072 1 91.81 1104 ARG B N 1
ATOM 17806 C CA . ARG B 1 1104 ? -37.228 -46.12 -25.292 1 91.81 1104 ARG B CA 1
ATOM 17807 C C . ARG B 1 1104 ? -38.177 -47.078 -26.004 1 91.81 1104 ARG B C 1
ATOM 17809 O O . ARG B 1 1104 ? -37.757 -47.844 -26.873 1 91.81 1104 ARG B O 1
ATOM 17816 N N . LYS B 1 1105 ? -39.465 -46.995 -25.628 1 92.51 1105 LYS B N 1
ATOM 17817 C CA . LYS B 1 1105 ? -40.462 -47.793 -26.336 1 92.51 1105 LYS B CA 1
ATOM 17818 C C . LYS B 1 1105 ? -40.617 -47.324 -27.779 1 92.51 1105 LYS B C 1
ATOM 17820 O O . LYS B 1 1105 ? -40.73 -48.142 -28.695 1 92.51 1105 LYS B O 1
ATOM 17825 N N . ALA B 1 1106 ? -40.588 -46.066 -27.867 1 94.58 1106 ALA B N 1
ATOM 17826 C CA . ALA B 1 1106 ? -40.665 -45.497 -29.21 1 94.58 1106 ALA B CA 1
ATOM 17827 C C . ALA B 1 1106 ? -39.447 -45.887 -30.042 1 94.58 1106 ALA B C 1
ATOM 17829 O O . ALA B 1 1106 ? -39.564 -46.138 -31.244 1 94.58 1106 ALA B O 1
ATOM 17830 N N . PHE B 1 1107 ? -38.301 -45.939 -29.44 1 96.14 1107 PHE B N 1
ATOM 17831 C CA . PHE B 1 1107 ? -37.076 -46.353 -30.114 1 96.14 1107 PHE B CA 1
ATOM 17832 C C . PHE B 1 1107 ? -37.174 -47.802 -30.574 1 96.14 1107 PHE B C 1
ATOM 17834 O O . PHE B 1 1107 ? -36.688 -48.151 -31.652 1 96.14 1107 PHE B O 1
ATOM 17841 N N . GLY B 1 1108 ? -37.791 -48.627 -29.786 1 94.31 1108 GLY B N 1
ATOM 17842 C CA . GLY B 1 1108 ? -37.979 -50.014 -30.178 1 94.31 1108 GLY B CA 1
ATOM 17843 C C . GLY B 1 1108 ? -38.745 -50.169 -31.479 1 94.31 1108 GLY B C 1
ATOM 17844 O O . GLY B 1 1108 ? -38.383 -50.99 -32.324 1 94.31 1108 GLY B O 1
ATOM 17845 N N . VAL B 1 1109 ? -39.784 -49.326 -31.649 1 94.82 1109 VAL B N 1
ATOM 17846 C CA . VAL B 1 1109 ? -40.596 -49.361 -32.86 1 94.82 1109 VAL B CA 1
ATOM 17847 C C . VAL B 1 1109 ? -39.81 -48.768 -34.027 1 94.82 1109 VAL B C 1
ATOM 17849 O O . VAL B 1 1109 ? -39.805 -49.324 -35.128 1 94.82 1109 VAL B O 1
ATOM 17852 N N . LEU B 1 1110 ? -39.155 -47.733 -33.823 1 94.72 1110 LEU B N 1
ATOM 17853 C CA . LEU B 1 1110 ? -38.41 -47.032 -34.863 1 94.72 1110 LEU B CA 1
ATOM 17854 C C . LEU B 1 1110 ? -37.262 -47.89 -35.382 1 94.72 1110 LEU B C 1
ATOM 17856 O O . LEU B 1 1110 ? -36.964 -47.879 -36.579 1 94.72 1110 LEU B O 1
ATOM 17860 N N . ALA B 1 1111 ? -36.624 -48.603 -34.552 1 95.05 1111 ALA B N 1
ATOM 17861 C CA . ALA B 1 1111 ? -35.503 -49.46 -34.93 1 95.05 1111 ALA B CA 1
ATOM 17862 C C . ALA B 1 1111 ? -35.941 -50.524 -35.933 1 95.05 1111 ALA B C 1
ATOM 17864 O O . ALA B 1 1111 ? -35.169 -50.909 -36.815 1 95.05 1111 ALA B O 1
ATOM 17865 N N . ARG B 1 1112 ? -37.233 -50.907 -35.849 1 93.25 1112 ARG B N 1
ATOM 17866 C CA . ARG B 1 1112 ? -37.759 -51.938 -36.738 1 93.25 1112 ARG B CA 1
ATOM 17867 C C . ARG B 1 1112 ? -38.091 -51.362 -38.11 1 93.25 1112 ARG B C 1
ATOM 17869 O O . ARG B 1 1112 ? -38.245 -52.106 -39.081 1 93.25 1112 ARG B O 1
ATOM 17876 N N . MET B 1 1113 ? -38.312 -49.958 -38.095 1 94.15 1113 MET B N 1
ATOM 17877 C CA . MET B 1 1113 ? -38.648 -49.285 -39.346 1 94.15 1113 MET B CA 1
ATOM 17878 C C . MET B 1 1113 ? -37.39 -48.975 -40.151 1 94.15 1113 MET B C 1
ATOM 17880 O O . MET B 1 1113 ? -37.425 -48.161 -41.076 1 94.15 1113 MET B O 1
ATOM 17884 N N . LYS B 1 1114 ? -36.126 -49.674 -39.972 1 93.28 1114 LYS B N 1
ATOM 17885 C CA . LYS B 1 1114 ? -34.85 -49.412 -40.632 1 93.28 1114 LYS B CA 1
ATOM 17886 C C . LYS B 1 1114 ? -34.935 -49.7 -42.128 1 93.28 1114 LYS B C 1
ATOM 17888 O O . LYS B 1 1114 ? -34.193 -49.118 -42.921 1 93.28 1114 LYS B O 1
ATOM 17893 N N . GLY B 1 1115 ? -35.862 -50.546 -42.508 1 91.88 1115 GLY B N 1
ATOM 17894 C CA . GLY B 1 1115 ? -36.013 -50.882 -43.914 1 91.88 1115 GLY B CA 1
ATOM 17895 C C . GLY B 1 1115 ? -36.451 -49.705 -44.765 1 91.88 1115 GLY B C 1
ATOM 17896 O O . GLY B 1 1115 ? -36.254 -49.704 -45.982 1 91.88 1115 GLY B O 1
ATOM 17897 N N . LEU B 1 1116 ? -37.489 -48.335 -43.732 1 92.6 1116 LEU B N 1
ATOM 17898 C CA . LEU B 1 1116 ? -37.964 -47.15 -44.437 1 92.6 1116 LEU B CA 1
ATOM 17899 C C . LEU B 1 1116 ? -36.798 -46.253 -44.84 1 92.6 1116 LEU B C 1
ATOM 17901 O O . LEU B 1 1116 ? -36.957 -45.358 -45.673 1 92.6 1116 LEU B O 1
ATOM 17905 N N . ARG B 1 1117 ? -35.138 -46.872 -44.748 1 92.43 1117 ARG B N 1
ATOM 17906 C CA . ARG B 1 1117 ? -33.958 -46.056 -45.012 1 92.43 1117 ARG B CA 1
ATOM 17907 C C . ARG B 1 1117 ? -33.672 -45.973 -46.507 1 92.43 1117 ARG B C 1
ATOM 17909 O O . ARG B 1 1117 ? -33.537 -47 -47.177 1 92.43 1117 ARG B O 1
ATOM 17916 N N . GLY B 1 1118 ? -33.439 -44.844 -47.036 1 85.51 1118 GLY B N 1
ATOM 17917 C CA . GLY B 1 1118 ? -33.048 -44.625 -48.419 1 85.51 1118 GLY B CA 1
ATOM 17918 C C . GLY B 1 1118 ? -34.192 -44.807 -49.399 1 85.51 1118 GLY B C 1
ATOM 17919 O O . GLY B 1 1118 ? -34.037 -44.558 -50.596 1 85.51 1118 GLY B O 1
ATOM 17920 N N . THR B 1 1119 ? -35.334 -45.32 -48.868 1 89.13 1119 THR B N 1
ATOM 17921 C CA . THR B 1 1119 ? -36.478 -45.493 -49.757 1 89.13 1119 THR B CA 1
ATOM 17922 C C . THR B 1 1119 ? -37.272 -44.195 -49.874 1 89.13 1119 THR B C 1
ATOM 17924 O O . THR B 1 1119 ? -37.041 -43.249 -49.119 1 89.13 1119 THR B O 1
ATOM 17927 N N . ALA B 1 1120 ? -38.157 -44.06 -50.733 1 88.69 1120 ALA B N 1
ATOM 17928 C CA . ALA B 1 1120 ? -38.989 -42.874 -50.914 1 88.69 1120 ALA B CA 1
ATOM 17929 C C . ALA B 1 1120 ? -39.887 -42.643 -49.702 1 88.69 1120 ALA B C 1
ATOM 17931 O O . ALA B 1 1120 ? -40.331 -41.519 -49.456 1 88.69 1120 ALA B O 1
ATOM 17932 N N . LEU B 1 1121 ? -40.089 -43.571 -48.866 1 90.8 1121 LEU B N 1
ATOM 17933 C CA . LEU B 1 1121 ? -40.971 -43.48 -47.708 1 90.8 1121 LEU B CA 1
ATOM 17934 C C . LEU B 1 1121 ? -40.192 -43.068 -46.463 1 90.8 1121 LEU B C 1
ATOM 17936 O O . LEU B 1 1121 ? -40.77 -42.928 -45.382 1 90.8 1121 LEU B O 1
ATOM 17940 N N . ASP B 1 1122 ? -38.913 -42.829 -46.706 1 91.68 1122 ASP B N 1
ATOM 17941 C CA . ASP B 1 1122 ? -38.084 -42.384 -45.59 1 91.68 1122 ASP B CA 1
ATOM 17942 C C . ASP B 1 1122 ? -38.26 -40.889 -45.336 1 91.68 1122 ASP B C 1
ATOM 17944 O O . ASP B 1 1122 ? -37.64 -40.062 -46.008 1 91.68 1122 ASP B O 1
ATOM 17948 N N . VAL B 1 1123 ? -39.019 -40.488 -44.35 1 87.95 1123 VAL B N 1
ATOM 17949 C CA . VAL B 1 1123 ? -39.341 -39.097 -44.047 1 87.95 1123 VAL B CA 1
ATOM 17950 C C . VAL B 1 1123 ? -38.087 -38.369 -43.567 1 87.95 1123 VAL B C 1
ATOM 17952 O O . VAL B 1 1123 ? -37.935 -37.167 -43.796 1 87.95 1123 VAL B O 1
ATOM 17955 N N . PHE B 1 1124 ? -37.206 -38.972 -42.867 1 90.1 1124 PHE B N 1
ATOM 17956 C CA . PHE B 1 1124 ? -35.993 -38.365 -42.332 1 90.1 1124 PHE B CA 1
ATOM 17957 C C . PHE B 1 1124 ? -34.934 -38.221 -43.418 1 90.1 1124 PHE B C 1
ATOM 17959 O O . PHE B 1 1124 ? -34.026 -37.396 -43.302 1 90.1 1124 PHE B O 1
ATOM 17966 N N . GLY B 1 1125 ? -34.979 -38.97 -44.499 1 89.58 1125 GLY B N 1
ATOM 17967 C CA . GLY B 1 1125 ? -33.987 -39.007 -45.562 1 89.58 1125 GLY B CA 1
ATOM 17968 C C . GLY B 1 1125 ? -33.977 -37.751 -46.413 1 89.58 1125 GLY B C 1
ATOM 17969 O O . GLY B 1 1125 ? -33.017 -37.496 -47.143 1 89.58 1125 GLY B O 1
ATOM 17970 N N . ARG B 1 1126 ? -34.854 -36.49 -46.585 1 87.23 1126 ARG B N 1
ATOM 17971 C CA . ARG B 1 1126 ? -34.961 -35.295 -47.415 1 87.23 1126 ARG B CA 1
ATOM 17972 C C . ARG B 1 1126 ? -34.227 -34.119 -46.779 1 87.23 1126 ARG B C 1
ATOM 17974 O O . ARG B 1 1126 ? -34.085 -33.062 -47.397 1 87.23 1126 ARG B O 1
ATOM 17981 N N . THR B 1 1127 ? -33.86 -34.709 -45.324 1 89.25 1127 THR B N 1
ATOM 17982 C CA . THR B 1 1127 ? -33.082 -33.651 -44.687 1 89.25 1127 THR B CA 1
ATOM 17983 C C . THR B 1 1127 ? -31.729 -33.488 -45.373 1 89.25 1127 THR B C 1
ATOM 17985 O O . THR B 1 1127 ? -31.215 -34.431 -45.978 1 89.25 1127 THR B O 1
ATOM 17988 N N . GLU B 1 1128 ? -31.185 -32.278 -45.279 1 90.32 1128 GLU B N 1
ATOM 17989 C CA . GLU B 1 1128 ? -29.895 -32.007 -45.907 1 90.32 1128 GLU B CA 1
ATOM 17990 C C . GLU B 1 1128 ? -28.797 -32.883 -45.312 1 90.32 1128 GLU B C 1
ATOM 17992 O O . GLU B 1 1128 ? -27.871 -33.291 -46.017 1 90.32 1128 GLU B O 1
ATOM 17997 N N . GLU B 1 1129 ? -28.841 -33.166 -44.056 1 92.33 1129 GLU B N 1
ATOM 17998 C CA . GLU B 1 1129 ? -27.838 -33.988 -43.386 1 92.33 1129 GLU B CA 1
ATOM 17999 C C . GLU B 1 1129 ? -27.83 -35.41 -43.94 1 92.33 1129 GLU B C 1
ATOM 18001 O O . GLU B 1 1129 ? -26.766 -35.967 -44.22 1 92.33 1129 GLU B O 1
ATOM 18006 N N . ARG B 1 1130 ? -29.004 -36.042 -44.175 1 93.49 1130 ARG B N 1
ATOM 18007 C CA . ARG B 1 1130 ? -29.095 -37.411 -44.674 1 93.49 1130 ARG B CA 1
ATOM 18008 C C . ARG B 1 1130 ? -28.696 -37.485 -46.144 1 93.49 1130 ARG B C 1
ATOM 18010 O O . ARG B 1 1130 ? -28.052 -38.446 -46.57 1 93.49 1130 ARG B O 1
ATOM 18017 N N . LYS B 1 1131 ? -29.077 -36.462 -46.857 1 94.1 1131 LYS B N 1
ATOM 18018 C CA . LYS B 1 1131 ? -28.66 -36.409 -48.255 1 94.1 1131 LYS B CA 1
ATOM 18019 C C . LYS B 1 1131 ? -27.14 -36.349 -48.374 1 94.1 1131 LYS B C 1
ATOM 18021 O O . LYS B 1 1131 ? -26.549 -37.043 -49.205 1 94.1 1131 LYS B O 1
ATOM 18026 N N . THR B 1 1132 ? -26.684 -35.526 -47.53 1 95.63 1132 THR B N 1
ATOM 18027 C CA . THR B 1 1132 ? -25.237 -35.345 -47.547 1 95.63 1132 THR B CA 1
ATOM 18028 C C . THR B 1 1132 ? -24.527 -36.632 -47.138 1 95.63 1132 THR B C 1
ATOM 18030 O O . THR B 1 1132 ? -23.493 -36.986 -47.71 1 95.63 1132 THR B O 1
ATOM 18033 N N . GLU B 1 1133 ? -25.028 -37.37 -46.177 1 95.75 1133 GLU B N 1
ATOM 18034 C CA . GLU B 1 1133 ? -24.416 -38.608 -45.703 1 95.75 1133 GLU B CA 1
ATOM 18035 C C . GLU B 1 1133 ? -24.424 -39.679 -46.79 1 95.75 1133 GLU B C 1
ATOM 18037 O O . GLU B 1 1133 ? -23.44 -40.4 -46.966 1 95.75 1133 GLU B O 1
ATOM 18042 N N . ARG B 1 1134 ? -25.484 -39.771 -47.578 1 95.03 1134 ARG B N 1
ATOM 18043 C CA . ARG B 1 1134 ? -25.557 -40.73 -48.676 1 95.03 1134 ARG B CA 1
ATOM 18044 C C . ARG B 1 1134 ? -24.615 -40.337 -49.809 1 95.03 1134 ARG B C 1
ATOM 18046 O O . ARG B 1 1134 ? -23.986 -41.198 -50.428 1 95.03 1134 ARG B O 1
ATOM 18053 N N . ALA B 1 1135 ? -24.628 -39.01 -49.958 1 95.44 1135 ALA B N 1
ATOM 18054 C CA . ALA B 1 1135 ? -23.735 -38.516 -51.003 1 95.44 1135 ALA B CA 1
ATOM 18055 C C . ALA B 1 1135 ? -22.275 -38.787 -50.65 1 95.44 1135 ALA B C 1
ATOM 18057 O O . ALA B 1 1135 ? -21.459 -39.067 -51.531 1 95.44 1135 ALA B O 1
ATOM 18058 N N . LEU B 1 1136 ? -21.962 -38.701 -49.367 1 96.85 1136 LEU B N 1
ATOM 18059 C CA . LEU B 1 1136 ? -20.592 -38.874 -48.896 1 96.85 1136 LEU B CA 1
ATOM 18060 C C . LEU B 1 1136 ? -20.104 -40.296 -49.156 1 96.85 1136 LEU B C 1
ATOM 18062 O O . LEU B 1 1136 ? -18.919 -40.511 -49.423 1 96.85 1136 LEU B O 1
ATOM 18066 N N . ILE B 1 1137 ? -21.008 -41.342 -49.094 1 96.81 1137 ILE B N 1
ATOM 18067 C CA . ILE B 1 1137 ? -20.637 -42.727 -49.362 1 96.81 1137 ILE B CA 1
ATOM 18068 C C . ILE B 1 1137 ? -20.177 -42.866 -50.812 1 96.81 1137 ILE B C 1
ATOM 18070 O O . ILE B 1 1137 ? -19.123 -43.446 -51.082 1 96.81 1137 ILE B O 1
ATOM 18074 N N . ARG B 1 1138 ? -20.894 -42.232 -51.704 1 96.11 1138 ARG B N 1
ATOM 18075 C CA . ARG B 1 1138 ? -20.58 -42.301 -53.127 1 96.11 1138 ARG B CA 1
ATOM 18076 C C . ARG B 1 1138 ? -19.315 -41.512 -53.447 1 96.11 1138 ARG B C 1
ATOM 18078 O O . ARG B 1 1138 ? -18.472 -41.967 -54.223 1 96.11 1138 ARG B O 1
ATOM 18085 N N . GLU B 1 1139 ? -19.33 -40.405 -52.794 1 96.4 1139 GLU B N 1
ATOM 18086 C CA . GLU B 1 1139 ? -18.163 -39.559 -53.026 1 96.4 1139 GLU B CA 1
ATOM 18087 C C . GLU B 1 1139 ? -16.885 -40.238 -52.541 1 96.4 1139 GLU B C 1
ATOM 18089 O O . GLU B 1 1139 ? -15.852 -40.177 -53.211 1 96.4 1139 GLU B O 1
ATOM 18094 N N . TYR B 1 1140 ? -16.957 -40.823 -51.437 1 97.18 1140 TYR B N 1
ATOM 18095 C CA . TYR B 1 1140 ? -15.799 -41.498 -50.862 1 97.18 1140 TYR B CA 1
ATOM 18096 C C . TYR B 1 1140 ? -15.381 -42.688 -51.718 1 97.18 1140 TYR B C 1
ATOM 18098 O O . TYR B 1 1140 ? -14.193 -42.882 -51.984 1 97.18 1140 TYR B O 1
ATOM 18106 N N . ARG B 1 1141 ? -16.355 -43.468 -52.259 1 97.01 1141 ARG B N 1
ATOM 18107 C CA . ARG B 1 1141 ? -16.054 -44.624 -53.098 1 97.01 1141 ARG B CA 1
ATOM 18108 C C . ARG B 1 1141 ? -15.418 -44.193 -54.415 1 97.01 1141 ARG B C 1
ATOM 18110 O O . ARG B 1 1141 ? -14.455 -44.809 -54.876 1 97.01 1141 ARG B O 1
ATOM 18117 N N . ALA B 1 1142 ? -16.087 -43.099 -55.002 1 96.23 1142 ALA B N 1
ATOM 18118 C CA . ALA B 1 1142 ? -15.529 -42.571 -56.244 1 96.23 1142 ALA B CA 1
ATOM 18119 C C . ALA B 1 1142 ? -14.093 -42.095 -56.041 1 96.23 1142 ALA B C 1
ATOM 18121 O O . ALA B 1 1142 ? -13.245 -42.268 -56.919 1 96.23 1142 ALA B O 1
ATOM 18122 N N . CYS B 1 1143 ? -13.845 -41.522 -54.865 1 97.18 1143 CYS B N 1
ATOM 18123 C CA . CYS B 1 1143 ? -12.512 -41.04 -54.52 1 97.18 1143 CYS B CA 1
ATOM 18124 C C . CYS B 1 1143 ? -11.531 -42.199 -54.385 1 97.18 1143 CYS B C 1
ATOM 18126 O O . CYS B 1 1143 ? -10.432 -42.155 -54.941 1 97.18 1143 CYS B O 1
ATOM 18128 N N . ILE B 1 1144 ? -11.855 -43.286 -53.68 1 97.26 1144 ILE B N 1
ATOM 18129 C CA . ILE B 1 1144 ? -10.989 -44.442 -53.474 1 97.26 1144 ILE B CA 1
ATOM 18130 C C . ILE B 1 1144 ? -10.71 -45.123 -54.812 1 97.26 1144 ILE B C 1
ATOM 18132 O O . ILE B 1 1144 ? -9.591 -45.58 -55.062 1 97.26 1144 ILE B O 1
ATOM 18136 N N . GLU B 1 1145 ? -11.695 -45.188 -55.727 1 96.63 1145 GLU B N 1
ATOM 18137 C CA . GLU B 1 1145 ? -11.514 -45.78 -57.049 1 96.63 1145 GLU B CA 1
ATOM 18138 C C . GLU B 1 1145 ? -10.496 -44.993 -57.871 1 96.63 1145 GLU B C 1
ATOM 18140 O O . GLU B 1 1145 ? -9.697 -45.579 -58.605 1 96.63 1145 GLU B O 1
ATOM 18145 N N . GLU B 1 1146 ? -10.618 -43.779 -57.599 1 96.2 1146 GLU B N 1
ATOM 18146 C CA . GLU B 1 1146 ? -9.618 -42.953 -58.268 1 96.2 1146 GLU B CA 1
ATOM 18147 C C . GLU B 1 1146 ? -8.218 -43.236 -57.729 1 96.2 1146 GLU B C 1
ATOM 18149 O O . GLU B 1 1146 ? -7.249 -43.265 -58.49 1 96.2 1146 GLU B O 1
ATOM 18154 N N . LEU B 1 1147 ? -8.099 -43.386 -56.451 1 96.76 1147 LEU B N 1
ATOM 18155 C CA . LEU B 1 1147 ? -6.814 -43.685 -55.829 1 96.76 1147 LEU B CA 1
ATOM 18156 C C . LEU B 1 1147 ? -6.269 -45.021 -56.322 1 96.76 1147 LEU B C 1
ATOM 18158 O O . LEU B 1 1147 ? -5.064 -45.162 -56.541 1 96.76 1147 LEU B O 1
ATOM 18162 N N . LEU B 1 1148 ? -7.186 -45.991 -56.522 1 95.52 1148 LEU B N 1
ATOM 18163 C CA . LEU B 1 1148 ? -6.777 -47.34 -56.897 1 95.52 1148 LEU B CA 1
ATOM 18164 C C . LEU B 1 1148 ? -6.194 -47.36 -58.306 1 95.52 1148 LEU B C 1
ATOM 18166 O O . LEU B 1 1148 ? -5.295 -48.151 -58.599 1 95.52 1148 LEU B O 1
ATOM 18170 N N . LYS B 1 1149 ? -6.596 -46.494 -59.141 1 93.35 1149 LYS B N 1
ATOM 18171 C CA . LYS B 1 1149 ? -6.106 -46.417 -60.515 1 93.35 1149 LYS B CA 1
ATOM 18172 C C . LYS B 1 1149 ? -4.674 -45.892 -60.559 1 93.35 1149 LYS B C 1
ATOM 18174 O O . LYS B 1 1149 ? -3.914 -46.222 -61.472 1 93.35 1149 LYS B O 1
ATOM 18179 N N . GLY B 1 1150 ? -4.441 -45.038 -59.559 1 91.55 1150 GLY B N 1
ATOM 18180 C CA . GLY B 1 1150 ? -3.107 -44.459 -59.547 1 91.55 1150 GLY B CA 1
ATOM 18181 C C . GLY B 1 1150 ? -2.269 -44.914 -58.367 1 91.55 1150 GLY B C 1
ATOM 18182 O O . GLY B 1 1150 ? -1.277 -44.271 -58.019 1 91.55 1150 GLY B O 1
ATOM 18183 N N . LEU B 1 1151 ? -2.607 -46.026 -57.795 1 93.59 1151 LEU B N 1
ATOM 18184 C CA . LEU B 1 1151 ? -1.958 -46.468 -56.565 1 93.59 1151 LEU B CA 1
ATOM 18185 C C . LEU B 1 1151 ? -0.589 -47.072 -56.86 1 93.59 1151 LEU B C 1
ATOM 18187 O O . LEU B 1 1151 ? -0.471 -47.98 -57.685 1 93.59 1151 LEU B O 1
ATOM 18191 N N . THR B 1 1152 ? 0.469 -46.465 -56.364 1 92.8 1152 THR B N 1
ATOM 18192 C CA . THR B 1 1152 ? 1.83 -46.99 -56.401 1 92.8 1152 THR B CA 1
ATOM 18193 C C . THR B 1 1152 ? 2.426 -47.046 -54.997 1 92.8 1152 THR B C 1
ATOM 18195 O O . THR B 1 1152 ? 1.846 -46.513 -54.049 1 92.8 1152 THR B O 1
ATOM 18198 N N . ALA B 1 1153 ? 3.46 -47.654 -54.859 1 90.7 1153 ALA B N 1
ATOM 18199 C CA . ALA B 1 1153 ? 4.122 -47.796 -53.565 1 90.7 1153 ALA B CA 1
ATOM 18200 C C . ALA B 1 1153 ? 4.503 -46.435 -52.991 1 90.7 1153 ALA B C 1
ATOM 18202 O O . ALA B 1 1153 ? 4.447 -46.229 -51.776 1 90.7 1153 ALA B O 1
ATOM 18203 N N . GLU B 1 1154 ? 4.901 -45.545 -53.94 1 90.01 1154 GLU B N 1
ATOM 18204 C CA . GLU B 1 1154 ? 5.342 -44.221 -53.511 1 90.01 1154 GLU B CA 1
ATOM 18205 C C . GLU B 1 1154 ? 4.163 -43.369 -53.049 1 90.01 1154 GLU B C 1
ATOM 18207 O O . GLU B 1 1154 ? 4.331 -42.451 -52.244 1 90.01 1154 GLU B O 1
ATOM 18212 N N . ARG B 1 1155 ? 3.019 -43.687 -53.543 1 92.97 1155 ARG B N 1
ATOM 18213 C CA . ARG B 1 1155 ? 1.859 -42.839 -53.289 1 92.97 1155 ARG B CA 1
ATOM 18214 C C . ARG B 1 1155 ? 0.958 -43.45 -52.22 1 92.97 1155 ARG B C 1
ATOM 18216 O O . ARG B 1 1155 ? -0.079 -42.879 -51.875 1 92.97 1155 ARG B O 1
ATOM 18223 N N . LEU B 1 1156 ? 1.35 -44.541 -51.751 1 93.95 1156 LEU B N 1
ATOM 18224 C CA . LEU B 1 1156 ? 0.521 -45.282 -50.806 1 93.95 1156 LEU B CA 1
ATOM 18225 C C . LEU B 1 1156 ? 0.247 -44.451 -49.557 1 93.95 1156 LEU B C 1
ATOM 18227 O O . LEU B 1 1156 ? -0.874 -44.447 -49.043 1 93.95 1156 LEU B O 1
ATOM 18231 N N . ALA B 1 1157 ? 1.264 -43.735 -49.055 1 93.7 1157 ALA B N 1
ATOM 18232 C CA . ALA B 1 1157 ? 1.106 -42.944 -47.837 1 93.7 1157 ALA B CA 1
ATOM 18233 C C . ALA B 1 1157 ? 0.069 -41.842 -48.029 1 93.7 1157 ALA B C 1
ATOM 18235 O O . ALA B 1 1157 ? -0.725 -41.564 -47.127 1 93.7 1157 ALA B O 1
ATOM 18236 N N . LEU B 1 1158 ? 0.173 -41.236 -49.117 1 94.32 1158 LEU B N 1
ATOM 18237 C CA . LEU B 1 1158 ? -0.783 -40.179 -49.428 1 94.32 1158 LEU B CA 1
ATOM 18238 C C . LEU B 1 1158 ? -2.186 -40.749 -49.603 1 94.32 1158 LEU B C 1
ATOM 18240 O O . LEU B 1 1158 ? -3.169 -40.129 -49.191 1 94.32 1158 LEU B O 1
ATOM 18244 N N . ALA B 1 1159 ? -2.305 -41.946 -50.228 1 95.87 1159 ALA B N 1
ATOM 18245 C CA . ALA B 1 1159 ? -3.598 -42.605 -50.389 1 95.87 1159 ALA B CA 1
ATOM 18246 C C . ALA B 1 1159 ? -4.221 -42.928 -49.034 1 95.87 1159 ALA B C 1
ATOM 18248 O O . ALA B 1 1159 ? -5.432 -42.783 -48.85 1 95.87 1159 ALA B O 1
ATOM 18249 N N . VAL B 1 1160 ? -3.41 -43.329 -48.104 1 96.06 1160 VAL B N 1
ATOM 18250 C CA . VAL B 1 1160 ? -3.902 -43.661 -46.771 1 96.06 1160 VAL B CA 1
ATOM 18251 C C . VAL B 1 1160 ? -4.397 -42.396 -46.073 1 96.06 1160 VAL B C 1
ATOM 18253 O O . VAL B 1 1160 ? -5.435 -42.412 -45.408 1 96.06 1160 VAL B O 1
ATOM 18256 N N . GLU B 1 1161 ? -3.67 -41.309 -46.205 1 95.35 1161 GLU B N 1
ATOM 18257 C CA . GLU B 1 1161 ? -4.066 -40.04 -45.603 1 95.35 1161 GLU B CA 1
ATOM 18258 C C . GLU B 1 1161 ? -5.411 -39.567 -46.146 1 95.35 1161 GLU B C 1
ATOM 18260 O O . GLU B 1 1161 ? -6.254 -39.077 -45.392 1 95.35 1161 GLU B O 1
ATOM 18265 N N . ILE B 1 1162 ? -5.533 -39.74 -47.391 1 96.63 1162 ILE B N 1
ATOM 18266 C CA . ILE B 1 1162 ? -6.782 -39.338 -48.028 1 96.63 1162 ILE B CA 1
ATOM 18267 C C . ILE B 1 1162 ? -7.911 -40.261 -47.577 1 96.63 1162 ILE B C 1
ATOM 18269 O O . ILE B 1 1162 ? -9.03 -39.807 -47.325 1 96.63 1162 ILE B O 1
ATOM 18273 N N . ALA B 1 1163 ? -7.577 -41.556 -47.49 1 96.82 1163 ALA B N 1
ATOM 18274 C CA . ALA B 1 1163 ? -8.582 -42.535 -47.084 1 96.82 1163 ALA B CA 1
ATOM 18275 C C . ALA B 1 1163 ? -9.037 -42.291 -45.647 1 96.82 1163 ALA B C 1
ATOM 18277 O O . ALA B 1 1163 ? -10.112 -42.742 -45.245 1 96.82 1163 ALA B O 1
ATOM 18278 N N . ARG B 1 1164 ? -8.339 -41.464 -44.809 1 95.92 1164 ARG B N 1
ATOM 18279 C CA . ARG B 1 1164 ? -8.641 -41.251 -43.398 1 95.92 1164 ARG B CA 1
ATOM 18280 C C . ARG B 1 1164 ? -9.444 -39.97 -43.197 1 95.92 1164 ARG B C 1
ATOM 18282 O O . ARG B 1 1164 ? -9.854 -39.657 -42.078 1 95.92 1164 ARG B O 1
ATOM 18289 N N . ILE B 1 1165 ? -9.758 -39.26 -44.11 1 95.05 1165 ILE B N 1
ATOM 18290 C CA . ILE B 1 1165 ? -10.419 -37.962 -44.035 1 95.05 1165 ILE B CA 1
ATOM 18291 C C . ILE B 1 1165 ? -11.738 -38.097 -43.277 1 95.05 1165 ILE B C 1
ATOM 18293 O O . ILE B 1 1165 ? -12.107 -37.215 -42.499 1 95.05 1165 ILE B O 1
ATOM 18297 N N . PRO B 1 1166 ? -12.474 -39.192 -43.469 1 95.16 1166 PRO B N 1
ATOM 18298 C CA . PRO B 1 1166 ? -13.741 -39.307 -42.742 1 95.16 1166 PRO B CA 1
ATOM 18299 C C . PRO B 1 1166 ? -13.552 -39.321 -41.227 1 95.16 1166 PRO B C 1
ATOM 18301 O O . PRO B 1 1166 ? -14.517 -39.14 -40.479 1 95.16 1166 PRO B O 1
ATOM 18304 N N . GLU B 1 1167 ? -12.377 -39.509 -40.777 1 92.53 1167 GLU B N 1
ATOM 18305 C CA . GLU B 1 1167 ? -12.091 -39.449 -39.346 1 92.53 1167 GLU B CA 1
ATOM 18306 C C . GLU B 1 1167 ? -12.428 -38.075 -38.773 1 92.53 1167 GLU B C 1
ATOM 18308 O O . GLU B 1 1167 ? -12.827 -37.962 -37.612 1 92.53 1167 GLU B O 1
ATOM 18313 N N . ASP B 1 1168 ? -12.346 -37.058 -39.591 1 93.6 1168 ASP B N 1
ATOM 18314 C CA . ASP B 1 1168 ? -12.537 -35.68 -39.15 1 93.6 1168 ASP B CA 1
ATOM 18315 C C . ASP B 1 1168 ? -14.003 -35.266 -39.257 1 93.6 1168 ASP B C 1
ATOM 18317 O O . ASP B 1 1168 ? -14.387 -34.194 -38.786 1 93.6 1168 ASP B O 1
ATOM 18321 N N . ILE B 1 1169 ? -14.762 -36.105 -39.846 1 95.9 1169 ILE B N 1
ATOM 18322 C CA . ILE B 1 1169 ? -16.187 -35.808 -39.946 1 95.9 1169 ILE B CA 1
ATOM 18323 C C . ILE B 1 1169 ? -16.922 -36.395 -38.743 1 95.9 1169 ILE B C 1
ATOM 18325 O O . ILE B 1 1169 ? -17.285 -37.573 -38.744 1 95.9 1169 ILE B O 1
ATOM 18329 N N . ARG B 1 1170 ? -17.128 -35.56 -37.776 1 94.87 1170 ARG B N 1
ATOM 18330 C CA . ARG B 1 1170 ? -17.696 -36.037 -36.519 1 94.87 1170 ARG B CA 1
ATOM 18331 C C . ARG B 1 1170 ? -18.863 -35.159 -36.077 1 94.87 1170 ARG B C 1
ATOM 18333 O O . ARG B 1 1170 ? -18.974 -34.007 -36.501 1 94.87 1170 ARG B O 1
ATOM 18340 N N . GLY B 1 1171 ? -19.733 -35.837 -35.342 1 95.12 1171 GLY B N 1
ATOM 18341 C CA . GLY B 1 1171 ? -20.775 -35.059 -34.691 1 95.12 1171 GLY B CA 1
ATOM 18342 C C . GLY B 1 1171 ? -22.126 -35.185 -35.368 1 95.12 1171 GLY B C 1
ATOM 18343 O O . GLY B 1 1171 ? -22.339 -36.091 -36.177 1 95.12 1171 GLY B O 1
ATOM 18344 N N . TYR B 1 1172 ? -23.021 -34.275 -35.039 1 95.36 1172 TYR B N 1
ATOM 18345 C CA . TYR B 1 1172 ? -24.396 -34.243 -35.525 1 95.36 1172 TYR B CA 1
ATOM 18346 C C . TYR B 1 1172 ? -24.825 -32.818 -35.855 1 95.36 1172 TYR B C 1
ATOM 18348 O O . TYR B 1 1172 ? -24.304 -31.858 -35.284 1 95.36 1172 TYR B O 1
ATOM 18356 N N . GLY B 1 1173 ? -25.707 -32.684 -36.768 1 92.8 1173 GLY B N 1
ATOM 18357 C CA . GLY B 1 1173 ? -26.265 -31.381 -37.093 1 92.8 1173 GLY B CA 1
ATOM 18358 C C . GLY B 1 1173 ? -25.207 -30.344 -37.421 1 92.8 1173 GLY B C 1
ATOM 18359 O O . GLY B 1 1173 ? -24.328 -30.586 -38.251 1 92.8 1173 GLY B O 1
ATOM 18360 N N . HIS B 1 1174 ? -25.32 -29.2 -36.659 1 93.09 1174 HIS B N 1
ATOM 18361 C CA . HIS B 1 1174 ? -24.435 -28.076 -36.942 1 93.09 1174 HIS B CA 1
ATOM 18362 C C . HIS B 1 1174 ? -22.992 -28.405 -36.571 1 93.09 1174 HIS B C 1
ATOM 18364 O O . HIS B 1 1174 ? -22.056 -27.853 -37.154 1 93.09 1174 HIS B O 1
ATOM 18370 N N . VAL B 1 1175 ? -22.744 -29.301 -35.62 1 94.85 1175 VAL B N 1
ATOM 18371 C CA . VAL B 1 1175 ? -21.397 -29.724 -35.252 1 94.85 1175 VAL B CA 1
ATOM 18372 C C . VAL B 1 1175 ? -20.777 -30.527 -36.392 1 94.85 1175 VAL B C 1
ATOM 18374 O O . VAL B 1 1175 ? -19.61 -30.329 -36.737 1 94.85 1175 VAL B O 1
ATOM 18377 N N . LYS B 1 1176 ? -21.496 -31.447 -36.96 1 95.77 1176 LYS B N 1
ATOM 18378 C CA . LYS B 1 1176 ? -21.012 -32.237 -38.089 1 95.77 1176 LYS B CA 1
ATOM 18379 C C . LYS B 1 1176 ? -20.736 -31.352 -39.301 1 95.77 1176 LYS B C 1
ATOM 18381 O O . LYS B 1 1176 ? -19.759 -31.566 -40.022 1 95.77 1176 LYS B O 1
ATOM 18386 N N . GLU B 1 1177 ? -21.681 -30.422 -39.482 1 94.8 1177 GLU B N 1
ATOM 18387 C CA . GLU B 1 1177 ? -21.499 -29.499 -40.597 1 94.8 1177 GLU B CA 1
ATOM 18388 C C . GLU B 1 1177 ? -20.18 -28.74 -40.477 1 94.8 1177 GLU B C 1
ATOM 18390 O O . GLU B 1 1177 ? -19.481 -28.539 -41.471 1 94.8 1177 GLU B O 1
ATOM 18395 N N . ARG B 1 1178 ? -19.926 -28.27 -39.31 1 93.98 1178 ARG B N 1
ATOM 18396 C CA . ARG B 1 1178 ? -18.68 -27.546 -39.078 1 93.98 1178 ARG B CA 1
ATOM 18397 C C . ARG B 1 1178 ? -17.472 -28.44 -39.337 1 93.98 1178 ARG B C 1
ATOM 18399 O O . ARG B 1 1178 ? -16.504 -28.016 -39.972 1 93.98 1178 ARG B O 1
ATOM 18406 N N . HIS B 1 1179 ? -17.487 -29.683 -38.896 1 95.05 1179 HIS B N 1
ATOM 18407 C CA . HIS B 1 1179 ? -16.382 -30.616 -39.086 1 95.05 1179 HIS B CA 1
ATOM 18408 C C . HIS B 1 1179 ? -16.247 -31.019 -40.551 1 95.05 1179 HIS B C 1
ATOM 18410 O O . HIS B 1 1179 ? -15.136 -31.237 -41.039 1 95.05 1179 HIS B O 1
ATOM 18416 N N . LEU B 1 1180 ? -17.393 -31.149 -41.251 1 96.6 1180 LEU B N 1
ATOM 18417 C CA . LEU B 1 1180 ? -17.378 -31.503 -42.666 1 96.6 1180 LEU B CA 1
ATOM 18418 C C . LEU B 1 1180 ? -16.73 -30.399 -43.495 1 96.6 1180 LEU B C 1
ATOM 18420 O O . LEU B 1 1180 ? -15.955 -30.679 -44.412 1 96.6 1180 LEU B O 1
ATOM 18424 N N . GLN B 1 1181 ? -17.17 -29.179 -43.162 1 95.77 1181 GLN B N 1
ATOM 18425 C CA . GLN B 1 1181 ? -16.581 -28.054 -43.881 1 95.77 1181 GLN B CA 1
ATOM 18426 C C . GLN B 1 1181 ? -15.062 -28.043 -43.737 1 95.77 1181 GLN B C 1
ATOM 18428 O O . GLN B 1 1181 ? -14.343 -27.828 -44.715 1 95.77 1181 GLN B O 1
ATOM 18433 N N . ALA B 1 1182 ? -14.621 -28.279 -42.586 1 94.86 1182 ALA B N 1
ATOM 18434 C CA . ALA B 1 1182 ? -13.182 -28.326 -42.34 1 94.86 1182 ALA B CA 1
ATOM 18435 C C . ALA B 1 1182 ? -12.545 -29.522 -43.042 1 94.86 1182 ALA B C 1
ATOM 18437 O O . ALA B 1 1182 ? -11.448 -29.414 -43.595 1 94.86 1182 ALA B O 1
ATOM 18438 N N . ALA B 1 1183 ? -13.168 -30.742 -43.074 1 95.88 1183 ALA B N 1
ATOM 18439 C CA . ALA B 1 1183 ? -12.664 -31.968 -43.687 1 95.88 1183 ALA B CA 1
ATOM 18440 C C . ALA B 1 1183 ? -12.601 -31.836 -45.206 1 95.88 1183 ALA B C 1
ATOM 18442 O O . ALA B 1 1183 ? -11.675 -32.345 -45.842 1 95.88 1183 ALA B O 1
ATOM 18443 N N . ARG B 1 1184 ? -13.605 -31.222 -45.82 1 96.35 1184 ARG B N 1
ATOM 18444 C CA . ARG B 1 1184 ? -13.644 -31.024 -47.265 1 96.35 1184 ARG B CA 1
ATOM 18445 C C . ARG B 1 1184 ? -12.47 -30.171 -47.733 1 96.35 1184 ARG B C 1
ATOM 18447 O O . ARG B 1 1184 ? -11.872 -30.447 -48.775 1 96.35 1184 ARG B O 1
ATOM 18454 N N . LYS B 1 1185 ? -12.252 -29.129 -46.913 1 95.98 1185 LYS B N 1
ATOM 18455 C CA . LYS B 1 1185 ? -11.102 -28.298 -47.258 1 95.98 1185 LYS B CA 1
ATOM 18456 C C . LYS B 1 1185 ? -9.814 -29.116 -47.267 1 95.98 1185 LYS B C 1
ATOM 18458 O O . LYS B 1 1185 ? -8.99 -28.978 -48.173 1 95.98 1185 LYS B O 1
ATOM 18463 N N . LYS B 1 1186 ? -9.667 -29.914 -46.293 1 95.55 1186 LYS B N 1
ATOM 18464 C CA . LYS B 1 1186 ? -8.508 -30.8 -46.217 1 95.55 1186 LYS B CA 1
ATOM 18465 C C . LYS B 1 1186 ? -8.529 -31.829 -47.344 1 95.55 1186 LYS B C 1
ATOM 18467 O O . LYS B 1 1186 ? -7.494 -32.114 -47.95 1 95.55 1186 LYS B O 1
ATOM 18472 N N . TRP B 1 1187 ? -9.716 -32.416 -47.656 1 95.55 1187 TRP B N 1
ATOM 18473 C CA . TRP B 1 1187 ? -9.925 -33.411 -48.703 1 95.55 1187 TRP B CA 1
ATOM 18474 C C . TRP B 1 1187 ? -9.499 -32.868 -50.063 1 95.55 1187 TRP B C 1
ATOM 18476 O O . TRP B 1 1187 ? -8.693 -33.489 -50.761 1 95.55 1187 TRP B O 1
ATOM 18486 N N . PHE B 1 1188 ? -10.051 -31.372 -50.111 1 95.06 1188 PHE B N 1
ATOM 18487 C CA . PHE B 1 1188 ? -9.768 -30.768 -51.407 1 95.06 1188 PHE B CA 1
ATOM 18488 C C . PHE B 1 1188 ? -8.288 -30.427 -51.534 1 95.06 1188 PHE B C 1
ATOM 18490 O O . PHE B 1 1188 ? -7.683 -30.646 -52.586 1 95.06 1188 PHE B O 1
ATOM 18497 N N . ALA B 1 1189 ? -7.721 -30.005 -50.492 1 95.54 1189 ALA B N 1
ATOM 18498 C CA . ALA B 1 1189 ? -6.289 -29.716 -50.497 1 95.54 1189 ALA B CA 1
ATOM 18499 C C . ALA B 1 1189 ? -5.475 -30.981 -50.753 1 95.54 1189 ALA B C 1
ATOM 18501 O O . ALA B 1 1189 ? -4.488 -30.953 -51.491 1 95.54 1189 ALA B O 1
ATOM 18502 N N . LEU B 1 1190 ? -5.722 -32.415 -50.35 1 95.92 1190 LEU B N 1
ATOM 18503 C CA . LEU B 1 1190 ? -5.003 -33.676 -50.494 1 95.92 1190 LEU B CA 1
ATOM 18504 C C . LEU B 1 1190 ? -5.209 -34.263 -51.886 1 95.92 1190 LEU B C 1
ATOM 18506 O O . LEU B 1 1190 ? -4.284 -34.836 -52.467 1 95.92 1190 LEU B O 1
ATOM 18510 N N . MET B 1 1191 ? -6.366 -34.194 -52.502 1 95.19 1191 MET B N 1
ATOM 18511 C CA . MET B 1 1191 ? -6.663 -34.704 -53.837 1 95.19 1191 MET B CA 1
ATOM 18512 C C . MET B 1 1191 ? -5.932 -33.896 -54.904 1 95.19 1191 MET B C 1
ATOM 18514 O O . MET B 1 1191 ? -5.514 -34.443 -55.926 1 95.19 1191 MET B O 1
ATOM 18518 N N . ASP B 1 1192 ? -5.886 -32.218 -54.413 1 93.96 1192 ASP B N 1
ATOM 18519 C CA . ASP B 1 1192 ? -5.092 -31.389 -55.315 1 93.96 1192 ASP B CA 1
ATOM 18520 C C . ASP B 1 1192 ? -3.641 -31.864 -55.361 1 93.96 1192 ASP B C 1
ATOM 18522 O O . ASP B 1 1192 ? -3.027 -31.896 -56.43 1 93.96 1192 ASP B O 1
ATOM 18526 N N . ARG B 1 1193 ? -3.07 -32.606 -54.319 1 93.04 1193 ARG B N 1
ATOM 18527 C CA . ARG B 1 1193 ? -1.723 -33.165 -54.258 1 93.04 1193 ARG B CA 1
ATOM 18528 C C . ARG B 1 1193 ? -1.651 -34.503 -54.985 1 93.04 1193 ARG B C 1
ATOM 18530 O O . ARG B 1 1193 ? -0.637 -34.823 -55.609 1 93.04 1193 ARG B O 1
ATOM 18537 N N . TRP B 1 1194 ? -2.684 -35.388 -54.986 1 94.73 1194 TRP B N 1
ATOM 18538 C CA . TRP B 1 1194 ? -2.748 -36.693 -55.636 1 94.73 1194 TRP B CA 1
ATOM 18539 C C . TRP B 1 1194 ? -2.775 -36.545 -57.154 1 94.73 1194 TRP B C 1
ATOM 18541 O O . TRP B 1 1194 ? -2.109 -37.297 -57.869 1 94.73 1194 TRP B O 1
ATOM 18551 N N . ARG B 1 1195 ? -3.428 -35.619 -57.697 1 93.59 1195 ARG B N 1
ATOM 18552 C CA . ARG B 1 1195 ? -3.637 -35.426 -59.129 1 93.59 1195 ARG B CA 1
ATOM 18553 C C . ARG B 1 1195 ? -2.452 -34.705 -59.763 1 93.59 1195 ARG B C 1
ATOM 18555 O O . ARG B 1 1195 ? -2.219 -34.823 -60.968 1 93.59 1195 ARG B O 1
ATOM 18562 N N . ALA B 1 1196 ? -1.717 -33.771 -59.023 1 81 1196 ALA B N 1
ATOM 18563 C CA . ALA B 1 1196 ? -0.554 -33.076 -59.568 1 81 1196 ALA B CA 1
ATOM 18564 C C . ALA B 1 1196 ? 0.723 -33.496 -58.847 1 81 1196 ALA B C 1
ATOM 18566 O O . ALA B 1 1196 ? 1.25 -32.75 -58.018 1 81 1196 ALA B O 1
ATOM 18567 N N . PRO B 1 1197 ? 1.135 -34.695 -59.036 1 60.78 1197 PRO B N 1
ATOM 18568 C CA . PRO B 1 1197 ? 2.283 -35.15 -58.249 1 60.78 1197 PRO B CA 1
ATOM 18569 C C . PRO B 1 1197 ? 3.536 -34.31 -58.492 1 60.78 1197 PRO B C 1
ATOM 18571 O O . PRO B 1 1197 ? 4.476 -34.353 -57.695 1 60.78 1197 PRO B O 1
ATOM 18574 N N . HIS B 1 1198 ? 3.871 -33.806 -59.762 1 52.09 1198 HIS B N 1
ATOM 18575 C CA . HIS B 1 1198 ? 5.162 -33.181 -60.027 1 52.09 1198 HIS B CA 1
ATOM 18576 C C . HIS B 1 1198 ? 5.301 -31.862 -59.273 1 52.09 1198 HIS B C 1
ATOM 18578 O O . HIS B 1 1198 ? 6.328 -31.188 -59.378 1 52.09 1198 HIS B O 1
ATOM 18584 N N . ALA B 1 1199 ? 4.41 -31.061 -59.25 1 41.12 1199 ALA B N 1
ATOM 18585 C CA . ALA B 1 1199 ? 4.619 -29.669 -58.861 1 41.12 1199 ALA B CA 1
ATOM 18586 C C . ALA B 1 1199 ? 5.238 -29.575 -57.47 1 41.12 1199 ALA B C 1
ATOM 18588 O O . ALA B 1 1199 ? 6.219 -28.855 -57.267 1 41.12 1199 ALA B O 1
ATOM 18589 N N . GLY B 1 1200 ? 4.46 -29.456 -56.289 1 37.23 1200 GLY B N 1
ATOM 18590 C CA . GLY B 1 1200 ? 4.808 -28.787 -55.046 1 37.23 1200 GLY B CA 1
ATOM 18591 C C . GLY B 1 1200 ? 5.624 -29.657 -54.109 1 37.23 1200 GLY B C 1
ATOM 18592 O O . GLY B 1 1200 ? 5.068 -30.346 -53.251 1 37.23 1200 GLY B O 1
ATOM 18593 N N . ALA B 1 1201 ? 6.555 -30.458 -54.627 1 39.55 1201 ALA B N 1
ATOM 18594 C CA . ALA B 1 1201 ? 7.41 -30.809 -53.495 1 39.55 1201 ALA B CA 1
ATOM 18595 C C . ALA B 1 1201 ? 7.708 -29.586 -52.633 1 39.55 1201 ALA B C 1
ATOM 18597 O O . ALA B 1 1201 ? 8.331 -28.628 -53.098 1 39.55 1201 ALA B O 1
ATOM 18598 N N . PRO B 1 1202 ? 6.778 -29.093 -51.861 1 33.67 1202 PRO B N 1
ATOM 18599 C CA . PRO B 1 1202 ? 7.297 -28.021 -51.008 1 33.67 1202 PRO B CA 1
ATOM 18600 C C . PRO B 1 1202 ? 8.703 -28.31 -50.488 1 33.67 1202 PRO B C 1
ATOM 18602 O O . PRO B 1 1202 ? 9.004 -29.445 -50.108 1 33.67 1202 PRO B O 1
ATOM 18605 N N . ARG B 1 1203 ? 9.703 -27.763 -51.18 1 32.73 1203 ARG B N 1
ATOM 18606 C CA . ARG B 1 1203 ? 11.008 -27.638 -50.538 1 32.73 1203 ARG B CA 1
ATOM 18607 C C . ARG B 1 1203 ? 10.86 -27.318 -49.054 1 32.73 1203 ARG B C 1
ATOM 18609 O O . ARG B 1 1203 ? 10.259 -26.305 -48.69 1 32.73 1203 ARG B O 1
ATOM 18616 N N . GLN B 1 1204 ? 10.762 -28.253 -48.23 1 27.05 1204 GLN B N 1
ATOM 18617 C CA . GLN B 1 1204 ? 11.032 -27.966 -46.825 1 27.05 1204 GLN B CA 1
ATOM 18618 C C . GLN B 1 1204 ? 12.19 -26.984 -46.677 1 27.05 1204 GLN B C 1
ATOM 18620 O O . GLN B 1 1204 ? 13.304 -27.257 -47.131 1 27.05 1204 GLN B O 1
ATOM 18625 N N . VAL B 1 1205 ? 11.86 -25.793 -46.938 1 23.09 1205 VAL B N 1
ATOM 18626 C CA . VAL B 1 1205 ? 12.845 -24.946 -46.274 1 23.09 1205 VAL B CA 1
ATOM 18627 C C . VAL B 1 1205 ? 13.04 -25.411 -44.833 1 23.09 1205 VAL B C 1
ATOM 18629 O O . VAL B 1 1205 ? 12.079 -25.487 -44.064 1 23.09 1205 VAL B O 1
ATOM 18632 N N . ALA B 1 1206 ? 14.068 -26.065 -44.635 1 21.62 1206 ALA B N 1
ATOM 18633 C CA . ALA B 1 1206 ? 14.806 -25.919 -43.383 1 21.62 1206 ALA B CA 1
ATOM 18634 C C . ALA B 1 1206 ? 14.951 -24.449 -43 1 21.62 1206 ALA B C 1
ATOM 18636 O O . ALA B 1 1206 ? 15.285 -23.612 -43.841 1 21.62 1206 ALA B O 1
#

InterPro domains:
  IPR002869 Pyruvate-flavodoxin oxidoreductase, central domain [G3DSA:3.40.920.10] (766-974)
  IPR002869 Pyruvate-flavodoxin oxidoreductase, central domain [SSF53323] (768-1020)
  IPR002880 Pyruvate flavodoxin/ferredoxin oxidoreductase, pyrimidine binding domain [cd07034] (33-206)
  IPR011766 Thiamine pyrophosphate enzyme, TPP-binding [PF02775] (483-572)
  IPR019752 Pyruvate/ketoisovalerate oxidoreductase, catalytic domain [PF01558] (770-964)
  IPR029061 Thiamin diphosphate-binding fold [SSF52518] (29-205)
  IPR029061 Thiamin diphosphate-binding fold [SSF52518] (463-666)
  IPR046667 Domain of unknown function DUF6537 [PF20169] (990-1187)
  IPR051457 2-oxoacid:ferredoxin oxidoreductase [PTHR48084] (214-1041)

Solvent-accessible surface area (backbone atoms only — not comparable to full-atom values): 123377 Å² total; per-residue (Å²): 134,80,67,71,69,56,66,71,29,49,51,35,70,70,64,69,58,90,57,38,57,76,71,51,69,64,56,74,30,69,42,33,21,49,52,37,59,59,36,38,63,49,47,52,39,52,56,36,47,73,73,72,41,54,52,32,35,38,38,22,20,30,70,26,58,59,41,22,56,39,63,59,51,46,61,73,39,42,70,65,33,50,76,41,46,34,47,79,49,80,26,56,33,35,46,54,8,46,36,14,46,48,19,31,27,49,43,74,81,43,64,90,36,41,75,46,73,18,31,26,24,37,33,35,23,14,33,63,36,54,29,42,24,40,38,50,45,36,54,42,33,38,47,21,20,22,72,55,21,12,27,36,41,36,33,17,20,33,45,69,31,69,70,48,88,47,55,31,74,53,65,45,53,35,52,54,41,67,26,38,31,34,30,47,56,40,49,58,33,49,43,53,49,46,55,49,34,34,52,44,7,28,72,16,8,32,42,20,30,37,46,40,37,42,70,35,34,45,15,31,35,66,29,74,55,41,72,76,70,64,81,86,49,80,55,84,76,61,85,77,54,89,91,52,54,39,46,66,84,86,66,49,46,67,55,27,48,45,44,42,78,47,41,27,61,41,43,40,40,41,34,41,60,56,52,49,53,49,45,69,80,38,73,45,94,69,28,36,41,33,37,39,20,32,24,59,42,33,28,24,44,55,41,16,35,48,63,38,68,39,44,73,68,52,28,38,72,73,8,36,26,35,33,44,37,33,45,54,34,73,64,50,38,63,62,51,49,61,64,43,57,68,24,56,34,35,42,38,42,58,64,29,64,81,56,57,61,54,49,52,33,40,48,49,48,66,27,63,77,89,54,58,45,45,78,38,37,44,46,51,80,51,88,88,54,67,62,25,58,60,72,52,39,59,65,42,65,80,38,54,49,38,63,54,55,49,72,78,50,32,68,58,48,32,54,44,51,51,54,53,44,58,71,73,62,67,58,66,70,55,52,52,43,34,47,53,42,51,51,52,53,50,50,50,56,54,49,59,71,61,59,74,66,61,26,71,72,56,52,62,49,72,50,33,46,27,48,61,57,57,70,54,55,61,52,89,94,50,45,29,32,28,12,68,58,73,47,42,53,39,58,78,34,78,84,28,44,26,53,68,71,59,56,85,33,36,44,55,25,30,47,62,37,29,51,89,48,35,69,58,73,50,42,37,22,38,38,36,47,43,43,39,64,43,41,27,55,58,20,53,51,40,34,50,37,70,56,33,34,34,34,39,40,33,38,37,31,73,33,33,55,76,49,72,50,44,68,28,51,69,29,96,80,39,66,52,71,22,27,51,47,34,31,42,53,33,74,44,49,62,46,59,38,38,30,16,88,56,50,65,68,68,58,84,41,75,47,75,65,46,75,83,36,56,75,45,58,69,47,56,36,37,63,52,89,86,56,50,71,38,48,50,89,47,46,61,63,51,49,62,56,51,63,71,44,83,27,28,29,39,37,38,37,44,43,61,36,30,69,57,48,51,54,30,34,75,70,66,77,38,87,74,75,51,57,46,70,44,48,41,49,87,65,37,56,39,56,40,49,32,24,62,58,27,56,26,72,27,61,34,81,38,85,48,97,90,44,59,17,48,38,58,41,75,89,60,47,59,76,61,68,44,44,68,68,17,73,52,67,28,38,34,34,40,34,60,35,43,72,50,69,68,72,79,56,74,60,66,54,75,87,76,48,77,86,72,84,80,53,68,59,46,81,30,77,48,53,41,18,34,38,33,21,17,43,30,81,55,46,42,58,52,54,36,51,35,52,42,47,17,32,48,34,63,63,30,15,37,30,27,24,52,45,74,43,74,20,76,41,63,5,46,24,40,15,20,34,34,36,15,64,43,51,84,50,52,53,56,50,59,60,46,74,48,46,24,44,25,32,43,17,65,21,40,46,44,37,39,27,70,76,46,47,44,18,39,24,61,87,57,17,34,35,42,32,23,61,52,77,74,89,49,58,65,42,41,83,28,66,79,60,69,76,46,56,66,36,14,52,49,53,45,30,69,46,22,34,68,88,34,50,47,73,47,51,40,40,60,51,20,32,66,61,70,58,36,51,74,36,24,54,43,16,50,51,18,23,40,37,47,69,25,62,39,75,68,58,72,68,35,47,55,49,26,42,52,71,68,63,61,66,41,67,65,43,54,48,23,21,50,51,13,28,42,41,57,74,40,44,65,63,56,48,55,50,60,39,66,79,42,61,74,66,65,72,53,74,60,50,70,66,54,49,49,50,54,49,34,55,50,34,30,71,63,71,28,63,68,60,20,44,52,54,49,57,48,43,49,52,46,40,56,62,40,54,76,58,72,81,67,57,64,52,36,48,34,40,50,54,36,50,47,51,45,70,61,54,80,45,73,32,50,48,21,37,56,69,64,33,58,70,53,49,45,51,49,60,68,43,38,41,78,75,54,46,53,30,41,34,41,51,54,83,92,75,40,53,59,48,97,86,68,44,72,40,71,44,81,39,55,58,66,51,55,61,51,20,55,53,39,33,69,61,35,81,35,59,88,39,95,76,24,80,69,48,83,39,68,68,47,45,49,46,58,47,46,43,53,51,48,50,53,49,50,53,53,44,61,76,68,62,42,78,88,45,42,65,60,50,32,56,58,44,43,45,60,74,49,50,21,56,38,71,74,54,20,50,54,26,36,53,55,32,46,54,52,50,55,55,50,52,45,47,69,74,56,66,81,70,72,66,70,72,74,74,123,136,78,67,70,68,57,65,77,29,51,53,34,72,70,64,69,60,90,56,38,59,76,72,54,70,60,60,76,32,69,42,34,20,50,54,37,60,59,36,38,62,47,47,53,39,54,55,36,48,73,73,73,40,56,50,32,35,40,38,21,20,31,70,26,58,58,40,21,56,39,63,58,51,44,60,74,40,42,70,66,32,51,76,41,47,34,47,80,49,80,25,56,34,36,46,54,10,45,35,14,45,48,18,31,27,48,42,74,80,42,64,90,34,42,75,47,74,18,32,25,26,38,32,36,22,14,32,63,36,53,30,42,23,39,35,51,45,36,55,42,34,38,46,20,19,23,72,54,21,12,28,35,41,37,33,17,21,33,46,68,30,70,69,50,88,46,54,31,74,54,64,46,54,37,52,54,43,66,26,38,31,33,30,47,57,41,47,57,34,50,43,52,49,46,56,48,35,35,51,43,6,28,72,17,7,32,43,18,30,36,45,40,38,40,70,34,36,43,13,31,35,66,30,72,54,39,70,76,70,65,79,86,48,81,55,82,76,61,85,77,54,89,90,52,56,38,48,65,83,86,66,49,46,67,54,26,47,46,44,42,77,48,40,28,62,39,42,41,40,41,35,43,60,58,52,49,52,49,46,70,80,37,72,48,95,70,26,36,40,34,37,40,21,31,22,58,41,34,28,24,45,56,42,16,34,48,62,37,67,38,44,73,67,53,26,40,72,73,9,36,24,35,33,44,36,34,45,54,35,73,65,50,36,65,62,49,48,61,65,42,56,69,23,56,34,34,42,38,42,59,62,28,66,79,57,56,58,52,49,53,31,38,47,50,47,66,27,64,78,91,54,57,45,45,76,38,36,42,45,50,81,50,90,90,55,66,65,24,59,63,71,55,40,58,64,42,65,80,40,55,49,39,62,54,55,48,73,79,47,32,68,58,47,32,53,42,50,51,55,52,44,58,71,71,61,66,60,66,70,55,52,50,44,33,48,52,43,50,52,52,54,50,51,50,55,54,49,59,73,62,62,73,65,60,28,72,70,54,54,61,48,72,49,33,46,26,48,64,58,58,72,54,55,59,54,91,93,49,45,29,33,27,13,66,58,73,47,44,54,38,59,77,36,78,84,27,43,27,54,70,72,60,55,84,32,37,45,57,25,29,47,63,37,30,50,88,48,36,69,60,73,49,43,37,21,36,36,36,46,41,42,38,64,41,39,27,55,57,19,52,50,39,33,50,37,71,55,34,34,34,34,39,40,34,39,36,31,72,33,33,57,74,51,72,50,45,69,27,52,70,28,96,79,40,65,53,70,22,26,52,46,34,30,44,53,36,75,47,49,63,43,59,39,37,30,16,88,55,50,64,67,69,58,83,42,74,46,75,65,43,76,81,35,57,78,47,58,69,46,55,36,34,63,50,90,86,56,51,71,36,48,47,88,47,47,61,63,51,48,63,55,50,63,72,45,83,28,28,29,38,37,40,38,42,43,61,37,28,68,57,49,51,53,31,40,75,63,59,75,46,86,75,75,54,56,47,71,44,50,42,49,87,65,37,56,40,55,41,50,31,24,63,59,28,56,27,72,27,60,32,80,39,84,48,96,89,43,59,17,48,38,56,41,76,88,62,48,58,76,62,68,44,44,68,68,18,70,53,67,27,38,31,35,41,34,59,35,44,72,51,70,68,71,80,56,73,62,65,53,75,87,77,49,78,86,73,85,81,52,66,58,49,80,30,75,49,53,42,17,35,37,32,20,15,45,30,82,54,47,42,60,52,52,37,49,34,53,40,45,18,32,48,35,63,64,28,17,38,30,26,23,50,46,74,44,75,18,75,39,63,5,47,24,39,14,21,32,35,36,14,61,44,53,84,50,52,53,58,49,60,61,47,74,50,47,24,44,24,33,43,17,64,21,38,46,42,37,36,26,70,76,48,47,44,19,39,23,62,87,57,16,33,34,44,32,22,60,50,76,72,89,50,60,65,40,41,82,27,65,80,59,68,76,44,56,67,35,13,53,48,52,44,30,71,46,21,35,66,88,32,50,47,73,46,51,41,40,59,51,20,33,67,61,68,58,34,52,74,36,23,54,43,16,50,50,19,22,39,37,47,70,24,63,39,74,65,58,72,68,36,46,54,50,26,42,52,71,69,63,62,68,42,67,64,44,54,50,22,21,50,52,12,28,42,41,58,75,37,42,67,64,54,49,52,51,61,37,66,79,41,61,73,65,64,71,54,75,58,51,70,64,54,49,48,51,54,48,34,54,49,35,28,72,63,68,28,63,67,58,17,44,52,55,51,56,48,44,51,54,45,40,57,63,39,54,76,57,72,78,66,56,63,51,38,49,34,40,50,54,37,52,46,52,46,69,62,55,78,46,75,33,50,47,20,38,55,70,63,31,60,70,52,51,47,49,50,57,68,44,40,40,80,73,54,46,54,30,38,33,40,51,53,84,90,78,39,53,60,50,96,86,67,43,74,38,72,44,80,38,55,63,66,51,56,60,51,19,53,57,40,31,70,48,36,80,42,61,89,41,93,76,23,79,71,50,82,39,66,68,44,44,47,44,57,47,47,44,53,51,50,50,56,51,51,53,54,45,60,76,66,63,43,77,88,43,42,66,58,49,32,56,58,44,43,44,59,74,51,50,22,55,40,70,74,53,19,49,54,26,38,57,55,33,48,53,52,50,52,57,50,52,57,48,68,76,47,68,82,70,73,69,70,72,74,74,123

Sequence (2412 aa):
MNAPLPEHVRRALETVTLEDKYTLGHGRAFMSGVQALVRLPMLQRQRDAAVGLNTAGFVSGYRGSPLGGYDQALWGARKHLAEHHVVFQPGVNEELAATAVWGTQQLDIYPQSKKYDGVFGIWYGKGPGVDRCSDVFKHANMAGTARHGGVIAVAGDDHISKSSTAAHQSDHIFKACGLPVFFPSSVQDILDMGLHAFALSRFSGLWSGLKTIQEVVESSSSISVDPDRVKIVMPEDFTMPPGGLHIRWPDAPLEQEARLMDYKWYAALAYIRANKLNYNVIQGPQDRFGIIASGKAYNDTRQALVDLGLDDDTCRQLGIRVHKVNVVWPLEATITRDFAQGLQEILVVEEKRQVIEYQIKEELYNWRADVRPNVLGKFDEIEGDNSGGEWSMPNPSQNWLLRPKADLTPAIIAKAIAKRLKKLGVPEDIVARMDARISVVEARERGLLEVKTDTGERMPWFCSGCPHNTSTRVPEGSRAVAGIGCHYMANWMPDRATSTFTQMGGEGVTWVGQAPFTKDKHVFANLGDGTYFHSGLLAIRQSIASGANITYKILYNDAVAMTGGQQVGERPEGHSVAQIAHSLRAEGVVRLVVVTDEPEKYHGRTHPANAARAGHPELLNDLPPGIEVFHRDELDRIQREFREITGCTAIIYDQTCATEKRRRRKRGLLATPAKTVVINELVCEGCGDCSVQSNCLSVEPVETEFGRKRRINQSTCNKDYSCVKGFCPSFVTVEGGQLKKPKKEKKGDLSTMAPIPEPVLPAAEAAWGIVVAGVGGTGVITIGSLLGMAAHLEGKGVITQDAAGLAQKGGSTWSHVQIANRPEAIHTTKVDTAKADLVIGCDPIVAANKATLAAMQPGRTFVALNSHGTPAAAFVHNPNWQFPADGCEAAIAQAVGAELLGVFDAEQVASQLLGDSIYTNPLMLGYAWQKGRVPLSHAALMRAMELNGVQVENNKAAFEWGRRCAHNLAEVQALFKAAQVIQFVKKPGLAEMVAKRVDFLTGYQNAAYAAEYQAFVDKVRAAEDSLGQGTRLTEAVARYLFKLMAYKDEYEVARLHTDKAFTDKIAAMYEGDYKLVHHLAPPLLAKHNDKGELVKQSYGPWVRKAFGVLARMKGLRGTALDVFGRTEERKTERALIREYRACIEELLKGLTAERLALAVEIARIPEDIRGYGHVKERHLQAARKKWFALMDRWRAPHAGAPRQVAMNAPLPEHVRRALETVTLEDKYTLGHGRAFMSGVQALVRLPMLQRQRDAAVGLNTAGFVSGYRGSPLGGYDQALWGARKHLAEHHVVFQPGVNEELAATAVWGTQQLDIYPQSKKYDGVFGIWYGKGPGVDRCSDVFKHANMAGTARHGGVIAVAGDDHISKSSTAAHQSDHIFKACGLPVFFPSSVQDILDMGLHAFALSRFSGLWSGLKTIQEVVESSSSISVDPDRVKIVMPEDFTMPPGGLHIRWPDAPLEQEARLMDYKWYAALAYIRANKLNYNVIQGPQDRFGIIASGKAYNDTRQALVDLGLDDDTCRQLGIRVHKVNVVWPLEATITRDFAQGLQEILVVEEKRQVIEYQIKEELYNWRADVRPNVLGKFDEIEGDNSGGEWSMPNPSQNWLLRPKADLTPAIIAKAIAKRLKKLGVPEDIVARMDARISVVEARERGLLEVKTDTGERMPWFCSGCPHNTSTRVPEGSRAVAGIGCHYMANWMPDRATSTFTQMGGEGVTWVGQAPFTKDKHVFANLGDGTYFHSGLLAIRQSIASGANITYKILYNDAVAMTGGQQVGERPEGHSVAQIAHSLRAEGVVRLVVVTDEPEKYHGRTHPANAARAGHPELLNDLPPGIEVFHRDELDRIQREFREITGCTAIIYDQTCATEKRRRRKRGLLATPAKTVVINELVCEGCGDCSVQSNCLSVEPVETEFGRKRRINQSTCNKDYSCVKGFCPSFVTVEGGQLKKPKKEKKGDLSTMAPIPEPVLPAAEAAWGIVVAGVGGTGVITIGSLLGMAAHLEGKGVITQDAAGLAQKGGSTWSHVQIANRPEAIHTTKVDTAKADLVIGCDPIVAANKATLAAMQPGRTFVALNSHGTPAAAFVHNPNWQFPADGCEAAIAQAVGAELLGVFDAEQVASQLLGDSIYTNPLMLGYAWQKGRVPLSHAALMRAMELNGVQVENNKAAFEWGRRCAHNLAEVQALFKAAQVIQFVKKPGLAEMVAKRVDFLTGYQNAAYAAEYQAFVDKVRAAEDSLGQGTRLTEAVARYLFKLMAYKDEYEVARLHTDKAFTDKIAAMYEGDYKLVHHLAPPLLAKHNDKGELVKQSYGPWVRKAFGVLARMKGLRGTALDVFGRTEERKTERALIREYRACIEELLKGLTAERLALAVEIARIPEDIRGYGHVKERHLQAARKKWFALMDRWRAPHAGAPRQVA

Foldseek 3Di:
DPPPFPPLLVVLLVDDFPCCLLPPQWFKDKDFLLSLLLNQQLLLLVVCVVVPFFEAEEEEEEADPPNLCNLVSNVVCVVSNVVSRYDYAYDLHQQVRLVVQLVQQCCVVPVVPDPGPGYAYEGEDEQVSLVVNLVSLLVSQLLFGHLQYAYEYEYEAEQFPQAHPDRGDNVVSCVVSLAWEFAAQASQCSNQVSSLRRVLRNQLRGHHYYYDYQLHRQKIWIYIPHSVPHDFDQFDPADADVPGLHGDPDDDSVRSVCSSVPHRSVNSLRRCVRRVQKAWPAAEDQAAEEEEEEHNQLLLQQVLCVLLVNDRVNCRVLNYIYMYHRTLPPDRQVRLVVRQFNYQEYEYGYEAADRNQVNSCVSCVPPDPVGGHHYYYFFDDDVVCPQPDQVSDPDRVVGTLHHNGGGDGSLSSNVSVLVVSVVVDDDPVSNVSSVVSNVQLVVLVVLLVPLPFPLDAFQFAAAFLFPCLQLLAADPPAAEEAAPAPSVSVCVPVRSNYDDYDPQQQWPVVCLVVCVPDPQQEHETEAELSSCSSRVVVNLLNQQVSQHQYEYEYEYQQARVLSPGHGAPSDPLHQDPLNVQVSSVVSPAPEEEEEEQCQCQLPPDQDDQDVVNVVPSCSGRHHPPPYYYYYSVCVHVVNVVSSPDGGYHYYYYYHHGLVVLVVCVVVVNDDDFQKDKWFQFVQFFLLLQLLSQRVHQQFDWDQDLLGIGTTGNPVRHSPSCSSLQRAGQRMKMKGPWDWDQPPLPPLDDPVPDDDDDADAADAQQAKAKEKEKDWAPLCQVVVQQLLNQLLVSSVWIKMKRKDDGSHNTRHIIMIIMITHRHNVNNSHRHQAFQRHQEYEALALSRCLDSVNLRNHAAPRYAYQHALDFRDHSVCSVPSPDDNSSVSSVVSVCVSHNPVRYHYDNLQVLLCQNLVGSSLSRLLSVLLCSLVNSRNGDPSSSLSSLVSVVPPSPSSNVSSVNSNVCNVPVPVSCVSRCVPVPCVVVVVPDLVRLLVVLLVVVCLLARNVLSVVLVVLLVVLVVLVVVAVPDCLLSSLLSSQLSCLSNDCDLLNSLCSCLDCVNVVVVVNTIDDDIWMKTKHFDPVPFDADPVRFGGIDIDTRVVNVVSVVSNVCSNCPPPPNPPRCPDPVNVVSVVVSVVLSVVLVVCSVVPHPVCVVLSSVLSNLSSQQGDDTPSSVVSVVVSVVVNVVSVVCVVPVPPPPPPPPD/DPPPFPPLLVVLLVDDFPCCLLPPQWFKDKDFLLSLLLNQQLLLLVVCVVVPFFEAEEEEEEADPPNLCNLVSNVVCVVSNVVSRYDYAYDLAQQVRLVVQLVQQCCVVPVVPDPGPGYAYEGEDEQVSLVVNLVSLLVSQLLFGHLQYAYEYEYEAEQFPQAHPDRGDNVVSCVVSLAWEFAAQASQCSNQVSSLRRVLRNQLRGHHYYYDYQLHRQKIWIYIPHSVPHDFDQFDPADADVPGLHGDPDDDSVRSVCSSVPHRSVNSLRRCVRRVQKAWPAAEDQAAEEEEEEHNQLLLQQVLCVLLVNDRVNCRVLNYIYMYHRTLPPDRQVRLVVRQFNYQEYEYGYEAADRNQVNSCVSCVPPDPVGGHHYYYFFDDDVVCPQPDQVSDPDRVVGTLHHNGGGDGSLSSNVSVLVVSVVVDDDPVSNVSSVVSNVQLVVLVVLLVPQPFPLDAFQFAAAFLFPCLQLLAADPPAAEEAAPAPSVSVCVPVRSNYDDYDPQQQWPVVCLVVCVPDPQQEHETEAELSSCSSRVVVNLLNQQVSQHQYEYEYEYQQARVLSPGHGAPSDPLHQDPLNVQVSSVVSPAPEEEEEEQCQCQLVPDQADQDPVNVVPSCSGRHHPPPHYYYYSVCVHVVNVVSSPDGGYHYYYYYHHGLVVLVVCCVPPHDPDFQKDKWFQFVQFFLLLQLLSQRVHQQFDWDQDLLGIGTTGNPVRHSPSCSSLQRAGQRMKMKGPWDWDQPPLPPLDDPVPDDDDDADAADAQQAKAKEKEKDWAPLCQVVVQQLLNQLLVSSVWIKMKRKDDGSHNTRHIIMIIMITHRHNVNNSHRHQAFQRHQEYEALALSRCLDSVNLRNHAAPRYAYQHALDFRDHSVCSVPSPDDNSSVSSVVSVCVSHNPVRYHYDNLQVLLCQNLVGSSLSRLLSVLLCSLVNSRNGDPSSSLSSLVSVVPVSPSSNVSSVNSNVCNVPVPVSCVSRCVPVPCVVVVVPDLVRLLVVLLVVLCLLARNVSSVVLVVLLVVLVVLVVVAVPDCLLSSLLSSQLSCLSNDCDLLNSLCSCLDCVNVVVVVNTIDDDIWMKTKHFDPVPFDADPVRFGGIDIDTNVVNVVSVVSNVVSNCPPPPNVPRCPDPVNVVSVVVSVVLSVVLVVCSVVPHPVCPVLSSVLSNLSSQQGDDTPSSVVSVVVSVVVNVVSVVCVVPVPPPPPPPPD

Radius of gyration: 44.15 Å; Cα contacts (8 Å, |Δi|>4): 4993; chains: 2; bounding box: 88×133×121 Å

Nearest PDB structures (foldseek):
  5b46-assembly1_A  TM=6.086E-01  e=2.330E-08  Sulfurisphaera tokodaii str. 7
  5b48-assembly1_A  TM=6.056E-01  e=2.330E-08  Sulfurisphaera tokodaii str. 7
  3g2e-assembly1_D  TM=7.917E-01  e=2.759E-06  Campylobacter jejuni
  9bt4-assembly2_E  TM=7.752E-01  e=3.193E-06  Methanosarcina acetivorans C2A
  9bt4-assembly1_F  TM=7.502E-01  e=2.384E-06  Methanosarcina acetivorans C2A

Secondary structure (DSSP, 8-state):
------HHHHHHHHH--TTHHHH-SSSEEEEEHHHHHHHHHHHHHHHHHHTT--EEEEEEE---TTSTTHHHHHHHTHHHHHHTTEEE---SSHHHHHHHHHHHTTGGGSGGGBSSSEEEEEEEEEHHHHHHTHHHHHHHHHH---TT--EEEEEEE-TT-SSSSS----HHHHHHHT--EE--SSHHHHHHHHHHHHHHHHHH--EEEEEEEHHHHTEEEEEE--TTSS-----SS--PPTT-SS--TT--HHHHHHHIIIIIHHHHHHHHHHHT-EEEEE--TT--EEEEEEHHHHHHHHHHHHHTT--HHHHHHHTEEEEEESEEESPPHHHHHHHHTT-SEEEEE-SSS-SHHHHHHHHHHTS-GGGPPEEESSBPPPTT--S-SGGGSS-GGGGBSS-SSS---HHHHHHHHHHHHHHH---HHHHHHHHHHHHHHHHHHHHHHH--S--------PPTT-THHHHT---TT--EEPPSSGGGGGGG-GGG-B----STT-TTHHHHHHGGGBS---EEEEEEHHHIIIIIHHHHHHHHHHT--EEEEEEE-SSBGGGT-BPTTSSTT---HHHHHHHHHHHT-SEEEEEES-GGGGSS------GGGTT-GGGTS-PPTT-EEEEGGGHHHHHHHHTTSSSEEEEEEE---HHHHHHHHHTTSSPPPSEEEEE-TTT-----HHHHHH--TTEEEEEETTEEEEEE-TTT-----GGGGSS-TTEEEEES-EE-------SS-GGGSPP-PPPPPP--SS-EEEEEEEETTSSHHHHHHHHHHHHHHTT-EEEEEEEE-S-SSSSEEEEEEEEESSGGG---SS--TT-EEEEEESSHHHHTSHHHHHT--TTT-EEEEE---PPPGGGGT-TT----HHHHHHHHHHHH-GGGEEEE-HHHHHHHHHS-GGGHHHHHHHHHHHTT---S-HHHHHHHHHHH-SSHHHHHHHHHHHHHHHHHHHHHHHHHHSSS---------HHHHHHHHHHHHHHHT-HHHHHHHHHHHHHHHHHHHTTTS-SHHHHHHHHHHHHHHT---HHHHHHHHT-HHHHHHHHHHEESS-EEEEEE--TTT--B-TTS-B--EEE-THHHHHHHHHHHGGGGTTSTT-GGGGSHHHHHHHHHHHHHHHHHHHHHHT--TTTHHHHHHHHTGGGG--SSHHHHHHHHHHHHHHHHHHHHHHHSTTT-------/------HHHHHHHHH--TTHHHH-SSSEEEEEHHHHHHHHHHHHHHHHHHTT--EEEEEEE---TTSTTHHHHHHHTHHHHHHTTEEE---SSHHHHHHHHHHHTTGGGSGGGBSSSEEEEEEEEEHHHHHHTHHHHHHHHHH---TT--EEEEEEE-TT-SSSSS----HHHHHHHT--EE--SSHHHHHHHHHHHHHHHHHH--EEEEEEEHHHHTEEEEEE--TTSSPP---SS--PPTT-SS--SS--HHHHHHHIIIIIHHHHHHHHHHHT-EEEEE--TT--EEEEEEHHHHHHHHHHHHHTT--HHHHHHHTEEEEEESEEESPPHHHHHHHHTT-SEEEEE-SSS-SHHHHHHHHHHTS-GGGPPEEESSBPPPTT--S-SGGGSS-GGGGBSS-SSS---HHHHHHHHHHHHHHH---HHHHHHHHHHHHHHHHHHHHHHH--S--------PPTT-THHHHT---TT--EEPPSSGGGGGGG-GGG-B----STT-TTHHHHHHGGGBS---EEEEEEHHHIIIIIHHHHHHHHHHT--EEEEEEE-SSBGGGT-BPTTSSTT---HHHHHHHHHHHT-SEEEEEES-GGGGSS------GGGTT-GGGTS-PPTT-EEEEGGGHHHHHHHHTTSSSEEEEEEE---HHHHHHHHHTTSSPPPSEEEEE-TTT-----HHHHHH--TTEEEEEETTEEEEEE-TTT-----GGGGSS-TTEEEEES-EE-------SS-GGGSPP-PPPPPP--SS-EEEEEEEETTSSHHHHHHHHHHHHHHTT-EEEEEEEE-S-SSSSEEEEEEEEESSGGG---SS--TT-EEEEEESSHHHHTSHHHHHT--TTT-EEEEE---PPPGGGGT-TT----HHHHHHHHHHHH-GGGEEEE-HHHHHHHHHS-GGGHHHHHHHHHHHTT---S-HHHHHHHHHHH-SSHHHHHHHHHHHHHHHHHHHHHHHHHHSSS---------HHHHHHHHHHHHHHHT-HHHHHHHHHHHHHHHHHHHTTTS-SHHHHHHHHHHHHHHT---HHHHHHHHT-HHHHHHHHHHEESS-EEEEEE--TTT--B-TTS-B--EEE-THHHHHHHHHHHGGGGTTSTT-GGGGSHHHHHHHHHHHHHHHHHHHHHHT--TTTHHHHHHHHTGGGG--SSHHHHHHHHHHHHHHHHHHHHHHH-TTT-------